Protein AF-0000000071229271 (afdb_homodimer)

Solvent-accessible surface area (backbone atoms only — not comparable to full-atom values): 90764 Å² total; per-residue (Å²): 139,80,80,84,80,86,71,82,66,77,74,68,82,74,78,73,78,72,76,77,72,78,67,61,92,62,70,69,64,53,43,76,72,66,42,84,39,56,50,85,47,40,61,52,54,55,61,69,52,43,45,79,74,50,73,53,91,40,29,36,32,31,37,34,59,55,101,63,57,34,32,36,35,32,42,41,54,92,51,93,86,42,49,36,32,42,56,39,45,31,69,48,62,72,56,44,52,54,48,44,56,54,49,33,54,34,50,58,73,46,46,85,77,46,53,88,46,66,72,52,29,48,52,49,50,50,52,53,37,50,51,36,63,77,33,70,76,61,50,55,46,39,52,33,28,62,72,57,47,49,60,50,60,68,73,44,38,72,60,31,57,74,40,40,75,45,61,45,77,85,56,24,53,26,24,60,46,36,14,37,66,66,62,29,57,70,44,48,52,47,38,61,74,72,53,61,62,71,75,83,58,49,23,71,62,35,42,35,55,56,38,38,23,33,71,43,49,61,71,52,30,51,57,56,60,70,40,83,74,39,76,69,55,55,61,45,49,24,64,72,14,43,22,27,63,49,47,8,24,66,68,64,32,58,70,46,45,50,50,42,36,50,72,43,39,47,77,74,60,46,58,76,47,63,54,62,89,67,74,68,74,64,70,68,71,73,60,92,70,67,72,44,62,50,49,74,68,52,58,69,36,47,39,74,80,41,39,50,45,47,35,51,74,68,44,19,50,70,42,47,71,58,46,49,45,40,44,72,72,68,56,52,76,60,68,56,50,27,77,65,32,37,29,27,57,39,46,30,50,74,67,67,36,61,66,45,38,52,50,41,49,56,72,63,36,69,59,72,50,51,25,75,66,30,43,26,38,56,47,53,19,40,67,66,68,36,59,63,57,34,33,41,42,47,63,74,62,38,66,58,70,45,57,28,71,85,66,46,34,40,39,45,45,17,29,53,46,21,65,70,44,84,41,80,63,25,26,35,48,25,23,65,42,42,63,66,62,40,62,57,41,59,84,84,58,77,91,63,49,49,51,14,27,62,85,39,83,44,50,54,49,73,72,62,70,54,53,53,50,58,67,75,43,78,56,65,65,63,50,61,68,49,42,51,51,49,53,54,60,70,65,53,49,73,66,58,53,63,69,47,73,46,55,42,27,34,38,27,26,22,29,43,46,59,30,36,52,44,40,43,52,53,49,50,61,51,33,76,75,43,93,56,66,67,67,76,60,37,41,36,38,36,13,8,19,33,15,25,51,54,50,52,44,45,63,78,61,48,49,61,70,55,50,53,34,49,51,68,51,41,34,69,60,34,67,50,86,60,64,33,25,63,59,60,53,49,55,50,55,47,28,70,74,63,37,88,76,40,36,24,36,44,44,26,71,75,59,63,28,48,42,36,36,35,21,23,34,52,38,31,42,71,60,44,84,40,72,47,34,21,53,80,49,37,44,61,66,65,72,43,83,69,79,44,90,94,44,79,76,70,57,30,76,73,34,44,42,53,58,51,36,48,20,6,47,12,36,75,48,48,22,51,62,47,81,55,22,24,20,5,26,60,81,31,13,46,36,52,45,58,50,53,23,49,53,45,46,38,38,52,30,31,45,72,70,71,41,53,84,73,42,67,40,69,48,36,38,44,37,37,34,44,54,38,57,56,76,38,82,36,81,63,74,71,54,36,61,65,50,76,62,72,85,53,47,69,62,38,49,52,50,52,48,51,49,40,50,50,50,50,50,57,44,45,47,59,51,69,70,59,46,47,42,36,46,27,42,26,57,60,49,69,25,42,65,38,66,49,52,57,77,36,83,70,69,78,58,52,75,58,64,56,61,64,62,52,32,51,51,44,34,52,47,52,37,53,50,52,74,40,38,70,62,52,50,52,53,46,52,51,48,62,70,67,47,81,71,77,79,70,75,77,78,75,132,141,81,82,76,86,70,79,75,67,72,72,70,79,72,75,71,77,72,76,76,73,79,71,58,94,60,78,72,68,57,47,77,72,67,41,82,40,56,51,84,48,42,61,53,54,54,60,69,53,41,46,80,74,49,75,51,92,40,29,34,33,31,38,34,58,54,104,63,58,33,32,36,34,34,42,39,54,91,52,93,85,41,48,37,32,40,55,42,49,33,74,47,62,71,57,44,52,54,47,44,56,53,49,34,55,35,50,59,72,46,46,87,77,45,55,89,47,66,70,53,27,49,52,51,50,49,51,53,40,50,52,35,62,77,34,71,75,60,49,54,46,40,54,32,31,62,71,57,47,51,60,52,60,68,74,44,38,72,61,32,57,74,41,39,75,46,62,44,77,85,55,24,53,26,25,60,47,35,14,39,66,65,63,32,57,69,43,47,52,48,38,60,72,71,54,60,62,71,75,82,58,50,24,70,60,34,42,37,56,56,38,37,22,33,71,43,48,60,70,54,30,51,58,57,59,68,42,84,73,37,76,69,56,55,62,46,50,25,63,69,16,43,25,28,64,50,48,9,24,66,67,64,32,58,69,45,46,51,50,42,35,47,74,44,39,47,77,73,59,45,57,77,47,67,53,60,87,71,75,70,75,65,71,68,72,74,60,93,68,67,72,44,64,52,50,73,68,52,58,69,38,47,40,73,79,41,38,50,46,48,36,52,72,67,45,17,49,71,43,47,71,58,46,48,44,42,45,72,72,67,54,51,77,59,68,54,50,26,78,66,32,36,30,28,58,38,46,30,48,73,69,66,36,62,66,45,38,52,51,41,50,55,72,63,36,68,60,71,50,51,26,74,64,29,44,27,38,55,46,53,19,39,68,66,67,34,59,63,56,35,34,44,42,46,63,72,62,36,64,58,68,46,56,28,71,84,68,48,35,39,40,45,45,16,29,52,47,22,65,72,43,85,40,79,64,26,27,34,48,24,22,66,42,42,64,66,64,40,62,56,40,60,84,85,58,78,91,62,50,48,51,15,27,62,86,41,82,44,50,55,49,73,71,60,69,53,53,54,50,57,68,69,45,77,54,66,64,62,50,60,68,50,42,51,51,49,53,55,58,69,65,52,48,71,67,58,53,62,69,48,73,45,56,42,28,34,39,27,27,23,30,42,46,59,29,36,52,45,39,44,52,54,48,50,61,53,32,74,75,43,92,55,65,67,66,76,60,38,41,37,38,36,13,7,17,33,14,24,50,53,50,52,43,45,62,77,64,49,49,62,69,56,51,53,32,49,51,68,51,40,37,68,60,34,67,50,87,60,64,33,24,63,58,59,53,47,54,48,52,46,30,70,74,63,36,85,77,39,36,24,33,42,44,26,73,75,58,64,27,48,42,37,36,36,21,25,35,52,39,30,42,70,62,43,85,41,74,47,35,21,54,83,50,38,44,60,69,64,72,43,83,70,78,44,90,95,46,79,77,71,58,32,77,75,34,44,42,55,57,51,37,48,20,7,47,11,36,73,49,47,22,52,63,47,81,56,21,24,21,6,28,62,80,30,12,46,38,52,44,59,50,52,22,50,52,47,45,38,39,53,31,31,45,72,70,70,42,51,83,74,43,67,41,70,49,36,37,41,37,37,33,44,54,39,57,56,76,39,82,36,80,62,73,72,54,34,61,67,50,77,62,71,86,53,46,69,61,39,47,52,48,51,49,51,49,41,50,51,49,49,51,57,44,45,47,57,52,70,69,58,44,46,42,34,47,25,41,26,56,60,47,69,25,42,65,39,65,50,53,58,77,35,82,71,68,77,58,52,76,57,63,56,61,64,60,53,32,50,51,46,36,51,47,53,36,53,50,52,76,40,40,70,62,51,50,52,53,46,52,50,47,63,70,68,49,82,71,78,78,72,76,77,80,74,130

Nearest PDB structures (foldseek):
  6moj-assembly1_A-2  TM=5.543E-01  e=3.478E-07  synthetic construct
  5leb-assembly1_A  TM=3.901E-01  e=8.226E-09  synthetic construct
  7dnf-assembly2_F  TM=6.269E-01  e=4.390E-05  synthetic construct
  6jd6-assembly1_A  TM=5.774E-01  e=1.257E-04  Arabidopsis thaliana
  1ot8-assembly3_C  TM=5.323E-01  e=2.362E-04  Drosophila melanogaster

Secondary structure (DSSP, 8-state):
------------------------SS-----S--EEE-SHHHHHHHHSSEEEEEEETTEEEEEE-SSS-EEEEEEE--STT--EEEEEEES-HHHHHHHHHHHHHHHHHHGGGS-SSHHHHHHHHHHHHHHHHH-TT--HHHHHHHHT-HHHHHHTHHHHHHHTT---TTT---HHHHHHHTT-HHHHHHIIIII---TT---TT---HHHHHHTS-HHHHHHHHTSTTHHHHTT---TTS--HHHHHHHTT-HHHHHHHHHH-B-GGGG------S--------------B---HHHHHTB-HHHHTT-S-HHHHB-SHHHHHIIIIIS---TT---TTS--HHHHHHHTT-HHHHHHHHHTT--TT---TTS--HHHHHHHTT-HHHHHHHHHTT--TT-B-TT--BHHHHHHHHHHHS-SHHHHHHHHHHHTTTPPPPPTT-SS--TTTSTT--------HHHHHHHHSS--TT--HHHHHHHHHHHT--HHHHHH-TTEEEEEEE---GGGHHHHHHHHHHHHTT-SS-GGGG-SEEEE-THHHHHHHHHHTT--HHHHHHHHHHHHHHHS-SSSSBPHHHHHHHHHHHH-TT-BHHHHHHTT--EEEEEEEE-SEES-EEEEEESS--HHHHTT----BTTB-PPPGGG-BHHHHHHHHT--TTTB--BTTEEETHHHHSSTHHHHHHHHHHHHHHHHHTT-GGG--EEEEEEEE-S-EEPPEE-----GGG----GGGHHHHHHHHHHHHHHHHHHHT--STHHHHHHHHHHHHTT-EEEEE--EESSPPPTT---HHHHHHHHHHHHHHHHHTHHHHHHHHHHHHHHPPPP-------/------------------------SS-----S--EEE-SHHHHHHHHSSEEEEEEETTEEEEEE-SSS-EEEEEEE--STT--EEEEEEES-HHHHHHHHHHHHHHHHHHGGGS-SSHHHHHHHHHHHHHHHHH-TT--HHHHHHHHT-HHHHHHTHHHHHHHTT---TTT---HHHHHHHTT-HHHHHHIIIII---TT---TT---HHHHHHTS-HHHHHHHHTSTTHHHHTT---TTS--HHHHHHHTT-HHHHHHHHHH-B-GGGG------S--------------B---HHHHHTB-HHHHTT-S-HHHHB-SHHHHHIIIIIS---TT---TTS--HHHHHHHTT-HHHHHHHHHTT--TT---TTS--HHHHHHHTT-HHHHHHHHHTT--TT-B-TT--BHHHHHHHHHHHS-SHHHHHHHHHHHTTTPPPPPTT-SS--TTTSTT--------HHHHHHHHT---TT--HHHHHHHHHHHT--HHHHHH-TTEEEEEEE---GGGHHHHHHHHHHHHTT-SS-GGGG-SEEEE-THHHHHHHHHHTT--HHHHHHHHHHHHHHHS-SSSSBPHHHHHHHHHHHH-TT-BHHHHHHTT--EEEEEEEE-SEES-EEEEEESS--HHHHTT----BTTB-PPPGGG-BHHHHHHHHT--TTTB--BTTEEETHHHHSSTHHHHHHHHHHHHHHHHHTT-GGG--EEEEEEEE-S-EEPPEE-----GGG----GGGHHHHHHHHHHHHHHHHHHHT--STHHHHHHHHHHHHTT-EEEEE--EESSPPPTT---HHHHHHHHHHHHHHHHHTHHHHHHHHHHHHHHPPPP-------

pLDDT: mean 82.27, std 18.35, range [16.48, 98.62]

Radius of gyration: 60.66 Å; Cα contacts (8 Å, |Δi|>4): 2863; chains: 2; bounding box: 91×204×143 Å

Organism: Dermatophagoides farinae (NCBI:txid6954)

Structure (mmCIF, N/CA/C/O backbone):
data_AF-0000000071229271-model_v1
#
loop_
_entity.id
_entity.type
_entity.pdbx_description
1 polymer 'phospholipase A2'
#
loop_
_atom_site.group_PDB
_atom_site.id
_atom_site.type_symbol
_atom_site.label_atom_id
_atom_site.label_alt_id
_atom_site.label_comp_id
_atom_site.label_asym_id
_atom_site.label_entity_id
_atom_site.label_seq_id
_atom_site.pdbx_PDB_ins_code
_atom_site.Cartn_x
_atom_site.Cartn_y
_atom_site.Cartn_z
_atom_site.occupancy
_atom_site.B_iso_or_equiv
_atom_site.auth_seq_id
_atom_site.auth_comp_id
_atom_site.auth_asym_id
_atom_site.auth_atom_id
_atom_site.pdbx_PDB_model_num
ATOM 1 N N . MET A 1 1 ? -36.719 -25.125 -54.375 1 16.86 1 MET A N 1
ATOM 2 C CA . MET A 1 1 ? -36.281 -25.656 -55.688 1 16.86 1 MET A CA 1
ATOM 3 C C . MET A 1 1 ? -35.844 -27.109 -55.531 1 16.86 1 MET A C 1
ATOM 5 O O . MET A 1 1 ? -35.531 -27.562 -54.438 1 16.86 1 MET A O 1
ATOM 9 N N . SER A 1 2 ? -35.25 -27.625 -56.656 1 16.77 2 SER A N 1
ATOM 10 C CA . SER A 1 2 ? -35.375 -28.859 -57.406 1 16.77 2 SER A CA 1
ATOM 11 C C . SER A 1 2 ? -34.438 -29.938 -56.844 1 16.77 2 SER A C 1
ATOM 13 O O . SER A 1 2 ? -34.625 -31.125 -57.094 1 16.77 2 SER A O 1
ATOM 15 N N . ASP A 1 3 ? -33.281 -29.453 -56.562 1 17.42 3 ASP A N 1
ATOM 16 C CA . ASP A 1 3 ? -32.219 -30.266 -57.125 1 17.42 3 ASP A CA 1
ATOM 17 C C . ASP A 1 3 ? -32.281 -31.719 -56.625 1 17.42 3 ASP A C 1
ATOM 19 O O . ASP A 1 3 ? -32.812 -31.969 -55.531 1 17.42 3 ASP A O 1
ATOM 23 N N . SER A 1 4 ? -31.5 -32.469 -57.156 1 17.14 4 SER A N 1
ATOM 24 C CA . SER A 1 4 ? -31.344 -33.719 -57.906 1 17.14 4 SER A CA 1
ATOM 25 C C . SER A 1 4 ? -31.094 -34.906 -56.969 1 17.14 4 SER A C 1
ATOM 27 O O . SER A 1 4 ? -30.766 -34.719 -55.812 1 17.14 4 SER A O 1
ATOM 29 N N . ASN A 1 5 ? -30.438 -35.906 -57.469 1 17.67 5 ASN A N 1
ATOM 30 C CA . ASN A 1 5 ? -30.641 -37.312 -57.812 1 17.67 5 ASN A CA 1
ATOM 31 C C . ASN A 1 5 ? -30.016 -38.25 -56.812 1 17.67 5 ASN A C 1
ATOM 33 O O . ASN A 1 5 ? -30.656 -39.188 -56.312 1 17.67 5 ASN A O 1
ATOM 37 N N . SER A 1 6 ? -28.641 -38.344 -56.812 1 18.8 6 SER A N 1
ATOM 38 C CA . SER A 1 6 ? -28.047 -39.625 -57.219 1 18.8 6 SER A CA 1
ATOM 39 C C . SER A 1 6 ? -28.016 -40.625 -56.094 1 18.8 6 SER A C 1
ATOM 41 O O . SER A 1 6 ? -28.062 -40.25 -54.906 1 18.8 6 SER A O 1
ATOM 43 N N . MET A 1 7 ? -28.062 -41.906 -56.406 1 20.36 7 MET A N 1
ATOM 44 C CA . MET A 1 7 ? -28.344 -43.344 -56.312 1 20.36 7 MET A CA 1
ATOM 45 C C . MET A 1 7 ? -27.266 -44.062 -55.5 1 20.36 7 MET A C 1
ATOM 47 O O . MET A 1 7 ? -26.578 -44.938 -56.031 1 20.36 7 MET A O 1
ATOM 51 N N . ASN A 1 8 ? -26.562 -43.312 -54.656 1 19.3 8 ASN A N 1
ATOM 52 C CA . ASN A 1 8 ? -25.328 -43.938 -54.188 1 19.3 8 ASN A CA 1
ATOM 53 C C . ASN A 1 8 ? -25.562 -45.375 -53.719 1 19.3 8 ASN A C 1
ATOM 55 O O . ASN A 1 8 ? -26.266 -45.594 -52.75 1 19.3 8 ASN A O 1
ATOM 59 N N . ASN A 1 9 ? -25.688 -46.188 -54.812 1 19.3 9 ASN A N 1
ATOM 60 C CA . ASN A 1 9 ? -25.828 -47.656 -54.844 1 19.3 9 ASN A CA 1
ATOM 61 C C . ASN A 1 9 ? -24.781 -48.344 -53.969 1 19.3 9 ASN A C 1
ATOM 63 O O . ASN A 1 9 ? -23.578 -48.188 -54.219 1 19.3 9 ASN A O 1
ATOM 67 N N . LYS A 1 10 ? -25.047 -48.156 -52.719 1 21.44 10 LYS A N 1
ATOM 68 C CA . LYS A 1 10 ? -24.219 -48.781 -51.688 1 21.44 10 LYS A CA 1
ATOM 69 C C . LYS A 1 10 ? -23.828 -50.188 -52.094 1 21.44 10 LYS A C 1
ATOM 71 O O . LYS A 1 10 ? -24.672 -51.125 -52.125 1 21.44 10 LYS A O 1
ATOM 76 N N . GLN A 1 11 ? -22.844 -50.25 -53.281 1 19.17 11 GLN A N 1
ATOM 77 C CA . GLN A 1 11 ? -22.391 -51.469 -53.906 1 19.17 11 GLN A CA 1
ATOM 78 C C . GLN A 1 11 ? -21.969 -52.5 -52.875 1 19.17 11 GLN A C 1
ATOM 80 O O . GLN A 1 11 ? -21.109 -52.219 -52.031 1 19.17 11 GLN A O 1
ATOM 85 N N . GLN A 1 12 ? -22.891 -53.219 -52.281 1 20.53 12 GLN A N 1
ATOM 86 C CA . GLN A 1 12 ? -22.641 -54.312 -51.344 1 20.53 12 GLN A CA 1
ATOM 87 C C . GLN A 1 12 ? -21.547 -55.25 -51.844 1 20.53 12 GLN A C 1
ATOM 89 O O . GLN A 1 12 ? -21.5 -55.531 -53.062 1 20.53 12 GLN A O 1
ATOM 94 N N . PRO A 1 13 ? -20.297 -55.156 -51.219 1 19.66 13 PRO A N 1
ATOM 95 C CA . PRO A 1 13 ? -19.125 -55.938 -51.594 1 19.66 13 PRO A CA 1
ATOM 96 C C . PRO A 1 13 ? -19.484 -57.375 -52.062 1 19.66 13 PRO A C 1
ATOM 98 O O . PRO A 1 13 ? -20.344 -58 -51.469 1 19.66 13 PRO A O 1
ATOM 101 N N . ARG A 1 14 ? -19.453 -57.594 -53.375 1 20.8 14 ARG A N 1
ATOM 102 C CA . ARG A 1 14 ? -19.672 -58.812 -54.125 1 20.8 14 ARG A CA 1
ATOM 103 C C . ARG A 1 14 ? -18.812 -59.969 -53.562 1 20.8 14 ARG A C 1
ATOM 105 O O . ARG A 1 14 ? -17.594 -59.906 -53.656 1 20.8 14 ARG A O 1
ATOM 112 N N . TYR A 1 15 ? -19 -60.312 -52.25 1 18.98 15 TYR A N 1
ATOM 113 C CA . TYR A 1 15 ? -18.266 -61.469 -51.75 1 18.98 15 TYR A CA 1
ATOM 114 C C . TYR A 1 15 ? -18.281 -62.625 -52.781 1 18.98 15 TYR A C 1
ATOM 116 O O . TYR A 1 15 ? -19.359 -63.062 -53.188 1 18.98 15 TYR A O 1
ATOM 124 N N . PHE A 1 16 ? -17.438 -62.469 -53.844 1 20.27 16 PHE A N 1
ATOM 125 C CA . PHE A 1 16 ? -17.219 -63.469 -54.875 1 20.27 16 PHE A CA 1
ATOM 126 C C . PHE A 1 16 ? -16.891 -64.812 -54.281 1 20.27 16 PHE A C 1
ATOM 128 O O . PHE A 1 16 ? -15.961 -64.938 -53.469 1 20.27 16 PHE A O 1
ATOM 135 N N . ARG A 1 17 ? -17.938 -65.625 -53.969 1 23.88 17 ARG A N 1
ATOM 136 C CA . ARG A 1 17 ? -17.844 -67 -53.594 1 23.88 17 ARG A CA 1
ATOM 137 C C . ARG A 1 17 ? -16.984 -67.812 -54.562 1 23.88 17 ARG A C 1
ATOM 139 O O . ARG A 1 17 ? -17.359 -68 -55.719 1 23.88 17 ARG A O 1
ATOM 146 N N . ARG A 1 18 ? -15.656 -67.5 -54.531 1 22.97 18 ARG A N 1
ATOM 147 C CA . ARG A 1 18 ? -14.719 -68.25 -55.312 1 22.97 18 ARG A CA 1
ATOM 148 C C . ARG A 1 18 ? -14.945 -69.75 -55.125 1 22.97 18 ARG A C 1
ATOM 150 O O . ARG A 1 18 ? -14.883 -70.25 -53.969 1 22.97 18 ARG A O 1
ATOM 157 N N . THR A 1 19 ? -15.734 -70.312 -55.969 1 24.61 19 THR A N 1
ATOM 158 C CA . THR A 1 19 ? -15.906 -71.75 -56.094 1 24.61 19 THR A CA 1
ATOM 159 C C . THR A 1 19 ? -14.57 -72.438 -56.375 1 24.61 19 THR A C 1
ATOM 161 O O . THR A 1 19 ? -13.969 -72.188 -57.406 1 24.61 19 THR A O 1
ATOM 164 N N . THR A 1 20 ? -13.562 -72.25 -55.438 1 23.11 20 THR A N 1
ATOM 165 C CA . THR A 1 20 ? -12.305 -72.938 -55.688 1 23.11 20 THR A CA 1
ATOM 166 C C . THR A 1 20 ? -12.562 -74.438 -56.062 1 23.11 20 THR A C 1
ATOM 168 O O . THR A 1 20 ? -13.148 -75.188 -55.312 1 23.11 20 THR A O 1
ATOM 171 N N . THR A 1 21 ? -12.641 -74.625 -57.344 1 24.89 21 THR A N 1
ATOM 172 C CA . THR A 1 21 ? -12.656 -75.938 -57.969 1 24.89 21 THR A CA 1
ATOM 173 C C . THR A 1 21 ? -11.336 -76.625 -57.719 1 24.89 21 THR A C 1
ATOM 175 O O . THR A 1 21 ? -10.289 -76.25 -58.219 1 24.89 21 THR A O 1
ATOM 178 N N . ILE A 1 22 ? -10.852 -76.875 -56.531 1 24.31 22 ILE A N 1
ATOM 179 C CA . ILE A 1 22 ? -9.633 -77.688 -56.344 1 24.31 22 ILE A CA 1
ATOM 180 C C . ILE A 1 22 ? -9.703 -78.938 -57.25 1 24.31 22 ILE A C 1
ATOM 182 O O . ILE A 1 22 ? -10.609 -79.75 -57.094 1 24.31 22 ILE A O 1
ATOM 186 N N . THR A 1 23 ? -9.023 -78.812 -58.438 1 25.78 23 THR A N 1
ATOM 187 C CA . THR A 1 23 ? -8.844 -79.812 -59.469 1 25.78 23 THR A CA 1
ATOM 188 C C . THR A 1 23 ? -7.984 -80.938 -58.969 1 25.78 23 THR A C 1
ATOM 190 O O . THR A 1 23 ? -7.227 -81.562 -59.75 1 25.78 23 THR A O 1
ATOM 193 N N . THR A 1 24 ? -7.535 -81.188 -57.75 1 24.92 24 THR A N 1
ATOM 194 C CA . THR A 1 24 ? -6.738 -82.375 -57.781 1 24.92 24 THR A CA 1
ATOM 195 C C . THR A 1 24 ? -7.391 -83.438 -58.656 1 24.92 24 THR A C 1
ATOM 197 O O . THR A 1 24 ? -8.609 -83.438 -58.844 1 24.92 24 THR A O 1
ATOM 200 N N . LYS A 1 25 ? -6.492 -84.188 -59.5 1 31.06 25 LYS A N 1
ATOM 201 C CA . LYS A 1 25 ? -6.926 -85.188 -60.469 1 31.06 25 LYS A CA 1
ATOM 202 C C . LYS A 1 25 ? -8.156 -85.938 -59.969 1 31.06 25 LYS A C 1
ATOM 204 O O . LYS A 1 25 ? -8.516 -87 -60.531 1 31.06 25 LYS A O 1
ATOM 209 N N . SER A 1 26 ? -8.266 -85.875 -58.688 1 27.64 26 SER A N 1
ATOM 210 C CA . SER A 1 26 ? -9.289 -86.625 -57.938 1 27.64 26 SER A CA 1
ATOM 211 C C . SER A 1 26 ? -10.68 -86.375 -58.531 1 27.64 26 SER A C 1
ATOM 213 O O . SER A 1 26 ? -10.938 -85.25 -59.062 1 27.64 26 SER A O 1
ATOM 215 N N . TYR A 1 27 ? -11.391 -87.562 -58.781 1 26.97 27 TYR A N 1
ATOM 216 C CA . TYR A 1 27 ? -12.758 -87.812 -59.25 1 26.97 27 TYR A CA 1
ATOM 217 C C . TYR A 1 27 ? -13.711 -86.75 -58.625 1 26.97 27 TYR A C 1
ATOM 219 O O . TYR A 1 27 ? -13.508 -86.312 -57.5 1 26.97 27 TYR A O 1
ATOM 227 N N . THR A 1 28 ? -14.172 -85.875 -59.469 1 30.39 28 THR A N 1
ATOM 228 C CA . THR A 1 28 ? -15.141 -84.812 -59.156 1 30.39 28 THR A CA 1
ATOM 229 C C . THR A 1 28 ? -16.25 -85.375 -58.25 1 30.39 28 THR A C 1
ATOM 231 O O . THR A 1 28 ? -17.031 -86.188 -58.625 1 30.39 28 THR A O 1
ATOM 234 N N . ILE A 1 29 ? -15.938 -85.688 -57.031 1 33.62 29 ILE A N 1
ATOM 235 C CA . ILE A 1 29 ? -17.047 -85.875 -56.094 1 33.62 29 ILE A CA 1
ATOM 236 C C . ILE A 1 29 ? -18.031 -84.75 -56.219 1 33.62 29 ILE A C 1
ATOM 238 O O . ILE A 1 29 ? -17.688 -83.562 -56 1 33.62 29 ILE A O 1
ATOM 242 N N . ASN A 1 30 ? -18.797 -84.812 -57.25 1 36.91 30 ASN A N 1
ATOM 243 C CA . ASN A 1 30 ? -19.844 -83.812 -57.375 1 36.91 30 ASN A CA 1
ATOM 244 C C . ASN A 1 30 ? -20.797 -83.812 -56.188 1 36.91 30 ASN A C 1
ATOM 246 O O . ASN A 1 30 ? -21.594 -84.75 -56.031 1 36.91 30 ASN A O 1
ATOM 250 N N . TYR A 1 31 ? -20.516 -83.438 -55.125 1 39.94 31 TYR A N 1
ATOM 251 C CA . TYR A 1 31 ? -21.375 -83.312 -53.938 1 39.94 31 TYR A CA 1
ATOM 252 C C . TYR A 1 31 ? -22.641 -82.562 -54.281 1 39.94 31 TYR A C 1
ATOM 254 O O . TYR A 1 31 ? -23.547 -82.438 -53.438 1 39.94 31 TYR A O 1
ATOM 262 N N . GLY A 1 32 ? -22.734 -81.75 -55.312 1 44 32 GLY A N 1
ATOM 263 C CA . GLY A 1 32 ? -23.719 -80.688 -55.406 1 44 32 GLY A CA 1
ATOM 264 C C . GLY A 1 32 ? -25.125 -81.188 -55.656 1 44 32 GLY A C 1
ATOM 265 O O . GLY A 1 32 ? -26.109 -80.562 -55.25 1 44 32 GLY A O 1
ATOM 266 N N . ILE A 1 33 ? -25.422 -82.125 -56.688 1 50.81 33 ILE A N 1
ATOM 267 C CA . ILE A 1 33 ? -26.797 -82.188 -57.188 1 50.81 33 ILE A CA 1
ATOM 268 C C . ILE A 1 33 ? -27.531 -83.312 -56.531 1 50.81 33 ILE A C 1
ATOM 270 O O . ILE A 1 33 ? -27.188 -84.5 -56.719 1 50.81 33 ILE A O 1
ATOM 274 N N . ILE A 1 34 ? -28.031 -83.188 -55.375 1 58.28 34 ILE A N 1
ATOM 275 C CA . ILE A 1 34 ? -28.984 -84.125 -54.812 1 58.28 34 ILE A CA 1
ATOM 276 C C . ILE A 1 34 ? -30.156 -84.312 -55.781 1 58.28 34 ILE A C 1
ATOM 278 O O . ILE A 1 34 ? -30.719 -83.312 -56.281 1 58.28 34 ILE A O 1
ATOM 282 N N . GLU A 1 35 ? -30.281 -85.438 -56.406 1 64.31 35 GLU A N 1
ATOM 283 C CA . GLU A 1 35 ? -31.391 -85.688 -57.312 1 64.31 35 GLU A CA 1
ATOM 284 C C . GLU A 1 35 ? -32.469 -86.5 -56.594 1 64.31 35 GLU A C 1
ATOM 286 O O . GLU A 1 35 ? -32.156 -87.438 -55.844 1 64.31 35 GLU A O 1
ATOM 291 N N . VAL A 1 36 ? -33.75 -85.875 -56.625 1 58.5 36 VAL A N 1
ATOM 292 C CA . VAL A 1 36 ? -34.875 -86.625 -56.094 1 58.5 36 VAL A CA 1
ATOM 293 C C . VAL A 1 36 ? -35.188 -87.875 -56.938 1 58.5 36 VAL A C 1
ATOM 295 O O . VAL A 1 36 ? -35.281 -87.75 -58.188 1 58.5 36 VAL A O 1
ATOM 298 N N . ILE A 1 37 ? -35.156 -88.938 -56.406 1 58.31 37 ILE A N 1
ATOM 299 C CA . ILE A 1 37 ? -35.562 -90.125 -57.125 1 58.31 37 ILE A CA 1
ATOM 300 C C . ILE A 1 37 ? -36.969 -90.562 -56.688 1 58.31 37 ILE A C 1
ATOM 302 O O . ILE A 1 37 ? -37.188 -90.812 -55.5 1 58.31 37 ILE A O 1
ATOM 306 N N . ASP A 1 38 ? -38.188 -90.125 -57.25 1 47.81 38 ASP A N 1
ATOM 307 C CA . ASP A 1 38 ? -39.562 -90.5 -56.938 1 47.81 38 ASP A CA 1
ATOM 308 C C . ASP A 1 38 ? -39.656 -92 -56.719 1 47.81 38 ASP A C 1
ATOM 310 O O . ASP A 1 38 ? -38.875 -92.812 -57.312 1 47.81 38 ASP A O 1
ATOM 314 N N . TRP A 1 39 ? -40.625 -92.438 -55.875 1 45.94 39 TRP A N 1
ATOM 315 C CA . TRP A 1 39 ? -40.875 -93.812 -55.438 1 45.94 39 TRP A CA 1
ATOM 316 C C . TRP A 1 39 ? -41.031 -94.75 -56.656 1 45.94 39 TRP A C 1
ATOM 318 O O . TRP A 1 39 ? -40.5 -95.875 -56.688 1 45.94 39 TRP A O 1
ATOM 328 N N . GLU A 1 40 ? -42.062 -94.375 -57.406 1 48.12 40 GLU A N 1
ATOM 329 C CA . GLU A 1 40 ? -42.375 -95.25 -58.531 1 48.12 40 GLU A CA 1
ATOM 330 C C . GLU A 1 40 ? -41.125 -95.562 -59.344 1 48.12 40 GLU A C 1
ATOM 332 O O . GLU A 1 40 ? -41 -96.688 -59.875 1 48.12 40 GLU A O 1
ATOM 337 N N . ASN A 1 41 ? -40.281 -94.75 -59.281 1 44.28 41 ASN A N 1
ATOM 338 C CA . ASN A 1 41 ? -39.094 -94.875 -60.094 1 44.28 41 ASN A CA 1
ATOM 339 C C . ASN A 1 41 ? -37.938 -95.5 -59.312 1 44.28 41 ASN A C 1
ATOM 341 O O . ASN A 1 41 ? -36.844 -95.75 -59.844 1 44.28 41 ASN A O 1
ATOM 345 N N . HIS A 1 42 ? -38 -95.562 -58.094 1 46.56 42 HIS A N 1
ATOM 346 C CA . HIS A 1 42 ? -36.938 -96.188 -57.344 1 46.56 42 HIS A CA 1
ATOM 347 C C . HIS A 1 42 ? -36.844 -97.688 -57.688 1 46.56 42 HIS A C 1
ATOM 349 O O . HIS A 1 42 ? -35.75 -98.25 -57.844 1 46.56 42 HIS A O 1
ATOM 355 N N . GLU A 1 43 ? -38 -98.312 -57.625 1 50.62 43 GLU A N 1
ATOM 356 C CA . GLU A 1 43 ? -38 -99.688 -58.094 1 50.62 43 GLU A CA 1
ATOM 357 C C . GLU A 1 43 ? -37.406 -99.812 -59.5 1 50.62 43 GLU A C 1
ATOM 359 O O . GLU A 1 43 ? -36.688 -100.75 -59.844 1 50.62 43 GLU A O 1
ATOM 364 N N . LYS A 1 44 ? -37.719 -98.812 -60.281 1 47.72 44 LYS A N 1
ATOM 365 C CA . LYS A 1 44 ? -37.188 -98.812 -61.625 1 47.72 44 LYS A CA 1
ATOM 366 C C . LYS A 1 44 ? -35.688 -98.5 -61.625 1 47.72 44 LYS A C 1
ATOM 368 O O . LYS A 1 44 ? -34.938 -98.938 -62.469 1 47.72 44 LYS A O 1
ATOM 373 N N . LEU A 1 45 ? -35.281 -97.625 -60.781 1 46.88 45 LEU A N 1
ATOM 374 C CA . LEU A 1 45 ? -33.844 -97.312 -60.656 1 46.88 45 LEU A CA 1
ATOM 375 C C . LEU A 1 45 ? -33.094 -98.562 -60.156 1 46.88 45 LEU A C 1
ATOM 377 O O . LEU A 1 45 ? -31.969 -98.812 -60.594 1 46.88 45 LEU A O 1
ATOM 381 N N . LEU A 1 46 ? -33.719 -99.375 -59.156 1 49.53 46 LEU A N 1
ATOM 382 C CA . LEU A 1 46 ? -33.094 -100.562 -58.656 1 49.53 46 LEU A CA 1
ATOM 383 C C . LEU A 1 46 ? -33.031 -101.625 -59.75 1 49.53 46 LEU A C 1
ATOM 385 O O . LEU A 1 46 ? -32.25 -102.562 -59.688 1 49.53 46 LEU A O 1
ATOM 389 N N . GLN A 1 47 ? -34 -101.562 -60.5 1 50.72 47 GLN A N 1
ATOM 390 C CA . GLN A 1 47 ? -34.094 -102.75 -61.406 1 50.72 47 GLN A CA 1
ATOM 391 C C . GLN A 1 47 ? -33.062 -102.625 -62.562 1 50.72 47 GLN A C 1
ATOM 393 O O . GLN A 1 47 ? -32.438 -103.625 -62.938 1 50.72 47 GLN A O 1
ATOM 398 N N . LYS A 1 48 ? -32.938 -101.5 -63.281 1 53.22 48 LYS A N 1
ATOM 399 C CA . LYS A 1 48 ? -32.188 -101.688 -64.5 1 53.22 48 LYS A CA 1
ATOM 400 C C . LYS A 1 48 ? -30.781 -101.125 -64.375 1 53.22 48 LYS A C 1
ATOM 402 O O . LYS A 1 48 ? -30.578 -99.938 -64.125 1 53.22 48 LYS A O 1
ATOM 407 N N . ASP A 1 49 ? -29.547 -102 -64.25 1 66.56 49 ASP A N 1
ATOM 408 C CA . ASP A 1 49 ? -28.094 -102 -64.438 1 66.56 49 ASP A CA 1
ATOM 409 C C . ASP A 1 49 ? -27.422 -101.5 -63.125 1 66.56 49 ASP A C 1
ATOM 411 O O . ASP A 1 49 ? -26.328 -100.938 -63.188 1 66.56 49 ASP A O 1
ATOM 415 N N . ARG A 1 50 ? -28.141 -101.625 -61.906 1 75.75 50 ARG A N 1
ATOM 416 C CA . ARG A 1 50 ? -27.516 -101.25 -60.656 1 75.75 50 ARG A CA 1
ATOM 417 C C . ARG A 1 50 ? -27.344 -102.438 -59.719 1 75.75 50 ARG A C 1
ATOM 419 O O . ARG A 1 50 ? -28.266 -103.188 -59.531 1 75.75 50 ARG A O 1
ATOM 426 N N . ILE A 1 51 ? -26.078 -102.688 -59.094 1 81.75 51 ILE A N 1
ATOM 427 C CA . ILE A 1 51 ? -25.781 -103.75 -58.156 1 81.75 51 ILE A CA 1
ATOM 428 C C . ILE A 1 51 ? -25.578 -103.188 -56.75 1 81.75 51 ILE A C 1
ATOM 430 O O . ILE A 1 51 ? -24.828 -102.188 -56.594 1 81.75 51 ILE A O 1
ATOM 434 N N . LEU A 1 52 ? -26.391 -103.625 -55.812 1 86.44 52 LEU A N 1
ATOM 435 C CA . LEU A 1 52 ? -26.25 -103.188 -54.438 1 86.44 52 LEU A CA 1
ATOM 436 C C . LEU A 1 52 ? -24.938 -103.688 -53.844 1 86.44 52 LEU A C 1
ATOM 438 O O . LEU A 1 52 ? -24.688 -104.875 -53.812 1 86.44 52 LEU A O 1
ATOM 442 N N . LEU A 1 53 ? -24.094 -102.875 -53.469 1 84.56 53 LEU A N 1
ATOM 443 C CA . LEU A 1 53 ? -22.812 -103.25 -52.875 1 84.56 53 LEU A CA 1
ATOM 444 C C . LEU A 1 53 ? -22.922 -103.312 -51.344 1 84.56 53 LEU A C 1
ATOM 446 O O . LEU A 1 53 ? -22.547 -104.375 -50.781 1 84.56 53 LEU A O 1
ATOM 450 N N . LYS A 1 54 ? -23.375 -102.25 -50.75 1 86.81 54 LYS A N 1
ATOM 451 C CA . LYS A 1 54 ? -23.5 -102.25 -49.281 1 86.81 54 LYS A CA 1
ATOM 452 C C . LYS A 1 54 ? -24.734 -101.438 -48.875 1 86.81 54 LYS A C 1
ATOM 454 O O . LYS A 1 54 ? -25.203 -100.562 -49.625 1 86.81 54 LYS A O 1
ATOM 459 N N . ASN A 1 55 ? -25.359 -101.875 -47.906 1 85.62 55 ASN A N 1
ATOM 460 C CA . ASN A 1 55 ? -26.469 -101.125 -47.312 1 85.62 55 ASN A CA 1
ATOM 461 C C . ASN A 1 55 ? -26.297 -100.938 -45.781 1 85.62 55 ASN A C 1
ATOM 463 O O . ASN A 1 55 ? -25.906 -101.875 -45.094 1 85.62 55 ASN A O 1
ATOM 467 N N . ASN A 1 56 ? -26.328 -99.75 -45.375 1 88.75 56 ASN A N 1
ATOM 468 C CA . ASN A 1 56 ? -26.297 -99.438 -43.969 1 88.75 56 ASN A CA 1
ATOM 469 C C . ASN A 1 56 ? -27.516 -98.562 -43.531 1 88.75 56 ASN A C 1
ATOM 471 O O . ASN A 1 56 ? -27.484 -97.375 -43.656 1 88.75 56 ASN A O 1
ATOM 475 N N . ARG A 1 57 ? -28.609 -99.188 -43.062 1 87.06 57 ARG A N 1
ATOM 476 C CA . ARG A 1 57 ? -29.859 -98.625 -42.625 1 87.06 57 ARG A CA 1
ATOM 477 C C . ARG A 1 57 ? -30.453 -97.75 -43.75 1 87.06 57 ARG A C 1
ATOM 479 O O . ARG A 1 57 ? -30.875 -98.25 -44.781 1 87.06 57 ARG A O 1
ATOM 486 N N . ASN A 1 58 ? -30.25 -96.312 -43.656 1 85.62 58 ASN A N 1
ATOM 487 C CA . ASN A 1 58 ? -30.922 -95.438 -44.594 1 85.62 58 ASN A CA 1
ATOM 488 C C . ASN A 1 58 ? -30.047 -95.062 -45.812 1 85.62 58 ASN A C 1
ATOM 490 O O . ASN A 1 58 ? -30.484 -94.375 -46.719 1 85.62 58 ASN A O 1
ATOM 494 N N . VAL A 1 59 ? -28.828 -95.688 -45.844 1 88.38 59 VAL A N 1
ATOM 495 C CA . VAL A 1 59 ? -27.891 -95.375 -46.906 1 88.38 59 VAL A CA 1
ATOM 496 C C . VAL A 1 59 ? -27.547 -96.625 -47.719 1 88.38 59 VAL A C 1
ATOM 498 O O . VAL A 1 59 ? -27.203 -97.625 -47.188 1 88.38 59 VAL A O 1
ATOM 501 N N . TRP A 1 60 ? -27.609 -96.438 -49.031 1 86.75 60 TRP A N 1
ATOM 502 C CA . TRP A 1 60 ? -27.375 -97.5 -49.969 1 86.75 60 TRP A CA 1
ATOM 503 C C . TRP A 1 60 ? -26.266 -97.188 -50.938 1 86.75 60 TRP A C 1
ATOM 505 O O . TRP A 1 60 ? -26.172 -96.062 -51.438 1 86.75 60 TRP A O 1
ATOM 515 N N . HIS A 1 61 ? -25.438 -98.125 -51.094 1 88.12 61 HIS A N 1
ATOM 516 C CA . HIS A 1 61 ? -24.328 -98 -52.031 1 88.12 61 HIS A CA 1
ATOM 517 C C . HIS A 1 61 ? -24.531 -98.875 -53.25 1 88.12 61 HIS A C 1
ATOM 519 O O . HIS A 1 61 ? -24.672 -100.125 -53.125 1 88.12 61 HIS A O 1
ATOM 525 N N . TYR A 1 62 ? -24.578 -98.25 -54.375 1 83.5 62 TYR A N 1
ATOM 526 C CA . TYR A 1 62 ? -24.859 -99 -55.594 1 83.5 62 TYR A CA 1
ATOM 527 C C . TYR A 1 62 ? -23.703 -98.875 -56.594 1 83.5 62 TYR A C 1
ATOM 529 O O . TYR A 1 62 ? -23 -97.875 -56.594 1 83.5 62 TYR A O 1
ATOM 537 N N . GLU A 1 63 ? -23.484 -99.938 -57.375 1 84.06 63 GLU A N 1
ATOM 538 C CA . GLU A 1 63 ? -22.641 -99.875 -58.562 1 84.06 63 GLU A CA 1
ATOM 539 C C . GLU A 1 63 ? -23.5 -99.875 -59.844 1 84.06 63 GLU A C 1
ATOM 541 O O . GLU A 1 63 ? -24.312 -100.75 -60.062 1 84.06 63 GLU A O 1
ATOM 546 N N . HIS A 1 64 ? -23.547 -98.75 -60.469 1 78.25 64 HIS A N 1
ATOM 547 C CA . HIS A 1 64 ? -24.25 -98.625 -61.75 1 78.25 64 HIS A CA 1
ATOM 548 C C . HIS A 1 64 ? -23.391 -99.125 -62.906 1 78.25 64 HIS A C 1
ATOM 550 O O . HIS A 1 64 ? -22.359 -98.5 -63.219 1 78.25 64 HIS A O 1
ATOM 556 N N . ARG A 1 65 ? -23.75 -100.188 -63.438 1 74.75 65 ARG A N 1
ATOM 557 C CA . ARG A 1 65 ? -22.984 -100.875 -64.5 1 74.75 65 ARG A CA 1
ATOM 558 C C . ARG A 1 65 ? -23.375 -100.312 -65.875 1 74.75 65 ARG A C 1
ATOM 560 O O . ARG A 1 65 ? -24.484 -100.562 -66.375 1 74.75 65 ARG A O 1
ATOM 567 N N . SER A 1 66 ? -22.906 -99.312 -66.25 1 65.88 66 SER A N 1
ATOM 568 C CA . SER A 1 66 ? -23.031 -98.812 -67.625 1 65.88 66 SER A CA 1
ATOM 569 C C . SER A 1 66 ? -21.703 -98.875 -68.375 1 65.88 66 SER A C 1
ATOM 571 O O . SER A 1 66 ? -20.766 -99.562 -67.875 1 65.88 66 SER A O 1
ATOM 573 N N . THR A 1 67 ? -21.438 -98.312 -69.5 1 66.06 67 THR A N 1
ATOM 574 C CA . THR A 1 67 ? -20.172 -98.25 -70.25 1 66.06 67 THR A CA 1
ATOM 575 C C . THR A 1 67 ? -19.047 -97.75 -69.312 1 66.06 67 THR A C 1
ATOM 577 O O . THR A 1 67 ? -17.906 -98.25 -69.438 1 66.06 67 THR A O 1
ATOM 580 N N . ILE A 1 68 ? -19.344 -96.938 -68.375 1 70.56 68 ILE A N 1
ATOM 581 C CA . ILE A 1 68 ? -18.406 -96.562 -67.312 1 70.56 68 ILE A CA 1
ATOM 582 C C . ILE A 1 68 ? -19.047 -96.75 -65.938 1 70.56 68 ILE A C 1
ATOM 584 O O . ILE A 1 68 ? -20.125 -96.25 -65.688 1 70.56 68 ILE A O 1
ATOM 588 N N . ASN A 1 69 ? -18.438 -97.688 -65.188 1 75.5 69 ASN A N 1
ATOM 589 C CA . ASN A 1 69 ? -18.969 -98 -63.875 1 75.5 69 ASN A CA 1
ATOM 590 C C . ASN A 1 69 ? -18.969 -96.812 -62.938 1 75.5 69 ASN A C 1
ATOM 592 O O . ASN A 1 69 ? -17.984 -96.062 -62.875 1 75.5 69 ASN A O 1
ATOM 596 N N . ARG A 1 70 ? -20.188 -96.5 -62.562 1 82.44 70 ARG A N 1
ATOM 597 C CA . ARG A 1 70 ? -20.344 -95.375 -61.594 1 82.44 70 ARG A CA 1
ATOM 598 C C . ARG A 1 70 ? -20.828 -95.938 -60.25 1 82.44 70 ARG A C 1
ATOM 600 O O . ARG A 1 70 ? -21.594 -96.875 -60.188 1 82.44 70 ARG A O 1
ATOM 607 N N . TYR A 1 71 ? -20.25 -95.438 -59.125 1 84.06 71 TYR A N 1
ATOM 608 C CA . TYR A 1 71 ? -20.641 -95.812 -57.781 1 84.06 71 TYR A CA 1
ATOM 609 C C . TYR A 1 71 ? -21.5 -94.688 -57.156 1 84.06 71 TYR A C 1
ATOM 611 O O . TYR A 1 71 ? -21.156 -93.5 -57.188 1 84.06 71 TYR A O 1
ATOM 619 N N . GLU A 1 72 ? -22.672 -95.125 -56.812 1 84.25 72 GLU A N 1
ATOM 620 C CA . GLU A 1 72 ? -23.656 -94.188 -56.312 1 84.25 72 GLU A CA 1
ATOM 621 C C . GLU A 1 72 ? -24.062 -94.5 -54.875 1 84.25 72 GLU A C 1
ATOM 623 O O . GLU A 1 72 ? -24.172 -95.688 -54.5 1 84.25 72 GLU A O 1
ATOM 628 N N . ILE A 1 73 ? -24.125 -93.438 -54.062 1 86.44 73 ILE A N 1
ATOM 629 C CA . ILE A 1 73 ? -24.641 -93.562 -52.719 1 86.44 73 ILE A CA 1
ATOM 630 C C . ILE A 1 73 ? -26.016 -92.938 -52.625 1 86.44 73 ILE A C 1
ATOM 632 O O . ILE A 1 73 ? -26.188 -91.75 -53 1 86.44 73 ILE A O 1
ATOM 636 N N . VAL A 1 74 ? -27.016 -93.75 -52.156 1 81.31 74 VAL A N 1
ATOM 637 C CA . VAL A 1 74 ? -28.391 -93.312 -52.094 1 81.31 74 VAL A CA 1
ATOM 638 C C . VAL A 1 74 ? -28.891 -93.312 -50.656 1 81.31 74 VAL A C 1
ATOM 640 O O . VAL A 1 74 ? -28.609 -94.25 -49.906 1 81.31 74 VAL A O 1
ATOM 643 N N . TYR A 1 75 ? -29.484 -92.125 -50.188 1 87.12 75 TYR A N 1
ATOM 644 C CA . TYR A 1 75 ? -30.125 -92.062 -48.875 1 87.12 75 TYR A CA 1
ATOM 645 C C . TYR A 1 75 ? -31.625 -92.25 -49 1 87.12 75 TYR A C 1
ATOM 647 O O . TYR A 1 75 ? -32.281 -91.562 -49.812 1 87.12 75 TYR A O 1
ATOM 655 N N . ARG A 1 76 ? -32.219 -93.188 -48.125 1 76.44 76 ARG A N 1
ATOM 656 C CA . ARG A 1 76 ? -33.656 -93.5 -48.156 1 76.44 76 ARG A CA 1
ATOM 657 C C . ARG A 1 76 ? -34.25 -93.375 -46.75 1 76.44 76 ARG A C 1
ATOM 659 O O . ARG A 1 76 ? -33.75 -93.938 -45.781 1 76.44 76 ARG A O 1
ATOM 666 N N . GLN A 1 77 ? -35.312 -92.375 -46.625 1 71.88 77 GLN A N 1
ATOM 667 C CA . GLN A 1 77 ? -36 -92.188 -45.344 1 71.88 77 GLN A CA 1
ATOM 668 C C . GLN A 1 77 ? -37.125 -93.188 -45.156 1 71.88 77 GLN A C 1
ATOM 670 O O . GLN A 1 77 ? -37.844 -93.5 -46.094 1 71.88 77 GLN A O 1
ATOM 675 N N . ASN A 1 78 ? -37.125 -93.938 -44.031 1 59 78 ASN A N 1
ATOM 676 C CA . ASN A 1 78 ? -38.062 -95 -43.781 1 59 78 ASN A CA 1
ATOM 677 C C . ASN A 1 78 ? -39.5 -94.438 -43.625 1 59 78 ASN A C 1
ATOM 679 O O . ASN A 1 78 ? -40.344 -95.125 -43.062 1 59 78 ASN A O 1
ATOM 683 N N . ASN A 1 79 ? -39.938 -93.188 -43.875 1 54.62 79 ASN A N 1
ATOM 684 C CA . ASN A 1 79 ? -41.344 -92.875 -43.719 1 54.62 79 ASN A CA 1
ATOM 685 C C . ASN A 1 79 ? -42.156 -93.312 -44.938 1 54.62 79 ASN A C 1
ATOM 687 O O . ASN A 1 79 ? -41.625 -93.5 -46 1 54.62 79 ASN A O 1
ATOM 691 N N . PRO A 1 80 ? -43.5 -93.438 -44.594 1 51.09 80 PRO A N 1
ATOM 692 C CA . PRO A 1 80 ? -44.406 -94 -45.625 1 51.09 80 PRO A CA 1
ATOM 693 C C . PRO A 1 80 ? -44.219 -93.375 -46.969 1 51.09 80 PRO A C 1
ATOM 695 O O . PRO A 1 80 ? -44.656 -93.875 -48 1 51.09 80 PRO A O 1
ATOM 698 N N . LEU A 1 81 ? -44.031 -92.125 -47 1 52.75 81 LEU A N 1
ATOM 699 C CA . LEU A 1 81 ? -44.031 -91.5 -48.312 1 52.75 81 LEU A CA 1
ATOM 700 C C . LEU A 1 81 ? -42.688 -91.688 -49.031 1 52.75 81 LEU A C 1
ATOM 702 O O . LEU A 1 81 ? -42.562 -91.375 -50.219 1 52.75 81 LEU A O 1
ATOM 706 N N . GLN A 1 82 ? -41.844 -92.688 -48.812 1 60.28 82 GLN A N 1
ATOM 707 C CA . GLN A 1 82 ? -40.625 -93.375 -49.188 1 60.28 82 GLN A CA 1
ATOM 708 C C . GLN A 1 82 ? -39.844 -92.562 -50.219 1 60.28 82 GLN A C 1
ATOM 710 O O . GLN A 1 82 ? -40.062 -92.75 -51.438 1 60.28 82 GLN A O 1
ATOM 715 N N . TYR A 1 83 ? -39.219 -91.562 -50.094 1 67.94 83 TYR A N 1
ATOM 716 C CA . TYR A 1 83 ? -38.375 -90.875 -51.094 1 67.94 83 TYR A CA 1
ATOM 717 C C . TYR A 1 83 ? -36.906 -91.25 -50.906 1 67.94 83 TYR A C 1
ATOM 719 O O . TYR A 1 83 ? -36.469 -91.562 -49.781 1 67.94 83 TYR A O 1
ATOM 727 N N . SER A 1 84 ? -36.25 -91.5 -52.156 1 76.69 84 SER A N 1
ATOM 728 C CA . SER A 1 84 ? -34.812 -91.75 -52.188 1 76.69 84 SER A CA 1
ATOM 729 C C . SER A 1 84 ? -34.062 -90.625 -52.844 1 76.69 84 SER A C 1
ATOM 731 O O . SER A 1 84 ? -34.531 -90.062 -53.812 1 76.69 84 SER A O 1
ATOM 733 N N . PHE A 1 85 ? -32.906 -90.312 -52.25 1 81.88 85 PHE A N 1
ATOM 734 C CA . PHE A 1 85 ? -32.062 -89.188 -52.75 1 81.88 85 PHE A CA 1
ATOM 735 C C . PHE A 1 85 ? -30.688 -89.688 -53.125 1 81.88 85 PHE A C 1
ATOM 737 O O . PHE A 1 85 ? -30.047 -90.438 -52.344 1 81.88 85 PHE A O 1
ATOM 744 N N . LEU A 1 86 ? -30.25 -89.5 -54.438 1 81.62 86 LEU A N 1
ATOM 745 C CA . LEU A 1 86 ? -28.859 -89.75 -54.812 1 81.62 86 LEU A CA 1
ATOM 746 C C . LEU A 1 86 ? -27.953 -88.688 -54.219 1 81.62 86 LEU A C 1
ATOM 748 O O . LEU A 1 86 ? -28.047 -87.5 -54.594 1 81.62 86 LEU A O 1
ATOM 752 N N . VAL A 1 87 ? -27.141 -88.938 -53.219 1 82.06 87 VAL A N 1
ATOM 753 C CA . VAL A 1 87 ? -26.406 -87.938 -52.438 1 82.06 87 VAL A CA 1
ATOM 754 C C . VAL A 1 87 ? -24.953 -87.875 -52.938 1 82.06 87 VAL A C 1
ATOM 756 O O . VAL A 1 87 ? -24.25 -86.875 -52.719 1 82.06 87 VAL A O 1
ATOM 759 N N . PHE A 1 88 ? -24.391 -89 -53.562 1 83.19 88 PHE A N 1
ATOM 760 C CA . PHE A 1 88 ? -23 -89 -53.969 1 83.19 88 PHE A CA 1
ATOM 761 C C . PHE A 1 88 ? -22.781 -90 -55.156 1 83.19 88 PHE A C 1
ATOM 763 O O . PHE A 1 88 ? -23.469 -91 -55.25 1 83.19 88 PHE A O 1
ATOM 770 N N . HIS A 1 89 ? -21.938 -89.625 -56.062 1 80.25 89 HIS A N 1
ATOM 771 C CA . HIS A 1 89 ? -21.531 -90.562 -57.125 1 80.25 89 HIS A CA 1
ATOM 772 C C . HIS A 1 89 ? -20.062 -90.375 -57.469 1 80.25 89 HIS A C 1
ATOM 774 O O . HIS A 1 89 ? -19.516 -89.25 -57.375 1 80.25 89 HIS A O 1
ATOM 780 N N . SER A 1 90 ? -19.422 -91.312 -57.656 1 80.38 90 SER A N 1
ATOM 781 C CA . SER A 1 90 ? -17.984 -91.312 -57.969 1 80.38 90 SER A CA 1
ATOM 782 C C . SER A 1 90 ? -17.641 -92.375 -59 1 80.38 90 SER A C 1
ATOM 784 O O . SER A 1 90 ? -18.406 -93.375 -59.188 1 80.38 90 SER A O 1
ATOM 786 N N . LEU A 1 91 ? -16.594 -92.188 -59.688 1 78.56 91 LEU A N 1
ATOM 787 C CA . LEU A 1 91 ? -16.109 -93.188 -60.656 1 78.56 91 LEU A CA 1
ATOM 788 C C . LEU A 1 91 ? -15.133 -94.188 -60.031 1 78.56 91 LEU A C 1
ATOM 790 O O . LEU A 1 91 ? -14.836 -95.25 -60.594 1 78.56 91 LEU A O 1
ATOM 794 N N . CYS A 1 92 ? -14.609 -93.812 -58.812 1 79.62 92 CYS A N 1
ATOM 795 C CA . CYS A 1 92 ? -13.641 -94.688 -58.125 1 79.62 92 CYS A CA 1
ATOM 796 C C . CYS A 1 92 ? -14.305 -95.438 -57 1 79.62 92 CYS A C 1
ATOM 798 O O . CYS A 1 92 ? -14.93 -94.812 -56.094 1 79.62 92 CYS A O 1
ATOM 800 N N . LYS A 1 93 ? -14.203 -96.688 -57.031 1 81.5 93 LYS A N 1
ATOM 801 C CA . LYS A 1 93 ? -14.844 -97.562 -56.062 1 81.5 93 LYS A CA 1
ATOM 802 C C . LYS A 1 93 ? -14.289 -97.312 -54.656 1 81.5 93 LYS A C 1
ATOM 804 O O . LYS A 1 93 ? -15.047 -97.25 -53.688 1 81.5 93 LYS A O 1
ATOM 809 N N . ASN A 1 94 ? -12.922 -97.188 -54.531 1 81.31 94 ASN A N 1
ATOM 810 C CA . ASN A 1 94 ? -12.297 -97.062 -53.219 1 81.31 94 ASN A CA 1
ATOM 811 C C . ASN A 1 94 ? -12.742 -95.75 -52.531 1 81.31 94 ASN A C 1
ATOM 813 O O . ASN A 1 94 ? -13.016 -95.75 -51.312 1 81.31 94 ASN A O 1
ATOM 817 N N . ASP A 1 95 ? -12.914 -94.812 -53.312 1 80.38 95 ASP A N 1
ATOM 818 C CA . ASP A 1 95 ? -13.359 -93.562 -52.75 1 80.38 95 ASP A CA 1
ATOM 819 C C . ASP A 1 95 ? -14.82 -93.625 -52.312 1 80.38 95 ASP A C 1
ATOM 821 O O . ASP A 1 95 ? -15.172 -93.125 -51.25 1 80.38 95 ASP A O 1
ATOM 825 N N . SER A 1 96 ? -15.516 -94.188 -53.156 1 82.88 96 SER A N 1
ATOM 826 C CA . SER A 1 96 ? -16.938 -94.312 -52.844 1 82.88 96 SER A CA 1
ATOM 827 C C . SER A 1 96 ? -17.172 -95.188 -51.594 1 82.88 96 SER A C 1
ATOM 829 O O . SER A 1 96 ? -18.078 -94.875 -50.812 1 82.88 96 SER A O 1
ATOM 831 N N . ASP A 1 97 ? -16.281 -96.25 -51.406 1 84.94 97 ASP A N 1
ATOM 832 C CA . ASP A 1 97 ? -16.406 -97.125 -50.25 1 84.94 97 ASP A CA 1
ATOM 833 C C . ASP A 1 97 ? -16.062 -96.375 -48.969 1 84.94 97 ASP A C 1
ATOM 835 O O . ASP A 1 97 ? -16.766 -96.5 -47.938 1 84.94 97 ASP A O 1
ATOM 839 N N . GLN A 1 98 ? -15.055 -95.625 -49.031 1 82.75 98 GLN A N 1
ATOM 840 C CA . GLN A 1 98 ? -14.641 -94.812 -47.875 1 82.75 98 GLN A CA 1
ATOM 841 C C . GLN A 1 98 ? -15.672 -93.75 -47.531 1 82.75 98 GLN A C 1
ATOM 843 O O . GLN A 1 98 ? -16.016 -93.562 -46.375 1 82.75 98 GLN A O 1
ATOM 848 N N . TYR A 1 99 ? -16.078 -93.188 -48.531 1 85 99 TYR A N 1
ATOM 849 C CA . TYR A 1 99 ? -17.078 -92.125 -48.312 1 85 99 TYR A CA 1
ATOM 850 C C . TYR A 1 99 ? -18.406 -92.688 -47.844 1 85 99 TYR A C 1
ATOM 852 O O . TYR A 1 99 ? -19.109 -92.062 -47.062 1 85 99 TYR A O 1
ATOM 860 N N . PHE A 1 100 ? -18.641 -93.875 -48.375 1 86.19 100 PHE A N 1
ATOM 861 C CA . PHE A 1 100 ? -19.875 -94.562 -47.969 1 86.19 100 PHE A CA 1
ATOM 862 C C . PHE A 1 100 ? -19.859 -94.812 -46.469 1 86.19 100 PHE A C 1
ATOM 864 O O . PHE A 1 100 ? -20.859 -94.625 -45.781 1 86.19 100 PHE A O 1
ATOM 871 N N . GLU A 1 101 ? -18.766 -95.375 -45.969 1 87.25 101 GLU A N 1
ATOM 872 C CA . GLU A 1 101 ? -18.672 -95.688 -44.562 1 87.25 101 GLU A CA 1
ATOM 873 C C . GLU A 1 101 ? -18.875 -94.438 -43.688 1 87.25 101 GLU A C 1
ATOM 875 O O . GLU A 1 101 ? -19.625 -94.438 -42.719 1 87.25 101 GLU A O 1
ATOM 880 N N . HIS A 1 102 ? -18.172 -93.375 -44.094 1 88.69 102 HIS A N 1
ATOM 881 C CA . HIS A 1 102 ? -18.25 -92.188 -43.312 1 88.69 102 HIS A CA 1
ATOM 882 C C . HIS A 1 102 ? -19.625 -91.5 -43.469 1 88.69 102 HIS A C 1
ATOM 884 O O . HIS A 1 102 ? -20.234 -91.125 -42.469 1 88.69 102 HIS A O 1
ATOM 890 N N . LEU A 1 103 ? -20.156 -91.438 -44.625 1 88.19 103 LEU A N 1
ATOM 891 C CA . LEU A 1 103 ? -21.438 -90.75 -44.906 1 88.19 103 LEU A CA 1
ATOM 892 C C . LEU A 1 103 ? -22.578 -91.562 -44.25 1 88.19 103 LEU A C 1
ATOM 894 O O . LEU A 1 103 ? -23.531 -90.938 -43.75 1 88.19 103 LEU A O 1
ATOM 898 N N . SER A 1 104 ? -22.453 -92.875 -44.25 1 88.44 104 SER A N 1
ATOM 899 C CA . SER A 1 104 ? -23.484 -93.688 -43.625 1 88.44 104 SER A CA 1
ATOM 900 C C . SER A 1 104 ? -23.547 -93.438 -42.125 1 88.44 104 SER A C 1
ATOM 902 O O . SER A 1 104 ? -24.625 -93.312 -41.531 1 88.44 104 SER A O 1
ATOM 904 N N . ALA A 1 105 ? -22.375 -93.375 -41.562 1 87.75 105 ALA A N 1
ATOM 905 C CA . ALA A 1 105 ? -22.328 -93.062 -40.125 1 87.75 105 ALA A CA 1
ATOM 906 C C . ALA A 1 105 ? -22.969 -91.75 -39.781 1 87.75 105 ALA A C 1
ATOM 908 O O . ALA A 1 105 ? -23.781 -91.625 -38.875 1 87.75 105 ALA A O 1
ATOM 909 N N . VAL A 1 106 ? -22.672 -90.688 -40.531 1 90.94 106 VAL A N 1
ATOM 910 C CA . VAL A 1 106 ? -23.141 -89.312 -40.281 1 90.94 106 VAL A CA 1
ATOM 911 C C . VAL A 1 106 ? -24.641 -89.25 -40.562 1 90.94 106 VAL A C 1
ATOM 913 O O . VAL A 1 106 ? -25.406 -88.75 -39.719 1 90.94 106 VAL A O 1
ATOM 916 N N . LEU A 1 107 ? -25.141 -89.688 -41.688 1 87.69 107 LEU A N 1
ATOM 917 C CA . LEU A 1 107 ? -26.516 -89.562 -42.125 1 87.69 107 LEU A CA 1
ATOM 918 C C . LEU A 1 107 ? -27.453 -90.375 -41.281 1 87.69 107 LEU A C 1
ATOM 920 O O . LEU A 1 107 ? -28.562 -89.938 -40.969 1 87.69 107 LEU A O 1
ATOM 924 N N . ASN A 1 108 ? -27 -91.625 -40.938 1 88.25 108 ASN A N 1
ATOM 925 C CA . ASN A 1 108 ? -27.828 -92.5 -40.094 1 88.25 108 ASN A CA 1
ATOM 926 C C . ASN A 1 108 ? -28 -91.875 -38.688 1 88.25 108 ASN A C 1
ATOM 928 O O . ASN A 1 108 ? -29.078 -92 -38.094 1 88.25 108 ASN A O 1
ATOM 932 N N . ASN A 1 109 ? -26.906 -91.312 -38.219 1 89.31 109 ASN A N 1
ATOM 933 C CA . ASN A 1 109 ? -26.969 -90.688 -36.875 1 89.31 109 ASN A CA 1
ATOM 934 C C . ASN A 1 109 ? -27.828 -89.438 -36.875 1 89.31 109 ASN A C 1
ATOM 936 O O . ASN A 1 109 ? -28.422 -89.125 -35.875 1 89.31 109 ASN A O 1
ATOM 940 N N . LEU A 1 110 ? -27.984 -88.688 -38.031 1 88.94 110 LEU A N 1
ATOM 941 C CA . LEU A 1 110 ? -28.703 -87.438 -38.094 1 88.94 110 LEU A CA 1
ATOM 942 C C . LEU A 1 110 ? -30.078 -87.625 -38.688 1 88.94 110 LEU A C 1
ATOM 944 O O . LEU A 1 110 ? -30.844 -86.688 -38.812 1 88.94 110 LEU A O 1
ATOM 948 N N . SER A 1 111 ? -30.438 -88.75 -39.062 1 81.94 111 SER A N 1
ATOM 949 C CA . SER A 1 111 ? -31.656 -89.062 -39.812 1 81.94 111 SER A CA 1
ATOM 950 C C . SER A 1 111 ? -32.906 -88.688 -39 1 81.94 111 SER A C 1
ATOM 952 O O . SER A 1 111 ? -33.875 -88.188 -39.562 1 81.94 111 SER A O 1
ATOM 954 N N . GLU A 1 112 ? -32.812 -88.875 -37.719 1 79.56 112 GLU A N 1
ATOM 955 C CA . GLU A 1 112 ? -33.969 -88.562 -36.844 1 79.56 112 GLU A CA 1
ATOM 956 C C . GLU A 1 112 ? -34.25 -87.125 -36.781 1 79.56 112 GLU A C 1
ATOM 958 O O . GLU A 1 112 ? -35.344 -86.688 -36.406 1 79.56 112 GLU A O 1
ATOM 963 N N . TYR A 1 113 ? -33.312 -86.312 -37.219 1 78.69 113 TYR A N 1
ATOM 964 C CA . TYR A 1 113 ? -33.469 -84.875 -37.062 1 78.69 113 TYR A CA 1
ATOM 965 C C . TYR A 1 113 ? -33.781 -84.25 -38.406 1 78.69 113 TYR A C 1
ATOM 967 O O . TYR A 1 113 ? -33.969 -83 -38.469 1 78.69 113 TYR A O 1
ATOM 975 N N . MET A 1 114 ? -33.906 -85 -39.469 1 77.06 114 MET A N 1
ATOM 976 C CA . MET A 1 114 ? -34.344 -84.562 -40.812 1 77.06 114 MET A CA 1
ATOM 977 C C . MET A 1 114 ? -35.844 -84.688 -40.938 1 77.06 114 MET A C 1
ATOM 979 O O . MET A 1 114 ? -36.469 -85.625 -40.438 1 77.06 114 MET A O 1
ATOM 983 N N . THR A 1 115 ? -36.438 -83.562 -41.344 1 74 115 THR A N 1
ATOM 984 C CA . THR A 1 115 ? -37.875 -83.5 -41.469 1 74 115 THR A CA 1
ATOM 985 C C . THR A 1 115 ? -38.344 -84.625 -42.438 1 74 115 THR A C 1
ATOM 987 O O . THR A 1 115 ? -37.594 -85.062 -43.281 1 74 115 THR A O 1
ATOM 990 N N . SER A 1 116 ? -39.594 -85.125 -42.188 1 67.75 116 SER A N 1
ATOM 991 C CA . SER A 1 116 ? -40.219 -86.125 -43 1 67.75 116 SER A CA 1
ATOM 992 C C . SER A 1 116 ? -40.844 -85.562 -44.25 1 67.75 116 SER A C 1
ATOM 994 O O . SER A 1 116 ? -41.156 -86.25 -45.219 1 67.75 116 SER A O 1
ATOM 996 N N . ILE A 1 117 ? -40.844 -84.25 -44.312 1 70.81 117 ILE A N 1
ATOM 997 C CA . ILE A 1 117 ? -41.406 -83.625 -45.5 1 70.81 117 ILE A CA 1
ATOM 998 C C . ILE A 1 117 ? -40.375 -83.562 -46.625 1 70.81 117 ILE A C 1
ATOM 1000 O O . ILE A 1 117 ? -39.25 -83.188 -46.406 1 70.81 117 ILE A O 1
ATOM 1004 N N . LYS A 1 118 ? -40.812 -84.062 -47.719 1 68.38 118 LYS A N 1
ATOM 1005 C CA . LYS A 1 118 ? -39.938 -84.25 -48.875 1 68.38 118 LYS A CA 1
ATOM 1006 C C . LYS A 1 118 ? -39.062 -83.062 -49.156 1 68.38 118 LYS A C 1
ATOM 1008 O O . LYS A 1 118 ? -37.844 -83.125 -49.281 1 68.38 118 LYS A O 1
ATOM 1013 N N . PHE A 1 119 ? -39.781 -81.938 -49.219 1 69.62 119 PHE A N 1
ATOM 1014 C CA . PHE A 1 119 ? -39.062 -80.688 -49.594 1 69.62 119 PHE A CA 1
ATOM 1015 C C . PHE A 1 119 ? -38.094 -80.312 -48.5 1 69.62 119 PHE A C 1
ATOM 1017 O O . PHE A 1 119 ? -36.969 -79.875 -48.781 1 69.62 119 PHE A O 1
ATOM 1024 N N . GLU A 1 120 ? -38.438 -80.5 -47.312 1 77.25 120 GLU A N 1
ATOM 1025 C CA . GLU A 1 120 ? -37.594 -80.062 -46.188 1 77.25 120 GLU A CA 1
ATOM 1026 C C . GLU A 1 120 ? -36.438 -81.062 -46 1 77.25 120 GLU A C 1
ATOM 1028 O O . GLU A 1 120 ? -35.312 -80.688 -45.656 1 77.25 120 GLU A O 1
ATOM 1033 N N . ALA A 1 121 ? -36.781 -82.312 -46.312 1 77.06 121 ALA A N 1
ATOM 1034 C CA . ALA A 1 121 ? -35.75 -83.375 -46.219 1 77.06 121 ALA A CA 1
ATOM 1035 C C . ALA A 1 121 ? -34.656 -83.125 -47.281 1 77.06 121 ALA A C 1
ATOM 1037 O O . ALA A 1 121 ? -33.469 -83.375 -47 1 77.06 121 ALA A O 1
ATOM 1038 N N . PHE A 1 122 ? -35.156 -82.688 -48.406 1 77 122 PHE A N 1
ATOM 1039 C CA . PHE A 1 122 ? -34.219 -82.438 -49.469 1 77 122 PHE A CA 1
ATOM 1040 C C . PHE A 1 122 ? -33.312 -81.25 -49.094 1 77 122 PHE A C 1
ATOM 1042 O O . PHE A 1 122 ? -32.094 -81.312 -49.312 1 77 122 PHE A O 1
ATOM 1049 N N . GLU A 1 123 ? -33.938 -80.312 -48.562 1 81.12 123 GLU A N 1
ATOM 1050 C CA . GLU A 1 123 ? -33.156 -79.125 -48.188 1 81.12 123 GLU A CA 1
ATOM 1051 C C . GLU A 1 123 ? -32.156 -79.438 -47.062 1 81.12 123 GLU A C 1
ATOM 1053 O O . GLU A 1 123 ? -31.031 -78.938 -47.094 1 81.12 123 GLU A O 1
ATOM 1058 N N . ASN A 1 124 ? -32.531 -80.188 -46.156 1 83.81 124 ASN A N 1
ATOM 1059 C CA . ASN A 1 124 ? -31.656 -80.625 -45.031 1 83.81 124 ASN A CA 1
ATOM 1060 C C . ASN A 1 124 ? -30.484 -81.438 -45.531 1 83.81 124 ASN A C 1
ATOM 1062 O O . ASN A 1 124 ? -29.344 -81.25 -45.156 1 83.81 124 ASN A O 1
ATOM 1066 N N . LEU A 1 125 ? -30.828 -82.438 -46.406 1 84.06 125 LEU A N 1
ATOM 1067 C CA . LEU A 1 125 ? -29.781 -83.312 -46.938 1 84.06 125 LEU A CA 1
ATOM 1068 C C . LEU A 1 125 ? -28.812 -82.5 -47.812 1 84.06 125 LEU A C 1
ATOM 1070 O O . LEU A 1 125 ? -27.609 -82.75 -47.781 1 84.06 125 LEU A O 1
ATOM 1074 N N . LYS A 1 126 ? -29.359 -81.625 -48.531 1 83.5 126 LYS A N 1
ATOM 1075 C CA . LYS A 1 126 ? -28.516 -80.812 -49.375 1 83.5 126 LYS A CA 1
ATOM 1076 C C . LYS A 1 126 ? -27.531 -80 -48.5 1 83.5 126 LYS A C 1
ATOM 1078 O O . LYS A 1 126 ? -26.359 -79.875 -48.844 1 83.5 126 LYS A O 1
ATOM 1083 N N . THR A 1 127 ? -27.953 -79.5 -47.438 1 87.75 127 THR A N 1
ATOM 1084 C CA . THR A 1 127 ? -27.125 -78.688 -46.531 1 87.75 127 THR A CA 1
ATOM 1085 C C . THR A 1 127 ? -26.031 -79.562 -45.906 1 87.75 127 THR A C 1
ATOM 1087 O O . THR A 1 127 ? -24.875 -79.125 -45.812 1 87.75 127 THR A O 1
ATOM 1090 N N . ILE A 1 128 ? -26.391 -80.75 -45.469 1 86.81 128 ILE A N 1
ATOM 1091 C CA . ILE A 1 128 ? -25.438 -81.625 -44.844 1 86.81 128 ILE A CA 1
ATOM 1092 C C . ILE A 1 128 ? -24.375 -82.062 -45.844 1 86.81 128 ILE A C 1
ATOM 1094 O O . ILE A 1 128 ? -23.172 -82.125 -45.531 1 86.81 128 ILE A O 1
ATOM 1098 N N . MET A 1 129 ? -24.797 -82.312 -47.062 1 86.56 129 MET A N 1
ATOM 1099 C CA . MET A 1 129 ? -23.859 -82.75 -48.094 1 86.56 129 MET A CA 1
ATOM 1100 C C . MET A 1 129 ? -22.938 -81.625 -48.5 1 86.56 129 MET A C 1
ATOM 1102 O O . MET A 1 129 ? -21.766 -81.875 -48.812 1 86.56 129 MET A O 1
ATOM 1106 N N . GLU A 1 130 ? -23.5 -80.5 -48.5 1 87.38 130 GLU A N 1
ATOM 1107 C CA . GLU A 1 130 ? -22.656 -79.312 -48.781 1 87.38 130 GLU A CA 1
ATOM 1108 C C . GLU A 1 130 ? -21.578 -79.125 -47.719 1 87.38 130 GLU A C 1
ATOM 1110 O O . GLU A 1 130 ? -20.422 -78.875 -48.031 1 87.38 130 GLU A O 1
ATOM 1115 N N . ILE A 1 131 ? -21.891 -79.312 -46.469 1 88.94 131 ILE A N 1
ATOM 1116 C CA . ILE A 1 131 ? -20.969 -79.188 -45.344 1 88.94 131 ILE A CA 1
ATOM 1117 C C . ILE A 1 131 ? -19.891 -80.25 -45.469 1 88.94 131 ILE A C 1
ATOM 1119 O O . ILE A 1 131 ? -18.703 -80 -45.281 1 88.94 131 ILE A O 1
ATOM 1123 N N . LEU A 1 132 ? -20.281 -81.438 -45.844 1 87 132 LEU A N 1
ATOM 1124 C CA . LEU A 1 132 ? -19.344 -82.562 -45.906 1 87 132 LEU A CA 1
ATOM 1125 C C . LEU A 1 132 ? -18.5 -82.5 -47.156 1 87 132 LEU A C 1
ATOM 1127 O O . LEU A 1 132 ? -17.438 -83.125 -47.219 1 87 132 LEU A O 1
ATOM 1131 N N . SER A 1 133 ? -19.031 -81.812 -48.156 1 84.38 133 SER A N 1
ATOM 1132 C CA . SER A 1 133 ? -18.203 -81.625 -49.344 1 84.38 133 SER A CA 1
ATOM 1133 C C . SER A 1 133 ? -17.016 -80.688 -49.031 1 84.38 133 SER A C 1
ATOM 1135 O O . SER A 1 133 ? -15.93 -80.875 -49.562 1 84.38 133 SER A O 1
ATOM 1137 N N . THR A 1 134 ? -17.312 -79.75 -48.125 1 86.25 134 THR A N 1
ATOM 1138 C CA . THR A 1 134 ? -16.266 -78.812 -47.75 1 86.25 134 THR A CA 1
ATOM 1139 C C . THR A 1 134 ? -15.367 -79.375 -46.688 1 86.25 134 THR A C 1
ATOM 1141 O O . THR A 1 134 ? -14.156 -79.125 -46.688 1 86.25 134 THR A O 1
ATOM 1144 N N . ASN A 1 135 ? -16 -80.188 -45.812 1 88.62 135 ASN A N 1
ATOM 1145 C CA . ASN A 1 135 ? -15.297 -80.875 -44.75 1 88.62 135 ASN A CA 1
ATOM 1146 C C . ASN A 1 135 ? -15.625 -82.375 -44.719 1 88.62 135 ASN A C 1
ATOM 1148 O O . ASN A 1 135 ? -16.391 -82.812 -43.875 1 88.62 135 ASN A O 1
ATOM 1152 N N . PRO A 1 136 ? -14.945 -83.125 -45.5 1 84.06 136 PRO A N 1
ATOM 1153 C CA . PRO A 1 136 ? -15.328 -84.5 -45.719 1 84.06 136 PRO A CA 1
ATOM 1154 C C . PRO A 1 136 ? -15.102 -85.375 -44.469 1 84.06 136 PRO A C 1
ATOM 1156 O O . PRO A 1 136 ? -15.766 -86.438 -44.281 1 84.06 136 PRO A O 1
ATOM 1159 N N . ASN A 1 137 ? -14.195 -85 -43.625 1 87 137 ASN A N 1
ATOM 1160 C CA . ASN A 1 137 ? -13.844 -85.875 -42.5 1 87 137 ASN A CA 1
ATOM 1161 C C . ASN A 1 137 ? -14.531 -85.438 -41.219 1 87 137 ASN A C 1
ATOM 1163 O O . ASN A 1 137 ? -14.234 -85.938 -40.156 1 87 137 ASN A O 1
ATOM 1167 N N . TRP A 1 138 ? -15.469 -84.5 -41.312 1 92.12 138 TRP A N 1
ATOM 1168 C CA . TRP A 1 138 ? -16.172 -84 -40.125 1 92.12 138 TRP A CA 1
ATOM 1169 C C . TRP A 1 138 ? -17.031 -85.125 -39.5 1 92.12 138 TRP A C 1
ATOM 1171 O O . TRP A 1 138 ? -17.641 -85.875 -40.219 1 92.12 138 TRP A O 1
ATOM 1181 N N . SER A 1 139 ? -16.969 -85.188 -38.219 1 92.06 139 SER A N 1
ATOM 1182 C CA . SER A 1 139 ? -17.766 -86.188 -37.5 1 92.06 139 SER A CA 1
ATOM 1183 C C . SER A 1 139 ? -19.234 -85.75 -37.438 1 92.06 139 SER A C 1
ATOM 1185 O O . SER A 1 139 ? -19.578 -84.625 -37.844 1 92.06 139 SER A O 1
ATOM 1187 N N . THR A 1 140 ? -20.078 -86.75 -36.969 1 92.12 140 THR A N 1
ATOM 1188 C CA . THR A 1 140 ? -21.5 -86.438 -36.812 1 92.12 140 THR A CA 1
ATOM 1189 C C . THR A 1 140 ? -21.734 -85.25 -35.875 1 92.12 140 THR A C 1
ATOM 1191 O O . THR A 1 140 ? -22.594 -84.438 -36.125 1 92.12 140 THR A O 1
ATOM 1194 N N . THR A 1 141 ? -20.859 -85.188 -34.812 1 93.69 141 THR A N 1
ATOM 1195 C CA . THR A 1 141 ? -21 -84.188 -33.812 1 93.69 141 THR A CA 1
ATOM 1196 C C . THR A 1 141 ? -20.625 -82.812 -34.406 1 93.69 141 THR A C 1
ATOM 1198 O O . THR A 1 141 ? -21.219 -81.75 -34.031 1 93.69 141 THR A O 1
ATOM 1201 N N . HIS A 1 142 ? -19.625 -82.688 -35.219 1 94.19 142 HIS A N 1
ATOM 1202 C CA . HIS A 1 142 ? -19.234 -81.438 -35.906 1 94.19 142 HIS A CA 1
ATOM 1203 C C . HIS A 1 142 ? -20.391 -80.938 -36.75 1 94.19 142 HIS A C 1
ATOM 1205 O O . HIS A 1 142 ? -20.719 -79.75 -36.688 1 94.19 142 HIS A O 1
ATOM 1211 N N . VAL A 1 143 ? -21 -81.812 -37.562 1 92.56 143 VAL A N 1
ATOM 1212 C CA . VAL A 1 143 ? -22.094 -81.438 -38.469 1 92.56 143 VAL A CA 1
ATOM 1213 C C . VAL A 1 143 ? -23.312 -81 -37.656 1 92.56 143 VAL A C 1
ATOM 1215 O O . VAL A 1 143 ? -23.953 -80 -37.969 1 92.56 143 VAL A O 1
ATOM 1218 N N . ALA A 1 144 ? -23.578 -81.75 -36.625 1 92.88 144 ALA A N 1
ATOM 1219 C CA . ALA A 1 144 ? -24.703 -81.375 -35.75 1 92.88 144 ALA A CA 1
ATOM 1220 C C . ALA A 1 144 ? -24.484 -80.062 -35.094 1 92.88 144 ALA A C 1
ATOM 1222 O O . ALA A 1 144 ? -25.438 -79.25 -34.969 1 92.88 144 ALA A O 1
ATOM 1223 N N . ALA A 1 145 ? -23.25 -79.75 -34.656 1 93.69 145 ALA A N 1
ATOM 1224 C CA . ALA A 1 145 ? -22.922 -78.5 -34.031 1 93.69 145 ALA A CA 1
ATOM 1225 C C . ALA A 1 145 ? -23.047 -77.312 -35.031 1 93.69 145 ALA A C 1
ATOM 1227 O O . ALA A 1 145 ? -23.5 -76.25 -34.688 1 93.69 145 ALA A O 1
ATOM 1228 N N . ARG A 1 146 ? -22.594 -77.438 -36.219 1 92.81 146 ARG A N 1
ATOM 1229 C CA . ARG A 1 146 ? -22.656 -76.438 -37.25 1 92.81 146 ARG A CA 1
ATOM 1230 C C . ARG A 1 146 ? -24.109 -76.125 -37.625 1 92.81 146 ARG A C 1
ATOM 1232 O O . ARG A 1 146 ? -24.453 -75 -37.906 1 92.81 146 ARG A O 1
ATOM 1239 N N . LEU A 1 147 ? -25 -77.125 -37.656 1 90.25 147 LEU A N 1
ATOM 1240 C CA . LEU A 1 147 ? -26.375 -77 -38.125 1 90.25 147 LEU A CA 1
ATOM 1241 C C . LEU A 1 147 ? -27.312 -76.625 -36.969 1 90.25 147 LEU A C 1
ATOM 1243 O O . LEU A 1 147 ? -28.438 -76.188 -37.188 1 90.25 147 LEU A O 1
ATOM 1247 N N . GLY A 1 148 ? -26.969 -76.812 -35.75 1 91.19 148 GLY A N 1
ATOM 1248 C CA . GLY A 1 148 ? -27.766 -76.375 -34.594 1 91.19 148 GLY A CA 1
ATOM 1249 C C . GLY A 1 148 ? -28.719 -77.5 -34.125 1 91.19 148 GLY A C 1
ATOM 1250 O O . GLY A 1 148 ? -29.797 -77.188 -33.625 1 91.19 148 GLY A O 1
ATOM 1251 N N . TYR A 1 149 ? -28.359 -78.75 -34.375 1 89.94 149 TYR A N 1
ATOM 1252 C CA . TYR A 1 149 ? -29.219 -79.812 -33.906 1 89.94 149 TYR A CA 1
ATOM 1253 C C . TYR A 1 149 ? -29.016 -80.125 -32.438 1 89.94 149 TYR A C 1
ATOM 1255 O O . TYR A 1 149 ? -28.266 -81 -32.062 1 89.94 149 TYR A O 1
ATOM 1263 N N . SER A 1 150 ? -29.656 -79.438 -31.578 1 91.75 150 SER A N 1
ATOM 1264 C CA . SER A 1 150 ? -29.484 -79.5 -30.125 1 91.75 150 SER A CA 1
ATOM 1265 C C . SER A 1 150 ? -29.922 -80.875 -29.594 1 91.75 150 SER A C 1
ATOM 1267 O O . SER A 1 150 ? -29.312 -81.375 -28.656 1 91.75 150 SER A O 1
ATOM 1269 N N . GLN A 1 151 ? -30.875 -81.5 -30.234 1 89.44 151 GLN A N 1
ATOM 1270 C CA . GLN A 1 151 ? -31.438 -82.75 -29.75 1 89.44 151 GLN A CA 1
ATOM 1271 C C . GLN A 1 151 ? -30.438 -83.938 -29.938 1 89.44 151 GLN A C 1
ATOM 1273 O O . GLN A 1 151 ? -30.453 -84.875 -29.188 1 89.44 151 GLN A O 1
ATOM 1278 N N . PHE A 1 152 ? -29.688 -83.75 -30.891 1 91.19 152 PHE A N 1
ATOM 1279 C CA . PHE A 1 152 ? -28.656 -84.75 -31.125 1 91.19 152 PHE A CA 1
ATOM 1280 C C . PHE A 1 152 ? -27.766 -84.875 -29.906 1 91.19 152 PHE A C 1
ATOM 1282 O O . PHE A 1 152 ? -27.422 -86 -29.516 1 91.19 152 PHE A O 1
ATOM 1289 N N . PHE A 1 153 ? -27.375 -83.812 -29.188 1 92.38 153 PHE A N 1
ATOM 1290 C CA . PHE A 1 153 ? -26.438 -83.812 -28.062 1 92.38 153 PHE A CA 1
ATOM 1291 C C . PHE A 1 153 ? -27.094 -84.375 -26.812 1 92.38 153 PHE A C 1
ATOM 1293 O O . PHE A 1 153 ? -26.391 -84.875 -25.891 1 92.38 153 PHE A O 1
ATOM 1300 N N . LYS A 1 154 ? -28.438 -84.438 -26.844 1 88.75 154 LYS A N 1
ATOM 1301 C CA . LYS A 1 154 ? -29.172 -85.062 -25.719 1 88.75 154 LYS A CA 1
ATOM 1302 C C . LYS A 1 154 ? -29.453 -86.562 -25.953 1 88.75 154 LYS A C 1
ATOM 1304 O O . LYS A 1 154 ? -29.266 -87.375 -25.062 1 88.75 154 LYS A O 1
ATOM 1309 N N . ASN A 1 155 ? -29.812 -86.812 -27.25 1 88.25 155 ASN A N 1
ATOM 1310 C CA . ASN A 1 155 ? -30.266 -88.188 -27.594 1 88.25 155 ASN A CA 1
ATOM 1311 C C . ASN A 1 155 ? -29.094 -89.125 -27.844 1 88.25 155 ASN A C 1
ATOM 1313 O O . ASN A 1 155 ? -29.156 -90.312 -27.516 1 88.25 155 ASN A O 1
ATOM 1317 N N . LYS A 1 156 ? -28.156 -88.625 -28.5 1 89.75 156 LYS A N 1
ATOM 1318 C CA . LYS A 1 156 ? -26.984 -89.438 -28.812 1 89.75 156 LYS A CA 1
ATOM 1319 C C . LYS A 1 156 ? -25.766 -88.938 -28.047 1 89.75 156 LYS A C 1
ATOM 1321 O O . LYS A 1 156 ? -24.703 -88.688 -28.641 1 89.75 156 LYS A O 1
ATOM 1326 N N . ARG A 1 157 ? -25.828 -88.938 -26.781 1 88.94 157 ARG A N 1
ATOM 1327 C CA . ARG A 1 157 ? -24.828 -88.375 -25.875 1 88.94 157 ARG A CA 1
ATOM 1328 C C . ARG A 1 157 ? -23.516 -89.125 -25.953 1 88.94 157 ARG A C 1
ATOM 1330 O O . ARG A 1 157 ? -22.438 -88.562 -25.891 1 88.94 157 ARG A O 1
ATOM 1337 N N . ASP A 1 158 ? -23.656 -90.438 -26.172 1 89.56 158 ASP A N 1
ATOM 1338 C CA . ASP A 1 158 ? -22.469 -91.25 -26.188 1 89.56 158 ASP A CA 1
ATOM 1339 C C . ASP A 1 158 ? -21.578 -90.938 -27.375 1 89.56 158 ASP A C 1
ATOM 1341 O O . ASP A 1 158 ? -20.359 -90.938 -27.25 1 89.56 158 ASP A O 1
ATOM 1345 N N . ILE A 1 159 ? -22.203 -90.688 -28.484 1 91.56 159 ILE A N 1
ATOM 1346 C CA . ILE A 1 159 ? -21.438 -90.312 -29.672 1 91.56 159 ILE A CA 1
ATOM 1347 C C . ILE A 1 159 ? -20.844 -88.938 -29.531 1 91.56 159 ILE A C 1
ATOM 1349 O O . ILE A 1 159 ? -19.688 -88.688 -29.875 1 91.56 159 ILE A O 1
ATOM 1353 N N . ALA A 1 160 ? -21.594 -88.062 -28.922 1 92.31 160 ALA A N 1
ATOM 1354 C CA . ALA A 1 160 ? -21.172 -86.688 -28.766 1 92.31 160 ALA A CA 1
ATOM 1355 C C . ALA A 1 160 ? -19.984 -86.562 -27.812 1 92.31 160 ALA A C 1
ATOM 1357 O O . ALA A 1 160 ? -19.062 -85.812 -28.047 1 92.31 160 ALA A O 1
ATOM 1358 N N . ILE A 1 161 ? -19.891 -87.312 -26.734 1 92.25 161 ILE A N 1
ATOM 1359 C CA . ILE A 1 161 ? -18.828 -87.25 -25.734 1 92.25 161 ILE A CA 1
ATOM 1360 C C . ILE A 1 161 ? -17.516 -87.75 -26.359 1 92.25 161 ILE A C 1
ATOM 1362 O O . ILE A 1 161 ? -16.453 -87.188 -26.078 1 92.25 161 ILE A O 1
ATOM 1366 N N . LYS A 1 162 ? -17.703 -88.75 -27.25 1 91.62 162 LYS A N 1
ATOM 1367 C CA . LYS A 1 162 ? -16.5 -89.312 -27.875 1 91.62 162 LYS A CA 1
ATOM 1368 C C . LYS A 1 162 ? -15.922 -88.375 -28.922 1 91.62 162 LYS A C 1
ATOM 1370 O O . LYS A 1 162 ? -14.719 -88.375 -29.188 1 91.62 162 LYS A O 1
ATOM 1375 N N . GLU A 1 163 ? -16.766 -87.5 -29.438 1 93.56 163 GLU A N 1
ATOM 1376 C CA . GLU A 1 163 ? -16.344 -86.75 -30.594 1 93.56 163 GLU A CA 1
ATOM 1377 C C . GLU A 1 163 ? -16.219 -85.25 -30.234 1 93.56 163 GLU A C 1
ATOM 1379 O O . GLU A 1 163 ? -15.773 -84.438 -31.062 1 93.56 163 GLU A O 1
ATOM 1384 N N . ILE A 1 164 ? -16.531 -84.812 -29.062 1 93.31 164 ILE A N 1
ATOM 1385 C CA . ILE A 1 164 ? -16.672 -83.438 -28.703 1 93.31 164 ILE A CA 1
ATOM 1386 C C . ILE A 1 164 ? -15.305 -82.75 -28.734 1 93.31 164 ILE A C 1
ATOM 1388 O O . ILE A 1 164 ? -15.211 -81.562 -29.016 1 93.31 164 ILE A O 1
ATOM 1392 N N . ASN A 1 165 ? -14.141 -83.438 -28.5 1 93.69 165 ASN A N 1
ATOM 1393 C CA . ASN A 1 165 ? -12.805 -82.812 -28.453 1 93.69 165 ASN A CA 1
ATOM 1394 C C . ASN A 1 165 ? -11.992 -83.188 -29.688 1 93.69 165 ASN A C 1
ATOM 1396 O O . ASN A 1 165 ? -10.773 -83 -29.703 1 93.69 165 ASN A O 1
ATOM 1400 N N . LEU A 1 166 ? -12.688 -83.688 -30.75 1 92.75 166 LEU A N 1
ATOM 1401 C CA . LEU A 1 166 ? -11.992 -84.062 -31.969 1 92.75 166 LEU A CA 1
ATOM 1402 C C . LEU A 1 166 ? -11.672 -82.812 -32.844 1 92.75 166 LEU A C 1
ATOM 1404 O O . LEU A 1 166 ? -12.539 -81.938 -33.031 1 92.75 166 LEU A O 1
ATOM 1408 N N . GLN A 1 167 ? -10.453 -82.688 -33.188 1 92.81 167 GLN A N 1
ATOM 1409 C CA . GLN A 1 167 ? -10.016 -81.625 -34.094 1 92.81 167 GLN A CA 1
ATOM 1410 C C . GLN A 1 167 ? -9.641 -82.188 -35.469 1 92.81 167 GLN A C 1
ATOM 1412 O O . GLN A 1 167 ? -8.75 -83 -35.562 1 92.81 167 GLN A O 1
ATOM 1417 N N . ILE A 1 168 ? -10.328 -81.812 -36.406 1 90.62 168 ILE A N 1
ATOM 1418 C CA . ILE A 1 168 ? -10.172 -82.375 -37.75 1 90.62 168 ILE A CA 1
ATOM 1419 C C . ILE A 1 168 ? -9.695 -81.25 -38.719 1 90.62 168 ILE A C 1
ATOM 1421 O O . ILE A 1 168 ? -10.031 -80.125 -38.562 1 90.62 168 ILE A O 1
ATOM 1425 N N . GLN A 1 169 ? -8.992 -81.688 -39.719 1 86.62 169 GLN A N 1
ATOM 1426 C CA . GLN A 1 169 ? -8.539 -80.812 -40.75 1 86.62 169 GLN A CA 1
ATOM 1427 C C . GLN A 1 169 ? -9.719 -80.312 -41.625 1 86.62 169 GLN A C 1
ATOM 1429 O O . GLN A 1 169 ? -10.711 -81.062 -41.75 1 86.62 169 GLN A O 1
ATOM 1434 N N . PRO A 1 170 ? -9.734 -79.125 -41.969 1 84.25 170 PRO A N 1
ATOM 1435 C CA . PRO A 1 170 ? -8.602 -78.188 -42.156 1 84.25 170 PRO A CA 1
ATOM 1436 C C . PRO A 1 170 ? -8.5 -77.125 -41.094 1 84.25 170 PRO A C 1
ATOM 1438 O O . PRO A 1 170 ? -7.441 -76.5 -40.906 1 84.25 170 PRO A O 1
ATOM 1441 N N . ASP A 1 171 ? -9.5 -76.812 -40.5 1 87.25 171 ASP A N 1
ATOM 1442 C CA . ASP A 1 171 ? -9.484 -75.625 -39.625 1 87.25 171 ASP A CA 1
ATOM 1443 C C . ASP A 1 171 ? -9.188 -76 -38.156 1 87.25 171 ASP A C 1
ATOM 1445 O O . ASP A 1 171 ? -8.766 -75.188 -37.375 1 87.25 171 ASP A O 1
ATOM 1449 N N . GLY A 1 172 ? -9.328 -77.375 -37.875 1 90.62 172 GLY A N 1
ATOM 1450 C CA . GLY A 1 172 ? -9.031 -77.875 -36.531 1 90.62 172 GLY A CA 1
ATOM 1451 C C . GLY A 1 172 ? -10.031 -77.438 -35.5 1 90.62 172 GLY A C 1
ATOM 1452 O O . GLY A 1 172 ? -9.734 -77.375 -34.312 1 90.62 172 GLY A O 1
ATOM 1453 N N . MET A 1 173 ? -11.219 -77 -35.875 1 94.06 173 MET A N 1
ATOM 1454 C CA . MET A 1 173 ? -12.242 -76.5 -34.938 1 94.06 173 MET A CA 1
ATOM 1455 C C . MET A 1 173 ? -12.938 -77.688 -34.281 1 94.06 173 MET A C 1
ATOM 1457 O O . MET A 1 173 ? -13.266 -78.688 -34.906 1 94.06 173 MET A O 1
ATOM 1461 N N . THR A 1 174 ? -13.078 -77.625 -33 1 94.75 174 THR A N 1
ATOM 1462 C CA . THR A 1 174 ? -13.883 -78.562 -32.281 1 94.75 174 THR A CA 1
ATOM 1463 C C . THR A 1 174 ? -15.367 -78.312 -32.438 1 94.75 174 THR A C 1
ATOM 1465 O O . THR A 1 174 ? -15.75 -77.188 -32.875 1 94.75 174 THR A O 1
ATOM 1468 N N . PRO A 1 175 ? -16.234 -79.312 -32.125 1 94.75 175 PRO A N 1
ATOM 1469 C CA . PRO A 1 175 ? -17.672 -79.062 -32.219 1 94.75 175 PRO A CA 1
ATOM 1470 C C . PRO A 1 175 ? -18.109 -77.875 -31.359 1 94.75 175 PRO A C 1
ATOM 1472 O O . PRO A 1 175 ? -19 -77.125 -31.75 1 94.75 175 PRO A O 1
ATOM 1475 N N . LEU A 1 176 ? -17.391 -77.688 -30.25 1 94.31 176 LEU A N 1
ATOM 1476 C CA . LEU A 1 176 ? -17.703 -76.562 -29.406 1 94.31 176 LEU A CA 1
ATOM 1477 C C . LEU A 1 176 ? -17.328 -75.25 -30.109 1 94.31 176 LEU A C 1
ATOM 1479 O O . LEU A 1 176 ? -18.094 -74.25 -30.062 1 94.31 176 LEU A O 1
ATOM 1483 N N . HIS A 1 177 ? -16.156 -75.188 -30.672 1 94.69 177 HIS A N 1
ATOM 1484 C CA . HIS A 1 177 ? -15.758 -74 -31.453 1 94.69 177 HIS A CA 1
ATOM 1485 C C . HIS A 1 177 ? -16.812 -73.688 -32.5 1 94.69 177 HIS A C 1
ATOM 1487 O O . HIS A 1 177 ? -17.172 -72.5 -32.625 1 94.69 177 HIS A O 1
ATOM 1493 N N . LEU A 1 178 ? -17.328 -74.688 -33.156 1 94.19 178 LEU A N 1
ATOM 1494 C CA . LEU A 1 178 ? -18.297 -74.5 -34.25 1 94.19 178 LEU A CA 1
ATOM 1495 C C . LEU A 1 178 ? -19.625 -74 -33.688 1 94.19 178 LEU A C 1
ATOM 1497 O O . LEU A 1 178 ? -20.266 -73.125 -34.281 1 94.19 178 LEU A O 1
ATOM 1501 N N . ALA A 1 179 ? -20.016 -74.562 -32.625 1 95 179 ALA A N 1
ATOM 1502 C CA . ALA A 1 179 ? -21.266 -74.125 -31.984 1 95 179 ALA A CA 1
ATOM 1503 C C . ALA A 1 179 ? -21.203 -72.688 -31.609 1 95 179 ALA A C 1
ATOM 1505 O O . ALA A 1 179 ? -22.188 -71.938 -31.766 1 95 179 ALA A O 1
ATOM 1506 N N . ILE A 1 180 ? -20.031 -72.25 -31.109 1 94.81 180 ILE A N 1
ATOM 1507 C CA . ILE A 1 180 ? -19.828 -70.812 -30.719 1 94.81 180 ILE A CA 1
ATOM 1508 C C . ILE A 1 180 ? -19.781 -69.938 -31.953 1 94.81 180 ILE A C 1
ATOM 1510 O O . ILE A 1 180 ? -20.422 -68.875 -32 1 94.81 180 ILE A O 1
ATOM 1514 N N . HIS A 1 181 ? -19.047 -70.312 -32.938 1 92.75 181 HIS A N 1
ATOM 1515 C CA . HIS A 1 181 ? -18.859 -69.562 -34.188 1 92.75 181 HIS A CA 1
ATOM 1516 C C . HIS A 1 181 ? -20.203 -69.312 -34.875 1 92.75 181 HIS A C 1
ATOM 1518 O O . HIS A 1 181 ? -20.391 -68.312 -35.5 1 92.75 181 HIS A O 1
ATOM 1524 N N . HIS A 1 182 ? -21.141 -70.312 -34.719 1 92.75 182 HIS A N 1
ATOM 1525 C CA . HIS A 1 182 ? -22.422 -70.188 -35.406 1 92.75 182 HIS A CA 1
ATOM 1526 C C . HIS A 1 182 ? -23.516 -69.75 -34.438 1 92.75 182 HIS A C 1
ATOM 1528 O O . HIS A 1 182 ? -24.703 -69.75 -34.75 1 92.75 182 HIS A O 1
ATOM 1534 N N . ASN A 1 183 ? -23.25 -69.438 -33.219 1 93.5 183 ASN A N 1
ATOM 1535 C CA . ASN A 1 183 ? -24.094 -68.812 -32.219 1 93.5 183 ASN A CA 1
ATOM 1536 C C . ASN A 1 183 ? -25.234 -69.688 -31.781 1 93.5 183 ASN A C 1
ATOM 1538 O O . ASN A 1 183 ? -26.375 -69.25 -31.672 1 93.5 183 ASN A O 1
ATOM 1542 N N . HIS A 1 184 ? -24.922 -71 -31.703 1 93.44 184 HIS A N 1
ATOM 1543 C CA . HIS A 1 184 ? -25.922 -71.938 -31.188 1 93.44 184 HIS A CA 1
ATOM 1544 C C . HIS A 1 184 ? -25.844 -72.062 -29.672 1 93.44 184 HIS A C 1
ATOM 1546 O O . HIS A 1 184 ? -25.203 -72.938 -29.141 1 93.44 184 HIS A O 1
ATOM 1552 N N . LYS A 1 185 ? -26.5 -71.188 -29 1 94.06 185 LYS A N 1
ATOM 1553 C CA . LYS A 1 185 ? -26.422 -71.062 -27.547 1 94.06 185 LYS A CA 1
ATOM 1554 C C . LYS A 1 185 ? -26.891 -72.375 -26.844 1 94.06 185 LYS A C 1
ATOM 1556 O O . LYS A 1 185 ? -26.312 -72.75 -25.859 1 94.06 185 LYS A O 1
ATOM 1561 N N . ALA A 1 186 ? -27.969 -72.938 -27.422 1 93.19 186 ALA A N 1
ATOM 1562 C CA . ALA A 1 186 ? -28.547 -74.125 -26.797 1 93.19 186 ALA A CA 1
ATOM 1563 C C . ALA A 1 186 ? -27.562 -75.25 -26.797 1 93.19 186 ALA A C 1
ATOM 1565 O O . ALA A 1 186 ? -27.438 -76 -25.797 1 93.19 186 ALA A O 1
ATOM 1566 N N . ILE A 1 187 ? -26.906 -75.438 -27.875 1 93.94 187 ILE A N 1
ATOM 1567 C CA . ILE A 1 187 ? -25.922 -76.5 -28 1 93.94 187 ILE A CA 1
ATOM 1568 C C . ILE A 1 187 ? -24.766 -76.25 -27.031 1 93.94 187 ILE A C 1
ATOM 1570 O O . ILE A 1 187 ? -24.297 -77.188 -26.359 1 93.94 187 ILE A O 1
ATOM 1574 N N . ILE A 1 188 ? -24.312 -75 -26.922 1 95.12 188 ILE A N 1
ATOM 1575 C CA . ILE A 1 188 ? -23.203 -74.625 -26.062 1 95.12 188 ILE A CA 1
ATOM 1576 C C . ILE A 1 188 ? -23.531 -74.875 -24.609 1 95.12 188 ILE A C 1
ATOM 1578 O O . ILE A 1 188 ? -22.703 -75.438 -23.875 1 95.12 188 ILE A O 1
ATOM 1582 N N . GLU A 1 189 ? -24.672 -74.688 -24.188 1 93.94 189 GLU A N 1
ATOM 1583 C CA . GLU A 1 189 ? -25.109 -74.938 -22.812 1 93.94 189 GLU A CA 1
ATOM 1584 C C . GLU A 1 189 ? -25.109 -76.438 -22.5 1 93.94 189 GLU A C 1
ATOM 1586 O O . GLU A 1 189 ? -24.625 -76.812 -21.453 1 93.94 189 GLU A O 1
ATOM 1591 N N . ILE A 1 190 ? -25.594 -77.188 -23.438 1 93.19 190 ILE A N 1
ATOM 1592 C CA . ILE A 1 190 ? -25.672 -78.625 -23.25 1 93.19 190 ILE A CA 1
ATOM 1593 C C . ILE A 1 190 ? -24.266 -79.188 -23.203 1 93.19 190 ILE A C 1
ATOM 1595 O O . ILE A 1 190 ? -23.969 -80.062 -22.344 1 93.19 190 ILE A O 1
ATOM 1599 N N . VAL A 1 191 ? -23.516 -78.688 -24.078 1 93.56 191 VAL A N 1
ATOM 1600 C CA . VAL A 1 191 ? -22.172 -79.25 -24.188 1 93.56 191 VAL A CA 1
ATOM 1601 C C . VAL A 1 191 ? -21.375 -78.938 -22.938 1 93.56 191 VAL A C 1
ATOM 1603 O O . VAL A 1 191 ? -20.656 -79.75 -22.406 1 93.56 191 VAL A O 1
ATOM 1606 N N . LEU A 1 192 ? -21.438 -77.688 -22.406 1 92.56 192 LEU A N 1
ATOM 1607 C CA . LEU A 1 192 ? -20.672 -77.312 -21.234 1 92.56 192 LEU A CA 1
ATOM 1608 C C . LEU A 1 192 ? -21.188 -77.938 -19.969 1 92.56 192 LEU A C 1
ATOM 1610 O O . LEU A 1 192 ? -20.406 -78.312 -19.078 1 92.56 192 LEU A O 1
ATOM 1614 N N . LEU A 1 193 ? -22.484 -78.25 -19.891 1 89.75 193 LEU A N 1
ATOM 1615 C CA . LEU A 1 193 ? -23.094 -78.75 -18.672 1 89.75 193 LEU A CA 1
ATOM 1616 C C . LEU A 1 193 ? -23.031 -80.25 -18.641 1 89.75 193 LEU A C 1
ATOM 1618 O O . LEU A 1 193 ? -22.828 -80.875 -17.578 1 89.75 193 LEU A O 1
ATOM 1622 N N . ASP A 1 194 ? -23.172 -80.875 -19.844 1 90.12 194 ASP A N 1
ATOM 1623 C CA . ASP A 1 194 ? -23.375 -82.312 -19.844 1 90.12 194 ASP A CA 1
ATOM 1624 C C . ASP A 1 194 ? -22.172 -83.062 -20.406 1 90.12 194 ASP A C 1
ATOM 1626 O O . ASP A 1 194 ? -21.906 -84.25 -20.047 1 90.12 194 ASP A O 1
ATOM 1630 N N . LEU A 1 195 ? -21.5 -82.5 -21.312 1 91.69 195 LEU A N 1
ATOM 1631 C CA . LEU A 1 195 ? -20.453 -83.25 -22 1 91.69 195 LEU A CA 1
ATOM 1632 C C . LEU A 1 195 ? -19.078 -82.875 -21.469 1 91.69 195 LEU A C 1
ATOM 1634 O O . LEU A 1 195 ? -18.109 -83.625 -21.688 1 91.69 195 LEU A O 1
ATOM 1638 N N . TYR A 1 196 ? -18.828 -81.688 -20.766 1 88.5 196 TYR A N 1
ATOM 1639 C CA . TYR A 1 196 ? -17.594 -81.25 -20.141 1 88.5 196 TYR A CA 1
ATOM 1640 C C . TYR A 1 196 ? -16.438 -81.25 -21.125 1 88.5 196 TYR A C 1
ATOM 1642 O O . TYR A 1 196 ? -15.453 -82 -20.906 1 88.5 196 TYR A O 1
ATOM 1650 N N . PRO A 1 197 ? -16.562 -80.5 -22.172 1 92.38 197 PRO A N 1
ATOM 1651 C CA . PRO A 1 197 ? -15.5 -80.5 -23.172 1 92.38 197 PRO A CA 1
ATOM 1652 C C . PRO A 1 197 ? -14.195 -79.875 -22.641 1 92.38 197 PRO A C 1
ATOM 1654 O O . PRO A 1 197 ? -14.195 -79.188 -21.609 1 92.38 197 PRO A O 1
ATOM 1657 N N . ASN A 1 198 ? -13.016 -80.188 -23.328 1 91.94 198 ASN A N 1
ATOM 1658 C CA . ASN A 1 198 ? -11.734 -79.562 -23.047 1 91.94 198 ASN A CA 1
ATOM 1659 C C . ASN A 1 198 ? -11.68 -78.125 -23.594 1 91.94 198 ASN A C 1
ATOM 1661 O O . ASN A 1 198 ? -11.609 -77.938 -24.797 1 91.94 198 ASN A O 1
ATOM 1665 N N . LEU A 1 199 ? -11.68 -77.188 -22.75 1 91.56 199 LEU A N 1
ATOM 1666 C CA . LEU A 1 199 ? -11.758 -75.75 -23.125 1 91.56 199 LEU A CA 1
ATOM 1667 C C . LEU A 1 199 ? -10.375 -75.25 -23.516 1 91.56 199 LEU A C 1
ATOM 1669 O O . LEU A 1 199 ? -10.25 -74.062 -23.938 1 91.56 199 LEU A O 1
ATOM 1673 N N . ASN A 1 200 ? -9.281 -76 -23.469 1 90.31 200 ASN A N 1
ATOM 1674 C CA . ASN A 1 200 ? -7.914 -75.562 -23.75 1 90.31 200 ASN A CA 1
ATOM 1675 C C . ASN A 1 200 ? -7.516 -75.875 -25.188 1 90.31 200 ASN A C 1
ATOM 1677 O O . ASN A 1 200 ? -6.406 -75.5 -25.609 1 90.31 200 ASN A O 1
ATOM 1681 N N . LEU A 1 201 ? -8.414 -76.438 -25.922 1 91.75 201 LEU A N 1
ATOM 1682 C CA . LEU A 1 201 ? -8.07 -76.812 -27.297 1 91.75 201 LEU A CA 1
ATOM 1683 C C . LEU A 1 201 ? -8.141 -75.562 -28.203 1 91.75 201 LEU A C 1
ATOM 1685 O O . LEU A 1 201 ? -9.062 -74.75 -28.094 1 91.75 201 LEU A O 1
ATOM 1689 N N . LEU A 1 202 ? -7.102 -75.375 -29 1 92.69 202 LEU A N 1
ATOM 1690 C CA . LEU A 1 202 ? -7.023 -74.25 -29.984 1 92.69 202 LEU A CA 1
ATOM 1691 C C . LEU A 1 202 ? -7.211 -74.812 -31.391 1 92.69 202 LEU A C 1
ATOM 1693 O O . LEU A 1 202 ? -6.836 -75.938 -31.688 1 92.69 202 LEU A O 1
ATOM 1697 N N . ASP A 1 203 ? -7.805 -74.062 -32.188 1 91.75 203 ASP A N 1
ATOM 1698 C CA . ASP A 1 203 ? -7.883 -74.438 -33.594 1 91.75 203 ASP A CA 1
ATOM 1699 C C . ASP A 1 203 ? -6.555 -74.25 -34.312 1 91.75 203 ASP A C 1
ATOM 1701 O O . ASP A 1 203 ? -5.559 -73.875 -33.656 1 91.75 203 ASP A O 1
ATOM 1705 N N . PHE A 1 204 ? -6.531 -74.438 -35.531 1 89.81 204 PHE A N 1
ATOM 1706 C CA . PHE A 1 204 ? -5.262 -74.438 -36.25 1 89.81 204 PHE A CA 1
ATOM 1707 C C . PHE A 1 204 ? -4.797 -73 -36.438 1 89.81 204 PHE A C 1
ATOM 1709 O O . PHE A 1 204 ? -3.621 -72.75 -36.719 1 89.81 204 PHE A O 1
ATOM 1716 N N . LYS A 1 205 ? -5.734 -72 -36.344 1 90.38 205 LYS A N 1
ATOM 1717 C CA . LYS A 1 205 ? -5.355 -70.625 -36.312 1 90.38 205 LYS A CA 1
ATOM 1718 C C . LYS A 1 205 ? -5.086 -70.125 -34.875 1 90.38 205 LYS A C 1
ATOM 1720 O O . LYS A 1 205 ? -4.938 -68.938 -34.656 1 90.38 205 LYS A O 1
ATOM 1725 N N . GLN A 1 206 ? -5.137 -71.125 -33.938 1 91.25 206 GLN A N 1
ATOM 1726 C CA . GLN A 1 206 ? -4.855 -70.875 -32.531 1 91.25 206 GLN A CA 1
ATOM 1727 C C . GLN A 1 206 ? -5.949 -70.062 -31.875 1 91.25 206 GLN A C 1
ATOM 1729 O O . GLN A 1 206 ? -5.664 -69.25 -31.016 1 91.25 206 GLN A O 1
ATOM 1734 N N . TYR A 1 207 ? -7.086 -70.125 -32.375 1 92.69 207 TYR A N 1
ATOM 1735 C CA . TYR A 1 207 ? -8.234 -69.5 -31.719 1 92.69 207 TYR A CA 1
ATOM 1736 C C . TYR A 1 207 ? -8.75 -70.375 -30.578 1 92.69 207 TYR A C 1
ATOM 1738 O O . TYR A 1 207 ? -9 -71.562 -30.75 1 92.69 207 TYR A O 1
ATOM 1746 N N . SER A 1 208 ? -8.789 -69.875 -29.469 1 92.44 208 SER A N 1
ATOM 1747 C CA . SER A 1 208 ? -9.406 -70.562 -28.328 1 92.44 208 SER A CA 1
ATOM 1748 C C . SER A 1 208 ? -10.922 -70.375 -28.344 1 92.44 208 SER A C 1
ATOM 1750 O O . SER A 1 208 ? -11.469 -69.625 -29.203 1 92.44 208 SER A O 1
ATOM 1752 N N . VAL A 1 209 ? -11.609 -71 -27.328 1 92.88 209 VAL A N 1
ATOM 1753 C CA . VAL A 1 209 ? -13.055 -70.875 -27.188 1 92.88 209 VAL A CA 1
ATOM 1754 C C . VAL A 1 209 ? -13.398 -69.375 -26.922 1 92.88 209 VAL A C 1
ATOM 1756 O O . VAL A 1 209 ? -14.438 -68.875 -27.359 1 92.88 209 VAL A O 1
ATOM 1759 N N . LEU A 1 210 ? -12.445 -68.688 -26.297 1 92.06 210 LEU A N 1
ATOM 1760 C CA . LEU A 1 210 ? -12.672 -67.312 -25.984 1 92.06 210 LEU A CA 1
ATOM 1761 C C . LEU A 1 210 ? -12.531 -66.438 -27.219 1 92.06 210 LEU A C 1
ATOM 1763 O O . LEU A 1 210 ? -13.242 -65.438 -27.375 1 92.06 210 LEU A O 1
ATOM 1767 N N . HIS A 1 211 ? -11.594 -66.688 -28.016 1 93.38 211 HIS A N 1
ATOM 1768 C CA . HIS A 1 211 ? -11.438 -66 -29.266 1 93.38 211 HIS A CA 1
ATOM 1769 C C . HIS A 1 211 ? -12.703 -66.062 -30.109 1 93.38 211 HIS A C 1
ATOM 1771 O O . HIS A 1 211 ? -13.18 -65 -30.609 1 93.38 211 HIS A O 1
ATOM 1777 N N . HIS A 1 212 ? -13.242 -67.25 -30.219 1 94.38 212 HIS A N 1
ATOM 1778 C CA . HIS A 1 212 ? -14.469 -67.438 -30.984 1 94.38 212 HIS A CA 1
ATOM 1779 C C . HIS A 1 212 ? -15.648 -66.75 -30.297 1 94.38 212 HIS A C 1
ATOM 1781 O O . HIS A 1 212 ? -16.516 -66.188 -30.969 1 94.38 212 HIS A O 1
ATOM 1787 N N . ALA A 1 213 ? -15.648 -66.875 -29.016 1 94.25 213 ALA A N 1
ATOM 1788 C CA . ALA A 1 213 ? -16.734 -66.25 -28.266 1 94.25 213 ALA A CA 1
ATOM 1789 C C . ALA A 1 213 ? -16.688 -64.75 -28.422 1 94.25 213 ALA A C 1
ATOM 1791 O O . ALA A 1 213 ? -17.734 -64.062 -28.406 1 94.25 213 ALA A O 1
ATOM 1792 N N . ALA A 1 214 ? -15.523 -64.125 -28.469 1 93.44 214 ALA A N 1
ATOM 1793 C CA . ALA A 1 214 ? -15.359 -62.688 -28.625 1 93.44 214 ALA A CA 1
ATOM 1794 C C . ALA A 1 214 ? -15.969 -62.188 -29.922 1 93.44 214 ALA A C 1
ATOM 1796 O O . ALA A 1 214 ? -16.344 -61.031 -30.047 1 93.44 214 ALA A O 1
ATOM 1797 N N . LEU A 1 215 ? -16.031 -63.062 -30.875 1 93.31 215 LEU A N 1
ATOM 1798 C CA . LEU A 1 215 ? -16.578 -62.688 -32.188 1 93.31 215 LEU A CA 1
ATOM 1799 C C . LEU A 1 215 ? -18.047 -63.062 -32.281 1 93.31 215 LEU A C 1
ATOM 1801 O O . LEU A 1 215 ? -18.672 -62.906 -33.312 1 93.31 215 LEU A O 1
ATOM 1805 N N . SER A 1 216 ? -18.609 -63.562 -31.219 1 93.69 216 SER A N 1
ATOM 1806 C CA . SER A 1 216 ? -19.984 -64 -31.203 1 93.69 216 SER A CA 1
ATOM 1807 C C . SER A 1 216 ? -20.891 -63.031 -30.453 1 93.69 216 SER A C 1
ATOM 1809 O O . SER A 1 216 ? -20.641 -61.844 -30.438 1 93.69 216 SER A O 1
ATOM 1811 N N . ARG A 1 217 ? -22 -63.625 -29.859 1 92.44 217 ARG A N 1
ATOM 1812 C CA . ARG A 1 217 ? -22.969 -62.781 -29.141 1 92.44 217 ARG A CA 1
ATOM 1813 C C . ARG A 1 217 ? -22.578 -62.656 -27.672 1 92.44 217 ARG A C 1
ATOM 1815 O O . ARG A 1 217 ? -21.859 -63.5 -27.125 1 92.44 217 ARG A O 1
ATOM 1822 N N . ARG A 1 218 ? -23.078 -61.594 -27.141 1 92.88 218 ARG A N 1
ATOM 1823 C CA . ARG A 1 218 ? -22.766 -61.25 -25.766 1 92.88 218 ARG A CA 1
ATOM 1824 C C . ARG A 1 218 ? -23.156 -62.344 -24.812 1 92.88 218 ARG A C 1
ATOM 1826 O O . ARG A 1 218 ? -22.438 -62.625 -23.844 1 92.88 218 ARG A O 1
ATOM 1833 N N . ASP A 1 219 ? -24.312 -62.906 -25.031 1 92.88 219 ASP A N 1
ATOM 1834 C CA . ASP A 1 219 ? -24.797 -63.969 -24.125 1 92.88 219 ASP A CA 1
ATOM 1835 C C . ASP A 1 219 ? -23.922 -65.188 -24.188 1 92.88 219 ASP A C 1
ATOM 1837 O O . ASP A 1 219 ? -23.656 -65.812 -23.156 1 92.88 219 ASP A O 1
ATOM 1841 N N . ILE A 1 220 ? -23.469 -65.5 -25.375 1 93.88 220 ILE A N 1
ATOM 1842 C CA . ILE A 1 220 ? -22.547 -66.688 -25.547 1 93.88 220 ILE A CA 1
ATOM 1843 C C . ILE A 1 220 ? -21.219 -66.375 -24.875 1 93.88 220 ILE A C 1
ATOM 1845 O O . ILE A 1 220 ? -20.641 -67.188 -24.188 1 93.88 220 ILE A O 1
ATOM 1849 N N . PHE A 1 221 ? -20.734 -65.125 -25.047 1 93.62 221 PHE A N 1
ATOM 1850 C CA . PHE A 1 221 ? -19.484 -64.75 -24.438 1 93.62 221 PHE A CA 1
ATOM 1851 C C . PHE A 1 221 ? -19.547 -64.812 -22.922 1 93.62 221 PHE A C 1
ATOM 1853 O O . PHE A 1 221 ? -18.609 -65.312 -22.281 1 93.62 221 PHE A O 1
ATOM 1860 N N . ARG A 1 222 ? -20.609 -64.438 -22.312 1 92.38 222 ARG A N 1
ATOM 1861 C CA . ARG A 1 222 ? -20.812 -64.5 -20.875 1 92.38 222 ARG A CA 1
ATOM 1862 C C . ARG A 1 222 ? -20.797 -65.938 -20.375 1 92.38 222 ARG A C 1
ATOM 1864 O O . ARG A 1 222 ? -20.25 -66.25 -19.312 1 92.38 222 ARG A O 1
ATOM 1871 N N . LEU A 1 223 ? -21.422 -66.75 -21.141 1 91.81 223 LEU A N 1
ATOM 1872 C CA . LEU A 1 223 ? -21.5 -68.125 -20.797 1 91.81 223 LEU A CA 1
ATOM 1873 C C . LEU A 1 223 ? -20.109 -68.75 -20.781 1 91.81 223 LEU A C 1
ATOM 1875 O O . LEU A 1 223 ? -19.766 -69.5 -19.875 1 91.81 223 LEU A O 1
ATOM 1879 N N . ILE A 1 224 ? -19.375 -68.375 -21.75 1 92.19 224 ILE A N 1
ATOM 1880 C CA . ILE A 1 224 ? -18.016 -68.938 -21.859 1 92.19 224 ILE A CA 1
ATOM 1881 C C . ILE A 1 224 ? -17.125 -68.375 -20.766 1 92.19 224 ILE A C 1
ATOM 1883 O O . ILE A 1 224 ? -16.328 -69.062 -20.172 1 92.19 224 ILE A O 1
ATOM 1887 N N . LEU A 1 225 ? -17.25 -67.062 -20.5 1 90 225 LEU A N 1
ATOM 1888 C CA . LEU A 1 225 ? -16.453 -66.375 -19.516 1 90 225 LEU A CA 1
ATOM 1889 C C . LEU A 1 225 ? -16.703 -66.875 -18.125 1 90 225 LEU A C 1
ATOM 1891 O O . LEU A 1 225 ? -15.828 -66.812 -17.25 1 90 225 LEU A O 1
ATOM 1895 N N . SER A 1 226 ? -17.859 -67.438 -17.875 1 89.19 226 SER A N 1
ATOM 1896 C CA . SER A 1 226 ? -18.25 -67.938 -16.547 1 89.19 226 SER A CA 1
ATOM 1897 C C . SER A 1 226 ? -17.641 -69.312 -16.266 1 89.19 226 SER A C 1
ATOM 1899 O O . SER A 1 226 ? -17.703 -69.75 -15.133 1 89.19 226 SER A O 1
ATOM 1901 N N . GLN A 1 227 ? -16.984 -69.875 -17.281 1 89.94 227 GLN A N 1
ATOM 1902 C CA . GLN A 1 227 ? -16.359 -71.125 -17.078 1 89.94 227 GLN A CA 1
ATOM 1903 C C . GLN A 1 227 ? -15.117 -71.062 -16.203 1 89.94 227 GLN A C 1
ATOM 1905 O O . GLN A 1 227 ? -14.562 -69.938 -16.047 1 89.94 227 GLN A O 1
ATOM 1910 N N . PRO A 1 228 ? -14.695 -72.062 -15.625 1 85.44 228 PRO A N 1
ATOM 1911 C CA . PRO A 1 228 ? -13.57 -72 -14.695 1 85.44 228 PRO A CA 1
ATOM 1912 C C . PRO A 1 228 ? -12.25 -71.688 -15.391 1 85.44 228 PRO A C 1
ATOM 1914 O O . PRO A 1 228 ? -12.047 -72.062 -16.547 1 85.44 228 PRO A O 1
ATOM 1917 N N . ASN A 1 229 ? -11.352 -71 -14.82 1 83.19 229 ASN A N 1
ATOM 1918 C CA . ASN A 1 229 ? -9.969 -70.688 -15.195 1 83.19 229 ASN A CA 1
ATOM 1919 C C . ASN A 1 229 ? -9.906 -69.812 -16.469 1 83.19 229 ASN A C 1
ATOM 1921 O O . ASN A 1 229 ? -9 -70 -17.281 1 83.19 229 ASN A O 1
ATOM 1925 N N . MET A 1 230 ? -10.906 -69.062 -16.609 1 84.75 230 MET A N 1
ATOM 1926 C CA . MET A 1 230 ? -10.961 -68.312 -17.828 1 84.75 230 MET A CA 1
ATOM 1927 C C . MET A 1 230 ? -10.008 -67.125 -17.75 1 84.75 230 MET A C 1
ATOM 1929 O O . MET A 1 230 ? -9.578 -66.562 -18.781 1 84.75 230 MET A O 1
ATOM 1933 N N . PHE A 1 231 ? -9.656 -66.688 -16.656 1 80.88 231 PHE A N 1
ATOM 1934 C CA . PHE A 1 231 ? -8.781 -65.5 -16.516 1 80.88 231 PHE A CA 1
ATOM 1935 C C . PHE A 1 231 ? -7.402 -65.812 -17.094 1 80.88 231 PHE A C 1
ATOM 1937 O O . PHE A 1 231 ? -6.754 -64.938 -17.641 1 80.88 231 PHE A O 1
ATOM 1944 N N . ASP A 1 232 ? -7.004 -67 -16.969 1 78.81 232 ASP A N 1
ATOM 1945 C CA . ASP A 1 232 ? -5.719 -67.375 -17.547 1 78.81 232 ASP A CA 1
ATOM 1946 C C . ASP A 1 232 ? -5.797 -67.438 -19.078 1 78.81 232 ASP A C 1
ATOM 1948 O O . ASP A 1 232 ? -4.836 -67.062 -19.766 1 78.81 232 ASP A O 1
ATOM 1952 N N . ARG A 1 233 ? -6.922 -67.75 -19.547 1 84.81 233 ARG A N 1
ATOM 1953 C CA . ARG A 1 233 ? -7.094 -67.938 -20.984 1 84.81 233 ARG A CA 1
ATOM 1954 C C . ARG A 1 233 ? -7.297 -66.625 -21.703 1 84.81 233 ARG A C 1
ATOM 1956 O O . ARG A 1 233 ? -7.113 -66.562 -22.922 1 84.81 233 ARG A O 1
ATOM 1963 N N . ILE A 1 234 ? -7.586 -65.625 -20.938 1 83.56 234 ILE A N 1
ATOM 1964 C CA . ILE A 1 234 ? -7.84 -64.312 -21.531 1 83.56 234 ILE A CA 1
ATOM 1965 C C . ILE A 1 234 ? -6.551 -63.75 -22.141 1 83.56 234 ILE A C 1
ATOM 1967 O O . ILE A 1 234 ? -6.586 -62.938 -23.047 1 83.56 234 ILE A O 1
ATOM 1971 N N . LEU A 1 235 ? -5.434 -64.25 -21.766 1 83.94 235 LEU A N 1
ATOM 1972 C CA . LEU A 1 235 ? -4.133 -63.75 -22.203 1 83.94 235 LEU A CA 1
ATOM 1973 C C . LEU A 1 235 ? -3.654 -64.5 -23.438 1 83.94 235 LEU A C 1
ATOM 1975 O O . LEU A 1 235 ? -2.67 -64.125 -24.062 1 83.94 235 LEU A O 1
ATOM 1979 N N . TRP A 1 236 ? -4.387 -65.5 -23.781 1 85.81 236 TRP A N 1
ATOM 1980 C CA . TRP A 1 236 ? -3.945 -66.312 -24.891 1 85.81 236 TRP A CA 1
ATOM 1981 C C . TRP A 1 236 ? -4.023 -65.562 -26.203 1 85.81 236 TRP A C 1
ATOM 1983 O O . TRP A 1 236 ? -4.973 -64.812 -26.438 1 85.81 236 TRP A O 1
ATOM 1993 N N . LYS A 1 237 ? -3.02 -65.75 -27.062 1 88.38 237 LYS A N 1
ATOM 1994 C CA . LYS A 1 237 ? -2.932 -65.062 -28.359 1 88.38 237 LYS A CA 1
ATOM 1995 C C . LYS A 1 237 ? -3.092 -66 -29.516 1 88.38 237 LYS A C 1
ATOM 1997 O O . LYS A 1 237 ? -2.711 -67.188 -29.406 1 88.38 237 LYS A O 1
ATOM 2002 N N . ASN A 1 238 ? -3.682 -65.562 -30.484 1 88 238 ASN A N 1
ATOM 2003 C CA . ASN A 1 238 ? -3.793 -66.375 -31.688 1 88 238 ASN A CA 1
ATOM 2004 C C . ASN A 1 238 ? -2.531 -66.312 -32.531 1 88 238 ASN A C 1
ATOM 2006 O O . ASN A 1 238 ? -1.502 -65.812 -32.094 1 88 238 ASN A O 1
ATOM 2010 N N . HIS A 1 239 ? -2.664 -66.875 -33.688 1 86.19 239 HIS A N 1
ATOM 2011 C CA . HIS A 1 239 ? -1.487 -66.938 -34.531 1 86.19 239 HIS A CA 1
ATOM 2012 C C . HIS A 1 239 ? -1.015 -65.562 -34.969 1 86.19 239 HIS A C 1
ATOM 2014 O O . HIS A 1 239 ? 0.156 -65.438 -35.312 1 86.19 239 HIS A O 1
ATOM 2020 N N . GLN A 1 240 ? -1.902 -64.625 -34.969 1 84.44 240 GLN A N 1
ATOM 2021 C CA . GLN A 1 240 ? -1.551 -63.25 -35.344 1 84.44 240 GLN A CA 1
ATOM 2022 C C . GLN A 1 240 ? -1.1 -62.438 -34.125 1 84.44 240 GLN A C 1
ATOM 2024 O O . GLN A 1 240 ? -0.761 -61.25 -34.25 1 84.44 240 GLN A O 1
ATOM 2029 N N . GLY A 1 241 ? -1.194 -63.062 -33.062 1 84.19 241 GLY A N 1
ATOM 2030 C CA . GLY A 1 241 ? -0.777 -62.375 -31.859 1 84.19 241 GLY A CA 1
ATOM 2031 C C . GLY A 1 241 ? -1.891 -61.594 -31.203 1 84.19 241 GLY A C 1
ATOM 2032 O O . GLY A 1 241 ? -1.635 -60.75 -30.328 1 84.19 241 GLY A O 1
ATOM 2033 N N . SER A 1 242 ? -3.049 -61.781 -31.562 1 88.25 242 SER A N 1
ATOM 2034 C CA . SER A 1 242 ? -4.191 -61.031 -31.031 1 88.25 242 SER A CA 1
ATOM 2035 C C . SER A 1 242 ? -4.875 -61.812 -29.906 1 88.25 242 SER A C 1
ATOM 2037 O O . SER A 1 242 ? -5.039 -63.031 -29.984 1 88.25 242 SER A O 1
ATOM 2039 N N . THR A 1 243 ? -5.141 -61.156 -28.922 1 89.62 243 THR A N 1
ATOM 2040 C CA . THR A 1 243 ? -5.938 -61.719 -27.844 1 89.62 243 THR A CA 1
ATOM 2041 C C . THR A 1 243 ? -7.426 -61.656 -28.172 1 89.62 243 THR A C 1
ATOM 2043 O O . THR A 1 243 ? -7.812 -61.062 -29.188 1 89.62 243 THR A O 1
ATOM 2046 N N . ALA A 1 244 ? -8.227 -62.344 -27.297 1 90.94 244 ALA A N 1
ATOM 2047 C CA . ALA A 1 244 ? -9.672 -62.344 -27.516 1 90.94 244 ALA A CA 1
ATOM 2048 C C . ALA A 1 244 ? -10.211 -60.906 -27.453 1 90.94 244 ALA A C 1
ATOM 2050 O O . ALA A 1 244 ? -11.141 -60.562 -28.188 1 90.94 244 ALA A O 1
ATOM 2051 N N . LEU A 1 245 ? -9.555 -60.094 -26.641 1 90.81 245 LEU A N 1
ATOM 2052 C CA . LEU A 1 245 ? -9.969 -58.688 -26.547 1 90.81 245 LEU A CA 1
ATOM 2053 C C . LEU A 1 245 ? -9.68 -57.938 -27.844 1 90.81 245 LEU A C 1
ATOM 2055 O O . LEU A 1 245 ? -10.508 -57.156 -28.312 1 90.81 245 LEU A O 1
ATOM 2059 N N . HIS A 1 246 ? -8.57 -58.156 -28.391 1 90.5 246 HIS A N 1
ATOM 2060 C CA . HIS A 1 246 ? -8.227 -57.531 -29.656 1 90.5 246 HIS A CA 1
ATOM 2061 C C . HIS A 1 246 ? -9.258 -57.875 -30.734 1 90.5 246 HIS A C 1
ATOM 2063 O O . HIS A 1 246 ? -9.672 -57 -31.484 1 90.5 246 HIS A O 1
ATOM 2069 N N . LEU A 1 247 ? -9.602 -59.156 -30.75 1 91.31 247 LEU A N 1
ATOM 2070 C CA . LEU A 1 247 ? -10.555 -59.594 -31.75 1 91.31 247 LEU A CA 1
ATOM 2071 C C . LEU A 1 247 ? -11.906 -58.906 -31.562 1 91.31 247 LEU A C 1
ATOM 2073 O O . LEU A 1 247 ? -12.555 -58.531 -32.531 1 91.31 247 LEU A O 1
ATOM 2077 N N . ALA A 1 248 ? -12.297 -58.844 -30.344 1 92.81 248 ALA A N 1
ATOM 2078 C CA . ALA A 1 248 ? -13.547 -58.156 -30.062 1 92.81 248 ALA A CA 1
ATOM 2079 C C . ALA A 1 248 ? -13.484 -56.719 -30.531 1 92.81 248 ALA A C 1
ATOM 2081 O O . ALA A 1 248 ? -14.477 -56.188 -31.031 1 92.81 248 ALA A O 1
ATOM 2082 N N . CYS A 1 249 ? -12.391 -56.031 -30.344 1 91.69 249 CYS A N 1
ATOM 2083 C CA . CYS A 1 249 ? -12.203 -54.656 -30.766 1 91.69 249 CYS A CA 1
ATOM 2084 C C . CYS A 1 249 ? -12.258 -54.531 -32.281 1 91.69 249 CYS A C 1
ATOM 2086 O O . CYS A 1 249 ? -12.922 -53.656 -32.844 1 91.69 249 CYS A O 1
ATOM 2088 N N . PHE A 1 250 ? -11.57 -55.5 -32.906 1 88.12 250 PHE A N 1
ATOM 2089 C CA . PHE A 1 250 ? -11.547 -55.469 -34.375 1 88.12 250 PHE A CA 1
ATOM 2090 C C . PHE A 1 250 ? -12.945 -55.625 -34.938 1 88.12 250 PHE A C 1
ATOM 2092 O O . PHE A 1 250 ? -13.281 -55.031 -35.969 1 88.12 250 PHE A O 1
ATOM 2099 N N . ALA A 1 251 ? -13.703 -56.5 -34.281 1 90.56 251 ALA A N 1
ATOM 2100 C CA . ALA A 1 251 ? -15.047 -56.812 -34.75 1 90.56 251 ALA A CA 1
ATOM 2101 C C . ALA A 1 251 ? -16.047 -55.75 -34.344 1 90.56 251 ALA A C 1
ATOM 2103 O O . ALA A 1 251 ? -17.234 -55.844 -34.688 1 90.56 251 ALA A O 1
ATOM 2104 N N . ARG A 1 252 ? -15.625 -54.75 -33.594 1 91.44 252 ARG A N 1
ATOM 2105 C CA . ARG A 1 252 ? -16.453 -53.656 -33.125 1 91.44 252 ARG A CA 1
ATOM 2106 C C . ARG A 1 252 ? -17.578 -54.188 -32.25 1 91.44 252 ARG A C 1
ATOM 2108 O O . ARG A 1 252 ? -18.719 -53.688 -32.312 1 91.44 252 ARG A O 1
ATOM 2115 N N . ASN A 1 253 ? -17.25 -55.281 -31.625 1 92.69 253 ASN A N 1
ATOM 2116 C CA . ASN A 1 253 ? -18.203 -55.812 -30.641 1 92.69 253 ASN A CA 1
ATOM 2117 C C . ASN A 1 253 ? -18.047 -55.125 -29.281 1 92.69 253 ASN A C 1
ATOM 2119 O O . ASN A 1 253 ? -17.5 -55.719 -28.344 1 92.69 253 ASN A O 1
ATOM 2123 N N . TYR A 1 254 ? -18.578 -54 -29.094 1 91.81 254 TYR A N 1
ATOM 2124 C CA . TYR A 1 254 ? -18.328 -53.125 -27.953 1 91.81 254 TYR A CA 1
ATOM 2125 C C . TYR A 1 254 ? -18.906 -53.75 -26.672 1 91.81 254 TYR A C 1
ATOM 2127 O O . TYR A 1 254 ? -18.328 -53.594 -25.594 1 91.81 254 TYR A O 1
ATOM 2135 N N . LEU A 1 255 ? -20.016 -54.406 -26.828 1 91.81 255 LEU A N 1
ATOM 2136 C CA . LEU A 1 255 ? -20.625 -55.031 -25.656 1 91.81 255 LEU A CA 1
ATOM 2137 C C . LEU A 1 255 ? -19.703 -56.094 -25.047 1 91.81 255 LEU A C 1
ATOM 2139 O O . LEU A 1 2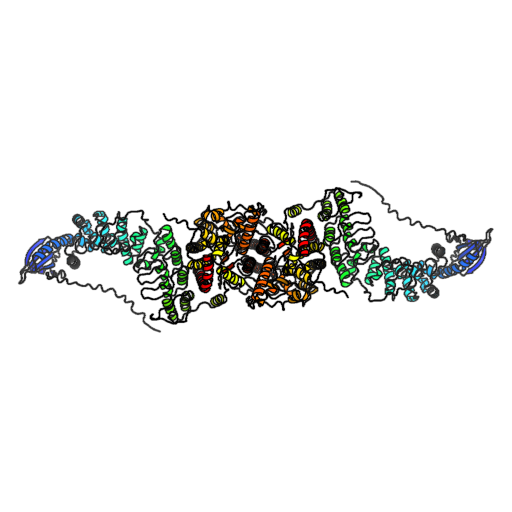55 ? -19.609 -56.219 -23.828 1 91.81 255 LEU A O 1
ATOM 2143 N N . ILE A 1 256 ? -19.078 -56.812 -25.938 1 92.94 256 ILE A N 1
ATOM 2144 C CA . ILE A 1 256 ? -18.156 -57.844 -25.469 1 92.94 256 ILE A CA 1
ATOM 2145 C C . ILE A 1 256 ? -16.906 -57.188 -24.875 1 92.94 256 ILE A C 1
ATOM 2147 O O . ILE A 1 256 ? -16.359 -57.688 -23.891 1 92.94 256 ILE A O 1
ATOM 2151 N N . VAL A 1 257 ? -16.469 -56.094 -25.484 1 93.06 257 VAL A N 1
ATOM 2152 C CA . VAL A 1 257 ? -15.328 -55.375 -24.938 1 93.06 257 VAL A CA 1
ATOM 2153 C C . VAL A 1 257 ? -15.641 -54.906 -23.531 1 93.06 257 VAL A C 1
ATOM 2155 O O . VAL A 1 257 ? -14.805 -55.031 -22.625 1 93.06 257 VAL A O 1
ATOM 2158 N N . TYR A 1 258 ? -16.828 -54.438 -23.281 1 93.38 258 TYR A N 1
ATOM 2159 C CA . TYR A 1 258 ? -17.234 -53.969 -21.969 1 93.38 258 TYR A CA 1
ATOM 2160 C C . TYR A 1 258 ? -17.234 -55.125 -20.953 1 93.38 258 TYR A C 1
ATOM 2162 O O . TYR A 1 258 ? -16.875 -54.938 -19.797 1 93.38 258 TYR A O 1
ATOM 2170 N N . GLU A 1 259 ? -17.688 -56.25 -21.484 1 91.19 259 GLU A N 1
ATOM 2171 C CA . GLU A 1 259 ? -17.688 -57.438 -20.609 1 91.19 259 GLU A CA 1
ATOM 2172 C C . GLU A 1 259 ? -16.266 -57.844 -20.219 1 91.19 259 GLU A C 1
ATOM 2174 O O . GLU A 1 259 ? -16.031 -58.281 -19.094 1 91.19 259 GLU A O 1
ATOM 2179 N N . PHE A 1 260 ? -15.43 -57.688 -21.203 1 90.44 260 PHE A N 1
ATOM 2180 C CA . PHE A 1 260 ? -14.023 -57.969 -20.922 1 90.44 260 PHE A CA 1
ATOM 2181 C C . PHE A 1 260 ? -13.5 -57.031 -19.828 1 90.44 260 PHE A C 1
ATOM 2183 O O . PHE A 1 260 ? -12.828 -57.469 -18.891 1 90.44 260 PHE A O 1
ATOM 2190 N N . LEU A 1 261 ? -13.789 -55.75 -19.953 1 91.56 261 LEU A N 1
ATOM 2191 C CA . LEU A 1 261 ? -13.281 -54.75 -19.031 1 91.56 261 LEU A CA 1
ATOM 2192 C C . LEU A 1 261 ? -13.883 -54.938 -17.641 1 91.56 261 LEU A C 1
ATOM 2194 O O . LEU A 1 261 ? -13.219 -54.688 -16.641 1 91.56 261 LEU A O 1
ATOM 2198 N N . LYS A 1 262 ? -15.117 -55.375 -17.609 1 91.25 262 LYS A N 1
ATOM 2199 C CA . LYS A 1 262 ? -15.75 -55.656 -16.312 1 91.25 262 LYS A CA 1
ATOM 2200 C C . LYS A 1 262 ? -15.141 -56.875 -15.656 1 91.25 262 LYS A C 1
ATOM 2202 O O . LYS A 1 262 ? -15.047 -56.969 -14.43 1 91.25 262 LYS A O 1
ATOM 2207 N N . PHE A 1 263 ? -14.844 -57.844 -16.453 1 89 263 PHE A N 1
ATOM 2208 C CA . PHE A 1 263 ? -14.266 -59.094 -15.969 1 89 263 PHE A CA 1
ATOM 2209 C C . PHE A 1 263 ? -12.867 -58.875 -15.406 1 89 263 PHE A C 1
ATOM 2211 O O . PHE A 1 263 ? -12.539 -59.344 -14.328 1 89 263 PHE A O 1
ATOM 2218 N N . GLY A 1 264 ? -12.062 -58.125 -16.156 1 87.12 264 GLY A N 1
ATOM 2219 C CA . GLY A 1 264 ? -10.711 -57.812 -15.719 1 87.12 264 GLY A CA 1
ATOM 2220 C C . GLY A 1 264 ? -9.719 -57.719 -16.859 1 87.12 264 GLY A C 1
ATOM 2221 O O . GLY A 1 264 ? -9.773 -58.5 -17.812 1 87.12 264 GLY A O 1
ATOM 2222 N N . LEU A 1 265 ? -8.906 -56.719 -16.703 1 83.12 265 LEU A N 1
ATOM 2223 C CA . LEU A 1 265 ? -7.891 -56.5 -17.719 1 83.12 265 LEU A CA 1
ATOM 2224 C C . LEU A 1 265 ? -6.5 -56.438 -17.094 1 83.12 265 LEU A C 1
ATOM 2226 O O . LEU A 1 265 ? -6.348 -56 -15.945 1 83.12 265 LEU A O 1
ATOM 2230 N N . THR A 1 266 ? -5.574 -56.969 -17.766 1 81.62 266 THR A N 1
ATOM 2231 C CA . THR A 1 266 ? -4.176 -56.781 -17.406 1 81.62 266 THR A CA 1
ATOM 2232 C C . THR A 1 266 ? -3.428 -56.062 -18.531 1 81.62 266 THR A C 1
ATOM 2234 O O . THR A 1 266 ? -3.836 -56.094 -19.688 1 81.62 266 THR A O 1
ATOM 2237 N N . ILE A 1 267 ? -2.42 -55.344 -18.234 1 80.31 267 ILE A N 1
ATOM 2238 C CA . ILE A 1 267 ? -1.663 -54.531 -19.172 1 80.31 267 ILE A CA 1
ATOM 2239 C C . ILE A 1 267 ? -1.053 -55.406 -20.25 1 80.31 267 ILE A C 1
ATOM 2241 O O . ILE A 1 267 ? -0.927 -55 -21.406 1 80.31 267 ILE A O 1
ATOM 2245 N N . GLN A 1 268 ? -0.808 -56.594 -19.922 1 76.12 268 GLN A N 1
ATOM 2246 C CA . GLN A 1 268 ? -0.165 -57.531 -20.828 1 76.12 268 GLN A CA 1
ATOM 2247 C C . GLN A 1 268 ? -1.101 -57.906 -21.984 1 76.12 268 GLN A C 1
ATOM 2249 O O . GLN A 1 268 ? -0.646 -58.281 -23.062 1 76.12 268 GLN A O 1
ATOM 2254 N N . MET A 1 269 ? -2.369 -57.844 -21.672 1 77.88 269 MET A N 1
ATOM 2255 C CA . MET A 1 269 ? -3.373 -58.219 -22.656 1 77.88 269 MET A CA 1
ATOM 2256 C C . MET A 1 269 ? -3.422 -57.219 -23.797 1 77.88 269 MET A C 1
ATOM 2258 O O . MET A 1 269 ? -3.938 -57.5 -24.875 1 77.88 269 MET A O 1
ATOM 2262 N N . LEU A 1 270 ? -2.742 -56.062 -23.594 1 79.62 270 LEU A N 1
ATOM 2263 C CA . LEU A 1 270 ? -2.934 -54.938 -24.516 1 79.62 270 LEU A CA 1
ATOM 2264 C C . LEU A 1 270 ? -1.824 -54.906 -25.562 1 79.62 270 LEU A C 1
ATOM 2266 O O . LEU A 1 270 ? -1.93 -54.188 -26.562 1 79.62 270 LEU A O 1
ATOM 2270 N N . THR A 1 271 ? -0.835 -55.656 -25.438 1 74.88 271 THR A N 1
ATOM 2271 C CA . THR A 1 271 ? 0.294 -55.625 -26.359 1 74.88 271 THR A CA 1
ATOM 2272 C C . THR A 1 271 ? 0.059 -56.562 -27.547 1 74.88 271 THR A C 1
ATOM 2274 O O . THR A 1 271 ? -0.309 -57.719 -27.359 1 74.88 271 THR A O 1
ATOM 2277 N N . LEU A 1 272 ? 0.035 -55.938 -28.781 1 68.25 272 LEU A N 1
ATOM 2278 C CA . LEU A 1 272 ? -0.053 -56.75 -30 1 68.25 272 LEU A CA 1
ATOM 2279 C C . LEU A 1 272 ? 1.315 -57.281 -30.406 1 68.25 272 LEU A C 1
ATOM 2281 O O . LEU A 1 272 ? 2.26 -56.531 -30.594 1 68.25 272 LEU A O 1
ATOM 2285 N N . SER A 1 273 ? 1.762 -58.406 -29.938 1 62.06 273 SER A N 1
ATOM 2286 C CA . SER A 1 273 ? 3.066 -58.906 -30.344 1 62.06 273 SER A CA 1
ATOM 2287 C C . SER A 1 273 ? 2.928 -60.062 -31.344 1 62.06 273 SER A C 1
ATOM 2289 O O . SER A 1 273 ? 2.182 -61 -31.094 1 62.06 273 SER A O 1
ATOM 2291 N N . PRO A 1 274 ? 3.074 -59.75 -32.719 1 54.69 274 PRO A N 1
ATOM 2292 C CA . PRO A 1 274 ? 3.053 -60.938 -33.594 1 54.69 274 PRO A CA 1
ATOM 2293 C C . PRO A 1 274 ? 3.836 -62.125 -33 1 54.69 274 PRO A C 1
ATOM 2295 O O . PRO A 1 274 ? 4.836 -61.906 -32.281 1 54.69 274 PRO A O 1
ATOM 2298 N N . PRO A 1 275 ? 3.102 -63.281 -32.938 1 46.25 275 PRO A N 1
ATOM 2299 C CA . PRO A 1 275 ? 3.754 -64.438 -32.406 1 46.25 275 PRO A CA 1
ATOM 2300 C C . PRO A 1 275 ? 5.141 -64.688 -33 1 46.25 275 PRO A C 1
ATOM 2302 O O . PRO A 1 275 ? 5.281 -64.812 -34.219 1 46.25 275 PRO A O 1
ATOM 2305 N N . LYS A 1 276 ? 6.305 -64.125 -32.906 1 45.94 276 LYS A N 1
ATOM 2306 C CA . LYS A 1 276 ? 7.43 -64.938 -33.344 1 45.94 276 LYS A CA 1
ATOM 2307 C C . LYS A 1 276 ? 7.188 -66.438 -33 1 45.94 276 LYS A C 1
ATOM 2309 O O . LYS A 1 276 ? 6.379 -66.75 -32.125 1 45.94 276 LYS A O 1
ATOM 2314 N N . ASN A 1 277 ? 7.801 -67.438 -33.75 1 38.25 277 ASN A N 1
ATOM 2315 C CA . ASN A 1 277 ? 7.859 -68.875 -33.594 1 38.25 277 ASN A CA 1
ATOM 2316 C C . ASN A 1 277 ? 7.695 -69.25 -32.125 1 38.25 277 ASN A C 1
ATOM 2318 O O . ASN A 1 277 ? 7.973 -70.438 -31.766 1 38.25 277 ASN A O 1
ATOM 2322 N N . ARG A 1 278 ? 8.07 -68.562 -31.156 1 39.03 278 ARG A N 1
ATOM 2323 C CA . ARG A 1 278 ? 8.305 -69.25 -29.906 1 39.03 278 ARG A CA 1
ATOM 2324 C C . ARG A 1 278 ? 6.992 -69.625 -29.219 1 39.03 278 ARG A C 1
ATOM 2326 O O . ARG A 1 278 ? 6.211 -68.75 -28.844 1 39.03 278 ARG A O 1
ATOM 2333 N N . LEU A 1 279 ? 6.312 -70.625 -29.609 1 36.91 279 LEU A N 1
ATOM 2334 C CA . LEU A 1 279 ? 5.328 -71.375 -28.859 1 36.91 279 LEU A CA 1
ATOM 2335 C C . LEU A 1 279 ? 5.543 -71.25 -27.359 1 36.91 279 LEU A C 1
ATOM 2337 O O . LEU A 1 279 ? 4.891 -71.938 -26.547 1 36.91 279 LEU A O 1
ATOM 2341 N N . LYS A 1 280 ? 6.879 -71.188 -26.953 1 37.41 280 LYS A N 1
ATOM 2342 C CA . LYS A 1 280 ? 7.109 -71.562 -25.562 1 37.41 280 LYS A CA 1
ATOM 2343 C C . LYS A 1 280 ? 6.238 -70.75 -24.609 1 37.41 280 LYS A C 1
ATOM 2345 O O . LYS A 1 280 ? 5.992 -69.562 -24.844 1 37.41 280 LYS A O 1
ATOM 2350 N N . SER A 1 281 ? 5.363 -71.438 -23.828 1 37.53 281 SER A N 1
ATOM 2351 C CA . SER A 1 281 ? 4.699 -71.125 -22.578 1 37.53 281 SER A CA 1
ATOM 2352 C C . SER A 1 281 ? 5.457 -70.062 -21.797 1 37.53 281 SER A C 1
ATOM 2354 O O . SER A 1 281 ? 6.484 -70.312 -21.172 1 37.53 281 SER A O 1
ATOM 2356 N N . GLN A 1 282 ? 5.992 -69.062 -22.469 1 37.84 282 GLN A N 1
ATOM 2357 C CA . GLN A 1 282 ? 6.598 -68.25 -21.438 1 37.84 282 GLN A CA 1
ATOM 2358 C C . GLN A 1 282 ? 5.727 -68.188 -20.188 1 37.84 282 GLN A C 1
ATOM 2360 O O . GLN A 1 282 ? 4.527 -67.875 -20.281 1 37.84 282 GLN A O 1
ATOM 2365 N N . LYS A 1 283 ? 6.066 -69 -19.281 1 39.09 283 LYS A N 1
ATOM 2366 C CA . LYS A 1 283 ? 5.582 -68.812 -17.922 1 39.09 283 LYS A CA 1
ATOM 2367 C C . LYS A 1 283 ? 5.223 -67.312 -17.672 1 39.09 283 LYS A C 1
ATOM 2369 O O . LYS A 1 283 ? 6.066 -66.438 -17.812 1 39.09 283 LYS A O 1
ATOM 2374 N N . ILE A 1 284 ? 4.027 -66.938 -18.047 1 42.81 284 ILE A N 1
ATOM 2375 C CA . ILE A 1 284 ? 3.525 -65.688 -17.484 1 42.81 284 ILE A CA 1
ATOM 2376 C C . ILE A 1 284 ? 4.09 -65.5 -16.078 1 42.81 284 ILE A C 1
ATOM 2378 O O . ILE A 1 284 ? 3.846 -66.312 -15.188 1 42.81 284 ILE A O 1
ATOM 2382 N N . ASP A 1 285 ? 5.352 -65.375 -16 1 41.47 285 ASP A N 1
ATOM 2383 C CA . ASP A 1 285 ? 5.738 -65 -14.656 1 41.47 285 ASP A CA 1
ATOM 2384 C C . ASP A 1 285 ? 4.594 -64.25 -13.945 1 41.47 285 ASP A C 1
ATOM 2386 O O . ASP A 1 285 ? 4.113 -63.219 -14.414 1 41.47 285 ASP A O 1
ATOM 2390 N N . ASN A 1 286 ? 3.654 -65.062 -13.391 1 42.28 286 ASN A N 1
ATOM 2391 C CA . ASN A 1 286 ? 2.58 -64.688 -12.469 1 42.28 286 ASN A CA 1
ATOM 2392 C C . ASN A 1 286 ? 2.949 -63.469 -11.617 1 42.28 286 ASN A C 1
ATOM 2394 O O . ASN A 1 286 ? 2.453 -63.344 -10.5 1 42.28 286 ASN A O 1
ATOM 2398 N N . GLY A 1 287 ? 4.082 -62.969 -11.828 1 45.22 287 GLY A N 1
ATOM 2399 C CA . GLY A 1 287 ? 4.207 -61.906 -10.859 1 45.22 287 GLY A CA 1
ATOM 2400 C C . GLY A 1 287 ? 2.971 -61.031 -10.781 1 45.22 287 GLY A C 1
ATOM 2401 O O . GLY A 1 287 ? 2.049 -61.156 -11.586 1 45.22 287 GLY A O 1
ATOM 2402 N N . ASN A 1 288 ? 2.777 -60.188 -9.656 1 54.31 288 ASN A N 1
ATOM 2403 C CA . ASN A 1 288 ? 1.69 -59.406 -9.102 1 54.31 288 ASN A CA 1
ATOM 2404 C C . ASN A 1 288 ? 1.082 -58.469 -10.156 1 54.31 288 ASN A C 1
ATOM 2406 O O . ASN A 1 288 ? 1.438 -57.281 -10.234 1 54.31 288 ASN A O 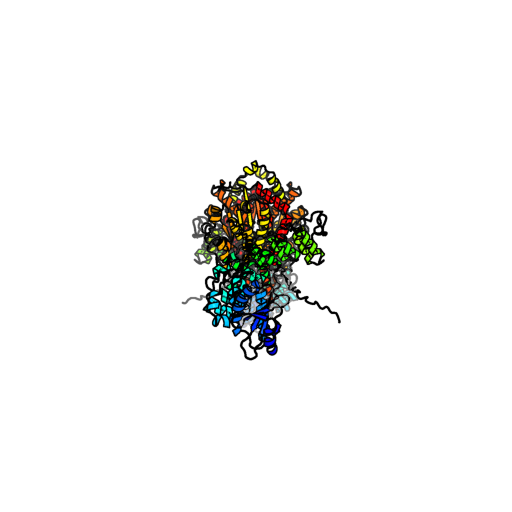1
ATOM 2410 N N . GLN A 1 289 ? 0.618 -59.094 -11.312 1 66 289 GLN A N 1
ATOM 2411 C CA . GLN A 1 289 ? -0.053 -58.188 -12.258 1 66 289 GLN A CA 1
ATOM 2412 C C . GLN A 1 289 ? -1.384 -57.719 -11.695 1 66 289 GLN A C 1
ATOM 2414 O O . GLN A 1 289 ? -2.184 -58.5 -11.195 1 66 289 GLN A O 1
ATOM 2419 N N . GLN A 1 290 ? -1.493 -56.469 -11.609 1 79.19 290 GLN A N 1
ATOM 2420 C CA . GLN A 1 290 ? -2.697 -55.844 -11.086 1 79.19 290 GLN A CA 1
ATOM 2421 C C . GLN A 1 290 ? -3.869 -56 -12.047 1 79.19 290 GLN A C 1
ATOM 2423 O O . GLN A 1 290 ? -3.742 -55.719 -13.242 1 79.19 290 GLN A O 1
ATOM 2428 N N . ILE A 1 291 ? -4.879 -56.844 -11.641 1 85 291 ILE A N 1
ATOM 2429 C CA . ILE A 1 291 ? -6.117 -57 -12.406 1 85 291 ILE A CA 1
ATOM 2430 C C . ILE A 1 291 ? -6.961 -55.719 -12.258 1 85 291 ILE A C 1
ATOM 2432 O O . ILE A 1 291 ? -7.25 -55.312 -11.133 1 85 291 ILE A O 1
ATOM 2436 N N . ILE A 1 292 ? -7.207 -55.094 -13.312 1 90.19 292 ILE A N 1
ATOM 2437 C CA . ILE A 1 292 ? -7.973 -53.844 -13.305 1 90.19 292 ILE A CA 1
ATOM 2438 C C . ILE A 1 292 ? -9.406 -54.125 -13.742 1 90.19 292 ILE A C 1
ATOM 2440 O O . ILE A 1 292 ? -9.641 -54.75 -14.789 1 90.19 292 ILE A O 1
ATOM 2444 N N . ARG A 1 293 ? -10.391 -53.719 -12.992 1 92.31 293 ARG A N 1
ATOM 2445 C CA . ARG A 1 293 ? -11.812 -53.906 -13.297 1 92.31 293 ARG A CA 1
ATOM 2446 C C . ARG A 1 293 ? -12.5 -52.531 -13.43 1 92.31 293 ARG A C 1
ATOM 2448 O O . ARG A 1 293 ? -12.336 -51.656 -12.586 1 92.31 293 ARG A O 1
ATOM 2455 N N . PHE A 1 294 ? -13.18 -52.406 -14.477 1 93.62 294 PHE A N 1
ATOM 2456 C CA . PHE A 1 294 ? -13.875 -51.156 -14.766 1 93.62 294 PHE A CA 1
ATOM 2457 C C . PHE A 1 294 ? -15.289 -51.188 -14.195 1 93.62 294 PHE A C 1
ATOM 2459 O O . PHE A 1 294 ? -15.961 -52.219 -14.227 1 93.62 294 PHE A O 1
ATOM 2466 N N . THR A 1 295 ? -15.758 -50.125 -13.672 1 93.62 295 THR A N 1
ATOM 2467 C CA . THR A 1 295 ? -17.125 -49.938 -13.195 1 93.62 295 THR A CA 1
ATOM 2468 C C . THR A 1 295 ? -18.031 -49.469 -14.336 1 93.62 295 THR A C 1
ATOM 2470 O O . THR A 1 295 ? -17.562 -49.156 -15.422 1 93.62 295 THR A O 1
ATOM 2473 N N . ASP A 1 296 ? -19.266 -49.469 -14.055 1 92.44 296 ASP A N 1
ATOM 2474 C CA . ASP A 1 296 ? -20.234 -49 -15.047 1 92.44 296 ASP A CA 1
ATOM 2475 C C . ASP A 1 296 ? -20.016 -47.531 -15.383 1 92.44 296 ASP A C 1
ATOM 2477 O O . ASP A 1 296 ? -20.219 -47.125 -16.531 1 92.44 296 ASP A O 1
ATOM 2481 N N . GLN A 1 297 ? -19.609 -46.844 -14.445 1 92.56 297 GLN A N 1
ATOM 2482 C CA . GLN A 1 297 ? -19.328 -45.438 -14.68 1 92.56 297 GLN A CA 1
ATOM 2483 C C . GLN A 1 297 ? -18.109 -45.25 -15.578 1 92.56 297 GLN A C 1
ATOM 2485 O O . GLN A 1 297 ? -18.078 -44.375 -16.438 1 92.56 297 GLN A O 1
ATOM 2490 N N . ASP A 1 298 ? -17.156 -46.031 -15.336 1 93.81 298 ASP A N 1
ATOM 2491 C CA . ASP A 1 298 ? -15.953 -46 -16.156 1 93.81 298 ASP A CA 1
ATOM 2492 C C . ASP A 1 298 ? -16.266 -46.312 -17.625 1 93.81 298 ASP A C 1
ATOM 2494 O O . ASP A 1 298 ? -15.727 -45.688 -18.531 1 93.81 298 ASP A O 1
ATOM 2498 N N . LEU A 1 299 ? -17.094 -47.281 -17.781 1 92.56 299 LEU A N 1
ATOM 2499 C CA . LEU A 1 299 ? -17.438 -47.719 -19.141 1 92.56 299 LEU A CA 1
ATOM 2500 C C . LEU A 1 299 ? -18.172 -46.594 -19.875 1 92.56 299 LEU A C 1
ATOM 2502 O O . LEU A 1 299 ? -18.047 -46.469 -21.109 1 92.56 299 LEU A O 1
ATOM 2506 N N . GLY A 1 300 ? -18.891 -45.812 -19.156 1 90.81 300 GLY A N 1
ATOM 2507 C CA . GLY A 1 300 ? -19.578 -44.688 -19.75 1 90.81 300 GLY A CA 1
ATOM 2508 C C . GLY A 1 300 ? -18.641 -43.594 -20.234 1 90.81 300 GLY A C 1
ATOM 2509 O O . GLY A 1 300 ? -19.016 -42.781 -21.078 1 90.81 300 GLY A O 1
ATOM 2510 N N . ASP A 1 301 ? -17.422 -43.594 -19.781 1 93.31 301 ASP A N 1
ATOM 2511 C CA . ASP A 1 301 ? -16.438 -42.562 -20.109 1 93.31 301 ASP A CA 1
ATOM 2512 C C . ASP A 1 301 ? -15.523 -43.031 -21.25 1 93.31 301 ASP A C 1
ATOM 2514 O O . ASP A 1 301 ? -14.531 -42.375 -21.562 1 93.31 301 ASP A O 1
ATOM 2518 N N . LEU A 1 302 ? -15.844 -44.156 -21.875 1 93.38 302 LEU A N 1
ATOM 2519 C CA . LEU A 1 302 ? -15.031 -44.656 -22.984 1 93.38 302 LEU A CA 1
ATOM 2520 C C . LEU A 1 302 ? -15.664 -44.312 -24.328 1 93.38 302 LEU A C 1
ATOM 2522 O O . LEU A 1 302 ? -16.891 -44.25 -24.438 1 93.38 302 LEU A O 1
ATOM 2526 N N . ASP A 1 303 ? -14.859 -44 -25.328 1 92.19 303 ASP A N 1
ATOM 2527 C CA . ASP A 1 303 ? -15.305 -43.719 -26.672 1 92.19 303 ASP A CA 1
ATOM 2528 C C . ASP A 1 303 ? -15.227 -44.938 -27.562 1 92.19 303 ASP A C 1
ATOM 2530 O O . ASP A 1 303 ? -14.141 -45.438 -27.844 1 92.19 303 ASP A O 1
ATOM 2534 N N . ARG A 1 304 ? -16.281 -45.375 -28.172 1 88.38 304 ARG A N 1
ATOM 2535 C CA . ARG A 1 304 ? -16.391 -46.594 -28.953 1 88.38 304 ARG A CA 1
ATOM 2536 C C . ARG A 1 304 ? -15.586 -46.5 -30.25 1 88.38 304 ARG A C 1
ATOM 2538 O O . ARG A 1 304 ? -15.039 -47.5 -30.719 1 88.38 304 ARG A O 1
ATOM 2545 N N . GLN A 1 305 ? -15.492 -45.344 -30.703 1 87.75 305 GLN A N 1
ATOM 2546 C CA . GLN A 1 305 ? -14.812 -45.156 -31.969 1 87.75 305 GLN A CA 1
ATOM 2547 C C . GLN A 1 305 ? -13.32 -45.438 -31.859 1 87.75 305 GLN A C 1
ATOM 2549 O O . GLN A 1 305 ? -12.68 -45.844 -32.844 1 87.75 305 GLN A O 1
ATOM 2554 N N . ASP A 1 306 ? -12.797 -45.25 -30.719 1 91.31 306 ASP A N 1
ATOM 2555 C CA . ASP A 1 306 ? -11.359 -45.406 -30.547 1 91.31 306 ASP A CA 1
ATOM 2556 C C . ASP A 1 306 ? -11.016 -46.844 -30.156 1 91.31 306 ASP A C 1
ATOM 2558 O O . ASP A 1 306 ? -9.859 -47.25 -30.266 1 91.31 306 ASP A O 1
ATOM 2562 N N . ILE A 1 307 ? -11.984 -47.562 -29.766 1 89.69 307 ILE A N 1
ATOM 2563 C CA . ILE A 1 307 ? -11.773 -48.938 -29.328 1 89.69 307 ILE A CA 1
ATOM 2564 C C . ILE A 1 307 ? -11.375 -49.781 -30.531 1 89.69 307 ILE A C 1
ATOM 2566 O O . ILE A 1 307 ? -10.594 -50.75 -30.391 1 89.69 307 ILE A O 1
ATOM 2570 N N . GLU A 1 308 ? -11.852 -49.406 -31.641 1 86.81 308 GLU A N 1
ATOM 2571 C CA . GLU A 1 308 ? -11.602 -50.188 -32.875 1 86.81 308 GLU A CA 1
ATOM 2572 C C . GLU A 1 308 ? -10.117 -50.219 -33.188 1 86.81 308 GLU A C 1
ATOM 2574 O O . GLU A 1 308 ? -9.648 -51.156 -33.844 1 86.81 308 GLU A O 1
ATOM 2579 N N . MET A 1 309 ? -9.414 -49.281 -32.75 1 87.38 309 MET A N 1
ATOM 2580 C CA . MET A 1 309 ? -7.996 -49.156 -33.062 1 87.38 309 MET A CA 1
ATOM 2581 C C . MET A 1 309 ? -7.148 -49.875 -32 1 87.38 309 MET A C 1
ATOM 2583 O O . MET A 1 309 ? -5.918 -49.844 -32.094 1 87.38 309 MET A O 1
ATOM 2587 N N . VAL A 1 310 ? -7.82 -50.469 -31.078 1 88 310 VAL A N 1
ATOM 2588 C CA . VAL A 1 310 ? -7.152 -51.219 -30 1 88 310 VAL A CA 1
ATOM 2589 C C . VAL A 1 310 ? -6.238 -50.281 -29.219 1 88 310 VAL A C 1
ATOM 2591 O O . VAL A 1 310 ? -6.539 -49.094 -29.078 1 88 310 VAL A O 1
ATOM 2594 N N . GLY A 1 311 ? -5.148 -50.75 -28.688 1 88.94 311 GLY A N 1
ATOM 2595 C CA . GLY A 1 311 ? -4.293 -49.969 -27.812 1 88.94 311 GLY A CA 1
ATOM 2596 C C . GLY A 1 311 ? -4.621 -50.188 -26.344 1 88.94 311 GLY A C 1
ATOM 2597 O O . GLY A 1 311 ? -4.805 -51.312 -25.891 1 88.94 311 GLY A O 1
ATOM 2598 N N . SER A 1 312 ? -4.645 -49.094 -25.625 1 91.25 312 SER A N 1
ATOM 2599 C CA . SER A 1 312 ? -4.945 -49.125 -24.188 1 91.25 312 SER A CA 1
ATOM 2600 C C . SER A 1 312 ? -6.195 -48.312 -23.875 1 91.25 312 SER A C 1
ATOM 2602 O O . SER A 1 312 ? -6.633 -47.5 -24.672 1 91.25 312 SER A O 1
ATOM 2604 N N . PRO A 1 313 ? -6.73 -48.594 -22.703 1 92.5 313 PRO A N 1
ATOM 2605 C CA . PRO A 1 313 ? -7.898 -47.812 -22.312 1 92.5 313 PRO A CA 1
ATOM 2606 C C . PRO A 1 313 ? -7.617 -46.312 -22.281 1 92.5 313 PRO A C 1
ATOM 2608 O O . PRO A 1 313 ? -8.547 -45.5 -22.359 1 92.5 313 PRO A O 1
ATOM 2611 N N . LEU A 1 314 ? -6.371 -45.875 -22.234 1 95.12 314 LEU A N 1
ATOM 2612 C CA . LEU A 1 314 ? -6.012 -44.469 -22.25 1 95.12 314 LEU A CA 1
ATOM 2613 C C . LEU A 1 314 ? -6.363 -43.844 -23.594 1 95.12 314 LEU A C 1
ATOM 2615 O O . LEU A 1 314 ? -6.648 -42.656 -23.672 1 95.12 314 LEU A O 1
ATOM 2619 N N . HIS A 1 315 ? -6.312 -44.688 -24.594 1 95.25 315 HIS A N 1
ATOM 2620 C CA . HIS A 1 315 ? -6.699 -44.219 -25.922 1 95.25 315 HIS A CA 1
ATOM 2621 C C . HIS A 1 315 ? -8.203 -43.969 -26.016 1 95.25 315 HIS A C 1
ATOM 2623 O O . HIS A 1 315 ? -8.672 -43.219 -26.859 1 95.25 315 HIS A O 1
ATOM 2629 N N . TRP A 1 316 ? -8.898 -44.625 -25.141 1 94.94 316 TRP A N 1
ATOM 2630 C CA . TRP A 1 316 ? -10.344 -44.719 -25.312 1 94.94 316 TRP A CA 1
ATOM 2631 C C . TRP A 1 316 ? -11.078 -43.75 -24.391 1 94.94 316 TRP A C 1
ATOM 2633 O O . TRP A 1 316 ? -12.297 -43.594 -24.484 1 94.94 316 TRP A O 1
ATOM 2643 N N . VAL A 1 317 ? -10.391 -43.062 -23.609 1 95.5 317 VAL A N 1
ATOM 2644 C CA . VAL A 1 317 ? -10.992 -42.25 -22.562 1 95.5 317 VAL A CA 1
ATOM 2645 C C . VAL A 1 317 ? -11.57 -40.969 -23.188 1 95.5 317 VAL A C 1
ATOM 2647 O O . VAL A 1 317 ? -10.961 -40.375 -24.078 1 95.5 317 VAL A O 1
ATOM 2650 N N . LYS A 1 318 ? -12.719 -40.531 -22.609 1 92.81 318 LYS A N 1
ATOM 2651 C CA . LYS A 1 318 ? -13.375 -39.312 -23.047 1 92.81 318 LYS A CA 1
ATOM 2652 C C . LYS A 1 318 ? -13.156 -38.156 -22.047 1 92.81 318 LYS A C 1
ATOM 2654 O O . LYS A 1 318 ? -13.148 -37 -22.422 1 92.81 318 LYS A O 1
ATOM 2659 N N . HIS A 1 319 ? -13.062 -38.594 -20.828 1 91.12 319 HIS A N 1
ATOM 2660 C CA . HIS A 1 319 ? -13.039 -37.594 -19.766 1 91.12 319 HIS A CA 1
ATOM 2661 C C . HIS A 1 319 ? -11.805 -37.719 -18.891 1 91.12 319 HIS A C 1
ATOM 2663 O O . HIS A 1 319 ? -11.305 -38.844 -18.688 1 91.12 319 HIS A O 1
ATOM 2669 N N . ARG A 1 320 ? -11.43 -36.656 -18.344 1 89.44 320 ARG A N 1
ATOM 2670 C CA . ARG A 1 320 ? -10.227 -36.562 -17.531 1 89.44 320 ARG A CA 1
ATOM 2671 C C . ARG A 1 320 ? -10.344 -37.438 -16.281 1 89.44 320 ARG A C 1
ATOM 2673 O O . ARG A 1 320 ? -9.352 -38 -15.812 1 89.44 320 ARG A O 1
ATOM 2680 N N . ARG A 1 321 ? -11.539 -37.5 -15.742 1 88.75 321 ARG A N 1
ATOM 2681 C CA . ARG A 1 321 ? -11.75 -38.219 -14.508 1 88.75 321 ARG A CA 1
ATOM 2682 C C . ARG A 1 321 ? -11.227 -39.656 -14.633 1 88.75 321 ARG A C 1
ATOM 2684 O O . ARG A 1 321 ? -10.469 -40.125 -13.781 1 88.75 321 ARG A O 1
ATOM 2691 N N . LEU A 1 322 ? -11.633 -40.344 -15.617 1 93.19 322 LEU A N 1
ATOM 2692 C CA . LEU A 1 322 ? -11.203 -41.719 -15.836 1 93.19 322 LEU A CA 1
ATOM 2693 C C . LEU A 1 322 ? -9.719 -41.781 -16.172 1 93.19 322 LEU A C 1
ATOM 2695 O O . LEU A 1 322 ? -9.023 -42.688 -15.75 1 93.19 322 LEU A O 1
ATOM 2699 N N . MET A 1 323 ? -9.227 -40.906 -16.938 1 94.25 323 MET A N 1
ATOM 2700 C CA . MET A 1 323 ? -7.812 -40.875 -17.297 1 94.25 323 MET A CA 1
ATOM 2701 C C . MET A 1 323 ? -6.938 -40.781 -16.047 1 94.25 323 MET A C 1
ATOM 2703 O O . MET A 1 323 ? -5.93 -41.469 -15.93 1 94.25 323 MET A O 1
ATOM 2707 N N . GLU A 1 324 ? -7.301 -39.938 -15.172 1 91.06 324 GLU A N 1
ATOM 2708 C CA . GLU A 1 324 ? -6.547 -39.75 -13.93 1 91.06 324 GLU A CA 1
ATOM 2709 C C . GLU A 1 324 ? -6.531 -41.031 -13.109 1 91.06 324 GLU A C 1
ATOM 2711 O O . GLU A 1 324 ? -5.512 -41.406 -12.516 1 91.06 324 GLU A O 1
ATOM 2716 N N . LYS A 1 325 ? -7.652 -41.625 -13.078 1 91.69 325 LYS A N 1
ATOM 2717 C CA . LYS A 1 325 ? -7.754 -42.906 -12.383 1 91.69 325 LYS A CA 1
ATOM 2718 C C . LYS A 1 325 ? -6.836 -43.938 -13.008 1 91.69 325 LYS A C 1
ATOM 2720 O O . LYS A 1 325 ? -6.129 -44.656 -12.297 1 91.69 325 LYS A O 1
ATOM 2725 N N . LEU A 1 326 ? -6.844 -44 -14.289 1 93.5 326 LEU A N 1
ATOM 2726 C CA . LEU A 1 326 ? -6.043 -45 -15.016 1 93.5 326 LEU A CA 1
ATOM 2727 C C . LEU A 1 326 ? -4.551 -44.719 -14.812 1 93.5 326 LEU A C 1
ATOM 2729 O O . LEU A 1 326 ? -3.76 -45.656 -14.711 1 93.5 326 LEU A O 1
ATOM 2733 N N . ILE A 1 327 ? -4.152 -43.531 -14.758 1 92.94 327 ILE A N 1
ATOM 2734 C CA . ILE A 1 327 ? -2.742 -43.156 -14.672 1 92.94 327 ILE A CA 1
ATOM 2735 C C . ILE A 1 327 ? -2.279 -43.25 -13.219 1 92.94 327 ILE A C 1
ATOM 2737 O O . ILE A 1 327 ? -1.232 -43.812 -12.922 1 92.94 327 ILE A O 1
ATOM 2741 N N . ASN A 1 328 ? -3.049 -42.688 -12.305 1 87.69 328 ASN A N 1
ATOM 2742 C CA . ASN A 1 328 ? -2.59 -42.531 -10.93 1 87.69 328 ASN A CA 1
ATOM 2743 C C . ASN A 1 328 ? -2.84 -43.781 -10.102 1 87.69 328 ASN A C 1
ATOM 2745 O O . ASN A 1 328 ? -2.037 -44.125 -9.234 1 87.69 328 ASN A O 1
ATOM 2749 N N . ILE A 1 329 ? -3.953 -44.406 -10.32 1 87.75 329 ILE A N 1
ATOM 2750 C CA . ILE A 1 329 ? -4.316 -45.562 -9.5 1 87.75 329 ILE A CA 1
ATOM 2751 C C . ILE A 1 329 ? -3.811 -46.844 -10.164 1 87.75 329 ILE A C 1
ATOM 2753 O O . ILE A 1 329 ? -3.109 -47.625 -9.531 1 87.75 329 ILE A O 1
ATOM 2757 N N . TYR A 1 330 ? -4.109 -47 -11.438 1 88.25 330 TYR A N 1
ATOM 2758 C CA . TYR A 1 330 ? -3.812 -48.25 -12.102 1 88.25 330 TYR A CA 1
ATOM 2759 C C . TYR A 1 330 ? -2.451 -48.188 -12.789 1 88.25 330 TYR A C 1
ATOM 2761 O O . TYR A 1 330 ? -1.927 -49.219 -13.219 1 88.25 330 TYR A O 1
ATOM 2769 N N . LYS A 1 331 ? -1.86 -47.062 -12.977 1 88.81 331 LYS A N 1
ATOM 2770 C CA . LYS A 1 331 ? -0.5 -46.844 -13.461 1 88.81 331 LYS A CA 1
ATOM 2771 C C . LYS A 1 331 ? -0.333 -47.438 -14.867 1 88.81 331 LYS A C 1
ATOM 2773 O O . LYS A 1 331 ? 0.616 -48.156 -15.141 1 88.81 331 LYS A O 1
ATOM 2778 N N . PHE A 1 332 ? -1.251 -47.156 -15.703 1 90.5 332 PHE A N 1
ATOM 2779 C CA . PHE A 1 332 ? -1.136 -47.531 -17.109 1 90.5 332 PHE A CA 1
ATOM 2780 C C . PHE A 1 332 ? 0.044 -46.844 -17.766 1 90.5 332 PHE A C 1
ATOM 2782 O O . PHE A 1 332 ? 0.316 -45.688 -17.484 1 90.5 332 PHE A O 1
ATOM 2789 N N . PRO A 1 333 ? 0.735 -47.562 -18.625 1 90.56 333 PRO A N 1
ATOM 2790 C CA . PRO A 1 333 ? 1.798 -46.875 -19.359 1 90.56 333 PRO A CA 1
ATOM 2791 C C . PRO A 1 333 ? 1.268 -45.75 -20.266 1 90.56 333 PRO A C 1
ATOM 2793 O O . PRO A 1 333 ? 0.244 -45.938 -20.938 1 90.56 333 PRO A O 1
ATOM 2796 N N . LEU A 1 334 ? 1.947 -44.719 -20.391 1 94.62 334 LEU A N 1
ATOM 2797 C CA . LEU A 1 334 ? 1.445 -43.5 -21 1 94.62 334 LEU A CA 1
ATOM 2798 C C . LEU A 1 334 ? 1.693 -43.531 -22.516 1 94.62 334 LEU A C 1
ATOM 2800 O O . LEU A 1 334 ? 1.028 -42.812 -23.266 1 94.62 334 LEU A O 1
ATOM 2804 N N . ASN A 1 335 ? 2.633 -44.344 -23.031 1 93.62 335 ASN A N 1
ATOM 2805 C CA . ASN A 1 335 ? 3.057 -44.188 -24.422 1 93.62 335 ASN A CA 1
ATOM 2806 C C . ASN A 1 335 ? 2.846 -45.5 -25.219 1 93.62 335 ASN A C 1
ATOM 2808 O O . ASN A 1 335 ? 3.604 -45.781 -26.141 1 93.62 335 ASN A O 1
ATOM 2812 N N . ILE A 1 336 ? 1.857 -46.281 -24.766 1 90.44 336 ILE A N 1
ATOM 2813 C CA . ILE A 1 336 ? 1.485 -47.469 -25.531 1 90.44 336 ILE A CA 1
ATOM 2814 C C . ILE A 1 336 ? 0.936 -47.031 -26.891 1 90.44 336 ILE A C 1
ATOM 2816 O O . ILE A 1 336 ? 0.249 -46 -27 1 90.44 336 ILE A O 1
ATOM 2820 N N . ARG A 1 337 ? 1.25 -47.75 -27.906 1 91 337 ARG A N 1
ATOM 2821 C CA . ARG A 1 337 ? 0.824 -47.406 -29.266 1 91 337 ARG A CA 1
ATOM 2822 C C . ARG A 1 337 ? -0.33 -48.281 -29.719 1 91 337 ARG A C 1
ATOM 2824 O O . ARG A 1 337 ? -0.388 -49.469 -29.391 1 91 337 ARG A O 1
ATOM 2831 N N . ASN A 1 338 ? -1.233 -47.75 -30.469 1 89.81 338 ASN A N 1
ATOM 2832 C CA . ASN A 1 338 ? -2.324 -48.531 -31.062 1 89.81 338 ASN A CA 1
ATOM 2833 C C . ASN A 1 338 ? -1.959 -49.031 -32.438 1 89.81 338 ASN A C 1
ATOM 2835 O O . ASN A 1 338 ? -0.783 -49.062 -32.812 1 89.81 338 ASN A O 1
ATOM 2839 N N . LEU A 1 339 ? -2.93 -49.469 -33.219 1 85.31 339 LEU A N 1
ATOM 2840 C CA . LEU A 1 339 ? -2.705 -50.094 -34.5 1 85.31 339 LEU A CA 1
ATOM 2841 C C . LEU A 1 339 ? -2.084 -49.094 -35.5 1 85.31 339 LEU A C 1
ATOM 2843 O O . LEU A 1 339 ? -1.314 -49.5 -36.375 1 85.31 339 LEU A O 1
ATOM 2847 N N . ASN A 1 340 ? -2.4 -47.844 -35.312 1 88.19 340 ASN A N 1
ATOM 2848 C CA . ASN A 1 340 ? -1.876 -46.781 -36.188 1 88.19 340 ASN A CA 1
ATOM 2849 C C . ASN A 1 340 ? -0.567 -46.219 -35.656 1 88.19 340 ASN A C 1
ATOM 2851 O O . ASN A 1 340 ? -0.066 -45.219 -36.156 1 88.19 340 ASN A O 1
ATOM 2855 N N . GLY A 1 341 ? -0.074 -46.812 -34.562 1 90.56 341 GLY A N 1
ATOM 2856 C CA . GLY A 1 341 ? 1.144 -46.312 -33.969 1 90.56 341 GLY A CA 1
ATOM 2857 C C . GLY A 1 341 ? 0.924 -45.031 -33.156 1 90.56 341 GLY A C 1
ATOM 2858 O O . GLY A 1 341 ? 1.879 -44.312 -32.844 1 90.56 341 GLY A O 1
ATOM 2859 N N . GLU A 1 342 ? -0.246 -44.75 -32.906 1 94.19 342 GLU A N 1
ATOM 2860 C CA . GLU A 1 342 ? -0.576 -43.531 -32.156 1 94.19 342 GLU A CA 1
ATOM 2861 C C . GLU A 1 342 ? -0.546 -43.75 -30.656 1 94.19 342 GLU A C 1
ATOM 2863 O O . GLU A 1 342 ? -1.002 -44.781 -30.172 1 94.19 342 GLU A O 1
ATOM 2868 N N . THR A 1 343 ? 0.069 -42.875 -30 1 96 343 THR A N 1
ATOM 2869 C CA . THR A 1 343 ? -0.006 -42.844 -28.531 1 96 343 THR A CA 1
ATOM 2870 C C . THR A 1 343 ? -1.326 -42.25 -28.078 1 96 343 THR A C 1
ATOM 2872 O O . THR A 1 343 ? -2.061 -41.656 -28.859 1 96 343 THR A O 1
ATOM 2875 N N . PRO A 1 344 ? -1.659 -42.469 -26.734 1 96.25 344 PRO A N 1
ATOM 2876 C CA . PRO A 1 344 ? -2.873 -41.844 -26.234 1 96.25 344 PRO A CA 1
ATOM 2877 C C . PRO A 1 344 ? -2.885 -40.312 -26.469 1 96.25 344 PRO A C 1
ATOM 2879 O O . PRO A 1 344 ? -3.941 -39.75 -26.719 1 96.25 344 PRO A O 1
ATOM 2882 N N . LEU A 1 345 ? -1.746 -39.656 -26.438 1 97.31 345 LEU A N 1
ATOM 2883 C CA . LEU A 1 345 ? -1.649 -38.188 -26.656 1 97.31 345 LEU A CA 1
ATOM 2884 C C . LEU A 1 345 ? -2.102 -37.844 -28.078 1 97.31 345 LEU A C 1
ATOM 2886 O O . LEU A 1 345 ? -2.834 -36.875 -28.266 1 97.31 345 LEU A O 1
ATOM 2890 N N . HIS A 1 346 ? -1.688 -38.625 -29.016 1 96.31 346 HIS A N 1
ATOM 2891 C CA . HIS A 1 346 ? -2.111 -38.406 -30.391 1 96.31 346 HIS A CA 1
ATOM 2892 C C . HIS A 1 346 ? -3.633 -38.438 -30.516 1 96.31 346 HIS A C 1
ATOM 2894 O O . HIS A 1 346 ? -4.219 -37.562 -31.156 1 96.31 346 HIS A O 1
ATOM 2900 N N . VAL A 1 347 ? -4.195 -39.469 -29.922 1 95.81 347 VAL A N 1
ATOM 2901 C CA . VAL A 1 347 ? -5.637 -39.656 -30.031 1 95.81 347 VAL A CA 1
ATOM 2902 C C . VAL A 1 347 ? -6.383 -38.531 -29.344 1 95.81 347 VAL A C 1
ATOM 2904 O O . VAL A 1 347 ? -7.379 -38.031 -29.875 1 95.81 347 VAL A O 1
ATOM 2907 N N . MET A 1 348 ? -5.887 -38.156 -28.188 1 96.44 348 MET A N 1
ATOM 2908 C CA . MET A 1 348 ? -6.559 -37.094 -27.469 1 96.44 348 MET A CA 1
ATOM 2909 C C . MET A 1 348 ? -6.477 -35.781 -28.234 1 96.44 348 MET A C 1
ATOM 2911 O O . MET A 1 348 ? -7.398 -34.969 -28.172 1 96.44 348 MET A O 1
ATOM 2915 N N . VAL A 1 349 ? -5.395 -35.469 -28.891 1 96.56 349 VAL A N 1
ATOM 2916 C CA . VAL A 1 349 ? -5.258 -34.281 -29.703 1 96.56 349 VAL A CA 1
ATOM 2917 C C . VAL A 1 349 ? -6.207 -34.375 -30.906 1 96.56 349 VAL A C 1
ATOM 2919 O O . VAL A 1 349 ? -6.871 -33.375 -31.234 1 96.56 349 VAL A O 1
ATOM 2922 N N . ARG A 1 350 ? -6.273 -35.469 -31.484 1 94.31 350 ARG A N 1
ATOM 2923 C CA . ARG A 1 350 ? -7.168 -35.656 -32.625 1 94.31 350 ARG A CA 1
ATOM 2924 C C . ARG A 1 350 ? -8.625 -35.438 -32.219 1 94.31 350 ARG A C 1
ATOM 2926 O O . ARG A 1 350 ? -9.406 -34.875 -33 1 94.31 350 ARG A O 1
ATOM 2933 N N . ARG A 1 351 ? -8.953 -35.906 -31.047 1 94.56 351 ARG A N 1
ATOM 2934 C CA . ARG A 1 351 ? -10.32 -35.781 -30.547 1 94.56 351 ARG A CA 1
ATOM 2935 C C . ARG A 1 351 ? -10.57 -34.438 -29.906 1 94.56 351 ARG A C 1
ATOM 2937 O O . ARG A 1 351 ? -11.68 -34.156 -29.453 1 94.56 351 ARG A O 1
ATOM 2944 N N . LYS A 1 352 ? -9.57 -33.562 -29.844 1 94.12 352 LYS A N 1
ATOM 2945 C CA . LYS A 1 352 ? -9.648 -32.188 -29.359 1 94.12 352 LYS A CA 1
ATOM 2946 C C . LYS A 1 352 ? -10.062 -32.156 -27.891 1 94.12 352 LYS A C 1
ATOM 2948 O O . LYS A 1 352 ? -10.961 -31.406 -27.5 1 94.12 352 LYS A O 1
ATOM 2953 N N . ARG A 1 353 ? -9.523 -33.062 -27.109 1 94.5 353 ARG A N 1
ATOM 2954 C CA . ARG A 1 353 ? -9.789 -33.125 -25.672 1 94.5 353 ARG A CA 1
ATOM 2955 C C . ARG A 1 353 ? -8.648 -32.5 -24.875 1 94.5 353 ARG A C 1
ATOM 2957 O O . ARG A 1 353 ? -7.809 -33.219 -24.328 1 94.5 353 ARG A O 1
ATOM 2964 N N . ILE A 1 354 ? -8.719 -31.234 -24.609 1 93.56 354 ILE A N 1
ATOM 2965 C CA . ILE A 1 354 ? -7.613 -30.453 -24.078 1 93.56 354 ILE A CA 1
ATOM 2966 C C . ILE A 1 354 ? -7.324 -30.891 -22.641 1 93.56 354 ILE A C 1
ATOM 2968 O O . ILE A 1 354 ? -6.164 -30.938 -22.219 1 93.56 354 ILE A O 1
ATOM 2972 N N . ARG A 1 355 ? -8.344 -31.172 -21.859 1 91.69 355 ARG A N 1
ATOM 2973 C CA . ARG A 1 355 ? -8.148 -31.562 -20.469 1 91.69 355 ARG A CA 1
ATOM 2974 C C . ARG A 1 355 ? -7.371 -32.875 -20.359 1 91.69 355 ARG A C 1
ATOM 2976 O O . ARG A 1 355 ? -6.496 -33 -19.516 1 91.69 355 ARG A O 1
ATOM 2983 N N . CYS A 1 356 ? -7.688 -33.75 -21.219 1 94.62 356 CYS A N 1
ATOM 2984 C CA . CYS A 1 356 ? -6.984 -35.031 -21.25 1 94.62 356 CYS A CA 1
ATOM 2985 C C . CYS A 1 356 ? -5.555 -34.875 -21.734 1 94.62 356 CYS A C 1
ATOM 2987 O O . CYS A 1 356 ? -4.637 -35.531 -21.25 1 94.62 356 CYS A O 1
ATOM 2989 N N . VAL A 1 357 ? -5.402 -34 -22.719 1 95.81 357 VAL A N 1
ATOM 2990 C CA . VAL A 1 357 ? -4.07 -33.719 -23.25 1 95.81 357 VAL A CA 1
ATOM 2991 C C . VAL A 1 357 ? -3.17 -33.188 -22.141 1 95.81 357 VAL A C 1
ATOM 2993 O O . VAL A 1 357 ? -2.049 -33.688 -21.953 1 95.81 357 VAL A O 1
ATOM 2996 N N . ILE A 1 358 ? -3.67 -32.25 -21.438 1 93.38 358 ILE A N 1
ATOM 2997 C CA . ILE A 1 358 ? -2.902 -31.625 -20.359 1 93.38 358 ILE A CA 1
ATOM 2998 C C . ILE A 1 358 ? -2.602 -32.656 -19.281 1 93.38 358 ILE A C 1
ATOM 3000 O O . ILE A 1 358 ? -1.498 -32.688 -18.734 1 93.38 358 ILE A O 1
ATOM 3004 N N . THR A 1 359 ? -3.564 -33.469 -18.984 1 92.81 359 THR A N 1
ATOM 3005 C CA . THR A 1 359 ? -3.367 -34.531 -17.969 1 92.81 359 THR A CA 1
ATOM 3006 C C . THR A 1 359 ? -2.25 -35.469 -18.391 1 92.81 359 THR A C 1
ATOM 3008 O O . THR A 1 359 ? -1.397 -35.812 -17.578 1 92.81 359 THR A O 1
ATOM 3011 N N . LEU A 1 360 ? -2.271 -35.906 -19.609 1 95.31 360 LEU A N 1
ATOM 3012 C CA . LEU A 1 360 ? -1.237 -36.812 -20.125 1 95.31 360 LEU A CA 1
ATOM 3013 C C . LEU A 1 360 ? 0.133 -36.125 -20.062 1 95.31 360 LEU A C 1
ATOM 3015 O O . LEU A 1 360 ? 1.115 -36.75 -19.656 1 95.31 360 LEU A O 1
ATOM 3019 N N . LEU A 1 361 ? 0.151 -34.906 -20.484 1 94.5 361 LEU A N 1
ATOM 3020 C CA . LEU A 1 361 ? 1.412 -34.188 -20.484 1 94.5 361 LEU A CA 1
ATOM 3021 C C . LEU A 1 361 ? 1.944 -34 -19.078 1 94.5 361 LEU A C 1
ATOM 3023 O O . LEU A 1 361 ? 3.143 -34.156 -18.828 1 94.5 361 LEU A O 1
ATOM 3027 N N . CYS A 1 362 ? 1.105 -33.656 -18.188 1 91.44 362 CYS A N 1
ATOM 3028 C CA . CYS A 1 362 ? 1.499 -33.469 -16.797 1 91.44 362 CYS A CA 1
ATOM 3029 C C . CYS A 1 362 ? 1.98 -34.75 -16.172 1 91.44 362 CYS A C 1
ATOM 3031 O O . CYS A 1 362 ? 2.75 -34.75 -15.203 1 91.44 362 CYS A O 1
ATOM 3033 N N . SER A 1 363 ? 1.49 -35.844 -16.688 1 92.25 363 SER A N 1
ATOM 3034 C CA . SER A 1 363 ? 1.869 -37.156 -16.156 1 92.25 363 SER A CA 1
ATOM 3035 C C . SER A 1 363 ? 3.164 -37.656 -16.781 1 92.25 363 SER A C 1
ATOM 3037 O O . SER A 1 363 ? 3.666 -38.719 -16.406 1 92.25 363 SER A O 1
ATOM 3039 N N . GLY A 1 364 ? 3.686 -36.969 -17.781 1 91.06 364 GLY A N 1
ATOM 3040 C CA . GLY A 1 364 ? 4.988 -37.281 -18.344 1 91.06 364 GLY A CA 1
ATOM 3041 C C . GLY A 1 364 ? 4.906 -38.031 -19.656 1 91.06 364 GLY A C 1
ATOM 3042 O O . GLY A 1 364 ? 5.832 -38.75 -20.047 1 91.06 364 GLY A O 1
ATOM 3043 N N . ALA A 1 365 ? 3.789 -37.938 -20.328 1 95.31 365 ALA A N 1
ATOM 3044 C CA . ALA A 1 365 ? 3.682 -38.531 -21.641 1 95.31 365 ALA A CA 1
ATOM 3045 C C . ALA A 1 365 ? 4.723 -37.969 -22.594 1 95.31 365 ALA A C 1
ATOM 3047 O O . ALA A 1 365 ? 5.043 -36.781 -22.531 1 95.31 365 ALA A O 1
ATOM 3048 N N . LYS A 1 366 ? 5.207 -38.781 -23.438 1 95.25 366 LYS A N 1
ATOM 3049 C CA . LYS A 1 366 ? 6.195 -38.344 -24.406 1 95.25 366 LYS A CA 1
ATOM 3050 C C . LYS A 1 366 ? 5.555 -37.438 -25.469 1 95.25 366 LYS A C 1
ATOM 3052 O O . LYS A 1 366 ? 4.754 -37.906 -26.281 1 95.25 366 LYS A O 1
ATOM 3057 N N . ILE A 1 367 ? 6.004 -36.312 -25.516 1 95.5 367 ILE A N 1
ATOM 3058 C CA . ILE A 1 367 ? 5.332 -35.281 -26.297 1 95.5 367 ILE A CA 1
ATOM 3059 C C . ILE A 1 367 ? 5.715 -35.406 -27.766 1 95.5 367 ILE A C 1
ATOM 3061 O O . ILE A 1 367 ? 4.93 -35.031 -28.656 1 95.5 367 ILE A O 1
ATOM 3065 N N . ASP A 1 368 ? 6.922 -35.875 -28.094 1 95.94 368 ASP A N 1
ATOM 3066 C CA . ASP A 1 368 ? 7.391 -35.938 -29.484 1 95.94 368 ASP A CA 1
ATOM 3067 C C . ASP A 1 368 ? 7.371 -37.344 -30.031 1 95.94 368 ASP A C 1
ATOM 3069 O O . ASP A 1 368 ? 8.172 -37.688 -30.906 1 95.94 368 ASP A O 1
ATOM 3073 N N . ALA A 1 369 ? 6.539 -38.156 -29.406 1 95.81 369 ALA A N 1
ATOM 3074 C CA . ALA A 1 369 ? 6.383 -39.5 -29.953 1 95.81 369 ALA A CA 1
ATOM 3075 C C . ALA A 1 369 ? 5.809 -39.469 -31.359 1 95.81 369 ALA A C 1
ATOM 3077 O O . ALA A 1 369 ? 4.91 -38.656 -31.656 1 95.81 369 ALA A O 1
ATOM 3078 N N . LYS A 1 370 ? 6.352 -40.219 -32.281 1 94.94 370 LYS A N 1
ATOM 3079 C CA . LYS A 1 370 ? 5.914 -40.25 -33.656 1 94.94 370 LYS A CA 1
ATOM 3080 C C . LYS A 1 370 ? 5.008 -41.469 -33.938 1 94.94 370 LYS A C 1
ATOM 3082 O O . LYS A 1 370 ? 5.219 -42.531 -33.375 1 94.94 370 LYS A O 1
ATOM 3087 N N . ASN A 1 371 ? 3.986 -41.281 -34.719 1 93.06 371 ASN A N 1
ATOM 3088 C CA . ASN A 1 371 ? 3.158 -42.406 -35.125 1 93.06 371 ASN A CA 1
ATOM 3089 C C . ASN A 1 371 ? 3.748 -43.094 -36.344 1 93.06 371 ASN A C 1
ATOM 3091 O O . ASN A 1 371 ? 4.906 -42.875 -36.688 1 93.06 371 ASN A O 1
ATOM 3095 N N . LYS A 1 372 ? 2.961 -43.969 -36.906 1 91.94 372 LYS A N 1
ATOM 3096 C CA . LYS A 1 372 ? 3.436 -44.781 -38.031 1 91.94 372 LYS A CA 1
ATOM 3097 C C . LYS A 1 372 ? 3.807 -43.906 -39.219 1 91.94 372 LYS A C 1
ATOM 3099 O O . LYS A 1 372 ? 4.645 -44.281 -40.062 1 91.94 372 LYS A O 1
ATOM 3104 N N . PHE A 1 373 ? 3.191 -42.75 -39.281 1 93.38 373 PHE A N 1
ATOM 3105 C CA . PHE A 1 373 ? 3.422 -41.844 -40.406 1 93.38 373 PHE A CA 1
ATOM 3106 C C . PHE A 1 373 ? 4.461 -40.781 -40.062 1 93.38 373 PHE A C 1
ATOM 3108 O O . PHE A 1 373 ? 4.734 -39.875 -40.844 1 93.38 373 PHE A O 1
ATOM 3115 N N . GLY A 1 374 ? 4.984 -40.844 -38.812 1 94.75 374 GLY A N 1
ATOM 3116 C CA . GLY A 1 374 ? 6.012 -39.906 -38.375 1 94.75 374 GLY A CA 1
ATOM 3117 C C . GLY A 1 374 ? 5.445 -38.625 -37.812 1 94.75 374 GLY A C 1
ATOM 3118 O O . GLY A 1 374 ? 6.188 -37.688 -37.562 1 94.75 374 GLY A O 1
ATOM 3119 N N . ASN A 1 375 ? 4.195 -38.562 -37.688 1 96 375 ASN A N 1
ATOM 3120 C CA . ASN A 1 375 ? 3.561 -37.344 -37.156 1 96 375 ASN A CA 1
ATOM 3121 C C . ASN A 1 375 ? 3.604 -37.312 -35.625 1 96 375 ASN A C 1
ATOM 3123 O O . ASN A 1 375 ? 3.311 -38.312 -34.969 1 96 375 ASN A O 1
ATOM 3127 N N . THR A 1 376 ? 4.059 -36.25 -35.125 1 97.06 376 THR A N 1
ATOM 3128 C CA . THR A 1 376 ? 3.939 -36 -33.719 1 97.06 376 THR A CA 1
ATOM 3129 C C . THR A 1 376 ? 2.562 -35.438 -33.375 1 97.06 376 THR A C 1
ATOM 3131 O O . THR A 1 376 ? 1.771 -35.125 -34.25 1 97.06 376 THR A O 1
ATOM 3134 N N . ALA A 1 377 ? 2.297 -35.375 -32.031 1 97 377 ALA A N 1
ATOM 3135 C CA . ALA A 1 377 ? 1.023 -34.812 -31.609 1 97 377 ALA A CA 1
ATOM 3136 C C . ALA A 1 377 ? 0.873 -33.375 -32.125 1 97 377 ALA A C 1
ATOM 3138 O O . ALA A 1 377 ? -0.232 -32.938 -32.469 1 97 377 ALA A O 1
ATOM 3139 N N . LEU A 1 378 ? 1.979 -32.594 -32.219 1 96.75 378 LEU A N 1
ATOM 3140 C CA . LEU A 1 378 ? 1.941 -31.219 -32.688 1 96.75 378 LEU A CA 1
ATOM 3141 C C . LEU A 1 378 ? 1.61 -31.156 -34.188 1 96.75 378 LEU A C 1
ATOM 3143 O O . LEU A 1 378 ? 0.887 -30.266 -34.625 1 96.75 378 LEU A O 1
ATOM 3147 N N . HIS A 1 379 ? 2.154 -32.094 -34.969 1 95.88 379 HIS A N 1
ATOM 3148 C CA . HIS A 1 379 ? 1.784 -32.156 -36.375 1 95.88 379 HIS A CA 1
ATOM 3149 C C . HIS A 1 379 ? 0.272 -32.281 -36.531 1 95.88 379 HIS A C 1
ATOM 3151 O O . HIS A 1 379 ? -0.316 -31.594 -37.375 1 95.88 379 HIS A O 1
ATOM 3157 N N . ARG A 1 380 ? -0.265 -33.156 -35.719 1 94.12 380 ARG A N 1
ATOM 3158 C CA . ARG A 1 380 ? -1.701 -33.406 -35.781 1 94.12 380 ARG A CA 1
ATOM 3159 C C . ARG A 1 380 ? -2.494 -32.156 -35.406 1 94.12 380 ARG A C 1
ATOM 3161 O O . ARG A 1 380 ? -3.514 -31.844 -36.031 1 94.12 380 ARG A O 1
ATOM 3168 N N . ALA A 1 381 ? -2.125 -31.516 -34.344 1 95 381 ALA A N 1
ATOM 3169 C CA . ALA A 1 381 ? -2.82 -30.328 -33.875 1 95 381 ALA A CA 1
ATOM 3170 C C . ALA A 1 381 ? -2.781 -29.219 -34.906 1 95 381 ALA A C 1
ATOM 3172 O O . ALA A 1 381 ? -3.777 -28.516 -35.125 1 95 381 ALA A O 1
ATOM 3173 N N . ILE A 1 382 ? -1.646 -29 -35.562 1 92.56 382 ILE A N 1
ATOM 3174 C CA . ILE A 1 382 ? -1.458 -27.953 -36.531 1 92.56 382 ILE A CA 1
ATOM 3175 C C . ILE A 1 382 ? -2.293 -28.25 -37.781 1 92.56 382 ILE A C 1
ATOM 3177 O O . ILE A 1 382 ? -2.945 -27.359 -38.344 1 92.56 382 ILE A O 1
ATOM 3181 N N . LYS A 1 383 ? -2.262 -29.469 -38.156 1 88.31 383 LYS A N 1
ATOM 3182 C CA . LYS A 1 383 ? -3.033 -29.859 -39.312 1 88.31 383 LYS A CA 1
ATOM 3183 C C . LYS A 1 383 ? -4.527 -29.656 -39.094 1 88.31 383 LYS A C 1
ATOM 3185 O O . LYS A 1 383 ? -5.266 -29.328 -40 1 88.31 383 LYS A O 1
ATOM 3190 N N . ALA A 1 384 ? -4.93 -29.859 -37.906 1 88.31 384 ALA A N 1
ATOM 3191 C CA . ALA A 1 384 ? -6.34 -29.719 -37.562 1 88.31 384 ALA A CA 1
ATOM 3192 C C . ALA A 1 384 ? -6.691 -28.266 -37.25 1 88.31 384 ALA A C 1
ATOM 3194 O O . ALA A 1 384 ? -7.844 -27.953 -36.938 1 88.31 384 ALA A O 1
ATOM 3195 N N . ASP A 1 385 ? -5.777 -27.344 -37.25 1 87.12 385 ASP A N 1
ATOM 3196 C CA . ASP A 1 385 ? -5.953 -25.922 -37 1 87.12 385 ASP A CA 1
ATOM 3197 C C . ASP A 1 385 ? -6.457 -25.672 -35.562 1 87.12 385 ASP A C 1
ATOM 3199 O O . ASP A 1 385 ? -7.379 -24.875 -35.375 1 87.12 385 ASP A O 1
ATOM 3203 N N . GLU A 1 386 ? -5.988 -26.484 -34.719 1 90.25 386 GLU A N 1
ATOM 3204 C CA . GLU A 1 386 ? -6.359 -26.312 -33.312 1 90.25 386 GLU A CA 1
ATOM 3205 C C . GLU A 1 386 ? -5.348 -25.453 -32.562 1 90.25 386 GLU A C 1
ATOM 3207 O O . GLU A 1 386 ? -4.324 -25.938 -32.094 1 90.25 386 GLU A O 1
ATOM 3212 N N . ILE A 1 387 ? -5.711 -24.234 -32.312 1 89.56 387 ILE A N 1
ATOM 3213 C CA . ILE A 1 387 ? -4.797 -23.234 -31.766 1 89.56 387 ILE A CA 1
ATOM 3214 C C . ILE A 1 387 ? -4.477 -23.578 -30.312 1 89.56 387 ILE A C 1
ATOM 3216 O O . ILE A 1 387 ? -3.307 -23.625 -29.922 1 89.56 387 ILE A O 1
ATOM 3220 N N . THR A 1 388 ? -5.477 -23.828 -29.516 1 92.75 388 THR A N 1
ATOM 3221 C CA . THR A 1 388 ? -5.305 -24.062 -28.078 1 92.75 388 THR A CA 1
ATOM 3222 C C . THR A 1 388 ? -4.469 -25.312 -27.828 1 92.75 388 THR A C 1
ATOM 3224 O O . THR A 1 388 ? -3.598 -25.328 -26.969 1 92.75 388 THR A O 1
ATOM 3227 N N . LEU A 1 389 ? -4.73 -26.328 -28.578 1 95.31 389 LEU A N 1
ATOM 3228 C CA . LEU A 1 389 ? -3.984 -27.562 -28.438 1 95.31 389 LEU A CA 1
ATOM 3229 C C . LEU A 1 389 ? -2.535 -27.391 -28.875 1 95.31 389 LEU A C 1
ATOM 3231 O O . LEU A 1 389 ? -1.621 -27.938 -28.25 1 95.31 389 LEU A O 1
ATOM 3235 N N . SER A 1 390 ? -2.363 -26.672 -29.969 1 94.81 390 SER A N 1
ATOM 3236 C CA . SER A 1 390 ? -1.008 -26.391 -30.422 1 94.81 390 SER A CA 1
ATOM 3237 C C . SER A 1 390 ? -0.22 -25.609 -29.375 1 94.81 390 SER A C 1
ATOM 3239 O O . SER A 1 390 ? 0.941 -25.922 -29.109 1 94.81 390 SER A O 1
ATOM 3241 N N . GLN A 1 391 ? -0.867 -24.656 -28.781 1 94.56 391 GLN A N 1
ATOM 3242 C CA . GLN A 1 391 ? -0.241 -23.875 -27.719 1 94.56 391 GLN A CA 1
ATOM 3243 C C . GLN A 1 391 ? 0.146 -24.75 -26.547 1 94.56 391 GLN A C 1
ATOM 3245 O O . GLN A 1 391 ? 1.235 -24.609 -25.984 1 94.56 391 GLN A O 1
ATOM 3250 N N . ALA A 1 392 ? -0.796 -25.547 -26.172 1 95.62 392 ALA A N 1
ATOM 3251 C CA . ALA A 1 392 ? -0.546 -26.438 -25.031 1 95.62 392 ALA A CA 1
ATOM 3252 C C . ALA A 1 392 ? 0.681 -27.312 -25.281 1 95.62 392 ALA A C 1
ATOM 3254 O O . ALA A 1 392 ? 1.54 -27.438 -24.406 1 95.62 392 ALA A O 1
ATOM 3255 N N . LEU A 1 393 ? 0.728 -27.906 -26.453 1 97.06 393 LEU A N 1
ATOM 3256 C CA . LEU A 1 393 ? 1.852 -28.781 -26.781 1 97.06 393 LEU A CA 1
ATOM 3257 C C . LEU A 1 393 ? 3.158 -28 -26.812 1 97.06 393 LEU A C 1
ATOM 3259 O O . LEU A 1 393 ? 4.188 -28.484 -26.328 1 97.06 393 LEU A O 1
ATOM 3263 N N . ILE A 1 394 ? 3.1 -26.828 -27.344 1 95.88 394 ILE A N 1
ATOM 3264 C CA . ILE A 1 394 ? 4.285 -25.969 -27.438 1 95.88 394 ILE A CA 1
ATOM 3265 C C . ILE A 1 394 ? 4.75 -25.594 -26.031 1 95.88 394 ILE A C 1
ATOM 3267 O O . ILE A 1 394 ? 5.949 -25.594 -25.75 1 95.88 394 ILE A O 1
ATOM 3271 N N . VAL A 1 395 ? 3.859 -25.234 -25.156 1 95 395 VAL A N 1
ATOM 3272 C CA . VAL A 1 395 ? 4.156 -24.828 -23.781 1 95 395 VAL A CA 1
ATOM 3273 C C . VAL A 1 395 ? 4.852 -25.969 -23.047 1 95 395 VAL A C 1
ATOM 3275 O O . VAL A 1 395 ? 5.73 -25.734 -22.219 1 95 395 VAL A O 1
ATOM 3278 N N . PHE A 1 396 ? 4.434 -27.188 -23.359 1 95 396 PHE A N 1
ATOM 3279 C CA . PHE A 1 396 ? 5.043 -28.344 -22.719 1 95 396 PHE A CA 1
ATOM 3280 C C . PHE A 1 396 ? 6.285 -28.797 -23.469 1 95 396 PHE A C 1
ATOM 3282 O O . PHE A 1 396 ? 6.746 -29.922 -23.312 1 95 396 PHE A O 1
ATOM 3289 N N . ASP A 1 397 ? 6.789 -27.969 -24.422 1 93.06 397 ASP A N 1
ATOM 3290 C CA . ASP A 1 397 ? 8.109 -28.047 -25.047 1 93.06 397 ASP A CA 1
ATOM 3291 C C . ASP A 1 397 ? 8.109 -29.094 -26.172 1 93.06 397 ASP A C 1
ATOM 3293 O O . ASP A 1 397 ? 9.07 -29.844 -26.312 1 93.06 397 ASP A O 1
ATOM 3297 N N . ALA A 1 398 ? 7.035 -29.125 -26.859 1 96.38 398 ALA A N 1
ATOM 3298 C CA . ALA A 1 398 ? 7.055 -29.922 -28.094 1 96.38 398 ALA A CA 1
ATOM 3299 C C . ALA A 1 398 ? 8.086 -29.375 -29.078 1 96.38 398 ALA A C 1
ATOM 3301 O O . ALA A 1 398 ? 8.312 -28.172 -29.141 1 96.38 398 ALA A O 1
ATOM 3302 N N . ASN A 1 399 ? 8.672 -30.25 -29.812 1 96.06 399 ASN A N 1
ATOM 3303 C CA . ASN A 1 399 ? 9.641 -29.828 -30.812 1 96.06 399 ASN A CA 1
ATOM 3304 C C . ASN A 1 399 ? 8.961 -29.156 -32 1 96.06 399 ASN A C 1
ATOM 3306 O O . ASN A 1 399 ? 8.336 -29.812 -32.812 1 96.06 399 ASN A O 1
ATOM 3310 N N . ILE A 1 400 ? 9.188 -27.891 -32.125 1 95.44 400 ILE A N 1
ATOM 3311 C CA . ILE A 1 400 ? 8.484 -27.094 -33.125 1 95.44 400 ILE A CA 1
ATOM 3312 C C . ILE A 1 400 ? 9.117 -27.312 -34.5 1 95.44 400 ILE A C 1
ATOM 3314 O O . ILE A 1 400 ? 8.539 -26.953 -35.531 1 95.44 400 ILE A O 1
ATOM 3318 N N . ASP A 1 401 ? 10.297 -27.953 -34.531 1 95.56 401 ASP A N 1
ATOM 3319 C CA . ASP A 1 401 ? 10.977 -28.203 -35.812 1 95.56 401 ASP A CA 1
ATOM 3320 C C . ASP A 1 401 ? 10.922 -29.672 -36.188 1 95.56 401 ASP A C 1
ATOM 3322 O O . ASP A 1 401 ? 11.719 -30.141 -37 1 95.56 401 ASP A O 1
ATOM 3326 N N . ALA A 1 402 ? 10.078 -30.391 -35.562 1 95.88 402 ALA A N 1
ATOM 3327 C CA . ALA A 1 402 ? 9.953 -31.812 -35.875 1 95.88 402 ALA A CA 1
ATOM 3328 C C . ALA A 1 402 ? 9.531 -32.031 -37.312 1 95.88 402 ALA A C 1
ATOM 3330 O O . ALA A 1 402 ? 8.742 -31.25 -37.875 1 95.88 402 ALA A O 1
ATOM 3331 N N . ILE A 1 403 ? 10.031 -33.031 -37.906 1 95.25 403 ILE A N 1
ATOM 3332 C CA . ILE A 1 403 ? 9.742 -33.406 -39.281 1 95.25 403 ILE A CA 1
ATOM 3333 C C . ILE A 1 403 ? 9.133 -34.812 -39.344 1 95.25 403 ILE A C 1
ATOM 3335 O O . ILE A 1 403 ? 9.578 -35.719 -38.656 1 95.25 403 ILE A O 1
ATOM 3339 N N . ASN A 1 404 ? 8.133 -34.969 -40.156 1 94.94 404 ASN A N 1
ATOM 3340 C CA . ASN A 1 404 ? 7.508 -36.281 -40.25 1 94.94 404 ASN A CA 1
ATOM 3341 C C . ASN A 1 404 ? 8.148 -37.125 -41.375 1 94.94 404 ASN A C 1
ATOM 3343 O O . ASN A 1 404 ? 9.203 -36.75 -41.875 1 94.94 404 ASN A O 1
ATOM 3347 N N . ASN A 1 405 ? 7.551 -38.25 -41.625 1 94.12 405 ASN A N 1
ATOM 3348 C CA . ASN A 1 405 ? 8.141 -39.188 -42.594 1 94.12 405 ASN A CA 1
ATOM 3349 C C . ASN A 1 405 ? 8.086 -38.625 -44.031 1 94.12 405 ASN A C 1
ATOM 3351 O O . ASN A 1 405 ? 8.891 -38.969 -44.875 1 94.12 405 ASN A O 1
ATOM 3355 N N . ARG A 1 406 ? 7.125 -37.719 -44.312 1 92.31 406 ARG A N 1
ATOM 3356 C CA . ARG A 1 406 ? 7.004 -37.094 -45.594 1 92.31 406 ARG A CA 1
ATOM 3357 C C . ARG A 1 406 ? 7.906 -35.844 -45.688 1 92.31 406 ARG A C 1
ATOM 3359 O O . ARG A 1 406 ? 7.781 -35.062 -46.625 1 92.31 406 ARG A O 1
ATOM 3366 N N . LYS A 1 407 ? 8.672 -35.562 -44.656 1 93.06 407 LYS A N 1
ATOM 3367 C CA . LYS A 1 407 ? 9.641 -34.469 -44.562 1 93.06 407 LYS A CA 1
ATOM 3368 C C . LYS A 1 407 ? 8.938 -33.125 -44.438 1 93.06 407 LYS A C 1
ATOM 3370 O O . LYS A 1 407 ? 9.422 -32.125 -44.938 1 93.06 407 LYS A O 1
ATOM 3375 N N . GLU A 1 408 ? 7.789 -33.219 -43.969 1 93.94 408 GLU A N 1
ATOM 3376 C CA . GLU A 1 408 ? 7.047 -31.984 -43.688 1 93.94 408 GLU A CA 1
ATOM 3377 C C . GLU A 1 408 ? 7.336 -31.469 -42.312 1 93.94 408 GLU A C 1
ATOM 3379 O O . GLU A 1 408 ? 7.172 -32.188 -41.312 1 93.94 408 GLU A O 1
ATOM 3384 N N . SER A 1 409 ? 7.758 -30.219 -42.281 1 94.81 409 SER A N 1
ATOM 3385 C CA . SER A 1 409 ? 7.98 -29.594 -41 1 94.81 409 SER A CA 1
ATOM 3386 C C . SER A 1 409 ? 6.684 -29.031 -40.406 1 94.81 409 SER A C 1
ATOM 3388 O O . SER A 1 409 ? 5.691 -28.891 -41.125 1 94.81 409 SER A O 1
ATOM 3390 N N . ILE A 1 410 ? 6.695 -28.75 -39.125 1 95 410 ILE A N 1
ATOM 3391 C CA . ILE A 1 410 ? 5.539 -28.172 -38.438 1 95 410 ILE A CA 1
ATOM 3392 C C . ILE A 1 410 ? 5.164 -26.844 -39.094 1 95 410 ILE A C 1
ATOM 3394 O O . ILE A 1 410 ? 3.988 -26.578 -39.375 1 95 410 ILE A O 1
ATOM 3398 N N . ARG A 1 411 ? 6.129 -25.953 -39.375 1 94.25 411 ARG A N 1
ATOM 3399 C CA . ARG A 1 411 ? 5.879 -24.672 -40 1 94.25 411 ARG A CA 1
ATOM 3400 C C . ARG A 1 411 ? 5.285 -24.859 -41.406 1 94.25 411 ARG A C 1
ATOM 3402 O O . ARG A 1 411 ? 4.414 -24.078 -41.812 1 94.25 411 ARG A O 1
ATOM 3409 N N . HIS A 1 412 ? 5.82 -25.828 -42.125 1 93.5 412 HIS A N 1
ATOM 3410 C CA . HIS A 1 412 ? 5.297 -26.109 -43.438 1 93.5 412 HIS A CA 1
ATOM 3411 C C . HIS A 1 412 ? 3.805 -26.438 -43.375 1 93.5 412 HIS A C 1
ATOM 3413 O O . HIS A 1 412 ? 3.023 -25.906 -44.188 1 93.5 412 HIS A O 1
ATOM 3419 N N . LEU A 1 413 ? 3.434 -27.312 -42.531 1 92.69 413 LEU A N 1
ATOM 3420 C CA . LEU A 1 413 ? 2.035 -27.688 -42.375 1 92.69 413 LEU A CA 1
ATOM 3421 C C . LEU A 1 413 ? 1.191 -26.5 -41.906 1 92.69 413 LEU A C 1
ATOM 3423 O O . LEU A 1 413 ? 0.041 -26.359 -42.344 1 92.69 413 LEU A O 1
ATOM 3427 N N . ALA A 1 414 ? 1.718 -25.656 -41.031 1 91.75 414 ALA A N 1
ATOM 3428 C CA . ALA A 1 414 ? 1.006 -24.469 -40.562 1 91.75 414 ALA A CA 1
ATOM 3429 C C . ALA A 1 414 ? 0.761 -23.484 -41.688 1 91.75 414 ALA A C 1
ATOM 3431 O O . ALA A 1 414 ? -0.294 -22.844 -41.75 1 91.75 414 ALA A O 1
ATOM 3432 N N . ALA A 1 415 ? 1.748 -23.359 -42.5 1 90.12 415 ALA A N 1
ATOM 3433 C CA . ALA A 1 415 ? 1.635 -22.438 -43.625 1 90.12 415 ALA A CA 1
ATOM 3434 C C . ALA A 1 415 ? 0.602 -22.938 -44.656 1 90.12 415 ALA A C 1
ATOM 3436 O O . ALA A 1 415 ? -0.12 -22.141 -45.25 1 90.12 415 ALA A O 1
ATOM 3437 N N . LEU A 1 416 ? 0.616 -24.188 -44.875 1 87 416 LEU A N 1
ATOM 3438 C CA . LEU A 1 416 ? -0.36 -24.781 -45.781 1 87 416 LEU A CA 1
ATOM 3439 C C . LEU A 1 416 ? -1.78 -24.578 -45.25 1 87 416 LEU A C 1
ATOM 3441 O O . LEU A 1 416 ? -2.703 -24.328 -46.031 1 87 416 LEU A O 1
ATOM 3445 N N . ALA A 1 417 ? -1.892 -24.75 -44.031 1 74.44 417 ALA A N 1
ATOM 3446 C CA . ALA A 1 417 ? -3.195 -24.547 -43.406 1 74.44 417 ALA A CA 1
ATOM 3447 C C . ALA A 1 417 ? -3.66 -23.094 -43.594 1 74.44 417 ALA A C 1
ATOM 3449 O O . ALA A 1 417 ? -4.855 -22.844 -43.75 1 74.44 417 ALA A O 1
ATOM 3450 N N . SER A 1 418 ? -2.822 -22.094 -43.5 1 65 418 SER A N 1
ATOM 3451 C CA . SER A 1 418 ? -3.117 -20.672 -43.625 1 65 418 SER A CA 1
ATOM 3452 C C . SER A 1 418 ? -3.643 -20.312 -45 1 65 418 SER A C 1
ATOM 3454 O O . SER A 1 418 ? -4.434 -19.375 -45.156 1 65 418 SER A O 1
ATOM 3456 N N . THR A 1 419 ? -3.186 -20.906 -46.031 1 62.66 419 THR A N 1
ATOM 3457 C CA . THR A 1 419 ? -3.586 -20.594 -47.375 1 62.66 419 THR A CA 1
ATOM 3458 C C . THR A 1 419 ? -4.941 -21.219 -47.719 1 62.66 419 THR A C 1
ATOM 3460 O O . THR A 1 419 ? -5.66 -20.734 -48.594 1 62.66 419 THR A O 1
ATOM 3463 N N . ARG A 1 420 ? -5.102 -22.328 -47.094 1 57.5 420 ARG A N 1
ATOM 3464 C CA . ARG A 1 420 ? -6.359 -22.984 -47.438 1 57.5 420 ARG A CA 1
ATOM 3465 C C . ARG A 1 420 ? -7.551 -22.078 -47.094 1 57.5 420 ARG A C 1
ATOM 3467 O O . ARG A 1 420 ? -8.477 -21.953 -47.906 1 57.5 420 ARG A O 1
ATOM 3474 N N . ASP A 1 421 ? -7.605 -21.578 -45.844 1 56 421 ASP A N 1
ATOM 3475 C CA . ASP A 1 421 ? -8.797 -20.812 -45.469 1 56 421 ASP A CA 1
ATOM 3476 C C . ASP A 1 421 ? -8.445 -19.359 -45.156 1 56 421 ASP A C 1
ATOM 3478 O O . ASP A 1 421 ? -7.527 -19.094 -44.375 1 56 421 ASP A O 1
ATOM 3482 N N . GLN A 1 422 ? -7.879 -18.578 -46.156 1 55.12 422 GLN A N 1
ATOM 3483 C CA . GLN A 1 422 ? -7.633 -17.156 -45.938 1 55.12 422 GLN A CA 1
ATOM 3484 C C . GLN A 1 422 ? -8.328 -16.672 -44.656 1 55.12 422 GLN A C 1
ATOM 3486 O O . GLN A 1 422 ? -8.719 -15.508 -44.594 1 55.12 422 GLN A O 1
ATOM 3491 N N . SER A 1 423 ? -8.633 -17.625 -43.781 1 57.56 423 SER A N 1
ATOM 3492 C CA . SER A 1 423 ? -9.406 -17.25 -42.594 1 57.56 423 SER A CA 1
ATOM 3493 C C . SER A 1 423 ? -8.5 -16.719 -41.5 1 57.56 423 SER A C 1
ATOM 3495 O O . SER A 1 423 ? -7.297 -16.969 -41.5 1 57.56 423 SER A O 1
ATOM 3497 N N . PHE A 1 424 ? -9.031 -15.945 -40.719 1 60.66 424 PHE A N 1
ATOM 3498 C CA . PHE A 1 424 ? -8.445 -15.297 -39.531 1 60.66 424 PHE A CA 1
ATOM 3499 C C . PHE A 1 424 ? -7.723 -16.312 -38.656 1 60.66 424 PHE A C 1
ATOM 3501 O O . PHE A 1 424 ? -6.605 -16.062 -38.219 1 60.66 424 PHE A O 1
ATOM 3508 N N . PHE A 1 425 ? -8.07 -17.516 -38.625 1 64.62 425 PHE A N 1
ATOM 3509 C CA . PHE A 1 425 ? -7.547 -18.516 -37.688 1 64.62 425 PHE A CA 1
ATOM 3510 C C . PHE A 1 425 ? -6.289 -19.172 -38.25 1 64.62 425 PHE A C 1
ATOM 3512 O O . PHE A 1 425 ? -5.355 -19.469 -37.5 1 64.62 425 PHE A O 1
ATOM 3519 N N . SER A 1 426 ? -6.289 -19.266 -39.594 1 66.06 426 SER A N 1
ATOM 3520 C CA . SER A 1 426 ? -5.152 -19.938 -40.219 1 66.06 426 SER A CA 1
ATOM 3521 C C . SER A 1 426 ? -3.895 -19.078 -40.156 1 66.06 426 SER A C 1
ATOM 3523 O O . SER A 1 426 ? -2.785 -19.594 -40 1 66.06 426 SER A O 1
ATOM 3525 N N . GLN A 1 427 ? -4.098 -17.922 -40.125 1 79.06 427 GLN A N 1
ATOM 3526 C CA . GLN A 1 427 ? -2.961 -17.016 -40 1 79.06 427 GLN A CA 1
ATOM 3527 C C . GLN A 1 427 ? -2.422 -17.016 -38.562 1 79.06 427 GLN A C 1
ATOM 3529 O O . GLN A 1 427 ? -1.229 -16.781 -38.344 1 79.06 427 GLN A O 1
ATOM 3534 N N . HIS A 1 428 ? -3.287 -17.422 -37.688 1 83.56 428 HIS A N 1
ATOM 3535 C CA . HIS A 1 428 ? -2.9 -17.469 -36.281 1 83.56 428 HIS A CA 1
ATOM 3536 C C . HIS A 1 428 ? -2.029 -18.688 -36 1 83.56 428 HIS A C 1
ATOM 3538 O O . HIS A 1 428 ? -1.101 -18.609 -35.188 1 83.56 428 HIS A O 1
ATOM 3544 N N . ILE A 1 429 ? -2.299 -19.734 -36.688 1 86.75 429 ILE A N 1
ATOM 3545 C CA . ILE A 1 429 ? -1.589 -20.969 -36.438 1 86.75 429 ILE A CA 1
ATOM 3546 C C . ILE A 1 429 ? -0.139 -20.859 -36.906 1 86.75 429 ILE A C 1
ATOM 3548 O O . ILE A 1 429 ? 0.768 -21.406 -36.281 1 86.75 429 ILE A O 1
ATOM 3552 N N . LEU A 1 430 ? 0.061 -20.188 -38.031 1 89.81 430 LEU A N 1
ATOM 3553 C CA . LEU A 1 430 ? 1.42 -19.969 -38.531 1 89.81 430 LEU A CA 1
ATOM 3554 C C . LEU A 1 430 ? 2.201 -19.078 -37.562 1 89.81 430 LEU A C 1
ATOM 3556 O O . LEU A 1 430 ? 3.369 -19.359 -37.281 1 89.81 430 LEU A O 1
ATOM 3560 N N . TYR A 1 431 ? 1.554 -18.109 -37.094 1 89.62 431 TYR A N 1
ATOM 3561 C CA . TYR A 1 431 ? 2.209 -17.188 -36.156 1 89.62 431 TYR A CA 1
ATOM 3562 C C . TYR A 1 431 ? 2.607 -17.906 -34.875 1 89.62 431 TYR A C 1
ATOM 3564 O O . TYR A 1 431 ? 3.625 -17.562 -34.25 1 89.62 431 TYR A O 1
ATOM 3572 N N . LEU A 1 432 ? 1.866 -18.844 -34.438 1 90.38 432 LEU A N 1
ATOM 3573 C CA . LEU A 1 432 ? 2.123 -19.578 -33.188 1 90.38 432 LEU A CA 1
ATOM 3574 C C . LEU A 1 432 ? 3.516 -20.203 -33.219 1 90.38 432 LEU A C 1
ATOM 3576 O O . LEU A 1 432 ? 4.199 -20.234 -32.188 1 90.38 432 LEU A O 1
ATOM 3580 N N . VAL A 1 433 ? 3.895 -20.656 -34.344 1 92.81 433 VAL A N 1
ATOM 3581 C CA . VAL A 1 433 ? 5.156 -21.375 -34.406 1 92.81 433 VAL A CA 1
ATOM 3582 C C . VAL A 1 433 ? 6.254 -20.469 -34.969 1 92.81 433 VAL A C 1
ATOM 3584 O O . VAL A 1 433 ? 7.426 -20.625 -34.625 1 92.81 433 VAL A O 1
ATOM 3587 N N . SER A 1 434 ? 5.91 -19.578 -35.938 1 91.75 434 SER A N 1
ATOM 3588 C CA . SER A 1 434 ? 6.906 -18.703 -36.531 1 91.75 434 SER A CA 1
ATOM 3589 C C . SER A 1 434 ? 7.449 -17.703 -35.5 1 91.75 434 SER A C 1
ATOM 3591 O O . SER A 1 434 ? 8.633 -17.359 -35.562 1 91.75 434 SER A O 1
ATOM 3593 N N . SER A 1 435 ? 6.625 -17.25 -34.594 1 89.81 435 SER A N 1
ATOM 3594 C CA . SER A 1 435 ? 7.012 -16.266 -33.594 1 89.81 435 SER A CA 1
ATOM 3595 C C . SER A 1 435 ? 7.984 -16.859 -32.594 1 89.81 435 SER A C 1
ATOM 3597 O O . SER A 1 435 ? 8.641 -16.125 -31.844 1 89.81 435 SER A O 1
ATOM 3599 N N . LEU A 1 436 ? 8.047 -18.156 -32.562 1 93.06 436 LEU A N 1
ATOM 3600 C CA . LEU A 1 436 ? 8.961 -18.812 -31.625 1 93.06 436 LEU A CA 1
ATOM 3601 C C . LEU A 1 436 ? 10.211 -19.297 -32.344 1 93.06 436 LEU A C 1
ATOM 3603 O O . LEU A 1 436 ? 11.023 -20.031 -31.781 1 93.06 436 LEU A O 1
ATOM 3607 N N . GLY A 1 437 ? 10.344 -18.984 -33.656 1 91.12 437 GLY A N 1
ATOM 3608 C CA . GLY A 1 437 ? 11.57 -19.25 -34.406 1 91.12 437 GLY A CA 1
ATOM 3609 C C . GLY A 1 437 ? 11.547 -20.562 -35.156 1 91.12 437 GLY A C 1
ATOM 3610 O O . GLY A 1 437 ? 12.594 -21.141 -35.438 1 91.12 437 GLY A O 1
ATOM 3611 N N . ALA A 1 438 ? 10.406 -21.078 -35.438 1 94.75 438 ALA A N 1
ATOM 3612 C CA . ALA A 1 438 ? 10.344 -22.297 -36.219 1 94.75 438 ALA A CA 1
ATOM 3613 C C . ALA A 1 438 ? 11.086 -22.125 -37.562 1 94.75 438 ALA A C 1
ATOM 3615 O O . ALA A 1 438 ? 10.922 -21.109 -38.219 1 94.75 438 ALA A O 1
ATOM 3616 N N . ARG A 1 439 ? 11.773 -23.078 -38 1 94.81 439 ARG A N 1
ATOM 3617 C CA . ARG A 1 439 ? 12.633 -23 -39.156 1 94.81 439 ARG A CA 1
ATOM 3618 C C . ARG A 1 439 ? 11.82 -23.094 -40.438 1 94.81 439 ARG A C 1
ATOM 3620 O O . ARG A 1 439 ? 10.844 -23.844 -40.531 1 94.81 439 ARG A O 1
ATOM 3627 N N . ARG A 1 440 ? 12.258 -22.375 -41.375 1 94.88 440 ARG A N 1
ATOM 3628 C CA . ARG A 1 440 ? 11.625 -22.391 -42.688 1 94.88 440 ARG A CA 1
ATOM 3629 C C . ARG A 1 440 ? 12.047 -23.625 -43.469 1 94.88 440 ARG A C 1
ATOM 3631 O O . ARG A 1 440 ? 13.031 -24.281 -43.125 1 94.88 440 ARG A O 1
ATOM 3638 N N . CYS A 1 441 ? 11.289 -23.938 -44.469 1 94.44 441 CYS A N 1
ATOM 3639 C CA . CYS A 1 441 ? 11.555 -25.125 -45.281 1 94.44 441 CYS A CA 1
ATOM 3640 C C . CYS A 1 441 ? 12.836 -24.953 -46.094 1 94.44 441 CYS A C 1
ATOM 3642 O O . CYS A 1 441 ? 13.219 -23.828 -46.438 1 94.44 441 CYS A O 1
ATOM 3644 N N . PRO A 1 442 ? 13.508 -26.109 -46.312 1 92.81 442 PRO A N 1
ATOM 3645 C CA . PRO A 1 442 ? 14.672 -26.031 -47.188 1 92.81 442 PRO A CA 1
ATOM 3646 C C . PRO A 1 442 ? 14.305 -25.672 -48.625 1 92.81 442 PRO A C 1
ATOM 3648 O O . PRO A 1 442 ? 13.125 -25.719 -49 1 92.81 442 PRO A O 1
ATOM 3651 N N . LYS A 1 443 ? 15.273 -25.344 -49.469 1 90.62 443 LYS A N 1
ATOM 3652 C CA . LYS A 1 443 ? 15.07 -24.844 -50.812 1 90.62 443 LYS A CA 1
ATOM 3653 C C . LYS A 1 443 ? 14.406 -25.906 -51.719 1 90.62 443 LYS A C 1
ATOM 3655 O O . LYS A 1 443 ? 13.641 -25.578 -52.625 1 90.62 443 LYS A O 1
ATOM 3660 N N . ASP A 1 444 ? 14.664 -27.141 -51.375 1 89 444 ASP A N 1
ATOM 3661 C CA . ASP A 1 444 ? 14.211 -28.219 -52.25 1 89 444 ASP A CA 1
ATOM 3662 C C . ASP A 1 444 ? 12.82 -28.719 -51.844 1 89 444 ASP A C 1
ATOM 3664 O O . ASP A 1 444 ? 12.258 -29.594 -52.469 1 89 444 ASP A O 1
ATOM 3668 N N . MET A 1 445 ? 12.25 -28.062 -50.844 1 90.81 445 MET A N 1
ATOM 3669 C CA . MET A 1 445 ? 10.938 -28.516 -50.406 1 90.81 445 MET A CA 1
ATOM 3670 C C . MET A 1 445 ? 9.859 -28.094 -51.406 1 90.81 445 MET A C 1
ATOM 3672 O O . MET A 1 445 ? 9.898 -27 -51.969 1 90.81 445 MET A O 1
ATOM 3676 N N . VAL A 1 446 ? 8.82 -28.984 -51.594 1 87.19 446 VAL A N 1
ATOM 3677 C CA . VAL A 1 446 ? 7.777 -28.75 -52.562 1 87.19 446 VAL A CA 1
ATOM 3678 C C . VAL A 1 446 ? 6.5 -28.281 -51.875 1 87.19 446 VAL A C 1
ATOM 3680 O O . VAL A 1 446 ? 6.309 -28.531 -50.688 1 87.19 446 VAL A O 1
ATOM 3683 N N . ASN A 1 447 ? 5.641 -27.469 -52.562 1 87.75 447 ASN A N 1
ATOM 3684 C CA . ASN A 1 447 ? 4.336 -27.016 -52.094 1 87.75 447 ASN A CA 1
ATOM 3685 C C . ASN A 1 447 ? 4.469 -26 -50.969 1 87.75 447 ASN A C 1
ATOM 3687 O O . ASN A 1 447 ? 3.742 -26.062 -49.969 1 87.75 447 ASN A O 1
ATOM 3691 N N . CYS A 1 448 ? 5.434 -25.25 -51.031 1 91.56 448 CYS A N 1
ATOM 3692 C CA . CYS A 1 448 ? 5.68 -24.203 -50.062 1 91.56 448 CYS A CA 1
ATOM 3693 C C . CYS A 1 448 ? 4.941 -22.922 -50.406 1 91.56 448 CYS A C 1
ATOM 3695 O O . CYS A 1 448 ? 4.453 -22.781 -51.531 1 91.56 448 CYS A O 1
ATOM 3697 N N . ASN A 1 449 ? 4.629 -22.094 -49.562 1 88.81 449 ASN A N 1
ATOM 3698 C CA . ASN A 1 449 ? 4.129 -20.734 -49.719 1 88.81 449 ASN A CA 1
ATOM 3699 C C . ASN A 1 449 ? 4.969 -19.719 -48.969 1 88.81 449 ASN A C 1
ATOM 3701 O O . ASN A 1 449 ? 6.043 -20.047 -48.469 1 88.81 449 ASN A O 1
ATOM 3705 N N . SER A 1 450 ? 4.562 -18.531 -48.875 1 88.38 450 SER A N 1
ATOM 3706 C CA . SER A 1 450 ? 5.363 -17.453 -48.312 1 88.38 450 SER A CA 1
ATOM 3707 C C . SER A 1 450 ? 5.523 -17.656 -46.812 1 88.38 450 SER A C 1
ATOM 3709 O O . SER A 1 450 ? 6.43 -17.078 -46.188 1 88.38 450 SER A O 1
ATOM 3711 N N . GLY A 1 451 ? 4.727 -18.469 -46.219 1 89.88 451 GLY A N 1
ATOM 3712 C CA . GLY A 1 451 ? 4.773 -18.672 -44.781 1 89.88 451 GLY A CA 1
ATOM 3713 C C . GLY A 1 451 ? 5.84 -19.656 -44.344 1 89.88 451 GLY A C 1
ATOM 3714 O O . GLY A 1 451 ? 6.266 -19.656 -43.188 1 89.88 451 GLY A O 1
ATOM 3715 N N . CYS A 1 452 ? 6.359 -20.531 -45.25 1 92.38 452 CYS A N 1
ATOM 3716 C CA . CYS A 1 452 ? 7.301 -21.578 -44.844 1 92.38 452 CYS A CA 1
ATOM 3717 C C . CYS A 1 452 ? 8.484 -21.641 -45.812 1 92.38 452 CYS A C 1
ATOM 3719 O O . CYS A 1 452 ? 9.523 -22.219 -45.469 1 92.38 452 CYS A O 1
ATOM 3721 N N . SER A 1 453 ? 8.359 -20.984 -46.969 1 92.62 453 SER A N 1
ATOM 3722 C CA . SER A 1 453 ? 9.398 -21.094 -47.969 1 92.62 453 SER A CA 1
ATOM 3723 C C . SER A 1 453 ? 10.719 -20.516 -47.5 1 92.62 453 SER A C 1
ATOM 3725 O O . SER A 1 453 ? 10.727 -19.609 -46.656 1 92.62 453 SER A O 1
ATOM 3727 N N . TYR A 1 454 ? 11.773 -21.062 -48.062 1 91 454 TYR A N 1
ATOM 3728 C CA . TYR A 1 454 ? 13.133 -20.688 -47.688 1 91 454 TYR A CA 1
ATOM 3729 C C . TYR A 1 454 ? 13.312 -19.172 -47.781 1 91 454 TYR A C 1
ATOM 3731 O O . TYR A 1 454 ? 13.953 -18.562 -46.906 1 91 454 TYR A O 1
ATOM 3739 N N . ASP A 1 455 ? 12.727 -18.484 -48.719 1 88.62 455 ASP A N 1
ATOM 3740 C CA . ASP A 1 455 ? 12.898 -17.047 -48.969 1 88.62 455 ASP A CA 1
ATOM 3741 C C . ASP A 1 455 ? 11.617 -16.281 -48.625 1 88.62 455 ASP A C 1
ATOM 3743 O O . ASP A 1 455 ? 11.453 -15.133 -49.031 1 88.62 455 ASP A O 1
ATOM 3747 N N . GLY A 1 456 ? 10.758 -16.938 -47.906 1 89.56 456 GLY A N 1
ATOM 3748 C CA . GLY A 1 456 ? 9.5 -16.281 -47.594 1 89.56 456 GLY A CA 1
ATOM 3749 C C . GLY A 1 456 ? 9.625 -15.266 -46.469 1 89.56 456 GLY A C 1
ATOM 3750 O O . GLY A 1 456 ? 10.609 -15.266 -45.75 1 89.56 456 GLY A O 1
ATOM 3751 N N . ASP A 1 457 ? 8.594 -14.312 -46.438 1 87.75 457 ASP A N 1
ATOM 3752 C CA . ASP A 1 457 ? 8.68 -13.25 -45.406 1 87.75 457 ASP A CA 1
ATOM 3753 C C . ASP A 1 457 ? 7.387 -13.172 -44.594 1 87.75 457 ASP A C 1
ATOM 3755 O O . ASP A 1 457 ? 7.262 -12.328 -43.719 1 87.75 457 ASP A O 1
ATOM 3759 N N . PHE A 1 458 ? 6.543 -14.055 -44.875 1 87.94 458 PHE A N 1
ATOM 3760 C CA . PHE A 1 458 ? 5.277 -14 -44.156 1 87.94 458 PHE A CA 1
ATOM 3761 C C . PHE A 1 458 ? 5.352 -14.805 -42.875 1 87.94 458 PHE A C 1
ATOM 3763 O O . PHE A 1 458 ? 5.73 -15.977 -42.875 1 87.94 458 PHE A O 1
ATOM 3770 N N . GLU A 1 459 ? 5.027 -14.242 -41.719 1 87.44 459 GLU A N 1
ATOM 3771 C CA . GLU A 1 459 ? 5.148 -14.891 -40.406 1 87.44 459 GLU A CA 1
ATOM 3772 C C . GLU A 1 459 ? 3.777 -15.125 -39.781 1 87.44 459 GLU A C 1
ATOM 3774 O O . GLU A 1 459 ? 3.682 -15.648 -38.688 1 87.44 459 GLU A O 1
ATOM 3779 N N . GLY A 1 460 ? 2.773 -14.844 -40.406 1 85.31 460 GLY A N 1
ATOM 3780 C CA . GLY A 1 460 ? 1.448 -14.961 -39.844 1 85.31 460 GLY A CA 1
ATOM 3781 C C . GLY A 1 460 ? 0.96 -13.672 -39.188 1 85.31 460 GLY A C 1
ATOM 3782 O O . GLY A 1 460 ? 1.613 -12.633 -39.312 1 85.31 460 GLY A O 1
ATOM 3783 N N . ARG A 1 461 ? -0.279 -13.648 -38.688 1 78.12 461 ARG A N 1
ATOM 3784 C CA . ARG A 1 461 ? -0.866 -12.469 -38.031 1 78.12 461 ARG A CA 1
ATOM 3785 C C . ARG A 1 461 ? -1.411 -12.812 -36.656 1 78.12 461 ARG A C 1
ATOM 3787 O O . ARG A 1 461 ? -1.921 -13.914 -36.438 1 78.12 461 ARG A O 1
ATOM 3794 N N . TRP A 1 462 ? -1.029 -12.031 -35.656 1 77 462 TRP A N 1
ATOM 3795 C CA . TRP A 1 462 ? -1.558 -12.18 -34.312 1 77 462 TRP A CA 1
ATOM 3796 C C . TRP A 1 462 ? -2.166 -10.867 -33.844 1 77 462 TRP A C 1
ATOM 3798 O O . TRP A 1 462 ? -2.068 -9.844 -34.5 1 77 462 TRP A O 1
ATOM 3808 N N . ASN A 1 463 ? -2.877 -10.719 -32.688 1 63.94 463 ASN A N 1
ATOM 3809 C CA . ASN A 1 463 ? -3.477 -9.5 -32.156 1 63.94 463 ASN A CA 1
ATOM 3810 C C . ASN A 1 463 ? -2.445 -8.391 -32 1 63.94 463 ASN A C 1
ATOM 3812 O O . ASN A 1 463 ? -1.369 -8.602 -31.453 1 63.94 463 ASN A O 1
ATOM 3816 N N . PHE A 1 464 ? -2.672 -7.312 -32.688 1 53.22 464 PHE A N 1
ATOM 3817 C CA . PHE A 1 464 ? -1.82 -6.141 -32.844 1 53.22 464 PHE A CA 1
ATOM 3818 C C . PHE A 1 464 ? -1.45 -5.555 -31.484 1 53.22 464 PHE A C 1
ATOM 3820 O O . PHE A 1 464 ? -0.342 -5.047 -31.297 1 53.22 464 PHE A O 1
ATOM 3827 N N . VAL A 1 465 ? -2.371 -5.625 -30.625 1 53.62 465 VAL A N 1
ATOM 3828 C CA . VAL A 1 465 ? -2.125 -4.941 -29.359 1 53.62 465 VAL A CA 1
ATOM 3829 C C . VAL A 1 465 ? -0.916 -5.562 -28.656 1 53.62 465 VAL A C 1
ATOM 3831 O O . VAL A 1 465 ? -0.069 -4.848 -28.125 1 53.62 465 VAL A O 1
ATOM 3834 N N . ILE A 1 466 ? -0.725 -6.797 -28.844 1 55.47 466 ILE A N 1
ATOM 3835 C CA . ILE A 1 466 ? 0.338 -7.492 -28.125 1 55.47 466 ILE A CA 1
ATOM 3836 C C . ILE A 1 466 ? 1.679 -7.23 -28.812 1 55.47 466 ILE A C 1
ATOM 3838 O O . ILE A 1 466 ? 2.705 -7.09 -28.141 1 55.47 466 ILE A O 1
ATOM 3842 N N . MET A 1 467 ? 1.546 -7.066 -30.109 1 53.97 467 MET A N 1
ATOM 3843 C CA . MET A 1 467 ? 2.779 -6.852 -30.859 1 53.97 467 MET A CA 1
ATOM 3844 C C . MET A 1 467 ? 3.396 -5.5 -30.516 1 53.97 467 MET A C 1
ATOM 3846 O O . MET A 1 467 ? 4.613 -5.387 -30.359 1 53.97 467 MET A O 1
ATOM 3850 N N . ASP A 1 468 ? 2.594 -4.543 -30.422 1 54.06 468 ASP A N 1
ATOM 3851 C CA . ASP A 1 468 ? 3.057 -3.199 -30.078 1 54.06 468 ASP A CA 1
ATOM 3852 C C . ASP A 1 468 ? 3.609 -3.145 -28.656 1 54.06 468 ASP A C 1
ATOM 3854 O O . ASP A 1 468 ? 4.602 -2.461 -28.406 1 54.06 468 ASP A O 1
ATOM 3858 N N . LEU A 1 469 ? 2.947 -3.934 -27.906 1 55.34 469 LEU A N 1
ATOM 3859 C CA . LEU A 1 469 ? 3.344 -3.928 -26.5 1 55.34 469 LEU A CA 1
ATOM 3860 C C . LEU A 1 469 ? 4.734 -4.535 -26.328 1 55.34 469 LEU A C 1
ATOM 3862 O O . LEU A 1 469 ? 5.535 -4.043 -25.531 1 55.34 469 LEU A O 1
ATOM 3866 N N . THR A 1 470 ? 4.875 -5.531 -27.109 1 52.25 470 THR A N 1
ATOM 3867 C CA . THR A 1 470 ? 6.148 -6.23 -26.969 1 52.25 470 THR A CA 1
ATOM 3868 C C . THR A 1 470 ? 7.297 -5.383 -27.5 1 52.25 470 THR A C 1
ATOM 3870 O O . THR A 1 470 ? 8.391 -5.383 -26.953 1 52.25 470 THR A O 1
ATOM 3873 N N . ASN A 1 471 ? 7.039 -4.727 -28.672 1 50.56 471 ASN A N 1
ATOM 3874 C CA . ASN A 1 471 ? 8.102 -3.928 -29.281 1 50.56 471 ASN A CA 1
ATOM 3875 C C . ASN A 1 471 ? 8.469 -2.73 -28.406 1 50.56 471 ASN A C 1
ATOM 3877 O O . ASN A 1 471 ? 9.617 -2.299 -28.391 1 50.56 471 ASN A O 1
ATOM 3881 N N . GLN A 1 472 ? 7.52 -2.053 -28.047 1 49.44 472 GLN A N 1
ATOM 3882 C CA . GLN A 1 472 ? 7.773 -0.888 -27.203 1 49.44 472 GLN A CA 1
ATOM 3883 C C . GLN A 1 472 ? 8.445 -1.292 -25.891 1 49.44 472 GLN A C 1
ATOM 3885 O O . GLN A 1 472 ? 8.906 -0.436 -25.141 1 49.44 472 GLN A O 1
ATOM 3890 N N . TYR A 1 473 ? 8.32 -2.457 -25.672 1 51.94 473 TYR A N 1
ATOM 3891 C CA . TYR A 1 473 ? 8.57 -2.885 -24.297 1 51.94 473 TYR A CA 1
ATOM 3892 C C . TYR A 1 473 ? 10.062 -2.854 -23.984 1 51.94 473 TYR A C 1
ATOM 3894 O O . TYR A 1 473 ? 10.898 -2.898 -24.891 1 51.94 473 TYR A O 1
ATOM 3902 N N . GLU A 1 474 ? 10.383 -3.334 -22.766 1 58.12 474 GLU A N 1
ATOM 3903 C CA . GLU A 1 474 ? 11.344 -3.121 -21.688 1 58.12 474 GLU A CA 1
ATOM 3904 C C . GLU A 1 474 ? 12.617 -3.932 -21.906 1 58.12 474 GLU A C 1
ATOM 3906 O O . GLU A 1 474 ? 12.555 -5.148 -22.094 1 58.12 474 GLU A O 1
ATOM 3911 N N . ALA A 1 475 ? 13.523 -3.229 -22.5 1 58.38 475 ALA A N 1
ATOM 3912 C CA . ALA A 1 475 ? 14.828 -3.875 -22.453 1 58.38 475 ALA A CA 1
ATOM 3913 C C . ALA A 1 475 ? 15.211 -4.242 -21.031 1 58.38 475 ALA A C 1
ATOM 3915 O O . ALA A 1 475 ? 14.992 -3.457 -20.094 1 58.38 475 ALA A O 1
ATOM 3916 N N . ILE A 1 476 ? 15.578 -5.477 -21.031 1 68.88 476 ILE A N 1
ATOM 3917 C CA . ILE A 1 476 ? 16.031 -5.949 -19.719 1 68.88 476 ILE A CA 1
ATOM 3918 C C . ILE A 1 476 ? 17.203 -5.109 -19.25 1 68.88 476 ILE A C 1
ATOM 3920 O O . ILE A 1 476 ? 17.344 -4.844 -18.047 1 68.88 476 ILE A O 1
ATOM 3924 N N . PHE A 1 477 ? 17.984 -4.574 -20.25 1 59.62 477 PHE A N 1
ATOM 3925 C CA . PHE A 1 477 ? 19.156 -3.773 -19.922 1 59.62 477 PHE A CA 1
ATOM 3926 C C . PHE A 1 477 ? 18.875 -2.291 -20.156 1 59.62 477 PHE A C 1
ATOM 3928 O O . PHE A 1 477 ? 19.766 -1.545 -20.562 1 59.62 477 PHE A O 1
ATOM 3935 N N . SER A 1 478 ? 17.734 -1.87 -19.828 1 65 478 SER A N 1
ATOM 3936 C CA . SER A 1 478 ? 17.344 -0.498 -20.125 1 65 478 SER A CA 1
ATOM 3937 C C . SER A 1 478 ? 18.047 0.494 -19.219 1 65 478 SER A C 1
ATOM 3939 O O . SER A 1 478 ? 18.359 1.618 -19.625 1 65 478 SER A O 1
ATOM 3941 N N . ASN A 1 479 ? 18.422 0.059 -18.078 1 71.31 479 ASN A N 1
ATOM 3942 C CA . ASN A 1 479 ? 19.156 0.927 -17.156 1 71.31 479 ASN A CA 1
ATOM 3943 C C . ASN A 1 479 ? 20.625 1.024 -17.531 1 71.31 479 ASN A C 1
ATOM 3945 O O . ASN A 1 479 ? 21.359 0.041 -17.422 1 71.31 479 ASN A O 1
ATOM 3949 N N . LEU A 1 480 ? 21.078 2.201 -17.891 1 73.06 480 LEU A N 1
ATOM 3950 C CA . LEU A 1 480 ? 22.406 2.41 -18.469 1 73.06 480 LEU A CA 1
ATOM 3951 C C . LEU A 1 480 ? 23.5 2.086 -17.453 1 73.06 480 LEU A C 1
ATOM 3953 O O . LEU A 1 480 ? 24.516 1.481 -17.797 1 73.06 480 LEU A O 1
ATOM 3957 N N . LYS A 1 481 ? 23.297 2.523 -16.281 1 82.56 481 LYS A N 1
ATOM 3958 C CA . LYS A 1 481 ? 24.312 2.193 -15.273 1 82.56 481 LYS A CA 1
ATOM 3959 C C . LYS A 1 481 ? 24.422 0.683 -15.078 1 82.56 481 LYS A C 1
ATOM 3961 O O . LYS A 1 481 ? 25.516 0.149 -14.938 1 82.56 481 LYS A O 1
ATOM 3966 N N . ASN A 1 482 ? 23.312 0.085 -15.125 1 88.31 482 ASN A N 1
ATOM 3967 C CA . ASN A 1 482 ? 23.281 -1.367 -14.984 1 88.31 482 ASN A CA 1
ATOM 3968 C C . ASN A 1 482 ? 24.016 -2.051 -16.141 1 88.31 482 ASN A C 1
ATOM 3970 O O . ASN A 1 482 ? 24.766 -3.012 -15.922 1 88.31 482 ASN A O 1
ATOM 3974 N N . SER A 1 483 ? 23.844 -1.496 -17.281 1 86.94 483 SER A N 1
ATOM 3975 C CA . SER A 1 483 ? 24.5 -2.043 -18.453 1 86.94 483 SER A CA 1
ATOM 3976 C C . SER A 1 483 ? 26 -1.823 -18.406 1 86.94 483 SER A C 1
ATOM 3978 O O . SER A 1 483 ? 26.781 -2.717 -18.75 1 86.94 483 SER A O 1
ATOM 3980 N N . GLU A 1 484 ? 26.344 -0.665 -17.969 1 88.25 484 GLU A N 1
ATOM 3981 C CA . GLU A 1 484 ? 27.766 -0.355 -17.859 1 88.25 484 GLU A CA 1
ATOM 3982 C C . GLU A 1 484 ? 28.438 -1.235 -16.797 1 88.25 484 GLU A C 1
ATOM 3984 O O . GLU A 1 484 ? 29.547 -1.723 -17.016 1 88.25 484 GLU A O 1
ATOM 3989 N N . MET A 1 485 ? 27.781 -1.378 -15.727 1 91.25 485 MET A N 1
ATOM 3990 C CA . MET A 1 485 ? 28.312 -2.23 -14.656 1 91.25 485 MET A CA 1
ATOM 3991 C C . MET A 1 485 ? 28.438 -3.674 -15.133 1 91.25 485 MET A C 1
ATOM 3993 O O . MET A 1 485 ? 29.422 -4.352 -14.805 1 91.25 485 MET A O 1
ATOM 3997 N N . PHE A 1 486 ? 27.469 -4.098 -15.883 1 92.06 486 PHE A N 1
ATOM 3998 C CA . PHE A 1 486 ? 27.469 -5.457 -16.422 1 92.06 486 PHE A CA 1
ATOM 3999 C C . PHE A 1 486 ? 28.672 -5.688 -17.312 1 92.06 486 PHE A C 1
ATOM 4001 O O . PHE A 1 486 ? 29.375 -6.691 -17.172 1 92.06 486 PHE A O 1
ATOM 4008 N N . ASP A 1 487 ? 28.969 -4.738 -18.156 1 91.25 487 ASP A N 1
ATOM 4009 C CA . ASP A 1 487 ? 30.094 -4.848 -19.078 1 91.25 487 ASP A CA 1
ATOM 4010 C C . ASP A 1 487 ? 31.422 -4.832 -18.328 1 91.25 487 ASP A C 1
ATOM 4012 O O . ASP A 1 487 ? 32.344 -5.594 -18.656 1 91.25 487 ASP A O 1
ATOM 4016 N N . LYS A 1 488 ? 31.422 -4.027 -17.344 1 90.81 488 LYS A N 1
ATOM 4017 C CA . LYS A 1 488 ? 32.625 -3.947 -16.547 1 90.81 488 LYS A CA 1
ATOM 4018 C C . LYS A 1 488 ? 32.906 -5.258 -15.812 1 90.81 488 LYS A C 1
ATOM 4020 O O . LYS A 1 488 ? 34.031 -5.707 -15.727 1 90.81 488 LYS A O 1
ATOM 4025 N N . GLU A 1 489 ? 31.891 -5.793 -15.273 1 90 489 GLU A N 1
ATOM 4026 C CA . GLU A 1 489 ? 32.031 -7.059 -14.562 1 90 489 GLU A CA 1
ATOM 4027 C C . GLU A 1 489 ? 32.438 -8.18 -15.508 1 90 489 GLU A C 1
ATOM 4029 O O . GLU A 1 489 ? 33.25 -9.047 -15.141 1 90 489 GLU A O 1
ATOM 4034 N N . MET A 1 490 ? 31.922 -8.164 -16.703 1 90.69 490 MET A N 1
ATOM 4035 C CA . MET A 1 490 ? 32.188 -9.227 -17.672 1 90.69 490 MET A CA 1
ATOM 4036 C C . MET A 1 490 ? 33.625 -9.156 -18.156 1 90.69 490 MET A C 1
ATOM 4038 O O . MET A 1 490 ? 34.188 -10.156 -18.641 1 90.69 490 MET A O 1
ATOM 4042 N N . GLU A 1 491 ? 34.25 -8.023 -17.953 1 90.75 491 GLU A N 1
ATOM 4043 C CA . GLU A 1 491 ? 35.656 -7.836 -18.391 1 90.75 491 GLU A CA 1
ATOM 4044 C C . GLU A 1 491 ? 36.625 -8.281 -17.312 1 90.75 491 GLU A C 1
ATOM 4046 O O . GLU A 1 491 ? 37.812 -8.43 -17.578 1 90.75 491 GLU A O 1
ATOM 4051 N N . LYS A 1 492 ? 36.125 -8.516 -16.234 1 88.62 492 LYS A N 1
ATOM 4052 C CA . LYS A 1 492 ? 37 -8.938 -15.148 1 88.62 492 LYS A CA 1
ATOM 4053 C C . LYS A 1 492 ? 37.688 -10.25 -15.492 1 88.62 492 LYS A C 1
ATOM 4055 O O . LYS A 1 492 ? 37.094 -11.133 -16.109 1 88.62 492 LYS A O 1
ATOM 4060 N N . SER A 1 493 ? 38.906 -10.336 -15.016 1 86.31 493 SER A N 1
ATOM 4061 C CA . SER A 1 493 ? 39.719 -11.523 -15.266 1 86.31 493 SER A CA 1
ATOM 4062 C C . SER A 1 493 ? 39.344 -12.664 -14.328 1 86.31 493 SER A C 1
ATOM 4064 O O . SER A 1 493 ? 38.688 -12.43 -13.297 1 86.31 493 SER A O 1
ATOM 4066 N N . ASP A 1 494 ? 39.688 -13.828 -14.688 1 82.44 494 ASP A N 1
ATOM 4067 C CA . ASP A 1 494 ? 39.406 -15.016 -13.891 1 82.44 494 ASP A CA 1
ATOM 4068 C C . ASP A 1 494 ? 40.031 -14.922 -12.508 1 82.44 494 ASP A C 1
ATOM 4070 O O . ASP A 1 494 ? 39.5 -15.422 -11.523 1 82.44 494 ASP A O 1
ATOM 4074 N N . GLU A 1 495 ? 41.125 -14.195 -12.477 1 81.25 495 GLU A N 1
ATOM 4075 C CA . GLU A 1 495 ? 41.812 -14.031 -11.203 1 81.25 495 GLU A CA 1
ATOM 4076 C C . GLU A 1 495 ? 41.031 -13.102 -10.273 1 81.25 495 GLU A C 1
ATOM 4078 O O . GLU A 1 495 ? 40.969 -13.352 -9.07 1 81.25 495 GLU A O 1
ATOM 4083 N N . GLU A 1 496 ? 40.469 -12.141 -10.867 1 82.44 496 GLU A N 1
ATOM 4084 C CA . GLU A 1 496 ? 39.688 -11.195 -10.086 1 82.44 496 GLU A CA 1
ATOM 4085 C C . GLU A 1 496 ? 38.406 -11.852 -9.555 1 82.44 496 GLU A C 1
ATOM 4087 O O . GLU A 1 496 ? 38 -11.547 -8.438 1 82.44 496 GLU A O 1
ATOM 4092 N N . ILE A 1 497 ? 37.969 -12.664 -10.359 1 81.56 497 ILE A N 1
ATOM 4093 C CA . ILE A 1 497 ? 36.719 -13.352 -10 1 81.56 497 ILE A CA 1
ATOM 4094 C C . ILE A 1 497 ? 37 -14.359 -8.883 1 81.56 497 ILE A C 1
ATOM 4096 O O . ILE A 1 497 ? 36.188 -14.508 -7.961 1 81.56 497 ILE A O 1
ATOM 4100 N N . ALA A 1 498 ? 38.125 -14.93 -9.008 1 77.75 498 ALA A N 1
ATOM 4101 C CA . ALA A 1 498 ? 38.5 -15.922 -8.008 1 77.75 498 ALA A CA 1
ATOM 4102 C C . ALA A 1 498 ? 38.75 -15.266 -6.652 1 77.75 498 ALA A C 1
ATOM 4104 O O . ALA A 1 498 ? 38.5 -15.891 -5.609 1 77.75 498 ALA A O 1
ATOM 4105 N N . ASN A 1 499 ? 39.094 -14.008 -6.703 1 77.56 499 ASN A N 1
ATOM 4106 C CA . ASN A 1 499 ? 39.375 -13.289 -5.469 1 77.56 499 ASN A CA 1
ATOM 4107 C C . ASN A 1 499 ? 38.094 -12.805 -4.801 1 77.56 499 ASN A C 1
ATOM 4109 O O . ASN A 1 499 ? 38.094 -12.477 -3.613 1 77.56 499 ASN A O 1
ATOM 4113 N N . ASP A 1 500 ? 37.094 -12.82 -5.582 1 77.25 500 ASP A N 1
ATOM 4114 C CA . ASP A 1 500 ? 35.812 -12.398 -5.043 1 77.25 500 ASP A CA 1
ATOM 4115 C C . ASP A 1 500 ? 35 -13.602 -4.57 1 77.25 500 ASP A C 1
ATOM 4117 O O . ASP A 1 500 ? 33.906 -13.852 -5.082 1 77.25 500 ASP A O 1
ATOM 4121 N N . LYS A 1 501 ? 35.5 -14.234 -3.51 1 75.75 501 LYS A N 1
ATOM 4122 C CA . LYS A 1 501 ? 34.969 -15.516 -3.051 1 75.75 501 LYS A CA 1
ATOM 4123 C C . LYS A 1 501 ? 33.656 -15.32 -2.322 1 75.75 501 LYS A C 1
ATOM 4125 O O . LYS A 1 501 ? 32.844 -16.25 -2.207 1 75.75 501 LYS A O 1
ATOM 4130 N N . ASN A 1 502 ? 33.344 -14.141 -1.997 1 86.94 502 ASN A N 1
ATOM 4131 C CA . ASN A 1 502 ? 32.156 -13.953 -1.156 1 86.94 502 ASN A CA 1
ATOM 4132 C C . ASN A 1 502 ? 30.984 -13.383 -1.949 1 86.94 502 ASN A C 1
ATOM 4134 O O . ASN A 1 502 ? 29.969 -12.977 -1.369 1 86.94 502 ASN A O 1
ATOM 4138 N N . GLY A 1 503 ? 31.062 -13.438 -3.303 1 91.25 503 GLY A N 1
ATOM 4139 C CA . GLY A 1 503 ? 29.984 -12.914 -4.125 1 91.25 503 GLY A CA 1
ATOM 4140 C C . GLY A 1 503 ? 28.828 -13.875 -4.266 1 91.25 503 GLY A C 1
ATOM 4141 O O . GLY A 1 503 ? 29.031 -15.078 -4.461 1 91.25 503 GLY A O 1
ATOM 4142 N N . VAL A 1 504 ? 27.594 -13.367 -4.055 1 94.44 504 VAL A N 1
ATOM 4143 C CA . VAL A 1 504 ? 26.422 -14.227 -4.145 1 94.44 504 VAL A CA 1
ATOM 4144 C C . VAL A 1 504 ? 25.359 -13.562 -5.02 1 94.44 504 VAL A C 1
ATOM 4146 O O . VAL A 1 504 ? 25.422 -12.359 -5.262 1 94.44 504 VAL A O 1
ATOM 4149 N N . ASN A 1 505 ? 24.453 -14.438 -5.57 1 96.75 505 ASN A N 1
ATOM 4150 C CA . ASN A 1 505 ? 23.312 -13.984 -6.363 1 96.75 505 ASN A CA 1
ATOM 4151 C C . ASN A 1 505 ? 22 -14.195 -5.629 1 96.75 505 ASN A C 1
ATOM 4153 O O . ASN A 1 505 ? 21.891 -15.102 -4.801 1 96.75 505 ASN A O 1
ATOM 4157 N N . MET A 1 506 ? 21.031 -13.297 -5.934 1 98.12 506 MET A N 1
ATOM 4158 C CA . MET A 1 506 ? 19.734 -13.359 -5.266 1 98.12 506 MET A CA 1
ATOM 4159 C C . MET A 1 506 ? 18.609 -13.492 -6.281 1 98.12 506 MET A C 1
ATOM 4161 O O . MET A 1 506 ? 18.641 -12.852 -7.332 1 98.12 506 MET A O 1
ATOM 4165 N N . LEU A 1 507 ? 17.703 -14.406 -6 1 98.5 507 LEU A N 1
ATOM 4166 C CA . LEU A 1 507 ? 16.5 -14.617 -6.812 1 98.5 507 LEU A CA 1
ATOM 4167 C C . LEU A 1 507 ? 15.258 -14.148 -6.07 1 98.5 507 LEU A C 1
ATOM 4169 O O . LEU A 1 507 ? 15.008 -14.562 -4.934 1 98.5 507 LEU A O 1
ATOM 4173 N N . CYS A 1 508 ? 14.492 -13.227 -6.656 1 98.56 508 CYS A N 1
ATOM 4174 C CA . CYS A 1 508 ? 13.258 -12.719 -6.062 1 98.56 508 CYS A CA 1
ATOM 4175 C C . CYS A 1 508 ? 12.047 -13.125 -6.895 1 98.56 508 CYS A C 1
ATOM 4177 O O . CYS A 1 508 ? 11.992 -12.859 -8.094 1 98.56 508 CYS A O 1
ATOM 4179 N N . LEU A 1 509 ? 11.062 -13.727 -6.25 1 98.62 509 LEU A N 1
ATOM 4180 C CA . LEU A 1 509 ? 9.867 -14.219 -6.938 1 98.62 509 LEU A CA 1
ATOM 4181 C C . LEU A 1 509 ? 8.617 -13.547 -6.398 1 98.62 509 LEU A C 1
ATOM 4183 O O . LEU A 1 509 ? 8.328 -13.617 -5.203 1 98.62 509 LEU A O 1
ATOM 4187 N N . ASP A 1 510 ? 7.746 -12.984 -7.316 1 97.69 510 ASP A N 1
ATOM 4188 C CA . ASP A 1 510 ? 6.535 -12.25 -6.965 1 97.69 510 ASP A CA 1
ATOM 4189 C C . ASP A 1 510 ? 5.426 -13.203 -6.52 1 97.69 510 ASP A C 1
ATOM 4191 O O . ASP A 1 510 ? 5.488 -14.398 -6.781 1 97.69 510 ASP A O 1
ATOM 4195 N N . GLY A 1 511 ? 4.453 -12.625 -5.812 1 95.44 511 GLY A N 1
ATOM 4196 C CA . GLY A 1 511 ? 3.18 -13.305 -5.621 1 95.44 511 GLY A CA 1
ATOM 4197 C C . GLY A 1 511 ? 2.217 -13.109 -6.777 1 95.44 511 GLY A C 1
ATOM 4198 O O . GLY A 1 511 ? 2.385 -12.195 -7.582 1 95.44 511 GLY A O 1
ATOM 4199 N N . GLY A 1 512 ? 1.237 -14.086 -6.887 1 92.44 512 GLY A N 1
ATOM 4200 C CA . GLY A 1 512 ? 0.297 -13.898 -7.98 1 92.44 512 GLY A CA 1
ATOM 4201 C C . GLY A 1 512 ? -0.593 -15.109 -8.211 1 92.44 512 GLY A C 1
ATOM 4202 O O . GLY A 1 512 ? -1.157 -15.273 -9.289 1 92.44 512 GLY A O 1
ATOM 4203 N N . GLY A 1 513 ? -0.816 -16 -7.301 1 91.5 513 GLY A N 1
ATOM 4204 C CA . GLY A 1 513 ? -1.679 -17.156 -7.441 1 91.5 513 GLY A CA 1
ATOM 4205 C C . GLY A 1 513 ? -1.263 -18.078 -8.578 1 91.5 513 GLY A C 1
ATOM 4206 O O . GLY A 1 513 ? -0.099 -18.484 -8.664 1 91.5 513 GLY A O 1
ATOM 4207 N N . ILE A 1 514 ? -2.186 -18.359 -9.438 1 92.94 514 ILE A N 1
ATOM 4208 C CA . ILE A 1 514 ? -1.935 -19.312 -10.523 1 92.94 514 ILE A CA 1
ATOM 4209 C C . ILE A 1 514 ? -0.961 -18.688 -11.523 1 92.94 514 ILE A C 1
ATOM 4211 O O . ILE A 1 514 ? -0.363 -19.406 -12.336 1 92.94 514 ILE A O 1
ATOM 4215 N N . ARG A 1 515 ? -0.774 -17.438 -11.453 1 94.19 515 ARG A N 1
ATOM 4216 C CA . ARG A 1 515 ? 0.145 -16.75 -12.352 1 94.19 515 ARG A CA 1
ATOM 4217 C C . ARG A 1 515 ? 1.594 -17.094 -12.031 1 94.19 515 ARG A C 1
ATOM 4219 O O . ARG A 1 515 ? 2.506 -16.75 -12.781 1 94.19 515 ARG A O 1
ATOM 4226 N N . GLY A 1 516 ? 1.736 -17.812 -10.898 1 95.25 516 GLY A N 1
ATOM 4227 C CA . GLY A 1 516 ? 3.047 -18.375 -10.617 1 95.25 516 GLY A CA 1
ATOM 4228 C C . GLY A 1 516 ? 3.598 -19.203 -11.766 1 95.25 516 GLY A C 1
ATOM 4229 O O . GLY A 1 516 ? 4.816 -19.344 -11.906 1 95.25 516 GLY A O 1
ATOM 4230 N N . LEU A 1 517 ? 2.746 -19.625 -12.641 1 96 517 LEU A N 1
ATOM 4231 C CA . LEU A 1 517 ? 3.143 -20.391 -13.82 1 96 517 LEU A CA 1
ATOM 4232 C C . LEU A 1 517 ? 3.971 -19.531 -14.773 1 96 517 LEU A C 1
ATOM 4234 O O . LEU A 1 517 ? 4.805 -20.047 -15.516 1 96 517 LEU A O 1
ATOM 4238 N N . ILE A 1 518 ? 3.809 -18.25 -14.727 1 96.06 518 ILE A N 1
ATOM 4239 C CA . ILE A 1 518 ? 4.598 -17.344 -15.547 1 96.06 518 ILE A CA 1
ATOM 4240 C C . ILE A 1 518 ? 6.059 -17.391 -15.109 1 96.06 518 ILE A C 1
ATOM 4242 O O . ILE A 1 518 ? 6.961 -17.5 -15.938 1 96.06 518 ILE A O 1
ATOM 4246 N N . ILE A 1 519 ? 6.266 -17.344 -13.828 1 97.5 519 ILE A N 1
ATOM 4247 C CA . ILE A 1 519 ? 7.613 -17.391 -13.273 1 97.5 519 ILE A CA 1
ATOM 4248 C C . ILE A 1 519 ? 8.273 -18.719 -13.633 1 97.5 519 ILE A C 1
ATOM 4250 O O . ILE A 1 519 ? 9.453 -18.75 -13.992 1 97.5 519 ILE A O 1
ATOM 4254 N N . VAL A 1 520 ? 7.5 -19.719 -13.5 1 97.56 520 VAL A N 1
ATOM 4255 C CA . VAL A 1 520 ? 8.023 -21.047 -13.812 1 97.56 520 VAL A CA 1
ATOM 4256 C C . VAL A 1 520 ? 8.414 -21.109 -15.289 1 97.56 520 VAL A C 1
ATOM 4258 O O . VAL A 1 520 ? 9.484 -21.609 -15.633 1 97.56 520 VAL A O 1
ATOM 4261 N N . GLN A 1 521 ? 7.551 -20.625 -16.109 1 97.12 521 GLN A N 1
ATOM 4262 C CA . GLN A 1 521 ? 7.824 -20.641 -17.531 1 97.12 521 GLN A CA 1
ATOM 4263 C C . GLN A 1 521 ? 9.062 -19.812 -17.875 1 97.12 521 GLN A C 1
ATOM 4265 O O . GLN A 1 521 ? 9.859 -20.203 -18.734 1 97.12 521 GLN A O 1
ATOM 4270 N N . VAL A 1 522 ? 9.227 -18.656 -17.234 1 97.12 522 VAL A N 1
ATOM 4271 C CA . VAL A 1 522 ? 10.406 -17.812 -17.453 1 97.12 522 VAL A CA 1
ATOM 4272 C C . VAL A 1 522 ? 11.664 -18.578 -17.062 1 97.12 522 VAL A C 1
ATOM 4274 O O . VAL A 1 522 ? 12.648 -18.578 -17.797 1 97.12 522 VAL A O 1
ATOM 4277 N N . MET A 1 523 ? 11.625 -19.219 -15.977 1 97.94 523 MET A N 1
ATOM 4278 C CA . MET A 1 523 ? 12.789 -19.953 -15.492 1 97.94 523 MET A CA 1
ATOM 4279 C C . MET A 1 523 ? 13.086 -21.156 -16.375 1 97.94 523 MET A C 1
ATOM 4281 O O . MET A 1 523 ? 14.242 -21.516 -16.578 1 97.94 523 MET A O 1
ATOM 4285 N N . LEU A 1 524 ? 12.008 -21.812 -16.891 1 96.75 524 LEU A N 1
ATOM 4286 C CA . LEU A 1 524 ? 12.195 -22.906 -17.828 1 96.75 524 LEU A CA 1
ATOM 4287 C C . LEU A 1 524 ? 12.969 -22.453 -19.062 1 96.75 524 LEU A C 1
ATOM 4289 O O . LEU A 1 524 ? 13.82 -23.188 -19.562 1 96.75 524 LEU A O 1
ATOM 4293 N N . GLU A 1 525 ? 12.641 -21.281 -19.516 1 95.25 525 GLU A N 1
ATOM 4294 C CA . GLU A 1 525 ? 13.328 -20.75 -20.688 1 95.25 525 GLU A CA 1
ATOM 4295 C C . GLU A 1 525 ? 14.789 -20.422 -20.375 1 95.25 525 GLU A C 1
ATOM 4297 O O . GLU A 1 525 ? 15.664 -20.562 -21.234 1 95.25 525 GLU A O 1
ATOM 4302 N N . PHE A 1 526 ? 15.094 -19.984 -19.156 1 96.12 526 PHE A N 1
ATOM 4303 C CA . PHE A 1 526 ? 16.469 -19.797 -18.719 1 96.12 526 PHE A CA 1
ATOM 4304 C C . PHE A 1 526 ? 17.203 -21.125 -18.672 1 96.12 526 PHE A C 1
ATOM 4306 O O . PHE A 1 526 ? 18.359 -21.219 -19.109 1 96.12 526 PHE A O 1
ATOM 4313 N N . GLN A 1 527 ? 16.484 -22.094 -18.125 1 95.25 527 GLN A N 1
ATOM 4314 C CA . GLN A 1 527 ? 17.078 -23.406 -17.906 1 95.25 527 GLN A CA 1
ATOM 4315 C C . GLN A 1 527 ? 17.594 -24.016 -19.203 1 95.25 527 GLN A C 1
ATOM 4317 O O . GLN A 1 527 ? 18.594 -24.734 -19.219 1 95.25 527 GLN A O 1
ATOM 4322 N N . LYS A 1 528 ? 16.984 -23.688 -20.312 1 92.69 528 LYS A N 1
ATOM 4323 C CA . LYS A 1 528 ? 17.375 -24.219 -21.625 1 92.69 528 LYS A CA 1
ATOM 4324 C C . LYS A 1 528 ? 18.797 -23.797 -21.984 1 92.69 528 LYS A C 1
ATOM 4326 O O . LYS A 1 528 ? 19.469 -24.469 -22.766 1 92.69 528 LYS A O 1
ATOM 4331 N N . HIS A 1 529 ? 19.203 -22.766 -21.375 1 93.44 529 HIS A N 1
ATOM 4332 C CA . HIS A 1 529 ? 20.531 -22.234 -21.688 1 93.44 529 HIS A CA 1
ATOM 4333 C C . HIS A 1 529 ? 21.531 -22.562 -20.578 1 93.44 529 HIS A C 1
ATOM 4335 O O . HIS A 1 529 ? 22.672 -22.094 -20.609 1 93.44 529 HIS A O 1
ATOM 4341 N N . MET A 1 530 ? 21.094 -23.344 -19.672 1 93.56 530 MET A N 1
ATOM 4342 C CA . MET A 1 530 ? 21.938 -23.625 -18.516 1 93.56 530 MET A CA 1
ATOM 4343 C C . MET A 1 530 ? 22.25 -25.109 -18.422 1 93.56 530 MET A C 1
ATOM 4345 O O . MET A 1 530 ? 21.406 -25.953 -18.781 1 93.56 530 MET A O 1
ATOM 4349 N N . GLU A 1 531 ? 23.375 -25.438 -17.953 1 90.75 531 GLU A N 1
ATOM 4350 C CA . GLU A 1 531 ? 23.766 -26.844 -17.797 1 90.75 531 GLU A CA 1
ATOM 4351 C C . GLU A 1 531 ? 23.344 -27.391 -16.422 1 90.75 531 GLU A C 1
ATOM 4353 O O . GLU A 1 531 ? 22.984 -28.547 -16.312 1 90.75 531 GLU A O 1
ATOM 4358 N N . ARG A 1 532 ? 23.391 -26.547 -15.453 1 92.62 532 ARG A N 1
ATOM 4359 C CA . ARG A 1 532 ? 22.969 -26.906 -14.102 1 92.62 532 ARG A CA 1
ATOM 4360 C C . ARG A 1 532 ? 21.562 -26.406 -13.812 1 92.62 532 ARG A C 1
ATOM 4362 O O . ARG A 1 532 ? 21.047 -25.531 -14.516 1 92.62 532 ARG A O 1
ATOM 4369 N N . PRO A 1 533 ? 21 -27.047 -12.844 1 94.25 533 PRO A N 1
ATOM 4370 C CA . PRO A 1 533 ? 19.688 -26.531 -12.477 1 94.25 533 PRO A CA 1
ATOM 4371 C C . PRO A 1 533 ? 19.688 -25.031 -12.172 1 94.25 533 PRO A C 1
ATOM 4373 O O . PRO A 1 533 ? 20.625 -24.531 -11.547 1 94.25 533 PRO A O 1
ATOM 4376 N N . PHE A 1 534 ? 18.719 -24.359 -12.633 1 95.5 534 PHE A N 1
ATOM 4377 C CA . PHE A 1 534 ? 18.547 -22.906 -12.516 1 95.5 534 PHE A CA 1
ATOM 4378 C C . PHE A 1 534 ? 18.828 -22.438 -11.094 1 95.5 534 PHE A C 1
ATOM 4380 O O . PHE A 1 534 ? 19.484 -21.422 -10.883 1 95.5 534 PHE A O 1
ATOM 4387 N N . ILE A 1 535 ? 18.406 -23.188 -10.039 1 95.06 535 ILE A N 1
ATOM 4388 C CA . ILE A 1 535 ? 18.422 -22.781 -8.633 1 95.06 535 ILE A CA 1
ATOM 4389 C C . ILE A 1 535 ? 19.844 -22.781 -8.109 1 95.06 535 ILE A C 1
ATOM 4391 O O . ILE A 1 535 ? 20.156 -22.094 -7.129 1 95.06 535 ILE A O 1
ATOM 4395 N N . ASP A 1 536 ? 20.766 -23.5 -8.758 1 94.62 536 ASP A N 1
ATOM 4396 C CA . ASP A 1 536 ? 22.141 -23.625 -8.289 1 94.62 536 ASP A CA 1
ATOM 4397 C C . ASP A 1 536 ? 22.891 -22.297 -8.438 1 94.62 536 ASP A C 1
ATOM 4399 O O . ASP A 1 536 ? 23.906 -22.078 -7.793 1 94.62 536 ASP A O 1
ATOM 4403 N N . TYR A 1 537 ? 22.438 -21.484 -9.227 1 95.62 537 TYR A N 1
ATOM 4404 C CA . TYR A 1 537 ? 23.141 -20.234 -9.516 1 95.62 537 TYR A CA 1
ATOM 4405 C C . TYR A 1 537 ? 22.766 -19.172 -8.5 1 95.62 537 TYR A C 1
ATOM 4407 O O . TYR A 1 537 ? 23.344 -18.062 -8.516 1 95.62 537 TYR A O 1
ATOM 4415 N N . PHE A 1 538 ? 21.875 -19.469 -7.59 1 96.62 538 PHE A N 1
ATOM 4416 C CA . PHE A 1 538 ? 21.422 -18.484 -6.613 1 96.62 538 PHE A CA 1
ATOM 4417 C C . PHE A 1 538 ? 21.547 -19.031 -5.195 1 96.62 538 PHE A C 1
ATOM 4419 O O . PHE A 1 538 ? 21.172 -20.172 -4.93 1 96.62 538 PHE A O 1
ATOM 4426 N N . LYS A 1 539 ? 22.016 -18.25 -4.301 1 95.69 539 LYS A N 1
ATOM 4427 C CA . LYS A 1 539 ? 22.141 -18.641 -2.9 1 95.69 539 LYS A CA 1
ATOM 4428 C C . LYS A 1 539 ? 21 -18.062 -2.059 1 95.69 539 LYS A C 1
ATOM 4430 O O . LYS A 1 539 ? 20.516 -18.719 -1.142 1 95.69 539 LYS A O 1
ATOM 4435 N N . TRP A 1 540 ? 20.656 -16.797 -2.309 1 97.56 540 TRP A N 1
ATOM 4436 C CA . TRP A 1 540 ? 19.547 -16.156 -1.627 1 97.56 540 TRP A CA 1
ATOM 4437 C C . TRP A 1 540 ? 18.281 -16.203 -2.473 1 97.56 540 TRP A C 1
ATOM 4439 O O . TRP A 1 540 ? 18.312 -15.883 -3.662 1 97.56 540 TRP A O 1
ATOM 4449 N N . ILE A 1 541 ? 17.25 -16.703 -1.889 1 98.31 541 ILE A N 1
ATOM 4450 C CA . ILE A 1 541 ? 15.977 -16.812 -2.604 1 98.31 541 ILE A CA 1
ATOM 4451 C C . ILE A 1 541 ? 14.844 -16.266 -1.743 1 98.31 541 ILE A C 1
ATOM 4453 O O . ILE A 1 541 ? 14.703 -16.641 -0.577 1 98.31 541 ILE A O 1
ATOM 4457 N N . ILE A 1 542 ? 14.07 -15.328 -2.258 1 98.38 542 ILE A N 1
ATOM 4458 C CA . ILE A 1 542 ? 12.891 -14.812 -1.578 1 98.38 542 ILE A CA 1
ATOM 4459 C C . ILE A 1 542 ? 11.664 -14.977 -2.475 1 98.38 542 ILE A C 1
ATOM 4461 O O . ILE A 1 542 ? 11.75 -14.789 -3.691 1 98.38 542 ILE A O 1
ATOM 4465 N N . GLY A 1 543 ? 10.586 -15.422 -1.935 1 98.31 543 GLY A N 1
ATOM 4466 C CA . GLY A 1 543 ? 9.344 -15.602 -2.672 1 98.31 543 GLY A CA 1
ATOM 4467 C C . GLY A 1 543 ? 8.109 -15.266 -1.854 1 98.31 543 GLY A C 1
ATOM 4468 O O . GLY A 1 543 ? 8.031 -15.609 -0.67 1 98.31 543 GLY A O 1
ATOM 4469 N N . THR A 1 544 ? 7.199 -14.578 -2.477 1 98 544 THR A N 1
ATOM 4470 C CA . THR A 1 544 ? 5.953 -14.203 -1.812 1 98 544 THR A CA 1
ATOM 4471 C C . THR A 1 544 ? 4.781 -14.992 -2.379 1 98 544 THR A C 1
ATOM 4473 O O . THR A 1 544 ? 4.633 -15.109 -3.598 1 98 544 THR A O 1
ATOM 4476 N N . SER A 1 545 ? 3.842 -15.547 -1.538 1 96.69 545 SER A N 1
ATOM 4477 C CA . SER A 1 545 ? 2.646 -16.281 -1.948 1 96.69 545 SER A CA 1
ATOM 4478 C C . SER A 1 545 ? 2.99 -17.406 -2.926 1 96.69 545 SER A C 1
ATOM 4480 O O . SER A 1 545 ? 3.797 -18.281 -2.613 1 96.69 545 SER A O 1
ATOM 4482 N N . THR A 1 546 ? 2.561 -17.297 -4.164 1 96 546 THR A N 1
ATOM 4483 C CA . THR A 1 546 ? 2.906 -18.344 -5.125 1 96 546 THR A CA 1
ATOM 4484 C C . THR A 1 546 ? 4.418 -18.422 -5.312 1 96 546 THR A C 1
ATOM 4486 O O . THR A 1 546 ? 4.961 -19.516 -5.527 1 96 546 THR A O 1
ATOM 4489 N N . GLY A 1 547 ? 5.113 -17.297 -5.176 1 97.62 547 GLY A N 1
ATOM 4490 C CA . GLY A 1 547 ? 6.562 -17.281 -5.266 1 97.62 547 GLY A CA 1
ATOM 4491 C C . GLY A 1 547 ? 7.234 -18.094 -4.176 1 97.62 547 GLY A C 1
ATOM 4492 O O . GLY A 1 547 ? 8.305 -18.672 -4.391 1 97.62 547 GLY A O 1
ATOM 4493 N N . SER A 1 548 ? 6.637 -18.109 -3.008 1 98 548 SER A N 1
ATOM 4494 C CA . SER A 1 548 ? 7.199 -18.891 -1.919 1 98 548 SER A CA 1
ATOM 4495 C C . SER A 1 548 ? 7.094 -20.391 -2.211 1 98 548 SER A C 1
ATOM 4497 O O . SER A 1 548 ? 8.016 -21.156 -1.906 1 98 548 SER A O 1
ATOM 4499 N N . LEU A 1 549 ? 5.984 -20.828 -2.814 1 96.38 549 LEU A N 1
ATOM 4500 C CA . LEU A 1 549 ? 5.797 -22.234 -3.184 1 96.38 549 LEU A CA 1
ATOM 4501 C C . LEU A 1 549 ? 6.816 -22.656 -4.238 1 96.38 549 LEU A C 1
ATOM 4503 O O . LEU A 1 549 ? 7.473 -23.688 -4.094 1 96.38 549 LEU A O 1
ATOM 4507 N N . VAL A 1 550 ? 6.953 -21.828 -5.246 1 97.69 550 VAL A N 1
ATOM 4508 C CA . VAL A 1 550 ? 7.898 -22.125 -6.32 1 97.69 550 VAL A CA 1
ATOM 4509 C C . VAL A 1 550 ? 9.312 -22.203 -5.754 1 97.69 550 VAL A C 1
ATOM 4511 O O . VAL A 1 550 ? 10.078 -23.109 -6.082 1 97.69 550 VAL A O 1
ATOM 4514 N N . ALA A 1 551 ? 9.641 -21.25 -4.91 1 97.94 551 ALA A N 1
ATOM 4515 C CA . ALA A 1 551 ? 10.977 -21.188 -4.32 1 97.94 551 ALA A CA 1
ATOM 4516 C C . ALA A 1 551 ? 11.273 -22.438 -3.492 1 97.94 551 ALA A C 1
ATOM 4518 O O . ALA A 1 551 ? 12.328 -23.047 -3.643 1 97.94 551 ALA A O 1
ATOM 4519 N N . THR A 1 552 ? 10.391 -22.812 -2.643 1 97.56 552 THR A N 1
ATOM 4520 C CA . THR A 1 552 ? 10.617 -23.922 -1.743 1 97.56 552 THR A CA 1
ATOM 4521 C C . THR A 1 552 ? 10.656 -25.25 -2.518 1 97.56 552 THR A C 1
ATOM 4523 O O . THR A 1 552 ? 11.469 -26.125 -2.223 1 97.56 552 THR A O 1
ATOM 4526 N N . TYR A 1 553 ? 9.75 -25.422 -3.525 1 96.75 553 TYR A N 1
ATOM 4527 C CA . TYR A 1 553 ? 9.773 -26.609 -4.359 1 96.75 553 TYR A CA 1
ATOM 4528 C C . TYR A 1 553 ? 11.109 -26.75 -5.086 1 96.75 553 TYR A C 1
ATOM 4530 O O . TYR A 1 553 ? 11.664 -27.844 -5.184 1 96.75 553 TYR A O 1
ATOM 4538 N N . MET A 1 554 ? 11.641 -25.656 -5.551 1 96.94 554 MET A N 1
ATOM 4539 C CA . MET A 1 554 ? 12.922 -25.672 -6.246 1 96.94 554 MET A CA 1
ATOM 4540 C C . MET A 1 554 ? 14.047 -26.047 -5.293 1 96.94 554 MET A C 1
ATOM 4542 O O . MET A 1 554 ? 14.938 -26.828 -5.652 1 96.94 554 MET A O 1
ATOM 4546 N N . VAL A 1 555 ? 14 -25.531 -4.109 1 96.75 555 VAL A N 1
ATOM 4547 C CA . VAL A 1 555 ? 15.078 -25.734 -3.143 1 96.75 555 VAL A CA 1
ATOM 4548 C C . VAL A 1 555 ? 15.148 -27.188 -2.725 1 96.75 555 VAL A C 1
ATOM 4550 O O . VAL A 1 555 ? 16.234 -27.75 -2.543 1 96.75 555 VAL A O 1
ATOM 4553 N N . ILE A 1 556 ? 14.016 -27.859 -2.631 1 95.44 556 ILE A N 1
ATOM 4554 C CA . ILE A 1 556 ? 13.992 -29.25 -2.178 1 95.44 556 ILE A CA 1
ATOM 4555 C C . ILE A 1 556 ? 14.328 -30.172 -3.342 1 95.44 556 ILE A C 1
ATOM 4557 O O . ILE A 1 556 ? 14.32 -31.406 -3.191 1 95.44 556 ILE A O 1
ATOM 4561 N N . GLY A 1 557 ? 14.43 -29.625 -4.547 1 94 557 GLY A N 1
ATOM 4562 C CA . GLY A 1 557 ? 14.977 -30.422 -5.633 1 94 557 GLY A CA 1
ATOM 4563 C C . GLY A 1 557 ? 13.961 -30.719 -6.719 1 94 557 GLY A C 1
ATOM 4564 O O . GLY A 1 557 ? 14.234 -31.5 -7.633 1 94 557 GLY A O 1
ATOM 4565 N N . LYS A 1 558 ? 12.844 -30.188 -6.668 1 94.94 558 LYS A N 1
ATOM 4566 C CA . LYS A 1 558 ? 11.875 -30.375 -7.75 1 94.94 558 LYS A CA 1
ATOM 4567 C C . LYS A 1 558 ? 12.312 -29.641 -9.008 1 94.94 558 LYS A C 1
ATOM 4569 O O . LYS A 1 558 ? 12.812 -28.516 -8.93 1 94.94 558 LYS A O 1
ATOM 4574 N N . THR A 1 559 ? 12.141 -30.281 -10.102 1 94.88 559 THR A N 1
ATOM 4575 C CA . THR A 1 559 ? 12.469 -29.625 -11.359 1 94.88 559 THR A CA 1
ATOM 4576 C C . THR A 1 559 ? 11.375 -28.625 -11.75 1 94.88 559 THR A C 1
ATOM 4578 O O . THR A 1 559 ? 10.25 -28.703 -11.258 1 94.88 559 THR A O 1
ATOM 4581 N N . LEU A 1 560 ? 11.742 -27.719 -12.57 1 96.5 560 LEU A N 1
ATOM 4582 C CA . LEU A 1 560 ? 10.789 -26.719 -13.023 1 96.5 560 LEU A CA 1
ATOM 4583 C C . LEU A 1 560 ? 9.633 -27.359 -13.781 1 96.5 560 LEU A C 1
ATOM 4585 O O . LEU A 1 560 ? 8.492 -26.891 -13.688 1 96.5 560 LEU A O 1
ATOM 4589 N N . ALA A 1 561 ? 9.898 -28.359 -14.555 1 93.94 561 ALA A N 1
ATOM 4590 C CA . ALA A 1 561 ? 8.844 -29.094 -15.266 1 93.94 561 ALA A CA 1
ATOM 4591 C C . ALA A 1 561 ? 7.855 -29.719 -14.289 1 93.94 561 ALA A C 1
ATOM 4593 O O . ALA A 1 561 ? 6.645 -29.688 -14.523 1 93.94 561 ALA A O 1
ATOM 4594 N N . GLU A 1 562 ? 8.398 -30.297 -13.25 1 93.06 562 GLU A N 1
ATOM 4595 C CA . GLU A 1 562 ? 7.539 -30.875 -12.227 1 93.06 562 GLU A CA 1
ATOM 4596 C C . GLU A 1 562 ? 6.664 -29.812 -11.562 1 93.06 562 GLU A C 1
ATOM 4598 O O . GLU A 1 562 ? 5.484 -30.062 -11.297 1 93.06 562 GLU A O 1
ATOM 4603 N N . ILE A 1 563 ? 7.262 -28.703 -11.281 1 95.69 563 ILE A N 1
ATOM 4604 C CA . ILE A 1 563 ? 6.52 -27.625 -10.633 1 95.69 563 ILE A CA 1
ATOM 4605 C C . ILE A 1 563 ? 5.391 -27.156 -11.555 1 95.69 563 ILE A C 1
ATOM 4607 O O . ILE A 1 563 ? 4.277 -26.891 -11.094 1 95.69 563 ILE A O 1
ATOM 4611 N N . ARG A 1 564 ? 5.703 -26.953 -12.844 1 94.56 564 ARG A N 1
ATOM 4612 C CA . ARG A 1 564 ? 4.66 -26.625 -13.805 1 94.56 564 ARG A CA 1
ATOM 4613 C C . ARG A 1 564 ? 3.502 -27.609 -13.719 1 94.56 564 ARG A C 1
ATOM 4615 O O . ARG A 1 564 ? 2.336 -27.203 -13.719 1 94.56 564 ARG A O 1
ATOM 4622 N N . ASN A 1 565 ? 3.846 -28.922 -13.648 1 91.12 565 ASN A N 1
ATOM 4623 C CA . ASN A 1 565 ? 2.834 -29.969 -13.586 1 91.12 565 ASN A CA 1
ATOM 4624 C C . ASN A 1 565 ? 1.999 -29.859 -12.312 1 91.12 565 ASN A C 1
ATOM 4626 O O . ASN A 1 565 ? 0.787 -30.078 -12.336 1 91.12 565 ASN A O 1
ATOM 4630 N N . ILE A 1 566 ? 2.645 -29.578 -11.273 1 90.31 566 ILE A N 1
ATOM 4631 C CA . ILE A 1 566 ? 1.963 -29.422 -9.984 1 90.31 566 ILE A CA 1
ATOM 4632 C C . ILE A 1 566 ? 0.938 -28.297 -10.078 1 90.31 566 ILE A C 1
ATOM 4634 O O . ILE A 1 566 ? -0.196 -28.438 -9.609 1 90.31 566 ILE A O 1
ATOM 4638 N N . TYR A 1 567 ? 1.234 -27.203 -10.672 1 92.31 567 TYR A N 1
ATOM 4639 C CA . TYR A 1 567 ? 0.35 -26.047 -10.766 1 92.31 567 TYR A CA 1
ATOM 4640 C C . TYR A 1 567 ? -0.852 -26.344 -11.648 1 92.31 567 TYR A C 1
ATOM 4642 O O . TYR A 1 567 ? -1.961 -25.875 -11.383 1 92.31 567 TYR A O 1
ATOM 4650 N N . PHE A 1 568 ? -0.629 -27.094 -12.695 1 88.94 568 PHE A N 1
ATOM 4651 C CA . PHE A 1 568 ? -1.739 -27.453 -13.562 1 88.94 568 PHE A CA 1
ATOM 4652 C C . PHE A 1 568 ? -2.736 -28.344 -12.828 1 88.94 568 PHE A C 1
ATOM 4654 O O . PHE A 1 568 ? -3.936 -28.312 -13.117 1 88.94 568 PHE A O 1
ATOM 4661 N N . GLN A 1 569 ? -2.209 -29.062 -11.906 1 78.5 569 GLN A N 1
ATOM 4662 C CA . GLN A 1 569 ? -3.094 -29.891 -11.094 1 78.5 569 GLN A CA 1
ATOM 4663 C C . GLN A 1 569 ? -3.729 -29.094 -9.961 1 78.5 569 GLN A C 1
ATOM 4665 O O . GLN A 1 569 ? -4.875 -29.344 -9.594 1 78.5 569 GLN A O 1
ATOM 4670 N N . PHE A 1 570 ? -3.002 -28.203 -9.492 1 81.75 570 PHE A N 1
ATOM 4671 C CA . PHE A 1 570 ? -3.363 -27.328 -8.375 1 81.75 570 PHE A CA 1
ATOM 4672 C C . PHE A 1 570 ? -4.648 -26.578 -8.68 1 81.75 570 PHE A C 1
ATOM 4674 O O . PHE A 1 570 ? -5.547 -26.5 -7.832 1 81.75 570 PHE A O 1
ATOM 4681 N N . LYS A 1 571 ? -4.809 -26.094 -9.789 1 82 571 LYS A N 1
ATOM 4682 C CA . LYS A 1 571 ? -5.895 -25.172 -10.102 1 82 571 LYS A CA 1
ATOM 4683 C C . LYS A 1 571 ? -7.25 -25.875 -10.031 1 82 571 LYS A C 1
ATOM 4685 O O . LYS A 1 571 ? -8.242 -25.281 -9.617 1 82 571 LYS A O 1
ATOM 4690 N N . ASP A 1 572 ? -7.195 -27.156 -10.352 1 81.69 572 ASP A N 1
ATOM 4691 C CA . ASP A 1 572 ? -8.453 -27.906 -10.398 1 81.69 572 ASP A CA 1
ATOM 4692 C C . ASP A 1 572 ? -8.828 -28.422 -9.008 1 81.69 572 ASP A C 1
ATOM 4694 O O . ASP A 1 572 ? -10.008 -28.594 -8.703 1 81.69 572 ASP A O 1
ATOM 4698 N N . LYS A 1 573 ? -7.875 -28.547 -8.195 1 83.38 573 LYS A N 1
ATOM 4699 C CA . LYS A 1 573 ? -8.109 -29.141 -6.879 1 83.38 573 LYS A CA 1
ATOM 4700 C C . LYS A 1 573 ? -8.352 -28.078 -5.824 1 83.38 573 LYS A C 1
ATOM 4702 O O . LYS A 1 573 ? -9.094 -28.297 -4.863 1 83.38 573 LYS A O 1
ATOM 4707 N N . VAL A 1 574 ? -7.773 -26.969 -5.941 1 86.5 574 VAL A N 1
ATOM 4708 C CA . VAL A 1 574 ? -7.746 -25.953 -4.898 1 86.5 574 VAL A CA 1
ATOM 4709 C C . VAL A 1 574 ? -8.883 -24.953 -5.125 1 86.5 574 VAL A C 1
ATOM 4711 O O . VAL A 1 574 ? -9.57 -24.562 -4.18 1 86.5 574 VAL A O 1
ATOM 4714 N N . PHE A 1 575 ? -9.141 -24.516 -6.359 1 86.75 575 PHE A N 1
ATOM 4715 C CA . PHE A 1 575 ? -10.125 -23.484 -6.645 1 86.75 575 PHE A CA 1
ATOM 4716 C C . PHE A 1 575 ? -11.477 -24.109 -6.973 1 86.75 575 PHE A C 1
ATOM 4718 O O . PHE A 1 575 ? -12.008 -23.922 -8.07 1 86.75 575 PHE A O 1
ATOM 4725 N N . VAL A 1 576 ? -11.953 -24.844 -6.031 1 84.88 576 VAL A N 1
ATOM 4726 C CA . VAL A 1 576 ? -13.234 -25.531 -6.184 1 84.88 576 VAL A CA 1
ATOM 4727 C C . VAL A 1 576 ? -14.258 -24.906 -5.234 1 84.88 576 VAL A C 1
ATOM 4729 O O . VAL A 1 576 ? -13.977 -24.703 -4.051 1 84.88 576 VAL A O 1
ATOM 4732 N N . GLY A 1 577 ? -15.406 -24.5 -5.781 1 80 577 GLY A N 1
ATOM 4733 C CA . GLY A 1 577 ? -16.469 -23.953 -4.953 1 80 577 GLY A CA 1
ATOM 4734 C C . GLY A 1 577 ? -16.5 -22.438 -4.949 1 80 577 GLY A C 1
ATOM 4735 O O . GLY A 1 577 ? -16.219 -21.797 -5.969 1 80 577 GLY A O 1
ATOM 4736 N N . THR A 1 578 ? -16.984 -21.828 -3.76 1 79.69 578 THR A N 1
ATOM 4737 C CA . THR A 1 578 ? -17.141 -20.391 -3.65 1 79.69 578 THR A CA 1
ATOM 4738 C C . THR A 1 578 ? -16.047 -19.781 -2.76 1 79.69 578 THR A C 1
ATOM 4740 O O . THR A 1 578 ? -15.547 -20.453 -1.857 1 79.69 578 THR A O 1
ATOM 4743 N N . ARG A 1 579 ? -15.734 -18.656 -2.996 1 80.38 579 ARG A N 1
ATOM 4744 C CA . ARG A 1 579 ? -14.773 -17.922 -2.18 1 80.38 579 ARG A CA 1
ATOM 4745 C C . ARG A 1 579 ? -15.367 -17.562 -0.82 1 80.38 579 ARG A C 1
ATOM 4747 O O . ARG A 1 579 ? -16.562 -17.266 -0.715 1 80.38 579 ARG A O 1
ATOM 4754 N N . PRO A 1 580 ? -14.617 -17.5 0.157 1 83.12 580 PRO A N 1
ATOM 4755 C CA . PRO A 1 580 ? -13.242 -18 0.256 1 83.12 580 PRO A CA 1
ATOM 4756 C C . PRO A 1 580 ? -13.164 -19.531 0.137 1 83.12 580 PRO A C 1
ATOM 4758 O O . PRO A 1 580 ? -14.008 -20.234 0.675 1 83.12 580 PRO A O 1
ATOM 4761 N N . TYR A 1 581 ? -12.141 -20.031 -0.568 1 86.12 581 TYR A N 1
ATOM 4762 C CA . TYR A 1 581 ? -11.992 -21.453 -0.827 1 86.12 581 TYR A CA 1
ATOM 4763 C C . TYR A 1 581 ? -11.57 -22.203 0.437 1 86.12 581 TYR A C 1
ATOM 4765 O O . TYR A 1 581 ? -10.945 -21.625 1.325 1 86.12 581 TYR A O 1
ATOM 4773 N N . ASP A 1 582 ? -11.961 -23.422 0.466 1 87.5 582 ASP A N 1
ATOM 4774 C CA . ASP A 1 582 ? -11.461 -24.297 1.524 1 87.5 582 ASP A CA 1
ATOM 4775 C C . ASP A 1 582 ? -9.945 -24.438 1.444 1 87.5 582 ASP A C 1
ATOM 4777 O O . ASP A 1 582 ? -9.406 -24.859 0.416 1 87.5 582 ASP A O 1
ATOM 4781 N N . PRO A 1 583 ? -9.258 -24.094 2.508 1 89.69 583 PRO A N 1
ATOM 4782 C CA . PRO A 1 583 ? -7.797 -24.109 2.461 1 89.69 583 PRO A CA 1
ATOM 4783 C C . PRO A 1 583 ? -7.223 -25.516 2.553 1 89.69 583 PRO A C 1
ATOM 4785 O O . PRO A 1 583 ? -6.035 -25.734 2.295 1 89.69 583 PRO A O 1
ATOM 4788 N N . GLU A 1 584 ? -7.965 -26.484 2.885 1 90.44 584 GLU A N 1
ATOM 4789 C CA . GLU A 1 584 ? -7.473 -27.828 3.174 1 90.44 584 GLU A CA 1
ATOM 4790 C C . GLU A 1 584 ? -6.82 -28.453 1.944 1 90.44 584 GLU A C 1
ATOM 4792 O O . GLU A 1 584 ? -5.73 -29.031 2.037 1 90.44 584 GLU A O 1
ATOM 4797 N N . PRO A 1 585 ? -7.484 -28.391 0.813 1 89 585 PRO A N 1
ATOM 4798 C CA . PRO A 1 585 ? -6.828 -28.953 -0.364 1 89 585 PRO A CA 1
ATOM 4799 C C . PRO A 1 585 ? -5.473 -28.312 -0.658 1 89 585 PRO A C 1
ATOM 4801 O O . PRO A 1 585 ? -4.535 -29 -1.071 1 89 585 PRO A O 1
ATOM 4804 N N . LEU A 1 586 ? -5.434 -27.031 -0.478 1 90.06 586 LEU A N 1
ATOM 4805 C CA . LEU A 1 586 ? -4.172 -26.328 -0.68 1 90.06 586 LEU A CA 1
ATOM 4806 C C . LEU A 1 586 ? -3.117 -26.797 0.317 1 90.06 586 LEU A C 1
ATOM 4808 O O . LEU A 1 586 ? -1.979 -27.078 -0.064 1 90.06 586 LEU A O 1
ATOM 4812 N N . GLU A 1 587 ? -3.482 -26.875 1.573 1 92.94 587 GLU A N 1
ATOM 4813 C CA . GLU A 1 587 ? -2.564 -27.328 2.617 1 92.94 587 GLU A CA 1
ATOM 4814 C C . GLU A 1 587 ? -2.09 -28.75 2.365 1 92.94 587 GLU A C 1
ATOM 4816 O O . GLU A 1 587 ? -0.907 -29.062 2.525 1 92.94 587 GLU A O 1
ATOM 4821 N N . CYS A 1 588 ? -2.98 -29.562 1.935 1 90.81 588 CYS A N 1
ATOM 4822 C CA . CYS A 1 588 ? -2.65 -30.969 1.653 1 90.81 588 CYS A CA 1
ATOM 4823 C C . CYS A 1 588 ? -1.674 -31.062 0.487 1 90.81 588 CYS A C 1
ATOM 4825 O O . CYS A 1 588 ? -0.734 -31.859 0.528 1 90.81 588 CYS A O 1
ATOM 4827 N N . LEU A 1 589 ? -1.9 -30.359 -0.48 1 87.94 589 LEU A N 1
ATOM 4828 C CA . LEU A 1 589 ? -1.036 -30.375 -1.655 1 87.94 589 LEU A CA 1
ATOM 4829 C C . LEU A 1 589 ? 0.368 -29.891 -1.305 1 87.94 589 LEU A C 1
ATOM 4831 O O . LEU A 1 589 ? 1.358 -30.484 -1.751 1 87.94 589 LEU A O 1
ATOM 4835 N N . ILE A 1 590 ? 0.46 -28.781 -0.541 1 92.25 590 ILE A N 1
ATOM 4836 C CA . ILE A 1 590 ? 1.755 -28.266 -0.127 1 92.25 590 ILE A CA 1
ATOM 4837 C C . ILE A 1 590 ? 2.498 -29.297 0.703 1 92.25 590 ILE A C 1
ATOM 4839 O O . ILE A 1 590 ? 3.686 -29.547 0.479 1 92.25 590 ILE A O 1
ATOM 4843 N N . LYS A 1 591 ? 1.784 -30 1.585 1 92.56 591 LYS A N 1
ATOM 4844 C CA . LYS A 1 591 ? 2.375 -31 2.463 1 92.56 591 LYS A CA 1
ATOM 4845 C C . LYS A 1 591 ? 2.832 -32.219 1.671 1 92.56 591 LYS A C 1
ATOM 4847 O O . LYS A 1 591 ? 3.832 -32.844 2.018 1 92.56 591 LYS A O 1
ATOM 4852 N N . GLU A 1 592 ? 2.045 -32.5 0.701 1 90.38 592 GLU A N 1
ATOM 4853 C CA . GLU A 1 592 ? 2.35 -33.656 -0.12 1 90.38 592 GLU A CA 1
ATOM 4854 C C . GLU A 1 592 ? 3.742 -33.562 -0.735 1 90.38 592 GLU A C 1
ATOM 4856 O O . GLU A 1 592 ? 4.488 -34.531 -0.766 1 90.38 592 GLU A O 1
ATOM 4861 N N . TYR A 1 593 ? 4.113 -32.438 -1.109 1 89.5 593 TYR A N 1
ATOM 4862 C CA . TYR A 1 593 ? 5.375 -32.312 -1.824 1 89.5 593 TYR A CA 1
ATOM 4863 C C . TYR A 1 593 ? 6.488 -31.859 -0.882 1 89.5 593 TYR A C 1
ATOM 4865 O O . TYR A 1 593 ? 7.633 -32.312 -1.01 1 89.5 593 TYR A O 1
ATOM 4873 N N . LEU A 1 594 ? 6.254 -31 0.064 1 92.94 594 LEU A N 1
ATOM 4874 C CA . LEU A 1 594 ? 7.277 -30.484 0.964 1 92.94 594 LEU A CA 1
ATOM 4875 C C . LEU A 1 594 ? 7.469 -31.406 2.164 1 92.94 594 LEU A C 1
ATOM 4877 O O . LEU A 1 594 ? 8.531 -31.391 2.791 1 92.94 594 LEU A O 1
ATOM 4881 N N . GLY A 1 595 ? 6.477 -32.156 2.518 1 91.31 595 GLY A N 1
ATOM 4882 C CA . GLY A 1 595 ? 6.488 -32.906 3.756 1 91.31 595 GLY A CA 1
ATOM 4883 C C . GLY A 1 595 ? 5.934 -32.156 4.938 1 91.31 595 GLY A C 1
ATOM 4884 O O . GLY A 1 595 ? 6.07 -30.922 5.008 1 91.31 595 GLY A O 1
ATOM 4885 N N . PRO A 1 596 ? 5.395 -32.75 5.883 1 91.62 596 PRO A N 1
ATOM 4886 C CA . PRO A 1 596 ? 4.758 -32.094 7.023 1 91.62 596 PRO A CA 1
ATOM 4887 C C . PRO A 1 596 ? 5.762 -31.641 8.078 1 91.62 596 PRO A C 1
ATOM 4889 O O . PRO A 1 596 ? 5.441 -30.781 8.906 1 91.62 596 PRO A O 1
ATOM 4892 N N . ASN A 1 597 ? 7.012 -32.094 7.965 1 92 597 ASN A N 1
ATOM 4893 C CA . ASN A 1 597 ? 7.926 -31.844 9.07 1 92 597 ASN A CA 1
ATOM 4894 C C . ASN A 1 597 ? 9.172 -31.078 8.609 1 92 597 ASN A C 1
ATOM 4896 O O . ASN A 1 597 ? 10.141 -30.969 9.352 1 92 597 ASN A O 1
ATOM 4900 N N . LEU A 1 598 ? 9.156 -30.609 7.41 1 94.25 598 LEU A N 1
ATOM 4901 C CA . LEU A 1 598 ? 10.305 -29.844 6.941 1 94.25 598 LEU A CA 1
ATOM 4902 C C . LEU A 1 598 ? 10.375 -28.484 7.645 1 94.25 598 LEU A C 1
ATOM 4904 O O . LEU A 1 598 ? 9.406 -27.719 7.617 1 94.25 598 LEU A O 1
ATOM 4908 N N . MET A 1 599 ? 11.516 -28.266 8.32 1 94.56 599 MET A N 1
ATOM 4909 C CA . MET A 1 599 ? 11.688 -27.016 9.062 1 94.56 599 MET A CA 1
ATOM 4910 C C . MET A 1 599 ? 12.398 -25.969 8.211 1 94.56 599 MET A C 1
ATOM 4912 O O . MET A 1 599 ? 13.148 -26.312 7.301 1 94.56 599 MET A O 1
ATOM 4916 N N . MET A 1 600 ? 12.188 -24.719 8.516 1 94.88 600 MET A N 1
ATOM 4917 C CA . MET A 1 600 ? 12.828 -23.625 7.797 1 94.88 600 MET A CA 1
ATOM 4918 C C . MET A 1 600 ? 14.344 -23.734 7.859 1 94.88 600 MET A C 1
ATOM 4920 O O . MET A 1 600 ? 15.031 -23.5 6.863 1 94.88 600 MET A O 1
ATOM 4924 N N . LYS A 1 601 ? 14.914 -24.109 8.984 1 93.5 601 LYS A N 1
ATOM 4925 C CA . LYS A 1 601 ? 16.359 -24.234 9.164 1 93.5 601 LYS A CA 1
ATOM 4926 C C . LYS A 1 601 ? 16.938 -25.281 8.211 1 93.5 601 LYS A C 1
ATOM 4928 O O . LYS A 1 601 ? 18.109 -25.203 7.844 1 93.5 601 LYS A O 1
ATOM 4933 N N . ASP A 1 602 ? 16.094 -26.234 7.816 1 94.12 602 ASP A N 1
ATOM 4934 C CA . ASP A 1 602 ? 16.547 -27.328 6.953 1 94.12 602 ASP A CA 1
ATOM 4935 C C . ASP A 1 602 ? 16.875 -26.812 5.551 1 94.12 602 ASP A C 1
ATOM 4937 O O . ASP A 1 602 ? 17.703 -27.391 4.852 1 94.12 602 ASP A O 1
ATOM 4941 N N . LEU A 1 603 ? 16.25 -25.766 5.125 1 95.12 603 LEU A N 1
ATOM 4942 C CA . LEU A 1 603 ? 16.484 -25.219 3.791 1 95.12 603 LEU A CA 1
ATOM 4943 C C . LEU A 1 603 ? 17.922 -24.734 3.646 1 95.12 603 LEU A C 1
ATOM 4945 O O . LEU A 1 603 ? 18.547 -24.922 2.598 1 95.12 603 LEU A O 1
ATOM 4949 N N . LYS A 1 604 ? 18.406 -24.125 4.691 1 94 604 LYS A N 1
ATOM 4950 C CA . LYS A 1 604 ? 19.812 -23.719 4.684 1 94 604 LYS A CA 1
ATOM 4951 C C . LYS A 1 604 ? 20.719 -24.891 5.047 1 94 604 LYS A C 1
ATOM 4953 O O . LYS A 1 604 ? 21.766 -25.109 4.414 1 94 604 LYS A O 1
ATOM 4958 N N . GLY A 1 605 ? 20.391 -25.641 6.031 1 92.5 605 GLY A N 1
ATOM 4959 C CA . GLY A 1 605 ? 21.234 -26.703 6.531 1 92.5 605 GLY A CA 1
ATOM 4960 C C . GLY A 1 605 ? 21.391 -27.844 5.547 1 92.5 605 GLY A C 1
ATOM 4961 O O . GLY A 1 605 ? 22.516 -28.312 5.309 1 92.5 605 GLY A O 1
ATOM 4962 N N . LYS A 1 606 ? 20.312 -28.281 4.973 1 92.5 606 LYS A N 1
ATOM 4963 C CA . LYS A 1 606 ? 20.328 -29.453 4.109 1 92.5 606 LYS A CA 1
ATOM 4964 C C . LYS A 1 606 ? 20.578 -29.062 2.656 1 92.5 606 LYS A C 1
ATOM 4966 O O . LYS A 1 606 ? 21.234 -29.812 1.911 1 92.5 606 LYS A O 1
ATOM 4971 N N . TYR A 1 607 ? 20.141 -27.906 2.24 1 93.81 607 TYR A N 1
ATOM 4972 C CA . TYR A 1 607 ? 20.172 -27.578 0.818 1 93.81 607 TYR A CA 1
ATOM 4973 C C . TYR A 1 607 ? 21.062 -26.375 0.549 1 93.81 607 TYR A C 1
ATOM 4975 O O . TYR A 1 607 ? 21.297 -26.016 -0.606 1 93.81 607 TYR A O 1
ATOM 4983 N N . GLY A 1 608 ? 21.531 -25.703 1.604 1 93.19 608 GLY A N 1
ATOM 4984 C CA . GLY A 1 608 ? 22.516 -24.625 1.476 1 93.19 608 GLY A CA 1
ATOM 4985 C C . GLY A 1 608 ? 21.922 -23.344 0.919 1 93.19 608 GLY A C 1
ATOM 4986 O O . GLY A 1 608 ? 22.641 -22.547 0.326 1 93.19 608 GLY A O 1
ATOM 4987 N N . LYS A 1 609 ? 20.641 -23.141 1.019 1 95.69 609 LYS A N 1
ATOM 4988 C CA . LYS A 1 609 ? 19.984 -21.969 0.449 1 95.69 609 LYS A CA 1
ATOM 4989 C C . LYS A 1 609 ? 19.406 -21.078 1.544 1 95.69 609 LYS A C 1
ATOM 4991 O O . LYS A 1 609 ? 18.859 -21.578 2.523 1 95.69 609 LYS A O 1
ATOM 4996 N N . ASN A 1 610 ? 19.672 -19.812 1.508 1 96.69 610 ASN A N 1
ATOM 4997 C CA . ASN A 1 610 ? 18.984 -18.828 2.348 1 96.69 610 ASN A CA 1
ATOM 4998 C C . ASN A 1 610 ? 17.641 -18.422 1.765 1 96.69 610 ASN A C 1
ATOM 5000 O O . ASN A 1 610 ? 17.578 -17.672 0.791 1 96.69 610 ASN A O 1
ATOM 5004 N N . VAL A 1 611 ? 16.578 -18.875 2.43 1 97.56 611 VAL A N 1
ATOM 5005 C CA . VAL A 1 611 ? 15.234 -18.656 1.895 1 97.56 611 VAL A CA 1
ATOM 5006 C C . VAL A 1 611 ? 14.469 -17.703 2.791 1 97.56 611 VAL A C 1
ATOM 5008 O O . VAL A 1 611 ? 14.508 -17.812 4.02 1 97.56 611 VAL A O 1
ATOM 5011 N N . ILE A 1 612 ? 13.82 -16.719 2.197 1 97.31 612 ILE A N 1
ATOM 5012 C CA . ILE A 1 612 ? 12.992 -15.75 2.898 1 97.31 612 ILE A CA 1
ATOM 5013 C C . ILE A 1 612 ? 11.555 -15.828 2.377 1 97.31 612 ILE A C 1
ATOM 5015 O O . ILE A 1 612 ? 11.328 -15.805 1.166 1 97.31 612 ILE A O 1
ATOM 5019 N N . ILE A 1 613 ? 10.562 -15.945 3.232 1 97.5 613 ILE A N 1
ATOM 5020 C CA . ILE A 1 613 ? 9.156 -16.016 2.861 1 97.5 613 ILE A CA 1
ATOM 5021 C C . ILE A 1 613 ? 8.375 -14.914 3.582 1 97.5 613 ILE A C 1
ATOM 5023 O O . ILE A 1 613 ? 8.117 -15.016 4.785 1 97.5 613 ILE A O 1
ATOM 5027 N N . PRO A 1 614 ? 7.953 -13.859 2.867 1 96.5 614 PRO A N 1
ATOM 5028 C CA . PRO A 1 614 ? 7.219 -12.758 3.49 1 96.5 614 PRO A CA 1
ATOM 5029 C C . PRO A 1 614 ? 5.766 -13.109 3.801 1 96.5 614 PRO A C 1
ATOM 5031 O O . PRO A 1 614 ? 5.113 -13.797 3.008 1 96.5 614 PRO A O 1
ATOM 5034 N N . ALA A 1 615 ? 5.234 -12.688 4.895 1 94.25 615 ALA A N 1
ATOM 5035 C CA . ALA A 1 615 ? 3.836 -12.742 5.309 1 94.25 615 ALA A CA 1
ATOM 5036 C C . ALA A 1 615 ? 3.432 -11.477 6.051 1 94.25 615 ALA A C 1
ATOM 5038 O O . ALA A 1 615 ? 4.281 -10.641 6.379 1 94.25 615 ALA A O 1
ATOM 5039 N N . THR A 1 616 ? 2.148 -11.234 6.203 1 90.12 616 THR A N 1
ATOM 5040 C CA . THR A 1 616 ? 1.663 -10.031 6.867 1 90.12 616 THR A CA 1
ATOM 5041 C C . THR A 1 616 ? 0.926 -10.383 8.156 1 90.12 616 THR A C 1
ATOM 5043 O O . THR A 1 616 ? 0.026 -11.227 8.148 1 90.12 616 THR A O 1
ATOM 5046 N N . LEU A 1 617 ? 1.304 -9.789 9.219 1 86.5 617 LEU A N 1
ATOM 5047 C CA . LEU A 1 617 ? 0.574 -9.906 10.477 1 86.5 617 LEU A CA 1
ATOM 5048 C C . LEU A 1 617 ? -0.592 -8.922 10.523 1 86.5 617 LEU A C 1
ATOM 5050 O O . LEU A 1 617 ? -0.385 -7.711 10.547 1 86.5 617 LEU A O 1
ATOM 5054 N N . HIS A 1 618 ? -1.769 -9.414 10.531 1 80.94 618 HIS A N 1
ATOM 5055 C CA . HIS A 1 618 ? -2.936 -8.547 10.43 1 80.94 618 HIS A CA 1
ATOM 5056 C C . HIS A 1 618 ? -3.664 -8.445 11.766 1 80.94 618 HIS A C 1
ATOM 5058 O O . HIS A 1 618 ? -4.66 -7.727 11.875 1 80.94 618 HIS A O 1
ATOM 5064 N N . ASP A 1 619 ? -3.197 -9.047 12.82 1 79.19 619 ASP A N 1
ATOM 5065 C CA . ASP A 1 619 ? -3.838 -8.992 14.133 1 79.19 619 ASP A CA 1
ATOM 5066 C C . ASP A 1 619 ? -3.428 -7.73 14.891 1 79.19 619 ASP A C 1
ATOM 5068 O O . ASP A 1 619 ? -3.582 -7.656 16.109 1 79.19 619 ASP A O 1
ATOM 5072 N N . ARG A 1 620 ? -2.934 -6.816 14.188 1 78.44 620 ARG A N 1
ATOM 5073 C CA . ARG A 1 620 ? -2.484 -5.562 14.781 1 78.44 620 ARG A CA 1
ATOM 5074 C C . ARG A 1 620 ? -2.664 -4.398 13.812 1 78.44 620 ARG A C 1
ATOM 5076 O O . ARG A 1 620 ? -2.789 -4.605 12.609 1 78.44 620 ARG A O 1
ATOM 5083 N N . VAL A 1 621 ? -2.803 -3.199 14.375 1 73.12 621 VAL A N 1
ATOM 5084 C CA . VAL A 1 621 ? -2.896 -1.975 13.586 1 73.12 621 VAL A CA 1
ATOM 5085 C C . VAL A 1 621 ? -1.802 -1 14.016 1 73.12 621 VAL A C 1
ATOM 5087 O O . VAL A 1 621 ? -1.684 -0.669 15.195 1 73.12 621 VAL A O 1
ATOM 5090 N N . PRO A 1 622 ? -0.95 -0.568 13.234 1 77.31 622 PRO A N 1
ATOM 5091 C CA . PRO A 1 622 ? -0.842 -0.952 11.828 1 77.31 622 PRO A CA 1
ATOM 5092 C C . PRO A 1 622 ? -0.313 -2.373 11.641 1 77.31 622 PRO A C 1
ATOM 5094 O O . PRO A 1 622 ? 0.356 -2.906 12.531 1 77.31 622 PRO A O 1
ATOM 5097 N N . MET A 1 623 ? -0.646 -2.959 10.438 1 81.94 623 MET A N 1
ATOM 5098 C CA . MET A 1 623 ? -0.136 -4.293 10.133 1 81.94 623 MET A CA 1
ATOM 5099 C C . MET A 1 623 ? 1.388 -4.293 10.078 1 81.94 623 MET A C 1
ATOM 5101 O O . MET A 1 623 ? 2.008 -3.232 9.961 1 81.94 623 MET A O 1
ATOM 5105 N N . LYS A 1 624 ? 1.938 -5.512 10.211 1 85.56 624 LYS A N 1
ATOM 5106 C CA . LYS A 1 624 ? 3.395 -5.605 10.227 1 85.56 624 LYS A CA 1
ATOM 5107 C C . LYS A 1 624 ? 3.887 -6.676 9.258 1 85.56 624 LYS A C 1
ATOM 5109 O O . LYS A 1 624 ? 3.287 -7.746 9.156 1 85.56 624 LYS A O 1
ATOM 5114 N N . LEU A 1 625 ? 4.949 -6.363 8.508 1 90.25 625 LEU A N 1
ATOM 5115 C CA . LEU A 1 625 ? 5.598 -7.332 7.633 1 90.25 625 LEU A CA 1
ATOM 5116 C C . LEU A 1 625 ? 6.406 -8.344 8.445 1 90.25 625 LEU A C 1
ATOM 5118 O O . LEU A 1 625 ? 7.227 -7.957 9.281 1 90.25 625 LEU A O 1
ATOM 5122 N N . HIS A 1 626 ? 6.098 -9.57 8.266 1 90.94 626 HIS A N 1
ATOM 5123 C CA . HIS A 1 626 ? 6.84 -10.656 8.891 1 90.94 626 HIS A CA 1
ATOM 5124 C C . HIS A 1 626 ? 7.617 -11.461 7.855 1 90.94 626 HIS A C 1
ATOM 5126 O O . HIS A 1 626 ? 7.07 -11.828 6.809 1 90.94 626 HIS A O 1
ATOM 5132 N N . LEU A 1 627 ? 8.898 -11.742 8.141 1 92.88 627 LEU A N 1
ATOM 5133 C CA . LEU A 1 627 ? 9.727 -12.555 7.25 1 92.88 627 LEU A CA 1
ATOM 5134 C C . LEU A 1 627 ? 10.078 -13.883 7.902 1 92.88 627 LEU A C 1
ATOM 5136 O O . LEU A 1 627 ? 10.742 -13.914 8.938 1 92.88 627 LEU A O 1
ATOM 5140 N N . PHE A 1 628 ? 9.57 -14.984 7.305 1 94.12 628 PHE A N 1
ATOM 5141 C CA . PHE A 1 628 ? 10.102 -16.297 7.668 1 94.12 628 PHE A CA 1
ATOM 5142 C C . PHE A 1 628 ? 11.484 -16.516 7.066 1 94.12 628 PHE A C 1
ATOM 5144 O O . PHE A 1 628 ? 11.719 -16.172 5.906 1 94.12 628 PHE A O 1
ATOM 5151 N N . ARG A 1 629 ? 12.398 -17 7.879 1 94.56 629 ARG A N 1
ATOM 5152 C CA . ARG A 1 629 ? 13.797 -17.109 7.457 1 94.56 629 ARG A CA 1
ATOM 5153 C C . ARG A 1 629 ? 14.312 -18.531 7.68 1 94.56 629 ARG A C 1
ATOM 5155 O O . ARG A 1 629 ? 13.891 -19.219 8.617 1 94.56 629 ARG A O 1
ATOM 5162 N N . SER A 1 630 ? 15.258 -18.938 6.785 1 95.44 630 SER A N 1
ATOM 5163 C CA . SER A 1 630 ? 15.938 -20.219 6.988 1 95.44 630 SER A CA 1
ATOM 5164 C C . SER A 1 630 ? 17.188 -20.047 7.836 1 95.44 630 SER A C 1
ATOM 5166 O O . SER A 1 630 ? 17.938 -21 8.062 1 95.44 630 SER A O 1
ATOM 5168 N N . TYR A 1 631 ? 17.516 -18.875 8.312 1 92.94 631 TYR A N 1
ATOM 5169 C CA . TYR A 1 631 ? 18.688 -18.484 9.094 1 92.94 631 TYR A CA 1
ATOM 5170 C C . TYR A 1 631 ? 18.281 -17.547 10.234 1 92.94 631 TYR A C 1
ATOM 5172 O O . TYR A 1 631 ? 17.141 -17.078 10.289 1 92.94 631 TYR A O 1
ATOM 5180 N N . PRO A 1 632 ? 19.156 -17.312 11.141 1 90.69 632 PRO A N 1
ATOM 5181 C CA . PRO A 1 632 ? 18.812 -16.391 12.219 1 90.69 632 PRO A CA 1
ATOM 5182 C C . PRO A 1 632 ? 18.688 -14.945 11.742 1 90.69 632 PRO A C 1
ATOM 5184 O O . PRO A 1 632 ? 19.5 -14.484 10.945 1 90.69 632 PRO A O 1
ATOM 5187 N N . SER A 1 633 ? 17.656 -14.266 12.234 1 88.38 633 SER A N 1
ATOM 5188 C CA . SER A 1 633 ? 17.453 -12.875 11.852 1 88.38 633 SER A CA 1
ATOM 5189 C C . SER A 1 633 ? 18.531 -11.969 12.414 1 88.38 633 SER A C 1
ATOM 5191 O O . SER A 1 633 ? 19.281 -12.367 13.312 1 88.38 633 SER A O 1
ATOM 5193 N N . HIS A 1 634 ? 18.641 -10.719 11.891 1 88.5 634 HIS A N 1
ATOM 5194 C CA . HIS A 1 634 ? 19.625 -9.758 12.375 1 88.5 634 HIS A CA 1
ATOM 5195 C C . HIS A 1 634 ? 19.375 -9.406 13.836 1 88.5 634 HIS A C 1
ATOM 5197 O O . HIS A 1 634 ? 20.312 -9.188 14.594 1 88.5 634 HIS A O 1
ATOM 5203 N N . LEU A 1 635 ? 18.141 -9.391 14.242 1 83.31 635 LEU A N 1
ATOM 5204 C CA . LEU A 1 635 ? 17.812 -9.086 15.633 1 83.31 635 LEU A CA 1
ATOM 5205 C C . LEU A 1 635 ? 18.234 -10.234 16.547 1 83.31 635 LEU A C 1
ATOM 5207 O O . LEU A 1 635 ? 18.672 -10 17.672 1 83.31 635 LEU A O 1
ATOM 5211 N N . GLU A 1 636 ? 18.062 -11.461 16.062 1 85.38 636 GLU A N 1
ATOM 5212 C CA . GLU A 1 636 ? 18.5 -12.625 16.828 1 85.38 636 GLU A CA 1
ATOM 5213 C C . GLU A 1 636 ? 20.016 -12.633 16.984 1 85.38 636 GLU A C 1
ATOM 5215 O O . GLU A 1 636 ? 20.547 -12.969 18.047 1 85.38 636 GLU A O 1
ATOM 5220 N N . LEU A 1 637 ? 20.688 -12.297 15.898 1 87.88 637 LEU A N 1
ATOM 5221 C CA . LEU A 1 637 ? 22.141 -12.227 15.938 1 87.88 637 LEU A CA 1
ATOM 5222 C C . LEU A 1 637 ? 22.609 -11.18 16.938 1 87.88 637 LEU A C 1
ATOM 5224 O O . LEU A 1 637 ? 23.578 -11.391 17.672 1 87.88 637 LEU A O 1
ATOM 5228 N N . LEU A 1 638 ? 21.906 -10.062 17.016 1 86.56 638 LEU A N 1
ATOM 5229 C CA . LEU A 1 638 ? 22.266 -8.953 17.891 1 86.56 638 LEU A CA 1
ATOM 5230 C C . LEU A 1 638 ? 21.703 -9.148 19.281 1 86.56 638 LEU A C 1
ATOM 5232 O O . LEU A 1 638 ? 21.953 -8.344 20.188 1 86.56 638 LEU A O 1
ATOM 5236 N N . LYS A 1 639 ? 20.922 -10.18 19.547 1 81.56 639 LYS A N 1
ATOM 5237 C CA . LYS A 1 639 ? 20.281 -10.492 20.828 1 81.56 639 LYS A CA 1
ATOM 5238 C C . LYS A 1 639 ? 19.359 -9.367 21.266 1 81.56 639 LYS A C 1
ATOM 5240 O O . LYS A 1 639 ? 19.391 -8.945 22.438 1 81.56 639 LYS A O 1
ATOM 5245 N N . LYS A 1 640 ? 18.719 -8.797 20.328 1 77 640 LYS A N 1
ATOM 5246 C CA . LYS A 1 640 ? 17.719 -7.781 20.594 1 77 640 LYS A CA 1
ATOM 5247 C C . LYS A 1 640 ? 16.312 -8.359 20.453 1 77 640 LYS A C 1
ATOM 5249 O O . LYS A 1 640 ? 16.047 -9.195 19.594 1 77 640 LYS A O 1
ATOM 5254 N N . PRO A 1 641 ? 15.492 -7.906 21.344 1 68.81 641 PRO A N 1
ATOM 5255 C CA . PRO A 1 641 ? 14.117 -8.414 21.266 1 68.81 641 PRO A CA 1
ATOM 5256 C C . PRO A 1 641 ? 13.367 -7.875 20.047 1 68.81 641 PRO A C 1
ATOM 5258 O O . PRO A 1 641 ? 13.562 -6.719 19.656 1 68.81 641 PRO A O 1
ATOM 5261 N N . ASP A 1 642 ? 12.898 -8.844 19.312 1 62.66 642 ASP A N 1
ATOM 5262 C CA . ASP A 1 642 ? 12 -8.414 18.234 1 62.66 642 ASP A CA 1
ATOM 5263 C C . ASP A 1 642 ? 10.578 -8.227 18.75 1 62.66 642 ASP A C 1
ATOM 5265 O O . ASP A 1 642 ? 9.75 -9.133 18.656 1 62.66 642 ASP A O 1
ATOM 5269 N N . TYR A 1 643 ? 10.359 -7.23 19.594 1 54.62 643 TYR A N 1
ATOM 5270 C CA . TYR A 1 643 ? 9.086 -7.109 20.297 1 54.62 643 TYR A CA 1
ATOM 5271 C C . TYR A 1 643 ? 7.992 -6.594 19.375 1 54.62 643 TYR A C 1
ATOM 5273 O O . TYR A 1 643 ? 8.172 -5.578 18.703 1 54.62 643 TYR A O 1
ATOM 5281 N N . ASP A 1 644 ? 7.359 -7.445 18.672 1 53.94 644 ASP A N 1
ATOM 5282 C CA . ASP A 1 644 ? 6.039 -7.039 18.219 1 53.94 644 ASP A CA 1
ATOM 5283 C C . ASP A 1 644 ? 4.969 -7.344 19.266 1 53.94 644 ASP A C 1
ATOM 5285 O O . ASP A 1 644 ? 4.918 -8.453 19.797 1 53.94 644 ASP A O 1
ATOM 5289 N N . ARG A 1 645 ? 4.52 -6.371 19.922 1 48.5 645 ARG A N 1
ATOM 5290 C CA . ARG A 1 645 ? 3.52 -6.645 20.953 1 48.5 645 ARG A CA 1
ATOM 5291 C C . ARG A 1 645 ? 2.523 -7.699 20.484 1 48.5 645 ARG A C 1
ATOM 5293 O O . ARG A 1 645 ? 1.941 -7.57 19.406 1 48.5 645 ARG A O 1
ATOM 5300 N N . GLY A 1 646 ? 2.393 -8.859 21.234 1 46.38 646 GLY A N 1
ATOM 5301 C CA . GLY A 1 646 ? 1.418 -9.922 21.031 1 46.38 646 GLY A CA 1
ATOM 5302 C C . GLY A 1 646 ? 1.926 -11.031 20.141 1 46.38 646 GLY A C 1
ATOM 5303 O O . GLY A 1 646 ? 1.249 -12.047 19.969 1 46.38 646 GLY A O 1
ATOM 5304 N N . PHE A 1 647 ? 2.93 -10.695 19.344 1 49.38 647 PHE A N 1
ATOM 5305 C CA . PHE A 1 647 ? 3.439 -11.773 18.5 1 49.38 647 PHE A CA 1
ATOM 5306 C C . PHE A 1 647 ? 4.883 -12.102 18.859 1 49.38 647 PHE A C 1
ATOM 5308 O O . PHE A 1 647 ? 5.746 -11.219 18.859 1 49.38 647 PHE A O 1
ATOM 5315 N N . ALA A 1 648 ? 4.988 -13.148 19.562 1 49.66 648 ALA A N 1
ATOM 5316 C CA . ALA A 1 648 ? 6.348 -13.617 19.812 1 49.66 648 ALA A CA 1
ATOM 5317 C C . ALA A 1 648 ? 6.918 -14.344 18.609 1 49.66 648 ALA A C 1
ATOM 5319 O O . ALA A 1 648 ? 6.348 -15.336 18.141 1 49.66 648 ALA A O 1
ATOM 5320 N N . ARG A 1 649 ? 7.84 -13.695 17.938 1 59.81 649 ARG A N 1
ATOM 5321 C CA . ARG A 1 649 ? 8.477 -14.344 16.797 1 59.81 649 ARG A CA 1
ATOM 5322 C C . ARG A 1 649 ? 9.203 -15.617 17.234 1 59.81 649 ARG A C 1
ATOM 5324 O O . ARG A 1 649 ? 9.914 -15.617 18.234 1 59.81 649 ARG A O 1
ATOM 5331 N N . HIS A 1 650 ? 8.758 -16.734 16.703 1 62.94 650 HIS A N 1
ATOM 5332 C CA . HIS A 1 650 ? 9.477 -17.984 16.906 1 62.94 650 HIS A CA 1
ATOM 5333 C C . HIS A 1 650 ? 10.727 -18.047 16.031 1 62.94 650 HIS A C 1
ATOM 5335 O O . HIS A 1 650 ? 10.719 -17.594 14.891 1 62.94 650 HIS A O 1
ATOM 5341 N N . PRO A 1 651 ? 11.766 -18.438 16.672 1 67.81 651 PRO A N 1
ATOM 5342 C CA . PRO A 1 651 ? 13 -18.625 15.898 1 67.81 651 PRO A CA 1
ATOM 5343 C C . PRO A 1 651 ? 12.82 -19.531 14.688 1 67.81 651 PRO A C 1
ATOM 5345 O O . PRO A 1 651 ? 11.859 -20.312 14.633 1 67.81 651 PRO A O 1
ATOM 5348 N N . CYS A 1 652 ? 13.555 -19.328 13.781 1 68.38 652 CYS A N 1
ATOM 5349 C CA . CYS A 1 652 ? 13.492 -20.062 12.516 1 68.38 652 CYS A CA 1
ATOM 5350 C C . CYS A 1 652 ? 13.555 -21.562 12.758 1 68.38 652 CYS A C 1
ATOM 5352 O O . CYS A 1 652 ? 13.023 -22.344 11.961 1 68.38 652 CYS A O 1
ATOM 5354 N N . GLN A 1 653 ? 14.109 -22 13.781 1 72.81 653 GLN A N 1
ATOM 5355 C CA . GLN A 1 653 ? 14.281 -23.422 14.078 1 72.81 653 GLN A CA 1
ATOM 5356 C C . GLN A 1 653 ? 12.938 -24.078 14.375 1 72.81 653 GLN A C 1
ATOM 5358 O O . GLN A 1 653 ? 12.797 -25.297 14.227 1 72.81 653 GLN A O 1
ATOM 5363 N N . ASP A 1 654 ? 12.094 -23.219 14.664 1 79.88 654 ASP A N 1
ATOM 5364 C CA . ASP A 1 654 ? 10.82 -23.797 15.094 1 79.88 654 ASP A CA 1
ATOM 5365 C C . ASP A 1 654 ? 9.727 -23.547 14.062 1 79.88 654 ASP A C 1
ATOM 5367 O O . ASP A 1 654 ? 8.547 -23.828 14.32 1 79.88 654 ASP A O 1
ATOM 5371 N N . GLN A 1 655 ? 10.109 -23.125 12.984 1 89.12 655 GLN A N 1
ATOM 5372 C CA . GLN A 1 655 ? 9.078 -22.797 11.992 1 89.12 655 GLN A CA 1
ATOM 5373 C C . GLN A 1 655 ? 9.039 -23.844 10.883 1 89.12 655 GLN A C 1
ATOM 5375 O O . GLN A 1 655 ? 10.086 -24.266 10.391 1 89.12 655 GLN A O 1
ATOM 5380 N N . ILE A 1 656 ? 7.824 -24.266 10.578 1 93.62 656 ILE A N 1
ATOM 5381 C CA . ILE A 1 656 ? 7.617 -25.297 9.555 1 93.62 656 ILE A CA 1
ATOM 5382 C C . ILE A 1 656 ? 7.43 -24.625 8.195 1 93.62 656 ILE A C 1
ATOM 5384 O O . ILE A 1 656 ? 6.723 -23.625 8.078 1 93.62 656 ILE A O 1
ATOM 5388 N N . VAL A 1 657 ? 7.992 -25.219 7.152 1 96.12 657 VAL A N 1
ATOM 5389 C CA . VAL A 1 657 ? 8.047 -24.594 5.828 1 96.12 657 VAL A CA 1
ATOM 5390 C C . VAL A 1 657 ? 6.637 -24.5 5.246 1 96.12 657 VAL A C 1
ATOM 5392 O O . VAL A 1 657 ? 6.254 -23.469 4.703 1 96.12 657 VAL A O 1
ATOM 5395 N N . TRP A 1 658 ? 5.832 -25.594 5.277 1 95.69 658 TRP A N 1
ATOM 5396 C CA . TRP A 1 658 ? 4.516 -25.547 4.645 1 95.69 658 TRP A CA 1
ATOM 5397 C C . TRP A 1 658 ? 3.623 -24.516 5.332 1 95.69 658 TRP A C 1
ATOM 5399 O O . TRP A 1 658 ? 2.783 -23.891 4.688 1 95.69 658 TRP A O 1
ATOM 5409 N N . LYS A 1 659 ? 3.793 -24.266 6.645 1 94.88 659 LYS A N 1
ATOM 5410 C CA . LYS A 1 659 ? 3.023 -23.25 7.355 1 94.88 659 LYS A CA 1
ATOM 5411 C C . LYS A 1 659 ? 3.434 -21.844 6.922 1 94.88 659 LYS A C 1
ATOM 5413 O O . LYS A 1 659 ? 2.594 -20.953 6.828 1 94.88 659 LYS A O 1
ATOM 5418 N N . ALA A 1 660 ? 4.734 -21.688 6.734 1 95.56 660 ALA A N 1
ATOM 5419 C CA . ALA A 1 660 ? 5.219 -20.406 6.238 1 95.56 660 ALA A CA 1
ATOM 5420 C C . ALA A 1 660 ? 4.641 -20.094 4.859 1 95.56 660 ALA A C 1
ATOM 5422 O O . ALA A 1 660 ? 4.219 -18.953 4.598 1 95.56 660 ALA A O 1
ATOM 5423 N N . CYS A 1 661 ? 4.617 -21.078 4.016 1 96.31 661 CYS A N 1
ATOM 5424 C CA . CYS A 1 661 ? 4.07 -20.906 2.678 1 96.31 661 CYS A CA 1
ATOM 5425 C C . CYS A 1 661 ? 2.574 -20.625 2.734 1 96.31 661 CYS A C 1
ATOM 5427 O O . CYS A 1 661 ? 2.068 -19.781 1.986 1 96.31 661 CYS A O 1
ATOM 5429 N N . ARG A 1 662 ? 1.901 -21.359 3.625 1 95.31 662 ARG A N 1
ATOM 5430 C CA . ARG A 1 662 ? 0.468 -21.141 3.793 1 95.31 662 ARG A CA 1
ATOM 5431 C C . ARG A 1 662 ? 0.181 -19.734 4.301 1 95.31 662 ARG A C 1
ATOM 5433 O O . ARG A 1 662 ? -0.784 -19.094 3.869 1 95.31 662 ARG A O 1
ATOM 5440 N N . ALA A 1 663 ? 0.955 -19.281 5.215 1 93.44 663 ALA A N 1
ATOM 5441 C CA . ALA A 1 663 ? 0.817 -17.938 5.75 1 93.44 663 ALA A CA 1
ATOM 5442 C C . ALA A 1 663 ? 1.029 -16.891 4.66 1 93.44 663 ALA A C 1
ATOM 5444 O O . ALA A 1 663 ? 0.263 -15.93 4.551 1 93.44 663 ALA A O 1
ATOM 5445 N N . SER A 1 664 ? 2.033 -17.078 3.842 1 95.62 664 SER A N 1
ATOM 5446 C CA . SER A 1 664 ? 2.373 -16.141 2.766 1 95.62 664 SER A CA 1
ATOM 5447 C C . SER A 1 664 ? 1.32 -16.172 1.661 1 95.62 664 SER A C 1
ATOM 5449 O O . SER A 1 664 ? 1.189 -15.211 0.899 1 95.62 664 SER A O 1
ATOM 5451 N N . GLY A 1 665 ? 0.592 -17.25 1.528 1 92.06 665 GLY A N 1
ATOM 5452 C CA . GLY A 1 665 ? -0.36 -17.422 0.441 1 92.06 665 GLY A CA 1
ATOM 5453 C C . GLY A 1 665 ? -1.8 -17.234 0.876 1 92.06 665 GLY A C 1
ATOM 5454 O O . GLY A 1 665 ? -2.727 -17.5 0.111 1 92.06 665 GLY A O 1
ATOM 5455 N N . ALA A 1 666 ? -2.051 -16.766 2.057 1 88 666 ALA A N 1
ATOM 5456 C CA . ALA A 1 666 ? -3.402 -16.547 2.566 1 88 666 ALA A CA 1
ATOM 5457 C C . ALA A 1 666 ? -4 -15.266 2.008 1 88 666 ALA A C 1
ATOM 5459 O O . ALA A 1 666 ? -4.258 -14.32 2.756 1 88 666 ALA A O 1
ATOM 5460 N N . ALA A 1 667 ? -4.273 -15.289 0.705 1 81.38 667 ALA A N 1
ATOM 5461 C CA . ALA A 1 667 ? -4.777 -14.109 0.012 1 81.38 667 ALA A CA 1
ATOM 5462 C C . ALA A 1 667 ? -6.172 -13.734 0.51 1 81.38 667 ALA A C 1
ATOM 5464 O O . ALA A 1 667 ? -7.086 -14.555 0.495 1 81.38 667 ALA A O 1
ATOM 5465 N N . PRO A 1 668 ? -6.289 -12.508 0.862 1 76 668 PRO A N 1
ATOM 5466 C CA . PRO A 1 668 ? -7.609 -12.086 1.34 1 76 668 PRO A CA 1
ATOM 5467 C C . PRO A 1 668 ? -8.703 -12.266 0.288 1 76 668 PRO A C 1
ATOM 5469 O O . PRO A 1 668 ? -8.469 -12.023 -0.899 1 76 668 PRO A O 1
ATOM 5472 N N . THR A 1 669 ? -9.844 -12.586 0.625 1 73.06 669 THR A N 1
ATOM 5473 C CA . THR A 1 669 ? -11.039 -12.82 -0.182 1 73.06 669 THR A CA 1
ATOM 5474 C C . THR A 1 669 ? -10.977 -14.188 -0.86 1 73.06 669 THR A C 1
ATOM 5476 O O . THR A 1 669 ? -12 -14.703 -1.313 1 73.06 669 THR A O 1
ATOM 5479 N N . TYR A 1 670 ? -9.797 -14.711 -1.058 1 78.56 670 TYR A N 1
ATOM 5480 C CA . TYR A 1 670 ? -9.672 -16 -1.711 1 78.56 670 TYR A CA 1
ATOM 5481 C C . TYR A 1 670 ? -9.586 -17.125 -0.684 1 78.56 670 TYR A C 1
ATOM 5483 O O . TYR A 1 670 ? -10.156 -18.203 -0.88 1 78.56 670 TYR A O 1
ATOM 5491 N N . PHE A 1 671 ? -8.836 -16.875 0.362 1 81.25 671 PHE A N 1
ATOM 5492 C CA . PHE A 1 671 ? -8.656 -17.844 1.438 1 81.25 671 PHE A CA 1
ATOM 5493 C C . PHE A 1 671 ? -8.828 -17.172 2.799 1 81.25 671 PHE A C 1
ATOM 5495 O O . PHE A 1 671 ? -8.609 -15.969 2.936 1 81.25 671 PHE A O 1
ATOM 5502 N N . ASN A 1 672 ? -9.141 -18 3.762 1 81.75 672 ASN A N 1
ATOM 5503 C CA . ASN A 1 672 ? -9.172 -17.516 5.137 1 81.75 672 ASN A CA 1
ATOM 5504 C C . ASN A 1 672 ? -7.762 -17.25 5.664 1 81.75 672 ASN A C 1
ATOM 5506 O O . ASN A 1 672 ? -6.793 -17.844 5.18 1 81.75 672 ASN A O 1
ATOM 5510 N N . SER A 1 673 ? -7.719 -16.359 6.621 1 83.31 673 SER A N 1
ATOM 5511 C CA . SER A 1 673 ? -6.438 -16.062 7.258 1 83.31 673 SER A CA 1
ATOM 5512 C C . SER A 1 673 ? -5.848 -17.312 7.914 1 83.31 673 SER A C 1
ATOM 5514 O O . SER A 1 673 ? -6.574 -18.25 8.227 1 83.31 673 SER A O 1
ATOM 5516 N N . PHE A 1 674 ? -4.59 -17.406 8 1 89.19 674 PHE A N 1
ATOM 5517 C CA . PHE A 1 674 ? -3.873 -18.484 8.688 1 89.19 674 PHE A CA 1
ATOM 5518 C C . PHE A 1 674 ? -3.346 -18 10.031 1 89.19 674 PHE A C 1
ATOM 5520 O O . PHE A 1 674 ? -2.213 -17.531 10.133 1 89.19 674 PHE A O 1
ATOM 5527 N N . GLY A 1 675 ? -4.168 -18.141 11.023 1 84.69 675 GLY A N 1
ATOM 5528 C CA . GLY A 1 675 ? -3.822 -17.516 12.297 1 84.69 675 GLY A CA 1
ATOM 5529 C C . GLY A 1 675 ? -3.736 -16.016 12.219 1 84.69 675 GLY A C 1
ATOM 5530 O O . GLY A 1 675 ? -4.668 -15.352 11.742 1 84.69 675 GLY A O 1
ATOM 5531 N N . PRO A 1 676 ? -2.582 -15.523 12.664 1 84.44 676 PRO A N 1
ATOM 5532 C CA . PRO A 1 676 ? -2.428 -14.07 12.617 1 84.44 676 PRO A CA 1
ATOM 5533 C C . PRO A 1 676 ? -1.899 -13.57 11.273 1 84.44 676 PRO A C 1
ATOM 5535 O O . PRO A 1 676 ? -1.646 -12.375 11.109 1 84.44 676 PRO A O 1
ATOM 5538 N N . PHE A 1 677 ? -1.843 -14.5 10.32 1 88.56 677 PHE A N 1
ATOM 5539 C CA . PHE A 1 677 ? -1.165 -14.133 9.078 1 88.56 677 PHE A CA 1
ATOM 5540 C C . PHE A 1 677 ? -2.162 -14.008 7.938 1 88.56 677 PHE A C 1
ATOM 5542 O O . PHE A 1 677 ? -3.156 -14.734 7.887 1 88.56 677 PHE A O 1
ATOM 5549 N N . ILE A 1 678 ? -1.907 -13.055 7.121 1 88.12 678 ILE A N 1
ATOM 5550 C CA . ILE A 1 678 ? -2.512 -12.977 5.797 1 88.12 678 ILE A CA 1
ATOM 5551 C C . ILE A 1 678 ? -1.417 -12.898 4.734 1 88.12 678 ILE A C 1
ATOM 5553 O O . ILE A 1 678 ? -0.227 -12.898 5.059 1 88.12 678 ILE A O 1
ATOM 5557 N N . ASP A 1 679 ? -1.842 -12.883 3.479 1 89.56 679 ASP A N 1
ATOM 5558 C CA . ASP A 1 679 ? -0.931 -12.969 2.34 1 89.56 679 ASP A CA 1
ATOM 5559 C C . ASP A 1 679 ? 0.143 -11.891 2.41 1 89.56 679 ASP A C 1
ATOM 5561 O O . ASP A 1 679 ? -0.158 -10.727 2.686 1 89.56 679 ASP A O 1
ATOM 5565 N N . GLY A 1 680 ? 1.425 -12.312 2.182 1 91.25 680 GLY A N 1
ATOM 5566 C CA . GLY A 1 680 ? 2.533 -11.375 2.137 1 91.25 680 GLY A CA 1
ATOM 5567 C C . GLY A 1 680 ? 2.422 -10.367 1.005 1 91.25 680 GLY A C 1
ATOM 5568 O O . GLY A 1 680 ? 3.092 -9.336 1.016 1 91.25 680 GLY A O 1
ATOM 5569 N N . GLY A 1 681 ? 1.592 -10.656 0.081 1 90.69 681 GLY A N 1
ATOM 5570 C CA . GLY A 1 681 ? 1.421 -9.797 -1.079 1 90.69 681 GLY A CA 1
ATOM 5571 C C . GLY A 1 681 ? 0.857 -8.43 -0.732 1 90.69 681 GLY A C 1
ATOM 5572 O O . GLY A 1 681 ? 1.015 -7.477 -1.495 1 90.69 681 GLY A O 1
ATOM 5573 N N . ILE A 1 682 ? 0.332 -8.312 0.435 1 87 682 ILE A N 1
ATOM 5574 C CA . ILE A 1 682 ? -0.255 -7.047 0.873 1 87 682 ILE A CA 1
ATOM 5575 C C . ILE A 1 682 ? 0.852 -6.031 1.146 1 87 682 ILE A C 1
ATOM 5577 O O . ILE A 1 682 ? 0.679 -4.836 0.903 1 87 682 ILE A O 1
ATOM 5581 N N . MET A 1 683 ? 2.021 -6.551 1.497 1 89.94 683 MET A N 1
ATOM 5582 C CA . MET A 1 683 ? 3.088 -5.629 1.877 1 89.94 683 MET A CA 1
ATOM 5583 C C . MET A 1 683 ? 4.332 -5.852 1.023 1 89.94 683 MET A C 1
ATOM 5585 O O . MET A 1 683 ? 5.18 -4.965 0.909 1 89.94 683 MET A O 1
ATOM 5589 N N . SER A 1 684 ? 4.43 -7.027 0.532 1 94.19 684 SER A N 1
ATOM 5590 C CA . SER A 1 684 ? 5.66 -7.418 -0.148 1 94.19 684 SER A CA 1
ATOM 5591 C C . SER A 1 684 ? 5.375 -8.344 -1.323 1 94.19 684 SER A C 1
ATOM 5593 O O . SER A 1 684 ? 5.953 -9.43 -1.423 1 94.19 684 SER A O 1
ATOM 5595 N N . ASN A 1 685 ? 4.52 -7.914 -2.223 1 94.31 685 ASN A N 1
ATOM 5596 C CA . ASN A 1 685 ? 4.203 -8.742 -3.385 1 94.31 685 ASN A CA 1
ATOM 5597 C C . ASN A 1 685 ? 5.414 -8.898 -4.301 1 94.31 685 ASN A C 1
ATOM 5599 O O . ASN A 1 685 ? 5.664 -9.992 -4.816 1 94.31 685 ASN A O 1
ATOM 5603 N N . ASN A 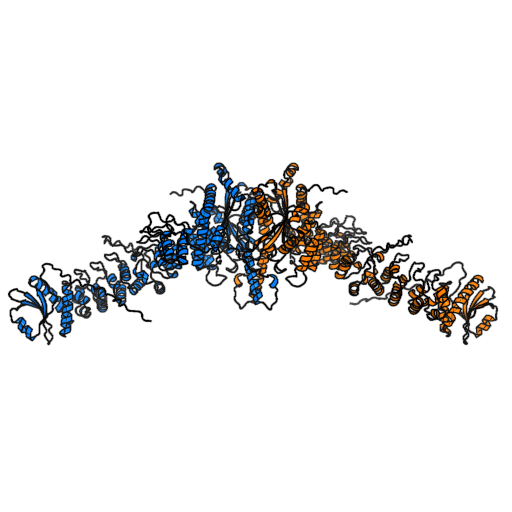1 686 ? 6.039 -7.805 -4.711 1 95.81 686 ASN A N 1
ATOM 5604 C CA . ASN A 1 686 ? 7.414 -7.797 -5.195 1 95.81 686 ASN A CA 1
ATOM 5605 C C . ASN A 1 686 ? 8.414 -7.656 -4.055 1 95.81 686 ASN A C 1
ATOM 5607 O O . ASN A 1 686 ? 8.641 -6.551 -3.553 1 95.81 686 ASN A O 1
ATOM 5611 N N . PRO A 1 687 ? 9.008 -8.75 -3.664 1 97.31 687 PRO A N 1
ATOM 5612 C CA . PRO A 1 687 ? 9.766 -8.734 -2.41 1 97.31 687 PRO A CA 1
ATOM 5613 C C . PRO A 1 687 ? 11.219 -8.281 -2.602 1 97.31 687 PRO A C 1
ATOM 5615 O O . PRO A 1 687 ? 12.031 -8.398 -1.68 1 97.31 687 PRO A O 1
ATOM 5618 N N . ALA A 1 688 ? 11.641 -7.734 -3.721 1 97.38 688 ALA A N 1
ATOM 5619 C CA . ALA A 1 688 ? 13.031 -7.418 -4.027 1 97.38 688 ALA A CA 1
ATOM 5620 C C . ALA A 1 688 ? 13.602 -6.41 -3.031 1 97.38 688 ALA A C 1
ATOM 5622 O O . ALA A 1 688 ? 14.688 -6.613 -2.488 1 97.38 688 ALA A O 1
ATOM 5623 N N . ILE A 1 689 ? 12.875 -5.387 -2.738 1 96.56 689 ILE A N 1
ATOM 5624 C CA . ILE A 1 689 ? 13.391 -4.332 -1.873 1 96.56 689 ILE A CA 1
ATOM 5625 C C . ILE A 1 689 ? 13.516 -4.852 -0.442 1 96.56 689 ILE A C 1
ATOM 5627 O O . ILE A 1 689 ? 14.43 -4.473 0.289 1 96.56 689 ILE A O 1
ATOM 5631 N N . ASP A 1 690 ? 12.578 -5.633 -0.043 1 96.5 690 ASP A N 1
ATOM 5632 C CA . ASP A 1 690 ? 12.625 -6.199 1.3 1 96.5 690 ASP A CA 1
ATOM 5633 C C . ASP A 1 690 ? 13.766 -7.199 1.433 1 96.5 690 ASP A C 1
ATOM 5635 O O . ASP A 1 690 ? 14.383 -7.312 2.498 1 96.5 690 ASP A O 1
ATOM 5639 N N . ALA A 1 691 ? 13.984 -7.93 0.343 1 97.56 691 ALA A N 1
ATOM 5640 C CA . ALA A 1 691 ? 15.109 -8.859 0.333 1 97.56 691 ALA A CA 1
ATOM 5641 C C . ALA A 1 691 ? 16.438 -8.109 0.449 1 97.56 691 ALA A C 1
ATOM 5643 O O . ALA A 1 691 ? 17.328 -8.531 1.189 1 97.56 691 ALA A O 1
ATOM 5644 N N . LEU A 1 692 ? 16.609 -7.027 -0.286 1 97.56 692 LEU A N 1
ATOM 5645 C CA . LEU A 1 692 ? 17.812 -6.203 -0.245 1 97.56 692 LEU A CA 1
ATOM 5646 C C . LEU A 1 692 ? 18.016 -5.633 1.151 1 97.56 692 LEU A C 1
ATOM 5648 O O . LEU A 1 692 ? 19.141 -5.637 1.662 1 97.56 692 LEU A O 1
ATOM 5652 N N . THR A 1 693 ? 16.953 -5.168 1.738 1 96.06 693 THR A N 1
ATOM 5653 C CA . THR A 1 693 ? 17 -4.602 3.082 1 96.06 693 THR A CA 1
ATOM 5654 C C . THR A 1 693 ? 17.438 -5.66 4.098 1 96.06 693 THR A C 1
ATOM 5656 O O . THR A 1 693 ? 18.297 -5.406 4.934 1 96.06 693 THR A O 1
ATOM 5659 N N . GLU A 1 694 ? 16.781 -6.82 3.955 1 95.12 694 GLU A N 1
ATOM 5660 C CA . GLU A 1 694 ? 17.109 -7.922 4.859 1 95.12 694 GLU A CA 1
ATOM 5661 C C . GLU A 1 694 ? 18.562 -8.344 4.715 1 95.12 694 GLU A C 1
ATOM 5663 O O . GLU A 1 694 ? 19.234 -8.617 5.707 1 95.12 694 GLU A O 1
ATOM 5668 N N . PHE A 1 695 ? 19.062 -8.438 3.504 1 96.38 695 PHE A N 1
ATOM 5669 C CA . PHE A 1 695 ? 20.438 -8.805 3.232 1 96.38 695 PHE A CA 1
ATOM 5670 C C . PHE A 1 695 ? 21.406 -7.832 3.895 1 96.38 695 PHE A C 1
ATOM 5672 O O . PHE A 1 695 ? 22.391 -8.242 4.516 1 96.38 695 PHE A O 1
ATOM 5679 N N . GLU A 1 696 ? 21.109 -6.551 3.766 1 95.19 696 GLU A N 1
ATOM 5680 C CA . GLU A 1 696 ? 21.953 -5.508 4.348 1 95.19 696 GLU A CA 1
ATOM 5681 C C . GLU A 1 696 ? 21.953 -5.586 5.871 1 95.19 696 GLU A C 1
ATOM 5683 O O . GLU A 1 696 ? 23.016 -5.496 6.504 1 95.19 696 GLU A O 1
ATOM 5688 N N . PHE A 1 697 ? 20.797 -5.73 6.453 1 93.25 697 PHE A N 1
ATOM 5689 C CA . PHE A 1 697 ? 20.688 -5.812 7.902 1 93.25 697 PHE A CA 1
ATOM 5690 C C . PHE A 1 697 ? 21.422 -7.039 8.438 1 93.25 697 PHE A C 1
ATOM 5692 O O . PHE A 1 697 ? 22.062 -6.984 9.484 1 93.25 697 PHE A O 1
ATOM 5699 N N . TYR A 1 698 ? 21.281 -8.156 7.715 1 94 698 TYR A N 1
ATOM 5700 C CA . TYR A 1 698 ? 21.953 -9.398 8.109 1 94 698 TYR A CA 1
ATOM 5701 C C . TYR A 1 698 ? 23.453 -9.219 8.109 1 94 698 TYR A C 1
ATOM 5703 O O . TYR A 1 698 ? 24.125 -9.586 9.078 1 94 698 TYR A O 1
ATOM 5711 N N . ASN A 1 699 ? 24.047 -8.617 7.082 1 94.69 699 ASN A N 1
ATOM 5712 C CA . ASN A 1 699 ? 25.484 -8.367 6.992 1 94.69 699 ASN A CA 1
ATOM 5713 C C . ASN A 1 699 ? 25.953 -7.426 8.102 1 94.69 699 ASN A C 1
ATOM 5715 O O . ASN A 1 699 ? 27.016 -7.637 8.68 1 94.69 699 ASN A O 1
ATOM 5719 N N . ASN A 1 700 ? 25.172 -6.387 8.352 1 93.38 700 ASN A N 1
ATOM 5720 C CA . ASN A 1 700 ? 25.531 -5.445 9.406 1 93.38 700 ASN A CA 1
ATOM 5721 C C . ASN A 1 700 ? 25.578 -6.121 10.773 1 93.38 700 ASN A C 1
ATOM 5723 O O . ASN A 1 700 ? 26.453 -5.832 11.586 1 93.38 700 ASN A O 1
ATOM 5727 N N . ALA A 1 701 ? 24.609 -6.945 10.977 1 92.31 701 ALA A N 1
ATOM 5728 C CA . ALA A 1 701 ? 24.562 -7.668 12.25 1 92.31 701 ALA A CA 1
ATOM 5729 C C . ALA A 1 701 ? 25.766 -8.594 12.398 1 92.31 701 ALA A C 1
ATOM 5731 O O . ALA A 1 701 ? 26.344 -8.703 13.484 1 92.31 701 ALA A O 1
ATOM 5732 N N . LEU A 1 702 ? 26.141 -9.289 11.328 1 94.38 702 LEU A N 1
ATOM 5733 C CA . LEU A 1 702 ? 27.297 -10.172 11.352 1 94.38 702 LEU A CA 1
ATOM 5734 C C . LEU A 1 702 ? 28.562 -9.398 11.688 1 94.38 702 LEU A C 1
ATOM 5736 O O . LEU A 1 702 ? 29.391 -9.867 12.469 1 94.38 702 LEU A O 1
ATOM 5740 N N . LYS A 1 703 ? 28.703 -8.242 11.109 1 92.69 703 LYS A N 1
ATOM 5741 C CA . LYS A 1 703 ? 29.859 -7.398 11.383 1 92.69 703 LYS A CA 1
ATOM 5742 C C . LYS A 1 703 ? 29.891 -6.969 12.852 1 92.69 703 LYS A C 1
ATOM 5744 O O . LYS A 1 703 ? 30.953 -6.941 13.469 1 92.69 703 LYS A O 1
ATOM 5749 N N . GLN A 1 704 ? 28.812 -6.672 13.344 1 90 704 GLN A N 1
ATOM 5750 C CA . GLN A 1 704 ? 28.703 -6.156 14.711 1 90 704 GLN A CA 1
ATOM 5751 C C . GLN A 1 704 ? 29 -7.25 15.734 1 90 704 GLN A C 1
ATOM 5753 O O . GLN A 1 704 ? 29.5 -6.969 16.828 1 90 704 GLN A O 1
ATOM 5758 N N . VAL A 1 705 ? 28.672 -8.477 15.422 1 92.69 705 VAL A N 1
ATOM 5759 C CA . VAL A 1 705 ? 28.891 -9.562 16.359 1 92.69 705 VAL A CA 1
ATOM 5760 C C . VAL A 1 705 ? 30.281 -10.164 16.141 1 92.69 705 VAL A C 1
ATOM 5762 O O . VAL A 1 705 ? 30.625 -11.188 16.734 1 92.69 705 VAL A O 1
ATOM 5765 N N . GLY A 1 706 ? 31.109 -9.672 15.273 1 92.81 706 GLY A N 1
ATOM 5766 C CA . GLY A 1 706 ? 32.5 -10.094 15.062 1 92.81 706 GLY A CA 1
ATOM 5767 C C . GLY A 1 706 ? 32.625 -11.219 14.055 1 92.81 706 GLY A C 1
ATOM 5768 O O . GLY A 1 706 ? 33.625 -11.914 14.023 1 92.81 706 GLY A O 1
ATOM 5769 N N . ARG A 1 707 ? 31.625 -11.477 13.297 1 94.31 707 ARG A N 1
ATOM 5770 C CA . ARG A 1 707 ? 31.641 -12.516 12.281 1 94.31 707 ARG A CA 1
ATOM 5771 C C . ARG A 1 707 ? 31.703 -11.914 10.875 1 94.31 707 ARG A C 1
ATOM 5773 O O . ARG A 1 707 ? 30.906 -12.273 10.008 1 94.31 707 ARG A O 1
ATOM 5780 N N . SER A 1 708 ? 32.5 -11.055 10.648 1 92.44 708 SER A N 1
ATOM 5781 C CA . SER A 1 708 ? 32.656 -10.328 9.391 1 92.44 708 SER A CA 1
ATOM 5782 C C . SER A 1 708 ? 33.062 -11.25 8.258 1 92.44 708 SER A C 1
ATOM 5784 O O . SER A 1 708 ? 32.812 -10.961 7.086 1 92.44 708 SER A O 1
ATOM 5786 N N . ASP A 1 709 ? 33.625 -12.359 8.602 1 92 709 ASP A N 1
ATOM 5787 C CA . ASP A 1 709 ? 34.094 -13.305 7.598 1 92 709 ASP A CA 1
ATOM 5788 C C . ASP A 1 709 ? 32.938 -14 6.906 1 92 709 ASP A C 1
ATOM 5790 O O . ASP A 1 709 ? 33.062 -14.492 5.789 1 92 709 ASP A O 1
ATOM 5794 N N . GLU A 1 710 ? 31.859 -13.992 7.555 1 92.44 710 GLU A N 1
ATOM 5795 C CA . GLU A 1 710 ? 30.672 -14.648 7.004 1 92.44 710 GLU A CA 1
ATOM 5796 C C . GLU A 1 710 ? 29.875 -13.68 6.133 1 92.44 710 GLU A C 1
ATOM 5798 O O . GLU A 1 710 ? 28.906 -14.086 5.477 1 92.44 710 GLU A O 1
ATOM 5803 N N . CYS A 1 711 ? 30.281 -12.461 6.105 1 93.75 711 CYS A N 1
ATOM 5804 C CA . CYS A 1 711 ? 29.562 -11.477 5.293 1 93.75 711 CYS A CA 1
ATOM 5805 C C . CYS A 1 711 ? 29.703 -11.797 3.809 1 93.75 711 CYS A C 1
ATOM 5807 O O . CYS A 1 711 ? 30.75 -12.25 3.357 1 93.75 711 CYS A O 1
ATOM 5809 N N . GLU A 1 712 ? 28.641 -11.633 3.166 1 93.94 712 GLU A N 1
ATOM 5810 C CA . GLU A 1 712 ? 28.594 -11.883 1.729 1 93.94 712 GLU A CA 1
ATOM 5811 C C . GLU A 1 712 ? 28.391 -10.594 0.945 1 93.94 712 GLU A C 1
ATOM 5813 O O . GLU A 1 712 ? 27.953 -9.578 1.505 1 93.94 712 GLU A O 1
ATOM 5818 N N . LYS A 1 713 ? 28.812 -10.609 -0.29 1 94.06 713 LYS A N 1
ATOM 5819 C CA . LYS A 1 713 ? 28.609 -9.477 -1.192 1 94.06 713 LYS A CA 1
ATOM 5820 C C . LYS A 1 713 ? 27.578 -9.812 -2.273 1 94.06 713 LYS A C 1
ATOM 5822 O O . LYS A 1 713 ? 27.766 -10.758 -3.045 1 94.06 713 LYS A O 1
ATOM 5827 N N . LEU A 1 714 ? 26.547 -9.102 -2.27 1 95.44 714 LEU A N 1
ATOM 5828 C CA . LEU A 1 714 ? 25.516 -9.305 -3.281 1 95.44 714 LEU A CA 1
ATOM 5829 C C . LEU A 1 714 ? 25.906 -8.664 -4.605 1 95.44 714 LEU A C 1
ATOM 5831 O O . LEU A 1 714 ? 26.125 -7.453 -4.676 1 95.44 714 LEU A O 1
ATOM 5835 N N . ARG A 1 715 ? 26.016 -9.422 -5.66 1 93.88 715 ARG A N 1
ATOM 5836 C CA . ARG A 1 715 ? 26.5 -8.898 -6.934 1 93.88 715 ARG A CA 1
ATOM 5837 C C . ARG A 1 715 ? 25.375 -8.82 -7.961 1 93.88 715 ARG A C 1
ATOM 5839 O O . ARG A 1 715 ? 25.438 -8.008 -8.891 1 93.88 715 ARG A O 1
ATOM 5846 N N . PHE A 1 716 ? 24.406 -9.719 -7.734 1 95.5 716 PHE A N 1
ATOM 5847 C CA . PHE A 1 716 ? 23.422 -9.906 -8.789 1 95.5 716 PHE A CA 1
ATOM 5848 C C . PHE A 1 716 ? 22.047 -10.227 -8.211 1 95.5 716 PHE A C 1
ATOM 5850 O O . PHE A 1 716 ? 21.938 -11.086 -7.328 1 95.5 716 PHE A O 1
ATOM 5857 N N . VAL A 1 717 ? 21 -9.461 -8.695 1 97.5 717 VAL A N 1
ATOM 5858 C CA . VAL A 1 717 ? 19.625 -9.719 -8.281 1 97.5 717 VAL A CA 1
ATOM 5859 C C . VAL A 1 717 ? 18.75 -9.945 -9.516 1 97.5 717 VAL A C 1
ATOM 5861 O O . VAL A 1 717 ? 18.75 -9.125 -10.43 1 97.5 717 VAL A O 1
ATOM 5864 N N . LEU A 1 718 ? 18.109 -11.094 -9.578 1 97.44 718 LEU A N 1
ATOM 5865 C CA . LEU A 1 718 ? 17.109 -11.383 -10.609 1 97.44 718 LEU A CA 1
ATOM 5866 C C . LEU A 1 718 ? 15.711 -11.375 -10.016 1 97.44 718 LEU A C 1
ATOM 5868 O O . LEU A 1 718 ? 15.398 -12.18 -9.133 1 97.44 718 LEU A O 1
ATOM 5872 N N . SER A 1 719 ? 14.875 -10.422 -10.398 1 97.31 719 SER A N 1
ATOM 5873 C CA . SER A 1 719 ? 13.492 -10.305 -9.953 1 97.31 719 SER A CA 1
ATOM 5874 C C . SER A 1 719 ? 12.516 -10.758 -11.039 1 97.31 719 SER A C 1
ATOM 5876 O O . SER A 1 719 ? 12.523 -10.227 -12.148 1 97.31 719 SER A O 1
ATOM 5878 N N . LEU A 1 720 ? 11.719 -11.789 -10.727 1 97.56 720 LEU A N 1
ATOM 5879 C CA . LEU A 1 720 ? 10.773 -12.336 -11.695 1 97.56 720 LEU A CA 1
ATOM 5880 C C . LEU A 1 720 ? 9.336 -12.016 -11.297 1 97.56 720 LEU A C 1
ATOM 5882 O O . LEU A 1 720 ? 8.938 -12.25 -10.148 1 97.56 720 LEU A O 1
ATOM 5886 N N . GLY A 1 721 ? 8.562 -11.523 -12.266 1 95.62 721 GLY A N 1
ATOM 5887 C CA . GLY A 1 721 ? 7.184 -11.148 -12.008 1 95.62 721 GLY A CA 1
ATOM 5888 C C . GLY A 1 721 ? 6.184 -12.148 -12.539 1 95.62 721 GLY A C 1
ATOM 5889 O O . GLY A 1 721 ? 6.539 -13.039 -13.32 1 95.62 721 GLY A O 1
ATOM 5890 N N . THR A 1 722 ? 4.906 -11.992 -12.078 1 94.94 722 THR A N 1
ATOM 5891 C CA . THR A 1 722 ? 3.828 -12.883 -12.492 1 94.94 722 THR A CA 1
ATOM 5892 C C . THR A 1 722 ? 2.975 -12.219 -13.57 1 94.94 722 THR A C 1
ATOM 5894 O O . THR A 1 722 ? 1.788 -12.531 -13.711 1 94.94 722 THR A O 1
ATOM 5897 N N . GLY A 1 723 ? 3.566 -11.297 -14.242 1 90.44 723 GLY A N 1
ATOM 5898 C CA . GLY A 1 723 ? 2.881 -10.656 -15.359 1 90.44 723 GLY A CA 1
ATOM 5899 C C . GLY A 1 723 ? 2.359 -9.273 -15.023 1 90.44 723 GLY A C 1
ATOM 5900 O O . GLY A 1 723 ? 1.983 -9 -13.883 1 90.44 723 GLY A O 1
ATOM 5901 N N . ARG A 1 724 ? 2.314 -8.422 -15.992 1 83.31 724 ARG A N 1
ATOM 5902 C CA . ARG A 1 724 ? 1.753 -7.086 -15.836 1 83.31 724 ARG A CA 1
ATOM 5903 C C . ARG A 1 724 ? 0.771 -6.766 -16.953 1 83.31 724 ARG A C 1
ATOM 5905 O O . ARG A 1 724 ? 0.887 -7.297 -18.062 1 83.31 724 ARG A O 1
ATOM 5912 N N . GLN A 1 725 ? -0.18 -6.043 -16.516 1 76.31 725 GLN A N 1
ATOM 5913 C CA . GLN A 1 725 ? -1.176 -5.637 -17.516 1 76.31 725 GLN A CA 1
ATOM 5914 C C . GLN A 1 725 ? -0.866 -4.25 -18.062 1 76.31 725 GLN A C 1
ATOM 5916 O O . GLN A 1 725 ? -0.255 -3.426 -17.391 1 76.31 725 GLN A O 1
ATOM 5921 N N . GLN A 1 726 ? -1.33 -4.078 -19.203 1 71.31 726 GLN A N 1
ATOM 5922 C CA . GLN A 1 726 ? -1.173 -2.758 -19.797 1 71.31 726 GLN A CA 1
ATOM 5923 C C . GLN A 1 726 ? -2.016 -1.718 -19.062 1 71.31 726 GLN A C 1
ATOM 5925 O O . GLN A 1 726 ? -3.104 -2.027 -18.578 1 71.31 726 GLN A O 1
ATOM 5930 N N . THR A 1 727 ? -1.407 -0.51 -18.922 1 71.44 727 THR A N 1
ATOM 5931 C CA . THR A 1 727 ? -2.131 0.575 -18.266 1 71.44 727 THR A CA 1
ATOM 5932 C C . THR A 1 727 ? -3.387 0.939 -19.062 1 71.44 727 THR A C 1
ATOM 5934 O O . THR A 1 727 ? -3.328 1.127 -20.281 1 71.44 727 THR A O 1
ATOM 5937 N N . GLU A 1 728 ? -4.492 0.798 -18.391 1 71.5 728 GLU A N 1
ATOM 5938 C CA . GLU A 1 728 ? -5.754 1.175 -19.016 1 71.5 728 GLU A CA 1
ATOM 5939 C C . GLU A 1 728 ? -6.312 2.457 -18.406 1 71.5 728 GLU A C 1
ATOM 5941 O O . GLU A 1 728 ? -6.188 2.682 -17.203 1 71.5 728 GLU A O 1
ATOM 5946 N N . SER A 1 729 ? -6.73 3.305 -19.234 1 70.31 729 SER A N 1
ATOM 5947 C CA . SER A 1 729 ? -7.371 4.52 -18.734 1 70.31 729 SER A CA 1
ATOM 5948 C C . SER A 1 729 ? -8.68 4.207 -18.016 1 70.31 729 SER A C 1
ATOM 5950 O O . SER A 1 729 ? -9.438 3.342 -18.453 1 70.31 729 SER A O 1
ATOM 5952 N N . CYS A 1 730 ? -8.695 4.562 -16.812 1 63.81 730 CYS A N 1
ATOM 5953 C CA . CYS A 1 730 ? -9.953 4.379 -16.094 1 63.81 730 CYS A CA 1
ATOM 5954 C C . CYS A 1 730 ? -10.547 5.719 -15.68 1 63.81 730 CYS A C 1
ATOM 5956 O O . CYS A 1 730 ? -9.812 6.684 -15.453 1 63.81 730 CYS A O 1
ATOM 5958 N N . LYS A 1 731 ? -11.859 5.785 -15.836 1 60.91 731 LYS A N 1
ATOM 5959 C CA . LYS A 1 731 ? -12.523 6.984 -15.336 1 60.91 731 LYS A CA 1
ATOM 5960 C C . LYS A 1 731 ? -12.273 7.172 -13.836 1 60.91 731 LYS A C 1
ATOM 5962 O O . LYS A 1 731 ? -12.398 6.227 -13.062 1 60.91 731 LYS A O 1
ATOM 5967 N N . PRO A 1 732 ? -11.68 8.375 -13.5 1 56.41 732 PRO A N 1
ATOM 5968 C CA . PRO A 1 732 ? -11.375 8.625 -12.094 1 56.41 732 PRO A CA 1
ATOM 5969 C C . PRO A 1 732 ? -12.586 8.414 -11.18 1 56.41 732 PRO A C 1
ATOM 5971 O O . PRO A 1 732 ? -13.695 8.844 -11.508 1 56.41 732 PRO A O 1
ATOM 5974 N N . ILE A 1 733 ? -12.477 7.383 -10.336 1 53.19 733 ILE A N 1
ATOM 5975 C CA . ILE A 1 733 ? -13.539 7.168 -9.352 1 53.19 733 ILE A CA 1
ATOM 5976 C C . ILE A 1 733 ? -13.648 8.383 -8.438 1 53.19 733 ILE A C 1
ATOM 5978 O O . ILE A 1 733 ? -12.664 8.812 -7.836 1 53.19 733 ILE A O 1
ATOM 5982 N N . ASP A 1 734 ? -14.703 9.18 -8.664 1 52.72 734 ASP A N 1
ATOM 5983 C CA . ASP A 1 734 ? -14.945 10.273 -7.73 1 52.72 734 ASP A CA 1
ATOM 5984 C C . ASP A 1 734 ? -15.062 9.766 -6.297 1 52.72 734 ASP A C 1
ATOM 5986 O O . ASP A 1 734 ? -16.109 9.25 -5.902 1 52.72 734 ASP A O 1
ATOM 5990 N N . ILE A 1 735 ? -13.984 9.516 -5.625 1 50.84 735 ILE A N 1
ATOM 5991 C CA . ILE A 1 735 ? -13.867 8.977 -4.273 1 50.84 735 ILE A CA 1
ATOM 5992 C C . ILE A 1 735 ? -14.672 9.828 -3.303 1 50.84 735 ILE A C 1
ATOM 5994 O O . ILE A 1 735 ? -15.055 9.367 -2.227 1 50.84 735 ILE A O 1
ATOM 5998 N N . SER A 1 736 ? -14.938 11.188 -3.564 1 47.91 736 SER A N 1
ATOM 5999 C CA . SER A 1 736 ? -15.625 12.109 -2.664 1 47.91 736 SER A CA 1
ATOM 6000 C C . SER A 1 736 ? -17.047 11.625 -2.365 1 47.91 736 SER A C 1
ATOM 6002 O O . SER A 1 736 ? -17.656 12.07 -1.395 1 47.91 736 SER A O 1
ATOM 6004 N N . ARG A 1 737 ? -17.641 10.703 -3.209 1 46.5 737 ARG A N 1
ATOM 6005 C CA . ARG A 1 737 ? -19.062 10.359 -3.109 1 46.5 737 ARG A CA 1
ATOM 6006 C C . ARG A 1 737 ? -19.281 9.258 -2.082 1 46.5 737 ARG A C 1
ATOM 6008 O O . ARG A 1 737 ? -20.375 8.719 -1.969 1 46.5 737 ARG A O 1
ATOM 6015 N N . ILE A 1 738 ? -18.266 8.781 -1.497 1 46.81 738 ILE A N 1
ATOM 6016 C CA . ILE A 1 738 ? -18.5 7.801 -0.442 1 46.81 738 ILE A CA 1
ATOM 6017 C C . ILE A 1 738 ? -19.219 8.469 0.729 1 46.81 738 ILE A C 1
ATOM 6019 O O . ILE A 1 738 ? -19.188 7.953 1.851 1 46.81 738 ILE A O 1
ATOM 6023 N N . SER A 1 739 ? -19.703 9.688 0.606 1 41.88 739 SER A N 1
ATOM 6024 C CA . SER A 1 739 ? -20.469 10.25 1.706 1 41.88 739 SER A CA 1
ATOM 6025 C C . SER A 1 739 ? -21.688 9.391 2.021 1 41.88 739 SER A C 1
ATOM 6027 O O . SER A 1 739 ? -22.281 8.789 1.122 1 41.88 739 SER A O 1
ATOM 6029 N N . LEU A 1 740 ? -21.812 9.008 3.281 1 40.53 740 LEU A N 1
ATOM 6030 C CA . LEU A 1 740 ? -22.75 8.195 4.059 1 40.53 740 LEU A CA 1
ATOM 6031 C C . LEU A 1 740 ? -24.188 8.523 3.695 1 40.53 740 LEU A C 1
ATOM 6033 O O . LEU A 1 740 ? -25.109 8.164 4.422 1 40.53 740 LEU A O 1
ATOM 6037 N N . SER A 1 741 ? -24.484 9.172 2.748 1 37.81 741 SER A N 1
ATOM 6038 C CA . SER A 1 741 ? -25.938 9.281 2.803 1 37.81 741 SER A CA 1
ATOM 6039 C C . SER A 1 741 ? -26.609 7.945 2.494 1 37.81 741 SER A C 1
ATOM 6041 O O . SER A 1 741 ? -26.172 7.227 1.587 1 37.81 741 SER A O 1
ATOM 6043 N N . LEU A 1 742 ? -27.328 7.43 3.416 1 38.81 742 LEU A N 1
ATOM 6044 C CA . LEU A 1 742 ? -28.188 6.262 3.504 1 38.81 742 LEU A CA 1
ATOM 6045 C C . LEU A 1 742 ? -28.906 6.02 2.184 1 38.81 742 LEU A C 1
ATOM 6047 O O . LEU A 1 742 ? -29.219 4.875 1.837 1 38.81 742 LEU A O 1
ATOM 6051 N N . MET A 1 743 ? -29.391 6.941 1.599 1 41.09 743 MET A N 1
ATOM 6052 C CA . MET A 1 743 ? -30.406 6.711 0.579 1 41.09 743 MET A CA 1
ATOM 6053 C C . MET A 1 743 ? -29.797 6.047 -0.654 1 41.09 743 MET A C 1
ATOM 6055 O O . MET A 1 743 ? -30.5 5.344 -1.389 1 41.09 743 MET A O 1
ATOM 6059 N N . GLU A 1 744 ? -28.531 6.25 -1.06 1 49.12 744 GLU A N 1
ATOM 6060 C CA . GLU A 1 744 ? -28.031 5.672 -2.303 1 49.12 744 GLU A CA 1
ATOM 6061 C C . GLU A 1 744 ? -27.016 4.566 -2.027 1 49.12 744 GLU A C 1
ATOM 6063 O O . GLU A 1 744 ? -25.984 4.473 -2.709 1 49.12 744 GLU A O 1
ATOM 6068 N N . VAL A 1 745 ? -27.484 3.777 -1.148 1 49.34 745 VAL A N 1
ATOM 6069 C CA . VAL A 1 745 ? -26.719 2.701 -0.521 1 49.34 745 VAL A CA 1
ATOM 6070 C C . VAL A 1 745 ? -26.125 1.796 -1.596 1 49.34 745 VAL A C 1
ATOM 6072 O O . VAL A 1 745 ? -24.969 1.389 -1.499 1 49.34 745 VAL A O 1
ATOM 6075 N N . ASN A 1 746 ? -26.953 1.558 -2.646 1 53.91 746 ASN A N 1
ATOM 6076 C CA . ASN A 1 746 ? -26.453 0.602 -3.631 1 53.91 746 ASN A CA 1
ATOM 6077 C C . ASN A 1 746 ? -25.25 1.157 -4.395 1 53.91 746 ASN A C 1
ATOM 6079 O O . ASN A 1 746 ? -24.281 0.444 -4.629 1 53.91 746 ASN A O 1
ATOM 6083 N N . ASN A 1 747 ? -25.406 2.488 -4.75 1 54.62 747 ASN A N 1
ATOM 6084 C CA . ASN A 1 747 ? -24.312 3.104 -5.488 1 54.62 747 ASN A CA 1
ATOM 6085 C C . ASN A 1 747 ? -23.078 3.297 -4.605 1 54.62 747 ASN A C 1
ATOM 6087 O O . ASN A 1 747 ? -21.953 3.119 -5.059 1 54.62 747 ASN A O 1
ATOM 6091 N N . GLN A 1 748 ? -23.375 3.43 -3.369 1 59.34 748 GLN A N 1
ATOM 6092 C CA . GLN A 1 748 ? -22.266 3.633 -2.438 1 59.34 748 GLN A CA 1
ATOM 6093 C C . GLN A 1 748 ? -21.484 2.34 -2.223 1 59.34 748 GLN A C 1
ATOM 6095 O O . GLN A 1 748 ? -20.25 2.357 -2.156 1 59.34 748 GLN A O 1
ATOM 6100 N N . ILE A 1 749 ? -22.281 1.302 -2.348 1 61.94 749 ILE A N 1
ATOM 6101 C CA . ILE A 1 749 ? -21.656 0.004 -2.148 1 61.94 749 ILE A CA 1
ATOM 6102 C C . ILE A 1 749 ? -20.75 -0.321 -3.34 1 61.94 749 ILE A C 1
ATOM 6104 O O . ILE A 1 749 ? -19.641 -0.823 -3.17 1 61.94 749 ILE A O 1
ATOM 6108 N N . ARG A 1 750 ? -21.266 0.033 -4.477 1 63.31 750 ARG A N 1
ATOM 6109 C CA . ARG A 1 750 ? -20.469 -0.219 -5.68 1 63.31 750 ARG A CA 1
ATOM 6110 C C . ARG A 1 750 ? -19.188 0.601 -5.668 1 63.31 750 ARG A C 1
ATOM 6112 O O . ARG A 1 750 ? -18.125 0.098 -6.035 1 63.31 750 ARG A O 1
ATOM 6119 N N . TYR A 1 751 ? -19.359 1.803 -5.141 1 61.84 751 TYR A N 1
ATOM 6120 C CA . TYR A 1 751 ? -18.203 2.682 -5.109 1 61.84 751 TYR A CA 1
ATOM 6121 C C . TYR A 1 751 ? -17.188 2.207 -4.082 1 61.84 751 TYR A C 1
ATOM 6123 O O . TYR A 1 751 ? -15.977 2.221 -4.34 1 61.84 751 TYR A O 1
ATOM 6131 N N . ILE A 1 752 ? -17.703 1.72 -3.037 1 64.56 752 ILE A N 1
ATOM 6132 C CA . ILE A 1 752 ? -16.828 1.241 -1.979 1 64.56 752 ILE A CA 1
ATOM 6133 C C . ILE A 1 752 ? -16.078 -0.011 -2.447 1 64.56 752 ILE A C 1
ATOM 6135 O O . ILE A 1 752 ? -14.891 -0.171 -2.184 1 64.56 752 ILE A O 1
ATOM 6139 N N . TYR A 1 753 ? -16.828 -0.727 -3.266 1 63.56 753 TYR A N 1
ATOM 6140 C CA . TYR A 1 753 ? -16.203 -1.937 -3.805 1 63.56 753 TYR A CA 1
ATOM 6141 C C . TYR A 1 753 ? -15.133 -1.595 -4.828 1 63.56 753 TYR A C 1
ATOM 6143 O O . TYR A 1 753 ? -14.047 -2.18 -4.812 1 63.56 753 TYR A O 1
ATOM 6151 N N . GLN A 1 754 ? -15.414 -0.641 -5.578 1 65.25 754 GLN A N 1
ATOM 6152 C CA . GLN A 1 754 ? -14.453 -0.238 -6.598 1 65.25 754 GLN A CA 1
ATOM 6153 C C . GLN A 1 754 ? -13.195 0.356 -5.961 1 65.25 754 GLN A C 1
ATOM 6155 O O . GLN A 1 754 ? -12.078 0.072 -6.398 1 65.25 754 GLN A O 1
ATOM 6160 N N . MET A 1 755 ? -13.422 1.065 -4.934 1 65.88 755 MET A N 1
ATOM 6161 C CA . MET A 1 755 ? -12.289 1.671 -4.246 1 65.88 755 MET A CA 1
ATOM 6162 C C . MET A 1 755 ? -11.445 0.607 -3.553 1 65.88 755 MET A C 1
ATOM 6164 O O . MET A 1 755 ? -10.211 0.655 -3.609 1 65.88 755 MET A O 1
ATOM 6168 N N . THR A 1 756 ? -12.188 -0.292 -2.988 1 68.38 756 THR A N 1
ATOM 6169 C CA . THR A 1 756 ? -11.484 -1.369 -2.305 1 68.38 756 THR A CA 1
ATOM 6170 C C . THR A 1 756 ? -10.617 -2.156 -3.285 1 68.38 756 THR A C 1
ATOM 6172 O O . THR A 1 756 ? -9.461 -2.465 -2.988 1 68.38 756 THR A O 1
ATOM 6175 N N . ASN A 1 757 ? -11.227 -2.348 -4.418 1 68.56 757 ASN A N 1
ATOM 6176 C CA . ASN A 1 757 ? -10.484 -3.102 -5.422 1 68.56 757 ASN A CA 1
ATOM 6177 C C . ASN A 1 757 ? -9.289 -2.312 -5.941 1 68.56 757 ASN A C 1
ATOM 6179 O O . ASN A 1 757 ? -8.219 -2.881 -6.184 1 68.56 757 ASN A O 1
ATOM 6183 N N . LEU A 1 758 ? -9.484 -1.095 -6.039 1 69.56 758 LEU A N 1
ATOM 6184 C CA . LEU A 1 758 ? -8.398 -0.241 -6.504 1 69.56 758 LEU A CA 1
ATOM 6185 C C . LEU A 1 758 ? -7.266 -0.202 -5.484 1 69.56 758 LEU A C 1
ATOM 6187 O O . LEU A 1 758 ? -6.09 -0.277 -5.852 1 69.56 758 LEU A O 1
ATOM 6191 N N . LEU A 1 759 ? -7.691 -0.142 -4.27 1 73.5 759 LEU A N 1
ATOM 6192 C CA . LEU A 1 759 ? -6.691 -0.079 -3.207 1 73.5 759 LEU A CA 1
ATOM 6193 C C . LEU A 1 759 ? -5.945 -1.401 -3.084 1 73.5 759 LEU A C 1
ATOM 6195 O O . LEU A 1 759 ? -4.727 -1.414 -2.896 1 73.5 759 LEU A O 1
ATOM 6199 N N . LEU A 1 760 ? -6.68 -2.438 -3.246 1 71.31 760 LEU A N 1
ATOM 6200 C CA . LEU A 1 760 ? -6.047 -3.75 -3.205 1 71.31 760 LEU A CA 1
ATOM 6201 C C . LEU A 1 760 ? -5.102 -3.936 -4.391 1 71.31 760 LEU A C 1
ATOM 6203 O O . LEU A 1 760 ? -4.016 -4.496 -4.238 1 71.31 760 LEU A O 1
ATOM 6207 N N . TYR A 1 761 ? -5.531 -3.436 -5.461 1 72.12 761 TYR A N 1
ATOM 6208 C CA . TYR A 1 761 ? -4.707 -3.523 -6.66 1 72.12 761 TYR A CA 1
ATOM 6209 C C . TYR A 1 761 ? -3.398 -2.762 -6.48 1 72.12 761 TYR A C 1
ATOM 6211 O O . TYR A 1 761 ? -2.338 -3.223 -6.906 1 72.12 761 TYR A O 1
ATOM 6219 N N . GLU A 1 762 ? -3.502 -1.728 -5.812 1 76.88 762 GLU A N 1
ATOM 6220 C CA . GLU A 1 762 ? -2.305 -0.917 -5.609 1 76.88 762 GLU A CA 1
ATOM 6221 C C . GLU A 1 762 ? -1.403 -1.525 -4.539 1 76.88 762 GLU A C 1
ATOM 6223 O O . GLU A 1 762 ? -0.177 -1.498 -4.664 1 76.88 762 GLU A O 1
ATOM 6228 N N . LEU A 1 763 ? -2.023 -2.012 -3.543 1 75.31 763 LEU A N 1
ATOM 6229 C CA . LEU A 1 763 ? -1.254 -2.639 -2.473 1 75.31 763 LEU A CA 1
ATOM 6230 C C . LEU A 1 763 ? -0.486 -3.85 -2.992 1 75.31 763 LEU A C 1
ATOM 6232 O O . LEU A 1 763 ? 0.606 -4.152 -2.508 1 75.31 763 LEU A O 1
ATOM 6236 N N . CYS A 1 764 ? -1.082 -4.48 -4.027 1 75.12 764 CYS A N 1
ATOM 6237 C CA . CYS A 1 764 ? -0.481 -5.707 -4.535 1 75.12 764 CYS A CA 1
ATOM 6238 C C . CYS A 1 764 ? 0.266 -5.453 -5.836 1 75.12 764 CYS A C 1
ATOM 6240 O O . CYS A 1 764 ? 0.6 -6.395 -6.559 1 75.12 764 CYS A O 1
ATOM 6242 N N . ASN A 1 765 ? 0.455 -4.207 -6.105 1 80.94 765 ASN A N 1
ATOM 6243 C CA . ASN A 1 765 ? 1.213 -3.859 -7.305 1 80.94 765 ASN A CA 1
ATOM 6244 C C . ASN A 1 765 ? 2.652 -4.355 -7.219 1 80.94 765 ASN A C 1
ATOM 6246 O O . ASN A 1 765 ? 3.277 -4.285 -6.16 1 80.94 765 ASN A O 1
ATOM 6250 N N . THR A 1 766 ? 3.139 -4.934 -8.32 1 88.38 766 THR A N 1
ATOM 6251 C CA . THR A 1 766 ? 4.48 -5.504 -8.289 1 88.38 766 THR A CA 1
ATOM 6252 C C . THR A 1 766 ? 5.418 -4.734 -9.219 1 88.38 766 THR A C 1
ATOM 6254 O O . THR A 1 766 ? 6.605 -5.051 -9.312 1 88.38 766 THR A O 1
ATOM 6257 N N . ASP A 1 767 ? 4.926 -3.703 -9.844 1 88.38 767 ASP A N 1
ATOM 6258 C CA . ASP A 1 767 ? 5.73 -3.033 -10.859 1 88.38 767 ASP A CA 1
ATOM 6259 C C . ASP A 1 767 ? 5.777 -1.526 -10.617 1 88.38 767 ASP A C 1
ATOM 6261 O O . ASP A 1 767 ? 5.613 -1.068 -9.484 1 88.38 767 ASP A O 1
ATOM 6265 N N . ASN A 1 768 ? 6.195 -0.725 -11.578 1 84.5 768 ASN A N 1
ATOM 6266 C CA . ASN A 1 768 ? 6.234 0.733 -11.523 1 84.5 768 ASN A CA 1
ATOM 6267 C C . ASN A 1 768 ? 7.168 1.231 -10.43 1 84.5 768 ASN A C 1
ATOM 6269 O O . ASN A 1 768 ? 8.344 0.856 -10.383 1 84.5 768 ASN A O 1
ATOM 6273 N N . HIS A 1 769 ? 6.582 1.971 -9.438 1 88.5 769 HIS A N 1
ATOM 6274 C CA . HIS A 1 769 ? 7.43 2.605 -8.438 1 88.5 769 HIS A CA 1
ATOM 6275 C C . HIS A 1 769 ? 8.125 1.566 -7.562 1 88.5 769 HIS A C 1
ATOM 6277 O O . HIS A 1 769 ? 9.203 1.822 -7.02 1 88.5 769 HIS A O 1
ATOM 6283 N N . ILE A 1 770 ? 7.535 0.369 -7.453 1 90.88 770 ILE A N 1
ATOM 6284 C CA . ILE A 1 770 ? 8.125 -0.69 -6.645 1 90.88 770 ILE A CA 1
ATOM 6285 C C . ILE A 1 770 ? 9.438 -1.154 -7.277 1 90.88 770 ILE A C 1
ATOM 6287 O O . ILE A 1 770 ? 10.438 -1.346 -6.582 1 90.88 770 ILE A O 1
ATOM 6291 N N . VAL A 1 771 ? 9.438 -1.341 -8.594 1 92.12 771 VAL A N 1
ATOM 6292 C CA . VAL A 1 771 ? 10.625 -1.767 -9.328 1 92.12 771 VAL A CA 1
ATOM 6293 C C . VAL A 1 771 ? 11.672 -0.649 -9.312 1 92.12 771 VAL A C 1
ATOM 6295 O O . VAL A 1 771 ? 12.867 -0.907 -9.156 1 92.12 771 VAL A O 1
ATOM 6298 N N . ASN A 1 772 ? 11.234 0.614 -9.453 1 91.56 772 ASN A N 1
ATOM 6299 C CA . ASN A 1 772 ? 12.148 1.75 -9.414 1 91.56 772 ASN A CA 1
ATOM 6300 C C . ASN A 1 772 ? 12.906 1.812 -8.086 1 91.56 772 ASN A C 1
ATOM 6302 O O . ASN A 1 772 ? 14.102 2.107 -8.062 1 91.56 772 ASN A O 1
ATOM 6306 N N . ARG A 1 773 ? 12.211 1.586 -7.027 1 94.56 773 ARG A N 1
ATOM 6307 C CA . ARG A 1 773 ? 12.82 1.609 -5.699 1 94.56 773 ARG A CA 1
ATOM 6308 C C . ARG A 1 773 ? 13.922 0.563 -5.586 1 94.56 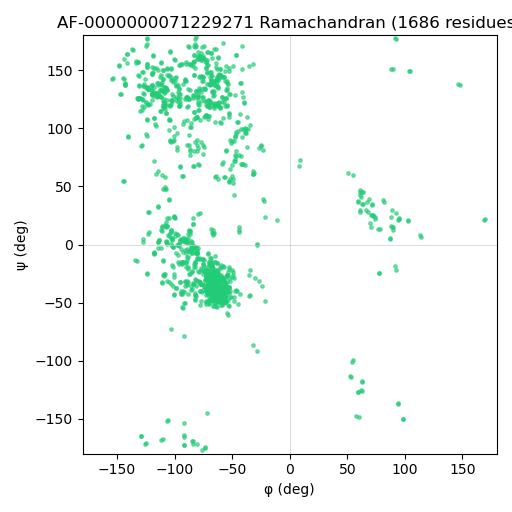773 ARG A C 1
ATOM 6310 O O . ARG A 1 773 ? 15.016 0.859 -5.098 1 94.56 773 ARG A O 1
ATOM 6317 N N . ALA A 1 774 ? 13.594 -0.677 -6.047 1 95.38 774 ALA A N 1
ATOM 6318 C CA . ALA A 1 774 ? 14.586 -1.752 -6 1 95.38 774 ALA A CA 1
ATOM 6319 C C . ALA A 1 774 ? 15.766 -1.454 -6.922 1 95.38 774 ALA A C 1
ATOM 6321 O O . ALA A 1 774 ? 16.922 -1.693 -6.559 1 95.38 774 ALA A O 1
ATOM 6322 N N . GLU A 1 775 ? 15.461 -0.942 -8.086 1 94.12 775 GLU A N 1
ATOM 6323 C CA . GLU A 1 775 ? 16.516 -0.584 -9.039 1 94.12 775 GLU A CA 1
ATOM 6324 C C . GLU A 1 775 ? 17.406 0.525 -8.484 1 94.12 775 GLU A C 1
ATOM 6326 O O . GLU A 1 775 ? 18.625 0.484 -8.648 1 94.12 775 GLU A O 1
ATOM 6331 N N . GLY A 1 776 ? 16.797 1.53 -7.898 1 94.31 776 GLY A N 1
ATOM 6332 C CA . GLY A 1 776 ? 17.562 2.6 -7.277 1 94.31 776 GLY A CA 1
ATOM 6333 C C . GLY A 1 776 ? 18.469 2.115 -6.164 1 94.31 776 GLY A C 1
ATOM 6334 O O . GLY A 1 776 ? 19.625 2.543 -6.062 1 94.31 776 GLY A O 1
ATOM 6335 N N . PHE A 1 777 ? 17.922 1.203 -5.301 1 96 777 PHE A N 1
ATOM 6336 C CA . PHE A 1 777 ? 18.688 0.593 -4.223 1 96 777 PHE A CA 1
ATOM 6337 C C . PHE A 1 777 ? 19.906 -0.137 -4.77 1 96 777 PHE A C 1
ATOM 6339 O O . PHE A 1 777 ? 21.031 0.085 -4.312 1 96 777 PHE A O 1
ATOM 6346 N N . CYS A 1 778 ? 19.688 -0.97 -5.805 1 96.38 778 CYS A N 1
ATOM 6347 C CA . CYS A 1 778 ? 20.766 -1.763 -6.383 1 96.38 778 CYS A CA 1
ATOM 6348 C C . CYS A 1 778 ? 21.781 -0.87 -7.078 1 96.38 778 CYS A C 1
ATOM 6350 O O . CYS A 1 778 ? 23 -1.091 -6.961 1 96.38 778 CYS A O 1
ATOM 6352 N N . SER A 1 779 ? 21.266 0.172 -7.77 1 94.19 779 SER A N 1
ATOM 6353 C CA . SER A 1 779 ? 22.156 1.105 -8.453 1 94.19 779 SER A CA 1
ATOM 6354 C C . SER A 1 779 ? 23.078 1.821 -7.461 1 94.19 779 SER A C 1
ATOM 6356 O O . SER A 1 779 ? 24.281 1.907 -7.672 1 94.19 779 SER A O 1
ATOM 6358 N N . ALA A 1 780 ? 22.5 2.297 -6.402 1 94.44 780 ALA A N 1
ATOM 6359 C CA . ALA A 1 780 ? 23.266 3.035 -5.398 1 94.44 780 ALA A CA 1
ATOM 6360 C C . ALA A 1 780 ? 24.281 2.127 -4.699 1 94.44 780 ALA A C 1
ATOM 6362 O O . ALA A 1 780 ? 25.359 2.574 -4.297 1 94.44 780 ALA A O 1
ATOM 6363 N N . ALA A 1 781 ? 23.984 0.837 -4.582 1 94.88 781 ALA A N 1
ATOM 6364 C CA . ALA A 1 781 ? 24.844 -0.122 -3.885 1 94.88 781 ALA A CA 1
ATOM 6365 C C . ALA A 1 781 ? 25.75 -0.858 -4.863 1 94.88 781 ALA A C 1
ATOM 6367 O O . ALA A 1 781 ? 26.5 -1.757 -4.469 1 94.88 781 ALA A O 1
ATOM 6368 N N . ASN A 1 782 ? 25.688 -0.586 -6.16 1 94.06 782 ASN A N 1
ATOM 6369 C CA . ASN A 1 782 ? 26.484 -1.217 -7.207 1 94.06 782 ASN A CA 1
ATOM 6370 C C . ASN A 1 782 ? 26.203 -2.713 -7.305 1 94.06 782 ASN A C 1
ATOM 6372 O O . ASN A 1 782 ? 27.125 -3.529 -7.293 1 94.06 782 ASN A O 1
ATOM 6376 N N . ILE A 1 783 ? 24.953 -3.057 -7.277 1 95.75 783 ILE A N 1
ATOM 6377 C CA . ILE A 1 783 ? 24.453 -4.414 -7.48 1 95.75 783 ILE A CA 1
ATOM 6378 C C . ILE A 1 783 ? 23.734 -4.508 -8.828 1 95.75 783 ILE A C 1
ATOM 6380 O O . ILE A 1 783 ? 22.953 -3.619 -9.188 1 95.75 783 ILE A O 1
ATOM 6384 N N . LEU A 1 784 ? 24.047 -5.492 -9.633 1 95 784 LEU A N 1
ATOM 6385 C CA . LEU A 1 784 ? 23.328 -5.699 -10.883 1 95 784 LEU A CA 1
ATOM 6386 C C . LEU A 1 784 ? 21.891 -6.133 -10.617 1 95 784 LEU A C 1
ATOM 6388 O O . LEU A 1 784 ? 21.641 -7.004 -9.781 1 95 784 LEU A O 1
ATOM 6392 N N . PHE A 1 785 ? 20.953 -5.445 -11.32 1 96.19 785 PHE A N 1
ATOM 6393 C CA . PHE A 1 785 ? 19.531 -5.719 -11.102 1 96.19 785 PHE A CA 1
ATOM 6394 C C . PHE A 1 785 ? 18.828 -5.941 -12.43 1 96.19 785 PHE A C 1
ATOM 6396 O O . PHE A 1 785 ? 18.844 -5.078 -13.312 1 96.19 785 PHE A O 1
ATOM 6403 N N . PHE A 1 786 ? 18.141 -7.113 -12.508 1 94.81 786 PHE A N 1
ATOM 6404 C CA . PHE A 1 786 ? 17.375 -7.426 -13.703 1 94.81 786 PHE A CA 1
ATOM 6405 C C . PHE A 1 786 ? 15.938 -7.809 -13.336 1 94.81 786 PHE A C 1
ATOM 6407 O O . PHE A 1 786 ? 15.727 -8.695 -12.508 1 94.81 786 PHE A O 1
ATOM 6414 N N . ARG A 1 787 ? 14.984 -7.113 -13.93 1 94.06 787 ARG A N 1
ATOM 6415 C CA . ARG A 1 787 ? 13.562 -7.387 -13.742 1 94.06 787 ARG A CA 1
ATOM 6416 C C . ARG A 1 787 ? 12.953 -7.988 -15.008 1 94.06 787 ARG A C 1
ATOM 6418 O O . ARG A 1 787 ? 13.07 -7.422 -16.094 1 94.06 787 ARG A O 1
ATOM 6425 N N . ILE A 1 788 ? 12.383 -9.156 -14.898 1 93.75 788 ILE A N 1
ATOM 6426 C CA . ILE A 1 788 ? 11.664 -9.773 -16 1 93.75 788 ILE A CA 1
ATOM 6427 C C . ILE A 1 788 ? 10.195 -9.969 -15.633 1 93.75 788 ILE A C 1
ATOM 6429 O O . ILE A 1 788 ? 9.883 -10.781 -14.758 1 93.75 788 ILE A O 1
ATOM 6433 N N . ASN A 1 789 ? 9.344 -9.273 -16.172 1 91.94 789 ASN A N 1
ATOM 6434 C CA . ASN A 1 789 ? 7.898 -9.305 -15.961 1 91.94 789 ASN A CA 1
ATOM 6435 C C . ASN A 1 789 ? 7.137 -9.133 -17.266 1 91.94 789 ASN A C 1
ATOM 6437 O O . ASN A 1 789 ? 6.781 -8.016 -17.641 1 91.94 789 ASN A O 1
ATOM 6441 N N . PRO A 1 790 ? 6.785 -10.25 -17.922 1 89.25 790 PRO A N 1
ATOM 6442 C CA . PRO A 1 790 ? 6.117 -10.164 -19.219 1 89.25 790 PRO A CA 1
ATOM 6443 C C . PRO A 1 790 ? 4.824 -9.352 -19.172 1 89.25 790 PRO A C 1
ATOM 6445 O O . PRO A 1 790 ? 4.074 -9.445 -18.188 1 89.25 790 PRO A O 1
ATOM 6448 N N . GLN A 1 791 ? 4.59 -8.648 -20.219 1 83.56 791 GLN A N 1
ATOM 6449 C CA . GLN A 1 791 ? 3.383 -7.832 -20.312 1 83.56 791 GLN A CA 1
ATOM 6450 C C . GLN A 1 791 ? 2.305 -8.539 -21.125 1 83.56 791 GLN A C 1
ATOM 6452 O O . GLN A 1 791 ? 2.602 -9.156 -22.156 1 83.56 791 GLN A O 1
ATOM 6457 N N . PHE A 1 792 ? 1.08 -8.469 -20.625 1 83.19 792 PHE A N 1
ATOM 6458 C CA . PHE A 1 792 ? -0.055 -9.078 -21.297 1 83.19 792 PHE A CA 1
ATOM 6459 C C . PHE A 1 792 ? -1.147 -8.055 -21.562 1 83.19 792 PHE A C 1
ATOM 6461 O O . PHE A 1 792 ? -1.168 -6.988 -20.938 1 83.19 792 PHE A O 1
ATOM 6468 N N . ASN A 1 793 ? -1.966 -8.297 -22.531 1 75.12 793 ASN A N 1
ATOM 6469 C CA . ASN A 1 793 ? -3.131 -7.449 -22.766 1 75.12 793 ASN A CA 1
ATOM 6470 C C . ASN A 1 793 ? -4.109 -7.508 -21.594 1 75.12 793 ASN A C 1
ATOM 6472 O O . ASN A 1 793 ? -4.547 -6.473 -21.094 1 75.12 793 ASN A O 1
ATOM 6476 N N . LYS A 1 794 ? -4.43 -8.742 -21.297 1 76 794 LYS A N 1
ATOM 6477 C CA . LYS A 1 794 ? -5.27 -8.961 -20.125 1 76 794 LYS A CA 1
ATOM 6478 C C . LYS A 1 794 ? -4.703 -10.07 -19.25 1 76 794 LYS A C 1
ATOM 6480 O O . LYS A 1 794 ? -4.406 -11.164 -19.734 1 76 794 LYS A O 1
ATOM 6485 N N . LEU A 1 795 ? -4.539 -9.68 -18.047 1 79.56 795 LEU A N 1
ATOM 6486 C CA . LEU A 1 795 ? -4.043 -10.68 -17.094 1 79.56 795 LEU A CA 1
ATOM 6487 C C . LEU A 1 795 ? -5.191 -11.531 -16.562 1 79.56 795 LEU A C 1
ATOM 6489 O O . LEU A 1 795 ? -6.312 -11.039 -16.406 1 79.56 795 LEU A O 1
ATOM 6493 N N . ILE A 1 796 ? -4.84 -12.734 -16.344 1 84.31 796 ILE A N 1
ATOM 6494 C CA . ILE A 1 796 ? -5.852 -13.641 -15.812 1 84.31 796 ILE A CA 1
ATOM 6495 C C . ILE A 1 796 ? -6.016 -13.398 -14.312 1 84.31 796 ILE A C 1
ATOM 6497 O O . ILE A 1 796 ? -5.141 -12.812 -13.672 1 84.31 796 ILE A O 1
ATOM 6501 N N . GLU A 1 797 ? -7.137 -13.836 -13.789 1 84.56 797 GLU A N 1
ATOM 6502 C CA . GLU A 1 797 ? -7.383 -13.727 -12.352 1 84.56 797 GLU A CA 1
ATOM 6503 C C . GLU A 1 797 ? -6.508 -14.695 -11.57 1 84.56 797 GLU A C 1
ATOM 6505 O O . GLU A 1 797 ? -5.965 -15.648 -12.133 1 84.56 797 GLU A O 1
ATOM 6510 N N . LEU A 1 798 ? -6.43 -14.492 -10.336 1 85.38 798 LEU A N 1
ATOM 6511 C CA . LEU A 1 798 ? -5.547 -15.273 -9.477 1 85.38 798 LEU A CA 1
ATOM 6512 C C . LEU A 1 798 ? -6.027 -16.719 -9.359 1 85.38 798 LEU A C 1
ATOM 6514 O O . LEU A 1 798 ? -5.238 -17.609 -9.07 1 85.38 798 LEU A O 1
ATOM 6518 N N . ASP A 1 799 ? -7.363 -16.922 -9.562 1 86.69 799 ASP A N 1
ATOM 6519 C CA . ASP A 1 799 ? -7.934 -18.266 -9.406 1 86.69 799 ASP A CA 1
ATOM 6520 C C . ASP A 1 799 ? -8.461 -18.797 -10.742 1 86.69 799 ASP A C 1
ATOM 6522 O O . ASP A 1 799 ? -9.461 -19.516 -10.773 1 86.69 799 ASP A O 1
ATOM 6526 N N . GLU A 1 800 ? -7.773 -18.391 -11.797 1 89.38 800 GLU A N 1
ATOM 6527 C CA . GLU A 1 800 ? -8.195 -18.875 -13.109 1 89.38 800 GLU A CA 1
ATOM 6528 C C . GLU A 1 800 ? -7.988 -20.391 -13.234 1 89.38 800 GLU A C 1
ATOM 6530 O O . GLU A 1 800 ? -6.938 -20.906 -12.852 1 89.38 800 GLU A O 1
ATOM 6535 N N . THR A 1 801 ? -9.07 -21.062 -13.727 1 88.75 801 THR A N 1
ATOM 6536 C CA . THR A 1 801 ? -8.969 -22.516 -13.844 1 88.75 801 THR A CA 1
ATOM 6537 C C . THR A 1 801 ? -9.102 -22.953 -15.297 1 88.75 801 THR A C 1
ATOM 6539 O O . THR A 1 801 ? -8.812 -24.109 -15.633 1 88.75 801 THR A O 1
ATOM 6542 N N . LEU A 1 802 ? -9.406 -22.062 -16.141 1 87.88 802 LEU A N 1
ATOM 6543 C CA . LEU A 1 802 ? -9.602 -22.422 -17.547 1 87.88 802 LEU A CA 1
ATOM 6544 C C . LEU A 1 802 ? -8.273 -22.672 -18.234 1 87.88 802 LEU A C 1
ATOM 6546 O O . LEU A 1 802 ? -7.434 -21.781 -18.328 1 87.88 802 LEU A O 1
ATOM 6550 N N . ASP A 1 803 ? -8.195 -23.828 -18.859 1 89.06 803 ASP A N 1
ATOM 6551 C CA . ASP A 1 803 ? -6.938 -24.281 -19.438 1 89.06 803 ASP A CA 1
ATOM 6552 C C . ASP A 1 803 ? -6.535 -23.406 -20.625 1 89.06 803 ASP A C 1
ATOM 6554 O O . ASP A 1 803 ? -5.355 -23.078 -20.781 1 89.06 803 ASP A O 1
ATOM 6558 N N . PHE A 1 804 ? -7.492 -23.047 -21.453 1 88.5 804 PHE A N 1
ATOM 6559 C CA . PHE A 1 804 ? -7.141 -22.312 -22.656 1 88.5 804 PHE A CA 1
ATOM 6560 C C . PHE A 1 804 ? -6.559 -20.953 -22.312 1 88.5 804 PHE A C 1
ATOM 6562 O O . PHE A 1 804 ? -5.648 -20.453 -22.984 1 88.5 804 PHE A O 1
ATOM 6569 N N . LYS A 1 805 ? -7.031 -20.328 -21.203 1 91.06 805 LYS A N 1
ATOM 6570 C CA . LYS A 1 805 ? -6.5 -19.031 -20.781 1 91.06 805 LYS A CA 1
ATOM 6571 C C . LYS A 1 805 ? -5.086 -19.188 -20.219 1 91.06 805 LYS A C 1
ATOM 6573 O O . LYS A 1 805 ? -4.215 -18.359 -20.516 1 91.06 805 LYS A O 1
ATOM 6578 N N . ILE A 1 806 ? -4.918 -20.219 -19.469 1 93.38 806 ILE A N 1
ATOM 6579 C CA . ILE A 1 806 ? -3.629 -20.438 -18.828 1 93.38 806 ILE A CA 1
ATOM 6580 C C . ILE A 1 806 ? -2.582 -20.797 -19.891 1 93.38 806 ILE A C 1
ATOM 6582 O O . ILE A 1 806 ? -1.463 -20.281 -19.859 1 93.38 806 ILE A O 1
ATOM 6586 N N . VAL A 1 807 ? -2.967 -21.625 -20.797 1 93.56 807 VAL A N 1
ATOM 6587 C CA . VAL A 1 807 ? -2.047 -22.062 -21.844 1 93.56 807 VAL A CA 1
ATOM 6588 C C . VAL A 1 807 ? -1.678 -20.891 -22.734 1 93.56 807 VAL A C 1
ATOM 6590 O O . VAL A 1 807 ? -0.523 -20.75 -23.156 1 93.56 807 VAL A O 1
ATOM 6593 N N . ASN A 1 808 ? -2.641 -20.109 -23.062 1 91.94 808 ASN A N 1
ATOM 6594 C CA . ASN A 1 808 ? -2.357 -18.922 -23.859 1 91.94 808 ASN A CA 1
ATOM 6595 C C . ASN A 1 808 ? -1.373 -18 -23.141 1 91.94 808 ASN A C 1
ATOM 6597 O O . ASN A 1 808 ? -0.475 -17.438 -23.766 1 91.94 808 ASN A O 1
ATOM 6601 N N . LEU A 1 809 ? -1.595 -17.859 -21.906 1 92.62 809 LEU A N 1
ATOM 6602 C CA . LEU A 1 809 ? -0.714 -17.031 -21.094 1 92.62 809 LEU A CA 1
ATOM 6603 C C . LEU A 1 809 ? 0.711 -17.578 -21.109 1 92.62 809 LEU A C 1
ATOM 6605 O O . LEU A 1 809 ? 1.669 -16.812 -21.234 1 92.62 809 LEU A O 1
ATOM 6609 N N . LEU A 1 810 ? 0.838 -18.812 -20.969 1 95.38 810 LEU A N 1
ATOM 6610 C CA . LEU A 1 810 ? 2.156 -19.438 -20.938 1 95.38 810 LEU A CA 1
ATOM 6611 C C . LEU A 1 810 ? 2.826 -19.359 -22.312 1 95.38 810 LEU A C 1
ATOM 6613 O O . LEU A 1 810 ? 4.043 -19.188 -22.406 1 95.38 810 LEU A O 1
ATOM 6617 N N . TRP A 1 811 ? 2.057 -19.547 -23.328 1 93.81 811 TRP A N 1
ATOM 6618 C CA . TRP A 1 811 ? 2.605 -19.406 -24.688 1 93.81 811 TRP A CA 1
ATOM 6619 C C . TRP A 1 811 ? 3.125 -18 -24.922 1 93.81 811 TRP A C 1
ATOM 6621 O O . TRP A 1 811 ? 4.203 -17.812 -25.484 1 93.81 811 TRP A O 1
ATOM 6631 N N . GLU A 1 812 ? 2.377 -17 -24.531 1 90.69 812 GLU A N 1
ATOM 6632 C CA . GLU A 1 812 ? 2.809 -15.617 -24.672 1 90.69 812 GLU A CA 1
ATOM 6633 C C . GLU A 1 812 ? 4.094 -15.359 -23.891 1 90.69 812 GLU A C 1
ATOM 6635 O O . GLU A 1 812 ? 4.934 -14.562 -24.312 1 90.69 812 GLU A O 1
ATOM 6640 N N . THR A 1 813 ? 4.156 -15.969 -22.719 1 93.25 813 THR A N 1
ATOM 6641 C CA . THR A 1 813 ? 5.375 -15.852 -21.922 1 93.25 813 THR A CA 1
ATOM 6642 C C . THR A 1 813 ? 6.566 -16.453 -22.656 1 93.25 813 THR A C 1
ATOM 6644 O O . THR A 1 813 ? 7.652 -15.867 -22.672 1 93.25 813 THR A O 1
ATOM 6647 N N . LYS A 1 814 ? 6.328 -17.609 -23.219 1 93.56 814 LYS A N 1
ATOM 6648 C CA . LYS A 1 814 ? 7.375 -18.25 -24.016 1 93.56 814 LYS A CA 1
ATOM 6649 C C . LYS A 1 814 ? 7.812 -17.344 -25.156 1 93.56 814 LYS A C 1
ATOM 6651 O O . LYS A 1 814 ? 9.008 -17.234 -25.453 1 93.56 814 LYS A O 1
ATOM 6656 N N . ARG A 1 815 ? 6.891 -16.75 -25.859 1 90.06 815 ARG A N 1
ATOM 6657 C CA . ARG A 1 815 ? 7.18 -15.844 -26.953 1 90.06 815 ARG A CA 1
ATOM 6658 C C . ARG A 1 815 ? 7.977 -14.633 -26.484 1 90.06 815 ARG A C 1
ATOM 6660 O O . ARG A 1 815 ? 8.938 -14.219 -27.125 1 90.06 815 ARG A O 1
ATOM 6667 N N . PHE A 1 816 ? 7.566 -14.055 -25.375 1 89.56 816 PHE A N 1
ATOM 6668 C CA . PHE A 1 816 ? 8.273 -12.93 -24.781 1 89.56 816 PHE A CA 1
ATOM 6669 C C . PHE A 1 816 ? 9.734 -13.281 -24.516 1 89.56 816 PHE A C 1
ATOM 6671 O O . PHE A 1 816 ? 10.633 -12.516 -24.859 1 89.56 816 PHE A O 1
ATOM 6678 N N . MET A 1 817 ? 9.953 -14.391 -23.922 1 92 817 MET A N 1
ATOM 6679 C CA . MET A 1 817 ? 11.305 -14.812 -23.578 1 92 817 MET A CA 1
ATOM 6680 C C . MET A 1 817 ? 12.117 -15.109 -24.844 1 92 817 MET A C 1
ATOM 6682 O O . MET A 1 817 ? 13.328 -14.883 -24.859 1 92 817 MET A O 1
ATOM 6686 N N . TYR A 1 818 ? 11.477 -15.641 -25.844 1 90.81 818 TYR A N 1
ATOM 6687 C CA . TYR A 1 818 ? 12.172 -15.891 -27.094 1 90.81 818 TYR A CA 1
ATOM 6688 C C . TYR A 1 818 ? 12.617 -14.594 -27.75 1 90.81 818 TYR A C 1
ATOM 6690 O O . TYR A 1 818 ? 13.719 -14.508 -28.297 1 90.81 818 TYR A O 1
ATOM 6698 N N . LEU A 1 819 ? 11.773 -13.602 -27.719 1 86.75 819 LEU A N 1
ATOM 6699 C CA . LEU A 1 819 ? 12.117 -12.305 -28.281 1 86.75 819 LEU A CA 1
ATOM 6700 C C . LEU A 1 819 ? 13.312 -11.695 -27.562 1 86.75 819 LEU A C 1
ATOM 6702 O O . LEU A 1 819 ? 14.109 -10.961 -28.172 1 86.75 819 LEU A O 1
ATOM 6706 N N . LYS A 1 820 ? 13.414 -12.047 -26.281 1 88.62 820 LYS A N 1
ATOM 6707 C CA . LYS A 1 820 ? 14.5 -11.5 -25.469 1 88.62 820 LYS A CA 1
ATOM 6708 C C . LYS A 1 820 ? 15.633 -12.516 -25.312 1 88.62 820 LYS A C 1
ATOM 6710 O O . LYS A 1 820 ? 16.422 -12.43 -24.359 1 88.62 820 LYS A O 1
ATOM 6715 N N . ARG A 1 821 ? 15.758 -13.414 -26.203 1 89.75 821 ARG A N 1
ATOM 6716 C CA . ARG A 1 821 ? 16.672 -14.539 -26.047 1 89.75 821 ARG A CA 1
ATOM 6717 C C . ARG A 1 821 ? 18.109 -14.062 -25.953 1 89.75 821 ARG A C 1
ATOM 6719 O O . ARG A 1 821 ? 18.922 -14.648 -25.219 1 89.75 821 ARG A O 1
ATOM 6726 N N . ASN A 1 822 ? 18.516 -13.039 -26.672 1 89.88 822 ASN A N 1
ATOM 6727 C CA . ASN A 1 822 ? 19.891 -12.547 -26.625 1 89.88 822 ASN A CA 1
ATOM 6728 C C . ASN A 1 822 ? 20.25 -12 -25.234 1 89.88 822 ASN A C 1
ATOM 6730 O O . ASN A 1 822 ? 21.344 -12.234 -24.734 1 89.88 822 ASN A O 1
ATOM 6734 N N . GLU A 1 823 ? 19.312 -11.25 -24.656 1 90.94 823 GLU A N 1
ATOM 6735 C CA . GLU A 1 823 ? 19.531 -10.719 -23.312 1 90.94 823 GLU A CA 1
ATOM 6736 C C . GLU A 1 823 ? 19.578 -11.836 -22.281 1 90.94 823 GLU A C 1
ATOM 6738 O O . GLU A 1 823 ? 20.375 -11.781 -21.344 1 90.94 823 GLU A O 1
ATOM 6743 N N . VAL A 1 824 ? 18.734 -12.805 -22.516 1 93 824 VAL A N 1
ATOM 6744 C CA . VAL A 1 824 ? 18.688 -13.953 -21.609 1 93 824 VAL A CA 1
ATOM 6745 C C . VAL A 1 824 ? 20.016 -14.695 -21.656 1 93 824 VAL A C 1
ATOM 6747 O O . VAL A 1 824 ? 20.562 -15.086 -20.625 1 93 824 VAL A O 1
ATOM 6750 N N . GLU A 1 825 ? 20.578 -14.828 -22.828 1 94.12 825 GLU A N 1
ATOM 6751 C CA . GLU A 1 825 ? 21.859 -15.516 -23 1 94.12 825 GLU A CA 1
ATOM 6752 C C . GLU A 1 825 ? 22.984 -14.75 -22.312 1 94.12 825 GLU A C 1
ATOM 6754 O O . GLU A 1 825 ? 23.906 -15.352 -21.75 1 94.12 825 GLU A O 1
ATOM 6759 N N . GLN A 1 826 ? 22.922 -13.469 -22.375 1 93.25 826 GLN A N 1
ATOM 6760 C CA . GLN A 1 826 ? 23.922 -12.648 -21.719 1 93.25 826 GLN A CA 1
ATOM 6761 C C . GLN A 1 826 ? 23.875 -12.836 -20.203 1 93.25 826 GLN A C 1
ATOM 6763 O O . GLN A 1 826 ? 24.906 -12.938 -19.547 1 93.25 826 GLN A O 1
ATOM 6768 N N . ILE A 1 827 ? 22.719 -12.875 -19.688 1 94.38 827 ILE A N 1
ATOM 6769 C CA . ILE A 1 827 ? 22.547 -13.047 -18.25 1 94.38 827 ILE A CA 1
ATOM 6770 C C . ILE A 1 827 ? 23.078 -14.422 -17.844 1 94.38 827 ILE A C 1
ATOM 6772 O O . ILE A 1 827 ? 23.75 -14.555 -16.812 1 94.38 827 ILE A O 1
ATOM 6776 N N . VAL A 1 828 ? 22.797 -15.422 -18.672 1 95.44 828 VAL A N 1
ATOM 6777 C CA . VAL A 1 828 ? 23.234 -16.781 -18.375 1 95.44 828 VAL A CA 1
ATOM 6778 C C . VAL A 1 828 ? 24.75 -16.859 -18.406 1 95.44 828 VAL A C 1
ATOM 6780 O O . VAL A 1 828 ? 25.359 -17.516 -17.562 1 95.44 828 VAL A O 1
ATOM 6783 N N . LYS A 1 829 ? 25.359 -16.203 -19.359 1 93.69 829 LYS A N 1
ATOM 6784 C CA . LYS A 1 829 ? 26.812 -16.156 -19.438 1 93.69 829 LYS A CA 1
ATOM 6785 C C . LYS A 1 829 ? 27.422 -15.555 -18.172 1 93.69 829 LYS A C 1
ATOM 6787 O O . LYS A 1 829 ? 28.438 -16.031 -17.672 1 93.69 829 LYS A O 1
ATOM 6792 N N . TYR A 1 830 ? 26.797 -14.5 -17.703 1 93.62 830 TYR A N 1
ATOM 6793 C CA . TYR A 1 830 ? 27.25 -13.867 -16.469 1 93.62 830 TYR A CA 1
ATOM 6794 C C . TYR A 1 830 ? 27.156 -14.836 -15.297 1 93.62 830 TYR A C 1
ATOM 6796 O O . TYR A 1 830 ? 28.094 -14.953 -14.508 1 93.62 830 TYR A O 1
ATOM 6804 N N . LEU A 1 831 ? 26.016 -15.516 -15.172 1 93.81 831 LEU A N 1
ATOM 6805 C CA . LEU A 1 831 ? 25.781 -16.422 -14.055 1 93.81 831 LEU A CA 1
ATOM 6806 C C . LEU A 1 831 ? 26.766 -17.578 -14.078 1 93.81 831 LEU A C 1
ATOM 6808 O O . LEU A 1 831 ? 27.25 -18.016 -13.031 1 93.81 831 LEU A O 1
ATOM 6812 N N . LYS A 1 832 ? 27.109 -18.031 -15.258 1 91.31 832 LYS A N 1
ATOM 6813 C CA . LYS A 1 832 ? 28.062 -19.141 -15.406 1 91.31 832 LYS A CA 1
ATOM 6814 C C . LYS A 1 832 ? 29.469 -18.703 -15.023 1 91.31 832 LYS A C 1
ATOM 6816 O O . LYS A 1 832 ? 30.219 -19.469 -14.414 1 91.31 832 LYS A O 1
ATOM 6821 N N . LYS A 1 833 ? 29.734 -17.516 -15.328 1 89.12 833 LYS A N 1
ATOM 6822 C CA . LYS A 1 833 ? 31.078 -16.984 -15.117 1 89.12 833 LYS A CA 1
ATOM 6823 C C . LYS A 1 833 ? 31.328 -16.719 -13.633 1 89.12 833 LYS A C 1
ATOM 6825 O O . LYS A 1 833 ? 32.438 -16.969 -13.141 1 89.12 833 LYS A O 1
ATOM 6830 N N . PHE A 1 834 ? 30.375 -16.312 -12.859 1 88.25 834 PHE A N 1
ATOM 6831 C CA . PHE A 1 834 ? 30.641 -15.766 -11.539 1 88.25 834 PHE A CA 1
ATOM 6832 C C . PHE A 1 834 ? 30.172 -16.719 -10.453 1 88.25 834 PHE A C 1
ATOM 6834 O O . PHE A 1 834 ? 30.5 -16.547 -9.273 1 88.25 834 PHE A O 1
ATOM 6841 N N . THR A 1 835 ? 29.375 -17.703 -10.828 1 85 835 THR A N 1
ATOM 6842 C CA . THR A 1 835 ? 28.875 -18.609 -9.797 1 85 835 THR A CA 1
ATOM 6843 C C . THR A 1 835 ? 29.859 -19.75 -9.57 1 85 835 THR A C 1
ATOM 6845 O O . THR A 1 835 ? 30.312 -20.391 -10.523 1 85 835 THR A O 1
ATOM 6848 N N . GLN A 1 836 ? 30.219 -19.859 -8.297 1 77.62 836 GLN A N 1
ATOM 6849 C CA . GLN A 1 836 ? 31.094 -20.953 -7.906 1 77.62 836 GLN A CA 1
ATOM 6850 C C . GLN A 1 836 ? 30.281 -22.125 -7.359 1 77.62 836 GLN A C 1
ATOM 6852 O O . GLN A 1 836 ? 29.406 -21.953 -6.52 1 77.62 836 GLN A O 1
ATOM 6857 N N . PHE A 1 837 ? 30.391 -23.297 -8.039 1 78.19 837 PHE A N 1
ATOM 6858 C CA . PHE A 1 837 ? 29.625 -24.469 -7.625 1 78.19 837 PHE A CA 1
ATOM 6859 C C . PHE A 1 837 ? 30.469 -25.375 -6.727 1 78.19 837 PHE A C 1
ATOM 6861 O O . PHE A 1 837 ? 31.672 -25.5 -6.914 1 78.19 837 PHE A O 1
ATOM 6868 N N . PRO A 1 838 ? 29.844 -25.688 -5.633 1 61.88 838 PRO A N 1
ATOM 6869 C CA . PRO A 1 838 ? 30.609 -26.625 -4.809 1 61.88 838 PRO A CA 1
ATOM 6870 C C . PRO A 1 838 ? 31 -27.906 -5.566 1 61.88 838 PRO A C 1
ATOM 6872 O O . PRO A 1 838 ? 30.281 -28.312 -6.484 1 61.88 838 PRO A O 1
ATOM 6875 N N . GLU A 1 839 ? 32.281 -28.297 -5.621 1 52.22 839 GLU A N 1
ATOM 6876 C CA . GLU A 1 839 ? 32.781 -29.531 -6.203 1 52.22 839 GLU A CA 1
ATOM 6877 C C . GLU A 1 839 ? 31.844 -30.703 -5.918 1 52.22 839 GLU A C 1
ATOM 6879 O O . GLU A 1 839 ? 31.375 -30.859 -4.785 1 52.22 839 GLU A O 1
ATOM 6884 N N . GLN A 1 840 ? 31.047 -31.031 -6.871 1 45.34 840 GLN A N 1
ATOM 6885 C CA . GLN A 1 840 ? 30.25 -32.25 -6.77 1 45.34 840 GLN A CA 1
ATOM 6886 C C . GLN A 1 840 ? 31.031 -33.375 -6.117 1 45.34 840 GLN A C 1
ATOM 6888 O O . GLN A 1 840 ? 32.156 -33.688 -6.531 1 45.34 840 GLN A O 1
ATOM 6893 N N . GLN A 1 841 ? 30.938 -33.625 -4.91 1 36.81 841 GLN A N 1
ATOM 6894 C CA . GLN A 1 841 ? 31.375 -34.938 -4.492 1 36.81 841 GLN A CA 1
ATOM 6895 C C . GLN A 1 841 ? 30.938 -36 -5.484 1 36.81 841 GLN A C 1
ATOM 6897 O O . GLN A 1 841 ? 29.766 -36.062 -5.883 1 36.81 841 GLN A O 1
ATOM 6902 N N . ASN A 1 842 ? 31.859 -36.438 -6.387 1 33.62 842 ASN A N 1
ATOM 6903 C CA . ASN A 1 842 ? 31.75 -37.656 -7.184 1 33.62 842 ASN A CA 1
ATOM 6904 C C . ASN A 1 842 ? 31 -38.75 -6.438 1 33.62 842 ASN A C 1
ATOM 6906 O O . ASN A 1 842 ? 31.531 -39.344 -5.5 1 33.62 842 ASN A O 1
ATOM 6910 N N . VAL A 1 843 ? 29.844 -38.625 -6.066 1 32.44 843 VAL A N 1
ATOM 6911 C CA . VAL A 1 843 ? 29.234 -39.906 -5.758 1 32.44 843 VAL A CA 1
ATOM 6912 C C . VAL A 1 843 ? 29.391 -40.875 -6.945 1 32.44 843 VAL A C 1
ATOM 6914 O O . VAL A 1 843 ? 28.734 -40.688 -7.977 1 32.44 843 VAL A O 1
ATOM 6917 N N . ASN A 1 844 ? 30.547 -41.156 -7.496 1 27.22 844 ASN A N 1
ATOM 6918 C CA . ASN A 1 844 ? 30.781 -42.375 -8.281 1 27.22 844 ASN A CA 1
ATOM 6919 C C . ASN A 1 844 ? 29.875 -43.5 -7.828 1 27.22 844 ASN A C 1
ATOM 6921 O O . ASN A 1 844 ? 29.203 -44.156 -8.648 1 27.22 844 ASN A O 1
ATOM 6925 N N . LYS A 1 845 ? 30.453 -44.375 -6.793 1 24.84 845 LYS A N 1
ATOM 6926 C CA . LYS A 1 845 ? 30.25 -45.812 -6.754 1 24.84 845 LYS A CA 1
ATOM 6927 C C . LYS A 1 845 ? 28.828 -46.156 -6.285 1 24.84 845 LYS A C 1
ATOM 6929 O O . LYS A 1 845 ? 28.328 -45.562 -5.32 1 24.84 845 LYS A O 1
ATOM 6934 N N . MET B 1 1 ? -26.406 20.547 58.531 1 16.48 1 MET B N 1
ATOM 6935 C CA . MET B 1 1 ? -25.906 21.594 59.406 1 16.48 1 MET B CA 1
ATOM 6936 C C . MET B 1 1 ? -26.125 22.969 58.812 1 16.48 1 MET B C 1
ATOM 6938 O O . MET B 1 1 ? -26.281 23.109 57.594 1 16.48 1 MET B O 1
ATOM 6942 N N . SER B 1 2 ? -25.703 24.047 59.531 1 17.14 2 SER B N 1
ATOM 6943 C CA . SER B 1 2 ? -26.234 25.328 60.031 1 17.14 2 SER B CA 1
ATOM 6944 C C . SER B 1 2 ? -25.969 26.438 59 1 17.14 2 SER B C 1
ATOM 6946 O O . SER B 1 2 ? -26.891 27.188 58.656 1 17.14 2 SER B O 1
ATOM 6948 N N . ASP B 1 3 ? -24.734 26.844 59.062 1 16.73 3 ASP B N 1
ATOM 6949 C CA . ASP B 1 3 ? -24.531 28.234 59.469 1 16.73 3 ASP B CA 1
ATOM 6950 C C . ASP B 1 3 ? -24.953 29.188 58.375 1 16.73 3 ASP B C 1
ATOM 6952 O O . ASP B 1 3 ? -25.125 28.781 57.219 1 16.73 3 ASP B O 1
ATOM 6956 N N . SER B 1 4 ? -24.219 30.25 58.312 1 18.55 4 SER B N 1
ATOM 6957 C CA . SER B 1 4 ? -24.203 31.672 58.625 1 18.55 4 SER B CA 1
ATOM 6958 C C . SER B 1 4 ? -24.141 32.531 57.375 1 18.55 4 SER B C 1
ATOM 6960 O O . SER B 1 4 ? -23.125 32.562 56.688 1 18.55 4 SER B O 1
ATOM 6962 N N . ASN B 1 5 ? -25.078 32.469 56.594 1 21.16 5 ASN B N 1
ATOM 6963 C CA . ASN B 1 5 ? -25.328 33.219 55.375 1 21.16 5 ASN B CA 1
ATOM 6964 C C . ASN B 1 5 ? -25.141 34.719 55.594 1 21.16 5 ASN B C 1
ATOM 6966 O O . ASN B 1 5 ? -26.078 35.406 55.969 1 21.16 5 ASN B O 1
ATOM 6970 N N . SER B 1 6 ? -23.969 34.875 56.375 1 20.17 6 SER B N 1
ATOM 6971 C CA . SER B 1 6 ? -23.703 36.219 56.906 1 20.17 6 SER B CA 1
ATOM 6972 C C . SER B 1 6 ? -24 37.281 55.844 1 20.17 6 SER B C 1
ATOM 6974 O O . SER B 1 6 ? -24.031 37 54.656 1 20.17 6 SER B O 1
ATOM 6976 N N . MET B 1 7 ? -23.953 38.469 56.344 1 20.91 7 MET B N 1
ATOM 6977 C CA . MET B 1 7 ? -24.5 39.812 56.5 1 20.91 7 MET B CA 1
ATOM 6978 C C . MET B 1 7 ? -23.984 40.719 55.375 1 20.91 7 MET B C 1
ATOM 6980 O O . MET B 1 7 ? -22.766 40.906 55.25 1 20.91 7 MET B O 1
ATOM 6984 N N . ASN B 1 8 ? -24.531 40.594 54.219 1 20.83 8 ASN B N 1
ATOM 6985 C CA . ASN B 1 8 ? -24.391 41.312 52.938 1 20.83 8 ASN B CA 1
ATOM 6986 C C . ASN B 1 8 ? -24.359 42.812 53.188 1 20.83 8 ASN B C 1
ATOM 6988 O O . ASN B 1 8 ? -24.656 43.594 52.25 1 20.83 8 ASN B O 1
ATOM 6992 N N . ASN B 1 9 ? -24.125 43.094 54.531 1 19.97 9 ASN B N 1
ATOM 6993 C CA . ASN B 1 9 ? -24.484 44.5 54.812 1 19.97 9 ASN B CA 1
ATOM 6994 C C . ASN B 1 9 ? -23.641 45.469 54.031 1 19.97 9 ASN B C 1
ATOM 6996 O O . ASN B 1 9 ? -22.438 45.625 54.281 1 19.97 9 ASN B O 1
ATOM 7000 N N . LYS B 1 10 ? -23.766 45.188 52.75 1 21.23 10 LYS B N 1
ATOM 7001 C CA . LYS B 1 10 ? -23.016 46.062 51.844 1 21.23 10 LYS B CA 1
ATOM 7002 C C . LYS B 1 10 ? -23.016 47.5 52.344 1 21.23 10 LYS B C 1
ATOM 7004 O O . LYS B 1 10 ? -24.062 48.156 52.406 1 21.23 10 LYS B O 1
ATOM 7009 N N . GLN B 1 11 ? -22.031 47.812 53.312 1 19.08 11 GLN B N 1
ATOM 7010 C CA . GLN B 1 11 ? -21.734 49 54.094 1 19.08 11 GLN B CA 1
ATOM 7011 C C . GLN B 1 11 ? -21.703 50.25 53.219 1 19.08 11 GLN B C 1
ATOM 7013 O O . GLN B 1 11 ? -21.031 50.281 52.188 1 19.08 11 GLN B O 1
ATOM 7018 N N . GLN B 1 12 ? -22.828 50.906 53.031 1 21.22 12 GLN B N 1
ATOM 7019 C CA . GLN B 1 12 ? -23.016 52.156 52.312 1 21.22 12 GLN B CA 1
ATOM 7020 C C . GLN B 1 12 ? -21.953 53.156 52.719 1 21.22 12 GLN B C 1
ATOM 7022 O O . GLN B 1 12 ? -21.594 53.281 53.875 1 21.22 12 GLN B O 1
ATOM 7027 N N . PRO B 1 13 ? -20.922 53.375 51.75 1 20.12 13 PRO B N 1
ATOM 7028 C CA . PRO B 1 13 ? -19.781 54.25 52 1 20.12 13 PRO B CA 1
ATOM 7029 C C . PRO B 1 13 ? -20.188 55.531 52.719 1 20.12 13 PRO B C 1
ATOM 7031 O O . PRO B 1 13 ? -21.188 56.188 52.344 1 20.12 13 PRO B O 1
ATOM 7034 N N . ARG B 1 14 ? -20.125 55.5 54 1 20.44 14 ARG B N 1
ATOM 7035 C CA . ARG B 1 14 ? -20.406 56.625 54.906 1 20.44 14 ARG B CA 1
ATOM 7036 C C . ARG B 1 14 ? -19.703 57.875 54.438 1 20.44 14 ARG B C 1
ATOM 7038 O O . ARG B 1 14 ? -18.469 57.906 54.312 1 20.44 14 ARG B O 1
ATOM 7045 N N . TYR B 1 15 ? -20.25 58.469 53.344 1 19.58 15 TYR B N 1
ATOM 7046 C CA . TYR B 1 15 ? -19.812 59.781 52.906 1 19.58 15 TYR B CA 1
ATOM 7047 C C . TYR B 1 15 ? -19.578 60.719 54.094 1 19.58 15 TYR B C 1
ATOM 7049 O O . TYR B 1 15 ? -20.5 61 54.875 1 19.58 15 TYR B O 1
ATOM 7057 N N . PHE B 1 16 ? -18.547 60.406 54.844 1 20.42 16 PHE B N 1
ATOM 7058 C CA . PHE B 1 16 ? -18.172 61.25 55.938 1 20.42 16 PHE B CA 1
ATOM 7059 C C . PHE B 1 16 ? -18.016 62.719 55.5 1 20.42 16 PHE B C 1
ATOM 7061 O O . PHE B 1 16 ? -17.281 63 54.562 1 20.42 16 PHE B O 1
ATOM 7068 N N . ARG B 1 17 ? -19.156 63.469 55.594 1 24.59 17 ARG B N 1
ATOM 7069 C CA . ARG B 1 17 ? -19.25 64.875 55.406 1 24.59 17 ARG B CA 1
ATOM 7070 C C . ARG B 1 17 ? -18.219 65.625 56.281 1 24.59 17 ARG B C 1
ATOM 7072 O O . ARG B 1 17 ? -18.344 65.688 57.5 1 24.59 17 ARG B O 1
ATOM 7079 N N . ARG B 1 18 ? -16.938 65.375 55.938 1 23.16 18 ARG B N 1
ATOM 7080 C CA . ARG B 1 18 ? -15.914 66.125 56.625 1 23.16 18 ARG B CA 1
ATOM 7081 C C . ARG B 1 18 ? -16.234 67.625 56.594 1 23.16 18 ARG B C 1
ATOM 7083 O O . ARG B 1 18 ? -16.344 68.188 55.5 1 23.16 18 ARG B O 1
ATOM 7090 N N . THR B 1 19 ? -16.938 68.062 57.531 1 24.53 19 THR B N 1
ATOM 7091 C CA . THR B 1 19 ? -17.141 69.438 57.781 1 24.53 19 THR B CA 1
ATOM 7092 C C . THR B 1 19 ? -15.812 70.188 57.969 1 24.53 19 THR B C 1
ATOM 7094 O O . THR B 1 19 ? -15.086 69.938 58.938 1 24.53 19 THR B O 1
ATOM 7097 N N . THR B 1 20 ? -14.914 70.125 56.906 1 23.28 20 THR B N 1
ATOM 7098 C CA . THR B 1 20 ? -13.672 70.875 57.031 1 23.28 20 THR B CA 1
ATOM 7099 C C . THR B 1 20 ? -13.945 72.312 57.531 1 23.28 20 THR B C 1
ATOM 7101 O O . THR B 1 20 ? -14.672 73.062 56.906 1 23.28 20 THR B O 1
ATOM 7104 N N . THR B 1 21 ? -13.828 72.438 58.781 1 24.95 21 THR B N 1
ATOM 7105 C CA . THR B 1 21 ? -13.836 73.688 59.469 1 24.95 21 THR B CA 1
ATOM 7106 C C . THR B 1 21 ? -12.625 74.562 59.062 1 24.95 21 THR B C 1
ATOM 7108 O O . THR B 1 21 ? -11.484 74.188 59.344 1 24.95 21 THR B O 1
ATOM 7111 N N . ILE B 1 22 ? -12.391 74.938 57.812 1 24.36 22 ILE B N 1
ATOM 7112 C CA . ILE B 1 22 ? -11.297 75.812 57.469 1 24.36 22 ILE B CA 1
ATOM 7113 C C . ILE B 1 22 ? -11.289 77 58.438 1 24.36 22 ILE B C 1
ATOM 7115 O O . ILE B 1 22 ? -12.258 77.75 58.531 1 24.36 22 ILE B O 1
ATOM 7119 N N . THR B 1 23 ? -10.422 76.812 59.469 1 26.23 23 THR B N 1
ATOM 7120 C CA . THR B 1 23 ? -10.156 77.812 60.5 1 26.23 23 THR B CA 1
ATOM 7121 C C . THR B 1 23 ? -9.43 79 59.938 1 26.23 23 THR B C 1
ATOM 7123 O O . THR B 1 23 ? -8.203 79.125 60.031 1 26.23 23 THR B O 1
ATOM 7126 N N . THR B 1 24 ? -9.219 79.375 58.688 1 24.75 24 THR B N 1
ATOM 7127 C CA . THR B 1 24 ? -8.492 80.625 58.625 1 24.75 24 THR B CA 1
ATOM 7128 C C . THR B 1 24 ? -9.031 81.625 59.656 1 24.75 24 THR B C 1
ATOM 7130 O O . THR B 1 24 ? -10.195 81.5 60.062 1 24.75 24 THR B O 1
ATOM 7133 N N . LYS B 1 25 ? -8.07 82.375 60.344 1 31.58 25 LYS B N 1
ATOM 7134 C CA . LYS B 1 25 ? -8.398 83.312 61.406 1 31.58 25 LYS B CA 1
ATOM 7135 C C . LYS B 1 25 ? -9.711 84 61.125 1 31.58 25 LYS B C 1
ATOM 7137 O O . LYS B 1 25 ? -10.039 85 61.781 1 31.58 25 LYS B O 1
ATOM 7142 N N . SER B 1 26 ? -10.008 84.062 59.844 1 28.06 26 SER B N 1
ATOM 7143 C CA . SER B 1 26 ? -11.109 84.812 59.281 1 28.06 26 SER B CA 1
ATOM 7144 C C . SER B 1 26 ? -12.438 84.438 59.938 1 28.06 26 SER B C 1
ATOM 7146 O O . SER B 1 26 ? -12.609 83.312 60.406 1 28.06 26 SER B O 1
ATOM 7148 N N . TYR B 1 27 ? -13.266 85.625 60.281 1 26.86 27 TYR B N 1
ATOM 7149 C CA . TYR B 1 27 ? -14.562 85.625 60.938 1 26.86 27 TYR B CA 1
ATOM 7150 C C . TYR B 1 27 ? -15.492 84.562 60.406 1 26.86 27 TYR B C 1
ATOM 7152 O O . TYR B 1 27 ? -15.414 84.25 59.219 1 26.86 27 TYR B O 1
ATOM 7160 N N . THR B 1 28 ? -15.797 83.625 61.156 1 30.59 28 THR B N 1
ATOM 7161 C CA . THR B 1 28 ? -16.688 82.5 60.938 1 30.59 28 THR B CA 1
ATOM 7162 C C . THR B 1 28 ? -17.953 82.938 60.219 1 30.59 28 THR B C 1
ATOM 7164 O O . THR B 1 28 ? -18.75 83.688 60.75 1 30.59 28 THR B O 1
ATOM 7167 N N . ILE B 1 29 ? -17.922 83.312 59 1 33.47 29 ILE B N 1
ATOM 7168 C CA . ILE B 1 29 ? -19.156 83.438 58.219 1 33.47 29 ILE B CA 1
ATOM 7169 C C . ILE B 1 29 ? -20.031 82.25 58.469 1 33.47 29 ILE B C 1
ATOM 7171 O O . ILE B 1 29 ? -19.625 81.125 58.156 1 33.47 29 ILE B O 1
ATOM 7175 N N . ASN B 1 30 ? -20.703 82.188 59.562 1 36.5 30 ASN B N 1
ATOM 7176 C CA . ASN B 1 30 ? -21.641 81.125 59.812 1 36.5 30 ASN B CA 1
ATOM 7177 C C . ASN B 1 30 ? -22.734 81.062 58.75 1 36.5 30 ASN B C 1
ATOM 7179 O O . ASN B 1 30 ? -23.625 81.938 58.75 1 36.5 30 ASN B O 1
ATOM 7183 N N . TYR B 1 31 ? -22.578 80.75 57.656 1 39.53 31 TYR B N 1
ATOM 7184 C CA . TYR B 1 31 ? -23.578 80.562 56.594 1 39.53 31 TYR B CA 1
ATOM 7185 C C . TYR B 1 31 ? -24.703 79.688 57.094 1 39.53 31 TYR B C 1
ATOM 7187 O O . TYR B 1 31 ? -25.719 79.5 56.406 1 39.53 31 TYR B O 1
ATOM 7195 N N . GLY B 1 32 ? -24.594 78.812 58.094 1 43.66 32 GLY B N 1
ATOM 7196 C CA . GLY B 1 32 ? -25.453 77.688 58.312 1 43.66 32 GLY B CA 1
ATOM 7197 C C . GLY B 1 32 ? -26.844 78.062 58.781 1 43.66 32 GLY B C 1
ATOM 7198 O O . GLY B 1 32 ? -27.781 77.25 58.625 1 43.66 32 GLY B O 1
ATOM 7199 N N . ILE B 1 33 ? -27.094 78.938 59.812 1 50.28 33 ILE B N 1
ATOM 7200 C CA . ILE B 1 33 ? -28.375 78.875 60.531 1 50.28 33 ILE B CA 1
ATOM 7201 C C . ILE B 1 33 ? -29.328 79.938 59.969 1 50.28 33 ILE B C 1
ATOM 7203 O O . ILE B 1 33 ? -29.094 81.125 60.125 1 50.28 33 ILE B O 1
ATOM 7207 N N . ILE B 1 34 ? -30 79.688 58.938 1 56.75 34 ILE B N 1
ATOM 7208 C CA . ILE B 1 34 ? -31.125 80.562 58.531 1 56.75 34 ILE B CA 1
ATOM 7209 C C . ILE B 1 34 ? -32.156 80.625 59.656 1 56.75 34 ILE B C 1
ATOM 7211 O O . ILE B 1 34 ? -32.531 79.562 60.219 1 56.75 34 ILE B O 1
ATOM 7215 N N . GLU B 1 35 ? -32.312 81.688 60.344 1 62.56 35 GLU B N 1
ATOM 7216 C CA . GLU B 1 35 ? -33.344 81.875 61.375 1 62.56 35 GLU B CA 1
ATOM 7217 C C . GLU B 1 35 ? -34.594 82.562 60.844 1 62.56 35 GLU B C 1
ATOM 7219 O O . GLU B 1 35 ? -34.5 83.5 60.062 1 62.56 35 GLU B O 1
ATOM 7224 N N . VAL B 1 36 ? -35.75 81.75 61 1 56.94 36 VAL B N 1
ATOM 7225 C CA . VAL B 1 36 ? -37.031 82.375 60.656 1 56.94 36 VAL B CA 1
ATOM 7226 C C . VAL B 1 36 ? -37.344 83.562 61.562 1 56.94 36 VAL B C 1
ATOM 7228 O O . VAL B 1 36 ? -37.281 83.438 62.781 1 56.94 36 VAL B O 1
ATOM 7231 N N . ILE B 1 37 ? -37.469 84.625 61.062 1 56.34 37 ILE B N 1
ATOM 7232 C CA . ILE B 1 37 ? -37.906 85.75 61.844 1 56.34 37 ILE B CA 1
ATOM 7233 C C . ILE B 1 37 ? -39.375 86 61.594 1 56.34 37 ILE B C 1
ATOM 7235 O O . ILE B 1 37 ? -39.781 86.25 60.438 1 56.34 37 ILE B O 1
ATOM 7239 N N . ASP B 1 38 ? -40.438 85.5 62.344 1 47.47 38 ASP B N 1
ATOM 7240 C CA . ASP B 1 38 ? -41.875 85.75 62.188 1 47.47 38 ASP B CA 1
ATOM 7241 C C . ASP B 1 38 ? -42.188 87.25 62.062 1 47.47 38 ASP B C 1
ATOM 7243 O O . ASP B 1 38 ? -41.406 88.062 62.562 1 47.47 38 ASP B O 1
ATOM 7247 N N . TRP B 1 39 ? -43.281 87.562 61.406 1 45.53 39 TRP B N 1
ATOM 7248 C CA . TRP B 1 39 ? -43.719 88.938 61.094 1 45.53 39 TRP B CA 1
ATOM 7249 C C . TRP B 1 39 ? -43.781 89.75 62.375 1 45.53 39 TRP B C 1
ATOM 7251 O O . TRP B 1 39 ? -43.406 90.938 62.375 1 45.53 39 TRP B O 1
ATOM 7261 N N . GLU B 1 40 ? -44.594 89.25 63.281 1 47.12 40 GLU B N 1
ATOM 7262 C CA . GLU B 1 40 ? -44.844 90.062 64.438 1 47.12 40 GLU B CA 1
ATOM 7263 C C . GLU B 1 40 ? -43.531 90.5 65.125 1 47.12 40 GLU B C 1
ATOM 7265 O O . GLU B 1 40 ? -43.438 91.562 65.688 1 47.12 40 GLU B O 1
ATOM 7270 N N . ASN B 1 41 ? -42.625 89.75 64.875 1 43.28 41 ASN B N 1
ATOM 7271 C CA . ASN B 1 41 ? -41.344 90 65.5 1 43.28 41 ASN B CA 1
ATOM 7272 C C . ASN B 1 41 ? -40.406 90.812 64.562 1 43.28 41 ASN B C 1
ATOM 7274 O O . ASN B 1 41 ? -39.281 91.125 64.938 1 43.28 41 ASN B O 1
ATOM 7278 N N . HIS B 1 42 ? -40.688 90.875 63.375 1 45.59 42 HIS B N 1
ATOM 7279 C CA . HIS B 1 42 ? -39.844 91.688 62.5 1 45.59 42 HIS B CA 1
ATOM 7280 C C . HIS B 1 42 ? -39.906 93.188 62.906 1 45.59 42 HIS B C 1
ATOM 7282 O O . HIS B 1 42 ? -38.875 93.812 62.906 1 45.59 42 HIS B O 1
ATOM 7288 N N . GLU B 1 43 ? -41.125 93.688 63.062 1 49.72 43 GLU B N 1
ATOM 7289 C CA . GLU B 1 43 ? -41.188 95 63.594 1 49.72 43 GLU B CA 1
ATOM 7290 C C . GLU B 1 43 ? -40.375 95.125 64.875 1 49.72 43 GLU B C 1
ATOM 7292 O O . GLU B 1 43 ? -39.75 96.188 65.125 1 49.72 43 GLU B O 1
ATOM 7297 N N . LYS B 1 44 ? -40.438 94.125 65.688 1 47.19 44 LYS B N 1
ATOM 7298 C CA . LYS B 1 44 ? -39.688 94.125 66.938 1 47.19 44 LYS B CA 1
ATOM 7299 C C . LYS B 1 44 ? -38.188 94 66.688 1 47.19 44 LYS B C 1
ATOM 7301 O O . LYS B 1 44 ? -37.344 94.562 67.375 1 47.19 44 LYS B O 1
ATOM 7306 N N . LEU B 1 45 ? -37.812 93.188 65.75 1 46.97 45 LEU B N 1
ATOM 7307 C CA . LEU B 1 45 ? -36.406 93.062 65.375 1 46.97 45 LEU B CA 1
ATOM 7308 C C . LEU B 1 45 ? -35.906 94.375 64.75 1 46.97 45 LEU B C 1
ATOM 7310 O O . LEU B 1 45 ? -34.75 94.75 65 1 46.97 45 LEU B O 1
ATOM 7314 N N . LEU B 1 46 ? -36.75 95.125 63.906 1 49.06 46 LEU B N 1
ATOM 7315 C CA . LEU B 1 46 ? -36.375 96.438 63.312 1 49.06 46 LEU B CA 1
ATOM 7316 C C . LEU B 1 46 ? -36.281 97.5 64.375 1 49.06 46 LEU B C 1
ATOM 7318 O O . LEU B 1 46 ? -35.656 98.5 64.188 1 49.06 46 LEU B O 1
ATOM 7322 N N . GLN B 1 47 ? -37.125 97.312 65.312 1 50.03 47 GLN B N 1
ATOM 7323 C CA . GLN B 1 47 ? -37.219 98.5 66.188 1 50.03 47 GLN B CA 1
ATOM 7324 C C . GLN B 1 47 ? -36.062 98.562 67.125 1 50.03 47 GLN B C 1
ATOM 7326 O O . GLN B 1 47 ? -35.5 99.625 67.375 1 50.03 47 GLN B O 1
ATOM 7331 N N . LYS B 1 48 ? -35.688 97.5 67.938 1 51.38 48 LYS B N 1
ATOM 7332 C CA . LYS B 1 48 ? -34.781 97.812 69 1 51.38 48 LYS B CA 1
ATOM 7333 C C . LYS B 1 48 ? -33.344 97.438 68.688 1 51.38 48 LYS B C 1
ATOM 7335 O O . LYS B 1 48 ? -33.062 96.25 68.375 1 51.38 48 LYS B O 1
ATOM 7340 N N . ASP B 1 49 ? -32.312 98.438 68.25 1 66.06 49 ASP B N 1
ATOM 7341 C CA . ASP B 1 49 ? -30.844 98.562 68.188 1 66.06 49 ASP B CA 1
ATOM 7342 C C . ASP B 1 49 ? -30.344 98.125 66.812 1 66.06 49 ASP B C 1
ATOM 7344 O O . ASP B 1 49 ? -29.188 97.688 66.688 1 66.06 49 ASP B O 1
ATOM 7348 N N . ARG B 1 50 ? -31.281 98.125 65.688 1 75.19 50 ARG B N 1
ATOM 7349 C CA . ARG B 1 50 ? -30.812 97.812 64.312 1 75.19 50 ARG B CA 1
ATOM 7350 C C . ARG B 1 50 ? -30.906 99 63.406 1 75.19 50 ARG B C 1
ATOM 7352 O O . ARG B 1 50 ? -31.938 99.688 63.375 1 75.19 50 ARG B O 1
ATOM 7359 N N . ILE B 1 51 ? -29.844 99.438 62.625 1 81.31 51 ILE B N 1
ATOM 7360 C CA . ILE B 1 51 ? -29.797 100.5 61.625 1 81.31 51 ILE B CA 1
ATOM 7361 C C . ILE B 1 51 ? -29.734 99.938 60.219 1 81.31 51 ILE B C 1
ATOM 7363 O O . ILE B 1 51 ? -28.922 99.062 59.938 1 81.31 51 ILE B O 1
ATOM 7367 N N . LEU B 1 52 ? -30.719 100.25 59.375 1 86.06 52 LEU B N 1
ATOM 7368 C CA . LEU B 1 52 ? -30.734 99.812 57.969 1 86.06 52 LEU B CA 1
ATOM 7369 C C . LEU B 1 52 ? -29.578 100.5 57.219 1 86.06 52 LEU B C 1
ATOM 7371 O O . LEU B 1 52 ? -29.469 101.688 57.156 1 86.06 52 LEU B O 1
ATOM 7375 N N . LEU B 1 53 ? -28.734 99.75 56.688 1 85.19 53 LEU B N 1
ATOM 7376 C CA . LEU B 1 53 ? -27.594 100.25 55.938 1 85.19 53 LEU B CA 1
ATOM 7377 C C . LEU B 1 53 ? -27.938 100.312 54.438 1 85.19 53 LEU B C 1
ATOM 7379 O O . LEU B 1 53 ? -27.75 101.375 53.844 1 85.19 53 LEU B O 1
ATOM 7383 N N . LYS B 1 54 ? -28.375 99.25 53.906 1 87 54 LYS B N 1
ATOM 7384 C CA . LYS B 1 54 ? -28.688 99.125 52.5 1 87 54 LYS B CA 1
ATOM 7385 C C . LYS B 1 54 ? -29.891 98.25 52.25 1 87 54 LYS B C 1
ATOM 7387 O O . LYS B 1 54 ? -30.141 97.312 53.031 1 87 54 LYS B O 1
ATOM 7392 N N . ASN B 1 55 ? -30.672 98.562 51.344 1 85.88 55 ASN B N 1
ATOM 7393 C CA . ASN B 1 55 ? -31.781 97.688 50.906 1 85.88 55 ASN B CA 1
ATOM 7394 C C . ASN B 1 55 ? -31.812 97.562 49.406 1 85.88 55 ASN B C 1
ATOM 7396 O O . ASN B 1 55 ? -31.625 98.5 48.656 1 85.88 55 ASN B O 1
ATOM 7400 N N . ASN B 1 56 ? -31.781 96.312 48.969 1 88.69 56 ASN B N 1
ATOM 7401 C CA . ASN B 1 56 ? -31.938 96 47.562 1 88.69 56 ASN B CA 1
ATOM 7402 C C . ASN B 1 56 ? -33.094 95 47.312 1 88.69 56 ASN B C 1
ATOM 7404 O O . ASN B 1 56 ? -32.906 93.812 47.375 1 88.69 56 ASN B O 1
ATOM 7408 N N . ARG B 1 57 ? -34.281 95.5 47 1 86.69 57 ARG B N 1
ATOM 7409 C CA . ARG B 1 57 ? -35.5 94.75 46.75 1 86.69 57 ARG B CA 1
ATOM 7410 C C . ARG B 1 57 ? -35.812 93.812 47.906 1 86.69 57 ARG B C 1
ATOM 7412 O O . ARG B 1 57 ? -36.125 94.312 49 1 86.69 57 ARG B O 1
ATOM 7419 N N . ASN B 1 58 ? -35.5 92.438 47.781 1 85.5 58 ASN B N 1
ATOM 7420 C CA . ASN B 1 58 ? -35.938 91.5 48.781 1 85.5 58 ASN B CA 1
ATOM 7421 C C . ASN B 1 58 ? -34.844 91.25 49.844 1 85.5 58 ASN B C 1
ATOM 7423 O O . ASN B 1 58 ? -35.062 90.562 50.812 1 85.5 58 ASN B O 1
ATOM 7427 N N . VAL B 1 59 ? -33.688 92 49.75 1 88.81 59 VAL B N 1
ATOM 7428 C CA . VAL B 1 59 ? -32.594 91.812 50.656 1 88.81 59 VAL B CA 1
ATOM 7429 C C . VAL B 1 59 ? -32.281 93.062 51.438 1 88.81 59 VAL B C 1
ATOM 7431 O O . VAL B 1 59 ? -32.125 94.125 50.844 1 88.81 59 VAL B O 1
ATOM 7434 N N . TRP B 1 60 ? -32.125 92.875 52.719 1 86.81 60 TRP B N 1
ATOM 7435 C CA . TRP B 1 60 ? -31.891 94 53.625 1 86.81 60 TRP B CA 1
ATOM 7436 C C . TRP B 1 60 ? -30.625 93.812 54.438 1 86.81 60 TRP B C 1
ATOM 7438 O O . TRP B 1 60 ? -30.344 92.688 54.875 1 86.81 60 TRP B O 1
ATOM 7448 N N . HIS B 1 61 ? -29.875 94.875 54.5 1 88.38 61 HIS B N 1
ATOM 7449 C CA . HIS B 1 61 ? -28.625 94.875 55.25 1 88.38 61 HIS B CA 1
ATOM 7450 C C . HIS B 1 61 ? -28.75 95.75 56.5 1 88.38 61 HIS B C 1
ATOM 7452 O O . HIS B 1 61 ? -29.062 96.938 56.406 1 88.38 61 HIS B O 1
ATOM 7458 N N . TYR B 1 62 ? -28.594 95.062 57.625 1 83.19 62 TYR B N 1
ATOM 7459 C CA . TYR B 1 62 ? -28.781 95.812 58.875 1 83.19 62 TYR B CA 1
ATOM 7460 C C . TYR B 1 62 ? -27.484 95.812 59.719 1 83.19 62 TYR B C 1
ATOM 7462 O O . TYR B 1 62 ? -26.672 94.875 59.594 1 83.19 62 TYR B O 1
ATOM 7470 N N . GLU B 1 63 ? -27.25 96.875 60.469 1 83.94 63 GLU B N 1
ATOM 7471 C CA . GLU B 1 63 ? -26.25 96.938 61.531 1 83.94 63 GLU B CA 1
ATOM 7472 C C . GLU B 1 63 ? -26.906 96.875 62.906 1 83.94 63 GLU B C 1
ATOM 7474 O O . GLU B 1 63 ? -27.781 97.625 63.25 1 83.94 63 GLU B O 1
ATOM 7479 N N . HIS B 1 64 ? -26.734 95.75 63.531 1 77.69 64 HIS B N 1
ATOM 7480 C CA . HIS B 1 64 ? -27.234 95.562 64.875 1 77.69 64 HIS B CA 1
ATOM 7481 C C . HIS B 1 64 ? -26.281 96.125 65.938 1 77.69 64 HIS B C 1
ATOM 7483 O O . HIS B 1 64 ? -25.156 95.688 66.125 1 77.69 64 HIS B O 1
ATOM 7489 N N . ARG B 1 65 ? -26.625 97.188 66.562 1 74.62 65 ARG B N 1
ATOM 7490 C CA . ARG B 1 65 ? -25.797 97.938 67.5 1 74.62 65 ARG B CA 1
ATOM 7491 C C . ARG B 1 65 ? -25.922 97.375 68.875 1 74.62 65 ARG B C 1
ATOM 7493 O O . ARG B 1 65 ? -26.969 97.438 69.5 1 74.62 65 ARG B O 1
ATOM 7500 N N . SER B 1 66 ? -25.297 96.438 69.188 1 64.75 66 SER B N 1
ATOM 7501 C CA . SER B 1 66 ? -25.172 95.938 70.562 1 64.75 66 SER B CA 1
ATOM 7502 C C . SER B 1 66 ? -23.766 96.125 71.062 1 64.75 66 SER B C 1
ATOM 7504 O O . SER B 1 66 ? -22.969 96.875 70.5 1 64.75 66 SER B O 1
ATOM 7506 N N . THR B 1 67 ? -23.281 95.562 72.188 1 65.56 67 THR B N 1
ATOM 7507 C CA . THR B 1 67 ? -21.922 95.688 72.75 1 65.56 67 THR B CA 1
ATOM 7508 C C . THR B 1 67 ? -20.891 95.312 71.625 1 65.56 67 THR B C 1
ATOM 7510 O O . THR B 1 67 ? -19.797 95.875 71.625 1 65.56 67 THR B O 1
ATOM 7513 N N . ILE B 1 68 ? -21.25 94.5 70.75 1 70.56 68 ILE B N 1
ATOM 7514 C CA . ILE B 1 68 ? -20.422 94.188 69.562 1 70.56 68 ILE B CA 1
ATOM 7515 C C . ILE B 1 68 ? -21.266 94.312 68.312 1 70.56 68 ILE B C 1
ATOM 7517 O O . ILE B 1 68 ? -22.312 93.688 68.188 1 70.56 68 ILE B O 1
ATOM 7521 N N . ASN B 1 69 ? -20.906 95.312 67.438 1 74.94 69 ASN B N 1
ATOM 7522 C CA . ASN B 1 69 ? -21.641 95.562 66.25 1 74.94 69 ASN B CA 1
ATOM 7523 C C . ASN B 1 69 ? -21.656 94.375 65.312 1 74.94 69 ASN B C 1
ATOM 7525 O O . ASN B 1 69 ? -20.609 93.75 65.062 1 74.94 69 ASN B O 1
ATOM 7529 N N . ARG B 1 70 ? -22.891 93.875 65.062 1 82.5 70 ARG B N 1
ATOM 7530 C CA . ARG B 1 70 ? -23.062 92.75 64.125 1 82.5 70 ARG B CA 1
ATOM 7531 C C . ARG B 1 70 ? -23.797 93.25 62.875 1 82.5 70 ARG B C 1
ATOM 7533 O O . ARG B 1 70 ? -24.672 94.125 62.938 1 82.5 70 ARG B O 1
ATOM 7540 N N . TYR B 1 71 ? -23.344 92.812 61.719 1 84.19 71 TYR B N 1
ATOM 7541 C CA . TYR B 1 71 ? -23.969 93.125 60.438 1 84.19 71 TYR B CA 1
ATOM 7542 C C . TYR B 1 71 ? -24.781 91.938 59.938 1 84.19 71 TYR B C 1
ATOM 7544 O O . TYR B 1 71 ? -24.312 90.812 59.906 1 84.19 71 TYR B O 1
ATOM 7552 N N . GLU B 1 72 ? -26.016 92.25 59.719 1 84.62 72 GLU B N 1
ATOM 7553 C CA . GLU B 1 72 ? -26.953 91.188 59.375 1 84.62 72 GLU B CA 1
ATOM 7554 C C . GLU B 1 72 ? -27.594 91.438 58 1 84.62 72 GLU B C 1
ATOM 7556 O O . GLU B 1 72 ? -27.906 92.562 57.656 1 84.62 72 GLU B O 1
ATOM 7561 N N . ILE B 1 73 ? -27.688 90.375 57.188 1 86.62 73 ILE B N 1
ATOM 7562 C CA . ILE B 1 73 ? -28.391 90.438 55.938 1 86.62 73 ILE B CA 1
ATOM 7563 C C . ILE B 1 73 ? -29.688 89.625 56.031 1 86.62 73 ILE B C 1
ATOM 7565 O O . ILE B 1 73 ? -29.656 88.438 56.406 1 86.62 73 ILE B O 1
ATOM 7569 N N . VAL B 1 74 ? -30.812 90.312 55.719 1 82 74 VAL B N 1
ATOM 7570 C CA . VAL B 1 74 ? -32.125 89.688 55.844 1 82 74 VAL B CA 1
ATOM 7571 C C . VAL B 1 74 ? -32.812 89.625 54.5 1 82 74 VAL B C 1
ATOM 7573 O O . VAL B 1 74 ? -32.75 90.562 53.719 1 82 74 VAL B O 1
ATOM 7576 N N . TYR B 1 75 ? -33.344 88.438 54.125 1 87.25 75 TYR B N 1
ATOM 7577 C CA . TYR B 1 75 ? -34.156 88.25 52.906 1 87.25 75 TYR B CA 1
ATOM 7578 C C . TYR B 1 75 ? -35.625 88.25 53.219 1 87.25 75 TYR B C 1
ATOM 7580 O O . TYR B 1 75 ? -36.094 87.562 54.125 1 87.25 75 TYR B O 1
ATOM 7588 N N . ARG B 1 76 ? -36.438 89.188 52.438 1 76.5 76 ARG B N 1
ATOM 7589 C CA . ARG B 1 76 ? -37.875 89.312 52.688 1 76.5 76 ARG B CA 1
ATOM 7590 C C . ARG B 1 76 ? -38.656 89.125 51.406 1 76.5 76 ARG B C 1
ATOM 7592 O O . ARG B 1 76 ? -38.344 89.688 50.375 1 76.5 76 ARG B O 1
ATOM 7599 N N . GLN B 1 77 ? -39.562 88 51.406 1 71.25 77 GLN B N 1
ATOM 7600 C CA . GLN B 1 77 ? -40.406 87.75 50.219 1 71.25 77 GLN B CA 1
ATOM 7601 C C . GLN B 1 77 ? -41.656 88.688 50.25 1 71.25 77 GLN B C 1
ATOM 7603 O O . GLN B 1 77 ? -42.25 88.875 51.281 1 71.25 77 GLN B O 1
ATOM 7608 N N . ASN B 1 78 ? -41.875 89.438 49.156 1 58.91 78 ASN B N 1
ATOM 7609 C CA . ASN B 1 78 ? -42.969 90.375 49.062 1 58.91 78 ASN B CA 1
ATOM 7610 C C . ASN B 1 78 ? -44.312 89.688 49.062 1 58.91 78 ASN B C 1
ATOM 7612 O O . ASN B 1 78 ? -45.312 90.312 48.625 1 58.91 78 ASN B O 1
ATOM 7616 N N . ASN B 1 79 ? -44.531 88.375 49.375 1 54.72 79 ASN B N 1
ATOM 7617 C CA . ASN B 1 79 ? -45.906 87.938 49.406 1 54.72 79 ASN B CA 1
ATOM 7618 C C . ASN B 1 79 ? -46.594 88.25 50.719 1 54.72 79 ASN B C 1
ATOM 7620 O O . ASN B 1 79 ? -45.938 88.562 51.719 1 54.72 79 ASN B O 1
ATOM 7624 N N . PRO B 1 80 ? -47.969 88.312 50.594 1 50.78 80 PRO B N 1
ATOM 7625 C CA . PRO B 1 80 ? -48.781 88.75 51.719 1 50.78 80 PRO B CA 1
ATOM 7626 C C . PRO B 1 80 ? -48.312 88.125 53.062 1 50.78 80 PRO B C 1
ATOM 7628 O O . PRO B 1 80 ? -48.688 88.625 54.125 1 50.78 80 PRO B O 1
ATOM 7631 N N . LEU B 1 81 ? -48 86.875 53.031 1 52.25 81 LEU B N 1
ATOM 7632 C CA . LEU B 1 81 ? -47.75 86.25 54.344 1 52.25 81 LEU B CA 1
ATOM 7633 C C . LEU B 1 81 ? -46.375 86.625 54.844 1 52.25 81 LEU B C 1
ATOM 7635 O O . LEU B 1 81 ? -46.031 86.375 56 1 52.25 81 LEU B O 1
ATOM 7639 N N . GLN B 1 82 ? -45.688 87.75 54.531 1 60.25 82 GLN B N 1
ATOM 7640 C CA . GLN B 1 82 ? -44.531 88.562 54.75 1 60.25 82 GLN B CA 1
ATOM 7641 C C . GLN B 1 82 ? -43.5 87.875 55.656 1 60.25 82 GLN B C 1
ATOM 7643 O O . GLN B 1 82 ? -43.531 88 56.875 1 60.25 82 GLN B O 1
ATOM 7648 N N . TYR B 1 83 ? -42.844 86.875 55.375 1 68.12 83 TYR B N 1
ATOM 7649 C CA . TYR B 1 83 ? -41.781 86.25 56.219 1 68.12 83 TYR B CA 1
ATOM 7650 C C . TYR B 1 83 ? -40.406 86.812 55.844 1 68.12 83 TYR B C 1
ATOM 7652 O O . TYR B 1 83 ? -40.188 87.125 54.688 1 68.12 83 TYR B O 1
ATOM 7660 N N . SER B 1 84 ? -39.625 87.062 57 1 76.75 84 SER B N 1
ATOM 7661 C CA . SER B 1 84 ? -38.219 87.5 56.812 1 76.75 84 SER B CA 1
ATOM 7662 C C . SER B 1 84 ? -37.25 86.438 57.344 1 76.75 84 SER B C 1
ATOM 7664 O O . SER B 1 84 ? -37.531 85.812 58.375 1 76.75 84 SER B O 1
ATOM 7666 N N . PHE B 1 85 ? -36.188 86.25 56.562 1 81.62 85 PHE B N 1
ATOM 7667 C CA . PHE B 1 85 ? -35.188 85.25 56.938 1 81.62 85 PHE B CA 1
ATOM 7668 C C . PHE B 1 85 ? -33.812 85.938 57.125 1 81.62 85 PHE B C 1
ATOM 7670 O O . PHE B 1 85 ? -33.375 86.688 56.281 1 81.62 85 PHE B O 1
ATOM 7677 N N . LEU B 1 86 ? -33.188 85.75 58.375 1 81.38 86 LEU B N 1
ATOM 7678 C CA . LEU B 1 86 ? -31.797 86.125 58.531 1 81.38 86 LEU B CA 1
ATOM 7679 C C . LEU B 1 86 ? -30.875 85.125 57.812 1 81.38 86 LEU B C 1
ATOM 7681 O O . LEU B 1 86 ? -30.781 84 58.188 1 81.38 86 LEU B O 1
ATOM 7685 N N . VAL B 1 87 ? -30.234 85.5 56.75 1 81.62 87 VAL B N 1
ATOM 7686 C CA . VAL B 1 87 ? -29.5 84.625 55.875 1 81.62 87 VAL B CA 1
ATOM 7687 C C . VAL B 1 87 ? -28 84.688 56.156 1 81.62 87 VAL B C 1
ATOM 7689 O O . VAL B 1 87 ? -27.25 83.812 55.844 1 81.62 87 VAL B O 1
ATOM 7692 N N . PHE B 1 88 ? -27.484 85.875 56.688 1 83.06 88 PHE B N 1
ATOM 7693 C CA . PHE B 1 88 ? -26.047 86.062 56.906 1 83.06 88 PHE B CA 1
ATOM 7694 C C . PHE B 1 88 ? -25.797 87.062 58.031 1 83.06 88 PHE B C 1
ATOM 7696 O O . PHE B 1 88 ? -26.562 88 58.219 1 83.06 88 PHE B O 1
ATOM 7703 N N . HIS B 1 89 ? -24.781 86.812 58.812 1 79.69 89 HIS B N 1
ATOM 7704 C CA . HIS B 1 89 ? -24.328 87.75 59.844 1 79.69 89 HIS B CA 1
ATOM 7705 C C . HIS B 1 89 ? -22.812 87.75 59.969 1 79.69 89 HIS B C 1
ATOM 7707 O O . HIS B 1 89 ? -22.172 86.688 59.781 1 79.69 89 HIS B O 1
ATOM 7713 N N . SER B 1 90 ? -22.281 88.812 60.094 1 80.19 90 SER B N 1
ATOM 7714 C CA . SER B 1 90 ? -20.828 88.938 60.219 1 80.19 90 SER B CA 1
ATOM 7715 C C . SER B 1 90 ? -20.469 90.062 61.188 1 80.19 90 SER B C 1
ATOM 7717 O O . SER B 1 90 ? -21.297 90.938 61.469 1 80.19 90 SER B O 1
ATOM 7719 N N . LEU B 1 91 ? -19.297 90.062 61.719 1 78.19 91 LEU B N 1
ATOM 7720 C CA . LEU B 1 91 ? -18.797 91.062 62.625 1 78.19 91 LEU B CA 1
ATOM 7721 C C . LEU B 1 91 ? -18.047 92.125 61.844 1 78.19 91 LEU B C 1
ATOM 7723 O O . LEU B 1 91 ? -17.797 93.25 62.344 1 78.19 91 LEU B O 1
ATOM 7727 N N . CYS B 1 92 ? -17.688 91.812 60.594 1 79.31 92 CYS B N 1
ATOM 7728 C CA . CYS B 1 92 ? -16.922 92.75 59.75 1 79.31 92 CYS B CA 1
ATOM 7729 C C . CYS B 1 92 ? -17.828 93.438 58.75 1 79.31 92 CYS B C 1
ATOM 7731 O O . CYS B 1 92 ? -18.484 92.812 57.938 1 79.31 92 CYS B O 1
ATOM 7733 N N . LYS B 1 93 ? -17.844 94.688 58.75 1 81.25 93 LYS B N 1
ATOM 7734 C CA . LYS B 1 93 ? -18.703 95.5 57.875 1 81.25 93 LYS B CA 1
ATOM 7735 C C . LYS B 1 93 ? -18.328 95.312 56.406 1 81.25 93 LYS B C 1
ATOM 7737 O O . LYS B 1 93 ? -19.203 95.188 55.562 1 81.25 93 LYS B O 1
ATOM 7742 N N . ASN B 1 94 ? -17.016 95.375 56.094 1 80.81 94 ASN B N 1
ATOM 7743 C CA . ASN B 1 94 ? -16.562 95.25 54.688 1 80.81 94 ASN B CA 1
ATOM 7744 C C . ASN B 1 94 ? -16.953 93.938 54.062 1 80.81 94 ASN B C 1
ATOM 7746 O O . ASN B 1 94 ? -17.375 93.875 52.906 1 80.81 94 ASN B O 1
ATOM 7750 N N . ASP B 1 95 ? -16.906 92.938 54.875 1 80.5 95 ASP B N 1
ATOM 7751 C CA . ASP B 1 95 ? -17.281 91.625 54.375 1 80.5 95 ASP B CA 1
ATOM 7752 C C . ASP B 1 95 ? -18.781 91.5 54.156 1 80.5 95 ASP B C 1
ATOM 7754 O O . ASP B 1 95 ? -19.234 90.938 53.156 1 80.5 95 ASP B O 1
ATOM 7758 N N . SER B 1 96 ? -19.438 92.062 55.062 1 82.69 96 SER B N 1
ATOM 7759 C CA . SER B 1 96 ? -20.891 92 54.969 1 82.69 96 SER B CA 1
ATOM 7760 C C . SER B 1 96 ? -21.391 92.812 53.781 1 82.69 96 SER B C 1
ATOM 7762 O O . SER B 1 96 ? -22.359 92.438 53.125 1 82.69 96 SER B O 1
ATOM 7764 N N . ASP B 1 97 ? -20.672 94 53.469 1 84.94 97 ASP B N 1
ATOM 7765 C CA . ASP B 1 97 ? -21.047 94.875 52.344 1 84.94 97 ASP B CA 1
ATOM 7766 C C . ASP B 1 97 ? -20.812 94.125 51 1 84.94 97 ASP B C 1
ATOM 7768 O O . ASP B 1 97 ? -21.641 94.188 50.094 1 84.94 97 ASP B O 1
ATOM 7772 N N . GLN B 1 98 ? -19.734 93.5 50.938 1 82.69 98 GLN B N 1
ATOM 7773 C CA . GLN B 1 98 ? -19.406 92.75 49.719 1 82.69 98 GLN B CA 1
ATOM 7774 C C . GLN B 1 98 ? -20.359 91.562 49.531 1 82.69 98 GLN B C 1
ATOM 7776 O O . GLN B 1 98 ? -20.828 91.312 48.406 1 82.69 98 GLN B O 1
ATOM 7781 N N . TYR B 1 99 ? -20.547 90.938 50.562 1 84.88 99 TYR B N 1
ATOM 7782 C CA . TYR B 1 99 ? -21.422 89.75 50.469 1 84.88 99 TYR B CA 1
ATOM 7783 C C . TYR B 1 99 ? -22.859 90.188 50.219 1 84.88 99 TYR B C 1
ATOM 7785 O O . TYR B 1 99 ? -23.609 89.5 49.531 1 84.88 99 TYR B O 1
ATOM 7793 N N . PHE B 1 100 ? -23.188 91.375 50.781 1 85.88 100 PHE B N 1
ATOM 7794 C CA . PHE B 1 100 ? -24.531 91.875 50.531 1 85.88 100 PHE B CA 1
ATOM 7795 C C . PHE B 1 100 ? -24.766 92.125 49.062 1 85.88 100 PHE B C 1
ATOM 7797 O O . PHE B 1 100 ? -25.812 91.812 48.531 1 85.88 100 PHE B O 1
ATOM 7804 N N . GLU B 1 101 ? -23.797 92.75 48.406 1 87.25 101 GLU B N 1
ATOM 7805 C CA . GLU B 1 101 ? -23.953 93.062 47 1 87.25 101 GLU B CA 1
ATOM 7806 C C . GLU B 1 101 ? -24.125 91.812 46.156 1 87.25 101 GLU B C 1
ATOM 7808 O O . GLU B 1 101 ? -25 91.75 45.312 1 87.25 101 GLU B O 1
ATOM 7813 N N . HIS B 1 102 ? -23.281 90.875 46.438 1 88.75 102 HIS B N 1
ATOM 7814 C CA . HIS B 1 102 ? -23.328 89.625 45.688 1 88.75 102 HIS B CA 1
ATOM 7815 C C . HIS B 1 102 ? -24.578 88.812 46 1 88.75 102 HIS B C 1
ATOM 7817 O O . HIS B 1 102 ? -25.266 88.312 45.094 1 88.75 102 HIS B O 1
ATOM 7823 N N . LEU B 1 103 ? -24.906 88.625 47.219 1 88 103 LEU B N 1
ATOM 7824 C CA . LEU B 1 103 ? -26.062 87.875 47.688 1 88 103 LEU B CA 1
ATOM 7825 C C . LEU B 1 103 ? -27.359 88.5 47.188 1 88 103 LEU B C 1
ATOM 7827 O O . LEU B 1 103 ? -28.297 87.75 46.812 1 88 103 LEU B O 1
ATOM 7831 N N . SER B 1 104 ? -27.391 89.875 47.188 1 87.88 104 SER B N 1
ATOM 7832 C CA . SER B 1 104 ? -28.578 90.562 46.719 1 87.88 104 SER B CA 1
ATOM 7833 C C . SER B 1 104 ? -28.812 90.25 45.25 1 87.88 104 SER B C 1
ATOM 7835 O O . SER B 1 104 ? -29.953 90.062 44.812 1 87.88 104 SER B O 1
ATOM 7837 N N . ALA B 1 105 ? -27.75 90.312 44.531 1 87.88 105 ALA B N 1
ATOM 7838 C CA . ALA B 1 105 ? -27.875 90 43.094 1 87.88 105 ALA B CA 1
ATOM 7839 C C . ALA B 1 105 ? -28.391 88.625 42.844 1 87.88 105 ALA B C 1
ATOM 7841 O O . ALA B 1 105 ? -29.312 88.375 42.031 1 87.88 105 ALA B O 1
ATOM 7842 N N . VAL B 1 106 ? -27.891 87.625 43.531 1 90.88 106 VAL B N 1
ATOM 7843 C CA . VAL B 1 106 ? -28.234 86.25 43.312 1 90.88 106 VAL B CA 1
ATOM 7844 C C . VAL B 1 106 ? -29.656 85.938 43.812 1 90.88 106 VAL B C 1
ATOM 7846 O O . VAL B 1 106 ? -30.469 85.375 43.094 1 90.88 106 VAL B O 1
ATOM 7849 N N . LEU B 1 107 ? -30.016 86.312 45 1 87.69 107 LEU B N 1
ATOM 7850 C CA . LEU B 1 107 ? -31.297 86 45.625 1 87.69 107 LEU B CA 1
ATOM 7851 C C . LEU B 1 107 ? -32.438 86.75 44.938 1 87.69 107 LEU B C 1
ATOM 7853 O O . LEU B 1 107 ? -33.531 86.188 44.781 1 87.69 107 LEU B O 1
ATOM 7857 N N . ASN B 1 108 ? -32.188 88.062 44.531 1 88.44 108 ASN B N 1
ATOM 7858 C CA . ASN B 1 108 ? -33.219 88.812 43.812 1 88.44 108 ASN B CA 1
ATOM 7859 C C . ASN B 1 108 ? -33.531 88.188 42.469 1 88.44 108 ASN B C 1
ATOM 7861 O O . ASN B 1 108 ? -34.656 88.188 42.031 1 88.44 108 ASN B O 1
ATOM 7865 N N . ASN B 1 109 ? -32.469 87.688 41.812 1 89.31 109 ASN B N 1
ATOM 7866 C CA . ASN B 1 109 ? -32.625 87.125 40.5 1 89.31 109 ASN B CA 1
ATOM 7867 C C . ASN B 1 109 ? -33.344 85.75 40.594 1 89.31 109 ASN B C 1
ATOM 7869 O O . ASN B 1 109 ? -34.031 85.312 39.688 1 89.31 109 ASN B O 1
ATOM 7873 N N . LEU B 1 110 ? -33.25 85 41.75 1 89 110 LEU B N 1
ATOM 7874 C CA . LEU B 1 110 ? -33.812 83.688 41.906 1 89 110 LEU B CA 1
ATOM 7875 C C . LEU B 1 110 ? -35.094 83.75 42.719 1 89 110 LEU B C 1
ATOM 7877 O O . LEU B 1 110 ? -35.719 82.688 42.938 1 89 110 LEU B O 1
ATOM 7881 N N . SER B 1 111 ? -35.5 84.812 43.125 1 81.62 111 SER B N 1
ATOM 7882 C CA . SER B 1 111 ? -36.625 85 44.031 1 81.62 111 SER B CA 1
ATOM 7883 C C . SER B 1 111 ? -37.906 84.438 43.406 1 81.62 111 SER B C 1
ATOM 7885 O O . SER B 1 111 ? -38.75 83.875 44.125 1 81.62 111 SER B O 1
ATOM 7887 N N . GLU B 1 112 ? -38.062 84.625 42.125 1 79.31 112 GLU B N 1
ATOM 7888 C CA . GLU B 1 112 ? -39.281 84.25 41.406 1 79.31 112 GLU B CA 1
ATOM 7889 C C . GLU B 1 112 ? -39.406 82.688 41.375 1 79.31 112 GLU B C 1
ATOM 7891 O O . GLU B 1 112 ? -40.5 82.188 41.188 1 79.31 112 GLU B O 1
ATOM 7896 N N . TYR B 1 113 ? -38.312 82 41.688 1 78.25 113 TYR B N 1
ATOM 7897 C CA . TYR B 1 113 ? -38.312 80.562 41.531 1 78.25 113 TYR B CA 1
ATOM 7898 C C . TYR B 1 113 ? -38.375 79.875 42.906 1 78.25 113 TYR B C 1
ATOM 7900 O O . TYR B 1 113 ? -38.406 78.688 43 1 78.25 113 TYR B O 1
ATOM 7908 N N . MET B 1 114 ? -38.438 80.75 44 1 76.62 114 MET B N 1
ATOM 7909 C CA . MET B 1 114 ? -38.625 80.25 45.375 1 76.62 114 MET B CA 1
ATOM 7910 C C . MET B 1 114 ? -40.094 80.188 45.75 1 76.62 114 MET B C 1
ATOM 7912 O O . MET B 1 114 ? -40.875 81.062 45.312 1 76.62 114 MET B O 1
ATOM 7916 N N . THR B 1 115 ? -40.469 79 46.156 1 73.19 115 THR B N 1
ATOM 7917 C CA . THR B 1 115 ? -41.875 78.812 46.5 1 73.19 115 THR B CA 1
ATOM 7918 C C . THR B 1 115 ? -42.344 79.875 47.531 1 73.19 115 THR B C 1
ATOM 7920 O O . THR B 1 115 ? -41.531 80.375 48.25 1 73.19 115 THR B O 1
ATOM 7923 N N . SER B 1 116 ? -43.656 80.25 47.469 1 67.69 116 SER B N 1
ATOM 7924 C CA . SER B 1 116 ? -44.25 81.188 48.375 1 67.69 116 SER B CA 1
ATOM 7925 C C . SER B 1 116 ? -44.625 80.562 49.688 1 67.69 116 SER B C 1
ATOM 7927 O O . SER B 1 116 ? -44.906 81.25 50.688 1 67.69 116 SER B O 1
ATOM 7929 N N . ILE B 1 117 ? -44.5 79.188 49.75 1 69.75 117 ILE B N 1
ATOM 7930 C CA . ILE B 1 117 ? -44.812 78.5 50.969 1 69.75 117 ILE B CA 1
ATOM 7931 C C . ILE B 1 117 ? -43.625 78.625 51.938 1 69.75 117 ILE B C 1
ATOM 7933 O O . ILE B 1 117 ? -42.5 78.312 51.562 1 69.75 117 ILE B O 1
ATOM 7937 N N . LYS B 1 118 ? -43.938 79.062 53.125 1 67.75 118 LYS B N 1
ATOM 7938 C CA . LYS B 1 118 ? -42.938 79.375 54.125 1 67.75 118 LYS B CA 1
ATOM 7939 C C . LYS B 1 118 ? -41.906 78.25 54.281 1 67.75 118 LYS B C 1
ATOM 7941 O O . LYS B 1 118 ? -40.688 78.5 54.219 1 67.75 118 LYS B O 1
ATOM 7946 N N . PHE B 1 119 ? -42.469 77.062 54.406 1 69.75 119 PHE B N 1
ATOM 7947 C CA . PHE B 1 119 ? -41.594 75.938 54.688 1 69.75 119 PHE B CA 1
ATOM 7948 C C . PHE B 1 119 ? -40.719 75.625 53.469 1 69.75 119 PHE B C 1
ATOM 7950 O O . PHE B 1 119 ? -39.531 75.375 53.594 1 69.75 119 PHE B O 1
ATOM 7957 N N . GLU B 1 120 ? -41.281 75.75 52.344 1 77.12 120 GLU B N 1
ATOM 7958 C CA . GLU B 1 120 ? -40.562 75.438 51.125 1 77.12 120 GLU B CA 1
ATOM 7959 C C . GLU B 1 120 ? -39.562 76.562 50.781 1 77.12 120 GLU B C 1
ATOM 7961 O O . GLU B 1 120 ? -38.469 76.25 50.281 1 77.12 120 GLU B O 1
ATOM 7966 N N . ALA B 1 121 ? -40 77.75 51.125 1 76.88 121 ALA B N 1
ATOM 7967 C CA . ALA B 1 121 ? -39.094 78.875 50.875 1 76.88 121 ALA B CA 1
ATOM 7968 C C . ALA B 1 121 ? -37.875 78.812 51.781 1 76.88 121 ALA B C 1
ATOM 7970 O O . ALA B 1 121 ? -36.781 79.188 51.344 1 76.88 121 ALA B O 1
ATOM 7971 N N . PHE B 1 122 ? -38.156 78.375 53 1 76.75 122 PHE B N 1
ATOM 7972 C CA . PHE B 1 122 ? -37.031 78.188 53.906 1 76.75 122 PHE B CA 1
ATOM 7973 C C . PHE B 1 122 ? -36.062 77.125 53.406 1 76.75 122 PHE B C 1
ATOM 7975 O O . PHE B 1 122 ? -34.844 77.312 53.438 1 76.75 122 PHE B O 1
ATOM 7982 N N . GLU B 1 123 ? -36.625 76.062 52.938 1 80.94 123 GLU B N 1
ATOM 7983 C CA . GLU B 1 123 ? -35.781 75 52.469 1 80.94 123 GLU B CA 1
ATOM 7984 C C . GLU B 1 123 ? -35 75.438 51.219 1 80.94 123 GLU B C 1
ATOM 7986 O O . GLU B 1 123 ? -33.844 75.062 51.062 1 80.94 123 GLU B O 1
ATOM 7991 N N . ASN B 1 124 ? -35.594 76.125 50.344 1 84.12 124 ASN B N 1
ATOM 7992 C CA . ASN B 1 124 ? -34.938 76.562 49.125 1 84.12 124 ASN B CA 1
ATOM 7993 C C . ASN B 1 124 ? -33.812 77.562 49.469 1 84.12 124 ASN B C 1
ATOM 7995 O O . ASN B 1 124 ? -32.719 77.438 48.906 1 84.12 124 ASN B O 1
ATOM 7999 N N . LEU B 1 125 ? -34.125 78.5 50.375 1 83.75 125 LEU B N 1
ATOM 8000 C CA . LEU B 1 125 ? -33.125 79.5 50.781 1 83.75 125 LEU B CA 1
ATOM 8001 C C . LEU B 1 125 ? -31.969 78.812 51.5 1 83.75 125 LEU B C 1
ATOM 8003 O O . LEU B 1 125 ? -30.812 79.188 51.312 1 83.75 125 LEU B O 1
ATOM 8007 N N . LYS B 1 126 ? -32.312 77.875 52.281 1 83.38 126 LYS B N 1
ATOM 8008 C CA . LYS B 1 126 ? -31.266 77.125 52.969 1 83.38 126 LYS B CA 1
ATOM 8009 C C . LYS B 1 126 ? -30.328 76.438 52 1 83.38 126 LYS B C 1
ATOM 8011 O O . LYS B 1 126 ? -29.109 76.5 52.156 1 83.38 126 LYS B O 1
ATOM 8016 N N . THR B 1 127 ? -30.859 75.938 51 1 87.81 127 THR B N 1
ATOM 8017 C CA . THR B 1 127 ? -30.062 75.188 50 1 87.81 127 THR B CA 1
ATOM 8018 C C . THR B 1 127 ? -29.188 76.188 49.219 1 87.81 127 THR B C 1
ATOM 8020 O O . THR B 1 127 ? -28.016 75.875 48.969 1 87.81 127 THR B O 1
ATOM 8023 N N . ILE B 1 128 ? -29.688 77.312 48.812 1 87.5 128 ILE B N 1
ATOM 8024 C CA . ILE B 1 128 ? -28.953 78.312 48.062 1 87.5 128 ILE B CA 1
ATOM 8025 C C . ILE B 1 128 ? -27.812 78.812 48.938 1 87.5 128 ILE B C 1
ATOM 8027 O O . ILE B 1 128 ? -26.688 79 48.438 1 87.5 128 ILE B O 1
ATOM 8031 N N . MET B 1 129 ? -28.125 79.062 50.219 1 86.5 129 MET B N 1
ATOM 8032 C CA . MET B 1 129 ? -27.109 79.625 51.094 1 86.5 129 MET B CA 1
ATOM 8033 C C . MET B 1 129 ? -26 78.625 51.375 1 86.5 129 MET B C 1
ATOM 8035 O O . MET B 1 129 ? -24.828 78.938 51.5 1 86.5 129 MET B O 1
ATOM 8039 N N . GLU B 1 130 ? -26.422 77.375 51.438 1 87.19 130 GLU B N 1
ATOM 8040 C CA . GLU B 1 130 ? -25.422 76.375 51.594 1 87.19 1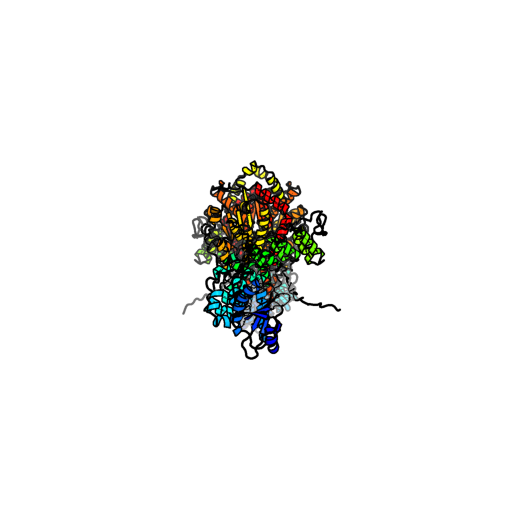30 GLU B CA 1
ATOM 8041 C C . GLU B 1 130 ? -24.484 76.312 50.375 1 87.19 130 GLU B C 1
ATOM 8043 O O . GLU B 1 130 ? -23.281 76.125 50.531 1 87.19 130 GLU B O 1
ATOM 8048 N N . ILE B 1 131 ? -25 76.375 49.188 1 89.19 131 ILE B N 1
ATOM 8049 C CA . ILE B 1 131 ? -24.234 76.375 47.969 1 89.19 131 ILE B CA 1
ATOM 8050 C C . ILE B 1 131 ? -23.297 77.562 47.938 1 89.19 131 ILE B C 1
ATOM 8052 O O . ILE B 1 131 ? -22.125 77.438 47.562 1 89.19 131 ILE B O 1
ATOM 8056 N N . LEU B 1 132 ? -23.75 78.688 48.375 1 87 132 LEU B N 1
ATOM 8057 C CA . LEU B 1 132 ? -22.969 79.938 48.312 1 87 132 LEU B CA 1
ATOM 8058 C C . LEU B 1 132 ? -21.953 80 49.438 1 87 132 LEU B C 1
ATOM 8060 O O . LEU B 1 132 ? -20.953 80.688 49.344 1 87 132 LEU B O 1
ATOM 8064 N N . SER B 1 133 ? -22.234 79.25 50.469 1 84 133 SER B N 1
ATOM 8065 C CA . SER B 1 133 ? -21.25 79.125 51.531 1 84 133 SER B CA 1
ATOM 8066 C C . SER B 1 133 ? -20.016 78.375 51.062 1 84 133 SER B C 1
ATOM 8068 O O . SER B 1 133 ? -18.891 78.688 51.438 1 84 133 SER B O 1
ATOM 8070 N N . THR B 1 134 ? -20.328 77.375 50.219 1 86.12 134 THR B N 1
ATOM 8071 C CA . THR B 1 134 ? -19.25 76.562 49.688 1 86.12 134 THR B CA 1
ATOM 8072 C C . THR B 1 134 ? -18.578 77.25 48.5 1 86.12 134 THR B C 1
ATOM 8074 O O . THR B 1 134 ? -17.359 77.188 48.344 1 86.12 134 THR B O 1
ATOM 8077 N N . ASN B 1 135 ? -19.422 77.938 47.75 1 88.56 135 ASN B N 1
ATOM 8078 C CA . ASN B 1 135 ? -18.953 78.688 46.594 1 88.56 135 ASN B CA 1
ATOM 8079 C C . ASN B 1 135 ? -19.453 80.188 46.625 1 88.56 135 ASN B C 1
ATOM 8081 O O . ASN B 1 135 ? -20.391 80.5 45.906 1 88.56 135 ASN B O 1
ATOM 8085 N N . PRO B 1 136 ? -18.75 81 47.281 1 83.75 136 PRO B N 1
ATOM 8086 C CA . PRO B 1 136 ? -19.266 82.375 47.562 1 83.75 136 PRO B CA 1
ATOM 8087 C C . PRO B 1 136 ? -19.312 83.25 46.312 1 83.75 136 PRO B C 1
ATOM 8089 O O . PRO B 1 136 ? -20.109 84.188 46.25 1 83.75 136 PRO B O 1
ATOM 8092 N N . ASN B 1 137 ? -18.516 82.938 45.375 1 86.88 137 ASN B N 1
ATOM 8093 C CA . ASN B 1 137 ? -18.422 83.812 44.219 1 86.88 137 ASN B CA 1
ATOM 8094 C C . ASN B 1 137 ? -19.234 83.312 43.031 1 86.88 137 ASN B C 1
ATOM 8096 O O . ASN B 1 137 ? -19.141 83.812 41.906 1 86.88 137 ASN B O 1
ATOM 8100 N N . TRP B 1 138 ? -20.031 82.25 43.219 1 92.44 138 TRP B N 1
ATOM 8101 C CA . TRP B 1 138 ? -20.828 81.688 42.156 1 92.44 138 TRP B CA 1
ATOM 8102 C C . TRP B 1 138 ? -21.875 82.688 41.656 1 92.44 138 TRP B C 1
ATOM 8104 O O . TRP B 1 138 ? -22.484 83.375 42.469 1 92.44 138 TRP B O 1
ATOM 8114 N N . SER B 1 139 ? -22.016 82.75 40.375 1 92.06 139 SER B N 1
ATOM 8115 C CA . SER B 1 139 ? -23.031 83.625 39.781 1 92.06 139 SER B CA 1
ATOM 8116 C C . SER B 1 139 ? -24.422 83.062 39.938 1 92.06 139 SER B C 1
ATOM 8118 O O . SER B 1 139 ? -24.578 81.875 40.375 1 92.06 139 SER B O 1
ATOM 8120 N N . THR B 1 140 ? -25.422 83.875 39.594 1 92.19 140 THR B N 1
ATOM 8121 C CA . THR B 1 140 ? -26.812 83.438 39.625 1 92.19 140 THR B CA 1
ATOM 8122 C C . THR B 1 140 ? -27.031 82.25 38.719 1 92.19 140 THR B C 1
ATOM 8124 O O . THR B 1 140 ? -27.75 81.312 39.062 1 92.19 140 THR B O 1
ATOM 8127 N N . THR B 1 141 ? -26.328 82.25 37.562 1 93.94 141 THR B N 1
ATOM 8128 C CA . THR B 1 141 ? -26.484 81.188 36.562 1 93.94 141 THR B CA 1
ATOM 8129 C C . THR B 1 141 ? -25.875 79.875 37.094 1 93.94 141 THR B C 1
ATOM 8131 O O . THR B 1 141 ? -26.391 78.812 36.812 1 93.94 141 THR B O 1
ATOM 8134 N N . HIS B 1 142 ? -24.766 79.938 37.75 1 94.44 142 HIS B N 1
ATOM 8135 C CA . HIS B 1 142 ? -24.156 78.75 38.344 1 94.44 142 HIS B CA 1
ATOM 8136 C C . HIS B 1 142 ? -25.109 78.062 39.344 1 94.44 142 HIS B C 1
ATOM 8138 O O . HIS B 1 142 ? -25.297 76.875 39.344 1 94.44 142 HIS B O 1
ATOM 8144 N N . VAL B 1 143 ? -25.688 78.875 40.25 1 92.88 143 VAL B N 1
ATOM 8145 C CA . VAL B 1 143 ? -26.594 78.375 41.281 1 92.88 143 VAL B CA 1
ATOM 8146 C C . VAL B 1 143 ? -27.859 77.812 40.656 1 92.88 143 VAL B C 1
ATOM 8148 O O . VAL B 1 143 ? -28.328 76.75 41.062 1 92.88 143 VAL B O 1
ATOM 8151 N N . ALA B 1 144 ? -28.328 78.5 39.688 1 93 144 ALA B N 1
ATOM 8152 C CA . ALA B 1 144 ? -29.516 78.062 38.969 1 93 144 ALA B CA 1
ATOM 8153 C C . ALA B 1 144 ? -29.25 76.688 38.281 1 93 144 ALA B C 1
ATOM 8155 O O . ALA B 1 144 ? -30.109 75.812 38.281 1 93 144 ALA B O 1
ATOM 8156 N N . ALA B 1 145 ? -28.094 76.562 37.656 1 93.88 145 ALA B N 1
ATOM 8157 C CA . ALA B 1 145 ? -27.703 75.312 36.969 1 93.88 145 ALA B CA 1
ATOM 8158 C C . ALA B 1 145 ? -27.562 74.188 37.969 1 93.88 145 ALA B C 1
ATOM 8160 O O . ALA B 1 145 ? -27.922 73 37.688 1 93.88 145 ALA B O 1
ATOM 8161 N N . ARG B 1 146 ? -26.953 74.375 39.094 1 93.06 146 ARG B N 1
ATOM 8162 C CA . ARG B 1 146 ? -26.75 73.312 40.125 1 93.06 146 ARG B CA 1
ATOM 8163 C C . ARG B 1 146 ? -28.094 72.875 40.688 1 93.06 146 ARG B C 1
ATOM 8165 O O . ARG B 1 146 ? -28.25 71.688 41.031 1 93.06 146 ARG B O 1
ATOM 8172 N N . LEU B 1 147 ? -29.078 73.75 40.844 1 90.38 147 LEU B N 1
ATOM 8173 C CA . LEU B 1 147 ? -30.344 73.438 41.5 1 90.38 147 LEU B CA 1
ATOM 8174 C C . LEU B 1 147 ? -31.375 73 40.5 1 90.38 147 LEU B C 1
ATOM 8176 O O . LEU B 1 147 ? -32.406 72.438 40.875 1 90.38 147 LEU B O 1
ATOM 8180 N N . GLY B 1 148 ? -31.219 73.188 39.25 1 91.56 148 GLY B N 1
ATOM 8181 C CA . GLY B 1 148 ? -32.125 72.688 38.219 1 91.56 148 GLY B CA 1
ATOM 8182 C C . GLY B 1 148 ? -33.25 73.625 37.906 1 91.56 148 GLY B C 1
ATOM 8183 O O . GLY B 1 148 ? -34.344 73.25 37.531 1 91.56 148 GLY B O 1
ATOM 8184 N N . TYR B 1 149 ? -33 74.938 38.062 1 90.19 149 TYR B N 1
ATOM 8185 C CA . TYR B 1 149 ? -34.031 75.938 37.75 1 90.19 149 TYR B CA 1
ATOM 8186 C C . TYR B 1 149 ? -34.094 76.188 36.25 1 90.19 149 TYR B C 1
ATOM 8188 O O . TYR B 1 149 ? -33.5 77.188 35.781 1 90.19 149 TYR B O 1
ATOM 8196 N N . SER B 1 150 ? -34.75 75.438 35.5 1 92.06 150 SER B N 1
ATOM 8197 C CA . SER B 1 150 ? -34.781 75.562 34.031 1 92.06 150 SER B CA 1
ATOM 8198 C C . SER B 1 150 ? -35.438 76.812 33.594 1 92.06 150 SER B C 1
ATOM 8200 O O . SER B 1 150 ? -35.031 77.438 32.562 1 92.06 150 SER B O 1
ATOM 8202 N N . GLN B 1 151 ? -36.375 77.375 34.344 1 89.62 151 GLN B N 1
ATOM 8203 C CA . GLN B 1 151 ? -37.125 78.562 33.969 1 89.62 151 GLN B CA 1
ATOM 8204 C C . GLN B 1 151 ? -36.25 79.812 34 1 89.62 151 GLN B C 1
ATOM 8206 O O . GLN B 1 151 ? -36.5 80.75 33.281 1 89.62 151 GLN B O 1
ATOM 8211 N N . PHE B 1 152 ? -35.375 79.75 34.875 1 91.75 152 PHE B N 1
ATOM 8212 C CA . PHE B 1 152 ? -34.438 80.875 34.969 1 91.75 152 PHE B CA 1
ATOM 8213 C C . PHE B 1 152 ? -33.75 81.125 33.625 1 91.75 152 PHE B C 1
ATOM 8215 O O . PHE B 1 152 ? -33.594 82.25 33.188 1 91.75 152 PHE B O 1
ATOM 8222 N N . PHE B 1 153 ? -33.344 80.062 32.844 1 92.62 153 PHE B N 1
ATOM 8223 C CA . PHE B 1 153 ? -32.562 80.188 31.625 1 92.62 153 PHE B CA 1
ATOM 8224 C C . PHE B 1 153 ? -33.438 80.688 30.469 1 92.62 153 PHE B C 1
ATOM 8226 O O . PHE B 1 153 ? -32.938 81.188 29.469 1 92.62 153 PHE B O 1
ATOM 8233 N N . LYS B 1 154 ? -34.781 80.562 30.688 1 88.81 154 LYS B N 1
ATOM 8234 C CA . LYS B 1 154 ? -35.719 81.062 29.688 1 88.81 154 LYS B CA 1
ATOM 8235 C C . LYS B 1 154 ? -36.125 82.5 29.969 1 88.81 154 LYS B C 1
ATOM 8237 O O . LYS B 1 154 ? -36.188 83.312 29.062 1 88.81 154 LYS B O 1
ATOM 8242 N N . ASN B 1 155 ? -36.344 82.75 31.297 1 88.56 155 ASN B N 1
ATOM 8243 C CA . ASN B 1 155 ? -36.906 84.062 31.703 1 88.56 155 ASN B CA 1
ATOM 8244 C C . ASN B 1 155 ? -35.812 85.125 31.797 1 88.56 155 ASN B C 1
ATOM 8246 O O . ASN B 1 155 ? -36.062 86.312 31.484 1 88.56 155 ASN B O 1
ATOM 8250 N N . LYS B 1 156 ? -34.75 84.812 32.344 1 90.25 156 LYS B N 1
ATOM 8251 C CA . LYS B 1 156 ? -33.656 85.75 32.5 1 90.25 156 LYS B CA 1
ATOM 8252 C C . LYS B 1 156 ? -32.5 85.375 31.562 1 90.25 156 LYS B C 1
ATOM 8254 O O . LYS B 1 156 ? -31.359 85.25 32 1 90.25 156 LYS B O 1
ATOM 8259 N N . ARG B 1 157 ? -32.75 85.312 30.297 1 90.12 157 ARG B N 1
ATOM 8260 C CA . ARG B 1 157 ? -31.828 84.875 29.25 1 90.12 157 ARG B CA 1
ATOM 8261 C C . ARG B 1 157 ? -30.625 85.812 29.156 1 90.12 157 ARG B C 1
ATOM 8263 O O . ARG B 1 157 ? -29.5 85.375 28.922 1 90.12 157 ARG B O 1
ATOM 8270 N N . ASP B 1 158 ? -30.891 87.062 29.391 1 89.81 158 ASP B N 1
ATOM 8271 C CA . ASP B 1 158 ? -29.828 88.062 29.25 1 89.81 158 ASP B CA 1
ATOM 8272 C C . ASP B 1 158 ? -28.734 87.875 30.312 1 89.81 158 ASP B C 1
ATOM 8274 O O . ASP B 1 158 ? -27.547 87.938 30.016 1 89.81 158 ASP B O 1
ATOM 8278 N N . ILE B 1 159 ? -29.156 87.5 31.5 1 91.56 159 ILE B N 1
ATOM 8279 C CA . ILE B 1 159 ? -28.203 87.25 32.562 1 91.56 159 ILE B CA 1
ATOM 8280 C C . ILE B 1 159 ? -27.469 85.938 32.344 1 91.56 159 ILE B C 1
ATOM 8282 O O . ILE B 1 159 ? -26.25 85.875 32.531 1 91.56 159 ILE B O 1
ATOM 8286 N N . ALA B 1 160 ? -28.188 85 31.844 1 92.5 160 ALA B N 1
ATOM 8287 C CA . ALA B 1 160 ? -27.641 83.688 31.609 1 92.5 160 ALA B CA 1
ATOM 8288 C C . ALA B 1 160 ? -26.594 83.688 30.516 1 92.5 160 ALA B C 1
ATOM 8290 O O . ALA B 1 160 ? -25.562 83 30.609 1 92.5 160 ALA B O 1
ATOM 8291 N N . ILE B 1 161 ? -26.766 84.375 29.438 1 93.12 161 ILE B N 1
ATOM 8292 C CA . ILE B 1 161 ? -25.859 84.438 28.297 1 93.12 161 ILE B CA 1
ATOM 8293 C C . ILE B 1 161 ? -24.531 85.125 28.734 1 93.12 161 ILE B C 1
ATOM 8295 O O . ILE B 1 161 ? -23.469 84.688 28.281 1 93.12 161 ILE B O 1
ATOM 8299 N N . LYS B 1 162 ? -24.703 86.062 29.641 1 91.69 162 LYS B N 1
ATOM 8300 C CA . LYS B 1 162 ? -23.5 86.812 30.094 1 91.69 162 LYS B CA 1
ATOM 8301 C C . LYS B 1 162 ? -22.672 85.938 31.031 1 91.69 162 LYS B C 1
ATOM 8303 O O . LYS B 1 162 ? -21.453 86.062 31.141 1 91.69 162 LYS B O 1
ATOM 8308 N N . GLU B 1 163 ? -23.328 85 31.672 1 93.62 163 GLU B N 1
ATOM 8309 C CA . GLU B 1 163 ? -22.656 84.25 32.75 1 93.62 163 GLU B CA 1
ATOM 8310 C C . GLU B 1 163 ? -22.422 82.812 32.375 1 93.62 163 GLU B C 1
ATOM 8312 O O . GLU B 1 163 ? -21.781 82.062 33.094 1 93.62 163 GLU B O 1
ATOM 8317 N N . ILE B 1 164 ? -22.844 82.375 31.25 1 93.31 164 ILE B N 1
ATOM 8318 C CA . ILE B 1 164 ? -22.875 80.938 30.891 1 93.31 164 ILE B CA 1
ATOM 8319 C C . ILE B 1 164 ? -21.438 80.438 30.734 1 93.31 164 ILE B C 1
ATOM 8321 O O . ILE B 1 164 ? -21.172 79.25 30.984 1 93.31 164 ILE B O 1
ATOM 8325 N N . ASN B 1 165 ? -20.422 81.188 30.344 1 93.69 165 ASN B N 1
ATOM 8326 C CA . ASN B 1 165 ? -19.047 80.75 30.109 1 93.69 165 ASN B CA 1
ATOM 8327 C C . ASN B 1 165 ? -18.109 81.25 31.219 1 93.69 165 ASN B C 1
ATOM 8329 O O . ASN B 1 165 ? -16.891 81.188 31.078 1 93.69 165 ASN B O 1
ATOM 8333 N N . LEU B 1 166 ? -18.703 81.625 32.375 1 92.69 166 LEU B N 1
ATOM 8334 C CA . LEU B 1 166 ? -17.891 82.125 33.469 1 92.69 166 LEU B CA 1
ATOM 8335 C C . LEU B 1 166 ? -17.328 80.938 34.281 1 92.69 166 LEU B C 1
ATOM 8337 O O . LEU B 1 166 ? -18.031 80 34.562 1 92.69 166 LEU B O 1
ATOM 8341 N N . GLN B 1 167 ? -16.062 80.938 34.5 1 93.12 167 GLN B N 1
ATOM 8342 C CA . GLN B 1 167 ? -15.383 79.938 35.344 1 93.12 167 GLN B CA 1
ATOM 8343 C C . GLN B 1 167 ? -14.891 80.562 36.625 1 93.12 167 GLN B C 1
ATOM 8345 O O . GLN B 1 167 ? -14.086 81.5 36.625 1 93.12 167 GLN B O 1
ATOM 8350 N N . ILE B 1 168 ? -15.367 80.062 37.656 1 90.44 168 ILE B N 1
ATOM 8351 C CA . ILE B 1 168 ? -15.102 80.688 38.938 1 90.44 168 ILE B CA 1
ATOM 8352 C C . ILE B 1 168 ? -14.367 79.688 39.844 1 90.44 168 ILE B C 1
ATOM 8354 O O . ILE B 1 168 ? -14.57 78.5 39.719 1 90.44 168 ILE B O 1
ATOM 8358 N N . GLN B 1 169 ? -13.594 80.188 40.75 1 86.56 169 GLN B N 1
ATOM 8359 C CA . GLN B 1 169 ? -12.898 79.375 41.719 1 86.56 169 GLN B CA 1
ATOM 8360 C C . GLN B 1 169 ? -13.883 78.75 42.719 1 86.56 169 GLN B C 1
ATOM 8362 O O . GLN B 1 169 ? -14.93 79.375 43 1 86.56 169 GLN B O 1
ATOM 8367 N N . PRO B 1 170 ? -13.719 77.562 43.062 1 84.38 170 PRO B N 1
ATOM 8368 C CA . PRO B 1 170 ? -12.469 76.812 43.094 1 84.38 170 PRO B CA 1
ATOM 8369 C C . PRO B 1 170 ? -12.398 75.75 42 1 84.38 170 PRO B C 1
ATOM 8371 O O . PRO B 1 170 ? -11.312 75.25 41.688 1 84.38 170 PRO B O 1
ATOM 8374 N N . ASP B 1 171 ? -13.414 75.312 41.562 1 87.25 171 ASP B N 1
ATOM 8375 C CA . ASP B 1 171 ? -13.391 74.125 40.656 1 87.25 171 ASP B CA 1
ATOM 8376 C C . ASP B 1 171 ? -13.352 74.562 39.219 1 87.25 171 ASP B C 1
ATOM 8378 O O . ASP B 1 171 ? -12.945 73.75 38.344 1 87.25 171 ASP B O 1
ATOM 8382 N N . GLY B 1 172 ? -13.695 75.875 38.906 1 90.62 172 GLY B N 1
ATOM 8383 C CA . GLY B 1 172 ? -13.648 76.375 37.562 1 90.62 172 GLY B CA 1
ATOM 8384 C C . GLY B 1 172 ? -14.727 75.812 36.656 1 90.62 172 GLY B C 1
ATOM 8385 O O . GLY B 1 172 ? -14.594 75.812 35.438 1 90.62 172 GLY B O 1
ATOM 8386 N N . MET B 1 173 ? -15.773 75.188 37.188 1 94.25 173 MET B N 1
ATOM 8387 C CA . MET B 1 173 ? -16.859 74.625 36.406 1 94.25 173 MET B CA 1
ATOM 8388 C C . MET B 1 173 ? -17.766 75.688 35.844 1 94.25 173 MET B C 1
ATOM 8390 O O . MET B 1 173 ? -18.125 76.625 36.531 1 94.25 173 MET B O 1
ATOM 8394 N N . THR B 1 174 ? -18.078 75.562 34.594 1 94.69 174 THR B N 1
ATOM 8395 C CA . THR B 1 174 ? -19.094 76.438 34 1 94.69 174 THR B CA 1
ATOM 8396 C C . THR B 1 174 ? -20.5 76 34.375 1 94.69 174 THR B C 1
ATOM 8398 O O . THR B 1 174 ? -20.688 74.875 34.844 1 94.69 174 THR B O 1
ATOM 8401 N N . PRO B 1 175 ? -21.5 76.875 34.219 1 94.75 175 PRO B N 1
ATOM 8402 C CA . PRO B 1 175 ? -22.875 76.438 34.5 1 94.75 175 PRO B CA 1
ATOM 8403 C C . PRO B 1 175 ? -23.281 75.25 33.688 1 94.75 175 PRO B C 1
ATOM 8405 O O . PRO B 1 175 ? -24.016 74.375 34.188 1 94.75 175 PRO B O 1
ATOM 8408 N N . LEU B 1 176 ? -22.719 75.125 32.469 1 94.5 176 LEU B N 1
ATOM 8409 C CA . LEU B 1 176 ? -23 73.938 31.672 1 94.5 176 LEU B CA 1
ATOM 8410 C C . LEU B 1 176 ? -22.375 72.688 32.312 1 94.5 176 LEU B C 1
ATOM 8412 O O . LEU B 1 176 ? -23.016 71.625 32.344 1 94.5 176 LEU B O 1
ATOM 8416 N N . HIS B 1 177 ? -21.141 72.75 32.688 1 94.94 177 HIS B N 1
ATOM 8417 C CA . HIS B 1 177 ? -20.516 71.688 33.406 1 94.94 177 HIS B CA 1
ATOM 8418 C C . HIS B 1 177 ? -21.359 71.188 34.594 1 94.94 177 HIS B C 1
ATOM 8420 O O . HIS B 1 177 ? -21.562 70 34.781 1 94.94 177 HIS B O 1
ATOM 8426 N N . LEU B 1 178 ? -21.875 72.125 35.344 1 94.19 178 LEU B N 1
ATOM 8427 C CA . LEU B 1 178 ? -22.672 71.875 36.531 1 94.19 178 LEU B CA 1
ATOM 8428 C C . LEU B 1 178 ? -23.984 71.188 36.156 1 94.19 178 LEU B C 1
ATOM 8430 O O . LEU B 1 178 ? -24.438 70.25 36.844 1 94.19 178 LEU B O 1
ATOM 8434 N N . ALA B 1 179 ? -24.594 71.75 35.156 1 94.94 179 ALA B N 1
ATOM 8435 C CA . ALA B 1 179 ? -25.844 71.125 34.719 1 94.94 179 ALA B CA 1
ATOM 8436 C C . ALA B 1 179 ? -25.656 69.688 34.312 1 94.94 179 ALA B C 1
ATOM 8438 O O . ALA B 1 179 ? -26.531 68.812 34.562 1 94.94 179 ALA B O 1
ATOM 8439 N N . ILE B 1 180 ? -24.547 69.375 33.625 1 95.06 180 ILE B N 1
ATOM 8440 C CA . ILE B 1 180 ? -24.25 68 33.219 1 95.06 180 ILE B CA 1
ATOM 8441 C C . ILE B 1 180 ? -23.938 67.125 34.438 1 95.06 180 ILE B C 1
ATOM 8443 O O . ILE B 1 180 ? -24.422 66 34.562 1 95.06 180 ILE B O 1
ATOM 8447 N N . HIS B 1 181 ? -23.109 67.625 35.312 1 93 181 HIS B N 1
ATOM 8448 C CA . HIS B 1 181 ? -22.672 66.938 36.5 1 93 181 HIS B CA 1
ATOM 8449 C C . HIS B 1 181 ? -23.859 66.5 37.375 1 93 181 HIS B C 1
ATOM 8451 O O . HIS B 1 181 ? -23.844 65.438 38 1 93 181 HIS B O 1
ATOM 8457 N N . HIS B 1 182 ? -24.906 67.375 37.344 1 92.75 182 HIS B N 1
ATOM 8458 C CA . HIS B 1 182 ? -26.062 67.062 38.188 1 92.75 182 HIS B CA 1
ATOM 8459 C C . HIS B 1 182 ? -27.219 66.5 37.375 1 92.75 182 HIS B C 1
ATOM 8461 O O . HIS B 1 182 ? -28.344 66.438 37.875 1 92.75 182 HIS B O 1
ATOM 8467 N N . ASN B 1 183 ? -27.078 66.25 36.156 1 93.88 183 ASN B N 1
ATOM 8468 C CA . ASN B 1 183 ? -27.969 65.5 35.25 1 93.88 183 ASN B CA 1
ATOM 8469 C C . ASN B 1 183 ? -29.266 66.25 35 1 93.88 183 ASN B C 1
ATOM 8471 O O . ASN B 1 183 ? -30.344 65.688 35.031 1 93.88 183 ASN B O 1
ATOM 8475 N N . HIS B 1 184 ? -29.125 67.562 34.875 1 93.75 184 HIS B N 1
ATOM 8476 C CA . HIS B 1 184 ? -30.281 68.375 34.531 1 93.75 184 HIS B CA 1
ATOM 8477 C C . HIS B 1 184 ? -30.422 68.5 33 1 93.75 184 HIS B C 1
ATOM 8479 O O . HIS B 1 184 ? -29.984 69.5 32.406 1 93.75 184 HIS B O 1
ATOM 8485 N N . LYS B 1 185 ? -31.062 67.562 32.406 1 94.25 185 LYS B N 1
ATOM 8486 C CA . LYS B 1 185 ? -31.156 67.438 30.969 1 94.25 185 LYS B CA 1
ATOM 8487 C C . LYS B 1 185 ? -31.875 68.625 30.359 1 94.25 185 LYS B C 1
ATOM 8489 O O . LYS B 1 185 ? -31.484 69.125 29.297 1 94.25 185 LYS B O 1
ATOM 8494 N N . ALA B 1 186 ? -32.938 69.062 31.062 1 93.25 186 ALA B N 1
ATOM 8495 C CA . ALA B 1 186 ? -33.719 70.188 30.531 1 93.25 186 ALA B CA 1
ATOM 8496 C C . ALA B 1 186 ? -32.875 71.438 30.406 1 93.25 186 ALA B C 1
ATOM 8498 O O . ALA B 1 186 ? -33 72.188 29.406 1 93.25 186 ALA B O 1
ATOM 8499 N N . ILE B 1 187 ? -32.125 71.75 31.406 1 93.94 187 ILE B N 1
ATOM 8500 C CA . ILE B 1 187 ? -31.266 72.875 31.391 1 93.94 187 ILE B CA 1
ATOM 8501 C C . ILE B 1 187 ? -30.234 72.75 30.266 1 93.94 187 ILE B C 1
ATOM 8503 O O . ILE B 1 187 ? -29.969 73.75 29.547 1 93.94 187 ILE B O 1
ATOM 8507 N N . ILE B 1 188 ? -29.656 71.562 30.094 1 95.19 188 ILE B N 1
ATOM 8508 C CA . ILE B 1 188 ? -28.625 71.312 29.094 1 95.19 188 ILE B CA 1
ATOM 8509 C C . ILE B 1 188 ? -29.188 71.562 27.703 1 95.19 188 ILE B C 1
ATOM 8511 O O . ILE B 1 188 ? -28.547 72.188 26.875 1 95.19 188 ILE B O 1
ATOM 8515 N N . GLU B 1 189 ? -30.344 71.188 27.438 1 94.19 189 GLU B N 1
ATOM 8516 C CA . GLU B 1 189 ? -30.984 71.375 26.141 1 94.19 189 GLU B CA 1
ATOM 8517 C C . GLU B 1 189 ? -31.203 72.875 25.844 1 94.19 189 GLU B C 1
ATOM 8519 O O . GLU B 1 189 ? -30.922 73.312 24.734 1 94.19 189 GLU B O 1
ATOM 8524 N N . ILE B 1 190 ? -31.641 73.562 26.844 1 93.31 190 ILE B N 1
ATOM 8525 C CA . ILE B 1 190 ? -31.906 75 26.688 1 93.31 190 ILE B CA 1
ATOM 8526 C C . ILE B 1 190 ? -30.594 75.75 26.453 1 93.31 190 ILE B C 1
ATOM 8528 O O . ILE B 1 190 ? -30.531 76.625 25.562 1 93.31 190 ILE B O 1
ATOM 8532 N N . VAL B 1 191 ? -29.688 75.375 27.219 1 93.81 191 VAL B N 1
ATOM 8533 C CA . VAL B 1 191 ? -28.406 76.062 27.141 1 93.81 191 VAL B CA 1
ATOM 8534 C C . VAL B 1 191 ? -27.75 75.812 25.781 1 93.81 191 VAL B C 1
ATOM 8536 O O . VAL B 1 191 ? -27.234 76.75 25.172 1 93.81 191 VAL B O 1
ATOM 8539 N N . LEU B 1 192 ? -27.766 74.625 25.266 1 92.56 192 LEU B N 1
ATOM 8540 C CA . LEU B 1 192 ? -27.109 74.25 24 1 92.56 192 LEU B CA 1
ATOM 8541 C C . LEU B 1 192 ? -27.875 74.875 22.828 1 92.56 192 LEU B C 1
ATOM 8543 O O . LEU B 1 192 ? -27.281 75.312 21.844 1 92.56 192 LEU B O 1
ATOM 8547 N N . LEU B 1 193 ? -29.172 74.938 22.922 1 89.88 193 LEU B N 1
ATOM 8548 C CA . LEU B 1 193 ? -30 75.375 21.797 1 89.88 193 LEU B CA 1
ATOM 8549 C C . LEU B 1 193 ? -30.125 76.938 21.766 1 89.88 193 LEU B C 1
ATOM 8551 O O . LEU B 1 193 ? -30.141 77.5 20.688 1 89.88 193 LEU B O 1
ATOM 8555 N N . ASP B 1 194 ? -30.188 77.562 23 1 90.38 194 ASP B N 1
ATOM 8556 C CA . ASP B 1 194 ? -30.562 78.938 23.031 1 90.38 194 ASP B CA 1
ATOM 8557 C C . ASP B 1 194 ? -29.375 79.812 23.438 1 90.38 194 ASP B C 1
ATOM 8559 O O . ASP B 1 194 ? -29.297 81 23.031 1 90.38 194 ASP B O 1
ATOM 8563 N N . LEU B 1 195 ? -28.516 79.375 24.25 1 91.94 195 LEU B N 1
ATOM 8564 C CA . LEU B 1 195 ? -27.5 80.25 24.797 1 91.94 195 LEU B CA 1
ATOM 8565 C C . LEU B 1 195 ? -26.172 80 24.078 1 91.94 195 LEU B C 1
ATOM 8567 O O . LEU B 1 195 ? -25.281 80.875 24.172 1 91.94 195 LEU B O 1
ATOM 8571 N N . TYR B 1 196 ? -25.906 78.875 23.328 1 88.5 196 TYR B N 1
ATOM 8572 C CA . TYR B 1 196 ? -24.719 78.562 22.547 1 88.5 196 TYR B CA 1
ATOM 8573 C C . TYR B 1 196 ? -23.453 78.75 23.359 1 88.5 196 TYR B C 1
ATOM 8575 O O . TYR B 1 196 ? -22.594 79.562 23.016 1 88.5 196 TYR B O 1
ATOM 8583 N N . PRO B 1 197 ? -23.344 78 24.391 1 92.38 197 PRO B N 1
ATOM 8584 C CA . PRO B 1 197 ? -22.156 78.062 25.25 1 92.38 197 PRO B CA 1
ATOM 8585 C C . PRO B 1 197 ? -20.875 77.625 24.531 1 92.38 197 PRO B C 1
ATOM 8587 O O . PRO B 1 197 ? -20.938 76.938 23.516 1 92.38 197 PRO B O 1
ATOM 8590 N N . ASN B 1 198 ? -19.672 78.125 25.062 1 91.94 198 ASN B N 1
ATOM 8591 C CA . ASN B 1 198 ? -18.375 77.625 24.594 1 91.94 198 ASN B CA 1
ATOM 8592 C C . ASN B 1 198 ? -18.078 76.188 25.109 1 91.94 198 ASN B C 1
ATOM 8594 O O . ASN B 1 198 ? -17.812 76.062 26.297 1 91.94 198 ASN B O 1
ATOM 8598 N N . LEU B 1 199 ? -18.078 75.25 24.266 1 91.56 199 LEU B N 1
ATOM 8599 C CA . LEU B 1 199 ? -17.922 73.812 24.641 1 91.56 199 LEU B CA 1
ATOM 8600 C C . LEU B 1 199 ? -16.453 73.5 24.828 1 91.56 199 LEU B C 1
ATOM 8602 O O . LEU B 1 199 ? -16.141 72.375 25.234 1 91.56 199 LEU B O 1
ATOM 8606 N N . ASN B 1 200 ? -15.492 74.375 24.641 1 90.25 200 ASN B N 1
ATOM 8607 C CA . ASN B 1 200 ? -14.055 74.125 24.719 1 90.25 200 ASN B CA 1
ATOM 8608 C C . ASN B 1 200 ? -13.5 74.438 26.094 1 90.25 200 ASN B C 1
ATOM 8610 O O . ASN B 1 200 ? -12.312 74.25 26.359 1 90.25 200 ASN B O 1
ATOM 8614 N N . LEU B 1 201 ? -14.352 74.938 26.938 1 91.81 201 LEU B N 1
ATOM 8615 C CA . LEU B 1 201 ? -13.867 75.312 28.25 1 91.81 201 LEU B CA 1
ATOM 8616 C C . LEU B 1 201 ? -13.664 74.125 29.156 1 91.81 201 LEU B C 1
ATOM 8618 O O . LEU B 1 201 ? -14.484 73.188 29.156 1 91.81 201 LEU B O 1
ATOM 8622 N N . LEU B 1 202 ? -12.523 74 29.828 1 92.88 202 LEU B N 1
ATOM 8623 C CA . LEU B 1 202 ? -12.188 73 30.766 1 92.88 202 LEU B CA 1
ATOM 8624 C C . LEU B 1 202 ? -12.234 73.5 32.219 1 92.88 202 LEU B C 1
ATOM 8626 O O . LEU B 1 202 ? -11.969 74.688 32.469 1 92.88 202 LEU B O 1
ATOM 8630 N N . ASP B 1 203 ? -12.609 72.688 33.031 1 91.75 203 ASP B N 1
ATOM 8631 C CA . ASP B 1 203 ? -12.539 73.062 34.438 1 91.75 203 ASP B CA 1
ATOM 8632 C C . ASP B 1 203 ? -11.109 73 34.969 1 91.75 203 ASP B C 1
ATOM 8634 O O . ASP B 1 203 ? -10.172 72.812 34.188 1 91.75 203 ASP B O 1
ATOM 8638 N N . PHE B 1 204 ? -10.945 73.25 36.188 1 89.88 204 PHE B N 1
ATOM 8639 C CA . PHE B 1 204 ? -9.594 73.375 36.719 1 89.88 204 PHE B CA 1
ATOM 8640 C C . PHE B 1 204 ? -8.938 72 36.844 1 89.88 204 PHE B C 1
ATOM 8642 O O . PHE B 1 204 ? -7.715 71.938 36.969 1 89.88 204 PHE B O 1
ATOM 8649 N N . LYS B 1 205 ? -9.766 70.938 36.844 1 90.38 205 LYS B N 1
ATOM 8650 C CA . LYS B 1 205 ? -9.227 69.625 36.781 1 90.38 205 LYS B CA 1
ATOM 8651 C C . LYS B 1 205 ? -9.102 69.125 35.312 1 90.38 205 LYS B C 1
ATOM 8653 O O . LYS B 1 205 ? -8.836 68 35.062 1 90.38 205 LYS B O 1
ATOM 8658 N N . GLN B 1 206 ? -9.406 70.062 34.406 1 91.31 206 GLN B N 1
ATOM 8659 C CA . GLN B 1 206 ? -9.297 69.875 32.969 1 91.31 206 GLN B CA 1
ATOM 8660 C C . GLN B 1 206 ? -10.367 68.938 32.469 1 91.31 206 GLN B C 1
ATOM 8662 O O . GLN B 1 206 ? -10.109 68.125 31.547 1 91.31 206 GLN B O 1
ATOM 8667 N N . TYR B 1 207 ? -11.414 68.812 33.094 1 92.69 207 TYR B N 1
ATOM 8668 C CA . TYR B 1 207 ? -12.555 68.062 32.594 1 92.69 207 TYR B CA 1
ATOM 8669 C C . TYR B 1 207 ? -13.32 68.875 31.547 1 92.69 207 TYR B C 1
ATOM 8671 O O . TYR B 1 207 ? -13.68 70.062 31.766 1 92.69 207 TYR B O 1
ATOM 8679 N N . SER B 1 208 ? -13.461 68.375 30.469 1 92.38 208 SER B N 1
ATOM 8680 C CA . SER B 1 208 ? -14.305 68.938 29.438 1 92.38 208 SER B CA 1
ATOM 8681 C C . SER B 1 208 ? -15.773 68.562 29.641 1 92.38 208 SER B C 1
ATOM 8683 O O . SER B 1 208 ? -16.109 67.812 30.562 1 92.38 208 SER B O 1
ATOM 8685 N N . VAL B 1 209 ? -16.656 69.125 28.734 1 92.88 209 VAL B N 1
ATOM 8686 C CA . VAL B 1 209 ? -18.078 68.812 28.797 1 92.88 209 VAL B CA 1
ATOM 8687 C C . VAL B 1 209 ? -18.266 67.312 28.562 1 92.88 209 VAL B C 1
ATOM 8689 O O . VAL B 1 209 ? -19.188 66.688 29.125 1 92.88 209 VAL B O 1
ATOM 8692 N N . LEU B 1 210 ? -17.359 66.75 27.812 1 92.06 210 LEU B N 1
ATOM 8693 C CA . LEU B 1 210 ? -17.453 65.312 27.516 1 92.06 210 LEU B CA 1
ATOM 8694 C C . LEU B 1 210 ? -17.031 64.438 28.719 1 92.06 210 LEU B C 1
ATOM 8696 O O . LEU B 1 210 ? -17.594 63.375 28.953 1 92.06 210 LEU B O 1
ATOM 8700 N N . HIS B 1 211 ? -16.047 64.875 29.359 1 93.5 211 HIS B N 1
ATOM 8701 C CA . HIS B 1 211 ? -15.633 64.188 30.578 1 93.5 211 HIS B CA 1
ATOM 8702 C C . HIS B 1 211 ? -16.781 64.062 31.578 1 93.5 211 HIS B C 1
ATOM 8704 O O . HIS B 1 211 ? -17.047 63 32.125 1 93.5 211 HIS B O 1
ATOM 8710 N N . HIS B 1 212 ? -17.422 65.188 31.781 1 94.38 212 HIS B N 1
ATOM 8711 C CA . HIS B 1 212 ? -18.547 65.25 32.719 1 94.38 212 HIS B CA 1
ATOM 8712 C C . HIS B 1 212 ? -19.719 64.438 32.188 1 94.38 212 HIS B C 1
ATOM 8714 O O . HIS B 1 212 ? -20.406 63.75 32.969 1 94.38 212 HIS B O 1
ATOM 8720 N N . ALA B 1 213 ? -19.891 64.5 30.922 1 94.31 213 ALA B N 1
ATOM 8721 C CA . ALA B 1 213 ? -20.984 63.781 30.312 1 94.31 213 ALA B CA 1
ATOM 8722 C C . ALA B 1 213 ? -20.75 62.281 30.453 1 94.31 213 ALA B C 1
ATOM 8724 O O . ALA B 1 213 ? -21.703 61.5 30.594 1 94.31 213 ALA B O 1
ATOM 8725 N N . ALA B 1 214 ? -19.547 61.812 30.328 1 93.56 214 ALA B N 1
ATOM 8726 C CA . ALA B 1 214 ? -19.188 60.406 30.438 1 93.56 214 ALA B CA 1
ATOM 8727 C C . ALA B 1 214 ? -19.547 59.844 31.812 1 93.56 214 ALA B C 1
ATOM 8729 O O . ALA B 1 214 ? -19.766 58.625 31.969 1 93.56 214 ALA B O 1
ATOM 8730 N N . LEU B 1 215 ? -19.562 60.688 32.781 1 93.69 215 LEU B N 1
ATOM 8731 C CA . LEU B 1 215 ? -19.875 60.281 34.156 1 93.69 215 LEU B CA 1
ATOM 8732 C C . LEU B 1 215 ? -21.359 60.469 34.438 1 93.69 215 LEU B C 1
ATOM 8734 O O . LEU B 1 215 ? -21.797 60.25 35.562 1 93.69 215 LEU B O 1
ATOM 8738 N N . SER B 1 216 ? -22.109 60.875 33.469 1 93.75 216 SER B N 1
ATOM 8739 C CA . SER B 1 216 ? -23.516 61.188 33.656 1 93.75 216 SER B CA 1
ATOM 8740 C C . SER B 1 216 ? -24.391 60.094 33.031 1 93.75 216 SER B C 1
ATOM 8742 O O . SER B 1 216 ? -24 58.938 32.969 1 93.75 216 SER B O 1
ATOM 8744 N N . ARG B 1 217 ? -25.625 60.5 32.594 1 92.62 217 ARG B N 1
ATOM 8745 C CA . ARG B 1 217 ? -26.578 59.562 32 1 92.62 217 ARG B CA 1
ATOM 8746 C C . ARG B 1 217 ? -26.391 59.469 30.5 1 92.62 217 ARG B C 1
ATOM 8748 O O . ARG B 1 217 ? -25.875 60.375 29.875 1 92.62 217 ARG B O 1
ATOM 8755 N N . ARG B 1 218 ? -26.812 58.344 30.031 1 93 218 ARG B N 1
ATOM 8756 C CA . ARG B 1 218 ? -26.641 58.031 28.625 1 93 218 ARG B CA 1
ATOM 8757 C C . ARG B 1 218 ? -27.297 59.062 27.734 1 93 218 ARG B C 1
ATOM 8759 O O . ARG B 1 218 ? -26.766 59.438 26.688 1 93 218 ARG B O 1
ATOM 8766 N N . ASP B 1 219 ? -28.469 59.5 28.109 1 92.94 219 ASP B N 1
ATOM 8767 C CA . ASP B 1 219 ? -29.203 60.469 27.297 1 92.94 219 ASP B CA 1
ATOM 8768 C C . ASP B 1 219 ? -28.484 61.812 27.25 1 92.94 219 ASP B C 1
ATOM 8770 O O . ASP B 1 219 ? -28.453 62.438 26.203 1 92.94 219 ASP B O 1
ATOM 8774 N N . ILE B 1 220 ? -27.906 62.219 28.375 1 93.81 220 ILE B N 1
ATOM 8775 C CA . ILE B 1 220 ? -27.141 63.438 28.422 1 93.81 220 ILE B CA 1
ATOM 8776 C C . ILE B 1 220 ? -25.875 63.281 27.562 1 93.81 220 ILE B C 1
ATOM 8778 O O . ILE B 1 220 ? -25.516 64.188 26.828 1 93.81 220 ILE B O 1
ATOM 8782 N N . PHE B 1 221 ? -25.234 62.156 27.672 1 93.56 221 PHE B N 1
ATOM 8783 C CA . PHE B 1 221 ? -24.031 61.906 26.891 1 93.56 221 PHE B CA 1
ATOM 8784 C C . PHE B 1 221 ? -24.312 61.969 25.391 1 93.56 221 PHE B C 1
ATOM 8786 O O . PHE B 1 221 ? -23.547 62.562 24.641 1 93.56 221 PHE B O 1
ATOM 8793 N N . ARG B 1 222 ? -25.406 61.438 24.938 1 92.25 222 ARG B N 1
ATOM 8794 C CA . ARG B 1 222 ? -25.797 61.469 23.531 1 92.25 222 ARG B CA 1
ATOM 8795 C C . ARG B 1 222 ? -26.031 62.875 23.062 1 92.25 222 ARG B C 1
ATOM 8797 O O . ARG B 1 222 ? -25.688 63.219 21.922 1 92.25 222 ARG B O 1
ATOM 8804 N N . LEU B 1 223 ? -26.641 63.594 23.922 1 91.81 223 LEU B N 1
ATOM 8805 C CA . LEU B 1 223 ? -26.922 65 23.594 1 91.81 223 LEU B CA 1
ATOM 8806 C C . LEU B 1 223 ? -25.641 65.75 23.391 1 91.81 223 LEU B C 1
ATOM 8808 O O . LEU B 1 223 ? -25.531 66.562 22.453 1 91.81 223 LEU B O 1
ATOM 8812 N N . ILE B 1 224 ? -24.734 65.5 24.25 1 92.31 224 ILE B N 1
ATOM 8813 C CA . ILE B 1 224 ? -23.469 66.25 24.188 1 92.31 224 ILE B CA 1
ATOM 8814 C C . ILE B 1 224 ? -22.672 65.75 22.969 1 92.31 224 ILE B C 1
ATOM 8816 O O . ILE B 1 224 ? -22.047 66.562 22.266 1 92.31 224 ILE B O 1
ATOM 8820 N N . LEU B 1 225 ? -22.672 64.438 22.719 1 90 225 LEU B N 1
ATOM 8821 C CA . LEU B 1 225 ? -21.938 63.844 21.625 1 90 225 LEU B CA 1
ATOM 8822 C C . LEU B 1 225 ? -22.453 64.312 20.266 1 90 225 LEU B C 1
ATOM 8824 O O . LEU B 1 225 ? -21.703 64.375 19.297 1 90 225 LEU B O 1
ATOM 8828 N N . SER B 1 226 ? -23.688 64.75 20.188 1 89.06 226 SER B N 1
ATOM 8829 C CA . SER B 1 226 ? -24.312 65.188 18.938 1 89.06 226 SER B CA 1
ATOM 8830 C C . SER B 1 226 ? -23.922 66.562 18.594 1 89.06 226 SER B C 1
ATOM 8832 O O . SER B 1 226 ? -24.188 67.062 17.484 1 89.06 226 SER B O 1
ATOM 8834 N N . GLN B 1 227 ? -23.203 67.25 19.5 1 89.69 227 GLN B N 1
ATOM 8835 C CA . GLN B 1 227 ? -22.781 68.625 19.234 1 89.69 227 GLN B CA 1
ATOM 8836 C C . GLN B 1 227 ? -21.656 68.625 18.203 1 89.69 227 GLN B C 1
ATOM 8838 O O . GLN B 1 227 ? -21 67.625 17.953 1 89.69 227 GLN B O 1
ATOM 8843 N N . PRO B 1 228 ? -21.453 69.688 17.578 1 85 228 PRO B N 1
ATOM 8844 C CA . PRO B 1 228 ? -20.469 69.75 16.5 1 85 228 PRO B CA 1
ATOM 8845 C C . PRO B 1 228 ? -19.031 69.625 17 1 85 228 PRO B C 1
ATOM 8847 O O . PRO B 1 228 ? -18.719 70.062 18.125 1 85 228 PRO B O 1
ATOM 8850 N N . ASN B 1 229 ? -18.125 69 16.312 1 82.94 229 ASN B N 1
ATOM 8851 C CA . ASN B 1 229 ? -16.688 68.875 16.484 1 82.94 229 ASN B CA 1
ATOM 8852 C C . ASN B 1 229 ? -16.344 68.062 17.734 1 82.94 229 ASN B C 1
ATOM 8854 O O . ASN B 1 229 ? -15.359 68.375 18.422 1 82.94 229 ASN B O 1
ATOM 8858 N N . MET B 1 230 ? -17.219 67.25 18.016 1 84.38 230 MET B N 1
ATOM 8859 C CA . MET B 1 230 ? -17 66.438 19.219 1 84.38 230 MET B CA 1
ATOM 8860 C C . MET B 1 230 ? -15.93 65.375 19 1 84.38 230 MET B C 1
ATOM 8862 O O . MET B 1 230 ? -15.297 64.938 19.953 1 84.38 230 MET B O 1
ATOM 8866 N N . PHE B 1 231 ? -15.695 65 17.875 1 80.56 231 PHE B N 1
ATOM 8867 C CA . PHE B 1 231 ? -14.711 63.969 17.594 1 80.56 231 PHE B CA 1
ATOM 8868 C C . PHE B 1 231 ? -13.312 64.438 17.984 1 80.56 231 PHE B C 1
ATOM 8870 O O . PHE B 1 231 ? -12.484 63.625 18.422 1 80.56 231 PHE B O 1
ATOM 8877 N N . ASP B 1 232 ? -13.102 65.625 17.797 1 78.5 232 ASP B N 1
ATOM 8878 C CA . ASP B 1 232 ? -11.805 66.188 18.203 1 78.5 232 ASP B CA 1
ATOM 8879 C C . ASP B 1 232 ? -11.664 66.25 19.719 1 78.5 232 ASP B C 1
ATOM 8881 O O . ASP B 1 232 ? -10.57 66 20.25 1 78.5 232 ASP B O 1
ATOM 8885 N N . ARG B 1 233 ? -12.742 66.438 20.359 1 84.56 233 ARG B N 1
ATOM 8886 C CA . ARG B 1 233 ? -12.727 66.625 21.812 1 84.56 233 ARG B CA 1
ATOM 8887 C C . ARG B 1 233 ? -12.664 65.25 22.531 1 84.56 233 ARG B C 1
ATOM 8889 O O . ARG B 1 233 ? -12.312 65.188 23.719 1 84.56 233 ARG B O 1
ATOM 8896 N N . ILE B 1 234 ? -12.93 64.25 21.797 1 83.25 234 ILE B N 1
ATOM 8897 C CA . ILE B 1 234 ? -12.938 62.906 22.406 1 83.25 234 ILE B CA 1
ATOM 8898 C C . ILE B 1 234 ? -11.523 62.531 22.844 1 83.25 234 ILE B C 1
ATOM 8900 O O . ILE B 1 234 ? -11.344 61.719 23.734 1 83.25 234 ILE B O 1
ATOM 8904 N N . LEU B 1 235 ? -10.539 63.125 22.312 1 83.81 235 LEU B N 1
ATOM 8905 C CA . LEU B 1 235 ? -9.141 62.812 22.578 1 83.81 235 LEU B CA 1
ATOM 8906 C C . LEU B 1 235 ? -8.594 63.625 23.734 1 83.81 235 LEU B C 1
ATOM 8908 O O . LEU B 1 235 ? -7.488 63.375 24.219 1 83.81 235 LEU B O 1
ATOM 8912 N N . TRP B 1 236 ? -9.398 64.562 24.188 1 85.75 236 TRP B N 1
ATOM 8913 C CA . TRP B 1 236 ? -8.914 65.438 25.234 1 85.75 236 TRP B CA 1
ATOM 8914 C C . TRP B 1 236 ? -8.711 64.625 26.547 1 85.75 236 TRP B C 1
ATOM 8916 O O . TRP B 1 236 ? -9.516 63.781 26.891 1 85.75 236 TRP B O 1
ATOM 8926 N N . LYS B 1 237 ? -7.637 64.938 27.266 1 88.44 237 LYS B N 1
ATOM 8927 C CA . LYS B 1 237 ? -7.289 64.312 28.516 1 88.44 237 LYS B CA 1
ATOM 8928 C C . LYS B 1 237 ? -7.414 65.25 29.688 1 88.44 237 LYS B C 1
ATOM 8930 O O . LYS B 1 237 ? -7.199 66.438 29.547 1 88.44 237 LYS B O 1
ATOM 8935 N N . ASN B 1 238 ? -7.777 64.75 30.719 1 87.88 238 ASN B N 1
ATOM 8936 C CA . ASN B 1 238 ? -7.828 65.562 31.938 1 87.88 238 ASN B CA 1
ATOM 8937 C C . ASN B 1 238 ? -6.465 65.625 32.625 1 87.88 238 ASN B C 1
ATOM 8939 O O . ASN B 1 238 ? -5.449 65.25 32.031 1 87.88 238 ASN B O 1
ATOM 8943 N N . HIS B 1 239 ? -6.52 66.188 33.781 1 86.25 239 HIS B N 1
ATOM 8944 C CA . HIS B 1 239 ? -5.258 66.438 34.469 1 86.25 239 HIS B CA 1
ATOM 8945 C C . HIS B 1 239 ? -4.562 65.125 34.812 1 86.25 239 HIS B C 1
ATOM 8947 O O . HIS B 1 239 ? -3.344 65.062 35 1 86.25 239 HIS B O 1
ATOM 8953 N N . GLN B 1 240 ? -5.309 64.062 34.906 1 84.69 240 GLN B N 1
ATOM 8954 C CA . GLN B 1 240 ? -4.742 62.719 35.219 1 84.69 240 GLN B CA 1
ATOM 8955 C C . GLN B 1 240 ? -4.367 61.969 33.938 1 84.69 240 GLN B C 1
ATOM 8957 O O . GLN B 1 240 ? -3.871 60.844 34 1 84.69 240 GLN B O 1
ATOM 8962 N N . GLY B 1 241 ? -4.691 62.562 32.938 1 84.31 241 GLY B N 1
ATOM 8963 C CA . GLY B 1 241 ? -4.367 61.938 31.641 1 84.31 241 GLY B CA 1
ATOM 8964 C C . GLY B 1 241 ? -5.453 61 31.156 1 84.31 241 GLY B C 1
ATOM 8965 O O . GLY B 1 241 ? -5.223 60.188 30.234 1 84.31 241 GLY B O 1
ATOM 8966 N N . SER B 1 242 ? -6.57 61.062 31.672 1 88.31 242 SER B N 1
ATOM 8967 C CA . SER B 1 242 ? -7.676 60.188 31.297 1 88.31 242 SER B CA 1
ATOM 8968 C C . SER B 1 242 ? -8.594 60.844 30.281 1 88.31 242 SER B C 1
ATOM 8970 O O . SER B 1 242 ? -8.891 62.031 30.391 1 88.31 242 SER B O 1
ATOM 8972 N N . THR B 1 243 ? -8.914 60.156 29.344 1 89.62 243 THR B N 1
ATOM 8973 C CA . THR B 1 243 ? -9.914 60.625 28.391 1 89.62 243 THR B CA 1
ATOM 8974 C C . THR B 1 243 ? -11.32 60.375 28.922 1 89.62 243 THR B C 1
ATOM 8976 O O . THR B 1 243 ? -11.492 59.75 29.969 1 89.62 243 THR B O 1
ATOM 8979 N N . ALA B 1 244 ? -12.312 60.938 28.156 1 90.94 244 ALA B N 1
ATOM 8980 C CA . ALA B 1 244 ? -13.695 60.75 28.578 1 90.94 244 ALA B CA 1
ATOM 8981 C C . ALA B 1 244 ? -14.062 59.25 28.594 1 90.94 244 ALA B C 1
ATOM 8983 O O . ALA B 1 244 ? -14.836 58.812 29.438 1 90.94 244 ALA B O 1
ATOM 8984 N N . LEU B 1 245 ? -13.445 58.5 27.688 1 90.81 245 LEU B N 1
ATOM 8985 C CA . LEU B 1 245 ? -13.688 57.062 27.625 1 90.81 245 LEU B CA 1
ATOM 8986 C C . LEU B 1 245 ? -13.141 56.375 28.875 1 90.81 245 LEU B C 1
ATOM 8988 O O . LEU B 1 245 ? -13.789 55.5 29.438 1 90.81 245 LEU B O 1
ATOM 8992 N N . HIS B 1 246 ? -12 56.719 29.25 1 90.5 246 HIS B N 1
ATOM 8993 C CA . HIS B 1 246 ? -11.414 56.156 30.453 1 90.5 246 HIS B CA 1
ATOM 8994 C C . HIS B 1 246 ? -12.32 56.375 31.672 1 90.5 246 HIS B C 1
ATOM 8996 O O . HIS B 1 246 ? -12.516 55.469 32.469 1 90.5 246 HIS B O 1
ATOM 9002 N N . LEU B 1 247 ? -12.805 57.594 31.734 1 91.38 247 LEU B N 1
ATOM 9003 C CA . LEU B 1 247 ? -13.664 57.938 32.875 1 91.38 247 LEU B CA 1
ATOM 9004 C C . LEU B 1 247 ? -14.938 57.094 32.875 1 91.38 247 LEU B C 1
ATOM 9006 O O . LEU B 1 247 ? -15.391 56.656 33.906 1 91.38 247 LEU B O 1
ATOM 9010 N N . ALA B 1 248 ? -15.469 56.969 31.703 1 92.88 248 ALA B N 1
ATOM 9011 C CA . ALA B 1 248 ? -16.656 56.125 31.594 1 92.88 248 ALA B CA 1
ATOM 9012 C C . ALA B 1 248 ? -16.344 54.688 32.031 1 92.88 248 ALA B C 1
ATOM 9014 O O . ALA B 1 248 ? -17.188 54.031 32.656 1 92.88 248 ALA B O 1
ATOM 9015 N N . CYS B 1 249 ? -15.219 54.156 31.688 1 91.75 249 CYS B N 1
ATOM 9016 C CA . CYS B 1 249 ? -14.805 52.812 32.094 1 91.75 249 CYS B CA 1
ATOM 9017 C C . CYS B 1 249 ? -14.641 52.688 33.594 1 91.75 249 CYS B C 1
ATOM 9019 O O . CYS B 1 249 ? -15.117 51.75 34.219 1 91.75 249 CYS B O 1
ATOM 9021 N N . PHE B 1 250 ? -14.008 53.75 34.125 1 88.31 250 PHE B N 1
ATOM 9022 C CA . PHE B 1 250 ? -13.773 53.75 35.562 1 88.31 250 PHE B CA 1
ATOM 9023 C C . PHE B 1 250 ? -15.094 53.719 36.312 1 88.31 250 PHE B C 1
ATOM 9025 O O . PHE B 1 250 ? -15.211 53.094 37.375 1 88.31 250 PHE B O 1
ATOM 9032 N N . ALA B 1 251 ? -16.031 54.469 35.781 1 90.62 251 ALA B N 1
ATOM 9033 C CA . ALA B 1 251 ? -17.328 54.656 36.438 1 90.62 251 ALA B CA 1
ATOM 9034 C C . ALA B 1 251 ? -18.234 53.438 36.156 1 90.62 251 ALA B C 1
ATOM 9036 O O . ALA B 1 251 ? -19.359 53.406 36.656 1 90.62 251 ALA B O 1
ATOM 9037 N N . ARG B 1 252 ? -17.797 52.5 35.344 1 91.56 252 ARG B N 1
ATOM 9038 C CA . ARG B 1 252 ? -18.531 51.312 34.969 1 91.56 252 ARG B CA 1
ATOM 9039 C C . ARG B 1 252 ? -19.828 51.656 34.25 1 91.56 252 ARG B C 1
ATOM 9041 O O . ARG B 1 252 ? -20.875 51.062 34.5 1 91.56 252 ARG B O 1
ATOM 9048 N N . ASN B 1 253 ? -19.734 52.812 33.625 1 92.81 253 ASN B N 1
ATOM 9049 C CA . ASN B 1 253 ? -20.859 53.219 32.781 1 92.81 253 ASN B CA 1
ATOM 9050 C C . ASN B 1 253 ? -20.797 52.531 31.422 1 92.81 253 ASN B C 1
ATOM 9052 O O . ASN B 1 253 ? -20.469 53.188 30.422 1 92.81 253 ASN B O 1
ATOM 9056 N N . TYR B 1 254 ? -21.203 51.344 31.297 1 91.88 254 TYR B N 1
ATOM 9057 C CA . TYR B 1 254 ? -21.016 50.5 30.109 1 91.88 254 TYR B CA 1
ATOM 9058 C C . TYR B 1 254 ? -21.828 51.031 28.938 1 91.88 254 TYR B C 1
ATOM 9060 O O . TYR B 1 254 ? -21.391 50.906 27.781 1 91.88 254 TYR B O 1
ATOM 9068 N N . LEU B 1 255 ? -22.984 51.531 29.234 1 91.88 255 LEU B N 1
ATOM 9069 C CA . LEU B 1 255 ? -23.812 52.062 28.156 1 91.88 255 LEU B CA 1
ATOM 9070 C C . LEU B 1 255 ? -23.141 53.219 27.453 1 91.88 255 LEU B C 1
ATOM 9072 O O . LEU B 1 255 ? -23.219 53.344 26.234 1 91.88 255 LEU B O 1
ATOM 9076 N N . ILE B 1 256 ? -22.469 54.031 28.234 1 93 256 ILE B N 1
ATOM 9077 C CA . ILE B 1 256 ? -21.766 55.188 27.672 1 93 256 ILE B CA 1
ATOM 9078 C C . ILE B 1 256 ? -20.531 54.688 26.906 1 93 256 ILE B C 1
ATOM 9080 O O . ILE B 1 256 ? -20.203 55.219 25.859 1 93 256 ILE B O 1
ATOM 9084 N N . VAL B 1 257 ? -19.891 53.656 27.438 1 93.19 257 VAL B N 1
ATOM 9085 C CA . VAL B 1 257 ? -18.766 53.062 26.734 1 93.19 257 VAL B CA 1
ATOM 9086 C C . VAL B 1 257 ? -19.203 52.562 25.359 1 93.19 257 VAL B C 1
ATOM 9088 O O . VAL B 1 257 ? -18.516 52.781 24.359 1 93.19 257 VAL B O 1
ATOM 9091 N N . TYR B 1 258 ? -20.344 51.906 25.297 1 93.5 258 TYR B N 1
ATOM 9092 C CA . TYR B 1 258 ? -20.859 51.406 24.031 1 93.5 258 TYR B CA 1
ATOM 9093 C C . TYR B 1 258 ? -21.156 52.531 23.062 1 93.5 258 TYR B C 1
ATOM 9095 O O . TYR B 1 258 ? -20.922 52.375 21.844 1 93.5 258 TYR B O 1
ATOM 9103 N N . GLU B 1 259 ? -21.656 53.625 23.641 1 91.25 259 GLU B N 1
ATOM 9104 C CA . GLU B 1 259 ? -21.922 54.781 22.781 1 91.25 259 GLU B CA 1
ATOM 9105 C C . GLU B 1 259 ? -20.641 55.344 22.203 1 91.25 259 GLU B C 1
ATOM 9107 O O . GLU B 1 259 ? -20.609 55.812 21.062 1 91.25 259 GLU B O 1
ATOM 9112 N N . PHE B 1 260 ? -19.672 55.312 23.062 1 90.44 260 PHE B N 1
ATOM 9113 C CA . PHE B 1 260 ? -18.359 55.75 22.594 1 90.44 260 PHE B CA 1
ATOM 9114 C C . PHE B 1 260 ? -17.875 54.906 21.438 1 90.44 260 PHE B C 1
ATOM 9116 O O . PHE B 1 260 ? -17.391 55.406 20.422 1 90.44 260 PHE B O 1
ATOM 9123 N N . LEU B 1 261 ? -18 53.594 21.578 1 91.62 261 LEU B N 1
ATOM 9124 C CA . LEU B 1 261 ? -17.5 52.656 20.594 1 91.62 261 LEU B CA 1
ATOM 9125 C C . LEU B 1 261 ? -18.297 52.75 19.297 1 91.62 261 LEU B C 1
ATOM 9127 O O . LEU B 1 261 ? -17.75 52.562 18.203 1 91.62 261 LEU B O 1
ATOM 9131 N N . LYS B 1 262 ? -19.562 53.031 19.438 1 91.25 262 LYS B N 1
ATOM 9132 C CA . LYS B 1 262 ? -20.391 53.219 18.25 1 91.25 262 LYS B CA 1
ATOM 9133 C C . LYS B 1 262 ? -20.047 54.5 17.531 1 91.25 262 LYS B C 1
ATOM 9135 O O . LYS B 1 262 ? -20.125 54.562 16.297 1 91.25 262 LYS B O 1
ATOM 9140 N N . PHE B 1 263 ? -19.75 55.5 18.281 1 89 263 PHE B N 1
ATOM 9141 C CA . PHE B 1 263 ? -19.406 56.812 17.734 1 89 263 PHE B CA 1
ATOM 9142 C C . PHE B 1 263 ? -18.078 56.75 16.984 1 89 263 PHE B C 1
ATOM 9144 O O . PHE B 1 263 ? -17.969 57.281 15.875 1 89 263 PHE B O 1
ATOM 9151 N N . GLY B 1 264 ? -17.094 56.125 17.609 1 87.06 264 GLY B N 1
ATOM 9152 C CA . GLY B 1 264 ? -15.797 56 16.984 1 87.06 264 GLY B CA 1
ATOM 9153 C C . GLY B 1 264 ? -14.648 56 17.984 1 87.06 264 GLY B C 1
ATOM 9154 O O . GLY B 1 264 ? -14.656 56.781 18.938 1 87.06 264 GLY B O 1
ATOM 9155 N N . LEU B 1 265 ? -13.766 55.125 17.703 1 83.06 265 LEU B N 1
ATOM 9156 C CA . LEU B 1 265 ? -12.602 55 18.562 1 83.06 265 LEU B CA 1
ATOM 9157 C C . LEU B 1 265 ? -11.312 55.094 17.766 1 83.06 265 LEU B C 1
ATOM 9159 O O . LEU B 1 265 ? -11.25 54.688 16.609 1 83.06 265 LEU B O 1
ATOM 9163 N N . THR B 1 266 ? -10.406 55.812 18.297 1 81.19 266 THR B N 1
ATOM 9164 C CA . THR B 1 266 ? -9.047 55.781 17.75 1 81.19 266 THR B CA 1
ATOM 9165 C C . THR B 1 266 ? -8.07 55.188 18.75 1 81.19 266 THR B C 1
ATOM 9167 O O . THR B 1 266 ? -8.32 55.188 19.969 1 81.19 266 THR B O 1
ATOM 9170 N N . ILE B 1 267 ? -7.031 54.562 18.328 1 80.19 267 ILE B N 1
ATOM 9171 C CA . ILE B 1 267 ? -6.055 53.875 19.156 1 80.19 267 ILE B CA 1
ATOM 9172 C C . ILE B 1 267 ? -5.422 54.844 20.156 1 80.19 267 ILE B C 1
ATOM 9174 O O . ILE B 1 267 ? -5.086 54.469 21.281 1 80.19 267 ILE B O 1
ATOM 9178 N N . GLN B 1 268 ? -5.383 56.062 19.781 1 76.06 268 GLN B N 1
ATOM 9179 C CA . GLN B 1 268 ? -4.742 57.062 20.609 1 76.06 268 GLN B CA 1
ATOM 9180 C C . GLN B 1 268 ? -5.559 57.344 21.875 1 76.06 268 GLN B C 1
ATOM 9182 O O . GLN B 1 268 ? -5.012 57.781 22.891 1 76.06 268 GLN B O 1
ATOM 9187 N N . MET B 1 269 ? -6.848 57.094 21.75 1 77.81 269 MET B N 1
ATOM 9188 C CA . MET B 1 269 ? -7.75 57.344 22.875 1 77.81 269 MET B CA 1
ATOM 9189 C C . MET B 1 269 ? -7.512 56.375 24 1 77.81 269 MET B C 1
ATOM 9191 O O . MET B 1 269 ? -7.91 56.594 25.141 1 77.81 269 MET B O 1
ATOM 9195 N N . LEU B 1 270 ? -6.711 55.312 23.703 1 79.25 270 LEU B N 1
ATOM 9196 C CA . LEU B 1 270 ? -6.629 54.219 24.641 1 79.25 270 LEU B CA 1
ATOM 9197 C C . LEU B 1 270 ? -5.387 54.312 25.516 1 79.25 270 LEU B C 1
ATOM 9199 O O . LEU B 1 270 ? -5.266 53.625 26.516 1 79.25 270 LEU B O 1
ATOM 9203 N N . THR B 1 271 ? -4.527 55.188 25.266 1 74.88 271 THR B N 1
ATOM 9204 C CA . THR B 1 271 ? -3.283 55.312 26.016 1 74.88 271 THR B CA 1
ATOM 9205 C C . THR B 1 271 ? -3.465 56.219 27.219 1 74.88 271 THR B C 1
ATOM 9207 O O . THR B 1 271 ? -3.984 57.312 27.094 1 74.88 271 THR B O 1
ATOM 9210 N N . LEU B 1 272 ? -3.258 55.625 28.453 1 68.38 272 LEU B N 1
ATOM 9211 C CA . LEU B 1 272 ? -3.262 56.406 29.672 1 68.38 272 LEU B CA 1
ATOM 9212 C C . LEU B 1 272 ? -1.923 57.094 29.875 1 68.38 272 LEU B C 1
ATOM 9214 O O . LEU B 1 272 ? -0.873 56.469 29.891 1 68.38 272 LEU B O 1
ATOM 9218 N N . SER B 1 273 ? -1.699 58.281 29.406 1 62.12 273 SER B N 1
ATOM 9219 C CA . SER B 1 273 ? -0.416 58.938 29.609 1 62.12 273 SER B CA 1
ATOM 9220 C C . SER B 1 273 ? -0.476 59.906 30.781 1 62.12 273 SER B C 1
ATOM 9222 O O . SER B 1 273 ? -1.344 60.812 30.828 1 62.12 273 SER B O 1
ATOM 9224 N N . PRO B 1 274 ? -0.036 59.469 32.062 1 54.22 274 PRO B N 1
ATOM 9225 C CA . PRO B 1 274 ? -0.014 60.562 33.062 1 54.22 274 PRO B CA 1
ATOM 9226 C C . PRO B 1 274 ? 0.53 61.875 32.531 1 54.22 274 PRO B C 1
ATOM 9228 O O . PRO B 1 274 ? 1.381 61.875 31.625 1 54.22 274 PRO B O 1
ATOM 9231 N N . PRO B 1 275 ? -0.262 62.938 32.812 1 46.47 275 PRO B N 1
ATOM 9232 C CA . PRO B 1 275 ? 0.106 64.25 32.312 1 46.47 275 PRO B CA 1
ATOM 9233 C C . PRO B 1 275 ? 1.564 64.625 32.594 1 46.47 275 PRO B C 1
ATOM 9235 O O . PRO B 1 275 ? 1.965 64.75 33.75 1 46.47 275 PRO B O 1
ATOM 9238 N N . LYS B 1 276 ? 2.723 64.062 32.375 1 45.03 276 LYS B N 1
ATOM 9239 C CA . LYS B 1 276 ? 3.826 65 32.562 1 45.03 276 LYS B CA 1
ATOM 9240 C C . LYS B 1 276 ? 3.418 66.438 32.188 1 45.03 276 LYS B C 1
ATOM 9242 O O . LYS B 1 276 ? 2.469 66.625 31.438 1 45.03 276 LYS B O 1
ATOM 9247 N N . ASN B 1 277 ? 4.121 67.5 32.781 1 37.75 277 ASN B N 1
ATOM 9248 C CA . ASN B 1 277 ? 4.031 68.938 32.562 1 37.75 277 ASN B CA 1
ATOM 9249 C C . ASN B 1 277 ? 3.621 69.25 31.141 1 37.75 277 ASN B C 1
ATOM 9251 O O . ASN B 1 277 ? 3.812 70.375 30.688 1 37.75 277 ASN B O 1
ATOM 9255 N N . ARG B 1 278 ? 3.883 68.5 30.188 1 38.72 278 ARG B N 1
ATOM 9256 C CA . ARG B 1 278 ? 3.893 69.188 28.891 1 38.72 278 ARG B CA 1
ATOM 9257 C C . ARG B 1 278 ? 2.477 69.5 28.438 1 38.72 278 ARG B C 1
ATOM 9259 O O . ARG B 1 278 ? 1.646 68.625 28.266 1 38.72 278 ARG B O 1
ATOM 9266 N N . LEU B 1 279 ? 1.896 70.5 28.828 1 36.09 279 LEU B N 1
ATOM 9267 C CA . LEU B 1 279 ? 0.782 71.25 28.25 1 36.09 279 LEU B CA 1
ATOM 9268 C C . LEU B 1 279 ? 0.652 71 26.766 1 36.09 279 LEU B C 1
ATOM 9270 O O . LEU B 1 279 ? -0.226 71.562 26.094 1 36.09 279 LEU B O 1
ATOM 9274 N N . LYS B 1 280 ? 1.881 71.125 26.047 1 36.88 280 LYS B N 1
ATOM 9275 C CA . LYS B 1 280 ? 1.778 71.562 24.672 1 36.88 280 LYS B CA 1
ATOM 9276 C C . LYS B 1 280 ? 0.866 70.625 23.859 1 36.88 280 LYS B C 1
ATOM 9278 O O . LYS B 1 280 ? 0.817 69.438 24.094 1 36.88 280 LYS B O 1
ATOM 9283 N N . SER B 1 281 ? -0.161 71.188 23.219 1 37.12 281 SER B N 1
ATOM 9284 C CA . SER B 1 281 ? -0.965 70.812 22.062 1 37.12 281 SER B CA 1
ATOM 9285 C C . SER B 1 281 ? -0.212 69.812 21.156 1 37.12 281 SER B C 1
ATOM 9287 O O . SER B 1 281 ? 0.688 70.25 20.422 1 37.12 281 SER B O 1
ATOM 9289 N N . GLN B 1 282 ? 0.509 68.938 21.703 1 37.94 282 GLN B N 1
ATOM 9290 C CA . GLN B 1 282 ? 1.052 68.188 20.578 1 37.94 282 GLN B CA 1
ATOM 9291 C C . GLN B 1 282 ? 0.033 68.062 19.453 1 37.94 282 GLN B C 1
ATOM 9293 O O . GLN B 1 282 ? -1.116 67.688 19.688 1 37.94 282 GLN B O 1
ATOM 9298 N N . LYS B 1 283 ? 0.19 68.875 18.531 1 39.19 283 LYS B N 1
ATOM 9299 C CA . LYS B 1 283 ? -0.459 68.688 17.234 1 39.19 283 LYS B CA 1
ATOM 9300 C C . LYS B 1 283 ? -0.761 67.188 17 1 39.19 283 LYS B C 1
ATOM 9302 O O . LYS B 1 283 ? 0.147 66.375 17 1 39.19 283 LYS B O 1
ATOM 9307 N N . ILE B 1 284 ? -1.851 66.75 17.484 1 42.75 284 ILE B N 1
ATOM 9308 C CA . ILE B 1 284 ? -2.359 65.5 16.953 1 42.75 284 ILE B CA 1
ATOM 9309 C C . ILE B 1 284 ? -1.969 65.375 15.484 1 42.75 284 ILE B C 1
ATOM 9311 O O . ILE B 1 284 ? -2.377 66.188 14.648 1 42.75 284 ILE B O 1
ATOM 9315 N N . ASP B 1 285 ? -0.73 65.375 15.242 1 41 285 ASP B N 1
ATOM 9316 C CA . ASP B 1 285 ? -0.501 65 13.844 1 41 285 ASP B CA 1
ATOM 9317 C C . ASP B 1 285 ? -1.671 64.188 13.281 1 41 285 ASP B C 1
ATOM 9319 O O . ASP B 1 285 ? -1.992 63.125 13.789 1 41 285 ASP B O 1
ATOM 9323 N N . ASN B 1 286 ? -2.732 64.875 12.875 1 42.12 286 ASN B N 1
ATOM 9324 C CA . ASN B 1 286 ? -3.891 64.438 12.102 1 42.12 286 ASN B CA 1
ATOM 9325 C C . ASN B 1 286 ? -3.541 63.281 11.172 1 42.12 286 ASN B C 1
ATOM 9327 O O . ASN B 1 286 ? -4.18 63.094 10.133 1 42.12 286 ASN B O 1
ATOM 9331 N N . GLY B 1 287 ? -2.33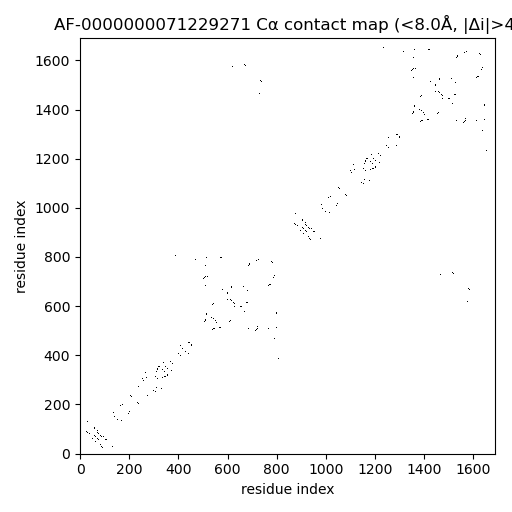8 62.875 11.188 1 45.09 287 GLY B N 1
ATOM 9332 C CA . GLY B 1 287 ? -2.252 61.844 10.18 1 45.09 287 GLY B CA 1
ATOM 9333 C C . GLY B 1 287 ? -3.381 60.844 10.266 1 45.09 287 GLY B C 1
ATOM 9334 O O . GLY B 1 287 ? -4.184 60.875 11.203 1 45.09 287 GLY B O 1
ATOM 9335 N N . ASN B 1 288 ? -3.654 60 9.164 1 54.53 288 ASN B N 1
ATOM 9336 C CA . ASN B 1 288 ? -4.711 59.062 8.75 1 54.53 288 ASN B CA 1
ATOM 9337 C C . ASN B 1 288 ? -5.055 58.062 9.852 1 54.53 288 ASN B C 1
ATOM 9339 O O . ASN B 1 288 ? -4.551 56.938 9.859 1 54.53 288 ASN B O 1
ATOM 9343 N N . GLN B 1 289 ? -5.445 58.625 11.062 1 65.88 289 GLN B N 1
ATOM 9344 C CA . GLN B 1 289 ? -5.859 57.656 12.078 1 65.88 289 GLN B CA 1
ATOM 9345 C C . GLN B 1 289 ? -7.18 57 11.703 1 65.88 289 GLN B C 1
ATOM 9347 O O . GLN B 1 289 ? -8.133 57.688 11.32 1 65.88 289 GLN B O 1
ATOM 9352 N N . GLN B 1 290 ? -7.16 55.75 11.641 1 79.44 290 GLN B N 1
ATOM 9353 C CA . GLN B 1 290 ? -8.336 54.969 11.281 1 79.44 290 GLN B CA 1
ATOM 9354 C C . GLN B 1 290 ? -9.375 55 12.398 1 79.44 290 GLN B C 1
ATOM 9356 O O . GLN B 1 290 ? -9.047 54.75 13.562 1 79.44 290 GLN B O 1
ATOM 9361 N N . ILE B 1 291 ? -10.523 55.688 12.141 1 85 291 ILE B N 1
ATOM 9362 C CA . ILE B 1 291 ? -11.641 55.688 13.07 1 85 291 ILE B CA 1
ATOM 9363 C C . ILE B 1 291 ? -12.344 54.312 13.023 1 85 291 ILE B C 1
ATOM 9365 O O . ILE B 1 291 ? -12.734 53.875 11.953 1 85 291 ILE B O 1
ATOM 9369 N N . ILE B 1 292 ? -12.367 53.688 14.109 1 90.19 292 ILE B N 1
ATOM 9370 C CA . ILE B 1 292 ? -12.969 52.344 14.188 1 90.19 292 ILE B CA 1
ATOM 9371 C C . ILE B 1 292 ? -14.352 52.469 14.82 1 90.19 292 ILE B C 1
ATOM 9373 O O . ILE B 1 292 ? -14.516 53.062 15.891 1 90.19 292 ILE B O 1
ATOM 9377 N N . ARG B 1 293 ? -15.375 51.906 14.211 1 92.25 293 ARG B N 1
ATOM 9378 C CA . ARG B 1 293 ? -16.75 51.906 14.695 1 92.25 293 ARG B CA 1
ATOM 9379 C C . ARG B 1 293 ? -17.234 50.469 14.922 1 92.25 293 ARG B C 1
ATOM 9381 O O . ARG B 1 293 ? -17.078 49.625 14.055 1 92.25 293 ARG B O 1
ATOM 9388 N N . PHE B 1 294 ? -17.75 50.281 16.047 1 93.56 294 PHE B N 1
ATOM 9389 C CA . PHE B 1 294 ? -18.234 48.938 16.422 1 93.56 294 PHE B CA 1
ATOM 9390 C C . PHE B 1 294 ? -19.703 48.781 16.047 1 93.56 294 PHE B C 1
ATOM 9392 O O . PHE B 1 294 ? -20.484 49.719 16.188 1 93.56 294 PHE B O 1
ATOM 9399 N N . THR B 1 295 ? -20.094 47.656 15.602 1 93.62 295 THR B N 1
ATOM 9400 C CA . THR B 1 295 ? -21.484 47.312 15.312 1 93.62 295 THR B CA 1
ATOM 9401 C C . THR B 1 295 ? -22.172 46.75 16.562 1 93.62 295 THR B C 1
ATOM 9403 O O . THR B 1 295 ? -21.516 46.5 17.562 1 93.62 295 THR B O 1
ATOM 9406 N N . ASP B 1 296 ? -23.406 46.594 16.453 1 92.44 296 ASP B N 1
ATOM 9407 C CA . ASP B 1 296 ? -24.172 46 17.562 1 92.44 296 ASP B CA 1
ATOM 9408 C C . ASP B 1 296 ? -23.719 44.594 17.844 1 92.44 296 ASP B C 1
ATOM 9410 O O . ASP B 1 296 ? -23.703 44.156 19 1 92.44 296 ASP B O 1
ATOM 9414 N N . GLN B 1 297 ? -23.359 43.938 16.859 1 92.5 297 GLN B N 1
ATOM 9415 C CA . GLN B 1 297 ? -22.875 42.562 17.031 1 92.5 297 GLN B CA 1
ATOM 9416 C C . GLN B 1 297 ? -21.531 42.562 17.75 1 92.5 297 GLN B C 1
ATOM 9418 O O . GLN B 1 297 ? -21.266 41.688 18.594 1 92.5 297 GLN B O 1
ATOM 9423 N N . ASP B 1 298 ? -20.734 43.469 17.391 1 93.88 298 ASP B N 1
ATOM 9424 C CA . ASP B 1 298 ? -19.438 43.562 18.047 1 93.88 298 ASP B CA 1
ATOM 9425 C C . ASP B 1 298 ? -19.594 43.844 19.531 1 93.88 298 ASP B C 1
ATOM 9427 O O . ASP B 1 298 ? -18.844 43.312 20.359 1 93.88 298 ASP B O 1
ATOM 9431 N N . LEU B 1 299 ? -20.5 44.719 19.812 1 92.5 299 LEU B N 1
ATOM 9432 C CA . LEU B 1 299 ? -20.703 45.125 21.203 1 92.5 299 LEU B CA 1
ATOM 9433 C C . LEU B 1 299 ? -21.172 43.938 22.031 1 92.5 299 LEU B C 1
ATOM 9435 O O . LEU B 1 299 ? -20.875 43.844 23.234 1 92.5 299 LEU B O 1
ATOM 9439 N N . GLY B 1 300 ? -21.875 43.062 21.422 1 90.75 300 GLY B N 1
ATOM 9440 C CA . GLY B 1 300 ? -22.344 41.844 22.094 1 90.75 300 GLY B CA 1
ATOM 9441 C C . GLY B 1 300 ? -21.219 40.906 22.438 1 90.75 300 GLY B C 1
ATOM 9442 O O . GLY B 1 300 ? -21.359 40.062 23.328 1 90.75 300 GLY B O 1
ATOM 9443 N N . ASP B 1 301 ? -20.062 41.031 21.812 1 93.19 301 ASP B N 1
ATOM 9444 C CA . ASP B 1 301 ? -18.938 40.125 22 1 93.19 301 ASP B CA 1
ATOM 9445 C C . ASP B 1 301 ? -17.953 40.719 23.016 1 93.19 301 ASP B C 1
ATOM 9447 O O . ASP B 1 301 ? -16.859 40.156 23.203 1 93.19 301 ASP B O 1
ATOM 9451 N N . LEU B 1 302 ? -18.312 41.812 23.672 1 93.31 302 LEU B N 1
ATOM 9452 C CA . LEU B 1 302 ? -17.438 42.406 24.656 1 93.31 302 LEU B CA 1
ATOM 9453 C C . LEU B 1 302 ? -17.828 42 26.062 1 93.31 302 LEU B C 1
ATOM 9455 O O . LEU B 1 302 ? -19.016 41.781 26.344 1 93.31 302 LEU B O 1
ATOM 9459 N N . ASP B 1 303 ? -16.875 41.812 26.953 1 92.25 303 ASP B N 1
ATOM 9460 C CA . ASP B 1 303 ? -17.094 41.469 28.344 1 92.25 303 ASP B CA 1
ATOM 9461 C C . ASP B 1 303 ? -17.047 42.719 29.234 1 92.25 303 ASP B C 1
ATOM 9463 O O . ASP B 1 303 ? -16 43.375 29.344 1 92.25 303 ASP B O 1
ATOM 9467 N N . ARG B 1 304 ? -18.047 43.031 29.969 1 88.44 304 ARG B N 1
ATOM 9468 C CA . ARG B 1 304 ? -18.203 44.25 30.781 1 88.44 304 ARG B CA 1
ATOM 9469 C C . ARG B 1 304 ? -17.219 44.281 31.938 1 88.44 304 ARG B C 1
ATOM 9471 O O . ARG B 1 304 ? -16.734 45.344 32.344 1 88.44 304 ARG B O 1
ATOM 9478 N N . GLN B 1 305 ? -16.922 43.156 32.375 1 87.81 305 GLN B N 1
ATOM 9479 C CA . GLN B 1 305 ? -16.047 43.062 33.531 1 87.81 305 GLN B CA 1
ATOM 9480 C C . GLN B 1 305 ? -14.641 43.531 33.219 1 87.81 305 GLN B C 1
ATOM 9482 O O . GLN B 1 305 ? -13.922 44 34.094 1 87.81 305 GLN B O 1
ATOM 9487 N N . ASP B 1 306 ? -14.25 43.375 32.031 1 91.38 306 ASP B N 1
ATOM 9488 C CA . ASP B 1 306 ? -12.883 43.719 31.672 1 91.38 306 ASP B CA 1
ATOM 9489 C C . ASP B 1 306 ? -12.773 45.188 31.234 1 91.38 306 ASP B C 1
ATOM 9491 O O . ASP B 1 306 ? -11.68 45.75 31.188 1 91.38 306 ASP B O 1
ATOM 9495 N N . ILE B 1 307 ? -13.875 45.781 31 1 89.88 307 ILE B N 1
ATOM 9496 C CA . ILE B 1 307 ? -13.898 47.156 30.547 1 89.88 307 ILE B CA 1
ATOM 9497 C C . ILE B 1 307 ? -13.453 48.062 31.688 1 89.88 307 ILE B C 1
ATOM 9499 O O . ILE B 1 307 ? -12.82 49.125 31.453 1 89.88 307 ILE B O 1
ATOM 9503 N N . GLU B 1 308 ? -13.719 47.656 32.844 1 87 308 GLU B N 1
ATOM 9504 C CA . GLU B 1 308 ? -13.406 48.469 34.031 1 87 308 GLU B CA 1
ATOM 9505 C C . GLU B 1 308 ? -11.898 48.688 34.156 1 87 308 GLU B C 1
ATOM 9507 O O . GLU B 1 308 ? -11.469 49.688 34.75 1 87 308 GLU B O 1
ATOM 9512 N N . MET B 1 309 ? -11.164 47.812 33.594 1 87.56 309 MET B N 1
ATOM 9513 C CA . MET B 1 309 ? -9.711 47.906 33.719 1 87.56 309 MET B CA 1
ATOM 9514 C C . MET B 1 309 ? -9.109 48.688 32.562 1 87.56 309 MET B C 1
ATOM 9516 O O . MET B 1 309 ? -7.887 48.844 32.469 1 87.56 309 MET B O 1
ATOM 9520 N N . VAL B 1 310 ? -9.977 49.219 31.75 1 88.25 310 VAL B N 1
ATOM 9521 C CA . VAL B 1 310 ? -9.555 50 30.594 1 88.25 310 VAL B CA 1
ATOM 9522 C C . VAL B 1 310 ? -8.656 49.188 29.688 1 88.25 310 VAL B C 1
ATOM 9524 O O . VAL B 1 310 ? -8.828 47.969 29.578 1 88.25 310 VAL B O 1
ATOM 9527 N N . GLY B 1 311 ? -7.719 49.781 29.031 1 89.12 311 GLY B N 1
ATOM 9528 C CA . GLY B 1 311 ? -6.91 49.094 28.031 1 89.12 311 GLY B CA 1
ATOM 9529 C C . GLY B 1 311 ? -7.461 49.25 26.625 1 89.12 311 GLY B C 1
ATOM 9530 O O . GLY B 1 311 ? -7.863 50.344 26.203 1 89.12 311 GLY B O 1
ATOM 9531 N N . SER B 1 312 ? -7.445 48.156 25.891 1 91.31 312 SER B N 1
ATOM 9532 C CA . SER B 1 312 ? -7.945 48.156 24.516 1 91.31 312 SER B CA 1
ATOM 9533 C C . SER B 1 312 ? -9.117 47.188 24.359 1 91.31 312 SER B C 1
ATOM 9535 O O . SER B 1 312 ? -9.328 46.312 25.203 1 91.31 312 SER B O 1
ATOM 9537 N N . PRO B 1 313 ? -9.828 47.375 23.297 1 92.5 313 PRO B N 1
ATOM 9538 C CA . PRO B 1 313 ? -10.93 46.438 23.047 1 92.5 313 PRO B CA 1
ATOM 9539 C C . PRO B 1 313 ? -10.461 45 22.969 1 92.5 313 PRO B C 1
ATOM 9541 O O . PRO B 1 313 ? -11.266 44.062 23.172 1 92.5 313 PRO B O 1
ATOM 9544 N N . LEU B 1 314 ? -9.203 44.719 22.734 1 95.12 314 LEU B N 1
ATOM 9545 C CA . LEU B 1 314 ? -8.672 43.375 22.703 1 95.12 314 LEU B CA 1
ATOM 9546 C C . LEU B 1 314 ? -8.758 42.719 24.078 1 95.12 314 LEU B C 1
ATOM 9548 O O . LEU B 1 314 ? -8.875 41.5 24.188 1 95.12 314 LEU B O 1
ATOM 9552 N N . HIS B 1 315 ? -8.672 43.562 25.078 1 95.25 315 HIS B N 1
ATOM 9553 C CA . HIS B 1 315 ? -8.812 43.062 26.438 1 95.25 315 HIS B CA 1
ATOM 9554 C C . HIS B 1 315 ? -10.25 42.625 26.719 1 95.25 315 HIS B C 1
ATOM 9556 O O . HIS B 1 315 ? -10.5 41.812 27.625 1 95.25 315 HIS B O 1
ATOM 9562 N N . TRP B 1 316 ? -11.133 43.188 25.953 1 95 316 TRP B N 1
ATOM 9563 C CA . TRP B 1 316 ? -12.539 43.094 26.328 1 95 316 TRP B CA 1
ATOM 9564 C C . TRP B 1 316 ? -13.258 42.031 25.516 1 95 316 TRP B C 1
ATOM 9566 O O . TRP B 1 316 ? -14.422 41.719 25.766 1 95 316 TRP B O 1
ATOM 9576 N N . VAL B 1 317 ? -12.602 41.438 24.641 1 95.44 317 VAL B N 1
ATOM 9577 C CA . VAL B 1 317 ? -13.227 40.531 23.688 1 95.44 317 VAL B CA 1
ATOM 9578 C C . VAL B 1 317 ? -13.539 39.188 24.375 1 95.44 317 VAL B C 1
ATOM 9580 O O . VAL B 1 317 ? -12.742 38.688 25.156 1 95.44 317 VAL B O 1
ATOM 9583 N N . LYS B 1 318 ? -14.695 38.594 23.938 1 92.81 318 LYS B N 1
ATOM 9584 C CA . LYS B 1 318 ? -15.117 37.312 24.453 1 92.81 318 LYS B CA 1
ATOM 9585 C C . LYS B 1 318 ? -14.906 36.188 23.422 1 92.81 318 LYS B C 1
ATOM 9587 O O . LYS B 1 318 ? -14.703 35.031 23.781 1 92.81 318 LYS B O 1
ATOM 9592 N N . HIS B 1 319 ? -15.039 36.625 22.203 1 91.19 319 HIS B N 1
ATOM 9593 C CA . HIS B 1 319 ? -15.039 35.625 21.156 1 91.19 319 HIS B CA 1
ATOM 9594 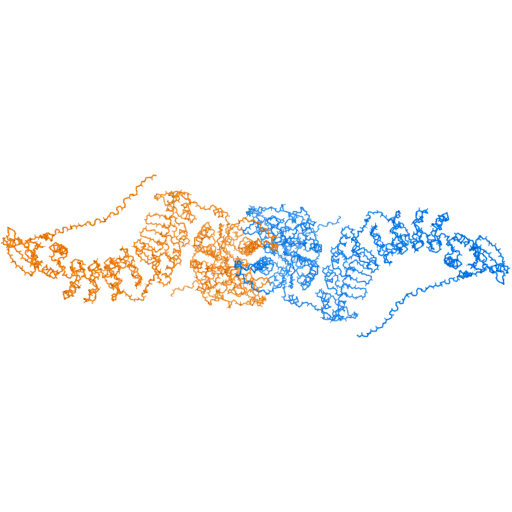C C . HIS B 1 319 ? -13.961 35.906 20.109 1 91.19 319 HIS B C 1
ATOM 9596 O O . HIS B 1 319 ? -13.641 37.062 19.844 1 91.19 319 HIS B O 1
ATOM 9602 N N . ARG B 1 320 ? -13.539 34.875 19.516 1 89.44 320 ARG B N 1
ATOM 9603 C CA . ARG B 1 320 ? -12.461 34.938 18.531 1 89.44 320 ARG B CA 1
ATOM 9604 C C . ARG B 1 320 ? -12.859 35.75 17.312 1 89.44 320 ARG B C 1
ATOM 9606 O O . ARG B 1 320 ? -12.016 36.438 16.734 1 89.44 320 ARG B O 1
ATOM 9613 N N . ARG B 1 321 ? -14.102 35.656 16.953 1 88.62 321 ARG B N 1
ATOM 9614 C CA . ARG B 1 321 ? -14.57 36.375 15.766 1 88.62 321 ARG B CA 1
ATOM 9615 C C . ARG B 1 321 ? -14.219 37.844 15.828 1 88.62 321 ARG B C 1
ATOM 9617 O O . ARG B 1 321 ? -13.656 38.406 14.883 1 88.62 321 ARG B O 1
ATOM 9624 N N . LEU B 1 322 ? -14.57 38.469 16.859 1 93.12 322 LEU B N 1
ATOM 9625 C CA . LEU B 1 322 ? -14.297 39.906 17.031 1 93.12 322 LEU B CA 1
ATOM 9626 C C . LEU B 1 322 ? -12.797 40.156 17.156 1 93.12 322 LEU B C 1
ATOM 9628 O O . LEU B 1 322 ? -12.281 41.156 16.656 1 93.12 322 LEU B O 1
ATOM 9632 N N . MET B 1 323 ? -12.102 39.344 17.844 1 94.25 323 MET B N 1
ATOM 9633 C CA . MET B 1 323 ? -10.656 39.5 18 1 94.25 323 MET B CA 1
ATOM 9634 C C . MET B 1 323 ? -9.953 39.5 16.656 1 94.25 323 MET B C 1
ATOM 9636 O O . MET B 1 323 ? -9.07 40.344 16.406 1 94.25 323 MET B O 1
ATOM 9640 N N . GLU B 1 324 ? -10.32 38.594 15.828 1 91 324 GLU B N 1
ATOM 9641 C CA . GLU B 1 324 ? -9.734 38.531 14.492 1 91 324 GLU B CA 1
ATOM 9642 C C . GLU B 1 324 ? -9.992 39.781 13.688 1 91 324 GLU B C 1
ATOM 9644 O O . GLU B 1 324 ? -9.117 40.281 12.961 1 91 324 GLU B O 1
ATOM 9649 N N . LYS B 1 325 ? -11.172 40.219 13.82 1 91.75 325 LYS B N 1
ATOM 9650 C CA . LYS B 1 325 ? -11.531 41.469 13.148 1 91.75 325 LYS B CA 1
ATOM 9651 C C . LYS B 1 325 ? -10.672 42.625 13.656 1 91.75 325 LYS B C 1
ATOM 9653 O O . LYS B 1 325 ? -10.172 43.438 12.859 1 91.75 325 LYS B O 1
ATOM 9658 N N . LEU B 1 326 ? -10.508 42.719 14.922 1 93.5 326 LEU B N 1
ATOM 9659 C CA . LEU B 1 326 ? -9.75 43.812 15.539 1 93.5 326 LEU B CA 1
ATOM 9660 C C . LEU B 1 326 ? -8.281 43.719 15.133 1 93.5 326 LEU B C 1
ATOM 9662 O O . LEU B 1 326 ? -7.633 44.75 14.938 1 93.5 326 LEU B O 1
ATOM 9666 N N . ILE B 1 327 ? -7.742 42.594 15.016 1 92.94 327 ILE B N 1
ATOM 9667 C CA . ILE B 1 327 ? -6.324 42.406 14.727 1 92.94 327 ILE B CA 1
ATOM 9668 C C . ILE B 1 327 ? -6.078 42.531 13.227 1 92.94 327 ILE B C 1
ATOM 9670 O O . ILE B 1 327 ? -5.168 43.25 12.797 1 92.94 327 ILE B O 1
ATOM 9674 N N . ASN B 1 328 ? -6.895 41.875 12.43 1 87.69 328 ASN B N 1
ATOM 9675 C CA . ASN B 1 328 ? -6.609 41.75 11.008 1 87.69 328 ASN B CA 1
ATOM 9676 C C . ASN B 1 328 ? -7.129 42.969 10.227 1 87.69 328 ASN B C 1
ATOM 9678 O O . ASN B 1 328 ? -6.504 43.406 9.258 1 87.69 328 ASN B O 1
ATOM 9682 N N . ILE B 1 329 ? -8.266 43.438 10.602 1 87.81 329 ILE B N 1
ATOM 9683 C CA . ILE B 1 329 ? -8.875 44.531 9.852 1 87.81 329 ILE B CA 1
ATOM 9684 C C . ILE B 1 329 ? -8.453 45.875 10.438 1 87.81 329 ILE B C 1
ATOM 9686 O O . ILE B 1 329 ? -7.961 46.75 9.727 1 87.81 329 ILE B O 1
ATOM 9690 N N . TYR B 1 330 ? -8.594 46 11.742 1 88.25 330 TYR B N 1
ATOM 9691 C CA . TYR B 1 330 ? -8.367 47.281 12.367 1 88.25 330 TYR B CA 1
ATOM 9692 C C . TYR B 1 330 ? -6.93 47.438 12.859 1 88.25 330 TYR B C 1
ATOM 9694 O O . TYR B 1 330 ? -6.484 48.531 13.211 1 88.25 330 TYR B O 1
ATOM 9702 N N . LYS B 1 331 ? -6.18 46.375 12.953 1 88.88 331 LYS B N 1
ATOM 9703 C CA . LYS B 1 331 ? -4.754 46.344 13.258 1 88.88 331 LYS B CA 1
ATOM 9704 C C . LYS B 1 331 ? -4.469 46.938 14.633 1 88.88 331 LYS B C 1
ATOM 9706 O O . LYS B 1 331 ? -3.596 47.812 14.773 1 88.88 331 LYS B O 1
ATOM 9711 N N . PHE B 1 332 ? -5.223 46.562 15.562 1 90.5 332 PHE B N 1
ATOM 9712 C CA . PHE B 1 332 ? -4.969 46.969 16.938 1 90.5 332 PHE B CA 1
ATOM 9713 C C . PHE B 1 332 ? -3.633 46.438 17.422 1 90.5 332 PHE B C 1
ATOM 9715 O O . PHE B 1 332 ? -3.258 45.312 17.109 1 90.5 332 PHE B O 1
ATOM 9722 N N . PRO B 1 333 ? -2.928 47.25 18.188 1 90.56 333 PRO B N 1
ATOM 9723 C CA . PRO B 1 333 ? -1.697 46.688 18.781 1 90.56 333 PRO B CA 1
ATOM 9724 C C . PRO B 1 333 ? -1.957 45.531 19.734 1 90.56 333 PRO B C 1
ATOM 9726 O O . PRO B 1 333 ? -2.895 45.594 20.531 1 90.56 333 PRO B O 1
ATOM 9729 N N . LEU B 1 334 ? -1.139 44.594 19.75 1 94.62 334 LEU B N 1
ATOM 9730 C CA . LEU B 1 334 ? -1.396 43.344 20.438 1 94.62 334 LEU B CA 1
ATOM 9731 C C . LEU B 1 334 ? -0.952 43.406 21.891 1 94.62 334 LEU B C 1
ATOM 9733 O O . LEU B 1 334 ? -1.413 42.625 22.719 1 94.62 334 LEU B O 1
ATOM 9737 N N . ASN B 1 335 ? -0.07 44.344 22.281 1 93.69 335 ASN B N 1
ATOM 9738 C CA . ASN B 1 335 ? 0.553 44.25 23.609 1 93.69 335 ASN B CA 1
ATOM 9739 C C . ASN B 1 335 ? 0.292 45.531 24.422 1 93.69 335 ASN B C 1
ATOM 9741 O O . ASN B 1 335 ? 1.12 45.906 25.25 1 93.69 335 ASN B O 1
ATOM 9745 N N . ILE B 1 336 ? -0.833 46.188 24.125 1 90.5 336 ILE B N 1
ATOM 9746 C CA . ILE B 1 336 ? -1.24 47.312 24.953 1 90.5 336 ILE B CA 1
ATOM 9747 C C . ILE B 1 336 ? -1.537 46.844 26.359 1 90.5 336 ILE B C 1
ATOM 9749 O O . ILE B 1 336 ? -2.068 45.75 26.562 1 90.5 336 ILE B O 1
ATOM 9753 N N . ARG B 1 337 ? -1.19 47.594 27.344 1 91.25 337 ARG B N 1
ATOM 9754 C CA . ARG B 1 337 ? -1.377 47.188 28.734 1 91.25 337 ARG B CA 1
ATOM 9755 C C . ARG B 1 337 ? -2.555 47.938 29.359 1 91.25 337 ARG B C 1
ATOM 9757 O O . ARG B 1 337 ? -2.807 49.094 29.047 1 91.25 337 ARG B O 1
ATOM 9764 N N . ASN B 1 338 ? -3.268 47.312 30.219 1 89.94 338 ASN B N 1
ATOM 9765 C CA . ASN B 1 338 ? -4.355 47.938 30.969 1 89.94 338 ASN B CA 1
ATOM 9766 C C . ASN B 1 338 ? -3.867 48.5 32.312 1 89.94 338 ASN B C 1
ATOM 9768 O O . ASN B 1 338 ? -2.664 48.688 32.5 1 89.94 338 ASN B O 1
ATOM 9772 N N . LEU B 1 339 ? -4.762 48.812 33.188 1 85.56 339 LEU B N 1
ATOM 9773 C CA . LEU B 1 339 ? -4.441 49.5 34.438 1 85.56 339 LEU B CA 1
ATOM 9774 C C . LEU B 1 339 ? -3.574 48.594 35.312 1 85.56 339 LEU B C 1
ATOM 9776 O O . LEU B 1 339 ? -2.748 49.094 36.094 1 85.56 339 LEU B O 1
ATOM 9780 N N . ASN B 1 340 ? -3.744 47.281 35.188 1 88.5 340 ASN B N 1
ATOM 9781 C CA . ASN B 1 340 ? -2.979 46.344 35.969 1 88.5 340 ASN B CA 1
ATOM 9782 C C . ASN B 1 340 ? -1.693 45.938 35.25 1 88.5 340 ASN B C 1
ATOM 9784 O O . ASN B 1 340 ? -1.003 45 35.688 1 88.5 340 ASN B O 1
ATOM 9788 N N . GLY B 1 341 ? -1.439 46.562 34.094 1 90.75 341 GLY B N 1
ATOM 9789 C CA . GLY B 1 341 ? -0.263 46.219 33.344 1 90.75 341 GLY B CA 1
ATOM 9790 C C . GLY B 1 341 ? -0.428 44.938 32.562 1 90.75 341 GLY B C 1
ATOM 9791 O O . GLY B 1 341 ? 0.557 44.344 32.125 1 90.75 341 GLY B O 1
ATOM 9792 N N . GLU B 1 342 ? -1.581 44.469 32.438 1 94.25 342 GLU B N 1
ATOM 9793 C CA . GLU B 1 342 ? -1.852 43.219 31.766 1 94.25 342 GLU B CA 1
ATOM 9794 C C . GLU B 1 342 ? -2.055 43.438 30.281 1 94.25 342 GLU B C 1
ATOM 9796 O O . GLU B 1 342 ? -2.693 44.406 29.859 1 94.25 342 GLU B O 1
ATOM 9801 N N . THR B 1 343 ? -1.441 42.625 29.531 1 96.06 343 THR B N 1
ATOM 9802 C CA . THR B 1 343 ? -1.714 42.594 28.094 1 96.06 343 THR B CA 1
ATOM 9803 C C . THR B 1 343 ? -3 41.812 27.812 1 96.06 343 THR B C 1
ATOM 9805 O O . THR B 1 343 ? -3.535 41.156 28.688 1 96.06 343 THR B O 1
ATOM 9808 N N . PRO B 1 344 ? -3.533 41.969 26.531 1 96.31 344 PRO B N 1
ATOM 9809 C CA . PRO B 1 344 ? -4.715 41.188 26.203 1 96.31 344 PRO B CA 1
ATOM 9810 C C . PRO B 1 344 ? -4.504 39.688 26.422 1 96.31 344 PRO B C 1
ATOM 9812 O O . PRO B 1 344 ? -5.434 38.969 26.812 1 96.31 344 PRO B O 1
ATOM 9815 N N . LEU B 1 345 ? -3.311 39.156 26.219 1 97.31 345 LEU B N 1
ATOM 9816 C CA . LEU B 1 345 ? -3.002 37.75 26.422 1 97.31 345 LEU B CA 1
ATOM 9817 C C . LEU B 1 345 ? -3.209 37.344 27.875 1 97.31 345 LEU B C 1
ATOM 9819 O O . LEU B 1 345 ? -3.777 36.281 28.156 1 97.31 345 LEU B O 1
ATOM 9823 N N . HIS B 1 346 ? -2.771 38.188 28.766 1 96.38 346 HIS B N 1
ATOM 9824 C CA . HIS B 1 346 ? -2.973 37.938 30.188 1 96.38 346 HIS B CA 1
ATOM 9825 C C . HIS B 1 346 ? -4.453 37.75 30.5 1 96.38 346 HIS B C 1
ATOM 9827 O O . HIS B 1 346 ? -4.828 36.844 31.234 1 96.38 346 HIS B O 1
ATOM 9833 N N . VAL B 1 347 ? -5.215 38.688 30 1 95.81 347 VAL B N 1
ATOM 9834 C CA . VAL B 1 347 ? -6.641 38.719 30.312 1 95.81 347 VAL B CA 1
ATOM 9835 C C . VAL B 1 347 ? -7.324 37.469 29.734 1 95.81 347 VAL B C 1
ATOM 9837 O O . VAL B 1 347 ? -8.164 36.844 30.391 1 95.81 347 VAL B O 1
ATOM 9840 N N . MET B 1 348 ? -6.949 37.156 28.516 1 96.5 348 MET B N 1
ATOM 9841 C CA . MET B 1 348 ? -7.57 36 27.875 1 96.5 348 MET B CA 1
ATOM 9842 C C . MET B 1 348 ? -7.215 34.719 28.609 1 96.5 348 MET B C 1
ATOM 9844 O O . MET B 1 348 ? -8.023 33.781 28.672 1 96.5 348 MET B O 1
ATOM 9848 N N . VAL B 1 349 ? -6.031 34.562 29.109 1 96.62 349 VAL B N 1
ATOM 9849 C CA . VAL B 1 349 ? -5.629 33.406 29.891 1 96.62 349 VAL B CA 1
ATOM 9850 C C . VAL B 1 349 ? -6.41 33.375 31.203 1 96.62 349 VAL B C 1
ATOM 9852 O O . VAL B 1 349 ? -6.887 32.312 31.625 1 96.62 349 VAL B O 1
ATOM 9855 N N . ARG B 1 350 ? -6.539 34.469 31.812 1 94.31 350 ARG B N 1
ATOM 9856 C CA . ARG B 1 350 ? -7.289 34.562 33.062 1 94.31 350 ARG B CA 1
ATOM 9857 C C . ARG B 1 350 ? -8.742 34.156 32.844 1 94.31 350 ARG B C 1
ATOM 9859 O O . ARG B 1 350 ? -9.336 33.5 33.719 1 94.31 350 ARG B O 1
ATOM 9866 N N . ARG B 1 351 ? -9.289 34.562 31.734 1 94.56 351 ARG B N 1
ATOM 9867 C CA . ARG B 1 351 ? -10.688 34.281 31.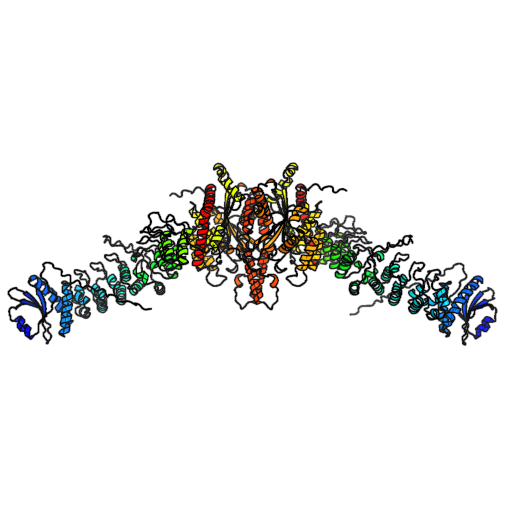422 1 94.56 351 ARG B CA 1
ATOM 9868 C C . ARG B 1 351 ? -10.836 32.875 30.828 1 94.56 351 ARG B C 1
ATOM 9870 O O . ARG B 1 351 ? -11.953 32.438 30.531 1 94.56 351 ARG B O 1
ATOM 9877 N N . LYS B 1 352 ? -9.75 32.156 30.625 1 94.12 352 LYS B N 1
ATOM 9878 C CA . LYS B 1 352 ? -9.719 30.766 30.125 1 94.12 352 LYS B CA 1
ATOM 9879 C C . LYS B 1 352 ? -10.328 30.672 28.734 1 94.12 352 LYS B C 1
ATOM 9881 O O . LYS B 1 352 ? -11.156 29.797 28.469 1 94.12 352 LYS B O 1
ATOM 9886 N N . ARG B 1 353 ? -10.008 31.609 27.891 1 94.56 353 ARG B N 1
ATOM 9887 C CA . ARG B 1 353 ? -10.484 31.641 26.516 1 94.56 353 ARG B CA 1
ATOM 9888 C C . ARG B 1 353 ? -9.391 31.156 25.562 1 94.56 353 ARG B C 1
ATOM 9890 O O . ARG B 1 353 ? -8.734 31.984 24.906 1 94.56 353 ARG B O 1
ATOM 9897 N N . ILE B 1 354 ? -9.328 29.891 25.297 1 93.56 354 ILE B N 1
ATOM 9898 C CA . ILE B 1 354 ? -8.219 29.25 24.609 1 93.56 354 ILE B CA 1
ATOM 9899 C C . ILE B 1 354 ? -8.188 29.703 23.156 1 93.56 354 ILE B C 1
ATOM 9901 O O . ILE B 1 354 ? -7.109 29.906 22.578 1 93.56 354 ILE B O 1
ATOM 9905 N N . ARG B 1 355 ? -9.328 29.859 22.516 1 91.75 355 ARG B N 1
ATOM 9906 C CA . ARG B 1 355 ? -9.375 30.25 21.109 1 91.75 355 ARG B CA 1
ATOM 9907 C C . ARG B 1 355 ? -8.789 31.641 20.922 1 91.75 355 ARG B C 1
ATOM 9909 O O . ARG B 1 355 ? -8.07 31.891 19.953 1 91.75 355 ARG B O 1
ATOM 9916 N N . CYS B 1 356 ? -9.102 32.5 21.812 1 94.62 356 CYS B N 1
ATOM 9917 C CA . CYS B 1 356 ? -8.578 33.875 21.75 1 94.62 356 CYS B CA 1
ATOM 9918 C C . CYS B 1 356 ? -7.082 33.875 22.047 1 94.62 356 CYS B C 1
ATOM 9920 O O . CYS B 1 356 ? -6.336 34.656 21.438 1 94.62 356 CYS B O 1
ATOM 9922 N N . VAL B 1 357 ? -6.688 33.062 22.984 1 95.81 357 VAL B N 1
ATOM 9923 C CA . VAL B 1 357 ? -5.273 32.969 23.328 1 95.81 357 VAL B CA 1
ATOM 9924 C C . VAL B 1 357 ? -4.469 32.531 22.109 1 95.81 357 VAL B C 1
ATOM 9926 O O . VAL B 1 357 ? -3.453 33.156 21.766 1 95.81 357 VAL B O 1
ATOM 9929 N N . ILE B 1 358 ? -4.938 31.531 21.469 1 93.44 358 ILE B N 1
ATOM 9930 C CA . ILE B 1 358 ? -4.254 31 20.297 1 93.44 358 ILE B CA 1
ATOM 9931 C C . ILE B 1 358 ? -4.238 32.062 19.188 1 93.44 358 ILE B C 1
ATOM 9933 O O . ILE B 1 358 ? -3.232 32.219 18.484 1 93.44 358 ILE B O 1
ATOM 9937 N N . THR B 1 359 ? -5.324 32.75 19.031 1 92.88 359 THR B N 1
ATOM 9938 C CA . THR B 1 359 ? -5.402 33.781 18.016 1 92.88 359 THR B CA 1
ATOM 9939 C C . THR B 1 359 ? -4.371 34.875 18.281 1 92.88 359 THR B C 1
ATOM 9941 O O . THR B 1 359 ? -3.691 35.312 17.344 1 92.88 359 THR B O 1
ATOM 9944 N N . LEU B 1 360 ? -4.273 35.312 19.5 1 95.25 360 LEU B N 1
ATOM 9945 C CA . LEU B 1 360 ? -3.305 36.344 19.875 1 95.25 360 LEU B CA 1
ATOM 9946 C C . LEU B 1 360 ? -1.88 35.844 19.625 1 95.25 360 LEU B C 1
ATOM 9948 O O . LEU B 1 360 ? -1.05 36.594 19.094 1 95.25 360 LEU B O 1
ATOM 9952 N N . LEU B 1 361 ? -1.659 34.656 20.031 1 94.5 361 LEU B N 1
ATOM 9953 C CA . LEU B 1 361 ? -0.325 34.094 19.859 1 94.5 361 LEU B CA 1
ATOM 9954 C C . LEU B 1 361 ? 0.029 33.938 18.375 1 94.5 361 LEU B C 1
ATOM 9956 O O . LEU B 1 361 ? 1.152 34.25 17.984 1 94.5 361 LEU B O 1
ATOM 9960 N N . CYS B 1 362 ? -0.871 33.5 17.609 1 91.44 362 CYS B N 1
ATOM 9961 C CA . CYS B 1 362 ? -0.647 33.344 16.172 1 91.44 362 CYS B CA 1
ATOM 9962 C C . CYS B 1 362 ? -0.427 34.688 15.5 1 91.44 362 CYS B C 1
ATOM 9964 O O . CYS B 1 362 ? 0.199 34.75 14.438 1 91.44 362 CYS B O 1
ATOM 9966 N N . SER B 1 363 ? -0.978 35.719 16.094 1 92.25 363 SER B N 1
ATOM 9967 C CA . SER B 1 363 ? -0.847 37.062 15.516 1 92.25 363 SER B CA 1
ATOM 9968 C C . SER B 1 363 ? 0.447 37.719 15.961 1 92.25 363 SER B C 1
ATOM 9970 O O . SER B 1 363 ? 0.752 38.844 15.531 1 92.25 363 SER B O 1
ATOM 9972 N N . GLY B 1 364 ? 1.191 37.094 16.891 1 91.06 364 GLY B N 1
ATOM 9973 C CA . GLY B 1 364 ? 2.506 37.594 17.266 1 91.06 364 GLY B CA 1
ATOM 9974 C C . GLY B 1 364 ? 2.51 38.344 18.594 1 91.06 364 GLY B C 1
ATOM 9975 O O . GLY B 1 364 ? 3.387 39.156 18.859 1 91.06 364 GLY B O 1
ATOM 9976 N N . ALA B 1 365 ? 1.506 38.094 19.391 1 95.31 365 ALA B N 1
ATOM 9977 C CA . ALA B 1 365 ? 1.503 38.719 20.719 1 95.31 365 ALA B CA 1
ATOM 9978 C C . ALA B 1 365 ? 2.73 38.281 21.516 1 95.31 365 ALA B C 1
ATOM 9980 O O . ALA B 1 365 ? 3.186 37.125 21.406 1 95.31 365 ALA B O 1
ATOM 9981 N N . LYS B 1 366 ? 3.209 39.188 22.312 1 95.25 366 LYS B N 1
ATOM 9982 C CA . LYS B 1 366 ? 4.371 38.875 23.141 1 95.25 366 LYS B CA 1
ATOM 9983 C C . LYS B 1 366 ? 4 37.906 24.25 1 95.25 366 LYS B C 1
ATOM 9985 O O . LYS B 1 366 ? 3.25 38.25 25.172 1 95.25 366 LYS B O 1
ATOM 9990 N N . ILE B 1 367 ? 4.605 36.844 24.234 1 95.5 367 ILE B N 1
ATOM 9991 C CA . ILE B 1 367 ? 4.18 35.719 25.094 1 95.5 367 ILE B CA 1
ATOM 9992 C C . ILE B 1 367 ? 4.738 35.906 26.5 1 95.5 367 ILE B C 1
ATOM 9994 O O . ILE B 1 367 ? 4.137 35.469 27.469 1 95.5 367 ILE B O 1
ATOM 9998 N N . ASP B 1 368 ? 5.91 36.562 26.656 1 95.94 368 ASP B N 1
ATOM 9999 C CA . ASP B 1 368 ? 6.555 36.688 27.969 1 95.94 368 ASP B CA 1
ATOM 10000 C C . ASP B 1 368 ? 6.426 38.094 28.531 1 95.94 368 ASP B C 1
ATOM 10002 O O . ASP B 1 368 ? 7.281 38.531 29.297 1 95.94 368 ASP B O 1
ATOM 10006 N N . ALA B 1 369 ? 5.422 38.781 28.031 1 95.88 369 ALA B N 1
ATOM 10007 C CA . ALA B 1 369 ? 5.168 40.094 28.594 1 95.88 369 ALA B CA 1
ATOM 10008 C C . ALA B 1 369 ? 4.809 40 30.078 1 95.88 369 ALA B C 1
ATOM 10010 O O . ALA B 1 369 ? 4.066 39.094 30.484 1 95.88 369 ALA B O 1
ATOM 10011 N N . LYS B 1 370 ? 5.359 40.844 30.906 1 95.06 370 LYS B N 1
ATOM 10012 C CA . LYS B 1 370 ? 5.121 40.812 32.344 1 95.06 370 LYS B CA 1
ATOM 10013 C C . LYS B 1 370 ? 4.113 41.906 32.75 1 95.06 370 LYS B C 1
ATOM 10015 O O . LYS B 1 370 ? 4.109 43 32.188 1 95.06 370 LYS B O 1
ATOM 10020 N N . ASN B 1 371 ? 3.24 41.562 33.656 1 93.12 371 ASN B N 1
ATOM 10021 C CA . ASN B 1 371 ? 2.34 42.594 34.188 1 93.12 371 ASN B CA 1
ATOM 10022 C C . ASN B 1 371 ? 2.994 43.375 35.312 1 93.12 371 ASN B C 1
ATOM 10024 O O . ASN B 1 371 ? 4.211 43.312 35.5 1 93.12 371 ASN B O 1
ATOM 10028 N N . LYS B 1 372 ? 2.188 44.156 36 1 92.12 372 LYS B N 1
ATOM 10029 C CA . LYS B 1 372 ? 2.701 45.031 37.062 1 92.12 372 LYS B CA 1
ATOM 10030 C C . LYS B 1 372 ? 3.34 44.219 38.188 1 92.12 372 LYS B C 1
ATOM 10032 O O . LYS B 1 372 ? 4.223 44.719 38.875 1 92.12 372 LYS B O 1
ATOM 10037 N N . PHE B 1 373 ? 2.9 42.969 38.312 1 93.5 373 PHE B N 1
ATOM 10038 C CA . PHE B 1 373 ? 3.395 42.125 39.375 1 93.5 373 PHE B CA 1
ATOM 10039 C C . PHE B 1 373 ? 4.5 41.219 38.875 1 93.5 373 PHE B C 1
ATOM 10041 O O . PHE B 1 373 ? 5 40.375 39.625 1 93.5 373 PHE B O 1
ATOM 10048 N N . GLY B 1 374 ? 4.84 41.312 37.594 1 94.94 374 GLY B N 1
ATOM 10049 C CA . GLY B 1 374 ? 5.906 40.531 37 1 94.94 374 GLY B CA 1
ATOM 10050 C C . GLY B 1 374 ? 5.441 39.188 36.5 1 94.94 374 GLY B C 1
ATOM 10051 O O . GLY B 1 374 ? 6.258 38.344 36.125 1 94.94 374 GLY B O 1
ATOM 10052 N N . ASN B 1 375 ? 4.199 38.938 36.562 1 96.12 375 ASN B N 1
ATOM 10053 C CA . ASN B 1 375 ? 3.658 37.656 36.094 1 96.12 375 ASN B CA 1
ATOM 10054 C C . ASN B 1 375 ? 3.498 37.594 34.594 1 96.12 375 ASN B C 1
ATOM 10056 O O . ASN B 1 375 ? 2.99 38.562 33.969 1 96.12 375 ASN B O 1
ATOM 10060 N N . THR B 1 376 ? 4.012 36.594 34.031 1 97.12 376 THR B N 1
ATOM 10061 C CA . THR B 1 376 ? 3.729 36.344 32.625 1 97.12 376 THR B CA 1
ATOM 10062 C C . THR B 1 376 ? 2.4 35.594 32.469 1 97.12 376 THR B C 1
ATOM 10064 O O . THR B 1 376 ? 1.784 35.219 33.438 1 97.12 376 THR B O 1
ATOM 10067 N N . ALA B 1 377 ? 1.974 35.5 31.188 1 97 377 ALA B N 1
ATOM 10068 C CA . ALA B 1 377 ? 0.738 34.75 30.938 1 97 377 ALA B CA 1
ATOM 10069 C C . ALA B 1 377 ? 0.841 33.312 31.438 1 97 377 ALA B C 1
ATOM 10071 O O . ALA B 1 377 ? -0.143 32.75 31.922 1 97 377 ALA B O 1
ATOM 10072 N N . LEU B 1 378 ? 2.029 32.719 31.391 1 96.81 378 LEU B N 1
ATOM 10073 C CA . LEU B 1 378 ? 2.23 31.344 31.844 1 96.81 378 LEU B CA 1
ATOM 10074 C C . LEU B 1 378 ? 2.115 31.234 33.344 1 96.81 378 LEU B C 1
ATOM 10076 O O . LEU B 1 378 ? 1.579 30.266 33.875 1 96.81 378 LEU B O 1
ATOM 10080 N N . HIS B 1 379 ? 2.645 32.25 34.094 1 95.94 379 HIS B N 1
ATOM 10081 C CA . HIS B 1 379 ? 2.461 32.281 35.531 1 95.94 379 HIS B CA 1
ATOM 10082 C C . HIS B 1 379 ? 0.984 32.219 35.906 1 95.94 379 HIS B C 1
ATOM 10084 O O . HIS B 1 379 ? 0.608 31.469 36.812 1 95.94 379 HIS B O 1
ATOM 10090 N N . ARG B 1 380 ? 0.236 33 35.156 1 94.12 380 ARG B N 1
ATOM 10091 C CA . ARG B 1 380 ? -1.197 33.062 35.438 1 94.12 380 ARG B CA 1
ATOM 10092 C C . ARG B 1 380 ? -1.868 31.719 35.156 1 94.12 380 ARG B C 1
ATOM 10094 O O . ARG B 1 380 ? -2.752 31.281 35.875 1 94.12 380 ARG B O 1
ATOM 10101 N N . ALA B 1 381 ? -1.574 31.125 34.062 1 95.06 381 ALA B N 1
ATOM 10102 C CA . ALA B 1 381 ? -2.17 29.859 33.656 1 95.06 381 ALA B CA 1
ATOM 10103 C C . ALA B 1 381 ? -1.846 28.766 34.688 1 95.06 381 ALA B C 1
ATOM 10105 O O . ALA B 1 381 ? -2.707 27.953 35 1 95.06 381 ALA B O 1
ATOM 10106 N N . ILE B 1 382 ? -0.611 28.703 35.156 1 92.62 382 ILE B N 1
ATOM 10107 C CA . ILE B 1 382 ? -0.158 27.688 36.094 1 92.62 382 ILE B CA 1
ATOM 10108 C C . ILE B 1 382 ? -0.85 27.891 37.438 1 92.62 382 ILE B C 1
ATOM 10110 O O . ILE B 1 382 ? -1.303 26.922 38.062 1 92.62 382 ILE B O 1
ATOM 10114 N N . LYS B 1 383 ? -0.925 29.094 37.812 1 88.31 383 LYS B N 1
ATOM 10115 C CA . LYS B 1 383 ? -1.577 29.406 39.062 1 88.31 383 LYS B CA 1
ATOM 10116 C C . LYS B 1 383 ? -3.051 29.016 39.031 1 88.31 383 LYS B C 1
ATOM 10118 O O . LYS B 1 383 ? -3.607 28.594 40.062 1 88.31 383 LYS B O 1
ATOM 10123 N N . ALA B 1 384 ? -3.625 29.141 37.938 1 88.31 384 ALA B N 1
ATOM 10124 C CA . ALA B 1 384 ? -5.043 28.812 37.781 1 88.31 384 ALA B CA 1
ATOM 10125 C C . ALA B 1 384 ? -5.238 27.328 37.5 1 88.31 384 ALA B C 1
ATOM 10127 O O . ALA B 1 384 ? -6.375 26.859 37.375 1 88.31 384 ALA B O 1
ATOM 10128 N N . ASP B 1 385 ? -4.23 26.531 37.375 1 87.06 385 ASP B N 1
ATOM 10129 C CA . ASP B 1 385 ? -4.254 25.094 37.125 1 87.06 385 ASP B CA 1
ATOM 10130 C C . ASP B 1 385 ? -4.906 24.766 35.781 1 87.06 385 ASP B C 1
ATOM 10132 O O . ASP B 1 385 ? -5.734 23.859 35.688 1 87.06 385 ASP B O 1
ATOM 10136 N N . GLU B 1 386 ? -4.668 25.625 34.875 1 90.25 386 GLU B N 1
ATOM 10137 C CA . GLU B 1 386 ? -5.203 25.406 33.562 1 90.25 386 GLU B CA 1
ATOM 10138 C C . GLU B 1 386 ? -4.195 24.656 32.688 1 90.25 386 GLU B C 1
ATOM 10140 O O . GLU B 1 386 ? -3.32 25.281 32.062 1 90.25 386 GLU B O 1
ATOM 10145 N N . ILE B 1 387 ? -4.434 23.422 32.438 1 89.56 387 ILE B N 1
ATOM 10146 C CA . ILE B 1 387 ? -3.482 22.531 31.766 1 89.56 387 ILE B CA 1
ATOM 10147 C C . ILE B 1 387 ? -3.406 22.906 30.297 1 89.56 387 ILE B C 1
ATOM 10149 O O . ILE B 1 387 ? -2.316 23.094 29.75 1 89.56 387 ILE B O 1
ATOM 10153 N N . THR B 1 388 ? -4.531 23.016 29.625 1 92.75 388 THR B N 1
ATOM 10154 C CA . THR B 1 388 ? -4.586 23.25 28.188 1 92.75 388 THR B CA 1
ATOM 10155 C C . THR B 1 388 ? -3.961 24.609 27.844 1 92.75 388 THR B C 1
ATOM 10157 O O . THR B 1 388 ? -3.223 24.719 26.859 1 92.75 388 THR B O 1
ATOM 10160 N N . LEU B 1 389 ? -4.254 25.578 28.641 1 95.38 389 LEU B N 1
ATOM 10161 C CA . LEU B 1 389 ? -3.699 26.906 28.391 1 95.38 389 LEU B CA 1
ATOM 10162 C C . LEU B 1 389 ? -2.193 26.922 28.641 1 95.38 389 LEU B C 1
ATOM 10164 O O . LEU B 1 389 ? -1.45 27.578 27.906 1 95.38 389 LEU B O 1
ATOM 10168 N N . SER B 1 390 ? -1.778 26.25 29.688 1 94.88 390 SER B N 1
ATOM 10169 C CA . SER B 1 390 ? -0.348 26.141 29.953 1 94.88 390 SER B CA 1
ATOM 10170 C C . SER B 1 390 ? 0.384 25.469 28.812 1 94.88 390 SER B C 1
ATOM 10172 O O . SER B 1 390 ? 1.449 25.922 28.391 1 94.88 390 SER B O 1
ATOM 10174 N N . GLN B 1 391 ? -0.21 24.422 28.297 1 94.62 391 GLN B N 1
ATOM 10175 C CA . GLN B 1 391 ? 0.362 23.719 27.156 1 94.62 391 GLN B CA 1
ATOM 10176 C C . GLN B 1 391 ? 0.466 24.641 25.938 1 94.62 391 GLN B C 1
ATOM 10178 O O . GLN B 1 391 ? 1.478 24.625 25.234 1 94.62 391 GLN B O 1
ATOM 10183 N N . ALA B 1 392 ? -0.613 25.297 25.703 1 95.69 392 ALA B N 1
ATOM 10184 C CA . ALA B 1 392 ? -0.636 26.188 24.562 1 95.69 392 ALA B CA 1
ATOM 10185 C C . ALA B 1 392 ? 0.49 27.219 24.641 1 95.69 392 ALA B C 1
ATOM 10187 O O . ALA B 1 392 ? 1.197 27.453 23.656 1 95.69 392 ALA B O 1
ATOM 10188 N N . LEU B 1 393 ? 0.624 27.844 25.797 1 97.12 393 LEU B N 1
ATOM 10189 C CA . LEU B 1 393 ? 1.659 28.844 25.984 1 97.12 393 LEU B CA 1
ATOM 10190 C C . LEU B 1 393 ? 3.049 28.234 25.828 1 97.12 393 LEU B C 1
ATOM 10192 O O . LEU B 1 393 ? 3.936 28.844 25.219 1 97.12 393 LEU B O 1
ATOM 10196 N N . ILE B 1 394 ? 3.211 27.062 26.359 1 95.94 394 ILE B N 1
ATOM 10197 C CA . ILE B 1 394 ? 4.496 26.391 26.281 1 95.94 394 ILE B CA 1
ATOM 10198 C C . ILE B 1 394 ? 4.812 26.047 24.812 1 95.94 394 ILE B C 1
ATOM 10200 O O . ILE B 1 394 ? 5.953 26.203 24.375 1 95.94 394 ILE B O 1
ATOM 10204 N N . VAL B 1 395 ? 3.869 25.562 24.062 1 95.06 395 VAL B N 1
ATOM 10205 C CA . VAL B 1 395 ? 4.027 25.188 22.672 1 95.06 395 VAL B CA 1
ATOM 10206 C C . VAL B 1 395 ? 4.461 26.406 21.844 1 95.06 395 VAL B C 1
ATOM 10208 O O . VAL B 1 395 ? 5.242 26.281 20.906 1 95.06 395 VAL B O 1
ATOM 10211 N N . PHE B 1 396 ? 3.932 27.578 22.234 1 95.06 396 PHE B N 1
ATOM 10212 C CA . PHE B 1 396 ? 4.289 28.797 21.516 1 95.06 396 PHE B CA 1
ATOM 10213 C C . PHE B 1 396 ? 5.559 29.406 22.109 1 95.06 396 PHE B C 1
ATOM 10215 O O . PHE B 1 396 ? 5.836 30.594 21.906 1 95.06 396 PHE B O 1
ATOM 10222 N N . ASP B 1 397 ? 6.293 28.656 22.969 1 93.06 397 ASP B N 1
ATOM 10223 C CA . ASP B 1 397 ? 7.66 28.922 23.406 1 93.06 397 ASP B CA 1
ATOM 10224 C C . ASP B 1 397 ? 7.688 29.953 24.531 1 93.06 397 ASP B C 1
ATOM 10226 O O . ASP B 1 397 ? 8.555 30.828 24.562 1 93.06 397 ASP B O 1
ATOM 10230 N N . ALA B 1 398 ? 6.715 29.875 25.359 1 96.44 398 ALA B N 1
ATOM 10231 C CA . ALA B 1 398 ? 6.797 30.656 26.578 1 96.44 398 ALA B CA 1
ATOM 10232 C C . ALA B 1 398 ? 8.016 30.266 27.406 1 96.44 398 ALA B C 1
ATOM 10234 O O . ALA B 1 398 ? 8.398 29.094 27.438 1 96.44 398 ALA B O 1
ATOM 10235 N N . ASN B 1 399 ? 8.586 31.219 28.078 1 96.12 399 ASN B N 1
ATOM 10236 C CA . ASN B 1 399 ? 9.727 30.938 28.938 1 96.12 399 ASN B CA 1
ATOM 10237 C C . ASN B 1 399 ? 9.305 30.188 30.188 1 96.12 399 ASN B C 1
ATOM 10239 O O . ASN B 1 399 ? 8.711 30.766 31.109 1 96.12 399 ASN B O 1
ATOM 10243 N N . ILE B 1 400 ? 9.703 28.969 30.281 1 95.5 400 ILE B N 1
ATOM 10244 C CA . ILE B 1 400 ? 9.258 28.094 31.359 1 95.5 400 ILE B CA 1
ATOM 10245 C C . ILE B 1 400 ? 10.031 28.406 32.625 1 95.5 400 ILE B C 1
ATOM 10247 O O . ILE B 1 400 ? 9.648 27.984 33.719 1 95.5 400 ILE B O 1
ATOM 10251 N N . ASP B 1 401 ? 11.117 29.188 32.531 1 95.69 401 ASP B N 1
ATOM 10252 C CA . ASP B 1 401 ? 11.93 29.531 33.688 1 95.69 401 ASP B CA 1
ATOM 10253 C C . ASP B 1 401 ? 11.734 30.984 34.094 1 95.69 401 ASP B C 1
ATOM 10255 O O . ASP B 1 401 ? 12.578 31.562 34.781 1 95.69 401 ASP B O 1
ATOM 10259 N N . ALA B 1 402 ? 10.727 31.578 33.594 1 96 402 ALA B N 1
ATOM 10260 C CA . ALA B 1 402 ? 10.461 32.969 33.906 1 96 402 ALA B CA 1
ATOM 10261 C C . ALA B 1 402 ? 10.211 33.156 35.406 1 96 402 ALA B C 1
ATOM 10263 O O . ALA B 1 402 ? 9.609 32.281 36.062 1 96 402 ALA B O 1
ATOM 10264 N N . ILE B 1 403 ? 10.664 34.219 35.938 1 95.38 403 ILE B N 1
ATOM 10265 C CA . ILE B 1 403 ? 10.523 34.562 37.344 1 95.38 403 ILE B CA 1
ATOM 10266 C C . ILE B 1 403 ? 9.75 35.875 37.5 1 95.38 403 ILE B C 1
ATOM 10268 O O . ILE B 1 403 ? 9.977 36.812 36.75 1 95.38 403 ILE B O 1
ATOM 10272 N N . ASN B 1 404 ? 8.859 35.906 38.438 1 95 404 ASN B N 1
ATOM 10273 C CA . ASN B 1 404 ? 8.086 37.125 38.625 1 95 404 ASN B CA 1
ATOM 10274 C C . ASN B 1 404 ? 8.758 38.062 39.656 1 95 404 ASN B C 1
ATOM 10276 O O . ASN B 1 404 ? 9.914 37.844 40.031 1 95 404 ASN B O 1
ATOM 10280 N N . ASN B 1 405 ? 8.055 39.125 40 1 94.19 405 ASN B N 1
ATOM 10281 C CA . ASN B 1 405 ? 8.641 40.125 40.906 1 94.19 405 ASN B CA 1
ATOM 10282 C C . ASN B 1 405 ? 8.852 39.562 42.312 1 94.19 405 ASN B C 1
ATOM 10284 O O . ASN B 1 405 ? 9.711 40.031 43.062 1 94.19 405 ASN B O 1
ATOM 10288 N N . ARG B 1 406 ? 8.062 38.562 42.688 1 92.31 406 ARG B N 1
ATOM 10289 C CA . ARG B 1 406 ? 8.211 37.906 44 1 92.31 406 ARG B CA 1
ATOM 10290 C C . ARG B 1 406 ? 9.266 36.812 43.969 1 92.31 406 ARG B C 1
ATOM 10292 O O . ARG B 1 406 ? 9.367 36.031 44.875 1 92.31 406 ARG B O 1
ATOM 10299 N N . LYS B 1 407 ? 9.906 36.625 42.844 1 93.19 407 LYS B N 1
ATOM 10300 C CA . LYS B 1 407 ? 10.984 35.688 42.594 1 93.19 407 LYS B CA 1
ATOM 10301 C C . LYS B 1 407 ? 10.445 34.25 42.562 1 93.19 407 LYS B C 1
ATOM 10303 O O . LYS B 1 407 ? 11.125 33.312 43 1 93.19 407 LYS B O 1
ATOM 10308 N N . GLU B 1 408 ? 9.25 34.156 42.25 1 94 408 GLU B N 1
ATOM 10309 C CA . GLU B 1 408 ? 8.648 32.844 42.094 1 94 408 GLU B CA 1
ATOM 10310 C C . GLU B 1 408 ? 8.805 32.344 40.656 1 94 408 GLU B C 1
ATOM 10312 O O . GLU B 1 408 ? 8.414 33.031 39.688 1 94 408 GLU B O 1
ATOM 10317 N N . SER B 1 409 ? 9.375 31.188 40.562 1 94.94 409 SER B N 1
ATOM 10318 C CA . SER B 1 409 ? 9.5 30.578 39.25 1 94.94 409 SER B CA 1
ATOM 10319 C C . SER B 1 409 ? 8.227 29.844 38.844 1 94.94 409 SER B C 1
ATOM 10321 O O . SER B 1 409 ? 7.359 29.594 39.688 1 94.94 409 SER B O 1
ATOM 10323 N N . ILE B 1 410 ? 8.094 29.562 37.562 1 95.12 410 ILE B N 1
ATOM 10324 C CA . ILE B 1 410 ? 6.945 28.828 37.031 1 95.12 410 ILE B CA 1
ATOM 10325 C C . ILE B 1 410 ? 6.84 27.469 37.75 1 95.12 410 ILE B C 1
ATOM 10327 O O . ILE B 1 410 ? 5.754 27.062 38.156 1 95.12 410 ILE B O 1
ATOM 10331 N N . ARG B 1 411 ? 7.93 26.719 37.844 1 94.38 411 ARG B N 1
ATOM 10332 C CA . ARG B 1 411 ? 7.938 25.422 38.5 1 94.38 411 ARG B CA 1
ATOM 10333 C C . ARG B 1 411 ? 7.516 25.531 39.969 1 94.38 411 ARG B C 1
ATOM 10335 O O . ARG B 1 411 ? 6.82 24.656 40.5 1 94.38 411 ARG B O 1
ATOM 10342 N N . HIS B 1 412 ? 8.023 26.562 40.625 1 93.5 412 HIS B N 1
ATOM 10343 C CA . HIS B 1 412 ? 7.648 26.797 42 1 93.5 412 HIS B CA 1
ATOM 10344 C C . HIS B 1 412 ? 6.137 26.922 42.156 1 93.5 412 HIS B C 1
ATOM 10346 O O . HIS B 1 412 ? 5.547 26.297 43.062 1 93.5 412 HIS B O 1
ATOM 10352 N N . LEU B 1 413 ? 5.539 27.734 41.344 1 92.75 413 LEU B N 1
ATOM 10353 C CA . LEU B 1 413 ? 4.094 27.938 41.406 1 92.75 413 LEU B CA 1
ATOM 10354 C C . LEU B 1 413 ? 3.357 26.641 41.062 1 92.75 413 LEU B C 1
ATOM 10356 O O . LEU B 1 413 ? 2.301 26.359 41.625 1 92.75 413 LEU B O 1
ATOM 10360 N N . ALA B 1 414 ? 3.865 25.859 40.094 1 91.88 414 ALA B N 1
ATOM 10361 C CA . ALA B 1 414 ? 3.252 24.594 39.719 1 91.88 414 ALA B CA 1
ATOM 10362 C C . ALA B 1 414 ? 3.293 23.594 40.844 1 91.88 414 ALA B C 1
ATOM 10364 O O . ALA B 1 414 ? 2.348 22.828 41.062 1 91.88 414 ALA B O 1
ATOM 10365 N N . ALA B 1 415 ? 4.387 23.609 41.531 1 90.12 415 ALA B N 1
ATOM 10366 C CA . ALA B 1 415 ? 4.547 22.703 42.656 1 90.12 415 ALA B CA 1
ATOM 10367 C C . ALA B 1 415 ? 3.607 23.062 43.812 1 90.12 415 ALA B C 1
ATOM 10369 O O . ALA B 1 415 ? 3.084 22.188 44.5 1 90.12 415 ALA B O 1
ATOM 10370 N N . LEU B 1 416 ? 3.486 24.312 44.031 1 87 416 LEU B N 1
ATOM 10371 C CA . LEU B 1 416 ? 2.58 24.766 45.094 1 87 416 LEU B CA 1
ATOM 10372 C C . LEU B 1 416 ? 1.14 24.375 44.75 1 87 416 LEU B C 1
ATOM 10374 O O . LEU B 1 416 ? 0.372 24.031 45.656 1 87 416 LEU B O 1
ATOM 10378 N N . ALA B 1 417 ? 0.841 24.531 43.562 1 74.5 417 ALA B N 1
ATOM 10379 C CA . ALA B 1 417 ? -0.499 24.156 43.125 1 74.5 417 ALA B CA 1
ATOM 10380 C C . ALA B 1 417 ? -0.746 22.672 43.344 1 74.5 417 ALA B C 1
ATOM 10382 O O . ALA B 1 417 ? -1.861 22.266 43.688 1 74.5 417 ALA B O 1
ATOM 10383 N N . SER B 1 418 ? 0.195 21.766 43.156 1 65.06 418 SER B N 1
ATOM 10384 C CA . SER B 1 418 ? 0.101 20.328 43.281 1 65.06 418 SER B CA 1
ATOM 10385 C C . SER B 1 418 ? -0.175 19.906 44.719 1 65.06 418 SER B C 1
ATOM 10387 O O . SER B 1 418 ? -0.807 18.875 44.969 1 65.06 418 SER B O 1
ATOM 10389 N N . THR B 1 419 ? 0.34 20.562 45.656 1 62.56 419 THR B N 1
ATOM 10390 C CA . THR B 1 419 ? 0.177 20.219 47.062 1 62.56 419 THR B CA 1
ATOM 10391 C C . THR B 1 419 ? -1.193 20.656 47.594 1 62.56 419 THR B C 1
ATOM 10393 O O . THR B 1 419 ? -1.722 20.078 48.531 1 62.56 419 THR B O 1
ATOM 10396 N N . ARG B 1 420 ? -1.577 21.734 47.031 1 57.28 420 ARG B N 1
ATOM 10397 C CA . ARG B 1 420 ? -2.852 22.219 47.531 1 57.28 420 ARG B CA 1
ATOM 10398 C C . ARG B 1 420 ? -3.953 21.188 47.344 1 57.28 420 ARG B C 1
ATOM 10400 O O . ARG B 1 420 ? -4.734 20.938 48.281 1 57.28 420 ARG B O 1
ATOM 10407 N N . ASP B 1 421 ? -4.098 20.672 46.094 1 56.31 421 ASP B N 1
ATOM 10408 C CA . ASP B 1 421 ? -5.191 19.734 45.875 1 56.31 421 ASP B CA 1
ATOM 10409 C C . ASP B 1 421 ? -4.66 18.359 45.469 1 56.31 421 ASP B C 1
ATOM 10411 O O . ASP B 1 421 ? -3.844 18.25 44.531 1 56.31 421 ASP B O 1
ATOM 10415 N N . GLN B 1 422 ? -4.027 17.578 46.438 1 55.25 422 GLN B N 1
ATOM 10416 C CA . GLN B 1 422 ? -3.621 16.203 46.156 1 55.25 422 GLN B CA 1
ATOM 10417 C C . GLN B 1 422 ? -4.41 15.617 45 1 55.25 422 GLN B C 1
ATOM 10419 O O . GLN B 1 422 ? -4.66 14.414 44.938 1 55.25 422 GLN B O 1
ATOM 10424 N N . SER B 1 423 ? -4.93 16.547 44.156 1 57.59 423 SER B N 1
ATOM 10425 C CA . SER B 1 423 ? -5.797 16.062 43.094 1 57.59 423 SER B CA 1
ATOM 10426 C C . SER B 1 423 ? -4.988 15.656 41.875 1 57.59 423 SER B C 1
ATOM 10428 O O . SER B 1 423 ? -3.838 16.062 41.719 1 57.59 423 SER B O 1
ATOM 10430 N N . PHE B 1 424 ? -5.516 14.82 41.125 1 60.59 424 PHE B N 1
ATOM 10431 C CA . PHE B 1 424 ? -5.012 14.25 39.875 1 60.59 424 PHE B CA 1
ATOM 10432 C C . PHE B 1 424 ? -4.543 15.352 38.938 1 60.59 424 PHE B C 1
ATOM 10434 O O . PHE B 1 424 ? -3.471 15.25 38.344 1 60.59 424 PHE B O 1
ATOM 10441 N N . PHE B 1 425 ? -5.035 16.516 38.969 1 64.62 425 PHE B N 1
ATOM 10442 C CA . PHE B 1 425 ? -4.773 17.562 37.969 1 64.62 425 PHE B CA 1
ATOM 10443 C C . PHE B 1 425 ? -3.547 18.375 38.375 1 64.62 425 PHE B C 1
ATOM 10445 O O . PHE B 1 425 ? -2.766 18.781 37.5 1 64.62 425 PHE B O 1
ATOM 10452 N N . SER B 1 426 ? -3.383 18.484 39.688 1 66 426 SER B N 1
ATOM 10453 C CA . SER B 1 426 ? -2.27 19.297 40.156 1 66 426 SER B CA 1
ATOM 10454 C C . SER B 1 426 ? -0.933 18.609 39.906 1 66 426 SER B C 1
ATOM 10456 O O . SER B 1 426 ? 0.073 19.266 39.656 1 66 426 SER B O 1
ATOM 10458 N N . GLN B 1 427 ? -0.987 17.438 39.938 1 78.81 427 GLN B N 1
ATOM 10459 C CA . GLN B 1 427 ? 0.229 16.688 39.625 1 78.81 427 GLN B CA 1
ATOM 10460 C C . GLN B 1 427 ? 0.568 16.734 38.156 1 78.81 427 GLN B C 1
ATOM 10462 O O . GLN B 1 427 ? 1.739 16.672 37.781 1 78.81 427 GLN B O 1
ATOM 10467 N N . HIS B 1 428 ? -0.446 17.016 37.375 1 83.62 428 HIS B N 1
ATOM 10468 C CA . HIS B 1 428 ? -0.262 17.094 35.938 1 83.62 428 HIS B CA 1
ATOM 10469 C C . HIS B 1 428 ? 0.396 18.406 35.562 1 83.62 428 HIS B C 1
ATOM 10471 O O . HIS B 1 428 ? 1.208 18.453 34.625 1 83.62 428 HIS B O 1
ATOM 10477 N N . ILE B 1 429 ? 0.091 19.438 36.281 1 86.81 429 ILE B N 1
ATOM 10478 C CA . ILE B 1 429 ? 0.587 20.766 35.938 1 86.81 429 ILE B CA 1
ATOM 10479 C C . ILE B 1 429 ? 2.09 20.828 36.219 1 86.81 429 ILE B C 1
ATOM 10481 O O . ILE B 1 429 ? 2.82 21.516 35.469 1 86.81 429 ILE B O 1
ATOM 10485 N N . LEU B 1 430 ? 2.533 20.219 37.312 1 89.81 430 LEU B N 1
ATOM 10486 C CA . LEU B 1 430 ? 3.963 20.172 37.594 1 89.81 430 LEU B CA 1
ATOM 10487 C C . LEU B 1 430 ? 4.715 19.391 36.531 1 89.81 430 LEU B C 1
ATOM 10489 O O . LEU B 1 430 ? 5.785 19.812 36.094 1 89.81 430 LEU B O 1
ATOM 10493 N N . TYR B 1 431 ? 4.137 18.344 36.125 1 89.62 431 TYR B N 1
ATOM 10494 C CA . TYR B 1 431 ? 4.77 17.5 35.125 1 89.62 431 TYR B CA 1
ATOM 10495 C C . TYR B 1 431 ? 4.895 18.234 33.812 1 89.62 431 TYR B C 1
ATOM 10497 O O . TYR B 1 431 ? 5.852 18.031 33.062 1 89.62 431 TYR B O 1
ATOM 10505 N N . LEU B 1 432 ? 3.984 19.078 33.469 1 90.44 432 LEU B N 1
ATOM 10506 C CA . LEU B 1 432 ? 3.975 19.828 32.219 1 90.44 432 LEU B CA 1
ATOM 10507 C C . LEU B 1 432 ? 5.266 20.625 32.062 1 90.44 432 LEU B C 1
ATOM 10509 O O . LEU B 1 432 ? 5.789 20.734 30.938 1 90.44 432 LEU B O 1
ATOM 10513 N N . VAL B 1 433 ? 5.742 21.125 33.156 1 92.94 433 VAL B N 1
ATOM 10514 C CA . VAL B 1 433 ? 6.898 22.016 33.031 1 92.94 433 VAL B CA 1
ATOM 10515 C C . VAL B 1 433 ? 8.164 21.25 33.438 1 92.94 433 VAL B C 1
ATOM 10517 O O . VAL B 1 433 ? 9.25 21.547 32.938 1 92.94 433 VAL B O 1
ATOM 10520 N N . SER B 1 434 ? 8.07 20.344 34.406 1 91.75 434 SER B N 1
ATOM 10521 C CA . SER B 1 434 ? 9.25 19.609 34.875 1 91.75 434 SER B CA 1
ATOM 10522 C C . SER B 1 434 ? 9.773 18.688 33.781 1 91.75 434 SER B C 1
ATOM 10524 O O . SER B 1 434 ? 10.984 18.484 33.656 1 91.75 434 SER B O 1
ATOM 10526 N N . SER B 1 435 ? 8.891 18.109 33 1 89.81 435 SER B N 1
ATOM 10527 C CA . SER B 1 435 ? 9.266 17.172 31.938 1 89.81 435 SER B CA 1
ATOM 10528 C C . SER B 1 435 ? 10.008 17.875 30.812 1 89.81 435 SER B C 1
ATOM 10530 O O . SER B 1 435 ? 10.648 17.219 29.984 1 89.81 435 SER B O 1
ATOM 10532 N N . LEU B 1 436 ? 9.906 19.172 30.781 1 93.12 436 LEU B N 1
ATOM 10533 C CA . LEU B 1 436 ? 10.594 19.938 29.75 1 93.12 436 LEU B CA 1
ATOM 10534 C C . LEU B 1 436 ? 11.852 20.578 30.297 1 93.12 436 LEU B C 1
ATOM 10536 O O . LEU B 1 436 ? 12.484 21.406 29.641 1 93.12 436 LEU B O 1
ATOM 10540 N N . GLY B 1 437 ? 12.203 20.297 31.578 1 91.25 437 GLY B N 1
ATOM 10541 C CA . GLY B 1 437 ? 13.477 20.719 32.156 1 91.25 437 GLY B CA 1
ATOM 10542 C C . GLY B 1 437 ? 13.383 22.031 32.906 1 91.25 437 GLY B C 1
ATOM 10543 O O . GLY B 1 437 ? 14.375 22.734 33.062 1 91.25 437 GLY B O 1
ATOM 10544 N N . ALA B 1 438 ? 12.234 22.406 33.344 1 94.81 438 ALA B N 1
ATOM 10545 C CA . ALA B 1 438 ? 12.117 23.609 34.156 1 94.81 438 ALA B CA 1
ATOM 10546 C C . ALA B 1 438 ? 13.047 23.547 35.344 1 94.81 438 ALA B C 1
ATOM 10548 O O . ALA B 1 438 ? 13.117 22.516 36.031 1 94.81 438 ALA B O 1
ATOM 10549 N N . ARG B 1 439 ? 13.648 24.594 35.688 1 94.81 439 ARG B N 1
ATOM 10550 C CA . ARG B 1 439 ? 14.664 24.625 36.75 1 94.81 439 ARG B CA 1
ATOM 10551 C C . ARG B 1 439 ? 14.031 24.609 38.125 1 94.81 439 ARG B C 1
ATOM 10553 O O . ARG B 1 439 ? 12.984 25.234 38.344 1 94.81 439 ARG B O 1
ATOM 10560 N N . ARG B 1 440 ? 14.688 23.969 39 1 95 440 ARG B N 1
ATOM 10561 C CA . ARG B 1 440 ? 14.242 23.922 40.375 1 95 440 ARG B CA 1
ATOM 10562 C C . ARG B 1 440 ? 14.602 25.203 41.125 1 95 440 ARG B C 1
ATOM 10564 O O . ARG B 1 440 ? 15.445 25.984 40.656 1 95 440 ARG B O 1
ATOM 10571 N N . CYS B 1 441 ? 13.969 25.422 42.219 1 94.56 441 CYS B N 1
ATOM 10572 C CA . CYS B 1 441 ? 14.188 26.641 43 1 94.56 441 CYS B CA 1
ATOM 10573 C C . CYS B 1 441 ? 15.57 26.641 43.625 1 94.56 441 CYS B C 1
ATOM 10575 O O . CYS B 1 441 ? 16.141 25.594 43.906 1 94.56 441 CYS B O 1
ATOM 10577 N N . PRO B 1 442 ? 16.109 27.891 43.75 1 92.94 442 PRO B N 1
ATOM 10578 C CA . PRO B 1 442 ? 17.375 27.984 44.469 1 92.94 442 PRO B CA 1
ATOM 10579 C C . PRO B 1 442 ? 17.25 27.578 45.938 1 92.94 442 PRO B C 1
ATOM 10581 O O . PRO B 1 442 ? 16.141 27.484 46.469 1 92.94 442 PRO B O 1
ATOM 10584 N N . LYS B 1 443 ? 18.375 27.391 46.625 1 90.69 443 LYS B N 1
ATOM 10585 C CA . LYS B 1 443 ? 18.422 26.891 48 1 90.69 443 LYS B CA 1
ATOM 10586 C C . LYS B 1 443 ? 17.75 27.875 48.969 1 90.69 443 LYS B C 1
ATOM 10588 O O . LYS B 1 443 ? 17.156 27.453 49.969 1 90.69 443 LYS B O 1
ATOM 10593 N N . ASP B 1 444 ? 17.797 29.109 48.594 1 89.06 444 ASP B N 1
ATOM 10594 C CA . ASP B 1 444 ? 17.328 30.141 49.531 1 89.06 444 ASP B CA 1
ATOM 10595 C C . ASP B 1 444 ? 15.844 30.453 49.312 1 89.06 444 ASP B C 1
ATOM 10597 O O . ASP B 1 444 ? 15.258 31.266 50.031 1 89.06 444 ASP B O 1
ATOM 10601 N N . MET B 1 445 ? 15.242 29.703 48.406 1 90.81 445 MET B N 1
ATOM 10602 C CA . MET B 1 445 ? 13.828 29.969 48.156 1 90.81 445 MET B CA 1
ATOM 10603 C C . MET B 1 445 ? 12.953 29.438 49.281 1 90.81 445 MET B C 1
ATOM 10605 O O . MET B 1 445 ? 13.219 28.359 49.812 1 90.81 445 MET B O 1
ATOM 10609 N N . VAL B 1 446 ? 11.836 30.188 49.625 1 87.31 446 VAL B N 1
ATOM 10610 C CA . VAL B 1 446 ? 10.977 29.812 50.75 1 87.31 446 VAL B CA 1
ATOM 10611 C C . VAL B 1 446 ? 9.695 29.172 50.219 1 87.31 446 VAL B C 1
ATOM 10613 O O . VAL B 1 446 ? 9.312 29.391 49.062 1 87.31 446 VAL B O 1
ATOM 10616 N N . ASN B 1 447 ? 9.055 28.266 51 1 87.81 447 ASN B N 1
ATOM 10617 C CA . ASN B 1 447 ? 7.773 27.641 50.719 1 87.81 447 ASN B CA 1
ATOM 10618 C C . ASN B 1 447 ? 7.883 26.641 49.594 1 87.81 447 ASN B C 1
ATOM 10620 O O . ASN B 1 447 ? 7.023 26.609 48.688 1 87.81 447 ASN B O 1
ATOM 10624 N N . CYS B 1 448 ? 8.93 26.016 49.531 1 91.62 448 CYS B N 1
ATOM 10625 C CA . CYS B 1 448 ? 9.164 25.016 48.5 1 91.62 448 CYS B CA 1
ATOM 10626 C C . CYS B 1 448 ? 8.656 23.641 48.938 1 91.62 448 CYS B C 1
ATOM 10628 O O . CYS B 1 448 ? 8.352 23.453 50.125 1 91.62 448 CYS B O 1
ATOM 10630 N N . ASN B 1 449 ? 8.344 22.781 48.125 1 88.75 449 ASN B N 1
ATOM 10631 C CA . ASN B 1 449 ? 8.047 21.375 48.344 1 88.75 449 ASN B CA 1
ATOM 10632 C C . ASN B 1 449 ? 8.898 20.469 47.469 1 88.75 449 ASN B C 1
ATOM 10634 O O . ASN B 1 449 ? 9.852 20.938 46.812 1 88.75 449 ASN B O 1
ATOM 10638 N N . SER B 1 450 ? 8.641 19.25 47.438 1 88.44 450 SER B N 1
ATOM 10639 C CA . SER B 1 450 ? 9.484 18.281 46.75 1 88.44 450 SER B CA 1
ATOM 10640 C C . SER B 1 450 ? 9.422 18.484 45.219 1 88.44 450 SER B C 1
ATOM 10642 O O . SER B 1 450 ? 10.297 18.016 44.5 1 88.44 450 SER B O 1
ATOM 10644 N N . GLY B 1 451 ? 8.461 19.172 44.781 1 89.94 451 GLY B N 1
ATOM 10645 C CA . GLY B 1 451 ? 8.289 19.359 43.344 1 89.94 451 GLY B CA 1
ATOM 10646 C C . GLY B 1 451 ? 9.148 20.484 42.781 1 89.94 451 GLY B C 1
ATOM 10647 O O . GLY B 1 451 ? 9.406 20.516 41.562 1 89.94 451 GLY B O 1
ATOM 10648 N N . CYS B 1 452 ? 9.664 21.438 43.594 1 92.44 452 CYS B N 1
ATOM 10649 C CA . CYS B 1 452 ? 10.398 22.578 43.094 1 92.44 452 CYS B CA 1
ATOM 10650 C C . CYS B 1 452 ? 11.68 22.797 43.875 1 92.44 452 CYS B C 1
ATOM 10652 O O . CYS B 1 452 ? 12.586 23.5 43.406 1 92.44 452 CYS B O 1
ATOM 10654 N N . SER B 1 453 ? 11.797 22.156 45.031 1 92.75 453 SER B N 1
ATOM 10655 C CA . SER B 1 453 ? 12.938 22.406 45.906 1 92.75 453 SER B CA 1
ATOM 10656 C C . SER B 1 453 ? 14.25 22 45.25 1 92.75 453 SER B C 1
ATOM 10658 O O . SER B 1 453 ? 14.258 21.094 44.406 1 92.75 453 SER B O 1
ATOM 10660 N N . TYR B 1 454 ? 15.289 22.688 45.656 1 91.19 454 TYR B N 1
ATOM 10661 C CA . TYR B 1 454 ? 16.625 22.484 45.094 1 91.19 454 TYR B CA 1
ATOM 10662 C C . TYR B 1 454 ? 17 21 45.156 1 91.19 454 TYR B C 1
ATOM 10664 O O . TYR B 1 454 ? 17.594 20.484 44.188 1 91.19 454 TYR B O 1
ATOM 10672 N N . ASP B 1 455 ? 16.656 20.25 46.156 1 88.75 455 ASP B N 1
ATOM 10673 C CA . ASP B 1 455 ? 17.047 18.859 46.344 1 88.75 455 ASP B CA 1
ATOM 10674 C C . ASP B 1 455 ? 15.836 17.922 46.188 1 88.75 455 ASP B C 1
ATOM 10676 O O . ASP B 1 455 ? 15.883 16.766 46.625 1 88.75 455 ASP B O 1
ATOM 10680 N N . GLY B 1 456 ? 14.82 18.469 45.625 1 89.62 456 GLY B N 1
ATOM 10681 C CA . GLY B 1 456 ? 13.625 17.641 45.469 1 89.62 456 GLY B CA 1
ATOM 10682 C C . GLY B 1 456 ? 13.734 16.641 44.344 1 89.62 456 GLY B C 1
ATOM 10683 O O . GLY B 1 456 ? 14.602 16.75 43.5 1 89.62 456 GLY B O 1
ATOM 10684 N N . ASP B 1 457 ? 12.828 15.555 44.406 1 87.81 457 ASP B N 1
ATOM 10685 C CA . ASP B 1 457 ? 12.906 14.508 43.406 1 87.81 457 ASP B CA 1
ATOM 10686 C C . ASP B 1 457 ? 11.539 14.258 42.75 1 87.81 457 ASP B C 1
ATOM 10688 O O . ASP B 1 457 ? 11.406 13.398 41.875 1 87.81 457 ASP B O 1
ATOM 10692 N N . PHE B 1 458 ? 10.641 15.023 43.156 1 88 458 PHE B N 1
ATOM 10693 C CA . PHE B 1 458 ? 9.305 14.805 42.625 1 88 458 PHE B CA 1
ATOM 10694 C C . PHE B 1 458 ? 9.102 15.602 41.344 1 88 458 PHE B C 1
ATOM 10696 O O . PHE B 1 458 ? 9.328 16.812 41.312 1 88 458 PHE B O 1
ATOM 10703 N N . GLU B 1 459 ? 8.688 14.977 40.25 1 87.44 459 GLU B N 1
ATOM 10704 C CA . GLU B 1 459 ? 8.539 15.625 38.938 1 87.44 459 GLU B CA 1
ATOM 10705 C C . GLU B 1 459 ? 7.082 15.68 38.5 1 87.44 459 GLU B C 1
ATOM 10707 O O . GLU B 1 459 ? 6.766 16.172 37.406 1 87.44 459 GLU B O 1
ATOM 10712 N N . GLY B 1 460 ? 6.219 15.281 39.25 1 85.25 460 GLY B N 1
ATOM 10713 C CA . GLY B 1 460 ? 4.82 15.219 38.875 1 85.25 460 GLY B CA 1
ATOM 10714 C C . GLY B 1 460 ? 4.418 13.875 38.281 1 85.25 460 GLY B C 1
ATOM 10715 O O . GLY B 1 460 ? 5.211 12.93 38.312 1 85.25 460 GLY B O 1
ATOM 10716 N N . ARG B 1 461 ? 3.131 13.688 37.938 1 78.12 461 ARG B N 1
ATOM 10717 C CA . ARG B 1 461 ? 2.617 12.438 37.375 1 78.12 461 ARG B CA 1
ATOM 10718 C C . ARG B 1 461 ? 1.852 12.695 36.094 1 78.12 461 ARG B C 1
ATOM 10720 O O . ARG B 1 461 ? 1.187 13.727 35.938 1 78.12 461 ARG B O 1
ATOM 10727 N N . TRP B 1 462 ? 2.176 11.953 35.062 1 76.94 462 TRP B N 1
ATOM 10728 C CA . TRP B 1 462 ? 1.455 12.016 33.781 1 76.94 462 TRP B CA 1
ATOM 10729 C C . TRP B 1 462 ? 0.949 10.641 33.375 1 76.94 462 TRP B C 1
ATOM 10731 O O . TRP B 1 462 ? 1.258 9.641 34.031 1 76.94 462 TRP B O 1
ATOM 10741 N N . ASN B 1 463 ? 0.101 10.391 32.344 1 64 463 ASN B N 1
ATOM 10742 C CA . ASN B 1 463 ? -0.418 9.109 31.891 1 64 463 ASN B CA 1
ATOM 10743 C C . ASN B 1 463 ? 0.707 8.125 31.594 1 64 463 ASN B C 1
ATOM 10745 O O . ASN B 1 463 ? 1.666 8.461 30.891 1 64 463 ASN B O 1
ATOM 10749 N N . PHE B 1 464 ? 0.696 7.039 32.281 1 53.5 464 PHE B N 1
ATOM 10750 C CA . PHE B 1 464 ? 1.693 5.977 32.312 1 53.5 464 PHE B CA 1
ATOM 10751 C C . PHE B 1 464 ? 1.962 5.449 30.906 1 53.5 464 PHE B C 1
ATOM 10753 O O . PHE B 1 464 ? 3.094 5.086 30.578 1 53.5 464 PHE B O 1
ATOM 10760 N N . VAL B 1 465 ? 0.938 5.402 30.172 1 53.69 465 VAL B N 1
ATOM 10761 C CA . VAL B 1 465 ? 1.109 4.758 28.875 1 53.69 465 VAL B CA 1
ATOM 10762 C C . VAL B 1 465 ? 2.133 5.531 28.047 1 53.69 465 VAL B C 1
ATOM 10764 O O . VAL B 1 465 ? 2.996 4.934 27.406 1 53.69 465 VAL B O 1
ATOM 10767 N N . ILE B 1 466 ? 2.17 6.781 28.219 1 55.31 466 ILE B N 1
ATOM 10768 C CA . ILE B 1 466 ? 3.037 7.609 27.391 1 55.31 466 ILE B CA 1
ATOM 10769 C C . ILE B 1 466 ? 4.473 7.527 27.891 1 55.31 466 ILE B C 1
ATOM 10771 O O . ILE B 1 466 ? 5.418 7.523 27.109 1 55.31 466 ILE B O 1
ATOM 10775 N N . MET B 1 467 ? 4.516 7.34 29.188 1 54.25 467 MET B N 1
ATOM 10776 C CA . MET B 1 467 ? 5.852 7.285 29.781 1 54.25 467 MET B CA 1
ATOM 10777 C C . MET B 1 467 ? 6.594 6.027 29.328 1 54.25 467 MET B C 1
ATOM 10779 O O . MET B 1 467 ? 7.785 6.078 29.031 1 54.25 467 MET B O 1
ATOM 10783 N N . ASP B 1 468 ? 5.906 4.988 29.297 1 54.34 468 ASP B N 1
ATOM 10784 C CA . ASP B 1 468 ? 6.5 3.719 28.891 1 54.34 468 ASP B CA 1
ATOM 10785 C C . ASP B 1 468 ? 6.875 3.748 27.406 1 54.34 468 ASP B C 1
ATOM 10787 O O . ASP B 1 468 ? 7.906 3.197 27.016 1 54.34 468 ASP B O 1
ATOM 10791 N N . LEU B 1 469 ? 6.035 4.43 26.75 1 55.22 469 LEU B N 1
ATOM 10792 C CA . LEU B 1 469 ? 6.262 4.492 25.312 1 55.22 469 LEU B CA 1
ATOM 10793 C C . LEU B 1 469 ? 7.523 5.281 25 1 55.22 469 LEU B C 1
ATOM 10795 O O . LEU B 1 469 ? 8.273 4.914 24.094 1 55.22 469 LEU B O 1
ATOM 10799 N N . THR B 1 470 ? 7.617 6.305 25.781 1 52.28 470 THR B N 1
ATOM 10800 C CA . THR B 1 470 ? 8.766 7.16 25.5 1 52.28 470 THR B CA 1
ATOM 10801 C C . THR B 1 470 ? 10.07 6.465 25.875 1 52.28 470 THR B C 1
ATOM 10803 O O . THR B 1 470 ? 11.086 6.621 25.203 1 52.28 470 THR B O 1
ATOM 10806 N N . ASN B 1 471 ? 10.031 5.789 27.047 1 50.97 471 ASN B N 1
ATOM 10807 C CA . ASN B 1 471 ? 11.25 5.109 27.469 1 50.97 471 ASN B CA 1
ATOM 10808 C C . ASN B 1 471 ? 11.648 4.004 26.5 1 50.97 471 ASN B C 1
ATOM 10810 O O . ASN B 1 471 ? 12.836 3.717 26.344 1 50.97 471 ASN B O 1
ATOM 10814 N N . GLN B 1 472 ? 10.719 3.293 26.125 1 50.38 472 GLN B N 1
ATOM 10815 C CA . GLN B 1 472 ? 10.992 2.236 25.156 1 50.38 472 GLN B CA 1
ATOM 10816 C C . GLN B 1 472 ? 11.43 2.82 23.828 1 50.38 472 GLN B C 1
ATOM 10818 O O . GLN B 1 472 ? 11.742 2.078 22.891 1 50.38 472 GLN B O 1
ATOM 10823 N N . TYR B 1 473 ? 11.281 4.043 23.797 1 52 473 TYR B N 1
ATOM 10824 C CA . TYR B 1 473 ? 11.391 4.707 22.5 1 52 473 TYR B CA 1
ATOM 10825 C C . TYR B 1 473 ? 12.82 4.633 21.969 1 52 473 TYR B C 1
ATOM 10827 O O . TYR B 1 473 ? 13.773 4.566 22.75 1 52 473 TYR B O 1
ATOM 10835 N N . GLU B 1 474 ? 12.883 4.504 20.625 1 59.47 474 GLU B N 1
ATOM 10836 C CA . GLU B 1 474 ? 13.867 4.203 19.594 1 59.47 474 GLU B CA 1
ATOM 10837 C C . GLU B 1 474 ? 14.945 5.281 19.516 1 59.47 474 GLU B C 1
ATOM 10839 O O . GLU B 1 474 ? 14.633 6.473 19.516 1 59.47 474 GLU B O 1
ATOM 10844 N N . ALA B 1 475 ? 16.031 4.918 20 1 59.62 475 ALA B N 1
ATOM 10845 C CA . ALA B 1 475 ? 17.203 5.77 19.766 1 59.62 475 ALA B CA 1
ATOM 10846 C C . ALA B 1 475 ? 17.297 6.168 18.297 1 59.62 475 ALA B C 1
ATOM 10848 O O . ALA B 1 475 ? 17.078 5.348 17.406 1 59.62 475 ALA B O 1
ATOM 10849 N N . ILE B 1 476 ? 17.422 7.465 18.25 1 69.38 476 ILE B N 1
ATOM 10850 C CA . ILE B 1 476 ? 17.625 7.984 16.891 1 69.38 476 ILE B CA 1
ATOM 10851 C C . ILE B 1 476 ? 18.828 7.305 16.25 1 69.38 476 ILE B C 1
ATOM 10853 O O . ILE B 1 476 ? 18.844 7.062 15.039 1 69.38 476 ILE B O 1
ATOM 10857 N N . PHE B 1 477 ? 19.781 6.883 17.125 1 59.88 477 PHE B N 1
ATOM 10858 C CA . PHE B 1 477 ? 21 6.242 16.641 1 59.88 477 PHE B CA 1
ATOM 10859 C C . PHE B 1 477 ? 20.953 4.738 16.891 1 59.88 477 PHE B C 1
ATOM 10861 O O . PHE B 1 477 ? 21.984 4.117 17.172 1 59.88 477 PHE B O 1
ATOM 10868 N N . SER B 1 478 ? 19.828 4.176 16.719 1 65.38 478 SER B N 1
ATOM 10869 C CA . SER B 1 478 ? 19.656 2.768 17.062 1 65.38 478 SER B CA 1
ATOM 10870 C C . SER B 1 478 ? 20.375 1.868 16.047 1 65.38 478 SER B C 1
ATOM 10872 O O . SER B 1 478 ? 20.875 0.8 16.406 1 65.38 478 SER B O 1
ATOM 10874 N N . ASN B 1 479 ? 20.516 2.328 14.859 1 71.81 479 ASN B N 1
ATOM 10875 C CA . ASN B 1 479 ? 21.219 1.554 13.852 1 71.81 479 ASN B CA 1
ATOM 10876 C C . ASN B 1 479 ? 22.734 1.659 14.016 1 71.81 479 ASN B C 1
ATOM 10878 O O . ASN B 1 479 ? 23.312 2.732 13.828 1 71.81 479 ASN B O 1
ATOM 10882 N N . LEU B 1 480 ? 23.375 0.566 14.312 1 73.19 480 LEU B N 1
ATOM 10883 C CA . LEU B 1 480 ? 24.781 0.541 14.703 1 73.19 480 LEU B CA 1
ATOM 10884 C C . LEU B 1 480 ? 25.672 0.997 13.547 1 73.19 480 LEU B C 1
ATOM 10886 O O . LEU B 1 480 ? 26.641 1.733 13.758 1 73.19 480 LEU B O 1
ATOM 10890 N N . LYS B 1 481 ? 25.391 0.521 12.406 1 82.88 481 LYS B N 1
ATOM 10891 C CA . LYS B 1 481 ? 26.203 0.972 11.273 1 82.88 481 LYS B CA 1
ATOM 10892 C C . LYS B 1 481 ? 26.078 2.48 11.086 1 82.88 481 LYS B C 1
ATOM 10894 O O . LYS B 1 481 ? 27.078 3.154 10.797 1 82.88 481 LYS B O 1
ATOM 10899 N N . ASN B 1 482 ? 24.922 2.932 11.273 1 88.5 482 ASN B N 1
ATOM 10900 C CA . ASN B 1 482 ? 24.688 4.367 11.148 1 88.5 482 ASN B CA 1
ATOM 10901 C C . ASN B 1 482 ? 25.469 5.152 12.195 1 88.5 482 ASN B C 1
ATOM 10903 O O . ASN B 1 482 ? 26.047 6.199 11.891 1 88.5 482 ASN B O 1
ATOM 10907 N N . SER B 1 483 ? 25.516 4.598 13.352 1 87.19 483 SER B N 1
ATOM 10908 C CA . SER B 1 483 ? 26.25 5.242 14.438 1 87.19 483 SER B CA 1
ATOM 10909 C C . SER B 1 483 ? 27.75 5.223 14.18 1 87.19 483 SER B C 1
ATOM 10911 O O . SER B 1 483 ? 28.438 6.215 14.422 1 87.19 483 SER B O 1
ATOM 10913 N N . GLU B 1 484 ? 28.172 4.121 13.695 1 88.69 484 GLU B N 1
ATOM 10914 C CA . GLU B 1 484 ? 29.594 4 13.383 1 88.69 484 GLU B CA 1
ATOM 10915 C C . GLU B 1 484 ? 30 4.949 12.258 1 88.69 484 GLU B C 1
ATOM 10917 O O . GLU B 1 484 ? 31.047 5.578 12.32 1 88.69 484 GLU B O 1
ATOM 10922 N N . MET B 1 485 ? 29.203 4.988 11.281 1 91.38 485 MET B N 1
ATOM 10923 C CA . MET B 1 485 ? 29.453 5.891 10.164 1 91.38 485 MET B CA 1
ATOM 10924 C C . MET B 1 485 ? 29.469 7.344 10.625 1 91.38 485 MET B C 1
ATOM 10926 O O . MET B 1 485 ? 30.281 8.141 10.172 1 91.38 485 MET B O 1
ATOM 10930 N N . PHE B 1 486 ? 28.547 7.637 11.508 1 92.25 486 PHE B N 1
ATOM 10931 C CA . PHE B 1 486 ? 28.438 8.984 12.047 1 92.25 486 PHE B CA 1
ATOM 10932 C C . PHE B 1 486 ? 29.719 9.383 12.773 1 92.25 486 PHE B C 1
ATOM 10934 O O . PHE B 1 486 ? 30.25 10.469 12.547 1 92.25 486 PHE B O 1
ATOM 10941 N N . ASP B 1 487 ? 30.25 8.5 13.555 1 91.38 487 ASP B N 1
ATOM 10942 C CA . ASP B 1 487 ? 31.453 8.766 14.32 1 91.38 487 ASP B CA 1
ATOM 10943 C C . ASP B 1 487 ? 32.656 8.922 13.398 1 91.38 487 ASP B C 1
ATOM 10945 O O . ASP B 1 487 ? 33.5 9.805 13.609 1 91.38 487 ASP B O 1
ATOM 10949 N N . LYS B 1 488 ? 32.656 8.109 12.414 1 90.94 488 LYS B N 1
ATOM 10950 C CA . LYS B 1 488 ? 33.75 8.188 11.461 1 90.94 488 LYS B CA 1
ATOM 10951 C C . LYS B 1 488 ? 33.719 9.516 10.703 1 90.94 488 LYS B C 1
ATOM 10953 O O . LYS B 1 488 ? 34.781 10.109 10.469 1 90.94 488 LYS B O 1
ATOM 10958 N N . GLU B 1 489 ? 32.594 9.898 10.312 1 90.06 489 GLU B N 1
ATOM 10959 C CA . GLU B 1 489 ? 32.469 11.164 9.602 1 90.06 489 GLU B CA 1
ATOM 10960 C C . GLU B 1 489 ? 32.844 12.344 10.492 1 90.06 489 GLU B C 1
ATOM 10962 O O . GLU B 1 489 ? 33.469 13.297 10.031 1 90.06 489 GLU B O 1
ATOM 10967 N N . MET B 1 490 ? 32.5 12.273 11.742 1 90.81 490 MET B N 1
ATOM 10968 C CA . MET B 1 490 ? 32.75 13.367 12.68 1 90.81 490 MET B CA 1
ATOM 10969 C C . MET B 1 490 ? 34.25 13.492 12.969 1 90.81 490 MET B C 1
ATOM 10971 O O . MET B 1 490 ? 34.719 14.562 13.375 1 90.81 490 MET B O 1
ATOM 10975 N N . GLU B 1 491 ? 34.969 12.453 12.656 1 90.94 491 GLU B N 1
ATOM 10976 C CA . GLU B 1 491 ? 36.438 12.453 12.906 1 90.94 491 GLU B CA 1
ATOM 10977 C C . GLU B 1 491 ? 37.188 13.023 11.711 1 90.94 491 GLU B C 1
ATOM 10979 O O . GLU B 1 491 ? 38.375 13.336 11.82 1 90.94 491 GLU B O 1
ATOM 10984 N N . LYS B 1 492 ? 36.5 13.172 10.711 1 88.81 492 LYS B N 1
ATOM 10985 C CA . LYS B 1 492 ? 37.156 13.695 9.523 1 88.81 492 LYS B CA 1
ATOM 10986 C C . LYS B 1 492 ? 37.719 15.094 9.781 1 88.81 492 LYS B C 1
ATOM 10988 O O . LYS B 1 492 ? 37.094 15.891 10.484 1 88.81 492 LYS B O 1
ATOM 10993 N N . SER B 1 493 ? 38.844 15.344 9.156 1 86.5 493 SER B N 1
ATOM 10994 C CA . SER B 1 493 ? 39.5 16.625 9.312 1 86.5 493 SER B CA 1
ATOM 10995 C C . SER B 1 493 ? 38.844 17.703 8.438 1 86.5 493 SER B C 1
ATOM 10997 O O . SER B 1 493 ? 38.125 17.375 7.504 1 86.5 493 SER B O 1
ATOM 10999 N N . ASP B 1 494 ? 39.094 18.906 8.75 1 82.62 494 ASP B N 1
ATOM 11000 C CA . ASP B 1 494 ? 38.562 20.031 8.008 1 82.62 494 ASP B CA 1
ATOM 11001 C C . ASP B 1 494 ? 39 20.016 6.555 1 82.62 494 ASP B C 1
ATOM 11003 O O . ASP B 1 494 ? 38.281 20.438 5.66 1 82.62 494 ASP B O 1
ATOM 11007 N N . GLU B 1 495 ? 40.156 19.438 6.375 1 81.44 495 GLU B N 1
ATOM 11008 C CA . GLU B 1 495 ? 40.719 19.344 5.02 1 81.44 495 GLU B CA 1
ATOM 11009 C C . GLU B 1 495 ? 39.938 18.312 4.188 1 81.44 495 GLU B C 1
ATOM 11011 O O . GLU B 1 495 ? 39.656 18.547 3.008 1 81.44 495 GLU B O 1
ATOM 11016 N N . GLU B 1 496 ? 39.594 17.297 4.848 1 82.62 496 GLU B N 1
ATOM 11017 C CA . GLU B 1 496 ? 38.844 16.25 4.168 1 82.62 496 GLU B CA 1
ATOM 11018 C C . GLU B 1 496 ? 37.438 16.734 3.812 1 82.62 496 GLU B C 1
ATOM 11020 O O . GLU B 1 496 ? 36.875 16.359 2.768 1 82.62 496 GLU B O 1
ATOM 11025 N N . ILE B 1 497 ? 36.969 17.484 4.684 1 81.69 497 ILE B N 1
ATOM 11026 C CA . ILE B 1 497 ? 35.625 18 4.496 1 81.69 497 ILE B CA 1
ATOM 11027 C C . ILE B 1 497 ? 35.625 19.016 3.363 1 81.69 497 ILE B C 1
ATOM 11029 O O . ILE B 1 497 ? 34.688 19.062 2.555 1 81.69 497 ILE B O 1
ATOM 11033 N N . ALA B 1 498 ? 36.656 19.734 3.342 1 77.81 498 ALA B N 1
ATOM 11034 C CA . ALA B 1 498 ? 36.781 20.766 2.307 1 77.81 498 ALA B CA 1
ATOM 11035 C C . ALA B 1 498 ? 36.906 20.141 0.924 1 77.81 498 ALA B C 1
ATOM 11037 O O . ALA B 1 498 ? 36.469 20.703 -0.072 1 77.81 498 ALA B O 1
ATOM 11038 N N . ASN B 1 499 ? 37.406 18.922 0.921 1 77.75 499 ASN B N 1
ATOM 11039 C CA . ASN B 1 499 ? 37.625 18.234 -0.346 1 77.75 499 ASN B CA 1
ATOM 11040 C C . ASN B 1 499 ? 36.344 17.578 -0.836 1 77.75 499 ASN B C 1
ATOM 11042 O O . ASN B 1 499 ? 36.219 17.25 -2.016 1 77.75 499 ASN B O 1
ATOM 11046 N N . ASP B 1 500 ? 35.469 17.469 0.062 1 77.38 500 ASP B N 1
ATOM 11047 C CA . ASP B 1 500 ? 34.188 16.875 -0.301 1 77.38 500 ASP B CA 1
ATOM 11048 C C . ASP B 1 500 ? 33.156 17.953 -0.642 1 77.38 500 ASP B C 1
ATOM 11050 O O . ASP B 1 500 ? 32.125 18.062 0.014 1 77.38 500 ASP B O 1
ATOM 11054 N N . LYS B 1 501 ? 33.438 18.656 -1.759 1 75.69 501 LYS B N 1
ATOM 11055 C CA . LYS B 1 501 ? 32.688 19.844 -2.127 1 75.69 501 LYS B CA 1
ATOM 11056 C C . LYS B 1 501 ? 31.312 19.469 -2.67 1 75.69 501 LYS B C 1
ATOM 11058 O O . LYS B 1 501 ? 30.391 20.297 -2.666 1 75.69 501 LYS B O 1
ATOM 11063 N N . ASN B 1 502 ? 31.109 18.266 -2.969 1 87 502 ASN B N 1
ATOM 11064 C CA . ASN B 1 502 ? 29.859 17.922 -3.643 1 87 502 ASN B CA 1
ATOM 11065 C C . ASN B 1 502 ? 28.906 17.203 -2.707 1 87 502 ASN B C 1
ATOM 11067 O O . ASN B 1 502 ? 27.891 16.656 -3.15 1 87 502 ASN B O 1
ATOM 11071 N N . GLY B 1 503 ? 29.156 17.281 -1.383 1 91.19 503 GLY B N 1
ATOM 11072 C CA . GLY B 1 503 ? 28.266 16.625 -0.428 1 91.19 503 GLY B CA 1
ATOM 11073 C C . GLY B 1 503 ? 27.016 17.422 -0.118 1 91.19 503 GLY B C 1
ATOM 11074 O O . GLY B 1 503 ? 27.094 18.641 0.066 1 91.19 503 GLY B O 1
ATOM 11075 N N . VAL B 1 504 ? 25.859 16.766 -0.166 1 94.44 504 VAL B N 1
ATOM 11076 C CA . VAL B 1 504 ? 24.609 17.469 0.092 1 94.44 504 VAL B CA 1
ATOM 11077 C C . VAL B 1 504 ? 23.766 16.672 1.096 1 94.44 504 VAL B C 1
ATOM 11079 O O . VAL B 1 504 ? 24.016 15.484 1.324 1 94.44 504 VAL B O 1
ATOM 11082 N N . ASN B 1 505 ? 22.844 17.406 1.772 1 96.81 505 ASN B N 1
ATOM 11083 C CA . ASN B 1 505 ? 21.891 16.812 2.709 1 96.81 505 ASN B CA 1
ATOM 11084 C C . ASN B 1 505 ? 20.469 16.844 2.16 1 96.81 505 ASN B C 1
ATOM 11086 O O . ASN B 1 505 ? 20.125 17.719 1.362 1 96.81 505 ASN B O 1
ATOM 11090 N N . MET B 1 506 ? 19.688 15.836 2.586 1 98.12 506 MET B N 1
ATOM 11091 C CA . MET B 1 506 ? 18.312 15.719 2.1 1 98.12 506 MET B CA 1
ATOM 11092 C C . MET B 1 506 ? 17.328 15.711 3.262 1 98.12 506 MET B C 1
ATOM 11094 O O . MET B 1 506 ? 17.578 15.086 4.293 1 98.12 506 MET B O 1
ATOM 11098 N N . LEU B 1 507 ? 16.266 16.5 3.111 1 98.5 507 LEU B N 1
ATOM 11099 C CA . LEU B 1 507 ? 15.18 16.547 4.078 1 98.5 507 LEU B CA 1
ATOM 11100 C C . LEU B 1 507 ? 13.914 15.914 3.51 1 98.5 507 LEU B C 1
ATOM 11102 O O . LEU B 1 507 ? 13.469 16.281 2.418 1 98.5 507 LEU B O 1
ATOM 11106 N N . CYS B 1 508 ? 13.359 14.906 4.188 1 98.62 508 CYS B N 1
ATOM 11107 C CA . CYS B 1 508 ? 12.133 14.234 3.762 1 98.62 508 CYS B CA 1
ATOM 11108 C C . CYS B 1 508 ? 11 14.484 4.754 1 98.62 508 CYS B C 1
ATOM 11110 O O . CYS B 1 508 ? 11.148 14.219 5.949 1 98.62 508 CYS B O 1
ATOM 11112 N N . LEU B 1 509 ? 9.867 14.945 4.258 1 98.62 509 LEU B N 1
ATOM 11113 C CA . LEU B 1 509 ? 8.734 15.289 5.102 1 98.62 509 LEU B CA 1
ATOM 11114 C C . LEU B 1 509 ? 7.512 14.445 4.734 1 98.62 509 LEU B C 1
ATOM 11116 O O . LEU B 1 509 ? 7.059 14.469 3.588 1 98.62 509 LEU B O 1
ATOM 11120 N N . ASP B 1 510 ? 6.859 13.789 5.754 1 97.69 510 ASP B N 1
ATOM 11121 C CA . ASP B 1 510 ? 5.719 12.898 5.562 1 97.69 510 ASP B CA 1
ATOM 11122 C C . ASP B 1 510 ? 4.445 13.695 5.277 1 97.69 510 ASP B C 1
ATOM 11124 O O . ASP B 1 510 ? 4.387 14.898 5.543 1 97.69 510 ASP B O 1
ATOM 11128 N N . GLY B 1 511 ? 3.471 12.984 4.703 1 95.62 511 GLY B N 1
ATOM 11129 C CA . GLY B 1 511 ? 2.105 13.484 4.691 1 95.62 511 GLY B CA 1
ATOM 11130 C C . GLY B 1 511 ? 1.346 13.18 5.965 1 95.62 511 GLY B C 1
ATOM 11131 O O . GLY B 1 511 ? 1.743 12.297 6.734 1 95.62 511 GLY B O 1
ATOM 11132 N N . GLY B 1 512 ? 0.259 14.008 6.211 1 92.44 512 GLY B N 1
ATOM 11133 C CA . GLY B 1 512 ? -0.49 13.711 7.426 1 92.44 512 GLY B CA 1
ATOM 11134 C C . GLY B 1 512 ? -1.491 14.797 7.781 1 92.44 512 GLY B C 1
ATOM 11135 O O . GLY B 1 512 ? -1.919 14.898 8.938 1 92.44 512 GLY B O 1
ATOM 11136 N N . GLY B 1 513 ? -1.949 15.648 6.93 1 91.56 513 GLY B N 1
ATOM 11137 C CA . GLY B 1 513 ? -2.932 16.688 7.195 1 91.56 513 GLY B CA 1
ATOM 11138 C C . GLY B 1 513 ? -2.49 17.656 8.266 1 91.56 513 GLY B C 1
ATOM 11139 O O . GLY B 1 513 ? -1.389 18.219 8.203 1 91.56 513 GLY B O 1
ATOM 11140 N N . ILE B 1 514 ? -3.314 17.828 9.25 1 93 514 ILE B N 1
ATOM 11141 C CA . ILE B 1 514 ? -3.045 18.812 10.297 1 93 514 ILE B CA 1
ATOM 11142 C C . ILE B 1 514 ? -1.872 18.344 11.156 1 93 514 ILE B C 1
ATOM 11144 O O . ILE B 1 514 ? -1.268 19.125 11.883 1 93 514 ILE B O 1
ATOM 11148 N N . ARG B 1 515 ? -1.534 17.109 11.047 1 94.31 515 ARG B N 1
ATOM 11149 C CA . ARG B 1 515 ? -0.419 16.562 11.812 1 94.31 515 ARG B CA 1
ATOM 11150 C C . ARG B 1 515 ? 0.914 17.094 11.297 1 94.31 515 ARG B C 1
ATOM 11152 O O . ARG B 1 515 ? 1.956 16.891 11.914 1 94.31 515 ARG B O 1
ATOM 11159 N N . GLY B 1 516 ? 0.816 17.812 10.164 1 95.38 516 GLY B N 1
ATOM 11160 C CA . GLY B 1 516 ? 1.99 18.547 9.711 1 95.38 516 GLY B CA 1
ATOM 11161 C C . GLY B 1 516 ? 2.58 19.438 10.781 1 95.38 516 GLY B C 1
ATOM 11162 O O . GLY B 1 516 ? 3.775 19.734 10.758 1 95.38 516 GLY B O 1
ATOM 11163 N N . LEU B 1 517 ? 1.793 19.781 11.773 1 96.06 517 LEU B N 1
ATOM 11164 C CA . LEU B 1 517 ? 2.242 20.594 12.891 1 96.06 517 LEU B CA 1
ATOM 11165 C C . LEU B 1 517 ? 3.297 19.859 13.711 1 96.06 517 LEU B C 1
ATOM 11167 O O . LEU B 1 517 ? 4.152 20.484 14.344 1 96.06 517 LEU B O 1
ATOM 11171 N N . ILE B 1 518 ? 3.303 18.562 13.672 1 96.12 518 ILE B N 1
ATOM 11172 C CA . ILE B 1 518 ? 4.309 17.766 14.383 1 96.12 518 ILE B CA 1
ATOM 11173 C C . ILE B 1 518 ? 5.68 18 13.742 1 96.12 518 ILE B C 1
ATOM 11175 O O . ILE B 1 518 ? 6.664 18.234 14.445 1 96.12 518 ILE B O 1
ATOM 11179 N N . ILE B 1 519 ? 5.723 17.969 12.453 1 97.5 519 ILE B N 1
ATOM 11180 C CA . ILE B 1 519 ? 6.965 18.172 11.719 1 97.5 519 ILE B CA 1
ATOM 11181 C C . ILE B 1 519 ? 7.488 19.578 11.992 1 97.5 519 ILE B C 1
ATOM 11183 O O . ILE B 1 519 ? 8.688 19.781 12.188 1 97.5 519 ILE B O 1
ATOM 11187 N N . VAL B 1 520 ? 6.578 20.484 11.977 1 97.62 520 VAL B N 1
ATOM 11188 C CA . VAL B 1 520 ? 6.957 21.859 12.227 1 97.62 520 VAL B CA 1
ATOM 11189 C C . VAL B 1 520 ? 7.527 22 13.633 1 97.62 520 VAL B C 1
ATOM 11191 O O . VAL B 1 520 ? 8.562 22.641 13.836 1 97.62 520 VAL B O 1
ATOM 11194 N N . GLN B 1 521 ? 6.855 21.406 14.555 1 97.19 521 GLN B N 1
ATOM 11195 C CA . GLN B 1 521 ? 7.312 21.469 15.938 1 97.19 521 GLN B CA 1
ATOM 11196 C C . GLN B 1 521 ? 8.68 20.812 16.109 1 97.19 521 GLN B C 1
ATOM 11198 O O . GLN B 1 521 ? 9.531 21.312 16.844 1 97.19 521 GLN B O 1
ATOM 11203 N N . VAL B 1 522 ? 8.914 19.688 15.438 1 97.19 522 VAL B N 1
ATOM 11204 C CA . VAL B 1 522 ? 10.203 19.016 15.484 1 97.19 522 VAL B CA 1
ATOM 11205 C C . VAL B 1 522 ? 11.289 19.938 14.93 1 97.19 522 VAL B C 1
ATOM 11207 O O . VAL B 1 522 ? 12.359 20.078 15.531 1 97.19 522 VAL B O 1
ATOM 11210 N N . MET B 1 523 ? 11.023 20.562 13.867 1 98 523 MET B N 1
ATOM 11211 C CA . MET B 1 523 ? 12.008 21.438 13.242 1 98 523 MET B CA 1
ATOM 11212 C C . MET B 1 523 ? 12.258 22.672 14.086 1 98 523 MET B C 1
ATOM 11214 O O . MET B 1 523 ? 13.375 23.188 14.133 1 98 523 MET B O 1
ATOM 11218 N N . LEU B 1 524 ? 11.18 23.172 14.75 1 96.75 524 LEU B N 1
ATOM 11219 C CA . LEU B 1 524 ? 11.344 24.297 15.664 1 96.75 524 LEU B CA 1
ATOM 11220 C C . LEU B 1 524 ? 12.328 23.969 16.781 1 96.75 524 LEU B C 1
ATOM 11222 O O . LEU B 1 524 ? 13.141 24.797 17.172 1 96.75 524 LEU B O 1
ATOM 11226 N N . GLU B 1 525 ? 12.227 22.766 17.266 1 95.31 525 GLU B N 1
ATOM 11227 C CA . GLU B 1 525 ? 13.133 22.328 18.312 1 95.31 525 GLU B CA 1
ATOM 11228 C C . GLU B 1 525 ? 14.562 22.203 17.797 1 95.31 525 GLU B C 1
ATOM 11230 O O . GLU B 1 525 ? 15.516 22.469 18.531 1 95.31 525 GLU B O 1
ATOM 11235 N N . PHE B 1 526 ? 14.758 21.781 16.562 1 96.19 526 PHE B N 1
ATOM 11236 C CA . PHE B 1 526 ? 16.078 21.781 15.93 1 96.19 526 PHE B CA 1
ATOM 11237 C C . PHE B 1 526 ? 16.609 23.203 15.805 1 96.19 526 PHE B C 1
ATOM 11239 O O . PHE B 1 526 ? 17.797 23.438 16.078 1 96.19 526 PHE B O 1
ATOM 11246 N N . GLN B 1 527 ? 15.711 24.047 15.375 1 95.25 527 GLN B N 1
ATOM 11247 C CA . GLN B 1 527 ? 16.094 25.422 15.078 1 95.25 527 GLN B CA 1
ATOM 11248 C C . GLN B 1 527 ? 16.688 26.109 16.312 1 95.25 527 GLN B C 1
ATOM 11250 O O . GLN B 1 527 ? 17.578 26.953 16.188 1 95.25 527 GLN B O 1
ATOM 11255 N N . LYS B 1 528 ? 16.297 25.719 17.484 1 92.75 528 LYS B N 1
ATOM 11256 C CA . LYS B 1 528 ? 16.781 26.297 18.719 1 92.75 528 LYS B CA 1
ATOM 11257 C C . LYS B 1 528 ? 18.281 26.078 18.891 1 92.75 528 LYS B C 1
ATOM 11259 O O . LYS B 1 528 ? 18.969 26.844 19.578 1 92.75 528 LYS B O 1
ATOM 11264 N N . HIS B 1 529 ? 18.734 25.094 18.203 1 93.44 529 HIS B N 1
ATOM 11265 C CA . HIS B 1 529 ? 20.141 24.75 18.344 1 93.44 529 HIS B CA 1
ATOM 11266 C C . HIS B 1 529 ? 20.938 25.188 17.109 1 93.44 529 HIS B C 1
ATOM 11268 O O . HIS B 1 529 ? 22.125 24.875 16.984 1 93.44 529 HIS B O 1
ATOM 11274 N N . MET B 1 530 ? 20.281 25.906 16.281 1 93.62 530 MET B N 1
ATOM 11275 C CA . MET B 1 530 ? 20.906 26.281 15.016 1 93.62 530 MET B CA 1
ATOM 11276 C C . MET B 1 530 ? 21 27.797 14.898 1 93.62 530 MET B C 1
ATOM 11278 O O . MET B 1 530 ? 20.125 28.516 15.367 1 93.62 530 MET B O 1
ATOM 11282 N N . GLU B 1 531 ? 22 28.281 14.281 1 90.81 531 GLU B N 1
ATOM 11283 C CA . GLU B 1 531 ? 22.188 29.703 14.086 1 90.81 531 GLU B CA 1
ATOM 11284 C C . GLU B 1 531 ? 21.516 30.188 12.797 1 90.81 531 GLU B C 1
ATOM 11286 O O . GLU B 1 531 ? 20.969 31.281 12.742 1 90.81 531 GLU B O 1
ATOM 11291 N N . ARG B 1 532 ? 21.531 29.359 11.812 1 92.62 532 ARG B N 1
ATOM 11292 C CA . ARG B 1 532 ? 20.891 29.656 10.531 1 92.62 532 ARG B CA 1
ATOM 11293 C C . ARG B 1 532 ? 19.531 28.969 10.43 1 92.62 532 ARG B C 1
ATOM 11295 O O . ARG B 1 532 ? 19.25 28.031 11.188 1 92.62 532 ARG B O 1
ATOM 11302 N N . PRO B 1 533 ? 18.781 29.516 9.555 1 94.38 533 PRO B N 1
ATOM 11303 C CA . PRO B 1 533 ? 17.5 28.828 9.375 1 94.38 533 PRO B CA 1
ATOM 11304 C C . PRO B 1 533 ? 17.656 27.344 9.055 1 94.38 533 PRO B C 1
ATOM 11306 O O . PRO B 1 533 ? 18.562 26.969 8.305 1 94.38 533 PRO B O 1
ATOM 11309 N N . PHE B 1 534 ? 16.844 26.547 9.633 1 95.62 534 PHE B N 1
ATOM 11310 C CA . PHE B 1 534 ? 16.859 25.094 9.531 1 95.62 534 PHE B CA 1
ATOM 11311 C C . PHE B 1 534 ? 17 24.656 8.078 1 95.62 534 PHE B C 1
ATOM 11313 O O . PHE B 1 534 ? 17.766 23.734 7.773 1 95.62 534 PHE B O 1
ATOM 11320 N N . ILE B 1 535 ? 16.344 25.328 7.098 1 95.12 535 ILE B N 1
ATOM 11321 C CA . ILE B 1 535 ? 16.219 24.922 5.707 1 95.12 535 ILE B CA 1
ATOM 11322 C C . ILE B 1 535 ? 17.562 25.094 4.992 1 95.12 535 ILE B C 1
ATOM 11324 O O . ILE B 1 535 ? 17.812 24.453 3.971 1 95.12 535 ILE B O 1
ATOM 11328 N N . ASP B 1 536 ? 18.438 25.953 5.512 1 94.69 536 ASP B N 1
ATOM 11329 C CA . ASP B 1 536 ? 19.719 26.25 4.867 1 94.69 536 ASP B CA 1
ATOM 11330 C C . ASP B 1 536 ? 20.641 25.031 4.898 1 94.69 536 ASP B C 1
ATOM 11332 O O . ASP B 1 536 ? 21.594 24.953 4.117 1 94.69 536 ASP B O 1
ATOM 11336 N N . TYR B 1 537 ? 20.422 24.172 5.738 1 95.62 537 TYR B N 1
ATOM 11337 C CA . TYR B 1 537 ? 21.312 23.031 5.918 1 95.62 537 TYR B CA 1
ATOM 11338 C C . TYR B 1 537 ? 20.969 21.906 4.945 1 95.62 537 TYR B C 1
ATOM 11340 O O . TYR B 1 537 ? 21.672 20.906 4.867 1 95.62 537 TYR B O 1
ATOM 11348 N N . PHE B 1 538 ? 19.906 22.078 4.168 1 96.69 538 PHE B N 1
ATOM 11349 C CA . PHE B 1 538 ? 19.469 21.031 3.252 1 96.69 538 PHE B CA 1
ATOM 11350 C C . PHE B 1 538 ? 19.328 21.578 1.836 1 96.69 538 PHE B C 1
ATOM 11352 O O . PHE B 1 538 ? 18.797 22.672 1.636 1 96.69 538 PHE B O 1
ATOM 11359 N N . LYS B 1 539 ? 19.766 20.844 0.879 1 95.75 539 LYS B N 1
ATOM 11360 C CA . LYS B 1 539 ? 19.641 21.234 -0.522 1 95.75 539 LYS B CA 1
ATOM 11361 C C . LYS B 1 539 ? 18.484 20.516 -1.204 1 95.75 539 LYS B C 1
ATOM 11363 O O . LYS B 1 539 ? 17.781 21.094 -2.037 1 95.75 539 LYS B O 1
ATOM 11368 N N . TRP B 1 540 ? 18.375 19.219 -0.933 1 97.62 540 TRP B N 1
ATOM 11369 C CA . TRP B 1 540 ? 17.266 18.422 -1.462 1 97.62 540 TRP B CA 1
ATOM 11370 C C . TRP B 1 540 ? 16.125 18.312 -0.451 1 97.62 540 TRP B C 1
ATOM 11372 O O . TRP B 1 540 ? 16.359 18.016 0.721 1 97.62 540 TRP B O 1
ATOM 11382 N N . ILE B 1 541 ? 14.961 18.672 -0.882 1 98.38 541 ILE B N 1
ATOM 11383 C CA . ILE B 1 541 ? 13.805 18.625 -0.001 1 98.38 541 ILE B CA 1
ATOM 11384 C C . ILE B 1 541 ? 12.648 17.922 -0.702 1 98.38 541 ILE B C 1
ATOM 11386 O O . ILE B 1 541 ? 12.297 18.266 -1.834 1 98.38 541 ILE B O 1
ATOM 11390 N N . ILE B 1 542 ? 12.078 16.906 -0.095 1 98.44 542 ILE B N 1
ATOM 11391 C CA . ILE B 1 542 ? 10.891 16.219 -0.611 1 98.44 542 ILE B CA 1
ATOM 11392 C C . ILE B 1 542 ? 9.789 16.234 0.445 1 98.44 542 ILE B C 1
ATOM 11394 O O . ILE B 1 542 ? 10.062 16.062 1.636 1 98.44 542 ILE B O 1
ATOM 11398 N N . GLY B 1 543 ? 8.594 16.531 0.055 1 98.31 543 GLY B N 1
ATOM 11399 C CA . GLY B 1 543 ? 7.457 16.547 0.957 1 98.31 543 GLY B CA 1
ATOM 11400 C C . GLY B 1 543 ? 6.176 16.047 0.311 1 98.31 543 GLY B C 1
ATOM 11401 O O . GLY B 1 543 ? 5.898 16.359 -0.849 1 98.31 543 GLY B O 1
ATOM 11402 N N . THR B 1 544 ? 5.457 15.242 1.046 1 98 544 THR B N 1
ATOM 11403 C CA . THR B 1 544 ? 4.195 14.703 0.556 1 98 544 THR B CA 1
ATOM 11404 C C . THR B 1 544 ? 3.016 15.344 1.283 1 98 544 THR B C 1
ATOM 11406 O O . THR B 1 544 ? 3.023 15.461 2.51 1 98 544 THR B O 1
ATOM 11409 N N . SER B 1 545 ? 1.912 15.766 0.581 1 96.75 545 SER B N 1
ATOM 11410 C CA . SER B 1 545 ? 0.699 16.328 1.155 1 96.75 545 SER B CA 1
ATOM 11411 C C . SER B 1 545 ? 1.022 17.5 2.088 1 96.75 545 SER B C 1
ATOM 11413 O O . SER B 1 545 ? 1.663 18.469 1.679 1 96.75 545 SER B O 1
ATOM 11415 N N . THR B 1 546 ? 0.774 17.359 3.375 1 96 546 THR B N 1
ATOM 11416 C CA . THR B 1 546 ? 1.106 18.453 4.289 1 96 546 THR B CA 1
ATOM 11417 C C . THR B 1 546 ? 2.605 18.734 4.27 1 96 546 THR B C 1
ATOM 11419 O O . THR B 1 546 ? 3.027 19.891 4.418 1 96 546 THR B O 1
ATOM 11422 N N . GLY B 1 547 ? 3.424 17.688 4.031 1 97.62 547 GLY B N 1
ATOM 11423 C CA . GLY B 1 547 ? 4.863 17.875 3.922 1 97.62 547 GLY B CA 1
ATOM 11424 C C . GLY B 1 547 ? 5.266 18.75 2.76 1 97.62 547 GLY B C 1
ATOM 11425 O O . GLY B 1 547 ? 6.273 19.469 2.832 1 97.62 547 GLY B O 1
ATOM 11426 N N . SER B 1 548 ? 4.52 18.672 1.685 1 98 548 SER B N 1
ATOM 11427 C CA . SER B 1 548 ? 4.82 19.531 0.537 1 98 548 SER B CA 1
ATOM 11428 C C . SER B 1 548 ? 4.559 21 0.853 1 98 548 SER B C 1
ATOM 11430 O O . SER B 1 548 ? 5.32 21.875 0.432 1 98 548 SER B O 1
ATOM 11432 N N . LEU B 1 549 ? 3.494 21.297 1.604 1 96.44 549 LEU B N 1
ATOM 11433 C CA . LEU B 1 549 ? 3.178 22.656 2.008 1 96.44 549 LEU B CA 1
ATOM 11434 C C . LEU B 1 549 ? 4.262 23.219 2.918 1 96.44 549 LEU B C 1
ATOM 11436 O O . LEU B 1 549 ? 4.75 24.344 2.697 1 96.44 549 LEU B O 1
ATOM 11440 N N . VAL B 1 550 ? 4.641 22.438 3.895 1 97.75 550 VAL B N 1
ATOM 11441 C CA . VAL B 1 550 ? 5.676 22.859 4.832 1 97.75 550 VAL B CA 1
ATOM 11442 C C . VAL B 1 550 ? 6.98 23.125 4.078 1 97.75 550 VAL B C 1
ATOM 11444 O O . VAL B 1 550 ? 7.652 24.125 4.309 1 97.75 550 VAL B O 1
ATOM 11447 N N . ALA B 1 551 ? 7.309 22.219 3.189 1 97.94 551 ALA B N 1
ATOM 11448 C CA . ALA B 1 551 ? 8.547 22.312 2.422 1 97.94 551 ALA B CA 1
ATOM 11449 C C . ALA B 1 551 ? 8.562 23.578 1.571 1 97.94 551 ALA B C 1
ATOM 11451 O O . ALA B 1 551 ? 9.539 24.328 1.583 1 97.94 551 ALA B O 1
ATOM 11452 N N . THR B 1 552 ? 7.527 23.828 0.853 1 97.62 552 THR B N 1
ATOM 11453 C CA . THR B 1 552 ? 7.484 24.969 -0.06 1 97.62 552 THR B CA 1
ATOM 11454 C C . THR B 1 552 ? 7.453 26.281 0.714 1 97.62 552 THR B C 1
ATOM 11456 O O . THR B 1 552 ? 8.094 27.25 0.32 1 97.62 552 THR B O 1
ATOM 11459 N N . TYR B 1 553 ? 6.688 26.344 1.838 1 96.75 553 TYR B N 1
ATOM 11460 C CA . TYR B 1 553 ? 6.668 27.547 2.672 1 96.75 553 TYR B CA 1
ATOM 11461 C C . TYR B 1 553 ? 8.055 27.844 3.213 1 96.75 553 TYR B C 1
ATOM 11463 O O . TYR B 1 553 ? 8.477 29.016 3.24 1 96.75 553 TYR B O 1
ATOM 11471 N N . MET B 1 554 ? 8.781 26.844 3.594 1 97 554 MET B N 1
ATOM 11472 C CA . MET B 1 554 ? 10.133 27.031 4.109 1 97 554 MET B CA 1
ATOM 11473 C C . MET B 1 554 ? 11.062 27.547 3.014 1 97 554 MET B C 1
ATOM 11475 O O . MET B 1 554 ? 11.883 28.438 3.254 1 97 554 MET B O 1
ATOM 11479 N N . VAL B 1 555 ? 10.922 27.016 1.849 1 96.81 555 VAL B N 1
ATOM 11480 C CA . VAL B 1 555 ? 11.82 27.344 0.744 1 96.81 555 VAL B CA 1
ATOM 11481 C C . VAL B 1 555 ? 11.633 28.797 0.336 1 96.81 555 VAL B C 1
ATOM 11483 O O . VAL B 1 555 ? 12.609 29.484 0.007 1 96.81 555 VAL B O 1
ATOM 11486 N N . ILE B 1 556 ? 10.422 29.312 0.4 1 95.56 556 ILE B N 1
ATOM 11487 C CA . ILE B 1 556 ? 10.164 30.672 -0.034 1 95.56 556 ILE B CA 1
ATOM 11488 C C . ILE B 1 556 ? 10.523 31.656 1.083 1 95.56 556 ILE B C 1
ATOM 11490 O O . ILE B 1 556 ? 10.328 32.875 0.948 1 95.56 556 ILE B O 1
ATOM 11494 N N . GLY B 1 557 ? 10.859 31.125 2.252 1 94.06 557 GLY B N 1
ATOM 11495 C CA . GLY B 1 557 ? 11.438 32 3.262 1 94.06 557 GLY B CA 1
ATOM 11496 C C . GLY B 1 557 ? 10.547 32.188 4.477 1 94.06 557 GLY B C 1
ATOM 11497 O O . GLY B 1 557 ? 10.836 33 5.352 1 94.06 557 GLY B O 1
ATOM 11498 N N . LYS B 1 558 ? 9.516 31.484 4.574 1 94.94 558 LYS B N 1
ATOM 11499 C CA . LYS B 1 558 ? 8.688 31.562 5.777 1 94.94 558 LYS B CA 1
ATOM 11500 C C . LYS B 1 558 ? 9.375 30.906 6.961 1 94.94 558 LYS B C 1
ATOM 11502 O O . LYS B 1 558 ? 10.008 29.859 6.809 1 94.94 558 LYS B O 1
ATOM 11507 N N . THR B 1 559 ? 9.281 31.531 8.07 1 94.94 559 THR B N 1
ATOM 11508 C CA . THR B 1 559 ? 9.852 30.938 9.273 1 94.94 559 THR B CA 1
ATOM 11509 C C . THR B 1 559 ? 8.969 29.812 9.797 1 94.94 559 THR B C 1
ATOM 11511 O O . THR B 1 559 ? 7.785 29.75 9.461 1 94.94 559 THR B O 1
ATOM 11514 N N . LEU B 1 560 ? 9.562 28.969 10.555 1 96.56 560 LEU B N 1
ATOM 11515 C CA . LEU B 1 560 ? 8.82 27.844 11.125 1 96.56 560 LEU B CA 1
ATOM 11516 C C . LEU B 1 560 ? 7.703 28.344 12.031 1 96.56 560 LEU B C 1
ATOM 11518 O O . LEU B 1 560 ? 6.629 27.734 12.086 1 96.56 560 LEU B O 1
ATOM 11522 N N . ALA B 1 561 ? 7.938 29.375 12.773 1 94 561 ALA B N 1
ATOM 11523 C CA . ALA B 1 561 ? 6.906 29.969 13.625 1 94 561 ALA B CA 1
ATOM 11524 C C . ALA B 1 561 ? 5.719 30.453 12.797 1 94 561 ALA B C 1
ATOM 11526 O O . ALA B 1 561 ? 4.566 30.266 13.195 1 94 561 ALA B O 1
ATOM 11527 N N . GLU B 1 562 ? 6.027 31.078 11.703 1 93.12 562 GLU B N 1
ATOM 11528 C CA . GLU B 1 562 ? 4.969 31.547 10.805 1 93.12 562 GLU B CA 1
ATOM 11529 C C . GLU B 1 562 ? 4.16 30.375 10.258 1 93.12 562 GLU B C 1
ATOM 11531 O O . GLU B 1 562 ? 2.934 30.453 10.156 1 93.12 562 GLU B O 1
ATOM 11536 N N . ILE B 1 563 ? 4.852 29.344 9.891 1 95.75 563 ILE B N 1
ATOM 11537 C CA . ILE B 1 563 ? 4.176 28.172 9.344 1 95.75 563 ILE B CA 1
ATOM 11538 C C . ILE B 1 563 ? 3.254 27.562 10.398 1 95.75 563 ILE B C 1
ATOM 11540 O O . ILE B 1 563 ? 2.135 27.156 10.094 1 95.75 563 ILE B O 1
ATOM 11544 N N . ARG B 1 564 ? 3.764 27.422 11.633 1 94.62 564 ARG B N 1
ATOM 11545 C CA . ARG B 1 564 ? 2.914 26.953 12.727 1 94.62 564 ARG B CA 1
ATOM 11546 C C . ARG B 1 564 ? 1.635 27.781 12.805 1 94.62 564 ARG B C 1
ATOM 11548 O O . ARG B 1 564 ? 0.542 27.234 12.961 1 94.62 564 ARG B O 1
ATOM 11555 N N . ASN B 1 565 ? 1.794 29.125 12.703 1 91.19 565 ASN B N 1
ATOM 11556 C CA . ASN B 1 565 ? 0.653 30.031 12.789 1 91.19 565 ASN B CA 1
ATOM 11557 C C . ASN B 1 565 ? -0.324 29.812 11.641 1 91.19 565 ASN B C 1
ATOM 11559 O O . ASN B 1 565 ? -1.54 29.859 11.828 1 91.19 565 ASN B O 1
ATOM 11563 N N . ILE B 1 566 ? 0.203 29.594 10.516 1 90.44 566 ILE B N 1
ATOM 11564 C CA . ILE B 1 566 ? -0.62 29.344 9.336 1 90.44 566 ILE B CA 1
ATOM 11565 C C . ILE B 1 566 ? -1.468 28.094 9.555 1 90.44 566 ILE B C 1
ATOM 11567 O O . ILE B 1 566 ? -2.662 28.094 9.25 1 90.44 566 ILE B O 1
ATOM 11571 N N . TYR B 1 567 ? -0.949 27.062 10.086 1 92.44 567 TYR B N 1
ATOM 11572 C CA . TYR B 1 567 ? -1.655 25.797 10.289 1 92.44 567 TYR B CA 1
ATOM 11573 C C . TYR B 1 567 ? -2.756 25.953 11.336 1 92.44 567 TYR B C 1
ATOM 11575 O O . TYR B 1 567 ? -3.82 25.344 11.219 1 92.44 567 TYR B O 1
ATOM 11583 N N . PHE B 1 568 ? -2.49 26.719 12.352 1 89.06 568 PHE B N 1
ATOM 11584 C CA . PHE B 1 568 ? -3.51 26.953 13.367 1 89.06 568 PHE B CA 1
ATOM 11585 C C . PHE B 1 568 ? -4.703 27.703 12.789 1 89.06 568 PHE B C 1
ATOM 11587 O O . PHE B 1 568 ? -5.836 27.516 13.234 1 89.06 568 PHE B O 1
ATOM 11594 N N . GLN B 1 569 ? -4.402 28.469 11.797 1 78.62 569 GLN B N 1
ATOM 11595 C CA . GLN B 1 569 ? -5.488 29.172 11.125 1 78.62 569 GLN B CA 1
ATOM 11596 C C . GLN B 1 569 ? -6.16 28.281 10.078 1 78.62 569 GLN B C 1
ATOM 11598 O O . GLN B 1 569 ? -7.371 28.375 9.875 1 78.62 569 GLN B O 1
ATOM 11603 N N . PHE B 1 570 ? -5.395 27.484 9.508 1 81.69 570 PHE B N 1
ATOM 11604 C CA . PHE B 1 570 ? -5.789 26.578 8.445 1 81.69 570 PHE B CA 1
ATOM 11605 C C . PHE B 1 570 ? -6.91 25.656 8.914 1 81.69 570 PHE B C 1
ATOM 11607 O O . PHE B 1 570 ? -7.898 25.453 8.195 1 81.69 570 PHE B O 1
ATOM 11614 N N . LYS B 1 571 ? -6.855 25.172 10.023 1 82.12 571 LYS B N 1
ATOM 11615 C CA . LYS B 1 571 ? -7.762 24.109 10.477 1 82.12 571 LYS B CA 1
ATOM 11616 C C . LYS B 1 571 ? -9.195 24.641 10.594 1 82.12 571 LYS B C 1
ATOM 11618 O O . LYS B 1 571 ? -10.148 23.906 10.32 1 82.12 571 LYS B O 1
ATOM 11623 N N . ASP B 1 572 ? -9.266 25.922 10.914 1 81.75 572 ASP B N 1
ATOM 11624 C CA . ASP B 1 572 ? -10.586 26.5 11.133 1 81.75 572 ASP B CA 1
ATOM 11625 C C . ASP B 1 572 ? -11.211 26.953 9.812 1 81.75 572 ASP B C 1
ATOM 11627 O O . ASP B 1 572 ? -12.438 26.969 9.68 1 81.75 572 ASP B O 1
ATOM 11631 N N . LYS B 1 573 ? -10.398 27.188 8.875 1 83.38 573 LYS B N 1
ATOM 11632 C CA . LYS B 1 573 ? -10.891 27.734 7.613 1 83.38 573 LYS B CA 1
ATOM 11633 C C . LYS B 1 573 ? -11.133 26.625 6.594 1 83.38 573 LYS B C 1
ATOM 11635 O O . LYS B 1 573 ? -12.016 26.734 5.746 1 83.38 573 LYS B O 1
ATOM 11640 N N . VAL B 1 574 ? -10.398 25.609 6.617 1 86.44 574 VAL B N 1
ATOM 11641 C CA . VAL B 1 574 ? -10.383 24.594 5.574 1 86.44 574 VAL B CA 1
ATOM 11642 C C . VAL B 1 574 ? -11.336 23.453 5.945 1 86.44 574 VAL B C 1
ATOM 11644 O O . VAL B 1 574 ? -12.086 22.969 5.098 1 86.44 574 VAL B O 1
ATOM 11647 N N . PHE B 1 575 ? -11.367 23 7.203 1 86.81 575 PHE B N 1
ATOM 11648 C CA . PHE B 1 575 ? -12.164 21.859 7.613 1 86.81 575 PHE B CA 1
ATOM 11649 C C . PHE B 1 575 ? -13.531 22.297 8.125 1 86.81 575 PHE B C 1
ATOM 11651 O O . PHE B 1 575 ? -13.875 22.047 9.281 1 86.81 575 PHE B O 1
ATOM 11658 N N . VAL B 1 576 ? -14.211 22.953 7.262 1 84.81 576 VAL B N 1
ATOM 11659 C CA . VAL B 1 576 ? -15.539 23.453 7.59 1 84.81 576 VAL B CA 1
ATOM 11660 C C . VAL B 1 576 ? -16.594 22.703 6.785 1 84.81 576 VAL B C 1
ATOM 11662 O O . VAL B 1 576 ? -16.453 22.516 5.574 1 84.81 576 VAL B O 1
ATOM 11665 N N . GLY B 1 577 ? -17.594 22.156 7.48 1 79.94 577 GLY B N 1
ATOM 11666 C CA . GLY B 1 577 ? -18.688 21.469 6.797 1 79.94 577 GLY B CA 1
ATOM 11667 C C . GLY B 1 577 ? -18.516 19.953 6.781 1 79.94 577 GLY B C 1
ATOM 11668 O O . GLY B 1 577 ? -18 19.375 7.742 1 79.94 577 GLY B O 1
ATOM 11669 N N . THR B 1 578 ? -19.078 19.297 5.668 1 79.81 578 THR B N 1
ATOM 11670 C CA . THR B 1 578 ? -19.047 17.844 5.566 1 79.81 578 THR B CA 1
ATOM 11671 C C . THR B 1 578 ? -18.031 17.391 4.531 1 79.81 578 THR B C 1
ATOM 11673 O O . THR B 1 578 ? -17.75 18.109 3.57 1 79.81 578 THR B O 1
ATOM 11676 N N . ARG B 1 579 ? -17.531 16.281 4.719 1 80.31 579 ARG B N 1
ATOM 11677 C CA . ARG B 1 579 ? -16.609 15.68 3.77 1 80.31 579 ARG B CA 1
ATOM 11678 C C . ARG B 1 579 ? -17.328 15.234 2.5 1 80.31 579 ARG B C 1
ATOM 11680 O O . ARG B 1 579 ? -18.469 14.781 2.559 1 80.31 579 ARG B O 1
ATOM 11687 N N . PRO B 1 580 ? -16.719 15.273 1.43 1 83.31 580 PRO B N 1
ATOM 11688 C CA . PRO B 1 580 ? -15.445 15.945 1.151 1 83.31 580 PRO B CA 1
ATOM 11689 C C . PRO B 1 580 ? -15.547 17.469 1.271 1 83.31 580 PRO B C 1
ATOM 11691 O O . PRO B 1 580 ? -16.547 18.062 0.863 1 83.31 580 PRO B O 1
ATOM 11694 N N . TYR B 1 581 ? -14.516 18.109 1.832 1 86.19 581 TYR B N 1
ATOM 11695 C CA . TYR B 1 581 ? -14.516 19.547 2.082 1 86.19 581 TYR B CA 1
ATOM 11696 C C . TYR B 1 581 ? -14.375 20.312 0.78 1 86.19 581 TYR B C 1
ATOM 11698 O O . TYR B 1 581 ? -13.797 19.812 -0.191 1 86.19 581 TYR B O 1
ATOM 11706 N N . ASP B 1 582 ? -14.922 21.484 0.817 1 87.44 582 ASP B N 1
ATOM 11707 C CA . ASP B 1 582 ? -14.688 22.406 -0.293 1 87.44 582 ASP B CA 1
ATOM 11708 C C . ASP B 1 582 ? -13.203 22.75 -0.419 1 87.44 582 ASP B C 1
ATOM 11710 O O . ASP B 1 582 ? -12.594 23.25 0.528 1 87.44 582 ASP B O 1
ATOM 11714 N N . PRO B 1 583 ? -12.625 22.469 -1.575 1 89.62 583 PRO B N 1
ATOM 11715 C CA . PRO B 1 583 ? -11.18 22.688 -1.726 1 89.62 583 PRO B CA 1
ATOM 11716 C C . PRO B 1 583 ? -10.82 24.156 -1.881 1 89.62 583 PRO B C 1
ATOM 11718 O O . PRO B 1 583 ? -9.641 24.516 -1.782 1 89.62 583 PRO B O 1
ATOM 11721 N N . GLU B 1 584 ? -11.727 25.016 -2.104 1 90.38 584 GLU B N 1
ATOM 11722 C CA . GLU B 1 584 ? -11.461 26.406 -2.441 1 90.38 584 GLU B CA 1
ATOM 11723 C C . GLU B 1 584 ? -10.727 27.125 -1.306 1 90.38 584 GLU B C 1
ATOM 11725 O O . GLU B 1 584 ? -9.75 27.828 -1.54 1 90.38 584 GLU B O 1
ATOM 11730 N N . PRO B 1 585 ? -11.211 26.984 -0.093 1 89.06 585 PRO B N 1
ATOM 11731 C CA . PRO B 1 585 ? -10.484 27.641 0.989 1 89.06 585 PRO B CA 1
ATOM 11732 C C . PRO B 1 585 ? -9.031 27.188 1.091 1 89.06 585 PRO B C 1
ATOM 11734 O O . PRO B 1 585 ? -8.141 27.984 1.381 1 89.06 585 PRO B O 1
ATOM 11737 N N . LEU B 1 586 ? -8.852 25.906 0.888 1 90.06 586 LEU B N 1
ATOM 11738 C CA . LEU B 1 586 ? -7.492 25.375 0.912 1 90.06 586 LEU B CA 1
ATOM 11739 C C . LEU B 1 586 ? -6.652 25.969 -0.213 1 90.06 586 LEU B C 1
ATOM 11741 O O . LEU B 1 586 ? -5.52 26.406 0.012 1 90.06 586 LEU B O 1
ATOM 11745 N N . GLU B 1 587 ? -7.191 26 -1.407 1 92.88 587 GLU B N 1
ATOM 11746 C CA . GLU B 1 587 ? -6.488 26.547 -2.562 1 92.88 587 GLU B CA 1
ATOM 11747 C C . GLU B 1 587 ? -6.176 28.031 -2.363 1 92.88 587 GLU B C 1
ATOM 11749 O O . GLU B 1 587 ? -5.074 28.484 -2.682 1 92.88 587 GLU B O 1
ATOM 11754 N N . CYS B 1 588 ? -7.098 28.734 -1.811 1 90.75 588 CYS B N 1
ATOM 11755 C CA . CYS B 1 588 ? -6.918 30.156 -1.566 1 90.75 588 CYS B CA 1
ATOM 11756 C C . CYS B 1 588 ? -5.816 30.406 -0.54 1 90.75 588 CYS B C 1
ATOM 11758 O O . CYS B 1 588 ? -5.004 31.312 -0.699 1 90.75 588 CYS B O 1
ATOM 11760 N N . LEU B 1 589 ? -5.816 29.672 0.442 1 87.94 589 LEU B N 1
ATOM 11761 C CA . LEU B 1 589 ? -4.809 29.812 1.489 1 87.94 589 LEU B CA 1
ATOM 11762 C C . LEU B 1 589 ? -3.414 29.516 0.947 1 87.94 589 LEU B C 1
ATOM 11764 O O . LEU B 1 589 ? -2.459 30.234 1.26 1 87.94 589 LEU B O 1
ATOM 11768 N N . ILE B 1 590 ? -3.287 28.438 0.165 1 92.25 590 ILE B N 1
ATOM 11769 C CA . ILE B 1 590 ? -2.002 28.078 -0.425 1 92.25 590 ILE B CA 1
ATOM 11770 C C . ILE B 1 590 ? -1.521 29.203 -1.339 1 92.25 590 ILE B C 1
ATOM 11772 O O . ILE B 1 590 ? -0.357 29.609 -1.276 1 92.25 590 ILE B O 1
ATOM 11776 N N . LYS B 1 591 ? -2.43 29.781 -2.107 1 92.5 591 LYS B N 1
ATOM 11777 C CA . LYS B 1 591 ? -2.102 30.859 -3.047 1 92.5 591 LYS B CA 1
ATOM 11778 C C . LYS B 1 591 ? -1.704 32.125 -2.312 1 92.5 591 LYS B C 1
ATOM 11780 O O . LYS B 1 591 ? -0.851 32.875 -2.785 1 92.5 591 LYS B O 1
ATOM 11785 N N . GLU B 1 592 ? -2.383 32.312 -1.246 1 90.38 592 GLU B N 1
ATOM 11786 C CA . GLU B 1 592 ? -2.125 33.5 -0.462 1 90.38 592 GLU B CA 1
ATOM 11787 C C . GLU B 1 592 ? -0.661 33.594 -0.04 1 90.38 592 GLU B C 1
ATOM 11789 O O . GLU B 1 592 ? -0.051 34.656 -0.102 1 90.38 592 GLU B O 1
ATOM 11794 N N . TYR B 1 593 ? -0.111 32.531 0.274 1 89.62 593 TYR B N 1
ATOM 11795 C CA . TYR B 1 593 ? 1.245 32.562 0.812 1 89.62 593 TYR B CA 1
ATOM 11796 C C . TYR B 1 593 ? 2.27 32.25 -0.274 1 89.62 593 TYR B C 1
ATOM 11798 O O . TYR B 1 593 ? 3.354 32.844 -0.297 1 89.62 593 TYR B O 1
ATOM 11806 N N . LEU B 1 594 ? 2.031 31.375 -1.195 1 92.94 594 LEU B N 1
ATOM 11807 C CA . LEU B 1 594 ? 2.982 30.969 -2.229 1 92.94 594 LEU B CA 1
ATOM 11808 C C . LEU B 1 594 ? 2.887 31.906 -3.438 1 92.94 594 LEU B C 1
ATOM 11810 O O . LEU B 1 594 ? 3.844 32.031 -4.203 1 92.94 594 LEU B O 1
ATOM 11814 N N . GLY B 1 595 ? 1.758 32.531 -3.639 1 91.31 595 GLY B N 1
ATOM 11815 C CA . GLY B 1 595 ? 1.503 33.25 -4.859 1 91.31 595 GLY B CA 1
ATOM 11816 C C . GLY B 1 595 ? 0.899 32.406 -5.965 1 91.31 595 GLY B C 1
ATOM 11817 O O . GLY B 1 595 ? 1.187 31.219 -6.062 1 91.31 595 GLY B O 1
ATOM 11818 N N . PRO B 1 596 ? 0.158 32.938 -6.824 1 91.69 596 PRO B N 1
ATOM 11819 C CA . PRO B 1 596 ? -0.538 32.188 -7.871 1 91.69 596 PRO B CA 1
ATOM 11820 C C . PRO B 1 596 ? 0.366 31.859 -9.055 1 91.69 596 PRO B C 1
ATOM 11822 O O . PRO B 1 596 ? 0.052 30.969 -9.844 1 91.69 596 PRO B O 1
ATOM 11825 N N . ASN B 1 597 ? 1.55 32.5 -9.117 1 92.12 597 ASN B N 1
ATOM 11826 C CA . ASN B 1 597 ? 2.33 32.344 -10.336 1 92.12 597 ASN B CA 1
ATOM 11827 C C . ASN B 1 597 ? 3.711 31.766 -10.055 1 92.12 597 ASN B C 1
ATOM 11829 O O . ASN B 1 597 ? 4.578 31.75 -10.938 1 92.12 597 ASN B O 1
ATOM 11833 N N . LEU B 1 598 ? 3.93 31.297 -8.875 1 94.25 598 LEU B N 1
ATOM 11834 C CA . LEU B 1 598 ? 5.219 30.688 -8.57 1 94.25 598 LEU B CA 1
ATOM 11835 C C . LEU B 1 598 ? 5.363 29.359 -9.289 1 94.25 598 LEU B C 1
ATOM 11837 O O . LEU B 1 598 ? 4.516 28.469 -9.141 1 94.25 598 LEU B O 1
ATOM 11841 N N . MET B 1 599 ? 6.422 29.281 -10.102 1 94.56 599 MET B N 1
ATOM 11842 C CA . MET B 1 599 ? 6.652 28.062 -10.875 1 94.56 599 MET B CA 1
ATOM 11843 C C . MET B 1 599 ? 7.602 27.125 -10.141 1 94.56 599 MET B C 1
ATOM 11845 O O . MET B 1 599 ? 8.422 27.562 -9.336 1 94.56 599 MET B O 1
ATOM 11849 N N . MET B 1 600 ? 7.516 25.844 -10.438 1 94.94 600 MET B N 1
ATOM 11850 C CA . MET B 1 600 ? 8.383 24.844 -9.812 1 94.94 600 MET B CA 1
ATOM 11851 C C . MET B 1 600 ? 9.852 25.156 -10.086 1 94.94 600 MET B C 1
ATOM 11853 O O . MET B 1 600 ? 10.695 25.016 -9.195 1 94.94 600 MET B O 1
ATOM 11857 N N . LYS B 1 601 ? 10.211 25.594 -11.266 1 93.5 601 LYS B N 1
ATOM 11858 C CA . LYS B 1 601 ? 11.586 25.906 -11.641 1 93.5 601 LYS B CA 1
ATOM 11859 C C . LYS B 1 601 ? 12.156 27.016 -10.766 1 93.5 601 LYS B C 1
ATOM 11861 O O . LYS B 1 601 ? 13.367 27.094 -10.562 1 93.5 601 LYS B O 1
ATOM 11866 N N . ASP B 1 602 ? 11.25 27.875 -10.25 1 94.12 602 ASP B N 1
ATOM 11867 C CA . ASP B 1 602 ? 11.672 29.016 -9.445 1 94.12 602 ASP B CA 1
ATOM 11868 C C . ASP B 1 602 ? 12.25 28.562 -8.109 1 94.12 602 ASP B C 1
ATOM 11870 O O . ASP B 1 602 ? 13.086 29.25 -7.523 1 94.12 602 ASP B O 1
ATOM 11874 N N . LEU B 1 603 ? 11.828 27.438 -7.605 1 95.25 603 LEU B N 1
ATOM 11875 C CA . LEU B 1 603 ? 12.312 26.938 -6.32 1 95.25 603 LEU B CA 1
ATOM 11876 C C . LEU B 1 603 ? 13.805 26.656 -6.379 1 95.25 603 LEU B C 1
ATOM 11878 O O . LEU B 1 603 ? 14.531 26.922 -5.418 1 95.25 603 LEU B O 1
ATOM 11882 N N . LYS B 1 604 ? 14.219 26.109 -7.492 1 94.06 604 LYS B N 1
ATOM 11883 C CA . LYS B 1 604 ? 15.656 25.906 -7.676 1 94.06 604 LYS B CA 1
ATOM 11884 C C . LYS B 1 604 ? 16.344 27.172 -8.156 1 94.06 604 LYS B C 1
ATOM 11886 O O . LYS B 1 604 ? 17.422 27.531 -7.664 1 94.06 604 LYS B O 1
ATOM 11891 N N . GLY B 1 605 ? 15.781 27.859 -9.078 1 92.62 605 GLY B N 1
ATOM 11892 C CA . GLY B 1 605 ? 16.406 29.016 -9.688 1 92.62 605 GLY B CA 1
ATOM 11893 C C . GLY B 1 605 ? 16.547 30.188 -8.719 1 92.62 605 GLY B C 1
ATOM 11894 O O . GLY B 1 605 ? 17.625 30.797 -8.641 1 92.62 605 GLY B O 1
ATOM 11895 N N . LYS B 1 606 ? 15.508 30.469 -8 1 92.56 606 LYS B N 1
ATOM 11896 C CA . LYS B 1 606 ? 15.492 31.656 -7.141 1 92.56 606 LYS B CA 1
ATOM 11897 C C . LYS B 1 606 ? 15.992 31.312 -5.738 1 92.56 606 LYS B C 1
ATOM 11899 O O . LYS B 1 606 ? 16.609 32.156 -5.078 1 92.56 606 LYS B O 1
ATOM 11904 N N . TYR B 1 607 ? 15.758 30.109 -5.27 1 93.88 607 TYR B N 1
ATOM 11905 C CA . TYR B 1 607 ? 16.016 29.828 -3.867 1 93.88 607 TYR B CA 1
ATOM 11906 C C . TYR B 1 607 ? 17.094 28.75 -3.729 1 93.88 607 TYR B C 1
ATOM 11908 O O . TYR B 1 607 ? 17.531 28.438 -2.617 1 93.88 607 TYR B O 1
ATOM 11916 N N . GLY B 1 608 ? 17.516 28.125 -4.844 1 93.38 608 GLY B N 1
ATOM 11917 C CA . GLY B 1 608 ? 18.625 27.203 -4.855 1 93.38 608 GLY B CA 1
ATOM 11918 C C . GLY B 1 608 ? 18.297 25.859 -4.227 1 93.38 608 GLY B C 1
ATOM 11919 O O . GLY B 1 608 ? 19.172 25.172 -3.723 1 93.38 608 GLY B O 1
ATOM 11920 N N . LYS B 1 609 ? 17.047 25.469 -4.172 1 95.81 609 LYS B N 1
ATOM 11921 C CA . LYS B 1 609 ? 16.641 24.219 -3.527 1 95.81 609 LYS B CA 1
ATOM 11922 C C . LYS B 1 609 ? 16.031 23.25 -4.539 1 95.81 609 LYS B C 1
ATOM 11924 O O . LYS B 1 609 ? 15.289 23.656 -5.43 1 95.81 609 LYS B O 1
ATOM 11929 N N . ASN B 1 610 ? 16.469 22.031 -4.555 1 96.69 610 ASN B N 1
ATOM 11930 C CA . ASN B 1 610 ? 15.82 20.969 -5.301 1 96.69 610 ASN B CA 1
ATOM 11931 C C . ASN B 1 610 ? 14.625 20.391 -4.543 1 96.69 610 ASN B C 1
ATOM 11933 O O . ASN B 1 610 ? 14.797 19.656 -3.57 1 96.69 610 ASN B O 1
ATOM 11937 N N . VAL B 1 611 ? 13.43 20.688 -5.059 1 97.62 611 VAL B N 1
ATOM 11938 C CA . VAL B 1 611 ? 12.211 20.312 -4.344 1 97.62 611 VAL B CA 1
ATOM 11939 C C . VAL B 1 611 ? 11.461 19.234 -5.137 1 97.62 611 VAL B C 1
ATOM 11941 O O . VAL B 1 611 ? 11.328 19.344 -6.355 1 97.62 611 VAL B O 1
ATOM 11944 N N . ILE B 1 612 ? 11.039 18.188 -4.469 1 97.38 612 ILE B N 1
ATOM 11945 C CA . ILE B 1 612 ? 10.258 17.109 -5.055 1 97.38 612 ILE B CA 1
ATOM 11946 C C . ILE B 1 612 ? 8.906 17.016 -4.344 1 97.38 612 ILE B C 1
ATOM 11948 O O . ILE B 1 612 ? 8.852 16.969 -3.111 1 97.38 612 ILE B O 1
ATOM 11952 N N . ILE B 1 613 ? 7.809 17 -5.051 1 97.62 613 ILE B N 1
ATOM 11953 C CA . ILE B 1 613 ? 6.469 16.875 -4.492 1 97.62 613 ILE B CA 1
ATOM 11954 C C . ILE B 1 613 ? 5.75 15.68 -5.109 1 97.62 613 ILE B C 1
ATOM 11956 O O . ILE B 1 613 ? 5.324 15.734 -6.266 1 97.62 613 ILE B O 1
ATOM 11960 N N . PRO B 1 614 ? 5.562 14.594 -4.352 1 96.56 614 PRO B N 1
ATOM 11961 C CA . PRO B 1 614 ? 4.902 13.398 -4.879 1 96.56 614 PRO B CA 1
ATOM 11962 C C . PRO B 1 614 ? 3.389 13.555 -4.984 1 96.56 614 PRO B C 1
ATOM 11964 O O . PRO B 1 614 ? 2.764 14.148 -4.105 1 96.56 614 PRO B O 1
ATOM 11967 N N . ALA B 1 615 ? 2.777 13.055 -6.004 1 94.44 615 ALA B N 1
ATOM 11968 C CA . ALA B 1 615 ? 1.34 12.922 -6.227 1 94.44 615 ALA B CA 1
ATOM 11969 C C . ALA B 1 615 ? 1.012 11.602 -6.918 1 94.44 615 ALA B C 1
ATOM 11971 O O . ALA B 1 615 ? 1.911 10.891 -7.371 1 94.44 615 ALA B O 1
ATOM 11972 N N . THR B 1 616 ? -0.242 11.188 -6.891 1 90.25 616 THR B N 1
ATOM 11973 C CA . THR B 1 616 ? -0.649 9.922 -7.492 1 90.25 616 THR B CA 1
ATOM 11974 C C . THR B 1 616 ? -1.596 10.164 -8.664 1 90.25 616 THR B C 1
ATOM 11976 O O . THR B 1 616 ? -2.592 10.875 -8.531 1 90.25 616 THR B O 1
ATOM 11979 N N . LEU B 1 617 ? -1.294 9.609 -9.781 1 86.69 617 LEU B N 1
ATOM 11980 C CA . LEU B 1 617 ? -2.197 9.617 -10.93 1 86.69 617 LEU B CA 1
ATOM 11981 C C . LEU B 1 617 ? -3.221 8.492 -10.82 1 86.69 617 LEU B C 1
ATOM 11983 O O . LEU B 1 617 ? -2.861 7.312 -10.875 1 86.69 617 LEU B O 1
ATOM 11987 N N . HIS B 1 618 ? -4.438 8.828 -10.672 1 81.19 618 HIS B N 1
ATOM 11988 C CA . HIS B 1 618 ? -5.453 7.809 -10.414 1 81.19 618 HIS B CA 1
ATOM 11989 C C . HIS B 1 618 ? -6.34 7.598 -11.641 1 81.19 618 HIS B C 1
ATOM 11991 O O . HIS B 1 618 ? -7.246 6.762 -11.617 1 81.19 618 HIS B O 1
ATOM 11997 N N . ASP B 1 619 ? -6.102 8.25 -12.758 1 79.5 619 ASP B N 1
ATOM 11998 C CA . ASP B 1 619 ? -6.898 8.102 -13.969 1 79.5 619 ASP B CA 1
ATOM 11999 C C . ASP B 1 619 ? -6.434 6.898 -14.789 1 79.5 619 ASP B C 1
ATOM 12001 O O . ASP B 1 619 ? -6.738 6.797 -15.977 1 79.5 619 ASP B O 1
ATOM 12005 N N . ARG B 1 620 ? -5.73 6.062 -14.164 1 78.69 620 ARG B N 1
ATOM 12006 C CA . ARG B 1 620 ? -5.203 4.875 -14.828 1 78.69 620 ARG B CA 1
ATOM 12007 C C . ARG B 1 620 ? -5.094 3.707 -13.852 1 78.69 620 ARG B C 1
ATOM 12009 O O . ARG B 1 620 ? -5.082 3.906 -12.633 1 78.69 620 ARG B O 1
ATOM 12016 N N . VAL B 1 621 ? -5.156 2.494 -14.398 1 73.25 621 VAL B N 1
ATOM 12017 C CA . VAL B 1 621 ? -4.98 1.275 -13.617 1 73.25 621 VAL B CA 1
ATOM 12018 C C . VAL B 1 621 ? -3.836 0.448 -14.195 1 73.25 621 VAL B C 1
ATOM 12020 O O . VAL B 1 621 ? -3.838 0.123 -15.391 1 73.25 621 VAL B O 1
ATOM 12023 N N . PRO B 1 622 ? -2.83 0.147 -13.555 1 77.31 622 PRO B N 1
ATOM 12024 C CA . PRO B 1 622 ? -2.578 0.552 -12.164 1 77.31 622 PRO B CA 1
ATOM 12025 C C . PRO B 1 622 ? -2.223 2.031 -12.039 1 77.31 622 PRO B C 1
ATOM 12027 O O . PRO B 1 622 ? -1.753 2.643 -13.008 1 77.31 622 PRO B O 1
ATOM 12030 N N . MET B 1 623 ? -2.461 2.574 -10.805 1 81.88 623 MET B N 1
ATOM 12031 C CA . MET B 1 623 ? -2.094 3.967 -10.562 1 81.88 623 MET B CA 1
ATOM 12032 C C . MET B 1 623 ? -0.589 4.168 -10.703 1 81.88 623 MET B C 1
ATOM 12034 O O . MET B 1 623 ? 0.174 3.201 -10.688 1 81.88 623 MET B O 1
ATOM 12038 N N . LYS B 1 624 ? -0.235 5.449 -10.891 1 85.69 624 LYS B N 1
ATOM 12039 C CA . LYS B 1 624 ? 1.181 5.734 -11.102 1 85.69 624 LYS B CA 1
ATOM 12040 C C . LYS B 1 624 ? 1.653 6.867 -10.195 1 85.69 624 LYS B C 1
ATOM 12042 O O . LYS B 1 624 ? 0.938 7.855 -10.008 1 85.69 624 LYS B O 1
ATOM 12047 N N . LEU B 1 625 ? 2.834 6.695 -9.594 1 90.38 625 LEU B N 1
ATOM 12048 C CA . LEU B 1 625 ? 3.461 7.75 -8.805 1 90.38 625 LEU B CA 1
ATOM 12049 C C . LEU B 1 625 ? 4.012 8.844 -9.711 1 90.38 625 LEU B C 1
ATOM 12051 O O . LEU B 1 625 ? 4.758 8.57 -10.648 1 90.38 625 LEU B O 1
ATOM 12055 N N . HIS B 1 626 ? 3.574 10.039 -9.484 1 91.06 626 HIS B N 1
ATOM 12056 C CA . HIS B 1 626 ? 4.078 11.211 -10.195 1 91.06 626 HIS B CA 1
ATOM 12057 C C . HIS B 1 626 ? 4.871 12.117 -9.273 1 91.06 626 HIS B C 1
ATOM 12059 O O . HIS B 1 626 ? 4.43 12.414 -8.156 1 91.06 626 HIS B O 1
ATOM 12065 N N . LEU B 1 627 ? 6.055 12.555 -9.719 1 93 627 LEU B N 1
ATOM 12066 C CA . LEU B 1 627 ? 6.883 13.477 -8.945 1 93 627 LEU B CA 1
ATOM 12067 C C . LEU B 1 627 ? 6.965 14.836 -9.625 1 93 627 LEU B C 1
ATOM 12069 O O . LEU B 1 627 ? 7.465 14.945 -10.742 1 93 627 LEU B O 1
ATOM 12073 N N . PHE B 1 628 ? 6.402 15.867 -8.953 1 94.31 628 PHE B N 1
ATOM 12074 C CA . PHE B 1 628 ? 6.699 17.234 -9.375 1 94.31 628 PHE B CA 1
ATOM 12075 C C . PHE B 1 628 ? 8.109 17.625 -8.961 1 94.31 628 PHE B C 1
ATOM 12077 O O . PHE B 1 628 ? 8.547 17.328 -7.852 1 94.31 628 PHE B O 1
ATOM 12084 N N . ARG B 1 629 ? 8.844 18.234 -9.883 1 94.69 629 ARG B N 1
ATOM 12085 C CA . ARG B 1 629 ? 10.25 18.531 -9.648 1 94.69 629 ARG B CA 1
ATOM 12086 C C . ARG B 1 629 ? 10.547 20 -9.938 1 94.69 629 ARG B C 1
ATOM 12088 O O . ARG B 1 629 ? 9.922 20.609 -10.805 1 94.69 629 ARG B O 1
ATOM 12095 N N . SER B 1 630 ? 11.531 20.547 -9.172 1 95.44 630 SER B N 1
ATOM 12096 C CA . SER B 1 630 ? 12.008 21.891 -9.461 1 95.44 630 SER B CA 1
ATOM 12097 C C . SER B 1 630 ? 13.148 21.875 -10.477 1 95.44 630 SER B C 1
ATOM 12099 O O . SER B 1 630 ? 13.711 22.922 -10.797 1 95.44 630 SER B O 1
ATOM 12101 N N . TYR B 1 631 ? 13.555 20.75 -10.992 1 92.94 631 TYR B N 1
ATOM 12102 C CA . TYR B 1 631 ? 14.641 20.5 -11.93 1 92.94 631 TYR B CA 1
ATOM 12103 C C . TYR B 1 631 ? 14.219 19.516 -13.016 1 92.94 631 TYR B C 1
ATOM 12105 O O . TYR B 1 631 ? 13.156 18.906 -12.914 1 92.94 631 TYR B O 1
ATOM 12113 N N . PRO B 1 632 ? 14.977 19.391 -14.039 1 90.69 632 PRO B N 1
ATOM 12114 C CA . PRO B 1 632 ? 14.609 18.422 -15.062 1 90.69 632 PRO B CA 1
ATOM 12115 C C . PRO B 1 632 ? 14.742 16.969 -14.586 1 90.69 632 PRO B C 1
ATOM 12117 O O . PRO B 1 632 ? 15.711 16.641 -13.898 1 90.69 632 PRO B O 1
ATOM 12120 N N . SER B 1 633 ? 13.758 16.156 -14.945 1 88.5 633 SER B N 1
ATOM 12121 C CA . SER B 1 633 ? 13.773 14.75 -14.547 1 88.5 633 SER B CA 1
ATOM 12122 C C . SER B 1 633 ? 14.891 13.992 -15.266 1 88.5 633 SER B C 1
ATOM 12124 O O . SER B 1 633 ? 15.438 14.469 -16.25 1 88.5 633 SER B O 1
ATOM 12126 N N . HIS B 1 634 ? 15.219 12.773 -14.766 1 88.44 634 HIS B N 1
ATOM 12127 C CA . HIS B 1 634 ? 16.25 11.945 -15.391 1 88.44 634 HIS B CA 1
ATOM 12128 C C . HIS B 1 634 ? 15.852 11.555 -16.812 1 88.44 634 HIS B C 1
ATOM 12130 O O . HIS B 1 634 ? 16.703 11.445 -17.688 1 88.44 634 HIS B O 1
ATOM 12136 N N . LEU B 1 635 ? 14.602 11.367 -17.047 1 83.31 635 LEU B N 1
ATOM 12137 C CA . LEU B 1 635 ? 14.133 11.016 -18.375 1 83.31 635 LEU B CA 1
ATOM 12138 C C . LEU B 1 635 ? 14.273 12.195 -19.328 1 83.31 635 LEU B C 1
ATOM 12140 O O . LEU B 1 635 ? 14.586 12.016 -20.516 1 83.31 635 LEU B O 1
ATOM 12144 N N . GLU B 1 636 ? 14 13.398 -18.828 1 85.31 636 GLU B N 1
ATOM 12145 C CA . GLU B 1 636 ? 14.18 14.602 -19.625 1 85.31 636 GLU B CA 1
ATOM 12146 C C . GLU B 1 636 ? 15.648 14.812 -19.984 1 85.31 636 GLU B C 1
ATOM 12148 O O . GLU B 1 636 ? 15.969 15.195 -21.109 1 85.31 636 GLU B O 1
ATOM 12153 N N . LEU B 1 637 ? 16.5 14.578 -19 1 87.88 637 LEU B N 1
ATOM 12154 C CA . LEU B 1 637 ? 17.922 14.703 -19.25 1 87.88 637 LEU B CA 1
ATOM 12155 C C . LEU B 1 637 ? 18.391 13.711 -20.312 1 87.88 637 LEU B C 1
ATOM 12157 O O . LEU B 1 637 ? 19.219 14.047 -21.156 1 87.88 637 LEU B O 1
ATOM 12161 N N . LEU B 1 638 ? 17.828 12.508 -20.297 1 86.44 638 LEU B N 1
ATOM 12162 C CA . LEU B 1 638 ? 18.203 11.445 -21.219 1 86.44 638 LEU B CA 1
ATOM 12163 C C . LEU B 1 638 ? 17.438 11.562 -22.531 1 86.44 638 LEU B C 1
ATOM 12165 O O . LEU B 1 638 ? 17.672 10.781 -23.453 1 86.44 638 LEU B O 1
ATOM 12169 N N . LYS B 1 639 ? 16.5 12.477 -22.672 1 81.38 639 LYS B N 1
ATOM 12170 C CA . LYS B 1 639 ? 15.656 12.688 -23.844 1 81.38 639 LYS B CA 1
ATOM 12171 C C . LYS B 1 639 ? 14.836 11.438 -24.172 1 81.38 639 LYS B C 1
ATOM 12173 O O . LYS B 1 639 ? 14.758 11.023 -25.328 1 81.38 639 LYS B O 1
ATOM 12178 N N . LYS B 1 640 ? 14.43 10.805 -23.156 1 77 640 LYS B N 1
ATOM 12179 C CA . LYS B 1 640 ? 13.539 9.656 -23.297 1 77 640 LYS B CA 1
ATOM 12180 C C . LYS B 1 640 ? 12.094 10.039 -22.969 1 77 640 LYS B C 1
ATOM 12182 O O . LYS B 1 640 ? 11.852 10.836 -22.047 1 77 640 LYS B O 1
ATOM 12187 N N . PRO B 1 641 ? 11.234 9.477 -23.734 1 68.75 641 PRO B N 1
ATOM 12188 C CA . PRO B 1 641 ? 9.828 9.789 -23.453 1 68.75 641 PRO B CA 1
ATOM 12189 C C . PRO B 1 641 ? 9.328 9.148 -22.172 1 68.75 641 PRO B C 1
ATOM 12191 O O . PRO B 1 641 ? 9.734 8.031 -21.828 1 68.75 641 PRO B O 1
ATOM 12194 N N . ASP B 1 642 ? 8.836 10.039 -21.359 1 62.97 642 ASP B N 1
ATOM 12195 C CA . ASP B 1 642 ? 8.156 9.484 -20.188 1 62.97 642 ASP B CA 1
ATOM 12196 C C . ASP B 1 642 ? 6.711 9.117 -20.516 1 62.97 642 ASP B C 1
ATOM 12198 O O . ASP B 1 642 ? 5.797 9.898 -20.25 1 62.97 642 ASP B O 1
ATOM 12202 N N . TYR B 1 643 ? 6.52 8.133 -21.344 1 54.88 643 TYR B N 1
ATOM 12203 C CA . TYR B 1 643 ? 5.195 7.848 -21.891 1 54.88 643 TYR B CA 1
ATOM 12204 C C . TYR B 1 643 ? 4.324 7.133 -20.859 1 54.88 643 TYR B C 1
ATOM 12206 O O . TYR B 1 643 ? 4.75 6.145 -20.266 1 54.88 643 TYR B O 1
ATOM 12214 N N . ASP B 1 644 ? 3.652 7.871 -20.062 1 54.94 644 ASP B N 1
ATOM 12215 C CA . ASP B 1 644 ? 2.479 7.246 -19.469 1 54.94 644 ASP B CA 1
ATOM 12216 C C . ASP B 1 644 ? 1.244 7.438 -20.344 1 54.94 644 ASP B C 1
ATOM 12218 O O . ASP B 1 644 ? 0.979 8.547 -20.812 1 54.94 644 ASP B O 1
ATOM 12222 N N . ARG B 1 645 ? 0.83 6.445 -20.969 1 48.97 645 ARG B N 1
ATOM 12223 C CA . ARG B 1 645 ? -0.326 6.605 -21.844 1 48.97 645 ARG B CA 1
ATOM 12224 C C . ARG B 1 645 ? -1.374 7.516 -21.219 1 48.97 645 ARG B C 1
ATOM 12226 O O . ARG B 1 645 ? -1.781 7.297 -20.078 1 48.97 645 ARG B O 1
ATOM 12233 N N . GLY B 1 646 ? -1.749 8.625 -21.906 1 46.91 646 GLY B N 1
ATOM 12234 C CA . GLY B 1 646 ? -2.818 9.547 -21.547 1 46.91 646 GLY B CA 1
ATOM 12235 C C . GLY B 1 646 ? -2.346 10.711 -20.688 1 46.91 646 GLY B C 1
ATOM 12236 O O . GLY B 1 646 ? -3.129 11.609 -20.375 1 46.91 646 GLY B O 1
ATOM 12237 N N . PHE B 1 647 ? -1.165 10.523 -20.078 1 50.03 647 PHE B N 1
ATOM 12238 C CA . PHE B 1 647 ? -0.693 11.648 -19.281 1 50.03 647 PHE B CA 1
ATOM 12239 C C . PHE B 1 647 ? 0.619 12.188 -19.844 1 50.03 647 PHE B C 1
ATOM 12241 O O . PHE B 1 647 ? 1.594 11.453 -19.984 1 50.03 647 PHE B O 1
ATOM 12248 N N . ALA B 1 648 ? 0.445 13.25 -20.484 1 50.84 648 ALA B N 1
ATOM 12249 C CA . ALA B 1 648 ? 1.67 13.914 -20.922 1 50.84 648 ALA B CA 1
ATOM 12250 C C . ALA B 1 648 ? 2.289 14.727 -19.781 1 50.84 648 ALA B C 1
ATOM 12252 O O . ALA B 1 648 ? 1.653 15.633 -19.234 1 50.84 648 ALA B O 1
ATOM 12253 N N . ARG B 1 649 ? 3.391 14.25 -19.297 1 60 649 ARG B N 1
ATOM 12254 C CA . ARG B 1 649 ? 4.078 14.992 -18.25 1 60 649 ARG B CA 1
ATOM 12255 C C . ARG B 1 649 ? 4.535 16.359 -18.766 1 60 649 ARG B C 1
ATOM 12257 O O . ARG B 1 649 ? 5.055 16.469 -19.875 1 60 649 ARG B O 1
ATOM 12264 N N . HIS B 1 650 ? 4.074 17.375 -18.125 1 62.97 650 HIS B N 1
ATOM 12265 C CA . HIS B 1 650 ? 4.57 18.719 -18.406 1 62.97 650 HIS B CA 1
ATOM 12266 C C . HIS B 1 650 ? 5.918 18.953 -17.734 1 62.97 650 HIS B C 1
ATOM 12268 O O . HIS B 1 650 ? 6.141 18.516 -16.609 1 62.97 650 HIS B O 1
ATOM 12274 N N . PRO B 1 651 ? 6.758 19.5 -18.5 1 68.12 651 PRO B N 1
ATOM 12275 C CA . PRO B 1 651 ? 8.055 19.844 -17.906 1 68.12 651 PRO B CA 1
ATOM 12276 C C . PRO B 1 651 ? 7.922 20.734 -16.672 1 68.12 651 PRO B C 1
ATOM 12278 O O . PRO B 1 651 ? 6.887 21.375 -16.484 1 68.12 651 PRO B O 1
ATOM 12281 N N . CYS B 1 652 ? 8.805 20.641 -15.898 1 68.75 652 CYS B N 1
ATOM 12282 C CA . CYS B 1 652 ? 8.828 21.359 -14.633 1 68.75 652 CYS B CA 1
ATOM 12283 C C . CYS B 1 652 ? 8.664 22.859 -14.859 1 68.75 652 CYS B C 1
ATOM 12285 O O . CYS B 1 652 ? 8.148 23.578 -13.992 1 68.75 652 CYS B O 1
ATOM 12287 N N . GLN B 1 653 ? 9.031 23.359 -15.938 1 72.81 653 GLN B N 1
ATOM 12288 C CA . GLN B 1 653 ? 8.977 24.781 -16.234 1 72.81 653 GLN B CA 1
ATOM 12289 C C . GLN B 1 653 ? 7.531 25.266 -16.344 1 72.81 653 GLN B C 1
ATOM 12291 O O . GLN B 1 653 ? 7.25 26.453 -16.172 1 72.81 653 GLN B O 1
ATOM 12296 N N . ASP B 1 654 ? 6.773 24.297 -16.516 1 79.62 654 ASP B N 1
ATOM 12297 C CA . ASP B 1 654 ? 5.391 24.703 -16.766 1 79.62 654 ASP B CA 1
ATOM 12298 C C . ASP B 1 654 ? 4.484 24.312 -15.609 1 79.62 654 ASP B C 1
ATOM 12300 O O . ASP B 1 654 ? 3.264 24.438 -15.695 1 79.62 654 ASP B O 1
ATOM 12304 N N . GLN B 1 655 ? 5.059 23.953 -14.594 1 89.19 655 GLN B N 1
ATOM 12305 C CA . GLN B 1 655 ? 4.23 23.5 -13.477 1 89.19 655 GLN B CA 1
ATOM 12306 C C . GLN B 1 655 ? 4.215 24.531 -12.359 1 89.19 655 GLN B C 1
ATOM 12308 O O . GLN B 1 655 ? 5.25 25.109 -12.016 1 89.19 655 GLN B O 1
ATOM 12313 N N . ILE B 1 656 ? 3.008 24.812 -11.875 1 93.69 656 ILE B N 1
ATOM 12314 C CA . ILE B 1 656 ? 2.809 25.797 -10.828 1 93.69 656 ILE B CA 1
ATOM 12315 C C . ILE B 1 656 ? 2.898 25.125 -9.461 1 93.69 656 ILE B C 1
ATOM 12317 O O . ILE B 1 656 ? 2.355 24.047 -9.258 1 93.69 656 ILE B O 1
ATOM 12321 N N . VAL B 1 657 ? 3.523 25.797 -8.508 1 96.19 657 VAL B N 1
ATOM 12322 C CA . VAL B 1 657 ? 3.838 25.203 -7.207 1 96.19 657 VAL B CA 1
ATOM 12323 C C . VAL B 1 657 ? 2.547 24.922 -6.438 1 96.19 657 VAL B C 1
ATOM 12325 O O . VAL B 1 657 ? 2.383 23.859 -5.855 1 96.19 657 VAL B O 1
ATOM 12328 N N . TRP B 1 658 ? 1.614 25.922 -6.348 1 95.69 658 TRP B N 1
ATOM 12329 C CA . TRP B 1 658 ? 0.416 25.703 -5.547 1 95.69 658 TRP B CA 1
ATOM 12330 C C . TRP B 1 658 ? -0.42 24.562 -6.113 1 95.69 658 TRP B C 1
ATOM 12332 O O . TRP B 1 658 ? -1.075 23.828 -5.367 1 95.69 658 TRP B O 1
ATOM 12342 N N . LYS B 1 659 ? -0.41 24.312 -7.438 1 94.94 659 LYS B N 1
ATOM 12343 C CA . LYS B 1 659 ? -1.128 23.203 -8.047 1 94.94 659 LYS B CA 1
ATOM 12344 C C . LYS B 1 659 ? -0.481 21.859 -7.684 1 94.94 659 LYS B C 1
ATOM 12346 O O . LYS B 1 659 ? -1.175 20.875 -7.484 1 94.94 659 LYS B O 1
ATOM 12351 N N . ALA B 1 660 ? 0.843 21.875 -7.676 1 95.69 660 ALA B N 1
ATOM 12352 C CA . ALA B 1 660 ? 1.558 20.672 -7.266 1 95.69 660 ALA B CA 1
ATOM 12353 C C . ALA B 1 660 ? 1.217 20.297 -5.824 1 95.69 660 ALA B C 1
ATOM 12355 O O . ALA B 1 660 ? 0.987 19.125 -5.516 1 95.69 660 ALA B O 1
ATOM 12356 N N . CYS B 1 661 ? 1.185 21.281 -4.98 1 96.31 661 CYS B N 1
ATOM 12357 C CA . CYS B 1 661 ? 0.85 21.047 -3.58 1 96.31 661 CYS B CA 1
ATOM 12358 C C . CYS B 1 661 ? -0.588 20.562 -3.436 1 96.31 661 CYS B C 1
ATOM 12360 O O . CYS B 1 661 ? -0.87 19.672 -2.635 1 96.31 661 CYS B O 1
ATOM 12362 N N . ARG B 1 662 ? -1.467 21.203 -4.219 1 95.31 662 ARG B N 1
ATOM 12363 C CA . ARG B 1 662 ? -2.869 20.797 -4.191 1 95.31 662 ARG B CA 1
ATOM 12364 C C . ARG B 1 662 ? -3.035 19.359 -4.668 1 95.31 662 ARG B C 1
ATOM 12366 O O . ARG B 1 662 ? -3.84 18.609 -4.117 1 95.31 662 ARG B O 1
ATOM 12373 N N . ALA B 1 663 ? -2.34 19.031 -5.68 1 93.56 663 ALA B N 1
ATOM 12374 C CA . ALA B 1 663 ? -2.371 17.656 -6.203 1 93.56 663 ALA B CA 1
ATOM 12375 C C . ALA B 1 663 ? -1.877 16.656 -5.16 1 93.56 663 ALA B C 1
ATOM 12377 O O . ALA B 1 663 ? -2.488 15.609 -4.957 1 93.56 663 ALA B O 1
ATOM 12378 N N . SER B 1 664 ? -0.804 16.984 -4.492 1 95.62 664 SER B N 1
ATOM 12379 C CA . SER B 1 664 ? -0.204 16.109 -3.482 1 95.62 664 SER B CA 1
ATOM 12380 C C . SER B 1 664 ? -1.093 16 -2.248 1 95.62 664 SER B C 1
ATOM 12382 O O . SER B 1 664 ? -0.993 15.047 -1.484 1 95.62 664 SER B O 1
ATOM 12384 N N . GLY B 1 665 ? -1.925 17 -2.004 1 92.12 665 GLY B N 1
ATOM 12385 C CA . GLY B 1 665 ? -2.732 17.047 -0.795 1 92.12 665 GLY B CA 1
ATOM 12386 C C . GLY B 1 665 ? -4.184 16.672 -1.032 1 92.12 665 GLY B C 1
ATOM 12387 O O . GLY B 1 665 ? -5.023 16.812 -0.143 1 92.12 665 GLY B O 1
ATOM 12388 N N . ALA B 1 666 ? -4.531 16.156 -2.172 1 88.31 666 ALA B N 1
ATOM 12389 C CA . ALA B 1 666 ? -5.898 15.766 -2.492 1 88.31 666 ALA B CA 1
ATOM 12390 C C . ALA B 1 666 ? -6.238 14.414 -1.869 1 88.31 666 ALA B C 1
ATOM 12392 O O . ALA B 1 666 ? -6.465 13.43 -2.582 1 88.31 666 ALA B O 1
ATOM 12393 N N . ALA B 1 667 ? -6.344 14.414 -0.542 1 81.56 667 ALA B N 1
ATOM 12394 C CA . ALA B 1 667 ? -6.59 13.188 0.201 1 81.56 667 ALA B CA 1
ATOM 12395 C C . ALA B 1 667 ? -7.977 12.625 -0.104 1 81.56 667 ALA B C 1
ATOM 12397 O O . ALA B 1 667 ? -8.977 13.32 0.046 1 81.56 667 ALA B O 1
ATOM 12398 N N . PRO B 1 668 ? -7.98 11.398 -0.449 1 75.94 668 PRO B N 1
ATOM 12399 C CA . PRO B 1 668 ? -9.289 10.805 -0.749 1 75.94 668 PRO B CA 1
ATOM 12400 C C . PRO B 1 668 ? -10.242 10.844 0.443 1 75.94 668 PRO B C 1
ATOM 12402 O O . PRO B 1 668 ? -9.812 10.641 1.584 1 75.94 668 PRO B O 1
ATOM 12405 N N . THR B 1 669 ? -11.453 11.008 0.272 1 72.88 669 THR B N 1
ATOM 12406 C CA . THR B 1 669 ? -12.547 11.078 1.235 1 72.88 669 THR B CA 1
ATOM 12407 C C . THR B 1 669 ? -12.578 12.453 1.91 1 72.88 669 THR B C 1
ATOM 12409 O O . THR B 1 669 ? -13.594 12.836 2.496 1 72.88 669 THR B O 1
ATOM 12412 N N . TYR B 1 670 ? -11.453 13.133 1.952 1 78.44 670 TYR B N 1
ATOM 12413 C CA . TYR B 1 670 ? -11.414 14.438 2.594 1 78.44 670 TYR B CA 1
ATOM 12414 C C . TYR B 1 670 ? -11.609 15.555 1.575 1 78.44 670 TYR B C 1
ATOM 12416 O O . TYR B 1 670 ? -12.289 16.547 1.857 1 78.44 670 TYR B O 1
ATOM 12424 N N . PHE B 1 671 ? -10.984 15.375 0.424 1 81 671 PHE B N 1
ATOM 12425 C CA . PHE B 1 671 ? -11.078 16.344 -0.657 1 81 671 PHE B CA 1
ATOM 12426 C C . PHE B 1 671 ? -11.344 15.656 -1.988 1 81 671 PHE B C 1
ATOM 12428 O O . PHE B 1 671 ? -10.984 14.492 -2.166 1 81 671 PHE B O 1
ATOM 12435 N N . ASN B 1 672 ? -11.906 16.422 -2.887 1 81.5 672 ASN B N 1
ATOM 12436 C CA . ASN B 1 672 ? -12.047 15.93 -4.25 1 81.5 672 ASN B CA 1
ATOM 12437 C C . ASN B 1 672 ? -10.703 15.852 -4.965 1 81.5 672 ASN B C 1
ATOM 12439 O O . ASN B 1 672 ? -9.766 16.562 -4.605 1 81.5 672 ASN B O 1
ATOM 12443 N N . SER B 1 673 ? -10.68 14.969 -5.934 1 83.19 673 SER B N 1
ATOM 12444 C CA . SER B 1 673 ? -9.469 14.836 -6.738 1 83.19 673 SER B CA 1
ATOM 12445 C C . SER B 1 673 ? -9.141 16.141 -7.453 1 83.19 673 SER B C 1
ATOM 12447 O O . SER B 1 673 ? -10.016 16.984 -7.648 1 83.19 673 SER B O 1
ATOM 12449 N N . PHE B 1 674 ? -7.914 16.375 -7.699 1 89.12 674 PHE B N 1
ATOM 12450 C CA . PHE B 1 674 ? -7.441 17.531 -8.461 1 89.12 674 PHE B CA 1
ATOM 12451 C C . PHE B 1 674 ? -7.039 17.109 -9.867 1 89.12 674 PHE B C 1
ATOM 12453 O O . PHE B 1 674 ? -5.879 16.766 -10.117 1 89.12 674 PHE B O 1
ATOM 12460 N N . GLY B 1 675 ? -7.996 17.156 -10.773 1 85.12 675 GLY B N 1
ATOM 12461 C CA . GLY B 1 675 ? -7.742 16.578 -12.086 1 85.12 675 GLY B CA 1
ATOM 12462 C C . GLY B 1 675 ? -7.453 15.086 -12.031 1 85.12 675 GLY B C 1
ATOM 12463 O O . GLY B 1 675 ? -8.219 14.32 -11.438 1 85.12 675 GLY B O 1
ATOM 12464 N N . PRO B 1 676 ? -6.316 14.766 -12.609 1 84.75 676 PRO B N 1
ATOM 12465 C CA . PRO B 1 676 ? -5.977 13.344 -12.602 1 84.75 676 PRO B CA 1
ATOM 12466 C C . PRO B 1 676 ? -5.207 12.93 -11.344 1 84.75 676 PRO B C 1
ATOM 12468 O O . PRO B 1 676 ? -4.781 11.781 -11.227 1 84.75 676 PRO B O 1
ATOM 12471 N N . PHE B 1 677 ? -5.141 13.852 -10.406 1 88.75 677 PHE B N 1
ATOM 12472 C CA . PHE B 1 677 ? -4.262 13.594 -9.273 1 88.75 677 PHE B CA 1
ATOM 12473 C C . PHE B 1 677 ? -5.07 13.344 -8 1 88.75 677 PHE B C 1
ATOM 12475 O O . PHE B 1 677 ? -6.137 13.938 -7.816 1 88.75 677 PHE B O 1
ATOM 12482 N N . ILE B 1 678 ? -4.582 12.453 -7.238 1 88.19 678 ILE B N 1
ATOM 12483 C CA . ILE B 1 678 ? -4.984 12.312 -5.844 1 88.19 678 ILE B CA 1
ATOM 12484 C C . ILE B 1 678 ? -3.754 12.391 -4.941 1 88.19 678 ILE B C 1
ATOM 12486 O O . ILE B 1 678 ? -2.631 12.539 -5.426 1 88.19 678 ILE B O 1
ATOM 12490 N N . ASP B 1 679 ? -4.004 12.328 -3.633 1 89.62 679 ASP B N 1
ATOM 12491 C CA . ASP B 1 679 ? -2.969 12.547 -2.629 1 89.62 679 ASP B CA 1
ATOM 12492 C C . ASP B 1 679 ? -1.782 11.609 -2.854 1 89.62 679 ASP B C 1
ATOM 12494 O O . ASP B 1 679 ? -1.965 10.414 -3.094 1 89.62 679 ASP B O 1
ATOM 12498 N N . GLY B 1 680 ? -0.538 12.195 -2.805 1 91.38 680 GLY B N 1
ATOM 12499 C CA . GLY B 1 680 ? 0.678 11.406 -2.918 1 91.38 680 GLY B CA 1
ATOM 12500 C C . GLY B 1 680 ? 0.851 10.406 -1.788 1 91.38 680 GLY B C 1
ATOM 12501 O O . GLY B 1 680 ? 1.642 9.469 -1.897 1 91.38 680 GLY B O 1
ATOM 12502 N N . GLY B 1 681 ? 0.122 10.602 -0.756 1 90.81 681 GLY B N 1
ATOM 12503 C CA . GLY B 1 681 ? 0.225 9.734 0.409 1 90.81 681 GLY B CA 1
ATOM 12504 C C . GLY B 1 681 ? -0.202 8.305 0.133 1 90.81 681 GLY B C 1
ATOM 12505 O O . GLY B 1 681 ? 0.175 7.391 0.864 1 90.81 681 GLY B O 1
ATOM 12506 N N . ILE B 1 682 ? -0.857 8.109 -0.951 1 87.19 682 ILE B N 1
ATOM 12507 C CA . ILE B 1 682 ? -1.327 6.777 -1.314 1 87.19 682 ILE B CA 1
ATOM 12508 C C . ILE B 1 682 ? -0.144 5.914 -1.742 1 87.19 682 ILE B C 1
ATOM 12510 O O . ILE B 1 682 ? -0.126 4.707 -1.489 1 87.19 682 ILE B O 1
ATOM 12514 N N . MET B 1 683 ? 0.899 6.566 -2.24 1 89.94 683 MET B N 1
ATOM 12515 C CA . MET B 1 683 ? 2.018 5.789 -2.766 1 89.94 683 MET B CA 1
ATOM 12516 C C . MET B 1 683 ? 3.324 6.184 -2.086 1 89.94 683 MET B C 1
ATOM 12518 O O . MET B 1 683 ? 4.289 5.418 -2.092 1 89.94 683 MET B O 1
ATOM 12522 N N . SER B 1 684 ? 3.328 7.371 -1.614 1 94.25 684 SER B N 1
ATOM 12523 C CA . SER B 1 684 ? 4.578 7.93 -1.106 1 94.25 684 SER B CA 1
ATOM 12524 C C . SER B 1 684 ? 4.332 8.82 0.105 1 94.25 684 SER B C 1
ATOM 12526 O O . SER B 1 684 ? 4.777 9.969 0.135 1 94.25 684 SER B O 1
ATOM 12528 N N . ASN B 1 685 ? 3.67 8.289 1.107 1 94.38 685 ASN B N 1
ATOM 12529 C CA . ASN B 1 685 ? 3.412 9.078 2.309 1 94.38 685 ASN B CA 1
ATOM 12530 C C . ASN B 1 685 ? 4.703 9.406 3.053 1 94.38 685 ASN B C 1
ATOM 12532 O O . ASN B 1 685 ? 4.879 10.523 3.539 1 94.38 685 ASN B O 1
ATOM 12536 N N . ASN B 1 686 ? 5.512 8.406 3.373 1 96 686 ASN B N 1
ATOM 12537 C CA . ASN B 1 686 ? 6.93 8.586 3.672 1 96 686 ASN B CA 1
ATOM 12538 C C . ASN B 1 686 ? 7.777 8.562 2.402 1 96 686 ASN B C 1
ATOM 12540 O O . ASN B 1 686 ? 8.07 7.488 1.864 1 96 686 ASN B O 1
ATOM 12544 N N . PRO B 1 687 ? 8.164 9.727 1.939 1 97.38 687 PRO B N 1
ATOM 12545 C CA . PRO B 1 687 ? 8.742 9.797 0.594 1 97.38 687 PRO B CA 1
ATOM 12546 C C . PRO B 1 687 ? 10.25 9.539 0.582 1 97.38 687 PRO B C 1
ATOM 12548 O O . PRO B 1 687 ? 10.906 9.742 -0.442 1 97.38 687 PRO B O 1
ATOM 12551 N N . ALA B 1 688 ? 10.891 9.062 1.632 1 97.44 688 ALA B N 1
ATOM 12552 C CA . ALA B 1 688 ? 12.344 8.938 1.744 1 97.44 688 ALA B CA 1
ATOM 12553 C C . ALA B 1 688 ? 12.898 8 0.671 1 97.44 688 ALA B C 1
ATOM 12555 O O . ALA B 1 688 ? 13.867 8.344 -0.013 1 97.44 688 ALA B O 1
ATOM 12556 N N . ILE B 1 689 ? 12.281 6.883 0.47 1 96.62 689 ILE B N 1
ATOM 12557 C CA . ILE B 1 689 ? 12.812 5.898 -0.467 1 96.62 689 ILE B CA 1
ATOM 12558 C C . ILE B 1 689 ? 12.664 6.418 -1.896 1 96.62 689 ILE B C 1
ATOM 12560 O O . ILE B 1 689 ? 13.516 6.156 -2.748 1 96.62 689 ILE B O 1
ATOM 12564 N N . ASP B 1 690 ? 11.594 7.059 -2.16 1 96.62 690 ASP B N 1
ATOM 12565 C CA . ASP B 1 690 ? 11.375 7.613 -3.492 1 96.62 690 ASP B CA 1
ATOM 12566 C C . ASP B 1 690 ? 12.352 8.758 -3.773 1 96.62 690 ASP B C 1
ATOM 12568 O O . ASP B 1 690 ? 12.797 8.938 -4.91 1 96.62 690 ASP B O 1
ATOM 12572 N N . ALA B 1 691 ? 12.617 9.523 -2.715 1 97.56 691 ALA B N 1
ATOM 12573 C CA . ALA B 1 691 ? 13.609 10.594 -2.852 1 97.56 691 ALA B CA 1
ATOM 12574 C C . ALA B 1 691 ? 14.992 10.031 -3.152 1 97.56 691 ALA B C 1
ATOM 12576 O O . ALA B 1 691 ? 15.711 10.555 -4.004 1 97.56 691 ALA B O 1
ATOM 12577 N N . LEU B 1 692 ? 15.391 8.977 -2.459 1 97.56 692 LEU B N 1
ATOM 12578 C CA . LEU B 1 692 ? 16.672 8.32 -2.67 1 97.56 692 LEU B CA 1
ATOM 12579 C C . LEU B 1 692 ? 16.766 7.77 -4.086 1 97.56 692 LEU B C 1
ATOM 12581 O O . LEU B 1 692 ? 17.812 7.914 -4.746 1 97.56 692 LEU B O 1
ATOM 12585 N N . THR B 1 693 ? 15.703 7.168 -4.531 1 96.06 693 THR B N 1
ATOM 12586 C CA . THR B 1 693 ? 15.641 6.602 -5.871 1 96.06 693 THR B CA 1
ATOM 12587 C C . THR B 1 693 ? 15.789 7.695 -6.93 1 96.06 693 THR B C 1
ATOM 12589 O O . THR B 1 693 ? 16.562 7.551 -7.875 1 96.06 693 THR B O 1
ATOM 12592 N N . GLU B 1 694 ? 15.008 8.758 -6.688 1 95.19 694 GLU B N 1
ATOM 12593 C CA . GLU B 1 694 ? 15.062 9.875 -7.617 1 95.19 694 GLU B CA 1
ATOM 12594 C C . GLU B 1 694 ? 16.453 10.492 -7.664 1 95.19 694 GLU B C 1
ATOM 12596 O O . GLU B 1 694 ? 16.953 10.844 -8.742 1 95.19 694 GLU B O 1
ATOM 12601 N N . PHE B 1 695 ? 17.094 10.664 -6.535 1 96.38 695 PHE B N 1
ATOM 12602 C CA . PHE B 1 695 ? 18.438 11.219 -6.449 1 96.38 695 PHE B CA 1
ATOM 12603 C C . PHE B 1 695 ? 19.422 10.367 -7.246 1 96.38 695 PHE B C 1
ATOM 12605 O O . PHE B 1 695 ? 20.25 10.906 -7.992 1 96.38 695 PHE B O 1
ATOM 12612 N N . GLU B 1 696 ? 19.328 9.055 -7.094 1 95.12 696 GLU B N 1
ATOM 12613 C CA . GLU B 1 696 ? 20.219 8.133 -7.793 1 95.12 696 GLU B CA 1
ATOM 12614 C C . GLU B 1 696 ? 20 8.195 -9.297 1 95.12 696 GLU B C 1
ATOM 12616 O O . GLU B 1 696 ? 20.953 8.234 -10.07 1 95.12 696 GLU B O 1
ATOM 12621 N N . PHE B 1 697 ? 18.766 8.18 -9.719 1 93.19 697 PHE B N 1
ATOM 12622 C CA . PHE B 1 697 ? 18.453 8.234 -11.141 1 93.19 697 PHE B CA 1
ATOM 12623 C C . PHE B 1 697 ? 18.938 9.539 -11.75 1 93.19 697 PHE B C 1
ATOM 12625 O O . PHE B 1 697 ? 19.422 9.555 -12.883 1 93.19 697 PHE B O 1
ATOM 12632 N N . TYR B 1 698 ? 18.75 10.641 -11.016 1 93.94 698 TYR B N 1
ATOM 12633 C CA . TYR B 1 698 ? 19.188 11.945 -11.484 1 93.94 698 TYR B CA 1
ATOM 12634 C C . TYR B 1 698 ? 20.703 11.977 -11.695 1 93.94 698 TYR B C 1
ATOM 12636 O O . TYR B 1 698 ? 21.172 12.414 -12.742 1 93.94 698 TYR B O 1
ATOM 12644 N N . ASN B 1 699 ? 21.484 11.461 -10.766 1 94.56 699 ASN B N 1
ATOM 12645 C CA . ASN B 1 699 ? 22.938 11.406 -10.867 1 94.56 699 ASN B CA 1
ATOM 12646 C C . ASN B 1 699 ? 23.375 10.523 -12.039 1 94.56 699 ASN B C 1
ATOM 12648 O O . ASN B 1 699 ? 24.312 10.867 -12.758 1 94.56 699 ASN B O 1
ATOM 12652 N N . ASN B 1 700 ? 22.719 9.391 -12.18 1 93.19 700 ASN B N 1
ATOM 12653 C CA . ASN B 1 700 ? 23.047 8.484 -13.281 1 93.19 700 ASN B CA 1
ATOM 12654 C C . ASN B 1 700 ? 22.812 9.148 -14.633 1 93.19 700 ASN B C 1
ATOM 12656 O O . ASN B 1 700 ? 23.609 8.969 -15.562 1 93.19 700 ASN B O 1
ATOM 12660 N N . ALA B 1 701 ? 21.719 9.828 -14.711 1 92.31 701 ALA B N 1
ATOM 12661 C CA . ALA B 1 701 ? 21.406 10.523 -15.953 1 92.31 701 ALA B CA 1
ATOM 12662 C C . ALA B 1 701 ? 22.438 11.602 -16.25 1 92.31 701 ALA B C 1
ATOM 12664 O O . ALA B 1 701 ? 22.844 11.781 -17.406 1 92.31 701 ALA B O 1
ATOM 12665 N N . LEU B 1 702 ? 22.875 12.359 -15.242 1 94.38 702 LEU B N 1
ATOM 12666 C CA . LEU B 1 702 ? 23.891 13.391 -15.422 1 94.38 702 LEU B CA 1
ATOM 12667 C C . LEU B 1 702 ? 25.188 12.781 -15.93 1 94.38 702 LEU B C 1
ATOM 12669 O O . LEU B 1 702 ? 25.844 13.352 -16.812 1 94.38 702 LEU B O 1
ATOM 12673 N N . LYS B 1 703 ? 25.562 11.656 -15.391 1 92.62 703 LYS B N 1
ATOM 12674 C CA . LYS B 1 703 ? 26.781 10.977 -15.828 1 92.62 703 LYS B CA 1
ATOM 12675 C C . LYS B 1 703 ? 26.672 10.539 -17.281 1 92.62 703 LYS B C 1
ATOM 12677 O O . LYS B 1 703 ? 27.625 10.648 -18.047 1 92.62 703 LYS B O 1
ATOM 12682 N N . GLN B 1 704 ? 25.562 10.094 -17.641 1 89.88 704 GLN B N 1
ATOM 12683 C CA . GLN B 1 704 ? 25.344 9.562 -18.969 1 89.88 704 GLN B CA 1
ATOM 12684 C C . GLN B 1 704 ? 25.359 10.672 -20.016 1 89.88 704 GLN B C 1
ATOM 12686 O O . GLN B 1 704 ? 25.734 10.445 -21.172 1 89.88 704 GLN B O 1
ATOM 12691 N N . VAL B 1 705 ? 24.906 11.844 -19.656 1 92.62 705 VAL B N 1
ATOM 12692 C CA . VAL B 1 705 ? 24.844 12.945 -20.609 1 92.62 705 VAL B CA 1
ATOM 12693 C C . VAL B 1 705 ? 26.156 13.727 -20.578 1 92.62 705 VAL B C 1
ATOM 12695 O O . VAL B 1 705 ? 26.281 14.781 -21.203 1 92.62 705 VAL B O 1
ATOM 12698 N N . GLY B 1 706 ? 27.172 13.352 -19.828 1 92.69 706 GLY B N 1
ATOM 12699 C CA . GLY B 1 706 ? 28.5 13.953 -19.812 1 92.69 706 GLY B CA 1
ATOM 12700 C C . GLY B 1 706 ? 28.609 15.094 -18.812 1 92.69 706 GLY B C 1
ATOM 12701 O O . GLY B 1 706 ? 29.516 15.922 -18.922 1 92.69 706 GLY B O 1
ATOM 12702 N N . ARG B 1 707 ? 27.719 15.227 -17.938 1 94.31 707 ARG B N 1
ATOM 12703 C CA . ARG B 1 707 ? 27.734 16.281 -16.922 1 94.31 707 ARG B CA 1
ATOM 12704 C C . ARG B 1 707 ? 28.047 15.703 -15.539 1 94.31 707 ARG B C 1
ATOM 12706 O O . ARG B 1 707 ? 27.344 15.969 -14.57 1 94.31 707 ARG B O 1
ATOM 12713 N N . SER B 1 708 ? 29 14.969 -15.422 1 92.31 708 SER B N 1
ATOM 12714 C CA . SER B 1 708 ? 29.391 14.273 -14.203 1 92.31 708 SER B CA 1
ATOM 12715 C C . SER B 1 708 ? 29.844 15.258 -13.125 1 92.31 708 SER B C 1
ATOM 12717 O O . SER B 1 708 ? 29.781 14.953 -11.938 1 92.31 708 SER B O 1
ATOM 12719 N N . ASP B 1 709 ? 30.203 16.422 -13.531 1 92 709 ASP B N 1
ATOM 12720 C CA . ASP B 1 709 ? 30.672 17.438 -12.586 1 92 709 ASP B CA 1
ATOM 12721 C C . ASP B 1 709 ? 29.516 17.969 -11.742 1 92 709 ASP B C 1
ATOM 12723 O O . ASP B 1 709 ? 29.734 18.484 -10.648 1 92 709 ASP B O 1
ATOM 12727 N N . GLU B 1 710 ? 28.375 17.828 -12.242 1 92.44 710 GLU B N 1
ATOM 12728 C CA . GLU B 1 710 ? 27.203 18.312 -11.531 1 92.44 710 GLU B CA 1
ATOM 12729 C C . GLU B 1 710 ? 26.656 17.266 -10.562 1 92.44 710 GLU B C 1
ATOM 12731 O O . GLU B 1 710 ? 25.75 17.547 -9.781 1 92.44 710 GLU B O 1
ATOM 12736 N N . CYS B 1 711 ? 27.219 16.109 -10.602 1 93.75 711 CYS B N 1
ATOM 12737 C CA . CYS B 1 711 ? 26.766 15.039 -9.711 1 93.75 711 CYS B CA 1
ATOM 12738 C C . CYS B 1 711 ? 27.047 15.391 -8.258 1 93.75 711 CYS B C 1
ATOM 12740 O O . CYS B 1 711 ? 28.094 15.984 -7.953 1 93.75 711 CYS B O 1
ATOM 12742 N N . GLU B 1 712 ? 26.125 15.102 -7.473 1 93.94 712 GLU B N 1
ATOM 12743 C CA . GLU B 1 712 ? 26.25 15.359 -6.043 1 93.94 712 GLU B CA 1
ATOM 12744 C C . GLU B 1 712 ? 26.328 14.062 -5.25 1 93.94 712 GLU B C 1
ATOM 12746 O O . GLU B 1 712 ? 25.953 13 -5.75 1 93.94 712 GLU B O 1
ATOM 12751 N N . LYS B 1 713 ? 26.891 14.156 -4.09 1 94.06 713 LYS B N 1
ATOM 12752 C CA . LYS B 1 713 ? 26.969 13.016 -3.178 1 94.06 713 LYS B CA 1
ATOM 12753 C C . LYS B 1 713 ? 26.062 13.227 -1.966 1 94.06 713 LYS B C 1
ATOM 12755 O O . LYS B 1 713 ? 26.234 14.195 -1.221 1 94.06 713 LYS B O 1
ATOM 12760 N N . LEU B 1 714 ? 25.156 12.367 -1.828 1 95.44 714 LEU B N 1
ATOM 12761 C CA . LEU B 1 714 ? 24.25 12.445 -0.685 1 95.44 714 LEU B CA 1
ATOM 12762 C C . LEU B 1 714 ? 24.906 11.875 0.567 1 95.44 714 LEU B C 1
ATOM 12764 O O . LEU B 1 714 ? 25.281 10.703 0.598 1 95.44 714 LEU B O 1
ATOM 12768 N N . ARG B 1 715 ? 25.047 12.656 1.61 1 93.94 715 ARG B N 1
ATOM 12769 C CA . ARG B 1 715 ? 25.766 12.211 2.801 1 93.94 715 ARG B CA 1
ATOM 12770 C C . ARG B 1 715 ? 24.812 11.992 3.969 1 93.94 715 ARG B C 1
ATOM 12772 O O . ARG B 1 715 ? 25.109 11.203 4.871 1 93.94 715 ARG B O 1
ATOM 12779 N N . PHE B 1 716 ? 23.703 12.742 3.881 1 95.62 716 PHE B N 1
ATOM 12780 C CA . PHE B 1 716 ? 22.859 12.805 5.062 1 95.62 716 PHE B CA 1
ATOM 12781 C C . PHE B 1 716 ? 21.391 12.945 4.672 1 95.62 716 PHE B C 1
ATOM 12783 O O . PHE B 1 716 ? 21.047 13.766 3.816 1 95.62 716 PHE B O 1
ATOM 12790 N N . VAL B 1 717 ? 20.531 12.047 5.289 1 97.56 717 VAL B N 1
ATOM 12791 C CA . VAL B 1 717 ? 19.094 12.117 5.07 1 97.56 717 VAL B CA 1
ATOM 12792 C C . VAL B 1 717 ? 18.375 12.234 6.41 1 97.56 717 VAL B C 1
ATOM 12794 O O . VAL B 1 717 ? 18.594 11.43 7.316 1 97.56 717 VAL B O 1
ATOM 12797 N N . LEU B 1 718 ? 17.594 13.305 6.578 1 97.5 718 LEU B N 1
ATOM 12798 C CA . LEU B 1 718 ? 16.719 13.461 7.73 1 97.5 718 LEU B CA 1
ATOM 12799 C C . LEU B 1 718 ? 15.258 13.273 7.336 1 97.5 718 LEU B C 1
ATOM 12801 O O . LEU B 1 718 ? 14.727 14.016 6.508 1 97.5 718 LEU B O 1
ATOM 12805 N N . SER B 1 719 ? 14.617 12.219 7.824 1 97.31 719 SER B N 1
ATOM 12806 C CA . SER B 1 719 ? 13.211 11.914 7.566 1 97.31 719 SER B CA 1
ATOM 12807 C C . SER B 1 719 ? 12.344 12.242 8.773 1 97.31 719 SER B C 1
ATOM 12809 O O . SER B 1 719 ? 12.57 11.727 9.875 1 97.31 719 SER B O 1
ATOM 12811 N N . LEU B 1 720 ? 11.375 13.156 8.594 1 97.56 720 LEU B N 1
ATOM 12812 C CA . LEU B 1 720 ? 10.508 13.586 9.68 1 97.56 720 LEU B CA 1
ATOM 12813 C C . LEU B 1 720 ? 9.086 13.07 9.477 1 97.56 720 LEU B C 1
ATOM 12815 O O . LEU B 1 720 ? 8.516 13.242 8.398 1 97.56 720 LEU B O 1
ATOM 12819 N N . GLY B 1 721 ? 8.516 12.492 10.539 1 95.75 721 GLY B N 1
ATOM 12820 C CA . GLY B 1 721 ? 7.176 11.93 10.469 1 95.75 721 GLY B CA 1
ATOM 12821 C C . GLY B 1 721 ? 6.133 12.805 11.148 1 95.75 721 GLY B C 1
ATOM 12822 O O . GLY B 1 721 ? 6.473 13.727 11.883 1 95.75 721 GLY B O 1
ATOM 12823 N N . THR B 1 722 ? 4.848 12.477 10.852 1 95.06 722 THR B N 1
ATOM 12824 C CA . THR B 1 722 ? 3.725 13.219 11.414 1 95.06 722 THR B CA 1
ATOM 12825 C C . THR B 1 722 ? 3.119 12.469 12.602 1 95.06 722 THR B C 1
ATOM 12827 O O . THR B 1 722 ? 1.935 12.617 12.898 1 95.06 722 THR B O 1
ATOM 12830 N N . GLY B 1 723 ? 3.912 11.633 13.172 1 90.5 723 GLY B N 1
ATOM 12831 C CA . GLY B 1 723 ? 3.473 10.93 14.367 1 90.5 723 GLY B CA 1
ATOM 12832 C C . GLY B 1 723 ? 3.094 9.484 14.094 1 90.5 723 GLY B C 1
ATOM 12833 O O . GLY B 1 723 ? 2.604 9.156 13.016 1 90.5 723 GLY B O 1
ATOM 12834 N N . ARG B 1 724 ? 3.291 8.641 15.062 1 83.31 724 ARG B N 1
ATOM 12835 C CA . ARG B 1 724 ? 2.891 7.242 14.961 1 83.31 724 ARG B CA 1
ATOM 12836 C C . ARG B 1 724 ? 2.121 6.805 16.203 1 83.31 724 ARG B C 1
ATOM 12838 O O . ARG B 1 724 ? 2.32 7.355 17.281 1 83.31 724 ARG B O 1
ATOM 12845 N N . GLN B 1 725 ? 1.221 5.953 15.891 1 76.38 725 GLN B N 1
ATOM 12846 C CA . GLN B 1 725 ? 0.427 5.43 17 1 76.38 725 GLN B CA 1
ATOM 12847 C C . GLN B 1 725 ? 0.991 4.105 17.5 1 76.38 725 GLN B C 1
ATOM 12849 O O . GLN B 1 725 ? 1.614 3.361 16.734 1 76.38 725 GLN B O 1
ATOM 12854 N N . GLN B 1 726 ? 0.702 3.885 18.688 1 71.12 726 GLN B N 1
ATOM 12855 C CA . GLN B 1 726 ? 1.113 2.602 19.25 1 71.12 726 GLN B CA 1
ATOM 12856 C C . GLN B 1 726 ? 0.331 1.45 18.625 1 71.12 726 GLN B C 1
ATOM 12858 O O . GLN B 1 726 ? -0.842 1.606 18.266 1 71.12 726 GLN B O 1
ATOM 12863 N N . THR B 1 727 ? 1.058 0.327 18.406 1 71.12 727 THR B N 1
ATOM 12864 C CA . THR B 1 727 ? 0.406 -0.852 17.844 1 71.12 727 THR B CA 1
ATOM 12865 C C . THR B 1 727 ? -0.677 -1.37 18.781 1 71.12 727 THR B C 1
ATOM 12867 O O . THR B 1 727 ? -0.44 -1.528 19.984 1 71.12 727 THR B O 1
ATOM 12870 N N . GLU B 1 728 ? -1.869 -1.384 18.266 1 71.44 728 GLU B N 1
ATOM 12871 C CA . GLU B 1 728 ? -2.98 -1.92 19.047 1 71.44 728 GLU B CA 1
ATOM 12872 C C . GLU B 1 728 ? -3.434 -3.271 18.5 1 71.44 728 GLU B C 1
ATOM 12874 O O . GLU B 1 728 ? -3.441 -3.49 17.281 1 71.44 728 GLU B O 1
ATOM 12879 N N . SER B 1 729 ? -3.629 -4.16 19.375 1 69.62 729 SER B N 1
ATOM 12880 C CA . SER B 1 729 ? -4.156 -5.457 18.953 1 69.62 729 SER B CA 1
ATOM 12881 C C . SER B 1 729 ? -5.578 -5.332 18.422 1 69.62 729 SER B C 1
ATOM 12883 O O . SER B 1 729 ? -6.387 -4.57 18.969 1 69.62 729 SER B O 1
ATOM 12885 N N . CYS B 1 730 ? -5.707 -5.699 17.219 1 63.47 730 CYS B N 1
ATOM 12886 C CA . CYS B 1 730 ? -7.055 -5.688 16.656 1 63.47 730 CYS B CA 1
ATOM 12887 C C . CYS B 1 730 ? -7.523 -7.102 16.328 1 63.47 730 CYS B C 1
ATOM 12889 O O . CYS B 1 730 ? -6.707 -7.965 16 1 63.47 730 CYS B O 1
ATOM 12891 N N . LYS B 1 731 ? -8.773 -7.34 16.672 1 60.69 731 LYS B N 1
ATOM 12892 C CA . LYS B 1 731 ? -9.336 -8.617 16.25 1 60.69 731 LYS B CA 1
ATOM 12893 C C . LYS B 1 731 ? -9.266 -8.781 14.734 1 60.69 731 LYS B C 1
ATOM 12895 O O . LYS B 1 731 ? -9.617 -7.863 13.984 1 60.69 731 LYS B O 1
ATOM 12900 N N . PRO B 1 732 ? -8.578 -9.891 14.312 1 56.06 732 PRO B N 1
ATOM 12901 C CA . PRO B 1 732 ? -8.43 -10.109 12.867 1 56.06 732 PRO B CA 1
ATOM 12902 C C . PRO B 1 732 ? -9.766 -10.062 12.133 1 56.06 732 PRO B C 1
ATOM 12904 O O . PRO B 1 732 ? -10.758 -10.641 12.602 1 56.06 732 PRO B O 1
ATOM 12907 N N . ILE B 1 733 ? -9.93 -9.016 11.305 1 52.75 733 ILE B N 1
ATOM 12908 C CA . ILE B 1 733 ? -11.125 -8.953 10.469 1 52.75 733 ILE B CA 1
ATOM 12909 C C . ILE B 1 733 ? -11.188 -10.18 9.562 1 52.75 733 ILE B C 1
ATOM 12911 O O . ILE B 1 733 ? -10.242 -10.453 8.82 1 52.75 733 ILE B O 1
ATOM 12915 N N . ASP B 1 734 ? -12.078 -11.117 9.914 1 52.19 734 ASP B N 1
ATOM 12916 C CA . ASP B 1 734 ? -12.273 -12.242 9.008 1 52.19 734 ASP B CA 1
ATOM 12917 C C . ASP B 1 734 ? -12.648 -11.766 7.602 1 52.19 734 ASP B C 1
ATOM 12919 O O . ASP B 1 734 ? -13.797 -11.398 7.352 1 52.19 734 ASP B O 1
ATOM 12923 N N . ILE B 1 735 ? -11.703 -11.375 6.801 1 50.47 735 ILE B N 1
ATOM 12924 C CA . ILE B 1 735 ? -11.828 -10.836 5.449 1 50.47 735 ILE B CA 1
ATOM 12925 C C . ILE B 1 735 ? -12.633 -11.805 4.586 1 50.47 735 ILE B C 1
ATOM 12927 O O . ILE B 1 735 ? -13.203 -11.406 3.564 1 50.47 735 ILE B O 1
ATOM 12931 N N . SER B 1 736 ? -12.68 -13.18 4.863 1 47.5 736 SER B N 1
ATOM 12932 C CA . SER B 1 736 ? -13.352 -14.188 4.055 1 47.5 736 SER B CA 1
ATOM 12933 C C . SER B 1 736 ? -14.844 -13.898 3.936 1 47.5 736 SER B C 1
ATOM 12935 O O . SER B 1 736 ? -15.516 -14.422 3.047 1 47.5 736 SER B O 1
ATOM 12937 N N . ARG B 1 737 ? -15.453 -13.062 4.871 1 46.31 737 ARG B N 1
ATOM 12938 C CA . ARG B 1 737 ? -16.906 -12.914 4.949 1 46.31 737 ARG B CA 1
ATOM 12939 C C . ARG B 1 737 ? -17.406 -11.859 3.967 1 46.31 737 ARG B C 1
ATOM 12941 O O . ARG B 1 737 ? -18.562 -11.469 4.008 1 46.31 737 ARG B O 1
ATOM 12948 N N . ILE B 1 738 ? -16.547 -11.281 3.252 1 46.5 738 ILE B N 1
ATOM 12949 C CA . ILE B 1 738 ? -17.047 -10.344 2.244 1 46.5 738 ILE B CA 1
ATOM 12950 C C . ILE B 1 738 ? -17.812 -11.109 1.177 1 46.5 738 ILE B C 1
ATOM 12952 O O . ILE B 1 738 ? -17.984 -10.617 0.057 1 46.5 738 ILE B O 1
ATOM 12956 N N . SER B 1 739 ? -18.109 -12.383 1.351 1 41.56 739 SER B N 1
ATOM 12957 C CA . SER B 1 739 ? -18.938 -13.055 0.359 1 41.56 739 SER B CA 1
ATOM 12958 C C . SER B 1 739 ? -20.297 -12.367 0.22 1 41.56 739 SER B C 1
ATOM 12960 O O . SER B 1 739 ? -20.844 -11.859 1.201 1 41.56 739 SER B O 1
ATOM 12962 N N . LEU B 1 740 ? -20.641 -12.016 -1.003 1 40.25 740 LEU B N 1
ATOM 12963 C CA . LEU B 1 740 ? -21.766 -11.352 -1.639 1 40.25 740 LEU B CA 1
ATOM 12964 C C . LEU B 1 740 ? -23.094 -11.875 -1.09 1 40.25 740 LEU B C 1
ATOM 12966 O O . LEU B 1 740 ? -24.156 -11.641 -1.676 1 40.25 740 LEU B O 1
ATOM 12970 N N . SER B 1 741 ? -23.188 -12.57 -0.133 1 37.59 741 SER B N 1
ATOM 12971 C CA . SER B 1 741 ? -24.594 -12.883 0.003 1 37.59 741 SER B CA 1
ATOM 12972 C C . SER B 1 741 ? -25.406 -11.656 0.417 1 37.59 741 SER B C 1
ATOM 12974 O O . SER B 1 741 ? -24.953 -10.875 1.262 1 37.59 741 SER B O 1
ATOM 12976 N N . LEU B 1 742 ? -26.297 -11.25 -0.374 1 38.44 742 LEU B N 1
ATOM 12977 C CA . LEU B 1 742 ? -27.328 -10.219 -0.337 1 38.44 742 LEU B CA 1
ATOM 12978 C C . LEU B 1 742 ? -27.891 -10.062 1.073 1 38.44 742 LEU B C 1
ATOM 12980 O O . LEU B 1 742 ? -28.297 -8.969 1.466 1 38.44 742 LEU B O 1
ATOM 12984 N N . MET B 1 743 ? -28.141 -11.031 1.717 1 40.09 743 MET B N 1
ATOM 12985 C CA . MET B 1 743 ? -29.047 -10.93 2.867 1 40.09 743 MET B CA 1
ATOM 12986 C C . MET B 1 743 ? -28.375 -10.172 4.008 1 40.09 743 MET B C 1
ATOM 12988 O O . MET B 1 743 ? -29.047 -9.539 4.82 1 40.09 743 MET B O 1
ATOM 12992 N N . GLU B 1 744 ? -27.047 -10.219 4.258 1 48.5 744 GLU B N 1
ATOM 12993 C CA . GLU B 1 744 ? -26.469 -9.555 5.43 1 48.5 744 GLU B CA 1
ATOM 12994 C C . GLU B 1 744 ? -25.672 -8.32 5.035 1 48.5 744 GLU B C 1
ATOM 12996 O O . GLU B 1 744 ? -24.594 -8.07 5.586 1 48.5 744 GLU B O 1
ATOM 13001 N N . VAL B 1 745 ? -26.344 -7.621 4.246 1 48.94 745 VAL B N 1
ATOM 13002 C CA . VAL B 1 745 ? -25.844 -6.449 3.535 1 48.94 745 VAL B CA 1
ATOM 13003 C C . VAL B 1 745 ? -25.234 -5.461 4.531 1 48.94 745 VAL B C 1
ATOM 13005 O O . VAL B 1 745 ? -24.172 -4.895 4.277 1 48.94 745 VAL B O 1
ATOM 13008 N N . ASN B 1 746 ? -25.938 -5.332 5.676 1 53.5 746 ASN B N 1
ATOM 13009 C CA . ASN B 1 746 ? -25.453 -4.309 6.594 1 53.5 746 ASN B CA 1
ATOM 13010 C C . ASN B 1 746 ? -24.094 -4.68 7.18 1 53.5 746 ASN B C 1
ATOM 13012 O O . ASN B 1 746 ? -23.203 -3.836 7.289 1 53.5 746 ASN B O 1
ATOM 13016 N N . ASN B 1 747 ? -24.016 -6.012 7.547 1 54.25 747 ASN B N 1
ATOM 13017 C CA . ASN B 1 747 ? -22.75 -6.461 8.125 1 54.25 747 ASN B CA 1
ATOM 13018 C C . ASN B 1 747 ? -21.641 -6.488 7.082 1 54.25 747 ASN B C 1
ATOM 13020 O O . ASN B 1 747 ? -20.5 -6.156 7.383 1 54.25 747 ASN B O 1
ATOM 13024 N N . GLN B 1 748 ? -22.062 -6.676 5.895 1 59.09 748 GLN B N 1
ATOM 13025 C CA . GLN B 1 748 ? -21.078 -6.734 4.82 1 59.09 748 GLN B CA 1
ATOM 13026 C C . GLN B 1 748 ? -20.516 -5.348 4.512 1 59.09 748 GLN B C 1
ATOM 13028 O O . GLN B 1 748 ? -19.312 -5.195 4.277 1 59.09 748 GLN B O 1
ATOM 13033 N N . ILE B 1 749 ? -21.422 -4.418 4.754 1 61.78 749 ILE B N 1
ATOM 13034 C CA . ILE B 1 749 ? -21.016 -3.049 4.484 1 61.78 749 ILE B CA 1
ATOM 13035 C C . ILE B 1 749 ? -20.016 -2.594 5.547 1 61.78 749 ILE B C 1
ATOM 13037 O O . ILE B 1 749 ? -19.016 -1.948 5.23 1 61.78 749 ILE B O 1
ATOM 13041 N N . ARG B 1 750 ? -20.312 -3.01 6.742 1 63.09 750 ARG B N 1
ATOM 13042 C CA . ARG B 1 750 ? -19.406 -2.639 7.824 1 63.09 750 ARG B CA 1
ATOM 13043 C C . ARG B 1 750 ? -18.031 -3.275 7.633 1 63.09 750 ARG B C 1
ATOM 13045 O O . ARG B 1 750 ? -17 -2.629 7.855 1 63.09 750 ARG B O 1
ATOM 13052 N N . TYR B 1 751 ? -18.125 -4.477 7.121 1 61.75 751 TYR B N 1
ATOM 13053 C CA . TYR B 1 751 ? -16.859 -5.188 6.926 1 61.75 751 TYR B CA 1
ATOM 13054 C C . TYR B 1 751 ? -16.062 -4.59 5.77 1 61.75 751 TYR B C 1
ATOM 13056 O O . TYR B 1 751 ? -14.852 -4.438 5.859 1 61.75 751 TYR B O 1
ATOM 13064 N N . ILE B 1 752 ? -16.766 -4.195 4.805 1 64.56 752 ILE B N 1
ATOM 13065 C CA . ILE B 1 752 ? -16.125 -3.611 3.637 1 64.56 752 ILE B CA 1
ATOM 13066 C C . ILE B 1 752 ? -15.5 -2.266 4.012 1 64.56 752 ILE B C 1
ATOM 13068 O O . ILE B 1 752 ? -14.383 -1.951 3.592 1 64.56 752 ILE B O 1
ATOM 13072 N N . TYR B 1 753 ? -16.203 -1.644 4.941 1 63.53 753 TYR B N 1
ATOM 13073 C CA . TYR B 1 753 ? -15.695 -0.357 5.402 1 63.53 753 TYR B CA 1
ATOM 13074 C C . TYR B 1 753 ? -14.453 -0.542 6.266 1 63.53 753 TYR B C 1
ATOM 13076 O O . TYR B 1 753 ? -13.469 0.184 6.109 1 63.53 753 TYR B O 1
ATOM 13084 N N . GLN B 1 754 ? -14.508 -1.523 7.027 1 65.31 754 GLN B N 1
ATOM 13085 C CA . GLN B 1 754 ? -13.375 -1.78 7.906 1 65.31 754 GLN B CA 1
ATOM 13086 C C . GLN B 1 754 ? -12.148 -2.211 7.105 1 65.31 754 GLN B C 1
ATOM 13088 O O . GLN B 1 754 ? -11.031 -1.776 7.391 1 65.31 754 GLN B O 1
ATOM 13093 N N . MET B 1 755 ? -12.414 -2.945 6.109 1 66 755 MET B N 1
ATOM 13094 C CA . MET B 1 755 ? -11.305 -3.402 5.27 1 66 755 MET B CA 1
ATOM 13095 C C . MET B 1 755 ? -10.711 -2.246 4.477 1 66 755 MET B C 1
ATOM 13097 O O . MET B 1 755 ? -9.492 -2.127 4.367 1 66 755 MET B O 1
ATOM 13101 N N . THR B 1 756 ? -11.641 -1.462 4.031 1 68.5 756 THR B N 1
ATOM 13102 C CA . THR B 1 756 ? -11.18 -0.31 3.264 1 68.5 756 THR B CA 1
ATOM 13103 C C . THR B 1 756 ? -10.305 0.599 4.121 1 68.5 756 THR B C 1
ATOM 13105 O O . THR B 1 756 ? -9.258 1.058 3.674 1 68.5 756 THR B O 1
ATOM 13108 N N . ASN B 1 757 ? -10.781 0.725 5.332 1 68.5 757 ASN B N 1
ATOM 13109 C CA . ASN B 1 757 ? -10.016 1.585 6.227 1 68.5 757 ASN B CA 1
ATOM 13110 C C . ASN B 1 757 ? -8.664 0.967 6.582 1 68.5 757 ASN B C 1
ATOM 13112 O O . ASN B 1 757 ? -7.664 1.675 6.684 1 68.5 757 ASN B O 1
ATOM 13116 N N . LEU B 1 758 ? -8.695 -0.258 6.688 1 69.56 758 LEU B N 1
ATOM 13117 C CA . LEU B 1 758 ? -7.457 -0.955 7.004 1 69.56 758 LEU B CA 1
ATOM 13118 C C . LEU B 1 758 ? -6.473 -0.857 5.844 1 69.56 758 LEU B C 1
ATOM 13120 O O . LEU B 1 758 ? -5.277 -0.626 6.055 1 69.56 758 LEU B O 1
ATOM 13124 N N . LEU B 1 759 ? -7.031 -0.994 4.699 1 73.44 759 LEU B N 1
ATOM 13125 C CA . LEU B 1 759 ? -6.184 -0.939 3.512 1 73.44 759 LEU B CA 1
ATOM 13126 C C . LEU B 1 759 ? -5.637 0.469 3.299 1 73.44 759 LEU B C 1
ATOM 13128 O O . LEU B 1 759 ? -4.465 0.64 2.955 1 73.44 759 LEU B O 1
ATOM 13132 N N . LEU B 1 760 ? -6.477 1.406 3.568 1 71.5 760 LEU B N 1
ATOM 13133 C CA . LEU B 1 760 ? -6.031 2.791 3.455 1 71.5 760 LEU B CA 1
ATOM 13134 C C . LEU B 1 760 ? -4.977 3.111 4.508 1 71.5 760 LEU B C 1
ATOM 13136 O O . LEU B 1 760 ? -3.998 3.807 4.219 1 71.5 760 LEU B O 1
ATOM 13140 N N . TYR B 1 761 ? -5.195 2.572 5.621 1 72.06 761 TYR B N 1
ATOM 13141 C CA . TYR B 1 761 ? -4.238 2.779 6.703 1 72.06 761 TYR B CA 1
ATOM 13142 C C . TYR B 1 761 ? -2.879 2.191 6.348 1 72.06 761 TYR B C 1
ATOM 13144 O O . TYR B 1 761 ? -1.841 2.789 6.641 1 72.06 761 TYR B O 1
ATOM 13152 N N . GLU B 1 762 ? -2.928 1.155 5.688 1 76.75 762 GLU B N 1
ATOM 13153 C CA . GLU B 1 762 ? -1.672 0.507 5.324 1 76.75 762 GLU B CA 1
ATOM 13154 C C . GLU B 1 762 ? -1.007 1.216 4.148 1 76.75 762 GLU B C 1
ATOM 13156 O O . GLU B 1 762 ? 0.218 1.352 4.109 1 76.75 762 GLU B O 1
ATOM 13161 N N . LEU B 1 763 ? -1.807 1.607 3.246 1 75.25 763 LEU B N 1
ATOM 13162 C CA . LEU B 1 763 ? -1.273 2.316 2.088 1 75.25 763 LEU B CA 1
ATOM 13163 C C . LEU B 1 763 ? -0.609 3.623 2.512 1 75.25 763 LEU B C 1
ATOM 13165 O O . LEU B 1 763 ? 0.36 4.062 1.887 1 75.25 763 LEU B O 1
ATOM 13169 N N . CYS B 1 764 ? -1.139 4.176 3.621 1 74.94 764 CYS B N 1
ATOM 13170 C CA . CYS B 1 764 ? -0.645 5.477 4.051 1 74.94 764 CYS B CA 1
ATOM 13171 C C . CYS B 1 764 ? 0.301 5.336 5.238 1 74.94 764 CYS B C 1
ATOM 13173 O O . CYS B 1 764 ? 0.612 6.324 5.91 1 74.94 764 CYS B O 1
ATOM 13175 N N . ASN B 1 765 ? 0.683 4.121 5.473 1 81 765 ASN B N 1
ATOM 13176 C CA . ASN B 1 765 ? 1.634 3.885 6.555 1 81 765 ASN B CA 1
ATOM 13177 C C . ASN B 1 765 ? 2.975 4.562 6.277 1 81 765 ASN B C 1
ATOM 13179 O O . ASN B 1 765 ? 3.453 4.559 5.141 1 81 765 ASN B O 1
ATOM 13183 N N . THR B 1 766 ? 3.531 5.207 7.309 1 88.5 766 THR B N 1
ATOM 13184 C CA . THR B 1 766 ? 4.773 5.945 7.102 1 88.5 766 THR B CA 1
ATOM 13185 C C . THR B 1 766 ? 5.918 5.312 7.887 1 88.5 766 THR B C 1
ATOM 13187 O O . THR B 1 766 ? 7.055 5.781 7.824 1 88.5 766 THR B O 1
ATOM 13190 N N . ASP B 1 767 ? 5.66 4.23 8.57 1 88.38 767 ASP B N 1
ATOM 13191 C CA . ASP B 1 767 ? 6.676 3.684 9.461 1 88.38 767 ASP B CA 1
ATOM 13192 C C . ASP B 1 767 ? 6.887 2.193 9.203 1 88.38 767 ASP B C 1
ATOM 13194 O O . ASP B 1 767 ? 6.645 1.71 8.094 1 88.38 767 ASP B O 1
ATOM 13198 N N . ASN B 1 768 ? 7.535 1.469 10.086 1 84.56 768 ASN B N 1
ATOM 13199 C CA . ASN B 1 768 ? 7.762 0.029 10.023 1 84.56 768 ASN B CA 1
ATOM 13200 C C . ASN B 1 768 ? 8.594 -0.356 8.805 1 84.56 768 ASN B C 1
ATOM 13202 O O . ASN B 1 768 ? 9.695 0.159 8.609 1 84.56 768 ASN B O 1
ATOM 13206 N N . HIS B 1 769 ? 7.973 -1.163 7.895 1 88.56 769 HIS B N 1
ATOM 13207 C CA . HIS B 1 769 ? 8.75 -1.693 6.777 1 88.56 769 HIS B CA 1
ATOM 13208 C C . HIS B 1 769 ? 9.18 -0.581 5.828 1 88.56 769 HIS B C 1
ATOM 13210 O O . HIS B 1 769 ? 10.195 -0.701 5.145 1 88.56 769 HIS B O 1
ATOM 13216 N N . ILE B 1 770 ? 8.445 0.527 5.801 1 90.81 770 ILE B N 1
ATOM 13217 C CA . ILE B 1 770 ? 8.781 1.648 4.934 1 90.81 770 ILE B CA 1
ATOM 13218 C C . ILE B 1 770 ? 10.086 2.283 5.395 1 90.81 770 ILE B C 1
ATOM 13220 O O . ILE B 1 770 ? 10.953 2.6 4.574 1 90.81 770 ILE B O 1
ATOM 13224 N N . VAL B 1 771 ? 10.234 2.479 6.703 1 92.19 771 VAL B N 1
ATOM 13225 C CA . VAL B 1 771 ? 11.445 3.061 7.273 1 92.19 771 VAL B CA 1
ATOM 13226 C C . VAL B 1 771 ? 12.609 2.088 7.109 1 92.19 771 VAL B C 1
ATOM 13228 O O . VAL B 1 771 ? 13.734 2.5 6.801 1 92.19 771 VAL B O 1
ATOM 13231 N N . ASN B 1 772 ? 12.375 0.781 7.293 1 91.56 772 ASN B N 1
ATOM 13232 C CA . ASN B 1 772 ? 13.422 -0.224 7.117 1 91.56 772 ASN B CA 1
ATOM 13233 C C . ASN B 1 772 ? 13.992 -0.199 5.703 1 91.56 772 ASN B C 1
ATOM 13235 O O . ASN B 1 772 ? 15.195 -0.337 5.516 1 91.56 772 ASN B O 1
ATOM 13239 N N . ARG B 1 773 ? 13.141 -0.075 4.746 1 94.62 773 ARG B N 1
ATOM 13240 C CA . ARG B 1 773 ? 13.555 -0.03 3.348 1 94.62 773 ARG B CA 1
ATOM 13241 C C . ARG B 1 773 ? 14.484 1.152 3.092 1 94.62 773 ARG B C 1
ATOM 13243 O O . ARG B 1 773 ? 15.531 1.001 2.459 1 94.62 773 ARG B O 1
ATOM 13250 N N . ALA B 1 774 ? 14.062 2.346 3.604 1 95.44 774 ALA B N 1
ATOM 13251 C CA . ALA B 1 774 ? 14.883 3.541 3.434 1 95.44 774 ALA B CA 1
ATOM 13252 C C . ALA B 1 774 ? 16.203 3.41 4.184 1 95.44 774 ALA B C 1
ATOM 13254 O O . ALA B 1 774 ? 17.266 3.797 3.672 1 95.44 774 ALA B O 1
ATOM 13255 N N . GLU B 1 775 ? 16.141 2.867 5.379 1 94.19 775 GLU B N 1
ATOM 13256 C CA . GLU B 1 775 ? 17.344 2.66 6.176 1 94.19 775 GLU B CA 1
ATOM 13257 C C . GLU B 1 775 ? 18.281 1.671 5.504 1 94.19 775 GLU B C 1
ATOM 13259 O O . GLU B 1 775 ? 19.5 1.875 5.492 1 94.19 775 GLU B O 1
ATOM 13264 N N . GLY B 1 776 ? 17.734 0.59 4.992 1 94.44 776 GLY B N 1
ATOM 13265 C CA . GLY B 1 776 ? 18.547 -0.375 4.262 1 94.44 776 GLY B CA 1
ATOM 13266 C C . GLY B 1 776 ? 19.219 0.215 3.039 1 94.44 776 GLY B C 1
ATOM 13267 O O . GLY B 1 776 ? 20.406 -0.057 2.781 1 94.44 776 GLY B O 1
ATOM 13268 N N . PHE B 1 777 ? 18.453 1.039 2.26 1 96.12 777 PHE B N 1
ATOM 13269 C CA . PHE B 1 777 ? 18.984 1.735 1.093 1 96.12 777 PHE B CA 1
ATOM 13270 C C . PHE B 1 777 ? 20.156 2.625 1.479 1 96.12 777 PHE B C 1
ATOM 13272 O O . PHE B 1 777 ? 21.234 2.549 0.869 1 96.12 777 PHE B O 1
ATOM 13279 N N . CYS B 1 778 ? 19.969 3.43 2.541 1 96.5 778 CYS B N 1
ATOM 13280 C CA . CYS B 1 778 ? 21 4.363 2.979 1 96.5 778 CYS B CA 1
ATOM 13281 C C . CYS B 1 778 ? 22.219 3.617 3.52 1 96.5 778 CYS B C 1
ATOM 13283 O O . CYS B 1 778 ? 23.359 3.994 3.24 1 96.5 778 CYS B O 1
ATOM 13285 N N . SER B 1 779 ? 21.938 2.521 4.262 1 94.31 779 SER B N 1
ATOM 13286 C CA . SER B 1 779 ? 23.031 1.719 4.805 1 94.31 779 SER B CA 1
ATOM 13287 C C . SER B 1 779 ? 23.891 1.119 3.693 1 94.31 779 SER B C 1
ATOM 13289 O O . SER B 1 779 ? 25.109 1.195 3.738 1 94.31 779 SER B O 1
ATOM 13291 N N . ALA B 1 780 ? 23.25 0.567 2.727 1 94.56 780 ALA B N 1
ATOM 13292 C CA . ALA B 1 780 ? 23.953 -0.074 1.621 1 94.56 780 ALA B CA 1
ATOM 13293 C C . ALA B 1 780 ? 24.719 0.952 0.798 1 94.56 780 ALA B C 1
ATOM 13295 O O . ALA B 1 780 ? 25.781 0.642 0.245 1 94.56 780 ALA B O 1
ATOM 13296 N N . ALA B 1 781 ? 24.266 2.189 0.726 1 94.94 781 ALA B N 1
ATOM 13297 C CA . ALA B 1 781 ? 24.875 3.246 -0.071 1 94.94 781 ALA B CA 1
ATOM 13298 C C . ALA B 1 781 ? 25.812 4.102 0.782 1 94.94 781 ALA B C 1
ATOM 13300 O O . ALA B 1 781 ? 26.375 5.086 0.298 1 94.94 781 ALA B O 1
ATOM 13301 N N . ASN B 1 782 ? 25.953 3.842 2.078 1 94.19 782 ASN B N 1
ATOM 13302 C CA . ASN B 1 782 ? 26.797 4.582 3.014 1 94.19 782 ASN B CA 1
ATOM 13303 C C . ASN B 1 782 ? 26.328 6.027 3.16 1 94.19 782 ASN B C 1
ATOM 13305 O O . ASN B 1 782 ? 27.141 6.957 3.033 1 94.19 782 ASN B O 1
ATOM 13309 N N . ILE B 1 783 ? 25.047 6.203 3.301 1 95.88 783 ILE B N 1
ATOM 13310 C CA . ILE B 1 783 ? 24.406 7.484 3.58 1 95.88 783 ILE B CA 1
ATOM 13311 C C . ILE B 1 783 ? 23.891 7.496 5.012 1 95.88 783 ILE B C 1
ATOM 13313 O O . ILE B 1 783 ? 23.281 6.52 5.469 1 95.88 783 ILE B O 1
ATOM 13317 N N . LEU B 1 784 ? 24.172 8.523 5.777 1 95.12 784 LEU B N 1
ATOM 13318 C CA . LEU B 1 784 ? 23.609 8.648 7.117 1 95.12 784 LEU B CA 1
ATOM 13319 C C . LEU B 1 784 ? 22.094 8.883 7.051 1 95.12 784 LEU B C 1
ATOM 13321 O O . LEU B 1 784 ? 21.625 9.711 6.262 1 95.12 784 LEU B O 1
ATOM 13325 N N . PHE B 1 785 ? 21.359 8.086 7.875 1 96.25 785 PHE B N 1
ATOM 13326 C CA . PHE B 1 785 ? 19.906 8.172 7.859 1 96.25 785 PHE B CA 1
ATOM 13327 C C . PHE B 1 785 ? 19.359 8.312 9.273 1 96.25 785 PHE B C 1
ATOM 13329 O O . PHE B 1 785 ? 19.625 7.465 10.133 1 96.25 785 PHE B O 1
ATOM 13336 N N . PHE B 1 786 ? 18.547 9.375 9.445 1 94.88 786 PHE B N 1
ATOM 13337 C CA . PHE B 1 786 ? 17.906 9.594 10.734 1 94.88 786 PHE B CA 1
ATOM 13338 C C . PHE B 1 786 ? 16.406 9.781 10.562 1 94.88 786 PHE B C 1
ATOM 13340 O O . PHE B 1 786 ? 15.969 10.633 9.781 1 94.88 786 PHE B O 1
ATOM 13347 N N . ARG B 1 787 ? 15.633 8.969 11.273 1 94.06 787 ARG B N 1
ATOM 13348 C CA . ARG B 1 787 ? 14.172 9.055 11.289 1 94.06 787 ARG B CA 1
ATOM 13349 C C . ARG B 1 787 ? 13.664 9.578 12.625 1 94.06 787 ARG B C 1
ATOM 13351 O O . ARG B 1 787 ? 14.008 9.039 13.68 1 94.06 787 ARG B O 1
ATOM 13358 N N . ILE B 1 788 ? 12.938 10.656 12.602 1 93.75 788 ILE B N 1
ATOM 13359 C CA . ILE B 1 788 ? 12.312 11.188 13.805 1 93.75 788 ILE B CA 1
ATOM 13360 C C . ILE B 1 788 ? 10.789 11.188 13.641 1 93.75 788 ILE B C 1
ATOM 13362 O O . ILE B 1 788 ? 10.258 11.945 12.82 1 93.75 788 ILE B O 1
ATOM 13366 N N . ASN B 1 789 ? 10.109 10.391 14.281 1 91.88 789 ASN B N 1
ATOM 13367 C CA . ASN B 1 789 ? 8.664 10.234 14.273 1 91.88 789 ASN B CA 1
ATOM 13368 C C . ASN B 1 789 ? 8.117 9.969 15.672 1 91.88 789 ASN B C 1
ATOM 13370 O O . ASN B 1 789 ? 7.961 8.82 16.078 1 91.88 789 ASN B O 1
ATOM 13374 N N . PRO B 1 790 ? 7.711 11.047 16.375 1 89.19 790 PRO B N 1
ATOM 13375 C CA . PRO B 1 790 ? 7.242 10.891 17.75 1 89.19 790 PRO B CA 1
ATOM 13376 C C . PRO B 1 790 ? 6.074 9.914 17.875 1 89.19 790 PRO B C 1
ATOM 13378 O O . PRO B 1 790 ? 5.191 9.898 17 1 89.19 790 PRO B O 1
ATOM 13381 N N . GLN B 1 791 ? 6.07 9.195 18.938 1 83.44 791 GLN B N 1
ATOM 13382 C CA . GLN B 1 791 ? 5.008 8.227 19.188 1 83.44 791 GLN B CA 1
ATOM 13383 C C . GLN B 1 791 ? 3.965 8.797 20.141 1 83.44 791 GLN B C 1
ATOM 13385 O O . GLN B 1 791 ? 4.312 9.461 21.125 1 83.44 791 GLN B O 1
ATOM 13390 N N . PHE B 1 792 ? 2.707 8.555 19.797 1 83.12 792 PHE B N 1
ATOM 13391 C CA . PHE B 1 792 ? 1.602 9.023 20.625 1 83.12 792 PHE B CA 1
ATOM 13392 C C . PHE B 1 792 ? 0.7 7.859 21.031 1 83.12 792 PHE B C 1
ATOM 13394 O O . PHE B 1 792 ? 0.734 6.797 20.406 1 83.12 792 PHE B O 1
ATOM 13401 N N . ASN B 1 793 ? -0.001 8 22.109 1 75.12 793 ASN B N 1
ATOM 13402 C CA . ASN B 1 793 ? -1.002 7.012 22.484 1 75.12 793 ASN B CA 1
ATOM 13403 C C . ASN B 1 793 ? -2.129 6.93 21.453 1 75.12 793 ASN B C 1
ATOM 13405 O O . ASN B 1 793 ? -2.488 5.844 21.016 1 75.12 793 ASN B O 1
ATOM 13409 N N . LYS B 1 794 ? -2.656 8.102 21.219 1 76.12 794 LYS B N 1
ATOM 13410 C CA . LYS B 1 794 ? -3.67 8.203 20.172 1 76.12 794 LYS B CA 1
ATOM 13411 C C . LYS B 1 794 ? -3.377 9.375 19.234 1 76.12 794 LYS B C 1
ATOM 13413 O O . LYS B 1 794 ? -3.158 10.5 19.688 1 76.12 794 LYS B O 1
ATOM 13418 N N . LEU B 1 795 ? -3.318 9 18.016 1 79.75 795 LEU B N 1
ATOM 13419 C CA . LEU B 1 795 ? -3.09 10.047 17.031 1 79.75 795 LEU B CA 1
ATOM 13420 C C . LEU B 1 795 ? -4.398 10.734 16.656 1 79.75 795 LEU B C 1
ATOM 13422 O O . LEU B 1 795 ? -5.457 10.102 16.641 1 79.75 795 LEU B O 1
ATOM 13426 N N . ILE B 1 796 ? -4.25 11.977 16.406 1 84.62 796 ILE B N 1
ATOM 13427 C CA . ILE B 1 796 ? -5.434 12.734 16.031 1 84.62 796 ILE B CA 1
ATOM 13428 C C . ILE B 1 796 ? -5.77 12.453 14.562 1 84.62 796 ILE B C 1
ATOM 13430 O O . ILE B 1 796 ? -4.918 11.984 13.805 1 84.62 796 ILE B O 1
ATOM 13434 N N . GLU B 1 797 ? -6.992 12.742 14.195 1 84.81 797 GLU B N 1
ATOM 13435 C CA . GLU B 1 797 ? -7.414 12.586 12.805 1 84.81 797 GLU B CA 1
ATOM 13436 C C . GLU B 1 797 ? -6.785 13.656 11.914 1 84.81 797 GLU B C 1
ATOM 13438 O O . GLU B 1 797 ? -6.305 14.68 12.414 1 84.81 797 GLU B O 1
ATOM 13443 N N . LEU B 1 798 ? -6.852 13.453 10.688 1 85.5 798 LEU B N 1
ATOM 13444 C CA . LEU B 1 798 ? -6.203 14.336 9.719 1 85.5 798 LEU B CA 1
ATOM 13445 C C . LEU B 1 798 ? -6.883 15.703 9.688 1 85.5 798 LEU B C 1
ATOM 13447 O O . LEU B 1 798 ? -6.266 16.688 9.289 1 85.5 798 LEU B O 1
ATOM 13451 N N . ASP B 1 799 ? -8.188 15.727 10.07 1 86.81 799 ASP B N 1
ATOM 13452 C CA . ASP B 1 799 ? -8.945 16.969 10.008 1 86.81 799 ASP B CA 1
ATOM 13453 C C . ASP B 1 799 ? -9.352 17.453 11.406 1 86.81 799 ASP B C 1
ATOM 13455 O O . ASP B 1 799 ? -10.414 18.031 11.578 1 86.81 799 ASP B O 1
ATOM 13459 N N . GLU B 1 800 ? -8.477 17.156 12.352 1 89.5 800 GLU B N 1
ATOM 13460 C CA . GLU B 1 800 ? -8.773 17.594 13.711 1 89.5 800 GLU B CA 1
ATOM 13461 C C . GLU B 1 800 ? -8.742 19.125 13.828 1 89.5 800 GLU B C 1
ATOM 13463 O O . GLU B 1 800 ? -7.836 19.766 13.305 1 89.5 800 GLU B O 1
ATOM 13468 N N . THR B 1 801 ? -9.844 19.656 14.461 1 88.94 801 THR B N 1
ATOM 13469 C CA . THR B 1 801 ? -9.914 21.109 14.57 1 88.94 801 THR B CA 1
ATOM 13470 C C . THR B 1 801 ? -9.906 21.547 16.031 1 88.94 801 THR B C 1
ATOM 13472 O O . THR B 1 801 ? -9.719 22.719 16.328 1 88.94 801 THR B O 1
ATOM 13475 N N . LEU B 1 802 ? -9.969 20.641 16.906 1 88.06 802 LEU B N 1
ATOM 13476 C CA . LEU B 1 802 ? -10.031 20.984 18.328 1 88.06 802 LEU B CA 1
ATOM 13477 C C . LEU B 1 802 ? -8.656 21.406 18.844 1 88.06 802 LEU B C 1
ATOM 13479 O O . LEU B 1 802 ? -7.707 20.625 18.812 1 88.06 802 LEU B O 1
ATOM 13483 N N . ASP B 1 803 ? -8.648 22.562 19.453 1 89.19 803 ASP B N 1
ATOM 13484 C CA . ASP B 1 803 ? -7.391 23.188 19.859 1 89.19 803 ASP B CA 1
ATOM 13485 C C . ASP B 1 803 ? -6.723 22.375 20.969 1 89.19 803 ASP B C 1
ATOM 13487 O O . ASP B 1 803 ? -5.5 22.203 20.984 1 89.19 803 ASP B O 1
ATOM 13491 N N . PHE B 1 804 ? -7.508 21.906 21.906 1 88.56 804 PHE B N 1
ATOM 13492 C CA . PHE B 1 804 ? -6.902 21.234 23.047 1 88.56 804 PHE B CA 1
ATOM 13493 C C . PHE B 1 804 ? -6.203 19.953 22.609 1 88.56 804 PHE B C 1
ATOM 13495 O O . PHE B 1 804 ? -5.152 19.594 23.156 1 88.56 804 PHE B O 1
ATOM 13502 N N . LYS B 1 805 ? -6.73 19.266 21.594 1 91.25 805 LYS B N 1
ATOM 13503 C CA . LYS B 1 805 ? -6.098 18.047 21.094 1 91.25 805 LYS B CA 1
ATOM 13504 C C . LYS B 1 805 ? -4.801 18.375 20.344 1 91.25 805 LYS B C 1
ATOM 13506 O O . LYS B 1 805 ? -3.801 17.672 20.5 1 91.25 805 LYS B O 1
ATOM 13511 N N . ILE B 1 806 ? -4.879 19.406 19.578 1 93.5 806 ILE B N 1
ATOM 13512 C CA . ILE B 1 806 ? -3.729 19.797 18.781 1 93.5 806 ILE B CA 1
ATOM 13513 C C . ILE B 1 806 ? -2.605 20.297 19.672 1 93.5 806 ILE B C 1
ATOM 13515 O O . ILE B 1 806 ? -1.442 19.922 19.5 1 93.5 806 ILE B O 1
ATOM 13519 N N . VAL B 1 807 ? -2.969 21.078 20.641 1 93.75 807 VAL B N 1
ATOM 13520 C CA . VAL B 1 807 ? -1.981 21.641 21.547 1 93.75 807 VAL B CA 1
ATOM 13521 C C . VAL B 1 807 ? -1.343 20.531 22.375 1 93.75 807 VAL B C 1
ATOM 13523 O O . VAL B 1 807 ? -0.136 20.547 22.625 1 93.75 807 VAL B O 1
ATOM 13526 N N . ASN B 1 808 ? -2.143 19.641 22.828 1 92.06 808 ASN B N 1
ATOM 13527 C CA . ASN B 1 808 ? -1.601 18.5 23.562 1 92.06 808 ASN B CA 1
ATOM 13528 C C . ASN B 1 808 ? -0.611 17.719 22.719 1 92.06 808 ASN B C 1
ATOM 13530 O O . ASN B 1 808 ? 0.429 17.281 23.219 1 92.06 808 ASN B O 1
ATOM 13534 N N . LEU B 1 809 ? -0.976 17.531 21.531 1 92.69 809 LEU B N 1
ATOM 13535 C CA . LEU B 1 809 ? -0.114 16.812 20.594 1 92.69 809 LEU B CA 1
ATOM 13536 C C . LEU B 1 809 ? 1.218 17.531 20.422 1 92.69 809 LEU B C 1
ATOM 13538 O O . LEU B 1 809 ? 2.275 16.906 20.406 1 92.69 809 LEU B O 1
ATOM 13542 N N . LEU B 1 810 ? 1.172 18.781 20.281 1 95.44 810 LEU B N 1
ATOM 13543 C CA . LEU B 1 810 ? 2.381 19.562 20.078 1 95.44 810 LEU B CA 1
ATOM 13544 C C . LEU B 1 810 ? 3.232 19.594 21.344 1 95.44 810 LEU B C 1
ATOM 13546 O O . LEU B 1 810 ? 4.465 19.578 21.266 1 95.44 810 LEU B O 1
ATOM 13550 N N . TRP B 1 811 ? 2.584 19.688 22.453 1 93.88 811 TRP B N 1
ATOM 13551 C CA . TRP B 1 811 ? 3.32 19.641 23.719 1 93.88 811 TRP B CA 1
ATOM 13552 C C . TRP B 1 811 ? 4.051 18.312 23.875 1 93.88 811 TRP B C 1
ATOM 13554 O O . TRP B 1 811 ? 5.211 18.266 24.281 1 93.88 811 TRP B O 1
ATOM 13564 N N . GLU B 1 812 ? 3.396 17.234 23.578 1 90.69 812 GLU B N 1
ATOM 13565 C CA . GLU B 1 812 ? 4.02 15.906 23.641 1 90.69 812 GLU B CA 1
ATOM 13566 C C . GLU B 1 812 ? 5.215 15.812 22.688 1 90.69 812 GLU B C 1
ATOM 13568 O O . GLU B 1 812 ? 6.199 15.141 22.984 1 90.69 812 GLU B O 1
ATOM 13573 N N . THR B 1 813 ? 5.035 16.406 21.531 1 93.25 813 THR B N 1
ATOM 13574 C CA . THR B 1 813 ? 6.137 16.453 20.578 1 93.25 813 THR B CA 1
ATOM 13575 C C . THR B 1 813 ? 7.332 17.203 21.156 1 93.25 813 THR B C 1
ATOM 13577 O O . THR B 1 813 ? 8.477 16.766 21.016 1 93.25 813 THR B O 1
ATOM 13580 N N . LYS B 1 814 ? 7.023 18.328 21.75 1 93.62 814 LYS B N 1
ATOM 13581 C CA . LYS B 1 814 ? 8.078 19.109 22.391 1 93.62 814 LYS B CA 1
ATOM 13582 C C . LYS B 1 814 ? 8.773 18.281 23.469 1 93.62 814 LYS B C 1
ATOM 13584 O O . LYS B 1 814 ? 10 18.328 23.594 1 93.62 814 LYS B O 1
ATOM 13589 N N . ARG B 1 815 ? 8.031 17.578 24.281 1 90.06 815 ARG B N 1
ATOM 13590 C CA . ARG B 1 815 ? 8.586 16.719 25.328 1 90.06 815 ARG B CA 1
ATOM 13591 C C . ARG B 1 815 ? 9.453 15.625 24.734 1 90.06 815 ARG B C 1
ATOM 13593 O O . ARG B 1 815 ? 10.539 15.336 25.25 1 90.06 815 ARG B O 1
ATOM 13600 N N . PHE B 1 816 ? 8.992 14.984 23.703 1 89.44 816 PHE B N 1
ATOM 13601 C CA . PHE B 1 816 ? 9.75 13.953 23 1 89.44 816 PHE B CA 1
ATOM 13602 C C . PHE B 1 816 ? 11.102 14.492 22.547 1 89.44 816 PHE B C 1
ATOM 13604 O O . PHE B 1 816 ? 12.133 13.852 22.75 1 89.44 816 PHE B O 1
ATOM 13611 N N . MET B 1 817 ? 11.086 15.617 21.938 1 92 817 MET B N 1
ATOM 13612 C CA . MET B 1 817 ? 12.312 16.203 21.406 1 92 817 MET B CA 1
ATOM 13613 C C . MET B 1 817 ? 13.25 16.609 22.547 1 92 817 MET B C 1
ATOM 13615 O O . MET B 1 817 ? 14.469 16.547 22.406 1 92 817 MET B O 1
ATOM 13619 N N . TYR B 1 818 ? 12.68 17.062 23.641 1 90.88 818 TYR B N 1
ATOM 13620 C CA . TYR B 1 818 ? 13.5 17.422 24.781 1 90.88 818 TYR B CA 1
ATOM 13621 C C . TYR B 1 818 ? 14.195 16.203 25.359 1 90.88 818 TYR B C 1
ATOM 13623 O O . TYR B 1 818 ? 15.359 16.266 25.766 1 90.88 818 TYR B O 1
ATOM 13631 N N . LEU B 1 819 ? 13.492 15.109 25.438 1 86.88 819 LEU B N 1
ATOM 13632 C CA . LEU B 1 819 ? 14.07 13.867 25.938 1 86.88 819 LEU B CA 1
ATOM 13633 C C . LEU B 1 819 ? 15.227 13.414 25.062 1 86.88 819 LEU B C 1
ATOM 13635 O O . LEU B 1 819 ? 16.188 12.805 25.531 1 86.88 819 LEU B O 1
ATOM 13639 N N . LYS B 1 820 ? 15.117 13.758 23.781 1 88.69 820 LYS B N 1
ATOM 13640 C CA . LYS B 1 820 ? 16.141 13.359 22.812 1 88.69 820 LYS B CA 1
ATOM 13641 C C . LYS B 1 820 ? 17.094 14.508 22.516 1 88.69 820 LYS B C 1
ATOM 13643 O O . LYS B 1 820 ? 17.766 14.516 21.469 1 88.69 820 LYS B O 1
ATOM 13648 N N . ARG B 1 821 ? 17.219 15.422 23.391 1 89.69 821 ARG B N 1
ATOM 13649 C CA . ARG B 1 821 ? 17.953 16.656 23.125 1 89.69 821 ARG B CA 1
ATOM 13650 C C . ARG B 1 821 ? 19.422 16.375 22.828 1 89.69 821 ARG B C 1
ATOM 13652 O O . ARG B 1 821 ? 20.031 17.062 22 1 89.69 821 ARG B O 1
ATOM 13659 N N . ASN B 1 822 ? 20.047 15.422 23.469 1 90 822 ASN B N 1
ATOM 13660 C CA . ASN B 1 822 ? 21.453 15.109 23.234 1 90 822 ASN B CA 1
ATOM 13661 C C . ASN B 1 822 ? 21.688 14.609 21.812 1 90 822 ASN B C 1
ATOM 13663 O O . ASN B 1 822 ? 22.672 14.977 21.172 1 90 822 ASN B O 1
ATOM 13667 N N . GLU B 1 823 ? 20.781 13.734 21.359 1 91 823 GLU B N 1
ATOM 13668 C CA . GLU B 1 823 ? 20.891 13.227 19.984 1 91 823 GLU B CA 1
ATOM 13669 C C . GLU B 1 823 ? 20.656 14.336 18.969 1 91 823 GLU B C 1
ATOM 13671 O O . GLU B 1 823 ? 21.312 14.375 17.922 1 91 823 GLU B O 1
ATOM 13676 N N . VAL B 1 824 ? 19.719 15.188 19.328 1 93.06 824 VAL B N 1
ATOM 13677 C CA . VAL B 1 824 ? 19.406 16.312 18.453 1 93.06 824 VAL B CA 1
ATOM 13678 C C . VAL B 1 824 ? 20.625 17.219 18.328 1 93.06 824 VAL B C 1
ATOM 13680 O O . VAL B 1 824 ? 20.953 17.672 17.234 1 93.06 824 VAL B O 1
ATOM 13683 N N . GLU B 1 825 ? 21.312 17.438 19.422 1 94.19 825 GLU B N 1
ATOM 13684 C CA . GLU B 1 825 ? 22.5 18.297 19.406 1 94.19 825 GLU B CA 1
ATOM 13685 C C . GLU B 1 825 ? 23.609 17.672 18.578 1 94.19 825 GLU B C 1
ATOM 13687 O O . GLU B 1 825 ? 24.359 18.391 17.906 1 94.19 825 GLU B O 1
ATOM 13692 N N . GLN B 1 826 ? 23.734 16.391 18.625 1 93.38 826 GLN B N 1
ATOM 13693 C CA . GLN B 1 826 ? 24.734 15.703 17.828 1 93.38 826 GLN B CA 1
ATOM 13694 C C . GLN B 1 826 ? 24.453 15.867 16.328 1 93.38 826 GLN B C 1
ATOM 13696 O O . GLN B 1 826 ? 25.375 16.109 15.539 1 93.38 826 GLN B O 1
ATOM 13701 N N . ILE B 1 827 ? 23.234 15.75 15.984 1 94.44 827 ILE B N 1
ATOM 13702 C CA . ILE B 1 827 ? 22.859 15.891 14.586 1 94.44 827 ILE B CA 1
ATOM 13703 C C . ILE B 1 827 ? 23.141 17.312 14.117 1 94.44 827 ILE B C 1
ATOM 13705 O O . ILE B 1 827 ? 23.641 17.531 13.008 1 94.44 827 ILE B O 1
ATOM 13709 N N . VAL B 1 828 ? 22.844 18.281 14.992 1 95.44 828 VAL B N 1
ATOM 13710 C CA . VAL B 1 828 ? 23.047 19.688 14.648 1 95.44 828 VAL B CA 1
ATOM 13711 C C . VAL B 1 828 ? 24.547 19.953 14.477 1 95.44 828 VAL B C 1
ATOM 13713 O O . VAL B 1 828 ? 24.938 20.688 13.57 1 95.44 828 VAL B O 1
ATOM 13716 N N . LYS B 1 829 ? 25.359 19.406 15.328 1 93.75 829 LYS B N 1
ATOM 13717 C CA . LYS B 1 829 ? 26.797 19.562 15.211 1 93.75 829 LYS B CA 1
ATOM 13718 C C . LYS B 1 829 ? 27.297 19.031 13.875 1 93.75 829 LYS B C 1
ATOM 13720 O O . LYS B 1 829 ? 28.172 19.625 13.242 1 93.75 829 LYS B O 1
ATOM 13725 N N . TYR B 1 830 ? 26.781 17.891 13.484 1 93.81 830 TYR B N 1
ATOM 13726 C CA . TYR B 1 830 ? 27.141 17.312 12.188 1 93.81 830 TYR B CA 1
ATOM 13727 C C . TYR B 1 830 ? 26.75 18.25 11.047 1 93.81 830 TYR B C 1
ATOM 13729 O O . TYR B 1 830 ? 27.547 18.484 10.141 1 93.81 830 TYR B O 1
ATOM 13737 N N . LEU B 1 831 ? 25.516 18.766 11.094 1 93.88 831 LEU B N 1
ATOM 13738 C CA . LEU B 1 831 ? 25.016 19.625 10.023 1 93.88 831 LEU B CA 1
ATOM 13739 C C . LEU B 1 831 ? 25.828 20.906 9.922 1 93.88 831 LEU B C 1
ATOM 13741 O O . LEU B 1 831 ? 26.109 21.406 8.828 1 93.88 831 LEU B O 1
ATOM 13745 N N . LYS B 1 832 ? 26.281 21.422 11.055 1 91.38 832 LYS B N 1
ATOM 13746 C CA . LYS B 1 832 ? 27.078 22.641 11.078 1 91.38 832 LYS B CA 1
ATOM 13747 C C . LYS B 1 832 ? 28.469 22.391 10.508 1 91.38 832 LYS B C 1
ATOM 13749 O O . LYS B 1 832 ? 29.031 23.25 9.812 1 91.38 832 LYS B O 1
ATOM 13754 N N . LYS B 1 833 ? 28.922 21.234 10.766 1 89.19 833 LYS B N 1
ATOM 13755 C CA . LYS B 1 833 ? 30.281 20.891 10.367 1 89.19 833 LYS B CA 1
ATOM 13756 C C . LYS B 1 833 ? 30.375 20.656 8.859 1 89.19 833 LYS B C 1
ATOM 13758 O O . LYS B 1 833 ? 31.359 21.031 8.227 1 89.19 833 LYS B O 1
ATOM 13763 N N . PHE B 1 834 ? 29.391 20.109 8.219 1 88.44 834 PHE B N 1
ATOM 13764 C CA . PHE B 1 834 ? 29.547 19.594 6.867 1 88.44 834 PHE B CA 1
ATOM 13765 C C . PHE B 1 834 ? 28.797 20.469 5.863 1 88.44 834 PHE B C 1
ATOM 13767 O O . PHE B 1 834 ? 29 20.344 4.652 1 88.44 834 PHE B O 1
ATOM 13774 N N . THR B 1 835 ? 27.938 21.344 6.363 1 85.06 835 THR B N 1
ATOM 13775 C CA . THR B 1 835 ? 27.203 22.156 5.41 1 85.06 835 THR B CA 1
ATOM 13776 C C . THR B 1 835 ? 27.984 23.422 5.062 1 85.06 835 THR B C 1
ATOM 13778 O O . THR B 1 835 ? 28.484 24.125 5.953 1 85.06 835 THR B O 1
ATOM 13781 N N . GLN B 1 836 ? 28.156 23.578 3.76 1 77.62 836 GLN B N 1
ATOM 13782 C CA . GLN B 1 836 ? 28.812 24.781 3.268 1 77.62 836 GLN B CA 1
ATOM 13783 C C . GLN B 1 836 ? 27.781 25.828 2.852 1 77.62 836 GLN B C 1
ATOM 13785 O O . GLN B 1 836 ? 26.828 25.531 2.139 1 77.62 836 GLN B O 1
ATOM 13790 N N . PHE B 1 837 ? 27.828 27 3.516 1 78.19 837 PHE B N 1
ATOM 13791 C CA . PHE B 1 837 ? 26.875 28.062 3.229 1 78.19 837 PHE B CA 1
ATOM 13792 C C . PHE B 1 837 ? 27.453 29.062 2.238 1 78.19 837 PHE B C 1
ATOM 13794 O O . PHE B 1 837 ? 28.656 29.344 2.264 1 78.19 837 PHE B O 1
ATOM 13801 N N . PRO B 1 838 ? 26.656 29.297 1.239 1 61.81 838 PRO B N 1
ATOM 13802 C CA . PRO B 1 838 ? 27.172 30.328 0.336 1 61.81 838 PRO B CA 1
ATOM 13803 C C . PRO B 1 838 ? 27.484 31.641 1.055 1 61.81 838 PRO B C 1
ATOM 13805 O O . PRO B 1 838 ? 26.859 31.969 2.066 1 61.81 838 PRO B O 1
ATOM 13808 N N . GLU B 1 839 ? 28.703 32.219 0.949 1 52.19 839 GLU B N 1
ATOM 13809 C CA . GLU B 1 839 ? 29.109 33.5 1.478 1 52.19 839 GLU B CA 1
ATOM 13810 C C . GLU B 1 839 ? 27.984 34.531 1.342 1 52.19 839 GLU B C 1
ATOM 13812 O O . GLU B 1 839 ? 27.359 34.625 0.285 1 52.19 839 GLU B O 1
ATOM 13817 N N . GLN B 1 840 ? 27.281 34.781 2.391 1 45.25 840 GLN B N 1
ATOM 13818 C CA . GLN B 1 840 ? 26.312 35.875 2.42 1 45.25 840 GLN B CA 1
ATOM 13819 C C . GLN B 1 840 ? 26.844 37.094 1.684 1 45.25 840 GLN B C 1
ATOM 13821 O O . GLN B 1 840 ? 27.953 37.531 1.938 1 45.25 840 GLN B O 1
ATOM 13826 N N . GLN B 1 841 ? 26.547 37.312 0.514 1 36.66 841 GLN B N 1
ATOM 13827 C CA . GLN B 1 841 ? 26.75 38.688 0.064 1 36.66 841 GLN B CA 1
ATOM 13828 C C . GLN B 1 841 ? 26.281 39.688 1.123 1 36.66 841 GLN B C 1
ATOM 13830 O O . GLN B 1 841 ? 25.188 39.562 1.668 1 36.66 841 GLN B O 1
ATOM 13835 N N . ASN B 1 842 ? 27.234 40.25 1.919 1 33.66 842 ASN B N 1
ATOM 13836 C CA . ASN B 1 842 ? 27.062 41.438 2.746 1 33.66 842 ASN B CA 1
ATOM 13837 C C . ASN B 1 842 ? 26.078 42.406 2.129 1 33.66 842 ASN B C 1
ATOM 13839 O O . ASN B 1 842 ? 26.391 43.094 1.151 1 33.66 842 ASN B O 1
ATOM 13843 N N . VAL B 1 843 ? 24.922 42.156 1.912 1 32.06 843 VAL B N 1
ATOM 13844 C CA . VAL B 1 843 ? 24.078 43.344 1.7 1 32.06 843 VAL B CA 1
ATOM 13845 C C . VAL B 1 843 ? 24.25 44.312 2.871 1 32.06 843 VAL B C 1
ATOM 13847 O O . VAL B 1 843 ? 23.75 44.062 3.969 1 32.06 843 VAL B O 1
ATOM 13850 N N . ASN B 1 844 ? 25.406 44.781 3.279 1 27.64 844 ASN B N 1
ATOM 13851 C CA . ASN B 1 844 ? 25.578 46 4.039 1 27.64 844 ASN B CA 1
ATOM 13852 C C . ASN B 1 844 ? 24.531 47.031 3.676 1 27.64 844 ASN B C 1
ATOM 13854 O O . ASN B 1 844 ? 23.891 47.625 4.559 1 27.64 844 ASN B O 1
ATOM 13858 N N . LYS B 1 845 ? 24.828 47.906 2.512 1 24.66 845 LYS B N 1
ATOM 13859 C CA . LYS B 1 845 ? 24.438 49.312 2.488 1 24.66 845 LYS B CA 1
ATOM 13860 C C . LYS B 1 845 ? 22.938 49.469 2.289 1 24.66 845 LYS B C 1
ATOM 13862 O O . LYS B 1 845 ? 22.344 48.812 1.438 1 24.66 845 LYS B O 1
#

Sequence (1690 aa):
MSDSNSMNNKQQPRYFRRTTTITTKSYTINYGIIEVIDWENHEKLLQKDRILLKNNRNVWHYEHRSTINRYEIVYRQNNPLQYSFLVFHSLCKNDSDQYFEHLSAVLNNLSEYMTSIKFEAFENLKTIMEILSTNPNWSTTHVAARLGYSQFFKNKRDIAIKEINLQIQPDGMTPLHLAIHHNHKAIIEIVLLDLYPNLNLLDFKQYSVLHHAALSRRDIFRLILSQPNMFDRILWKNHQGSTALHLACFARNYLIVYEFLKFGLTIQMLTLSPPKNRLKSQKIDNGNQQIIRFTDQDLGDLDRQDIEMVGSPLHWVKHRRLMEKLINIYKFPLNIRNLNGETPLHVMVRRKRIRCVITLLCSGAKIDAKNKFGNTALHRAIKADEITLSQALIVFDANIDAINNRKESIRHLAALASTRDQSFFSQHILYLVSSLGARRCPKDMVNCNSGCSYDGDFEGRWNFVIMDLTNQYEAIFSNLKNSEMFDKEMEKSDEEIANDKNGVNMLCLDGGGIRGLIIVQVMLEFQKHMERPFIDYFKWIIGTSTGSLVATYMVIGKTLAEIRNIYFQFKDKVFVGTRPYDPEPLECLIKEYLGPNLMMKDLKGKYGKNVIIPATLHDRVPMKLHLFRSYPSHLELLKKPDYDRGFARHPCQDQIVWKACRASGAAPTYFNSFGPFIDGGIMSNNPAIDALTEFEFYNNALKQVGRSDECEKLRFVLSLGTGRQQTESCKPIDISRISLSLMEVNNQIRYIYQMTNLLLYELCNTDNHIVNRAEGFCSAANILFFRINPQFNKLIELDETLDFKIVNLLWETKRFMYLKRNEVEQIVKYLKKFTQFPEQQNVNKMSDSNSMNNKQQPRYFRRTTTITTKSYTINYGIIEVIDWENHEKLLQKDRILLKNNRNVWHYEHRSTINRYEIVYRQNNPLQYSFLVFHSLCKNDSDQYFEHLSAVLNNLSEYMTSIKFEAFENLKTIMEILSTNPNWSTTHVAARLGYSQFFKNKRDIAIKEINLQIQPDGMTPLHLAIHHNHKAIIEIVLLDLYPNLNLLDFKQYSVLHHAALSRRDIFRLILSQPNMFDRILWKNHQGSTALHLACFARNYLIVYEFLKFGLTIQMLTLSPPKNRLKSQKIDNGNQQIIRFTDQDLGDLDRQDIEMVGSPLHWVKHRRLMEKLINIYKFPLNIRNLNGETPLHVMVRRKRIRCVITLLCSGAKIDAKNKFGNTALHRAIKADEITLSQALIVFDANIDAINNRKESIRHLAALASTRDQSFFSQHILYLVSSLGARRCPKDMVNCNSGCSYDGDFEGRWNFVIMDLTNQYEAIFSNLKNSEMFDKEMEKSDEEIANDKNGVNMLCLDGGGIRGLIIVQVMLEFQKHMERPFIDYFKWIIGTSTGSLVATYMVIGKTLAEIRNIYFQFKDKVFVGTRPYDPEPLECLIKEYLGPNLMMKDLKGKYGKNVIIPATLHDRVPMKLHLFRSYPSHLELLKKPDYDRGFARHPCQDQIVWKACRASGAAPTYFNSFGPFIDGGIMSNNPAIDALTEFEFYNNALKQVGRSDECEKLRFVLSLGTGRQQTESCKPIDISRISLSLMEVNNQIRYIYQMTNLLLYELCNTDNHIVNRAEGFCSAANILFFRINPQFNKLIELDETLDFKIVNLLWETKRFMYLKRNEVEQIVKYLKKFTQFPEQQNVNK

InterPro domains:
  IPR002110 Ankyrin repeat [PF12796] (142-226)
  IPR002110 Ankyrin repeat [PF12796] (321-401)
  IPR002110 Ankyrin repeat [PS50088] (171-204)
  IPR002110 Ankyrin repeat [PS50088] (340-372)
  IPR002110 Ankyrin repeat [PS50088] (373-405)
  IPR002110 Ankyrin repeat [SM00248] (171-201)
  IPR002110 Ankyrin repeat [SM00248] (205-233)
  IPR002110 Ankyrin repeat [SM00248] (240-269)
  IPR002110 Ankyrin repeat [SM00248] (340-369)
  IPR002110 Ankyrin repeat [SM00248] (373-402)
  IPR002641 Patatin-like phospholipase domain [PF01734] (507-691)
  IPR002641 Patatin-like phospholipase domain [PS51635] (507-692)
  IPR016035 Acyl transferase/acyl hydrolase/lysophospholipase [SSF52151] (502-801)
  IPR036770 Ankyrin repeat-containing domain superfamily [G3DSA:1.25.40.20] (75-265)
  IPR036770 Ankyrin repeat-containing domain superfamily [G3DSA:1.25.40.20] (276-421)
  IPR036770 Ankyrin repeat-containing domain superfamily [SSF48403] (109-418)
  IPR047148 85/88 kDa calcium-independent phospholipase A2 [PTHR24139] (47-833)

Foldseek 3Di:
DDDDDDDPVVVPPPPPPPPPPPPPVFWPFVQADWDKQQPVCVVVVVPPQWDWDDDDVQKTWIWRDDVQTKIWIKGWQPDPSIIIIGRTIGSDPVVSVVLRVQVSQQCVLCVVVQDPDPVSNSVVSNVLSVVCVVVVNDHNLLSCLLVLVQVSCVPVVVSCLVQQCAQDPDFRAGSLLNNLLNVNQSNNVSCVVPNVYDQCDATPQRQGSLLSNLLGDPVSNVVVCPDPPVVVQQQGAGQQQAGSLLSNLQNLVLSSNLVVQQSWDFLSNQDRDNDDPPPDPPVPPPDPTDTHHDDPVLSVQFASVQSSQGWDSLLGGNDPVNNCCCCPPVNHDQATATNQQDTSLLSCLLVVPQSSNLVSLLSPHDQCRATPFFDGSLLNNLLVLPLLNNLSSVLSPHDQQRATPVRDGSLQSLQVQCVVPVDLSSLVSQLLSVLLPHAADDQPDPPGDLSRHPPHDRRGDDDPVQVVDLVVDDDLPPDPLLVVLLVVLVPDDLVVLVVQVQEFEEEWEFDFALLLLLVLLLLVLLVVLDPDASCLLHAEYEAFQSGLLVNLLVLVPHHSSNVNSLSLVCLVQFQPDAPQTDCVSVLVSSCVRNNPAAALLCSCVVRNHWYWYWWWQQPDPPIDIDIQINDFFLCVLVVHAPDPDPDRDDTSRPHHSSLSNCLQNQAPRHHDHSVRTHHRLLACRRPLVVSLVRLVSNCVSCVVSPNNVNRHDYAEYETEYSADEDDDDDDPLPLVPCPPDPPPVVVNVVSVVVVVVVSSCVSNDNDDVNVVSSVVSCSVSNHNYGYDHHYDNDDDHSSDNDSSNSSVVSSSSSSSCSVSVVVSSSVSVSSVSNGDGDPPPPPPD/DDDDPDDCVVPDPPPPPPPPPPPPVDWCFVQADWDKQQPVCVVVVVPDQWAWDDDDVQKTWIWRDDVQTKIWIKGWQPDPSTIIITRTITSDPVVSVVLRVQVSQQCVLCVVVQDPDPVRNVVVSNVLSVVCVVVVNDHNLLSCLLVLVQVSCVPVVVRCLVQQCAQDPDFGDGSLLNNLLNVNQSNNVSCVVPNVYDQCDATPQRQGSLLSNLLGDPVSNVVVCPDPPVVVQQQGAGQQQAGSLLSNLQNLVLSSNLVVQQSWDFLSNQDRDGDDPPPDPPPPPPPPTDTHHDDPVLSVQFASVQSSQGWDSLLGGNDPVNNCCCCPPVNHDQATATNQQDTSLLSCLLVVPQSSNLVSLLSPHDQCRATPFFDGSLLNNLLVLPQLNNLLSVLSPHDQQRATPVRAGSLQSLQVQCVVPVDLSSLVSQLLSVLLPHAADDQPDPPGDLSRHPPHDRRGDDDPVQVVPLVVDDDLPNDPLLVVLLVVLVPDDLVVLVVQVQEFEEEWEFDFALLLLLVLLLLVLLVVLPDDASCLLHAEYEAFQSGLLVNLLVLVPHHSSNVNSLSLVCLVQFLDDAPQTDCVSVLVSSCVRNNPAAALLCSCVVRNHWYWYWWWQPPDPPIDIDIQINDFFLCVLVVHAPDDDPDHDDTRRPHHSSLSNCLQNQAPRHHDHSVRTHHRLLACRRPLVVSVVRLVSNCVSCVVSPNNVNRHDYAEYETEYSADADDDDDDPLPLVPCPPDPPPVVVNVVSVVVVVVVSSCVSNDNDDVNVVSSVVSCSVSNHNYGYDHHYDNDDDHSSDNDSSNVSVVSSSSSSSCSVSVVVSSSVSVSSVSNGDGDPPPPPPD